Protein 2KHV (pdb70)

Foldseek 3Di:
DALQVLLVCVLVVCVVVVDDPCPSVLLNVLCCPQVVVFRGRPQLAPDALVSLCVRLVVVCVPPVVSSLVVLVSQQVSNCVCCVVVSYPNDRSSDDPDVPPDDDPDD

Structure (mmCIF, N/CA/C/O backbone):
data_2KHV
#
_entry.id   2KHV
#
loop_
_atom_site.group_PDB
_atom_site.id
_atom_site.type_symbol
_atom_site.label_atom_id
_atom_site.label_alt_id
_atom_site.label_comp_id
_atom_site.label_asym_id
_atom_site.label_entity_id
_atom_site.label_seq_id
_atom_site.pdbx_PDB_ins_code
_atom_site.Cartn_x
_atom_site.Cartn_y
_atom_site.Cartn_z
_atom_site.occupancy
_atom_site.B_iso_or_equiv
_atom_site.auth_seq_id
_atom_site.auth_comp_id
_atom_site.auth_asym_id
_atom_site.auth_atom_id
_atom_site.pdbx_PDB_model_num
ATOM 1 N N . MET A 1 1 ? -15.541 2.982 5.020 1.00 0.00 1 MET A N 1
ATOM 2 C CA . MET A 1 1 ? -14.516 3.060 3.955 1.00 0.00 1 MET A CA 1
ATOM 3 C C . MET A 1 1 ? -13.540 1.902 4.069 1.00 0.00 1 MET A C 1
ATOM 4 O O . MET A 1 1 ? -12.903 1.716 5.106 1.00 0.00 1 MET A O 1
ATOM 20 N N . THR A 1 2 ? -13.412 1.134 3.003 1.00 0.00 2 THR A N 1
ATOM 21 C CA . THR A 1 2 ? -12.487 0.016 2.985 1.00 0.00 2 THR A CA 1
ATOM 22 C C . THR A 1 2 ? -11.168 0.442 2.353 1.00 0.00 2 THR A C 1
ATOM 23 O O . THR A 1 2 ? -11.069 1.535 1.788 1.00 0.00 2 THR A O 1
ATOM 34 N N . PHE A 1 3 ? -10.162 -0.411 2.450 1.00 0.00 3 PHE A N 1
ATOM 35 C CA . PHE A 1 3 ? -8.858 -0.106 1.882 1.00 0.00 3 PHE A CA 1
ATOM 36 C C . PHE A 1 3 ? -8.950 -0.050 0.362 1.00 0.00 3 PHE A C 1
ATOM 37 O O . PHE A 1 3 ? -8.316 0.787 -0.278 1.00 0.00 3 PHE A O 1
ATOM 54 N N . SER A 1 4 ? -9.768 -0.928 -0.202 1.00 0.00 4 SER A N 1
ATOM 55 C CA . SER A 1 4 ? -9.970 -0.980 -1.643 1.00 0.00 4 SER A CA 1
ATOM 56 C C . SER A 1 4 ? -10.606 0.325 -2.137 1.00 0.00 4 SER A C 1
ATOM 57 O O . SER A 1 4 ? -10.185 0.893 -3.146 1.00 0.00 4 SER A O 1
ATOM 65 N N . GLU A 1 5 ? -11.604 0.808 -1.401 1.00 0.00 5 GLU A N 1
ATOM 66 C CA . GLU A 1 5 ? -12.275 2.054 -1.742 1.00 0.00 5 GLU A CA 1
ATOM 67 C C . GLU A 1 5 ? -11.320 3.237 -1.636 1.00 0.00 5 GLU A C 1
ATOM 68 O O . GLU A 1 5 ? -11.208 4.047 -2.555 1.00 0.00 5 GLU A O 1
ATOM 80 N N . CYS A 1 6 ? -10.623 3.317 -0.512 1.00 0.00 6 CYS A N 1
ATOM 81 C CA . CYS A 1 6 ? -9.755 4.450 -0.226 1.00 0.00 6 CYS A CA 1
ATOM 82 C C . CYS A 1 6 ? -8.592 4.504 -1.204 1.00 0.00 6 CYS A C 1
ATOM 83 O O . CYS A 1 6 ? -8.190 5.581 -1.650 1.00 0.00 6 CYS A O 1
ATOM 91 N N . ALA A 1 7 ? -8.052 3.339 -1.521 1.00 0.00 7 ALA A N 1
ATOM 92 C CA . ALA A 1 7 ? -6.990 3.234 -2.515 1.00 0.00 7 ALA A CA 1
ATOM 93 C C . ALA A 1 7 ? -7.450 3.806 -3.851 1.00 0.00 7 ALA A C 1
ATOM 94 O O . ALA A 1 7 ? -6.732 4.581 -4.485 1.00 0.00 7 ALA A O 1
ATOM 101 N N . ALA A 1 8 ? -8.663 3.440 -4.255 1.00 0.00 8 ALA A N 1
ATOM 102 C CA . ALA A 1 8 ? -9.242 3.928 -5.499 1.00 0.00 8 ALA A CA 1
ATOM 103 C C . ALA A 1 8 ? -9.449 5.441 -5.450 1.00 0.00 8 ALA A C 1
ATOM 104 O O . ALA A 1 8 ? -9.320 6.124 -6.465 1.00 0.00 8 ALA A O 1
ATOM 111 N N . LEU A 1 9 ? -9.757 5.960 -4.267 1.00 0.00 9 LEU A N 1
ATOM 112 C CA . LEU A 1 9 ? -9.937 7.397 -4.090 1.00 0.00 9 LEU A CA 1
ATOM 113 C C . LEU A 1 9 ? -8.610 8.125 -4.274 1.00 0.00 9 LEU A C 1
ATOM 114 O O . LEU A 1 9 ? -8.558 9.184 -4.899 1.00 0.00 9 LEU A O 1
ATOM 130 N N . TYR A 1 10 ? -7.538 7.548 -3.734 1.00 0.00 10 TYR A N 1
ATOM 131 C CA . TYR A 1 10 ? -6.197 8.084 -3.936 1.00 0.00 10 TYR A CA 1
ATOM 132 C C . TYR A 1 10 ? -5.896 8.167 -5.424 1.00 0.00 10 TYR A C 1
ATOM 133 O O . TYR A 1 10 ? -5.399 9.179 -5.923 1.00 0.00 10 TYR A O 1
ATOM 151 N N . ILE A 1 11 ? -6.204 7.081 -6.113 1.00 0.00 11 ILE A N 1
ATOM 152 C CA . ILE A 1 11 ? -6.012 6.982 -7.549 1.00 0.00 11 ILE A CA 1
ATOM 153 C C . ILE A 1 11 ? -6.814 8.054 -8.286 1.00 0.00 11 ILE A C 1
ATOM 154 O O . ILE A 1 11 ? -6.273 8.764 -9.128 1.00 0.00 11 ILE A O 1
ATOM 170 N N . LYS A 1 12 ? -8.091 8.186 -7.941 1.00 0.00 12 LYS A N 1
ATOM 171 C CA . LYS A 1 12 ? -8.957 9.192 -8.560 1.00 0.00 12 LYS A CA 1
ATOM 172 C C . LYS A 1 12 ? -8.438 10.606 -8.320 1.00 0.00 12 LYS A C 1
ATOM 173 O O . LYS A 1 12 ? -8.447 11.439 -9.225 1.00 0.00 12 LYS A O 1
ATOM 192 N N . ALA A 1 13 ? -7.954 10.863 -7.112 1.00 0.00 13 ALA A N 1
ATOM 193 C CA . ALA A 1 13 ? -7.439 12.181 -6.755 1.00 0.00 13 ALA A CA 1
ATOM 194 C C . ALA A 1 13 ? -6.117 12.482 -7.460 1.00 0.00 13 ALA A C 1
ATOM 195 O O . ALA A 1 13 ? -5.577 13.580 -7.342 1.00 0.00 13 ALA A O 1
ATOM 202 N N . HIS A 1 14 ? -5.595 11.504 -8.188 1.00 0.00 14 HIS A N 1
ATOM 203 C CA . HIS A 1 14 ? -4.345 11.678 -8.915 1.00 0.00 14 HIS A CA 1
ATOM 204 C C . HIS A 1 14 ? -4.504 11.265 -10.372 1.00 0.00 14 HIS A C 1
ATOM 205 O O . HIS A 1 14 ? -3.524 11.185 -11.109 1.00 0.00 14 HIS A O 1
ATOM 220 N N . ARG A 1 15 ? -5.748 11.026 -10.787 1.00 0.00 15 ARG A N 1
ATOM 221 C CA . ARG A 1 15 ? -6.041 10.621 -12.157 1.00 0.00 15 ARG A CA 1
ATOM 222 C C . ARG A 1 15 ? -5.572 11.670 -13.153 1.00 0.00 15 ARG A C 1
ATOM 223 O O . ARG A 1 15 ? -5.047 11.335 -14.208 1.00 0.00 15 ARG A O 1
ATOM 244 N N . SER A 1 16 ? -5.755 12.938 -12.804 1.00 0.00 16 SER A N 1
ATOM 245 C CA . SER A 1 16 ? -5.343 14.044 -13.652 1.00 0.00 16 SER A CA 1
ATOM 246 C C . SER A 1 16 ? -3.842 14.001 -13.923 1.00 0.00 16 SER A C 1
ATOM 247 O O . SER A 1 16 ? -3.383 14.341 -15.014 1.00 0.00 16 SER A O 1
ATOM 255 N N . SER A 1 17 ? -3.089 13.560 -12.926 1.00 0.00 17 SER A N 1
ATOM 256 C CA . SER A 1 17 ? -1.646 13.486 -13.023 1.00 0.00 17 SER A CA 1
ATOM 257 C C . SER A 1 17 ? -1.218 12.211 -13.746 1.00 0.00 17 SER A C 1
ATOM 258 O O . SER A 1 17 ? -0.080 12.094 -14.207 1.00 0.00 17 SER A O 1
ATOM 266 N N . TRP A 1 18 ? -2.144 11.269 -13.857 1.00 0.00 18 TRP A N 1
ATOM 267 C CA . TRP A 1 18 ? -1.846 9.960 -14.417 1.00 0.00 18 TRP A CA 1
ATOM 268 C C . TRP A 1 18 ? -2.538 9.742 -15.758 1.00 0.00 18 TRP A C 1
ATOM 269 O O . TRP A 1 18 ? -2.966 8.620 -16.056 1.00 0.00 18 TRP A O 1
ATOM 290 N N . LYS A 1 19 ? -2.648 10.797 -16.568 1.00 0.00 19 LYS A N 1
ATOM 291 C CA . LYS A 1 19 ? -3.132 10.653 -17.924 1.00 0.00 19 LYS A CA 1
ATOM 292 C C . LYS A 1 19 ? -4.654 10.485 -17.916 1.00 0.00 19 LYS A C 1
ATOM 293 O O . LYS A 1 19 ? -5.256 10.930 -16.944 1.00 0.00 19 LYS A O 1
ATOM 312 N N . ASN A 1 20 ? -5.362 9.902 -18.895 1.00 0.00 20 ASN A N 1
ATOM 313 C CA . ASN A 1 20 ? -5.380 8.488 -19.378 1.00 0.00 20 ASN A CA 1
ATOM 314 C C . ASN A 1 20 ? -4.094 7.769 -19.744 1.00 0.00 20 ASN A C 1
ATOM 315 O O . ASN A 1 20 ? -3.540 7.914 -20.838 1.00 0.00 20 ASN A O 1
ATOM 326 N N . THR A 1 21 ? -3.655 6.984 -18.774 1.00 0.00 21 THR A N 1
ATOM 327 C CA . THR A 1 21 ? -2.705 5.882 -18.975 1.00 0.00 21 THR A CA 1
ATOM 328 C C . THR A 1 21 ? -3.054 4.739 -18.032 1.00 0.00 21 THR A C 1
ATOM 329 O O . THR A 1 21 ? -3.846 4.917 -17.101 1.00 0.00 21 THR A O 1
ATOM 340 N N . LYS A 1 22 ? -2.444 3.581 -18.241 1.00 0.00 22 LYS A N 1
ATOM 341 C CA . LYS A 1 22 ? -2.769 2.401 -17.451 1.00 0.00 22 LYS A CA 1
ATOM 342 C C . LYS A 1 22 ? -1.971 2.346 -16.152 1.00 0.00 22 LYS A C 1
ATOM 343 O O . LYS A 1 22 ? -1.991 1.337 -15.450 1.00 0.00 22 LYS A O 1
ATOM 362 N N . HIS A 1 23 ? -1.286 3.430 -15.826 1.00 0.00 23 HIS A N 1
ATOM 363 C CA . HIS A 1 23 ? -0.573 3.517 -14.553 1.00 0.00 23 HIS A CA 1
ATOM 364 C C . HIS A 1 23 ? -1.562 3.440 -13.395 1.00 0.00 23 HIS A C 1
ATOM 365 O O . HIS A 1 23 ? -1.325 2.747 -12.409 1.00 0.00 23 HIS A O 1
ATOM 380 N N . ALA A 1 24 ? -2.685 4.138 -13.540 1.00 0.00 24 ALA A N 1
ATOM 381 C CA . ALA A 1 24 ? -3.755 4.088 -12.549 1.00 0.00 24 ALA A CA 1
ATOM 382 C C . ALA A 1 24 ? -4.305 2.668 -12.437 1.00 0.00 24 ALA A C 1
ATOM 383 O O . ALA A 1 24 ? -4.639 2.198 -11.349 1.00 0.00 24 ALA A O 1
ATOM 390 N N . ASP A 1 25 ? -4.380 1.986 -13.576 1.00 0.00 25 ASP A N 1
ATOM 391 C CA . ASP A 1 25 ? -4.831 0.598 -13.618 1.00 0.00 25 ASP A CA 1
ATOM 392 C C . ASP A 1 25 ? -3.862 -0.295 -12.871 1.00 0.00 25 ASP A C 1
ATOM 393 O O . ASP A 1 25 ? -4.268 -1.139 -12.080 1.00 0.00 25 ASP A O 1
ATOM 402 N N . GLN A 1 26 ? -2.580 -0.093 -13.127 1.00 0.00 26 GLN A N 1
ATOM 403 C CA . GLN A 1 26 ? -1.532 -0.852 -12.472 1.00 0.00 26 GLN A CA 1
ATOM 404 C C . GLN A 1 26 ? -1.598 -0.701 -10.956 1.00 0.00 26 GLN A C 1
ATOM 405 O O . GLN A 1 26 ? -1.438 -1.680 -10.227 1.00 0.00 26 GLN A O 1
ATOM 419 N N . TRP A 1 27 ? -1.838 0.516 -10.480 1.00 0.00 27 TRP A N 1
ATOM 420 C CA . TRP A 1 27 ? -2.015 0.745 -9.048 1.00 0.00 27 TRP A CA 1
ATOM 421 C C . TRP A 1 27 ? -3.203 -0.057 -8.524 1.00 0.00 27 TRP A C 1
ATOM 422 O O . TRP A 1 27 ? -3.077 -0.809 -7.556 1.00 0.00 27 TRP A O 1
ATOM 443 N N . THR A 1 28 ? -4.340 0.091 -9.195 1.00 0.00 28 THR A N 1
ATOM 444 C CA . THR A 1 28 ? -5.570 -0.582 -8.799 1.00 0.00 28 THR A CA 1
ATOM 445 C C . THR A 1 28 ? -5.402 -2.102 -8.844 1.00 0.00 28 THR A C 1
ATOM 446 O O . THR A 1 28 ? -5.723 -2.808 -7.885 1.00 0.00 28 THR A O 1
ATOM 457 N N . ASN A 1 29 ? -4.866 -2.588 -9.958 1.00 0.00 29 ASN A N 1
ATOM 458 C CA . ASN A 1 29 ? -4.762 -4.018 -10.219 1.00 0.00 29 ASN A CA 1
ATOM 459 C C . ASN A 1 29 ? -3.857 -4.694 -9.199 1.00 0.00 29 ASN A C 1
ATOM 460 O O . ASN A 1 29 ? -4.211 -5.727 -8.629 1.00 0.00 29 ASN A O 1
ATOM 471 N N . THR A 1 30 ? -2.699 -4.095 -8.952 1.00 0.00 30 THR A N 1
ATOM 472 C CA . THR A 1 30 ? -1.735 -4.658 -8.015 1.00 0.00 30 THR A CA 1
ATOM 473 C C . THR A 1 30 ? -2.334 -4.758 -6.616 1.00 0.00 30 THR A C 1
ATOM 474 O O . THR A 1 30 ? -2.268 -5.807 -5.975 1.00 0.00 30 THR A O 1
ATOM 485 N N . ILE A 1 31 ? -2.951 -3.672 -6.161 1.00 0.00 31 ILE A N 1
ATOM 486 C CA . ILE A 1 31 ? -3.536 -3.635 -4.831 1.00 0.00 31 ILE A CA 1
ATOM 487 C C . ILE A 1 31 ? -4.698 -4.614 -4.724 1.00 0.00 31 ILE A C 1
ATOM 488 O O . ILE A 1 31 ? -4.795 -5.364 -3.756 1.00 0.00 31 ILE A O 1
ATOM 504 N N . LYS A 1 32 ? -5.558 -4.626 -5.738 1.00 0.00 32 LYS A N 1
ATOM 505 C CA . LYS A 1 32 ? -6.714 -5.517 -5.760 1.00 0.00 32 LYS A CA 1
ATOM 506 C C . LYS A 1 32 ? -6.278 -6.978 -5.689 1.00 0.00 32 LYS A C 1
ATOM 507 O O . LYS A 1 32 ? -6.954 -7.813 -5.090 1.00 0.00 32 LYS A O 1
ATOM 526 N N . THR A 1 33 ? -5.148 -7.273 -6.309 1.00 0.00 33 THR A N 1
ATOM 527 C CA . THR A 1 33 ? -4.664 -8.641 -6.392 1.00 0.00 33 THR A CA 1
ATOM 528 C C . THR A 1 33 ? -3.917 -9.059 -5.121 1.00 0.00 33 THR A C 1
ATOM 529 O O . THR A 1 33 ? -4.244 -10.074 -4.507 1.00 0.00 33 THR A O 1
ATOM 540 N N . TYR A 1 34 ? -2.929 -8.267 -4.719 1.00 0.00 34 TYR A N 1
ATOM 541 C CA . TYR A 1 34 ? -2.079 -8.619 -3.586 1.00 0.00 34 TYR A CA 1
ATOM 542 C C . TYR A 1 34 ? -2.752 -8.326 -2.245 1.00 0.00 34 TYR A C 1
ATOM 543 O O . TYR A 1 34 ? -2.790 -9.180 -1.361 1.00 0.00 34 TYR A O 1
ATOM 561 N N . CYS A 1 35 ? -3.290 -7.124 -2.100 1.00 0.00 35 CYS A N 1
ATOM 562 C CA . CYS A 1 35 ? -3.848 -6.690 -0.825 1.00 0.00 35 CYS A CA 1
ATOM 563 C C . CYS A 1 35 ? -5.355 -6.927 -0.769 1.00 0.00 35 CYS A C 1
ATOM 564 O O . CYS A 1 35 ? -5.949 -6.924 0.308 1.00 0.00 35 CYS A O 1
ATOM 572 N N . GLY A 1 36 ? -5.950 -7.154 -1.935 1.00 0.00 36 GLY A N 1
ATOM 573 C CA . GLY A 1 36 ? -7.395 -7.294 -2.050 1.00 0.00 36 GLY A CA 1
ATOM 574 C C . GLY A 1 36 ? -7.991 -8.356 -1.138 1.00 0.00 36 GLY A C 1
ATOM 575 O O . GLY A 1 36 ? -8.763 -8.029 -0.241 1.00 0.00 36 GLY A O 1
ATOM 579 N N . PRO A 1 37 ? -7.650 -9.641 -1.338 1.00 0.00 37 PRO A N 1
ATOM 580 C CA . PRO A 1 37 ? -8.229 -10.749 -0.562 1.00 0.00 37 PRO A CA 1
ATOM 581 C C . PRO A 1 37 ? -7.886 -10.694 0.928 1.00 0.00 37 PRO A C 1
ATOM 582 O O . PRO A 1 37 ? -8.421 -11.470 1.717 1.00 0.00 37 PRO A O 1
ATOM 593 N N . VAL A 1 38 ? -7.001 -9.784 1.317 1.00 0.00 38 VAL A N 1
ATOM 594 C CA . VAL A 1 38 ? -6.580 -9.693 2.709 1.00 0.00 38 VAL A CA 1
ATOM 595 C C . VAL A 1 38 ? -7.167 -8.456 3.391 1.00 0.00 38 VAL A C 1
ATOM 596 O O . VAL A 1 38 ? -8.070 -8.563 4.220 1.00 0.00 38 VAL A O 1
ATOM 609 N N . ILE A 1 39 ? -6.666 -7.282 3.025 1.00 0.00 39 ILE A N 1
ATOM 610 C CA . ILE A 1 39 ? -7.060 -6.046 3.692 1.00 0.00 39 ILE A CA 1
ATOM 611 C C . ILE A 1 39 ? -7.968 -5.199 2.809 1.00 0.00 39 ILE A C 1
ATOM 612 O O . ILE A 1 39 ? -8.410 -4.128 3.217 1.00 0.00 39 ILE A O 1
ATOM 628 N N . GLY A 1 40 ? -8.243 -5.698 1.606 1.00 0.00 40 GLY A N 1
ATOM 629 C CA . GLY A 1 40 ? -9.088 -4.987 0.658 1.00 0.00 40 GLY A CA 1
ATOM 630 C C . GLY A 1 40 ? -10.430 -4.570 1.242 1.00 0.00 40 GLY A C 1
ATOM 631 O O . GLY A 1 40 ? -10.721 -3.373 1.329 1.00 0.00 40 GLY A O 1
ATOM 635 N N . PRO A 1 41 ? -11.283 -5.537 1.634 1.00 0.00 41 PRO A N 1
ATOM 636 C CA . PRO A 1 41 ? -12.607 -5.246 2.188 1.00 0.00 41 PRO A CA 1
ATOM 637 C C . PRO A 1 41 ? -12.560 -4.823 3.655 1.00 0.00 41 PRO A C 1
ATOM 638 O O . PRO A 1 41 ? -13.598 -4.646 4.293 1.00 0.00 41 PRO A O 1
ATOM 649 N N . LEU A 1 42 ? -11.361 -4.673 4.190 1.00 0.00 42 LEU A N 1
ATOM 650 C CA . LEU A 1 42 ? -11.202 -4.192 5.550 1.00 0.00 42 LEU A CA 1
ATOM 651 C C . LEU A 1 42 ? -11.152 -2.671 5.544 1.00 0.00 42 LEU A C 1
ATOM 652 O O . LEU A 1 42 ? -10.815 -2.065 4.528 1.00 0.00 42 LEU A O 1
ATOM 668 N N . SER A 1 43 ? -11.505 -2.058 6.662 1.00 0.00 43 SER A N 1
ATOM 669 C CA . SER A 1 43 ? -11.508 -0.608 6.760 1.00 0.00 43 SER A CA 1
ATOM 670 C C . SER A 1 43 ? -10.099 -0.062 6.598 1.00 0.00 43 SER A C 1
ATOM 671 O O . SER A 1 43 ? -9.147 -0.607 7.160 1.00 0.00 43 SER A O 1
ATOM 679 N N . VAL A 1 44 ? -9.972 1.023 5.843 1.00 0.00 44 VAL A N 1
ATOM 680 C CA . VAL A 1 44 ? -8.682 1.663 5.634 1.00 0.00 44 VAL A CA 1
ATOM 681 C C . VAL A 1 44 ? -8.167 2.253 6.950 1.00 0.00 44 VAL A C 1
ATOM 682 O O . VAL A 1 44 ? -6.971 2.516 7.113 1.00 0.00 44 VAL A O 1
ATOM 695 N N . GLN A 1 45 ? -9.077 2.440 7.897 1.00 0.00 45 GLN A N 1
ATOM 696 C CA . GLN A 1 45 ? -8.714 2.941 9.207 1.00 0.00 45 GLN A CA 1
ATOM 697 C C . GLN A 1 45 ? -8.264 1.793 10.103 1.00 0.00 45 GLN A C 1
ATOM 698 O O . GLN A 1 45 ? -7.381 1.960 10.945 1.00 0.00 45 GLN A O 1
ATOM 712 N N . ASP A 1 46 ? -8.848 0.617 9.888 1.00 0.00 46 ASP A N 1
ATOM 713 C CA . ASP A 1 46 ? -8.538 -0.557 10.699 1.00 0.00 46 ASP A CA 1
ATOM 714 C C . ASP A 1 46 ? -7.402 -1.381 10.098 1.00 0.00 46 ASP A C 1
ATOM 715 O O . ASP A 1 46 ? -7.148 -2.504 10.535 1.00 0.00 46 ASP A O 1
ATOM 724 N N . VAL A 1 47 ? -6.732 -0.836 9.087 1.00 0.00 47 VAL A N 1
ATOM 725 C CA . VAL A 1 47 ? -5.542 -1.475 8.534 1.00 0.00 47 VAL A CA 1
ATOM 726 C C . VAL A 1 47 ? -4.396 -1.385 9.535 1.00 0.00 47 VAL A C 1
ATOM 727 O O . VAL A 1 47 ? -3.995 -0.288 9.933 1.00 0.00 47 VAL A O 1
ATOM 740 N N . ASP A 1 48 ? -3.878 -2.537 9.944 1.00 0.00 48 ASP A N 1
ATOM 741 C CA . ASP A 1 48 ? -2.838 -2.588 10.968 1.00 0.00 48 ASP A CA 1
ATOM 742 C C . ASP A 1 48 ? -1.534 -3.128 10.398 1.00 0.00 48 ASP A C 1
ATOM 743 O O . ASP A 1 48 ? -1.514 -3.739 9.327 1.00 0.00 48 ASP A O 1
ATOM 752 N N . THR A 1 49 ? -0.459 -2.900 11.134 1.00 0.00 49 THR A N 1
ATOM 753 C CA . THR A 1 49 ? 0.879 -3.317 10.735 1.00 0.00 49 THR A CA 1
ATOM 754 C C . THR A 1 49 ? 0.947 -4.836 10.591 1.00 0.00 49 THR A C 1
ATOM 755 O O . THR A 1 49 ? 1.593 -5.363 9.681 1.00 0.00 49 THR A O 1
ATOM 766 N N . LYS A 1 50 ? 0.252 -5.529 11.488 1.00 0.00 50 LYS A N 1
ATOM 767 C CA . LYS A 1 50 ? 0.200 -6.986 11.480 1.00 0.00 50 LYS A CA 1
ATOM 768 C C . LYS A 1 50 ? -0.342 -7.485 10.149 1.00 0.00 50 LYS A C 1
ATOM 769 O O . LYS A 1 50 ? 0.211 -8.400 9.541 1.00 0.00 50 LYS A O 1
ATOM 788 N N . LEU A 1 51 ? -1.415 -6.849 9.701 1.00 0.00 51 LEU A N 1
ATOM 789 C CA . LEU A 1 51 ? -2.096 -7.234 8.477 1.00 0.00 51 LEU A CA 1
ATOM 790 C C . LEU A 1 51 ? -1.186 -7.049 7.269 1.00 0.00 51 LEU A C 1
ATOM 791 O O . LEU A 1 51 ? -1.134 -7.898 6.380 1.00 0.00 51 LEU A O 1
ATOM 807 N N . ILE A 1 52 ? -0.454 -5.942 7.255 1.00 0.00 52 ILE A N 1
ATOM 808 C CA . ILE A 1 52 ? 0.437 -5.629 6.151 1.00 0.00 52 ILE A CA 1
ATOM 809 C C . ILE A 1 52 ? 1.611 -6.606 6.106 1.00 0.00 52 ILE A C 1
ATOM 810 O O . ILE A 1 52 ? 1.982 -7.099 5.039 1.00 0.00 52 ILE A O 1
ATOM 826 N N . MET A 1 53 ? 2.178 -6.903 7.273 1.00 0.00 53 MET A N 1
ATOM 827 C CA . MET A 1 53 ? 3.309 -7.818 7.363 1.00 0.00 53 MET A CA 1
ATOM 828 C C . MET A 1 53 ? 2.908 -9.229 6.940 1.00 0.00 53 MET A C 1
ATOM 829 O O . MET A 1 53 ? 3.710 -9.961 6.356 1.00 0.00 53 MET A O 1
ATOM 843 N N . LYS A 1 54 ? 1.667 -9.605 7.239 1.00 0.00 54 LYS A N 1
ATOM 844 C CA . LYS A 1 54 ? 1.137 -10.906 6.836 1.00 0.00 54 LYS A CA 1
ATOM 845 C C . LYS A 1 54 ? 1.137 -11.051 5.318 1.00 0.00 54 LYS A C 1
ATOM 846 O O . LYS A 1 54 ? 1.380 -12.133 4.795 1.00 0.00 54 LYS A O 1
ATOM 865 N N . VAL A 1 55 ? 0.845 -9.961 4.621 1.00 0.00 55 VAL A N 1
ATOM 866 C CA . VAL A 1 55 ? 0.796 -9.978 3.163 1.00 0.00 55 VAL A CA 1
ATOM 867 C C . VAL A 1 55 ? 2.200 -9.960 2.566 1.00 0.00 55 VAL A C 1
ATOM 868 O O . VAL A 1 55 ? 2.532 -10.782 1.716 1.00 0.00 55 VAL A O 1
ATOM 881 N N . LEU A 1 56 ? 3.028 -9.036 3.043 1.00 0.00 56 LEU A N 1
ATOM 882 C CA . LEU A 1 56 ? 4.337 -8.788 2.441 1.00 0.00 56 LEU A CA 1
ATOM 883 C C . LEU A 1 56 ? 5.312 -9.946 2.640 1.00 0.00 56 LEU A C 1
ATOM 884 O O . LEU A 1 56 ? 6.110 -10.236 1.750 1.00 0.00 56 LEU A O 1
ATOM 900 N N . ASP A 1 57 ? 5.248 -10.606 3.797 1.00 0.00 57 ASP A N 1
ATOM 901 C CA . ASP A 1 57 ? 6.226 -11.647 4.143 1.00 0.00 57 ASP A CA 1
ATOM 902 C C . ASP A 1 57 ? 6.271 -12.766 3.088 1.00 0.00 57 ASP A C 1
ATOM 903 O O . ASP A 1 57 ? 7.350 -13.094 2.592 1.00 0.00 57 ASP A O 1
ATOM 912 N N . PRO A 1 58 ? 5.116 -13.378 2.729 1.00 0.00 58 PRO A N 1
ATOM 913 C CA . PRO A 1 58 ? 5.048 -14.335 1.613 1.00 0.00 58 PRO A CA 1
ATOM 914 C C . PRO A 1 58 ? 5.633 -13.771 0.316 1.00 0.00 58 PRO A C 1
ATOM 915 O O . PRO A 1 58 ? 6.295 -14.481 -0.442 1.00 0.00 58 PRO A O 1
ATOM 926 N N . ILE A 1 59 ? 5.393 -12.487 0.075 1.00 0.00 59 ILE A N 1
ATOM 927 C CA . ILE A 1 59 ? 5.804 -11.846 -1.167 1.00 0.00 59 ILE A CA 1
ATOM 928 C C . ILE A 1 59 ? 7.327 -11.752 -1.267 1.00 0.00 59 ILE A C 1
ATOM 929 O O . ILE A 1 59 ? 7.879 -11.859 -2.357 1.00 0.00 59 ILE A O 1
ATOM 945 N N . TRP A 1 60 ? 8.005 -11.583 -0.134 1.00 0.00 60 TRP A N 1
ATOM 946 C CA . TRP A 1 60 ? 9.468 -11.497 -0.125 1.00 0.00 60 TRP A CA 1
ATOM 947 C C . TRP A 1 60 ? 10.104 -12.740 -0.748 1.00 0.00 60 TRP A C 1
ATOM 948 O O . TRP A 1 60 ? 11.145 -12.655 -1.402 1.00 0.00 60 TRP A O 1
ATOM 969 N N . GLU A 1 61 ? 9.466 -13.886 -0.546 1.00 0.00 61 GLU A N 1
ATOM 970 C CA . GLU A 1 61 ? 9.961 -15.144 -1.057 1.00 0.00 61 GLU A CA 1
ATOM 971 C C . GLU A 1 61 ? 9.909 -15.189 -2.584 1.00 0.00 61 GLU A C 1
ATOM 972 O O . GLU A 1 61 ? 10.868 -15.607 -3.235 1.00 0.00 61 GLU A O 1
ATOM 984 N N . GLN A 1 62 ? 8.792 -14.745 -3.147 1.00 0.00 62 GLN A N 1
ATOM 985 C CA . GLN A 1 62 ? 8.574 -14.822 -4.587 1.00 0.00 62 GLN A CA 1
ATOM 986 C C . GLN A 1 62 ? 9.035 -13.558 -5.303 1.00 0.00 62 GLN A C 1
ATOM 987 O O . GLN A 1 62 ? 9.824 -13.623 -6.246 1.00 0.00 62 GLN A O 1
ATOM 1001 N N . LYS A 1 63 ? 8.550 -12.415 -4.848 1.00 0.00 63 LYS A N 1
ATOM 1002 C CA . LYS A 1 63 ? 8.800 -11.149 -5.521 1.00 0.00 63 LYS A CA 1
ATOM 1003 C C . LYS A 1 63 ? 9.213 -10.073 -4.517 1.00 0.00 63 LYS A C 1
ATOM 1004 O O . LYS A 1 63 ? 8.391 -9.245 -4.116 1.00 0.00 63 LYS A O 1
ATOM 1023 N N . PRO A 1 64 ? 10.485 -10.067 -4.084 1.00 0.00 64 PRO A N 1
ATOM 1024 C CA . PRO A 1 64 ? 10.978 -9.088 -3.110 1.00 0.00 64 PRO A CA 1
ATOM 1025 C C . PRO A 1 64 ? 10.952 -7.671 -3.671 1.00 0.00 64 PRO A C 1
ATOM 1026 O O . PRO A 1 64 ? 10.720 -6.700 -2.944 1.00 0.00 64 PRO A O 1
ATOM 1037 N N . GLU A 1 65 ? 11.176 -7.566 -4.976 1.00 0.00 65 GLU A N 1
ATOM 1038 C CA . GLU A 1 65 ? 11.135 -6.304 -5.672 1.00 0.00 65 GLU A CA 1
ATOM 1039 C C . GLU A 1 65 ? 9.725 -5.722 -5.629 1.00 0.00 65 GLU A C 1
ATOM 1040 O O . GLU A 1 65 ? 9.534 -4.533 -5.365 1.00 0.00 65 GLU A O 1
ATOM 1052 N N . THR A 1 66 ? 8.741 -6.581 -5.861 1.00 0.00 66 THR A N 1
ATOM 1053 C CA . THR A 1 66 ? 7.349 -6.172 -5.864 1.00 0.00 66 THR A CA 1
ATOM 1054 C C . THR A 1 66 ? 6.894 -5.797 -4.459 1.00 0.00 66 THR A C 1
ATOM 1055 O O . THR A 1 66 ? 6.141 -4.844 -4.281 1.00 0.00 66 THR A O 1
ATOM 1066 N N . ALA A 1 67 ? 7.376 -6.537 -3.465 1.00 0.00 67 ALA A N 1
ATOM 1067 C CA . ALA A 1 67 ? 7.068 -6.240 -2.071 1.00 0.00 67 ALA A CA 1
ATOM 1068 C C . ALA A 1 67 ? 7.567 -4.850 -1.696 1.00 0.00 67 ALA A C 1
ATOM 1069 O O . ALA A 1 67 ? 6.862 -4.080 -1.043 1.00 0.00 67 ALA A O 1
ATOM 1076 N N . SER A 1 68 ? 8.780 -4.533 -2.130 1.00 0.00 68 SER A N 1
ATOM 1077 C CA . SER A 1 68 ? 9.369 -3.228 -1.874 1.00 0.00 68 SER A CA 1
ATOM 1078 C C . SER A 1 68 ? 8.559 -2.126 -2.562 1.00 0.00 68 SER A C 1
ATOM 1079 O O . SER A 1 68 ? 8.250 -1.093 -1.962 1.00 0.00 68 SER A O 1
ATOM 1087 N N . ARG A 1 69 ? 8.202 -2.370 -3.818 1.00 0.00 69 ARG A N 1
ATOM 1088 C CA . ARG A 1 69 ? 7.445 -1.417 -4.612 1.00 0.00 69 ARG A CA 1
ATOM 1089 C C . ARG A 1 69 ? 6.025 -1.230 -4.077 1.00 0.00 69 ARG A C 1
ATOM 1090 O O . ARG A 1 69 ? 5.506 -0.113 -4.044 1.00 0.00 69 ARG A O 1
ATOM 1111 N N . LEU A 1 70 ? 5.401 -2.327 -3.661 1.00 0.00 70 LEU A N 1
ATOM 1112 C CA . LEU A 1 70 ? 4.038 -2.288 -3.147 1.00 0.00 70 LEU A CA 1
ATOM 1113 C C . LEU A 1 70 ? 3.985 -1.545 -1.820 1.00 0.00 70 LEU A C 1
ATOM 1114 O O . LEU A 1 70 ? 3.047 -0.791 -1.563 1.00 0.00 70 LEU A O 1
ATOM 1130 N N . ARG A 1 71 ? 5.012 -1.739 -0.994 1.00 0.00 71 ARG A N 1
ATOM 1131 C CA . ARG A 1 71 ? 5.088 -1.087 0.309 1.00 0.00 71 ARG A CA 1
ATOM 1132 C C . ARG A 1 71 ? 5.063 0.427 0.130 1.00 0.00 71 ARG A C 1
ATOM 1133 O O . ARG A 1 71 ? 4.394 1.140 0.879 1.00 0.00 71 ARG A O 1
ATOM 1154 N N . GLY A 1 72 ? 5.780 0.903 -0.882 1.00 0.00 72 GLY A N 1
ATOM 1155 C CA . GLY A 1 72 ? 5.805 2.323 -1.175 1.00 0.00 72 GLY A CA 1
ATOM 1156 C C . GLY A 1 72 ? 4.443 2.850 -1.584 1.00 0.00 72 GLY A C 1
ATOM 1157 O O . GLY A 1 72 ? 4.053 3.950 -1.197 1.00 0.00 72 GLY A O 1
ATOM 1161 N N . ARG A 1 73 ? 3.713 2.054 -2.359 1.00 0.00 73 ARG A N 1
ATOM 1162 C CA . ARG A 1 73 ? 2.370 2.431 -2.788 1.00 0.00 73 ARG A CA 1
ATOM 1163 C C . ARG A 1 73 ? 1.427 2.526 -1.593 1.00 0.00 73 ARG A C 1
ATOM 1164 O O . ARG A 1 73 ? 0.648 3.472 -1.484 1.00 0.00 73 ARG A O 1
ATOM 1185 N N . ILE A 1 74 ? 1.514 1.551 -0.696 1.00 0.00 74 ILE A N 1
ATOM 1186 C CA . ILE A 1 74 ? 0.676 1.528 0.498 1.00 0.00 74 ILE A CA 1
ATOM 1187 C C . ILE A 1 74 ? 0.928 2.770 1.357 1.00 0.00 74 ILE A C 1
ATOM 1188 O O . ILE A 1 74 ? -0.011 3.386 1.866 1.00 0.00 74 ILE A O 1
ATOM 1204 N N . GLU A 1 75 ? 2.200 3.144 1.483 1.00 0.00 75 GLU A N 1
ATOM 1205 C CA . GLU A 1 75 ? 2.592 4.323 2.255 1.00 0.00 75 GLU A CA 1
ATOM 1206 C C . GLU A 1 75 ? 1.931 5.579 1.686 1.00 0.00 75 GLU A C 1
ATOM 1207 O O . GLU A 1 75 ? 1.340 6.373 2.419 1.00 0.00 75 GLU A O 1
ATOM 1219 N N . SER A 1 76 ? 2.013 5.734 0.369 1.00 0.00 76 SER A N 1
ATOM 1220 C CA . SER A 1 76 ? 1.457 6.896 -0.310 1.00 0.00 76 SER A CA 1
ATOM 1221 C C . SER A 1 76 ? -0.060 6.980 -0.147 1.00 0.00 76 SER A C 1
ATOM 1222 O O . SER A 1 76 ? -0.614 8.064 0.059 1.00 0.00 76 SER A O 1
ATOM 1230 N N . VAL A 1 77 ? -0.729 5.835 -0.232 1.00 0.00 77 VAL A N 1
ATOM 1231 C CA . VAL A 1 77 ? -2.182 5.791 -0.123 1.00 0.00 77 VAL A CA 1
ATOM 1232 C C . VAL A 1 77 ? -2.635 6.108 1.300 1.00 0.00 77 VAL A C 1
ATOM 1233 O O . VAL A 1 77 ? -3.532 6.926 1.505 1.00 0.00 77 VAL A O 1
ATOM 1246 N N . LEU A 1 78 ? -2.003 5.469 2.279 1.00 0.00 78 LEU A N 1
ATOM 1247 C CA . LEU A 1 78 ? -2.370 5.656 3.680 1.00 0.00 78 LEU A CA 1
ATOM 1248 C C . LEU A 1 78 ? -2.050 7.071 4.152 1.00 0.00 78 LEU A C 1
ATOM 1249 O O . LEU A 1 78 ? -2.776 7.640 4.972 1.00 0.00 78 LEU A O 1
ATOM 1265 N N . ASP A 1 79 ? -0.968 7.640 3.625 1.00 0.00 79 ASP A N 1
ATOM 1266 C CA . ASP A 1 79 ? -0.596 9.017 3.937 1.00 0.00 79 ASP A CA 1
ATOM 1267 C C . ASP A 1 79 ? -1.696 9.958 3.461 1.00 0.00 79 ASP A C 1
ATOM 1268 O O . ASP A 1 79 ? -2.146 10.837 4.196 1.00 0.00 79 ASP A O 1
ATOM 1277 N N . TRP A 1 80 ? -2.146 9.728 2.231 1.00 0.00 80 TRP A N 1
ATOM 1278 C CA . TRP A 1 80 ? -3.233 10.495 1.635 1.00 0.00 80 TRP A CA 1
ATOM 1279 C C . TRP A 1 80 ? -4.516 10.324 2.448 1.00 0.00 80 TRP A C 1
ATOM 1280 O O . TRP A 1 80 ? -5.216 11.295 2.740 1.00 0.00 80 TRP A O 1
ATOM 1301 N N . ALA A 1 81 ? -4.805 9.081 2.826 1.00 0.00 81 ALA A N 1
ATOM 1302 C CA . ALA A 1 81 ? -6.000 8.762 3.603 1.00 0.00 81 ALA A CA 1
ATOM 1303 C C . ALA A 1 81 ? -6.006 9.495 4.941 1.00 0.00 81 ALA A C 1
ATOM 1304 O O . ALA A 1 81 ? -7.056 9.921 5.423 1.00 0.00 81 ALA A O 1
ATOM 1311 N N . THR A 1 82 ? -4.832 9.634 5.539 1.00 0.00 82 THR A N 1
ATOM 1312 C CA . THR A 1 82 ? -4.693 10.349 6.799 1.00 0.00 82 THR A CA 1
ATOM 1313 C C . THR A 1 82 ? -4.998 11.838 6.614 1.00 0.00 82 THR A C 1
ATOM 1314 O O . THR A 1 82 ? -5.714 12.438 7.418 1.00 0.00 82 THR A O 1
ATOM 1325 N N . VAL A 1 83 ? -4.485 12.416 5.531 1.00 0.00 83 VAL A N 1
ATOM 1326 C CA . VAL A 1 83 ? -4.725 13.824 5.223 1.00 0.00 83 VAL A CA 1
ATOM 1327 C C . VAL A 1 83 ? -6.203 14.065 4.919 1.00 0.00 83 VAL A C 1
ATOM 1328 O O . VAL A 1 83 ? -6.796 15.040 5.381 1.00 0.00 83 VAL A O 1
ATOM 1341 N N . ARG A 1 84 ? -6.788 13.156 4.149 1.00 0.00 84 ARG A N 1
ATOM 1342 C CA . ARG A 1 84 ? -8.191 13.250 3.769 1.00 0.00 84 ARG A CA 1
ATOM 1343 C C . ARG A 1 84 ? -9.113 13.018 4.958 1.00 0.00 84 ARG A C 1
ATOM 1344 O O . ARG A 1 84 ? -10.250 13.496 4.975 1.00 0.00 84 ARG A O 1
ATOM 1365 N N . GLY A 1 85 ? -8.624 12.289 5.945 1.00 0.00 85 GLY A N 1
ATOM 1366 C CA . GLY A 1 85 ? -9.417 12.021 7.124 1.00 0.00 85 GLY A CA 1
ATOM 1367 C C . GLY A 1 85 ? -10.196 10.727 7.006 1.00 0.00 85 GLY A C 1
ATOM 1368 O O . GLY A 1 85 ? -11.425 10.723 7.099 1.00 0.00 85 GLY A O 1
ATOM 1372 N N . TYR A 1 86 ? -9.486 9.631 6.761 1.00 0.00 86 TYR A N 1
ATOM 1373 C CA . TYR A 1 86 ? -10.112 8.315 6.694 1.00 0.00 86 TYR A CA 1
ATOM 1374 C C . TYR A 1 86 ? -9.482 7.343 7.691 1.00 0.00 86 TYR A C 1
ATOM 1375 O O . TYR A 1 86 ? -9.791 6.151 7.679 1.00 0.00 86 TYR A O 1
ATOM 1393 N N . ARG A 1 87 ? -8.616 7.851 8.567 1.00 0.00 87 ARG A N 1
ATOM 1394 C CA . ARG A 1 87 ? -7.921 6.995 9.530 1.00 0.00 87 ARG A CA 1
ATOM 1395 C C . ARG A 1 87 ? -7.221 7.818 10.606 1.00 0.00 87 ARG A C 1
ATOM 1396 O O . ARG A 1 87 ? -7.247 7.457 11.782 1.00 0.00 87 ARG A O 1
ATOM 1417 N N . GLU A 1 88 ? -6.639 8.935 10.190 1.00 0.00 88 GLU A N 1
ATOM 1418 C CA . GLU A 1 88 ? -5.876 9.827 11.071 1.00 0.00 88 GLU A CA 1
ATOM 1419 C C . GLU A 1 88 ? -4.684 9.120 11.728 1.00 0.00 88 GLU A C 1
ATOM 1420 O O . GLU A 1 88 ? -4.455 7.923 11.526 1.00 0.00 88 GLU A O 1
ATOM 1432 N N . GLY A 1 89 ? -3.918 9.879 12.502 1.00 0.00 89 GLY A N 1
ATOM 1433 C CA . GLY A 1 89 ? -2.757 9.332 13.172 1.00 0.00 89 GLY A CA 1
ATOM 1434 C C . GLY A 1 89 ? -1.561 9.252 12.249 1.00 0.00 89 GLY A C 1
ATOM 1435 O O . GLY A 1 89 ? -1.176 10.247 11.634 1.00 0.00 89 GLY A O 1
ATOM 1439 N N . ASP A 1 90 ? -0.977 8.069 12.149 1.00 0.00 90 ASP A N 1
ATOM 1440 C CA . ASP A 1 90 ? 0.126 7.831 11.228 1.00 0.00 90 ASP A CA 1
ATOM 1441 C C . ASP A 1 90 ? -0.091 6.485 10.551 1.00 0.00 90 ASP A C 1
ATOM 1442 O O . ASP A 1 90 ? -1.121 5.838 10.777 1.00 0.00 90 ASP A O 1
ATOM 1451 N N . ASN A 1 91 ? 0.850 6.050 9.733 1.00 0.00 91 ASN A N 1
ATOM 1452 C CA . ASN A 1 91 ? 0.654 4.866 8.936 1.00 0.00 91 ASN A CA 1
ATOM 1453 C C . ASN A 1 91 ? 1.353 3.657 9.536 1.00 0.00 91 ASN A C 1
ATOM 1454 O O . ASN A 1 91 ? 2.452 3.766 10.076 1.00 0.00 91 ASN A O 1
ATOM 1465 N N . PRO A 1 92 ? 0.725 2.477 9.430 1.00 0.00 92 PRO A N 1
ATOM 1466 C CA . PRO A 1 92 ? 1.325 1.222 9.881 1.00 0.00 92 PRO A CA 1
ATOM 1467 C C . PRO A 1 92 ? 2.350 0.694 8.881 1.00 0.00 92 PRO A C 1
ATOM 1468 O O . PRO A 1 92 ? 3.130 -0.207 9.181 1.00 0.00 92 PRO A O 1
ATOM 1479 N N . ALA A 1 93 ? 2.336 1.271 7.687 1.00 0.00 93 ALA A N 1
ATOM 1480 C CA . ALA A 1 93 ? 3.249 0.874 6.625 1.00 0.00 93 ALA A CA 1
ATOM 1481 C C . ALA A 1 93 ? 4.429 1.826 6.553 1.00 0.00 93 ALA A C 1
ATOM 1482 O O . ALA A 1 93 ? 5.258 1.733 5.646 1.00 0.00 93 ALA A O 1
ATOM 1489 N N . ARG A 1 94 ? 4.502 2.732 7.520 1.00 0.00 94 ARG A N 1
ATOM 1490 C CA . ARG A 1 94 ? 5.567 3.722 7.559 1.00 0.00 94 ARG A CA 1
ATOM 1491 C C . ARG A 1 94 ? 6.910 3.039 7.817 1.00 0.00 94 ARG A C 1
ATOM 1492 O O . ARG A 1 94 ? 7.855 3.206 7.046 1.00 0.00 94 ARG A O 1
ATOM 1513 N N . TRP A 1 95 ? 6.963 2.256 8.904 1.00 0.00 95 TRP A N 1
ATOM 1514 C CA . TRP A 1 95 ? 8.171 1.525 9.308 1.00 0.00 95 TRP A CA 1
ATOM 1515 C C . TRP A 1 95 ? 9.292 2.461 9.753 1.00 0.00 95 TRP A C 1
ATOM 1516 O O . TRP A 1 95 ? 9.780 3.292 8.988 1.00 0.00 95 TRP A O 1
ATOM 1537 N N . ARG A 1 96 ? 9.714 2.298 11.003 1.00 0.00 96 ARG A N 1
ATOM 1538 C CA . ARG A 1 96 ? 10.748 3.138 11.586 1.00 0.00 96 ARG A CA 1
ATOM 1539 C C . ARG A 1 96 ? 12.132 2.551 11.325 1.00 0.00 96 ARG A C 1
ATOM 1540 O O . ARG A 1 96 ? 13.132 3.021 11.873 1.00 0.00 96 ARG A O 1
ATOM 1561 N N . GLY A 1 97 ? 12.177 1.525 10.484 1.00 0.00 97 GLY A N 1
ATOM 1562 C CA . GLY A 1 97 ? 13.433 0.890 10.149 1.00 0.00 97 GLY A CA 1
ATOM 1563 C C . GLY A 1 97 ? 13.257 -0.576 9.809 1.00 0.00 97 GLY A C 1
ATOM 1564 O O . GLY A 1 97 ? 13.412 -1.442 10.670 1.00 0.00 97 GLY A O 1
ATOM 1568 N N . TYR A 1 98 ? 12.923 -0.856 8.559 1.00 0.00 98 TYR A N 1
ATOM 1569 C CA . TYR A 1 98 ? 12.725 -2.225 8.112 1.00 0.00 98 TYR A CA 1
ATOM 1570 C C . TYR A 1 98 ? 14.028 -2.801 7.570 1.00 0.00 98 TYR A C 1
ATOM 1571 O O . TYR A 1 98 ? 14.924 -2.050 7.173 1.00 0.00 98 TYR A O 1
ATOM 1589 N N . LEU A 1 99 ? 14.130 -4.133 7.571 1.00 0.00 99 LEU A N 1
ATOM 1590 C CA . LEU A 1 99 ? 15.341 -4.836 7.185 1.00 0.00 99 LEU A CA 1
ATOM 1591 C C . LEU A 1 99 ? 16.526 -4.430 8.060 1.00 0.00 99 LEU A C 1
ATOM 1592 O O . LEU A 1 99 ? 17.684 -4.679 7.720 1.00 0.00 99 LEU A O 1
ATOM 1608 N N . GLU A 1 100 ? 16.214 -3.831 9.197 1.00 0.00 100 GLU A N 1
ATOM 1609 C CA . GLU A 1 100 ? 17.218 -3.322 10.120 1.00 0.00 100 GLU A CA 1
ATOM 1610 C C . GLU A 1 100 ? 18.041 -4.464 10.711 1.00 0.00 100 GLU A C 1
ATOM 1611 O O . GLU A 1 100 ? 17.588 -5.612 10.736 1.00 0.00 100 GLU A O 1
ATOM 1623 N N . HIS A 1 101 ? 19.256 -4.133 11.154 1.00 0.00 101 HIS A N 1
ATOM 1624 C CA . HIS A 1 101 ? 20.194 -5.089 11.748 1.00 0.00 101 HIS A CA 1
ATOM 1625 C C . HIS A 1 101 ? 20.833 -5.978 10.682 1.00 0.00 101 HIS A C 1
ATOM 1626 O O . HIS A 1 101 ? 22.041 -6.215 10.709 1.00 0.00 101 HIS A O 1
ATOM 1641 N N . HIS A 1 102 ? 20.027 -6.450 9.743 1.00 0.00 102 HIS A N 1
ATOM 1642 C CA . HIS A 1 102 ? 20.511 -7.339 8.697 1.00 0.00 102 HIS A CA 1
ATOM 1643 C C . HIS A 1 102 ? 21.046 -6.544 7.505 1.00 0.00 102 HIS A C 1
ATOM 1644 O O . HIS A 1 102 ? 22.109 -6.861 6.969 1.00 0.00 102 HIS A O 1
ATOM 1659 N N . HIS A 1 103 ? 20.312 -5.516 7.088 1.00 0.00 103 HIS A N 1
ATOM 1660 C CA . HIS A 1 103 ? 20.725 -4.709 5.942 1.00 0.00 103 HIS A CA 1
ATOM 1661 C C . HIS A 1 103 ? 20.305 -3.247 6.108 1.00 0.00 103 HIS A C 1
ATOM 1662 O O . HIS A 1 103 ? 21.138 -2.392 6.406 1.00 0.00 103 HIS A O 1
ATOM 1677 N N . HIS A 1 104 ? 19.007 -2.985 5.944 1.00 0.00 104 HIS A N 1
ATOM 1678 C CA . HIS A 1 104 ? 18.466 -1.623 5.910 1.00 0.00 104 HIS A CA 1
ATOM 1679 C C . HIS A 1 104 ? 19.116 -0.827 4.773 1.00 0.00 104 HIS A C 1
ATOM 1680 O O . HIS A 1 104 ? 18.692 -0.938 3.625 1.00 0.00 104 HIS A O 1
ATOM 1695 N N . HIS A 1 105 ? 20.164 -0.067 5.104 1.00 0.00 105 HIS A N 1
ATOM 1696 C CA . HIS A 1 105 ? 20.891 0.770 4.146 1.00 0.00 105 HIS A CA 1
ATOM 1697 C C . HIS A 1 105 ? 21.847 1.684 4.910 1.00 0.00 105 HIS A C 1
ATOM 1698 O O . HIS A 1 105 ? 22.975 1.294 5.207 1.00 0.00 105 HIS A O 1
ATOM 1713 N N . HIS A 1 106 ? 21.365 2.874 5.263 1.00 0.00 106 HIS A N 1
ATOM 1714 C CA . HIS A 1 106 ? 22.141 3.847 6.026 1.00 0.00 106 HIS A CA 1
ATOM 1715 C C . HIS A 1 106 ? 21.320 5.124 6.170 1.00 0.00 106 HIS A C 1
ATOM 1716 O O . HIS A 1 106 ? 21.756 6.180 5.677 1.00 0.00 106 HIS A O 1
ATOM 1732 N N . MET A 1 1 ? -15.381 2.756 5.419 1.00 0.00 1 MET A N 2
ATOM 1733 C CA . MET A 1 1 ? -14.499 2.829 4.236 1.00 0.00 1 MET A CA 2
ATOM 1734 C C . MET A 1 1 ? -13.476 1.706 4.274 1.00 0.00 1 MET A C 2
ATOM 1735 O O . MET A 1 1 ? -12.641 1.634 5.180 1.00 0.00 1 MET A O 2
ATOM 1751 N N . THR A 1 2 ? -13.559 0.826 3.295 1.00 0.00 2 THR A N 2
ATOM 1752 C CA . THR A 1 2 ? -12.620 -0.273 3.171 1.00 0.00 2 THR A CA 2
ATOM 1753 C C . THR A 1 2 ? -11.364 0.193 2.450 1.00 0.00 2 THR A C 2
ATOM 1754 O O . THR A 1 2 ? -11.320 1.309 1.924 1.00 0.00 2 THR A O 2
ATOM 1765 N N . PHE A 1 3 ? -10.346 -0.653 2.421 1.00 0.00 3 PHE A N 2
ATOM 1766 C CA . PHE A 1 3 ? -9.118 -0.323 1.722 1.00 0.00 3 PHE A CA 2
ATOM 1767 C C . PHE A 1 3 ? -9.391 -0.258 0.226 1.00 0.00 3 PHE A C 2
ATOM 1768 O O . PHE A 1 3 ? -8.819 0.566 -0.479 1.00 0.00 3 PHE A O 2
ATOM 1785 N N . SER A 1 4 ? -10.296 -1.117 -0.238 1.00 0.00 4 SER A N 2
ATOM 1786 C CA . SER A 1 4 ? -10.717 -1.119 -1.632 1.00 0.00 4 SER A CA 2
ATOM 1787 C C . SER A 1 4 ? -11.312 0.238 -2.005 1.00 0.00 4 SER A C 2
ATOM 1788 O O . SER A 1 4 ? -10.960 0.822 -3.032 1.00 0.00 4 SER A O 2
ATOM 1796 N N . GLU A 1 5 ? -12.199 0.736 -1.150 1.00 0.00 5 GLU A N 2
ATOM 1797 C CA . GLU A 1 5 ? -12.824 2.036 -1.348 1.00 0.00 5 GLU A CA 2
ATOM 1798 C C . GLU A 1 5 ? -11.793 3.157 -1.297 1.00 0.00 5 GLU A C 2
ATOM 1799 O O . GLU A 1 5 ? -11.733 4.004 -2.190 1.00 0.00 5 GLU A O 2
ATOM 1811 N N . CYS A 1 6 ? -10.975 3.133 -0.255 1.00 0.00 6 CYS A N 2
ATOM 1812 C CA . CYS A 1 6 ? -9.999 4.186 -0.006 1.00 0.00 6 CYS A CA 2
ATOM 1813 C C . CYS A 1 6 ? -8.958 4.245 -1.112 1.00 0.00 6 CYS A C 2
ATOM 1814 O O . CYS A 1 6 ? -8.670 5.313 -1.654 1.00 0.00 6 CYS A O 2
ATOM 1822 N N . ALA A 1 7 ? -8.400 3.090 -1.436 1.00 0.00 7 ALA A N 2
ATOM 1823 C CA . ALA A 1 7 ? -7.410 2.992 -2.503 1.00 0.00 7 ALA A CA 2
ATOM 1824 C C . ALA A 1 7 ? -7.980 3.502 -3.818 1.00 0.00 7 ALA A C 2
ATOM 1825 O O . ALA A 1 7 ? -7.326 4.263 -4.527 1.00 0.00 7 ALA A O 2
ATOM 1832 N N . ALA A 1 8 ? -9.212 3.106 -4.125 1.00 0.00 8 ALA A N 2
ATOM 1833 C CA . ALA A 1 8 ? -9.868 3.553 -5.345 1.00 0.00 8 ALA A CA 2
ATOM 1834 C C . ALA A 1 8 ? -10.028 5.068 -5.346 1.00 0.00 8 ALA A C 2
ATOM 1835 O O . ALA A 1 8 ? -9.825 5.722 -6.369 1.00 0.00 8 ALA A O 2
ATOM 1842 N N . LEU A 1 9 ? -10.376 5.622 -4.188 1.00 0.00 9 LEU A N 2
ATOM 1843 C CA . LEU A 1 9 ? -10.514 7.064 -4.042 1.00 0.00 9 LEU A CA 2
ATOM 1844 C C . LEU A 1 9 ? -9.180 7.757 -4.275 1.00 0.00 9 LEU A C 2
ATOM 1845 O O . LEU A 1 9 ? -9.119 8.775 -4.956 1.00 0.00 9 LEU A O 2
ATOM 1861 N N . TYR A 1 10 ? -8.111 7.193 -3.717 1.00 0.00 10 TYR A N 2
ATOM 1862 C CA . TYR A 1 10 ? -6.775 7.747 -3.900 1.00 0.00 10 TYR A CA 2
ATOM 1863 C C . TYR A 1 10 ? -6.396 7.752 -5.372 1.00 0.00 10 TYR A C 2
ATOM 1864 O O . TYR A 1 10 ? -5.899 8.751 -5.894 1.00 0.00 10 TYR A O 2
ATOM 1882 N N . ILE A 1 11 ? -6.631 6.628 -6.030 1.00 0.00 11 ILE A N 2
ATOM 1883 C CA . ILE A 1 11 ? -6.316 6.480 -7.445 1.00 0.00 11 ILE A CA 2
ATOM 1884 C C . ILE A 1 11 ? -7.050 7.526 -8.276 1.00 0.00 11 ILE A C 2
ATOM 1885 O O . ILE A 1 11 ? -6.461 8.153 -9.145 1.00 0.00 11 ILE A O 2
ATOM 1901 N N . LYS A 1 12 ? -8.331 7.725 -7.990 1.00 0.00 12 LYS A N 2
ATOM 1902 C CA . LYS A 1 12 ? -9.136 8.707 -8.717 1.00 0.00 12 LYS A CA 2
ATOM 1903 C C . LYS A 1 12 ? -8.726 10.132 -8.357 1.00 0.00 12 LYS A C 2
ATOM 1904 O O . LYS A 1 12 ? -8.713 11.016 -9.213 1.00 0.00 12 LYS A O 2
ATOM 1923 N N . ALA A 1 13 ? -8.403 10.351 -7.090 1.00 0.00 13 ALA A N 2
ATOM 1924 C CA . ALA A 1 13 ? -8.070 11.683 -6.610 1.00 0.00 13 ALA A CA 2
ATOM 1925 C C . ALA A 1 13 ? -6.697 12.124 -7.091 1.00 0.00 13 ALA A C 2
ATOM 1926 O O . ALA A 1 13 ? -6.513 13.272 -7.481 1.00 0.00 13 ALA A O 2
ATOM 1933 N N . HIS A 1 14 ? -5.742 11.210 -7.084 1.00 0.00 14 HIS A N 2
ATOM 1934 C CA . HIS A 1 14 ? -4.362 11.559 -7.399 1.00 0.00 14 HIS A CA 2
ATOM 1935 C C . HIS A 1 14 ? -3.989 11.104 -8.811 1.00 0.00 14 HIS A C 2
ATOM 1936 O O . HIS A 1 14 ? -2.818 11.112 -9.185 1.00 0.00 14 HIS A O 2
ATOM 1951 N N . ARG A 1 15 ? -4.996 10.731 -9.600 1.00 0.00 15 ARG A N 2
ATOM 1952 C CA . ARG A 1 15 ? -4.767 10.220 -10.952 1.00 0.00 15 ARG A CA 2
ATOM 1953 C C . ARG A 1 15 ? -4.220 11.301 -11.875 1.00 0.00 15 ARG A C 2
ATOM 1954 O O . ARG A 1 15 ? -3.458 11.005 -12.787 1.00 0.00 15 ARG A O 2
ATOM 1975 N N . SER A 1 16 ? -4.592 12.553 -11.623 1.00 0.00 16 SER A N 2
ATOM 1976 C CA . SER A 1 16 ? -4.216 13.653 -12.505 1.00 0.00 16 SER A CA 2
ATOM 1977 C C . SER A 1 16 ? -2.747 14.012 -12.319 1.00 0.00 16 SER A C 2
ATOM 1978 O O . SER A 1 16 ? -2.159 14.733 -13.128 1.00 0.00 16 SER A O 2
ATOM 1986 N N . SER A 1 17 ? -2.168 13.516 -11.241 1.00 0.00 17 SER A N 2
ATOM 1987 C CA . SER A 1 17 ? -0.752 13.699 -10.980 1.00 0.00 17 SER A CA 2
ATOM 1988 C C . SER A 1 17 ? 0.046 12.643 -11.744 1.00 0.00 17 SER A C 2
ATOM 1989 O O . SER A 1 17 ? 1.266 12.738 -11.881 1.00 0.00 17 SER A O 2
ATOM 1997 N N . TRP A 1 18 ? -0.663 11.644 -12.257 1.00 0.00 18 TRP A N 2
ATOM 1998 C CA . TRP A 1 18 ? -0.043 10.571 -13.017 1.00 0.00 18 TRP A CA 2
ATOM 1999 C C . TRP A 1 18 ? -0.462 10.665 -14.476 1.00 0.00 18 TRP A C 2
ATOM 2000 O O . TRP A 1 18 ? -0.663 9.638 -15.122 1.00 0.00 18 TRP A O 2
ATOM 2021 N N . LYS A 1 19 ? -0.603 11.884 -14.998 1.00 0.00 19 LYS A N 2
ATOM 2022 C CA . LYS A 1 19 ? -1.116 12.068 -16.334 1.00 0.00 19 LYS A CA 2
ATOM 2023 C C . LYS A 1 19 ? -2.626 11.870 -16.317 1.00 0.00 19 LYS A C 2
ATOM 2024 O O . LYS A 1 19 ? -3.205 12.155 -15.274 1.00 0.00 19 LYS A O 2
ATOM 2043 N N . ASN A 1 20 ? -3.349 11.438 -17.345 1.00 0.00 20 ASN A N 2
ATOM 2044 C CA . ASN A 1 20 ? -3.360 10.104 -18.010 1.00 0.00 20 ASN A CA 2
ATOM 2045 C C . ASN A 1 20 ? -2.086 9.476 -18.532 1.00 0.00 20 ASN A C 2
ATOM 2046 O O . ASN A 1 20 ? -1.584 9.793 -19.613 1.00 0.00 20 ASN A O 2
ATOM 2057 N N . THR A 1 21 ? -1.601 8.560 -17.723 1.00 0.00 21 THR A N 2
ATOM 2058 C CA . THR A 1 21 ? -0.721 7.483 -18.173 1.00 0.00 21 THR A CA 2
ATOM 2059 C C . THR A 1 21 ? -1.470 6.164 -18.033 1.00 0.00 21 THR A C 2
ATOM 2060 O O . THR A 1 21 ? -2.645 6.151 -17.665 1.00 0.00 21 THR A O 2
ATOM 2071 N N . LYS A 1 22 ? -0.792 5.056 -18.294 1.00 0.00 22 LYS A N 2
ATOM 2072 C CA . LYS A 1 22 ? -1.362 3.748 -18.020 1.00 0.00 22 LYS A CA 2
ATOM 2073 C C . LYS A 1 22 ? -0.967 3.290 -16.621 1.00 0.00 22 LYS A C 2
ATOM 2074 O O . LYS A 1 22 ? -1.201 2.145 -16.235 1.00 0.00 22 LYS A O 2
ATOM 2093 N N . HIS A 1 23 ? -0.371 4.204 -15.863 1.00 0.00 23 HIS A N 2
ATOM 2094 C CA . HIS A 1 23 ? 0.045 3.919 -14.489 1.00 0.00 23 HIS A CA 2
ATOM 2095 C C . HIS A 1 23 ? -1.159 3.583 -13.621 1.00 0.00 23 HIS A C 2
ATOM 2096 O O . HIS A 1 23 ? -1.057 2.778 -12.700 1.00 0.00 23 HIS A O 2
ATOM 2111 N N . ALA A 1 24 ? -2.305 4.185 -13.933 1.00 0.00 24 ALA A N 2
ATOM 2112 C CA . ALA A 1 24 ? -3.536 3.944 -13.181 1.00 0.00 24 ALA A CA 2
ATOM 2113 C C . ALA A 1 24 ? -3.877 2.455 -13.170 1.00 0.00 24 ALA A C 2
ATOM 2114 O O . ALA A 1 24 ? -4.283 1.906 -12.143 1.00 0.00 24 ALA A O 2
ATOM 2121 N N . ASP A 1 25 ? -3.689 1.805 -14.314 1.00 0.00 25 ASP A N 2
ATOM 2122 C CA . ASP A 1 25 ? -3.926 0.369 -14.427 1.00 0.00 25 ASP A CA 2
ATOM 2123 C C . ASP A 1 25 ? -2.862 -0.399 -13.666 1.00 0.00 25 ASP A C 2
ATOM 2124 O O . ASP A 1 25 ? -3.165 -1.311 -12.908 1.00 0.00 25 ASP A O 2
ATOM 2133 N N . GLN A 1 26 ? -1.617 0.006 -13.855 1.00 0.00 26 GLN A N 2
ATOM 2134 C CA . GLN A 1 26 ? -0.479 -0.630 -13.204 1.00 0.00 26 GLN A CA 2
ATOM 2135 C C . GLN A 1 26 ? -0.610 -0.587 -11.681 1.00 0.00 26 GLN A C 2
ATOM 2136 O O . GLN A 1 26 ? -0.136 -1.486 -10.979 1.00 0.00 26 GLN A O 2
ATOM 2150 N N . TRP A 1 27 ? -1.249 0.457 -11.171 1.00 0.00 27 TRP A N 2
ATOM 2151 C CA . TRP A 1 27 ? -1.539 0.549 -9.748 1.00 0.00 27 TRP A CA 2
ATOM 2152 C C . TRP A 1 27 ? -2.723 -0.342 -9.375 1.00 0.00 27 TRP A C 2
ATOM 2153 O O . TRP A 1 27 ? -2.613 -1.191 -8.492 1.00 0.00 27 TRP A O 2
ATOM 2174 N N . THR A 1 28 ? -3.832 -0.176 -10.086 1.00 0.00 28 THR A N 2
ATOM 2175 C CA . THR A 1 28 ? -5.071 -0.874 -9.757 1.00 0.00 28 THR A CA 2
ATOM 2176 C C . THR A 1 28 ? -4.944 -2.388 -9.948 1.00 0.00 28 THR A C 2
ATOM 2177 O O . THR A 1 28 ? -5.322 -3.166 -9.073 1.00 0.00 28 THR A O 2
ATOM 2188 N N . ASN A 1 29 ? -4.389 -2.787 -11.086 1.00 0.00 29 ASN A N 2
ATOM 2189 C CA . ASN A 1 29 ? -4.291 -4.197 -11.469 1.00 0.00 29 ASN A CA 2
ATOM 2190 C C . ASN A 1 29 ? -3.587 -5.023 -10.401 1.00 0.00 29 ASN A C 2
ATOM 2191 O O . ASN A 1 29 ? -4.088 -6.063 -9.977 1.00 0.00 29 ASN A O 2
ATOM 2202 N N . THR A 1 30 ? -2.439 -4.543 -9.954 1.00 0.00 30 THR A N 2
ATOM 2203 C CA . THR A 1 30 ? -1.634 -5.277 -8.996 1.00 0.00 30 THR A CA 2
ATOM 2204 C C . THR A 1 30 ? -2.252 -5.243 -7.600 1.00 0.00 30 THR A C 2
ATOM 2205 O O . THR A 1 30 ? -2.282 -6.259 -6.903 1.00 0.00 30 THR A O 2
ATOM 2216 N N . ILE A 1 31 ? -2.768 -4.085 -7.200 1.00 0.00 31 ILE A N 2
ATOM 2217 C CA . ILE A 1 31 ? -3.388 -3.948 -5.887 1.00 0.00 31 ILE A CA 2
ATOM 2218 C C . ILE A 1 31 ? -4.640 -4.813 -5.791 1.00 0.00 31 ILE A C 2
ATOM 2219 O O . ILE A 1 31 ? -4.881 -5.452 -4.766 1.00 0.00 31 ILE A O 2
ATOM 2235 N N . LYS A 1 32 ? -5.414 -4.855 -6.871 1.00 0.00 32 LYS A N 2
ATOM 2236 C CA . LYS A 1 32 ? -6.621 -5.673 -6.922 1.00 0.00 32 LYS A CA 2
ATOM 2237 C C . LYS A 1 32 ? -6.283 -7.142 -6.685 1.00 0.00 32 LYS A C 2
ATOM 2238 O O . LYS A 1 32 ? -7.027 -7.864 -6.022 1.00 0.00 32 LYS A O 2
ATOM 2257 N N . THR A 1 33 ? -5.146 -7.570 -7.216 1.00 0.00 33 THR A N 2
ATOM 2258 C CA . THR A 1 33 ? -4.745 -8.966 -7.114 1.00 0.00 33 THR A CA 2
ATOM 2259 C C . THR A 1 33 ? -4.104 -9.282 -5.760 1.00 0.00 33 THR A C 2
ATOM 2260 O O . THR A 1 33 ? -4.517 -10.224 -5.080 1.00 0.00 33 THR A O 2
ATOM 2271 N N . TYR A 1 34 ? -3.104 -8.497 -5.367 1.00 0.00 34 TYR A N 2
ATOM 2272 C CA . TYR A 1 34 ? -2.343 -8.789 -4.154 1.00 0.00 34 TYR A CA 2
ATOM 2273 C C . TYR A 1 34 ? -3.089 -8.371 -2.887 1.00 0.00 34 TYR A C 2
ATOM 2274 O O . TYR A 1 34 ? -3.234 -9.159 -1.958 1.00 0.00 34 TYR A O 2
ATOM 2292 N N . CYS A 1 35 ? -3.572 -7.136 -2.859 1.00 0.00 35 CYS A N 2
ATOM 2293 C CA . CYS A 1 35 ? -4.143 -6.571 -1.640 1.00 0.00 35 CYS A CA 2
ATOM 2294 C C . CYS A 1 35 ? -5.651 -6.801 -1.566 1.00 0.00 35 CYS A C 2
ATOM 2295 O O . CYS A 1 35 ? -6.226 -6.828 -0.474 1.00 0.00 35 CYS A O 2
ATOM 2303 N N . GLY A 1 36 ? -6.269 -6.982 -2.728 1.00 0.00 36 GLY A N 2
ATOM 2304 C CA . GLY A 1 36 ? -7.715 -7.142 -2.815 1.00 0.00 36 GLY A CA 2
ATOM 2305 C C . GLY A 1 36 ? -8.285 -8.185 -1.859 1.00 0.00 36 GLY A C 2
ATOM 2306 O O . GLY A 1 36 ? -9.062 -7.842 -0.967 1.00 0.00 36 GLY A O 2
ATOM 2310 N N . PRO A 1 37 ? -7.932 -9.470 -2.021 1.00 0.00 37 PRO A N 2
ATOM 2311 C CA . PRO A 1 37 ? -8.466 -10.549 -1.179 1.00 0.00 37 PRO A CA 2
ATOM 2312 C C . PRO A 1 37 ? -7.970 -10.493 0.266 1.00 0.00 37 PRO A C 2
ATOM 2313 O O . PRO A 1 37 ? -8.542 -11.131 1.151 1.00 0.00 37 PRO A O 2
ATOM 2324 N N . VAL A 1 38 ? -6.912 -9.733 0.507 1.00 0.00 38 VAL A N 2
ATOM 2325 C CA . VAL A 1 38 ? -6.304 -9.690 1.831 1.00 0.00 38 VAL A CA 2
ATOM 2326 C C . VAL A 1 38 ? -6.895 -8.565 2.680 1.00 0.00 38 VAL A C 2
ATOM 2327 O O . VAL A 1 38 ? -7.600 -8.821 3.655 1.00 0.00 38 VAL A O 2
ATOM 2340 N N . ILE A 1 39 ? -6.620 -7.323 2.298 1.00 0.00 39 ILE A N 2
ATOM 2341 C CA . ILE A 1 39 ? -7.043 -6.175 3.092 1.00 0.00 39 ILE A CA 2
ATOM 2342 C C . ILE A 1 39 ? -8.078 -5.338 2.354 1.00 0.00 39 ILE A C 2
ATOM 2343 O O . ILE A 1 39 ? -8.482 -4.286 2.836 1.00 0.00 39 ILE A O 2
ATOM 2359 N N . GLY A 1 40 ? -8.509 -5.823 1.191 1.00 0.00 40 GLY A N 2
ATOM 2360 C CA . GLY A 1 40 ? -9.495 -5.110 0.391 1.00 0.00 40 GLY A CA 2
ATOM 2361 C C . GLY A 1 40 ? -10.754 -4.755 1.165 1.00 0.00 40 GLY A C 2
ATOM 2362 O O . GLY A 1 40 ? -11.050 -3.571 1.346 1.00 0.00 40 GLY A O 2
ATOM 2366 N N . PRO A 1 41 ? -11.522 -5.758 1.628 1.00 0.00 41 PRO A N 2
ATOM 2367 C CA . PRO A 1 41 ? -12.766 -5.528 2.368 1.00 0.00 41 PRO A CA 2
ATOM 2368 C C . PRO A 1 41 ? -12.530 -5.101 3.816 1.00 0.00 41 PRO A C 2
ATOM 2369 O O . PRO A 1 41 ? -13.479 -4.891 4.576 1.00 0.00 41 PRO A O 2
ATOM 2380 N N . LEU A 1 42 ? -11.269 -4.973 4.199 1.00 0.00 42 LEU A N 2
ATOM 2381 C CA . LEU A 1 42 ? -10.926 -4.475 5.520 1.00 0.00 42 LEU A CA 2
ATOM 2382 C C . LEU A 1 42 ? -10.941 -2.955 5.507 1.00 0.00 42 LEU A C 2
ATOM 2383 O O . LEU A 1 42 ? -10.628 -2.340 4.490 1.00 0.00 42 LEU A O 2
ATOM 2399 N N . SER A 1 43 ? -11.331 -2.354 6.616 1.00 0.00 43 SER A N 2
ATOM 2400 C CA . SER A 1 43 ? -11.392 -0.909 6.710 1.00 0.00 43 SER A CA 2
ATOM 2401 C C . SER A 1 43 ? -10.002 -0.309 6.593 1.00 0.00 43 SER A C 2
ATOM 2402 O O . SER A 1 43 ? -9.020 -0.895 7.051 1.00 0.00 43 SER A O 2
ATOM 2410 N N . VAL A 1 44 ? -9.919 0.868 5.989 1.00 0.00 44 VAL A N 2
ATOM 2411 C CA . VAL A 1 44 ? -8.657 1.584 5.904 1.00 0.00 44 VAL A CA 2
ATOM 2412 C C . VAL A 1 44 ? -8.198 1.984 7.308 1.00 0.00 44 VAL A C 2
ATOM 2413 O O . VAL A 1 44 ? -7.014 2.216 7.552 1.00 0.00 44 VAL A O 2
ATOM 2426 N N . GLN A 1 45 ? -9.157 2.036 8.227 1.00 0.00 45 GLN A N 2
ATOM 2427 C CA . GLN A 1 45 ? -8.886 2.332 9.624 1.00 0.00 45 GLN A CA 2
ATOM 2428 C C . GLN A 1 45 ? -8.201 1.142 10.297 1.00 0.00 45 GLN A C 2
ATOM 2429 O O . GLN A 1 45 ? -7.269 1.311 11.081 1.00 0.00 45 GLN A O 2
ATOM 2443 N N . ASP A 1 46 ? -8.649 -0.062 9.956 1.00 0.00 46 ASP A N 2
ATOM 2444 C CA . ASP A 1 46 ? -8.166 -1.277 10.605 1.00 0.00 46 ASP A CA 2
ATOM 2445 C C . ASP A 1 46 ? -6.752 -1.653 10.170 1.00 0.00 46 ASP A C 2
ATOM 2446 O O . ASP A 1 46 ? -6.101 -2.468 10.823 1.00 0.00 46 ASP A O 2
ATOM 2455 N N . VAL A 1 47 ? -6.285 -1.071 9.068 1.00 0.00 47 VAL A N 2
ATOM 2456 C CA . VAL A 1 47 ? -4.948 -1.364 8.553 1.00 0.00 47 VAL A CA 2
ATOM 2457 C C . VAL A 1 47 ? -3.875 -1.030 9.596 1.00 0.00 47 VAL A C 2
ATOM 2458 O O . VAL A 1 47 ? -3.644 0.134 9.920 1.00 0.00 47 VAL A O 2
ATOM 2471 N N . ASP A 1 48 ? -3.236 -2.062 10.119 1.00 0.00 48 ASP A N 2
ATOM 2472 C CA . ASP A 1 48 ? -2.248 -1.906 11.180 1.00 0.00 48 ASP A CA 2
ATOM 2473 C C . ASP A 1 48 ? -0.914 -2.481 10.747 1.00 0.00 48 ASP A C 2
ATOM 2474 O O . ASP A 1 48 ? -0.830 -3.222 9.766 1.00 0.00 48 ASP A O 2
ATOM 2483 N N . THR A 1 49 ? 0.110 -2.129 11.499 1.00 0.00 49 THR A N 2
ATOM 2484 C CA . THR A 1 49 ? 1.474 -2.568 11.252 1.00 0.00 49 THR A CA 2
ATOM 2485 C C . THR A 1 49 ? 1.543 -4.092 11.161 1.00 0.00 49 THR A C 2
ATOM 2486 O O . THR A 1 49 ? 2.195 -4.652 10.276 1.00 0.00 49 THR A O 2
ATOM 2497 N N . LYS A 1 50 ? 0.830 -4.747 12.070 1.00 0.00 50 LYS A N 2
ATOM 2498 C CA . LYS A 1 50 ? 0.790 -6.200 12.151 1.00 0.00 50 LYS A CA 2
ATOM 2499 C C . LYS A 1 50 ? 0.213 -6.783 10.863 1.00 0.00 50 LYS A C 2
ATOM 2500 O O . LYS A 1 50 ? 0.752 -7.736 10.302 1.00 0.00 50 LYS A O 2
ATOM 2519 N N . LEU A 1 51 ? -0.872 -6.184 10.394 1.00 0.00 51 LEU A N 2
ATOM 2520 C CA . LEU A 1 51 ? -1.576 -6.676 9.222 1.00 0.00 51 LEU A CA 2
ATOM 2521 C C . LEU A 1 51 ? -0.740 -6.503 7.960 1.00 0.00 51 LEU A C 2
ATOM 2522 O O . LEU A 1 51 ? -0.681 -7.402 7.123 1.00 0.00 51 LEU A O 2
ATOM 2538 N N . ILE A 1 52 ? -0.083 -5.351 7.833 1.00 0.00 52 ILE A N 2
ATOM 2539 C CA . ILE A 1 52 ? 0.743 -5.069 6.662 1.00 0.00 52 ILE A CA 2
ATOM 2540 C C . ILE A 1 52 ? 1.856 -6.107 6.527 1.00 0.00 52 ILE A C 2
ATOM 2541 O O . ILE A 1 52 ? 2.155 -6.574 5.425 1.00 0.00 52 ILE A O 2
ATOM 2557 N N . MET A 1 53 ? 2.449 -6.482 7.658 1.00 0.00 53 MET A N 2
ATOM 2558 C CA . MET A 1 53 ? 3.489 -7.507 7.673 1.00 0.00 53 MET A CA 2
ATOM 2559 C C . MET A 1 53 ? 2.950 -8.821 7.123 1.00 0.00 53 MET A C 2
ATOM 2560 O O . MET A 1 53 ? 3.635 -9.522 6.389 1.00 0.00 53 MET A O 2
ATOM 2574 N N . LYS A 1 54 ? 1.716 -9.146 7.486 1.00 0.00 54 LYS A N 2
ATOM 2575 C CA . LYS A 1 54 ? 1.097 -10.392 7.063 1.00 0.00 54 LYS A CA 2
ATOM 2576 C C . LYS A 1 54 ? 0.782 -10.375 5.572 1.00 0.00 54 LYS A C 2
ATOM 2577 O O . LYS A 1 54 ? 0.910 -11.392 4.898 1.00 0.00 54 LYS A O 2
ATOM 2596 N N . VAL A 1 55 ? 0.366 -9.223 5.064 1.00 0.00 55 VAL A N 2
ATOM 2597 C CA . VAL A 1 55 ? 0.127 -9.066 3.635 1.00 0.00 55 VAL A CA 2
ATOM 2598 C C . VAL A 1 55 ? 1.416 -9.301 2.850 1.00 0.00 55 VAL A C 2
ATOM 2599 O O . VAL A 1 55 ? 1.428 -10.005 1.843 1.00 0.00 55 VAL A O 2
ATOM 2612 N N . LEU A 1 56 ? 2.501 -8.719 3.340 1.00 0.00 56 LEU A N 2
ATOM 2613 C CA . LEU A 1 56 ? 3.786 -8.778 2.657 1.00 0.00 56 LEU A CA 2
ATOM 2614 C C . LEU A 1 56 ? 4.497 -10.113 2.882 1.00 0.00 56 LEU A C 2
ATOM 2615 O O . LEU A 1 56 ? 5.320 -10.522 2.065 1.00 0.00 56 LEU A O 2
ATOM 2631 N N . ASP A 1 57 ? 4.164 -10.781 3.985 1.00 0.00 57 ASP A N 2
ATOM 2632 C CA . ASP A 1 57 ? 4.858 -12.002 4.420 1.00 0.00 57 ASP A CA 2
ATOM 2633 C C . ASP A 1 57 ? 5.018 -13.025 3.283 1.00 0.00 57 ASP A C 2
ATOM 2634 O O . ASP A 1 57 ? 6.145 -13.400 2.953 1.00 0.00 57 ASP A O 2
ATOM 2643 N N . PRO A 1 58 ? 3.914 -13.483 2.646 1.00 0.00 58 PRO A N 2
ATOM 2644 C CA . PRO A 1 58 ? 3.993 -14.477 1.572 1.00 0.00 58 PRO A CA 2
ATOM 2645 C C . PRO A 1 58 ? 4.536 -13.878 0.279 1.00 0.00 58 PRO A C 2
ATOM 2646 O O . PRO A 1 58 ? 4.920 -14.604 -0.643 1.00 0.00 58 PRO A O 2
ATOM 2657 N N . ILE A 1 59 ? 4.564 -12.554 0.208 1.00 0.00 59 ILE A N 2
ATOM 2658 C CA . ILE A 1 59 ? 5.073 -11.864 -0.962 1.00 0.00 59 ILE A CA 2
ATOM 2659 C C . ILE A 1 59 ? 6.598 -11.836 -0.940 1.00 0.00 59 ILE A C 2
ATOM 2660 O O . ILE A 1 59 ? 7.236 -11.945 -1.979 1.00 0.00 59 ILE A O 2
ATOM 2676 N N . TRP A 1 60 ? 7.176 -11.722 0.254 1.00 0.00 60 TRP A N 2
ATOM 2677 C CA . TRP A 1 60 ? 8.632 -11.727 0.411 1.00 0.00 60 TRP A CA 2
ATOM 2678 C C . TRP A 1 60 ? 9.248 -13.023 -0.114 1.00 0.00 60 TRP A C 2
ATOM 2679 O O . TRP A 1 60 ? 10.419 -13.058 -0.488 1.00 0.00 60 TRP A O 2
ATOM 2700 N N . GLU A 1 61 ? 8.456 -14.088 -0.118 1.00 0.00 61 GLU A N 2
ATOM 2701 C CA . GLU A 1 61 ? 8.912 -15.388 -0.558 1.00 0.00 61 GLU A CA 2
ATOM 2702 C C . GLU A 1 61 ? 8.877 -15.508 -2.077 1.00 0.00 61 GLU A C 2
ATOM 2703 O O . GLU A 1 61 ? 9.684 -16.220 -2.676 1.00 0.00 61 GLU A O 2
ATOM 2715 N N . GLN A 1 62 ? 7.937 -14.809 -2.691 1.00 0.00 62 GLN A N 2
ATOM 2716 C CA . GLN A 1 62 ? 7.722 -14.907 -4.125 1.00 0.00 62 GLN A CA 2
ATOM 2717 C C . GLN A 1 62 ? 8.354 -13.730 -4.866 1.00 0.00 62 GLN A C 2
ATOM 2718 O O . GLN A 1 62 ? 9.114 -13.914 -5.820 1.00 0.00 62 GLN A O 2
ATOM 2732 N N . LYS A 1 63 ? 8.040 -12.525 -4.417 1.00 0.00 63 LYS A N 2
ATOM 2733 C CA . LYS A 1 63 ? 8.508 -11.309 -5.069 1.00 0.00 63 LYS A CA 2
ATOM 2734 C C . LYS A 1 63 ? 8.984 -10.301 -4.021 1.00 0.00 63 LYS A C 2
ATOM 2735 O O . LYS A 1 63 ? 8.248 -9.380 -3.659 1.00 0.00 63 LYS A O 2
ATOM 2754 N N . PRO A 1 64 ? 10.214 -10.475 -3.509 1.00 0.00 64 PRO A N 2
ATOM 2755 C CA . PRO A 1 64 ? 10.759 -9.627 -2.437 1.00 0.00 64 PRO A CA 2
ATOM 2756 C C . PRO A 1 64 ? 10.802 -8.149 -2.809 1.00 0.00 64 PRO A C 2
ATOM 2757 O O . PRO A 1 64 ? 10.308 -7.295 -2.066 1.00 0.00 64 PRO A O 2
ATOM 2768 N N . GLU A 1 65 ? 11.388 -7.847 -3.960 1.00 0.00 65 GLU A N 2
ATOM 2769 C CA . GLU A 1 65 ? 11.495 -6.488 -4.429 1.00 0.00 65 GLU A CA 2
ATOM 2770 C C . GLU A 1 65 ? 10.113 -5.891 -4.653 1.00 0.00 65 GLU A C 2
ATOM 2771 O O . GLU A 1 65 ? 9.863 -4.735 -4.317 1.00 0.00 65 GLU A O 2
ATOM 2783 N N . THR A 1 66 ? 9.206 -6.704 -5.186 1.00 0.00 66 THR A N 2
ATOM 2784 C CA . THR A 1 66 ? 7.851 -6.252 -5.480 1.00 0.00 66 THR A CA 2
ATOM 2785 C C . THR A 1 66 ? 7.096 -5.932 -4.195 1.00 0.00 66 THR A C 2
ATOM 2786 O O . THR A 1 66 ? 6.326 -4.974 -4.142 1.00 0.00 66 THR A O 2
ATOM 2797 N N . ALA A 1 67 ? 7.351 -6.717 -3.154 1.00 0.00 67 ALA A N 2
ATOM 2798 C CA . ALA A 1 67 ? 6.764 -6.471 -1.842 1.00 0.00 67 ALA A CA 2
ATOM 2799 C C . ALA A 1 67 ? 7.161 -5.089 -1.337 1.00 0.00 67 ALA A C 2
ATOM 2800 O O . ALA A 1 67 ? 6.336 -4.344 -0.805 1.00 0.00 67 ALA A O 2
ATOM 2807 N N . SER A 1 68 ? 8.422 -4.741 -1.546 1.00 0.00 68 SER A N 2
ATOM 2808 C CA . SER A 1 68 ? 8.938 -3.445 -1.133 1.00 0.00 68 SER A CA 2
ATOM 2809 C C . SER A 1 68 ? 8.315 -2.329 -1.969 1.00 0.00 68 SER A C 2
ATOM 2810 O O . SER A 1 68 ? 7.914 -1.293 -1.437 1.00 0.00 68 SER A O 2
ATOM 2818 N N . ARG A 1 69 ? 8.219 -2.558 -3.274 1.00 0.00 69 ARG A N 2
ATOM 2819 C CA . ARG A 1 69 ? 7.666 -1.576 -4.190 1.00 0.00 69 ARG A CA 2
ATOM 2820 C C . ARG A 1 69 ? 6.179 -1.360 -3.930 1.00 0.00 69 ARG A C 2
ATOM 2821 O O . ARG A 1 69 ? 5.690 -0.229 -3.959 1.00 0.00 69 ARG A O 2
ATOM 2842 N N . LEU A 1 70 ? 5.466 -2.447 -3.671 1.00 0.00 70 LEU A N 2
ATOM 2843 C CA . LEU A 1 70 ? 4.047 -2.379 -3.354 1.00 0.00 70 LEU A CA 2
ATOM 2844 C C . LEU A 1 70 ? 3.837 -1.599 -2.065 1.00 0.00 70 LEU A C 2
ATOM 2845 O O . LEU A 1 70 ? 2.957 -0.742 -1.983 1.00 0.00 70 LEU A O 2
ATOM 2861 N N . ARG A 1 71 ? 4.678 -1.887 -1.074 1.00 0.00 71 ARG A N 2
ATOM 2862 C CA . ARG A 1 71 ? 4.601 -1.241 0.232 1.00 0.00 71 ARG A CA 2
ATOM 2863 C C . ARG A 1 71 ? 4.759 0.272 0.108 1.00 0.00 71 ARG A C 2
ATOM 2864 O O . ARG A 1 71 ? 4.085 1.035 0.801 1.00 0.00 71 ARG A O 2
ATOM 2885 N N . GLY A 1 72 ? 5.647 0.692 -0.781 1.00 0.00 72 GLY A N 2
ATOM 2886 C CA . GLY A 1 72 ? 5.869 2.111 -1.001 1.00 0.00 72 GLY A CA 2
ATOM 2887 C C . GLY A 1 72 ? 4.615 2.815 -1.488 1.00 0.00 72 GLY A C 2
ATOM 2888 O O . GLY A 1 72 ? 4.317 3.936 -1.069 1.00 0.00 72 GLY A O 2
ATOM 2892 N N . ARG A 1 73 ? 3.872 2.151 -2.365 1.00 0.00 73 ARG A N 2
ATOM 2893 C CA . ARG A 1 73 ? 2.626 2.706 -2.872 1.00 0.00 73 ARG A CA 2
ATOM 2894 C C . ARG A 1 73 ? 1.560 2.693 -1.782 1.00 0.00 73 ARG A C 2
ATOM 2895 O O . ARG A 1 73 ? 0.760 3.623 -1.670 1.00 0.00 73 ARG A O 2
ATOM 2916 N N . ILE A 1 74 ? 1.562 1.637 -0.975 1.00 0.00 74 ILE A N 2
ATOM 2917 C CA . ILE A 1 74 ? 0.644 1.530 0.155 1.00 0.00 74 ILE A CA 2
ATOM 2918 C C . ILE A 1 74 ? 0.877 2.681 1.132 1.00 0.00 74 ILE A C 2
ATOM 2919 O O . ILE A 1 74 ? -0.075 3.273 1.649 1.00 0.00 74 ILE A O 2
ATOM 2935 N N . GLU A 1 75 ? 2.150 3.009 1.357 1.00 0.00 75 GLU A N 2
ATOM 2936 C CA . GLU A 1 75 ? 2.515 4.133 2.212 1.00 0.00 75 GLU A CA 2
ATOM 2937 C C . GLU A 1 75 ? 1.863 5.407 1.696 1.00 0.00 75 GLU A C 2
ATOM 2938 O O . GLU A 1 75 ? 1.302 6.174 2.464 1.00 0.00 75 GLU A O 2
ATOM 2950 N N . SER A 1 76 ? 1.919 5.603 0.384 1.00 0.00 76 SER A N 2
ATOM 2951 C CA . SER A 1 76 ? 1.344 6.789 -0.243 1.00 0.00 76 SER A CA 2
ATOM 2952 C C . SER A 1 76 ? -0.174 6.848 -0.047 1.00 0.00 76 SER A C 2
ATOM 2953 O O . SER A 1 76 ? -0.739 7.918 0.199 1.00 0.00 76 SER A O 2
ATOM 2961 N N . VAL A 1 77 ? -0.831 5.698 -0.147 1.00 0.00 77 VAL A N 2
ATOM 2962 C CA . VAL A 1 77 ? -2.279 5.629 0.019 1.00 0.00 77 VAL A CA 2
ATOM 2963 C C . VAL A 1 77 ? -2.674 5.935 1.464 1.00 0.00 77 VAL A C 2
ATOM 2964 O O . VAL A 1 77 ? -3.553 6.758 1.719 1.00 0.00 77 VAL A O 2
ATOM 2977 N N . LEU A 1 78 ? -2.010 5.272 2.404 1.00 0.00 78 LEU A N 2
ATOM 2978 C CA . LEU A 1 78 ? -2.289 5.472 3.821 1.00 0.00 78 LEU A CA 2
ATOM 2979 C C . LEU A 1 78 ? -1.876 6.875 4.268 1.00 0.00 78 LEU A C 2
ATOM 2980 O O . LEU A 1 78 ? -2.493 7.459 5.160 1.00 0.00 78 LEU A O 2
ATOM 2996 N N . ASP A 1 79 ? -0.830 7.403 3.644 1.00 0.00 79 ASP A N 2
ATOM 2997 C CA . ASP A 1 79 ? -0.370 8.764 3.911 1.00 0.00 79 ASP A CA 2
ATOM 2998 C C . ASP A 1 79 ? -1.479 9.753 3.579 1.00 0.00 79 ASP A C 2
ATOM 2999 O O . ASP A 1 79 ? -1.815 10.628 4.378 1.00 0.00 79 ASP A O 2
ATOM 3008 N N . TRP A 1 80 ? -2.068 9.565 2.404 1.00 0.00 80 TRP A N 2
ATOM 3009 C CA . TRP A 1 80 ? -3.197 10.366 1.952 1.00 0.00 80 TRP A CA 2
ATOM 3010 C C . TRP A 1 80 ? -4.379 10.199 2.903 1.00 0.00 80 TRP A C 2
ATOM 3011 O O . TRP A 1 80 ? -5.024 11.177 3.286 1.00 0.00 80 TRP A O 2
ATOM 3032 N N . ALA A 1 81 ? -4.642 8.956 3.301 1.00 0.00 81 ALA A N 2
ATOM 3033 C CA . ALA A 1 81 ? -5.729 8.651 4.226 1.00 0.00 81 ALA A CA 2
ATOM 3034 C C . ALA A 1 81 ? -5.533 9.361 5.565 1.00 0.00 81 ALA A C 2
ATOM 3035 O O . ALA A 1 81 ? -6.496 9.810 6.187 1.00 0.00 81 ALA A O 2
ATOM 3042 N N . THR A 1 82 ? -4.283 9.466 5.998 1.00 0.00 82 THR A N 2
ATOM 3043 C CA . THR A 1 82 ? -3.958 10.128 7.256 1.00 0.00 82 THR A CA 2
ATOM 3044 C C . THR A 1 82 ? -4.272 11.623 7.181 1.00 0.00 82 THR A C 2
ATOM 3045 O O . THR A 1 82 ? -4.866 12.193 8.101 1.00 0.00 82 THR A O 2
ATOM 3056 N N . VAL A 1 83 ? -3.893 12.246 6.071 1.00 0.00 83 VAL A N 2
ATOM 3057 C CA . VAL A 1 83 ? -4.158 13.667 5.861 1.00 0.00 83 VAL A CA 2
ATOM 3058 C C . VAL A 1 83 ? -5.655 13.916 5.682 1.00 0.00 83 VAL A C 2
ATOM 3059 O O . VAL A 1 83 ? -6.189 14.925 6.141 1.00 0.00 83 VAL A O 2
ATOM 3072 N N . ARG A 1 84 ? -6.323 12.983 5.015 1.00 0.00 84 ARG A N 2
ATOM 3073 C CA . ARG A 1 84 ? -7.760 13.070 4.789 1.00 0.00 84 ARG A CA 2
ATOM 3074 C C . ARG A 1 84 ? -8.547 12.880 6.082 1.00 0.00 84 ARG A C 2
ATOM 3075 O O . ARG A 1 84 ? -9.676 13.352 6.204 1.00 0.00 84 ARG A O 2
ATOM 3096 N N . GLY A 1 85 ? -7.952 12.192 7.044 1.00 0.00 85 GLY A N 2
ATOM 3097 C CA . GLY A 1 85 ? -8.622 11.970 8.308 1.00 0.00 85 GLY A CA 2
ATOM 3098 C C . GLY A 1 85 ? -9.349 10.642 8.353 1.00 0.00 85 GLY A C 2
ATOM 3099 O O . GLY A 1 85 ? -10.326 10.486 9.088 1.00 0.00 85 GLY A O 2
ATOM 3103 N N . TYR A 1 86 ? -8.877 9.684 7.567 1.00 0.00 86 TYR A N 2
ATOM 3104 C CA . TYR A 1 86 ? -9.456 8.346 7.566 1.00 0.00 86 TYR A CA 2
ATOM 3105 C C . TYR A 1 86 ? -8.776 7.492 8.629 1.00 0.00 86 TYR A C 2
ATOM 3106 O O . TYR A 1 86 ? -9.172 6.357 8.885 1.00 0.00 86 TYR A O 2
ATOM 3124 N N . ARG A 1 87 ? -7.742 8.058 9.234 1.00 0.00 87 ARG A N 2
ATOM 3125 C CA . ARG A 1 87 ? -7.004 7.397 10.298 1.00 0.00 87 ARG A CA 2
ATOM 3126 C C . ARG A 1 87 ? -6.207 8.415 11.094 1.00 0.00 87 ARG A C 2
ATOM 3127 O O . ARG A 1 87 ? -6.047 9.561 10.669 1.00 0.00 87 ARG A O 2
ATOM 3148 N N . GLU A 1 88 ? -5.711 7.989 12.242 1.00 0.00 88 GLU A N 2
ATOM 3149 C CA . GLU A 1 88 ? -4.902 8.838 13.093 1.00 0.00 88 GLU A CA 2
ATOM 3150 C C . GLU A 1 88 ? -3.678 8.069 13.579 1.00 0.00 88 GLU A C 2
ATOM 3151 O O . GLU A 1 88 ? -3.592 6.852 13.401 1.00 0.00 88 GLU A O 2
ATOM 3163 N N . GLY A 1 89 ? -2.736 8.775 14.182 1.00 0.00 89 GLY A N 2
ATOM 3164 C CA . GLY A 1 89 ? -1.529 8.140 14.667 1.00 0.00 89 GLY A CA 2
ATOM 3165 C C . GLY A 1 89 ? -0.365 8.283 13.705 1.00 0.00 89 GLY A C 2
ATOM 3166 O O . GLY A 1 89 ? 0.007 9.398 13.329 1.00 0.00 89 GLY A O 2
ATOM 3170 N N . ASP A 1 90 ? 0.200 7.153 13.303 1.00 0.00 90 ASP A N 2
ATOM 3171 C CA . ASP A 1 90 ? 1.353 7.137 12.409 1.00 0.00 90 ASP A CA 2
ATOM 3172 C C . ASP A 1 90 ? 1.046 6.257 11.199 1.00 0.00 90 ASP A C 2
ATOM 3173 O O . ASP A 1 90 ? 0.021 5.570 11.175 1.00 0.00 90 ASP A O 2
ATOM 3182 N N . ASN A 1 91 ? 1.915 6.288 10.193 1.00 0.00 91 ASN A N 2
ATOM 3183 C CA . ASN A 1 91 ? 1.717 5.501 8.976 1.00 0.00 91 ASN A CA 2
ATOM 3184 C C . ASN A 1 91 ? 2.583 4.243 8.985 1.00 0.00 91 ASN A C 2
ATOM 3185 O O . ASN A 1 91 ? 3.742 4.268 8.565 1.00 0.00 91 ASN A O 2
ATOM 3196 N N . PRO A 1 92 ? 2.020 3.128 9.490 1.00 0.00 92 PRO A N 2
ATOM 3197 C CA . PRO A 1 92 ? 2.752 1.867 9.751 1.00 0.00 92 PRO A CA 2
ATOM 3198 C C . PRO A 1 92 ? 3.363 1.210 8.505 1.00 0.00 92 PRO A C 2
ATOM 3199 O O . PRO A 1 92 ? 3.905 0.110 8.588 1.00 0.00 92 PRO A O 2
ATOM 3210 N N . ALA A 1 93 ? 3.274 1.870 7.358 1.00 0.00 93 ALA A N 2
ATOM 3211 C CA . ALA A 1 93 ? 3.738 1.288 6.108 1.00 0.00 93 ALA A CA 2
ATOM 3212 C C . ALA A 1 93 ? 5.202 1.619 5.820 1.00 0.00 93 ALA A C 2
ATOM 3213 O O . ALA A 1 93 ? 5.870 0.890 5.086 1.00 0.00 93 ALA A O 2
ATOM 3220 N N . ARG A 1 94 ? 5.710 2.704 6.395 1.00 0.00 94 ARG A N 2
ATOM 3221 C CA . ARG A 1 94 ? 7.062 3.155 6.069 1.00 0.00 94 ARG A CA 2
ATOM 3222 C C . ARG A 1 94 ? 8.144 2.408 6.851 1.00 0.00 94 ARG A C 2
ATOM 3223 O O . ARG A 1 94 ? 9.123 1.957 6.252 1.00 0.00 94 ARG A O 2
ATOM 3244 N N . TRP A 1 95 ? 7.972 2.287 8.172 1.00 0.00 95 TRP A N 2
ATOM 3245 C CA . TRP A 1 95 ? 8.943 1.594 9.034 1.00 0.00 95 TRP A CA 2
ATOM 3246 C C . TRP A 1 95 ? 10.278 2.334 9.131 1.00 0.00 95 TRP A C 2
ATOM 3247 O O . TRP A 1 95 ? 10.748 2.943 8.171 1.00 0.00 95 TRP A O 2
ATOM 3268 N N . ARG A 1 96 ? 10.883 2.277 10.306 1.00 0.00 96 ARG A N 2
ATOM 3269 C CA . ARG A 1 96 ? 12.212 2.830 10.509 1.00 0.00 96 ARG A CA 2
ATOM 3270 C C . ARG A 1 96 ? 13.262 1.782 10.148 1.00 0.00 96 ARG A C 2
ATOM 3271 O O . ARG A 1 96 ? 14.362 2.099 9.690 1.00 0.00 96 ARG A O 2
ATOM 3292 N N . GLY A 1 97 ? 12.890 0.530 10.353 1.00 0.00 97 GLY A N 2
ATOM 3293 C CA . GLY A 1 97 ? 13.754 -0.588 10.026 1.00 0.00 97 GLY A CA 2
ATOM 3294 C C . GLY A 1 97 ? 12.973 -1.882 9.939 1.00 0.00 97 GLY A C 2
ATOM 3295 O O . GLY A 1 97 ? 12.758 -2.547 10.952 1.00 0.00 97 GLY A O 2
ATOM 3299 N N . TYR A 1 98 ? 12.553 -2.235 8.728 1.00 0.00 98 TYR A N 2
ATOM 3300 C CA . TYR A 1 98 ? 11.684 -3.392 8.512 1.00 0.00 98 TYR A CA 2
ATOM 3301 C C . TYR A 1 98 ? 12.355 -4.678 8.999 1.00 0.00 98 TYR A C 2
ATOM 3302 O O . TYR A 1 98 ? 11.865 -5.335 9.917 1.00 0.00 98 TYR A O 2
ATOM 3320 N N . LEU A 1 99 ? 13.471 -5.035 8.377 1.00 0.00 99 LEU A N 2
ATOM 3321 C CA . LEU A 1 99 ? 14.181 -6.255 8.727 1.00 0.00 99 LEU A CA 2
ATOM 3322 C C . LEU A 1 99 ? 15.511 -5.940 9.395 1.00 0.00 99 LEU A C 2
ATOM 3323 O O . LEU A 1 99 ? 15.799 -6.414 10.495 1.00 0.00 99 LEU A O 2
ATOM 3339 N N . GLU A 1 100 ? 16.311 -5.129 8.724 1.00 0.00 100 GLU A N 2
ATOM 3340 C CA . GLU A 1 100 ? 17.659 -4.832 9.173 1.00 0.00 100 GLU A CA 2
ATOM 3341 C C . GLU A 1 100 ? 18.073 -3.449 8.681 1.00 0.00 100 GLU A C 2
ATOM 3342 O O . GLU A 1 100 ? 17.582 -2.984 7.651 1.00 0.00 100 GLU A O 2
ATOM 3354 N N . HIS A 1 101 ? 18.951 -2.787 9.420 1.00 0.00 101 HIS A N 2
ATOM 3355 C CA . HIS A 1 101 ? 19.347 -1.427 9.090 1.00 0.00 101 HIS A CA 2
ATOM 3356 C C . HIS A 1 101 ? 20.866 -1.278 9.124 1.00 0.00 101 HIS A C 2
ATOM 3357 O O . HIS A 1 101 ? 21.434 -0.775 10.098 1.00 0.00 101 HIS A O 2
ATOM 3372 N N . HIS A 1 102 ? 21.526 -1.745 8.075 1.00 0.00 102 HIS A N 2
ATOM 3373 C CA . HIS A 1 102 ? 22.959 -1.534 7.925 1.00 0.00 102 HIS A CA 2
ATOM 3374 C C . HIS A 1 102 ? 23.211 -0.134 7.403 1.00 0.00 102 HIS A C 2
ATOM 3375 O O . HIS A 1 102 ? 23.307 0.070 6.190 1.00 0.00 102 HIS A O 2
ATOM 3390 N N . HIS A 1 103 ? 23.273 0.829 8.316 1.00 0.00 103 HIS A N 2
ATOM 3391 C CA . HIS A 1 103 ? 23.459 2.228 7.948 1.00 0.00 103 HIS A CA 2
ATOM 3392 C C . HIS A 1 103 ? 22.265 2.700 7.106 1.00 0.00 103 HIS A C 2
ATOM 3393 O O . HIS A 1 103 ? 21.234 2.025 7.048 1.00 0.00 103 HIS A O 2
ATOM 3408 N N . HIS A 1 104 ? 22.389 3.851 6.471 1.00 0.00 104 HIS A N 2
ATOM 3409 C CA . HIS A 1 104 ? 21.338 4.349 5.597 1.00 0.00 104 HIS A CA 2
ATOM 3410 C C . HIS A 1 104 ? 21.943 5.166 4.466 1.00 0.00 104 HIS A C 2
ATOM 3411 O O . HIS A 1 104 ? 22.889 5.921 4.680 1.00 0.00 104 HIS A O 2
ATOM 3426 N N . HIS A 1 105 ? 21.407 4.994 3.267 1.00 0.00 105 HIS A N 2
ATOM 3427 C CA . HIS A 1 105 ? 21.884 5.719 2.100 1.00 0.00 105 HIS A CA 2
ATOM 3428 C C . HIS A 1 105 ? 20.747 5.917 1.108 1.00 0.00 105 HIS A C 2
ATOM 3429 O O . HIS A 1 105 ? 19.705 5.267 1.210 1.00 0.00 105 HIS A O 2
ATOM 3444 N N . HIS A 1 106 ? 20.943 6.816 0.162 1.00 0.00 106 HIS A N 2
ATOM 3445 C CA . HIS A 1 106 ? 19.964 7.034 -0.891 1.00 0.00 106 HIS A CA 2
ATOM 3446 C C . HIS A 1 106 ? 20.117 5.971 -1.974 1.00 0.00 106 HIS A C 2
ATOM 3447 O O . HIS A 1 106 ? 21.061 6.080 -2.782 1.00 0.00 106 HIS A O 2
ATOM 3463 N N . MET A 1 1 ? -15.097 3.592 5.201 1.00 0.00 1 MET A N 3
ATOM 3464 C CA . MET A 1 1 ? -14.021 3.622 4.188 1.00 0.00 1 MET A CA 3
ATOM 3465 C C . MET A 1 1 ? -13.091 2.418 4.332 1.00 0.00 1 MET A C 3
ATOM 3466 O O . MET A 1 1 ? -12.428 2.247 5.359 1.00 0.00 1 MET A O 3
ATOM 3482 N N . THR A 1 2 ? -13.035 1.591 3.303 1.00 0.00 2 THR A N 3
ATOM 3483 C CA . THR A 1 2 ? -12.128 0.457 3.288 1.00 0.00 2 THR A CA 3
ATOM 3484 C C . THR A 1 2 ? -10.852 0.816 2.541 1.00 0.00 2 THR A C 3
ATOM 3485 O O . THR A 1 2 ? -10.778 1.867 1.892 1.00 0.00 2 THR A O 3
ATOM 3496 N N . PHE A 1 3 ? -9.849 -0.044 2.642 1.00 0.00 3 PHE A N 3
ATOM 3497 C CA . PHE A 1 3 ? -8.560 0.205 2.015 1.00 0.00 3 PHE A CA 3
ATOM 3498 C C . PHE A 1 3 ? -8.712 0.298 0.502 1.00 0.00 3 PHE A C 3
ATOM 3499 O O . PHE A 1 3 ? -8.144 1.187 -0.131 1.00 0.00 3 PHE A O 3
ATOM 3516 N N . SER A 1 4 ? -9.503 -0.607 -0.068 1.00 0.00 4 SER A N 3
ATOM 3517 C CA . SER A 1 4 ? -9.733 -0.618 -1.510 1.00 0.00 4 SER A CA 3
ATOM 3518 C C . SER A 1 4 ? -10.381 0.689 -1.973 1.00 0.00 4 SER A C 3
ATOM 3519 O O . SER A 1 4 ? -9.946 1.298 -2.954 1.00 0.00 4 SER A O 3
ATOM 3527 N N . GLU A 1 5 ? -11.413 1.117 -1.251 1.00 0.00 5 GLU A N 3
ATOM 3528 C CA . GLU A 1 5 ? -12.134 2.339 -1.580 1.00 0.00 5 GLU A CA 3
ATOM 3529 C C . GLU A 1 5 ? -11.215 3.552 -1.519 1.00 0.00 5 GLU A C 3
ATOM 3530 O O . GLU A 1 5 ? -11.203 4.384 -2.429 1.00 0.00 5 GLU A O 3
ATOM 3542 N N . CYS A 1 6 ? -10.447 3.637 -0.442 1.00 0.00 6 CYS A N 3
ATOM 3543 C CA . CYS A 1 6 ? -9.550 4.763 -0.219 1.00 0.00 6 CYS A CA 3
ATOM 3544 C C . CYS A 1 6 ? -8.473 4.814 -1.289 1.00 0.00 6 CYS A C 3
ATOM 3545 O O . CYS A 1 6 ? -8.184 5.875 -1.849 1.00 0.00 6 CYS A O 3
ATOM 3553 N N . ALA A 1 7 ? -7.876 3.658 -1.556 1.00 0.00 7 ALA A N 3
ATOM 3554 C CA . ALA A 1 7 ? -6.867 3.538 -2.601 1.00 0.00 7 ALA A CA 3
ATOM 3555 C C . ALA A 1 7 ? -7.422 4.021 -3.931 1.00 0.00 7 ALA A C 3
ATOM 3556 O O . ALA A 1 7 ? -6.785 4.801 -4.636 1.00 0.00 7 ALA A O 3
ATOM 3563 N N . ALA A 1 8 ? -8.632 3.574 -4.247 1.00 0.00 8 ALA A N 3
ATOM 3564 C CA . ALA A 1 8 ? -9.297 3.973 -5.477 1.00 0.00 8 ALA A CA 3
ATOM 3565 C C . ALA A 1 8 ? -9.490 5.486 -5.536 1.00 0.00 8 ALA A C 3
ATOM 3566 O O . ALA A 1 8 ? -9.287 6.098 -6.580 1.00 0.00 8 ALA A O 3
ATOM 3573 N N . LEU A 1 9 ? -9.881 6.083 -4.411 1.00 0.00 9 LEU A N 3
ATOM 3574 C CA . LEU A 1 9 ? -10.089 7.529 -4.337 1.00 0.00 9 LEU A CA 3
ATOM 3575 C C . LEU A 1 9 ? -8.799 8.282 -4.640 1.00 0.00 9 LEU A C 3
ATOM 3576 O O . LEU A 1 9 ? -8.802 9.250 -5.401 1.00 0.00 9 LEU A O 3
ATOM 3592 N N . TYR A 1 10 ? -7.701 7.822 -4.051 1.00 0.00 10 TYR A N 3
ATOM 3593 C CA . TYR A 1 10 ? -6.384 8.405 -4.299 1.00 0.00 10 TYR A CA 3
ATOM 3594 C C . TYR A 1 10 ? -6.056 8.341 -5.786 1.00 0.00 10 TYR A C 3
ATOM 3595 O O . TYR A 1 10 ? -5.623 9.326 -6.392 1.00 0.00 10 TYR A O 3
ATOM 3613 N N . ILE A 1 11 ? -6.284 7.169 -6.359 1.00 0.00 11 ILE A N 3
ATOM 3614 C CA . ILE A 1 11 ? -6.057 6.935 -7.776 1.00 0.00 11 ILE A CA 3
ATOM 3615 C C . ILE A 1 11 ? -6.915 7.867 -8.630 1.00 0.00 11 ILE A C 3
ATOM 3616 O O . ILE A 1 11 ? -6.412 8.524 -9.536 1.00 0.00 11 ILE A O 3
ATOM 3632 N N . LYS A 1 12 ? -8.204 7.935 -8.313 1.00 0.00 12 LYS A N 3
ATOM 3633 C CA . LYS A 1 12 ? -9.142 8.777 -9.051 1.00 0.00 12 LYS A CA 3
ATOM 3634 C C . LYS A 1 12 ? -8.763 10.252 -8.948 1.00 0.00 12 LYS A C 3
ATOM 3635 O O . LYS A 1 12 ? -8.860 11.000 -9.921 1.00 0.00 12 LYS A O 3
ATOM 3654 N N . ALA A 1 13 ? -8.317 10.663 -7.769 1.00 0.00 13 ALA A N 3
ATOM 3655 C CA . ALA A 1 13 ? -7.994 12.059 -7.515 1.00 0.00 13 ALA A CA 3
ATOM 3656 C C . ALA A 1 13 ? -6.771 12.515 -8.307 1.00 0.00 13 ALA A C 3
ATOM 3657 O O . ALA A 1 13 ? -6.632 13.699 -8.613 1.00 0.00 13 ALA A O 3
ATOM 3664 N N . HIS A 1 14 ? -5.897 11.583 -8.660 1.00 0.00 14 HIS A N 3
ATOM 3665 C CA . HIS A 1 14 ? -4.656 11.936 -9.341 1.00 0.00 14 HIS A CA 3
ATOM 3666 C C . HIS A 1 14 ? -4.534 11.201 -10.676 1.00 0.00 14 HIS A C 3
ATOM 3667 O O . HIS A 1 14 ? -3.445 11.097 -11.243 1.00 0.00 14 HIS A O 3
ATOM 3682 N N . ARG A 1 15 ? -5.662 10.729 -11.197 1.00 0.00 15 ARG A N 3
ATOM 3683 C CA . ARG A 1 15 ? -5.666 9.900 -12.396 1.00 0.00 15 ARG A CA 3
ATOM 3684 C C . ARG A 1 15 ? -5.421 10.740 -13.648 1.00 0.00 15 ARG A C 3
ATOM 3685 O O . ARG A 1 15 ? -4.827 10.265 -14.618 1.00 0.00 15 ARG A O 3
ATOM 3706 N N . SER A 1 16 ? -5.868 11.991 -13.615 1.00 0.00 16 SER A N 3
ATOM 3707 C CA . SER A 1 16 ? -5.688 12.903 -14.726 1.00 0.00 16 SER A CA 3
ATOM 3708 C C . SER A 1 16 ? -4.226 13.313 -14.862 1.00 0.00 16 SER A C 3
ATOM 3709 O O . SER A 1 16 ? -3.776 13.725 -15.934 1.00 0.00 16 SER A O 3
ATOM 3717 N N . SER A 1 17 ? -3.489 13.196 -13.770 1.00 0.00 17 SER A N 3
ATOM 3718 C CA . SER A 1 17 ? -2.073 13.511 -13.773 1.00 0.00 17 SER A CA 3
ATOM 3719 C C . SER A 1 17 ? -1.283 12.342 -14.359 1.00 0.00 17 SER A C 3
ATOM 3720 O O . SER A 1 17 ? -0.184 12.517 -14.888 1.00 0.00 17 SER A O 3
ATOM 3728 N N . TRP A 1 18 ? -1.866 11.151 -14.281 1.00 0.00 18 TRP A N 3
ATOM 3729 C CA . TRP A 1 18 ? -1.268 9.956 -14.864 1.00 0.00 18 TRP A CA 3
ATOM 3730 C C . TRP A 1 18 ? -1.843 9.729 -16.257 1.00 0.00 18 TRP A C 3
ATOM 3731 O O . TRP A 1 18 ? -2.229 8.614 -16.613 1.00 0.00 18 TRP A O 3
ATOM 3752 N N . LYS A 1 19 ? -1.881 10.788 -17.045 1.00 0.00 19 LYS A N 3
ATOM 3753 C CA . LYS A 1 19 ? -2.484 10.750 -18.356 1.00 0.00 19 LYS A CA 3
ATOM 3754 C C . LYS A 1 19 ? -1.453 11.173 -19.359 1.00 0.00 19 LYS A C 3
ATOM 3755 O O . LYS A 1 19 ? -0.849 12.235 -19.233 1.00 0.00 19 LYS A O 3
ATOM 3774 N N . ASN A 1 20 ? -1.238 10.337 -20.343 1.00 0.00 20 ASN A N 3
ATOM 3775 C CA . ASN A 1 20 ? -2.061 9.159 -20.571 1.00 0.00 20 ASN A CA 3
ATOM 3776 C C . ASN A 1 20 ? -1.246 7.889 -20.368 1.00 0.00 20 ASN A C 3
ATOM 3777 O O . ASN A 1 20 ? -0.606 7.392 -21.295 1.00 0.00 20 ASN A O 3
ATOM 3788 N N . THR A 1 21 ? -1.248 7.388 -19.146 1.00 0.00 21 THR A N 3
ATOM 3789 C CA . THR A 1 21 ? -0.537 6.161 -18.827 1.00 0.00 21 THR A CA 3
ATOM 3790 C C . THR A 1 21 ? -1.407 5.230 -17.989 1.00 0.00 21 THR A C 3
ATOM 3791 O O . THR A 1 21 ? -2.407 5.653 -17.402 1.00 0.00 21 THR A O 3
ATOM 3802 N N . LYS A 1 22 ? -1.030 3.960 -17.940 1.00 0.00 22 LYS A N 3
ATOM 3803 C CA . LYS A 1 22 ? -1.784 2.970 -17.184 1.00 0.00 22 LYS A CA 3
ATOM 3804 C C . LYS A 1 22 ? -1.212 2.768 -15.787 1.00 0.00 22 LYS A C 3
ATOM 3805 O O . LYS A 1 22 ? -1.308 1.681 -15.217 1.00 0.00 22 LYS A O 3
ATOM 3824 N N . HIS A 1 23 ? -0.640 3.821 -15.236 1.00 0.00 23 HIS A N 3
ATOM 3825 C CA . HIS A 1 23 ? -0.149 3.779 -13.863 1.00 0.00 23 HIS A CA 3
ATOM 3826 C C . HIS A 1 23 ? -1.313 3.577 -12.898 1.00 0.00 23 HIS A C 3
ATOM 3827 O O . HIS A 1 23 ? -1.200 2.829 -11.931 1.00 0.00 23 HIS A O 3
ATOM 3842 N N . ALA A 1 24 ? -2.438 4.227 -13.186 1.00 0.00 24 ALA A N 3
ATOM 3843 C CA . ALA A 1 24 ? -3.639 4.086 -12.369 1.00 0.00 24 ALA A CA 3
ATOM 3844 C C . ALA A 1 24 ? -4.127 2.640 -12.379 1.00 0.00 24 ALA A C 3
ATOM 3845 O O . ALA A 1 24 ? -4.613 2.126 -11.366 1.00 0.00 24 ALA A O 3
ATOM 3852 N N . ASP A 1 25 ? -3.991 1.996 -13.535 1.00 0.00 25 ASP A N 3
ATOM 3853 C CA . ASP A 1 25 ? -4.312 0.579 -13.678 1.00 0.00 25 ASP A CA 3
ATOM 3854 C C . ASP A 1 25 ? -3.403 -0.245 -12.781 1.00 0.00 25 ASP A C 3
ATOM 3855 O O . ASP A 1 25 ? -3.873 -1.038 -11.971 1.00 0.00 25 ASP A O 3
ATOM 3864 N N . GLN A 1 26 ? -2.100 -0.011 -12.907 1.00 0.00 26 GLN A N 3
ATOM 3865 C CA . GLN A 1 26 ? -1.097 -0.755 -12.162 1.00 0.00 26 GLN A CA 3
ATOM 3866 C C . GLN A 1 26 ? -1.270 -0.592 -10.653 1.00 0.00 26 GLN A C 3
ATOM 3867 O O . GLN A 1 26 ? -1.084 -1.551 -9.900 1.00 0.00 26 GLN A O 3
ATOM 3881 N N . TRP A 1 27 ? -1.625 0.612 -10.215 1.00 0.00 27 TRP A N 3
ATOM 3882 C CA . TRP A 1 27 ? -1.892 0.860 -8.800 1.00 0.00 27 TRP A CA 3
ATOM 3883 C C . TRP A 1 27 ? -3.006 -0.055 -8.301 1.00 0.00 27 TRP A C 3
ATOM 3884 O O . TRP A 1 27 ? -2.845 -0.763 -7.307 1.00 0.00 27 TRP A O 3
ATOM 3905 N N . THR A 1 28 ? -4.115 -0.060 -9.024 1.00 0.00 28 THR A N 3
ATOM 3906 C CA . THR A 1 28 ? -5.269 -0.868 -8.656 1.00 0.00 28 THR A CA 3
ATOM 3907 C C . THR A 1 28 ? -4.972 -2.355 -8.836 1.00 0.00 28 THR A C 3
ATOM 3908 O O . THR A 1 28 ? -5.247 -3.171 -7.959 1.00 0.00 28 THR A O 3
ATOM 3919 N N . ASN A 1 29 ? -4.379 -2.680 -9.977 1.00 0.00 29 ASN A N 3
ATOM 3920 C CA . ASN A 1 29 ? -4.155 -4.061 -10.399 1.00 0.00 29 ASN A CA 3
ATOM 3921 C C . ASN A 1 29 ? -3.336 -4.841 -9.370 1.00 0.00 29 ASN A C 3
ATOM 3922 O O . ASN A 1 29 ? -3.667 -5.982 -9.036 1.00 0.00 29 ASN A O 3
ATOM 3933 N N . THR A 1 30 ? -2.274 -4.228 -8.854 1.00 0.00 30 THR A N 3
ATOM 3934 C CA . THR A 1 30 ? -1.416 -4.898 -7.887 1.00 0.00 30 THR A CA 3
ATOM 3935 C C . THR A 1 30 ? -2.135 -5.073 -6.552 1.00 0.00 30 THR A C 3
ATOM 3936 O O . THR A 1 30 ? -2.182 -6.177 -5.998 1.00 0.00 30 THR A O 3
ATOM 3947 N N . ILE A 1 31 ? -2.709 -3.984 -6.052 1.00 0.00 31 ILE A N 3
ATOM 3948 C CA . ILE A 1 31 ? -3.359 -3.984 -4.747 1.00 0.00 31 ILE A CA 3
ATOM 3949 C C . ILE A 1 31 ? -4.568 -4.911 -4.739 1.00 0.00 31 ILE A C 3
ATOM 3950 O O . ILE A 1 31 ? -4.786 -5.648 -3.779 1.00 0.00 31 ILE A O 3
ATOM 3966 N N . LYS A 1 32 ? -5.328 -4.891 -5.826 1.00 0.00 32 LYS A N 3
ATOM 3967 C CA . LYS A 1 32 ? -6.506 -5.740 -5.962 1.00 0.00 32 LYS A CA 3
ATOM 3968 C C . LYS A 1 32 ? -6.120 -7.209 -5.838 1.00 0.00 32 LYS A C 3
ATOM 3969 O O . LYS A 1 32 ? -6.847 -8.009 -5.250 1.00 0.00 32 LYS A O 3
ATOM 3988 N N . THR A 1 33 ? -4.958 -7.549 -6.378 1.00 0.00 33 THR A N 3
ATOM 3989 C CA . THR A 1 33 ? -4.514 -8.931 -6.415 1.00 0.00 33 THR A CA 3
ATOM 3990 C C . THR A 1 33 ? -3.879 -9.366 -5.092 1.00 0.00 33 THR A C 3
ATOM 3991 O O . THR A 1 33 ? -4.292 -10.362 -4.497 1.00 0.00 33 THR A O 3
ATOM 4002 N N . TYR A 1 34 ? -2.879 -8.621 -4.633 1.00 0.00 34 TYR A N 3
ATOM 4003 C CA . TYR A 1 34 ? -2.135 -9.007 -3.434 1.00 0.00 34 TYR A CA 3
ATOM 4004 C C . TYR A 1 34 ? -2.856 -8.625 -2.144 1.00 0.00 34 TYR A C 3
ATOM 4005 O O . TYR A 1 34 ? -3.036 -9.453 -1.257 1.00 0.00 34 TYR A O 3
ATOM 4023 N N . CYS A 1 35 ? -3.283 -7.376 -2.049 1.00 0.00 35 CYS A N 3
ATOM 4024 C CA . CYS A 1 35 ? -3.846 -6.861 -0.806 1.00 0.00 35 CYS A CA 3
ATOM 4025 C C . CYS A 1 35 ? -5.338 -7.161 -0.700 1.00 0.00 35 CYS A C 3
ATOM 4026 O O . CYS A 1 35 ? -5.869 -7.314 0.401 1.00 0.00 35 CYS A O 3
ATOM 4034 N N . GLY A 1 36 ? -5.990 -7.254 -1.855 1.00 0.00 36 GLY A N 3
ATOM 4035 C CA . GLY A 1 36 ? -7.427 -7.483 -1.927 1.00 0.00 36 GLY A CA 3
ATOM 4036 C C . GLY A 1 36 ? -7.936 -8.576 -0.996 1.00 0.00 36 GLY A C 3
ATOM 4037 O O . GLY A 1 36 ? -8.716 -8.292 -0.092 1.00 0.00 36 GLY A O 3
ATOM 4041 N N . PRO A 1 37 ? -7.513 -9.839 -1.195 1.00 0.00 37 PRO A N 3
ATOM 4042 C CA . PRO A 1 37 ? -8.006 -10.985 -0.410 1.00 0.00 37 PRO A CA 3
ATOM 4043 C C . PRO A 1 37 ? -7.857 -10.824 1.107 1.00 0.00 37 PRO A C 3
ATOM 4044 O O . PRO A 1 37 ? -8.509 -11.537 1.874 1.00 0.00 37 PRO A O 3
ATOM 4055 N N . VAL A 1 38 ? -7.011 -9.899 1.549 1.00 0.00 38 VAL A N 3
ATOM 4056 C CA . VAL A 1 38 ? -6.770 -9.735 2.977 1.00 0.00 38 VAL A CA 3
ATOM 4057 C C . VAL A 1 38 ? -7.200 -8.353 3.471 1.00 0.00 38 VAL A C 3
ATOM 4058 O O . VAL A 1 38 ? -8.266 -8.208 4.069 1.00 0.00 38 VAL A O 3
ATOM 4071 N N . ILE A 1 39 ? -6.387 -7.336 3.189 1.00 0.00 39 ILE A N 3
ATOM 4072 C CA . ILE A 1 39 ? -6.599 -6.006 3.760 1.00 0.00 39 ILE A CA 3
ATOM 4073 C C . ILE A 1 39 ? -7.433 -5.113 2.851 1.00 0.00 39 ILE A C 3
ATOM 4074 O O . ILE A 1 39 ? -7.751 -3.983 3.210 1.00 0.00 39 ILE A O 3
ATOM 4090 N N . GLY A 1 40 ? -7.789 -5.632 1.686 1.00 0.00 40 GLY A N 3
ATOM 4091 C CA . GLY A 1 40 ? -8.590 -4.877 0.738 1.00 0.00 40 GLY A CA 3
ATOM 4092 C C . GLY A 1 40 ? -9.909 -4.394 1.319 1.00 0.00 40 GLY A C 3
ATOM 4093 O O . GLY A 1 40 ? -10.146 -3.186 1.395 1.00 0.00 40 GLY A O 3
ATOM 4097 N N . PRO A 1 41 ? -10.807 -5.316 1.711 1.00 0.00 41 PRO A N 3
ATOM 4098 C CA . PRO A 1 41 ? -12.112 -4.967 2.271 1.00 0.00 41 PRO A CA 3
ATOM 4099 C C . PRO A 1 41 ? -12.032 -4.529 3.734 1.00 0.00 41 PRO A C 3
ATOM 4100 O O . PRO A 1 41 ? -13.057 -4.302 4.376 1.00 0.00 41 PRO A O 3
ATOM 4111 N N . LEU A 1 42 ? -10.822 -4.416 4.262 1.00 0.00 42 LEU A N 3
ATOM 4112 C CA . LEU A 1 42 ? -10.641 -3.950 5.626 1.00 0.00 42 LEU A CA 3
ATOM 4113 C C . LEU A 1 42 ? -10.649 -2.430 5.657 1.00 0.00 42 LEU A C 3
ATOM 4114 O O . LEU A 1 42 ? -10.193 -1.783 4.712 1.00 0.00 42 LEU A O 3
ATOM 4130 N N . SER A 1 43 ? -11.194 -1.868 6.726 1.00 0.00 43 SER A N 3
ATOM 4131 C CA . SER A 1 43 ? -11.274 -0.441 6.901 1.00 0.00 43 SER A CA 3
ATOM 4132 C C . SER A 1 43 ? -9.883 0.192 6.885 1.00 0.00 43 SER A C 3
ATOM 4133 O O . SER A 1 43 ? -8.944 -0.351 7.463 1.00 0.00 43 SER A O 3
ATOM 4141 N N . VAL A 1 44 ? -9.759 1.350 6.244 1.00 0.00 44 VAL A N 3
ATOM 4142 C CA . VAL A 1 44 ? -8.472 2.038 6.137 1.00 0.00 44 VAL A CA 3
ATOM 4143 C C . VAL A 1 44 ? -8.018 2.547 7.511 1.00 0.00 44 VAL A C 3
ATOM 4144 O O . VAL A 1 44 ? -6.855 2.897 7.720 1.00 0.00 44 VAL A O 3
ATOM 4157 N N . GLN A 1 45 ? -8.957 2.574 8.444 1.00 0.00 45 GLN A N 3
ATOM 4158 C CA . GLN A 1 45 ? -8.680 2.976 9.814 1.00 0.00 45 GLN A CA 3
ATOM 4159 C C . GLN A 1 45 ? -8.206 1.762 10.616 1.00 0.00 45 GLN A C 3
ATOM 4160 O O . GLN A 1 45 ? -7.510 1.893 11.622 1.00 0.00 45 GLN A O 3
ATOM 4174 N N . ASP A 1 46 ? -8.552 0.577 10.123 1.00 0.00 46 ASP A N 3
ATOM 4175 C CA . ASP A 1 46 ? -8.293 -0.665 10.840 1.00 0.00 46 ASP A CA 3
ATOM 4176 C C . ASP A 1 46 ? -6.970 -1.288 10.401 1.00 0.00 46 ASP A C 3
ATOM 4177 O O . ASP A 1 46 ? -6.294 -1.937 11.195 1.00 0.00 46 ASP A O 3
ATOM 4186 N N . VAL A 1 47 ? -6.611 -1.072 9.135 1.00 0.00 47 VAL A N 3
ATOM 4187 C CA . VAL A 1 47 ? -5.392 -1.642 8.554 1.00 0.00 47 VAL A CA 3
ATOM 4188 C C . VAL A 1 47 ? -4.154 -1.314 9.392 1.00 0.00 47 VAL A C 3
ATOM 4189 O O . VAL A 1 47 ? -3.717 -0.160 9.459 1.00 0.00 47 VAL A O 3
ATOM 4202 N N . ASP A 1 48 ? -3.606 -2.342 10.030 1.00 0.00 48 ASP A N 3
ATOM 4203 C CA . ASP A 1 48 ? -2.392 -2.205 10.829 1.00 0.00 48 ASP A CA 3
ATOM 4204 C C . ASP A 1 48 ? -1.182 -2.702 10.059 1.00 0.00 48 ASP A C 3
ATOM 4205 O O . ASP A 1 48 ? -1.308 -3.274 8.972 1.00 0.00 48 ASP A O 3
ATOM 4214 N N . THR A 1 49 ? -0.012 -2.514 10.649 1.00 0.00 49 THR A N 3
ATOM 4215 C CA . THR A 1 49 ? 1.218 -3.059 10.109 1.00 0.00 49 THR A CA 3
ATOM 4216 C C . THR A 1 49 ? 1.174 -4.584 10.187 1.00 0.00 49 THR A C 3
ATOM 4217 O O . THR A 1 49 ? 1.628 -5.277 9.278 1.00 0.00 49 THR A O 3
ATOM 4228 N N . LYS A 1 50 ? 0.583 -5.081 11.276 1.00 0.00 50 LYS A N 3
ATOM 4229 C CA . LYS A 1 50 ? 0.408 -6.515 11.508 1.00 0.00 50 LYS A CA 3
ATOM 4230 C C . LYS A 1 50 ? -0.310 -7.175 10.338 1.00 0.00 50 LYS A C 3
ATOM 4231 O O . LYS A 1 50 ? 0.105 -8.221 9.839 1.00 0.00 50 LYS A O 3
ATOM 4250 N N . LEU A 1 51 ? -1.382 -6.538 9.905 1.00 0.00 51 LEU A N 3
ATOM 4251 C CA . LEU A 1 51 ? -2.207 -7.057 8.830 1.00 0.00 51 LEU A CA 3
ATOM 4252 C C . LEU A 1 51 ? -1.430 -7.089 7.519 1.00 0.00 51 LEU A C 3
ATOM 4253 O O . LEU A 1 51 ? -1.522 -8.043 6.748 1.00 0.00 51 LEU A O 3
ATOM 4269 N N . ILE A 1 52 ? -0.652 -6.047 7.287 1.00 0.00 52 ILE A N 3
ATOM 4270 C CA . ILE A 1 52 ? 0.148 -5.935 6.077 1.00 0.00 52 ILE A CA 3
ATOM 4271 C C . ILE A 1 52 ? 1.292 -6.953 6.070 1.00 0.00 52 ILE A C 3
ATOM 4272 O O . ILE A 1 52 ? 1.665 -7.467 5.014 1.00 0.00 52 ILE A O 3
ATOM 4288 N N . MET A 1 53 ? 1.837 -7.244 7.250 1.00 0.00 53 MET A N 3
ATOM 4289 C CA . MET A 1 53 ? 2.908 -8.236 7.388 1.00 0.00 53 MET A CA 3
ATOM 4290 C C . MET A 1 53 ? 2.486 -9.574 6.789 1.00 0.00 53 MET A C 3
ATOM 4291 O O . MET A 1 53 ? 3.251 -10.214 6.071 1.00 0.00 53 MET A O 3
ATOM 4305 N N . LYS A 1 54 ? 1.254 -9.976 7.077 1.00 0.00 54 LYS A N 3
ATOM 4306 C CA . LYS A 1 54 ? 0.733 -11.251 6.606 1.00 0.00 54 LYS A CA 3
ATOM 4307 C C . LYS A 1 54 ? 0.629 -11.271 5.082 1.00 0.00 54 LYS A C 3
ATOM 4308 O O . LYS A 1 54 ? 0.901 -12.289 4.444 1.00 0.00 54 LYS A O 3
ATOM 4327 N N . VAL A 1 55 ? 0.241 -10.138 4.511 1.00 0.00 55 VAL A N 3
ATOM 4328 C CA . VAL A 1 55 ? 0.088 -10.012 3.064 1.00 0.00 55 VAL A CA 3
ATOM 4329 C C . VAL A 1 55 ? 1.448 -10.052 2.368 1.00 0.00 55 VAL A C 3
ATOM 4330 O O . VAL A 1 55 ? 1.600 -10.648 1.303 1.00 0.00 55 VAL A O 3
ATOM 4343 N N . LEU A 1 56 ? 2.435 -9.421 2.990 1.00 0.00 56 LEU A N 3
ATOM 4344 C CA . LEU A 1 56 ? 3.761 -9.293 2.399 1.00 0.00 56 LEU A CA 3
ATOM 4345 C C . LEU A 1 56 ? 4.570 -10.579 2.517 1.00 0.00 56 LEU A C 3
ATOM 4346 O O . LEU A 1 56 ? 5.499 -10.795 1.741 1.00 0.00 56 LEU A O 3
ATOM 4362 N N . ASP A 1 57 ? 4.217 -11.417 3.489 1.00 0.00 57 ASP A N 3
ATOM 4363 C CA . ASP A 1 57 ? 4.964 -12.651 3.783 1.00 0.00 57 ASP A CA 3
ATOM 4364 C C . ASP A 1 57 ? 5.324 -13.446 2.519 1.00 0.00 57 ASP A C 3
ATOM 4365 O O . ASP A 1 57 ? 6.505 -13.698 2.268 1.00 0.00 57 ASP A O 3
ATOM 4374 N N . PRO A 1 58 ? 4.331 -13.842 1.695 1.00 0.00 58 PRO A N 3
ATOM 4375 C CA . PRO A 1 58 ? 4.588 -14.622 0.481 1.00 0.00 58 PRO A CA 3
ATOM 4376 C C . PRO A 1 58 ? 5.270 -13.801 -0.615 1.00 0.00 58 PRO A C 3
ATOM 4377 O O . PRO A 1 58 ? 5.725 -14.347 -1.619 1.00 0.00 58 PRO A O 3
ATOM 4388 N N . ILE A 1 59 ? 5.338 -12.490 -0.422 1.00 0.00 59 ILE A N 3
ATOM 4389 C CA . ILE A 1 59 ? 5.954 -11.602 -1.397 1.00 0.00 59 ILE A CA 3
ATOM 4390 C C . ILE A 1 59 ? 7.453 -11.461 -1.130 1.00 0.00 59 ILE A C 3
ATOM 4391 O O . ILE A 1 59 ? 8.249 -11.357 -2.067 1.00 0.00 59 ILE A O 3
ATOM 4407 N N . TRP A 1 60 ? 7.830 -11.477 0.149 1.00 0.00 60 TRP A N 3
ATOM 4408 C CA . TRP A 1 60 ? 9.239 -11.385 0.541 1.00 0.00 60 TRP A CA 3
ATOM 4409 C C . TRP A 1 60 ? 10.046 -12.531 -0.058 1.00 0.00 60 TRP A C 3
ATOM 4410 O O . TRP A 1 60 ? 11.228 -12.381 -0.361 1.00 0.00 60 TRP A O 3
ATOM 4431 N N . GLU A 1 61 ? 9.397 -13.673 -0.232 1.00 0.00 61 GLU A N 3
ATOM 4432 C CA . GLU A 1 61 ? 10.047 -14.854 -0.751 1.00 0.00 61 GLU A CA 3
ATOM 4433 C C . GLU A 1 61 ? 10.378 -14.690 -2.226 1.00 0.00 61 GLU A C 3
ATOM 4434 O O . GLU A 1 61 ? 11.375 -15.221 -2.714 1.00 0.00 61 GLU A O 3
ATOM 4446 N N . GLN A 1 62 ? 9.540 -13.941 -2.925 1.00 0.00 62 GLN A N 3
ATOM 4447 C CA . GLN A 1 62 ? 9.685 -13.771 -4.356 1.00 0.00 62 GLN A CA 3
ATOM 4448 C C . GLN A 1 62 ? 10.497 -12.526 -4.682 1.00 0.00 62 GLN A C 3
ATOM 4449 O O . GLN A 1 62 ? 11.577 -12.604 -5.272 1.00 0.00 62 GLN A O 3
ATOM 4463 N N . LYS A 1 63 ? 9.978 -11.378 -4.271 1.00 0.00 63 LYS A N 3
ATOM 4464 C CA . LYS A 1 63 ? 10.512 -10.094 -4.701 1.00 0.00 63 LYS A CA 3
ATOM 4465 C C . LYS A 1 63 ? 10.395 -9.056 -3.589 1.00 0.00 63 LYS A C 3
ATOM 4466 O O . LYS A 1 63 ? 9.400 -8.331 -3.507 1.00 0.00 63 LYS A O 3
ATOM 4485 N N . PRO A 1 64 ? 11.399 -8.989 -2.698 1.00 0.00 64 PRO A N 3
ATOM 4486 C CA . PRO A 1 64 ? 11.414 -8.029 -1.586 1.00 0.00 64 PRO A CA 3
ATOM 4487 C C . PRO A 1 64 ? 11.305 -6.584 -2.066 1.00 0.00 64 PRO A C 3
ATOM 4488 O O . PRO A 1 64 ? 10.673 -5.750 -1.418 1.00 0.00 64 PRO A O 3
ATOM 4499 N N . GLU A 1 65 ? 11.908 -6.297 -3.213 1.00 0.00 65 GLU A N 3
ATOM 4500 C CA . GLU A 1 65 ? 11.864 -4.974 -3.796 1.00 0.00 65 GLU A CA 3
ATOM 4501 C C . GLU A 1 65 ? 10.442 -4.618 -4.220 1.00 0.00 65 GLU A C 3
ATOM 4502 O O . GLU A 1 65 ? 9.998 -3.480 -4.058 1.00 0.00 65 GLU A O 3
ATOM 4514 N N . THR A 1 66 ? 9.727 -5.602 -4.752 1.00 0.00 66 THR A N 3
ATOM 4515 C CA . THR A 1 66 ? 8.342 -5.410 -5.157 1.00 0.00 66 THR A CA 3
ATOM 4516 C C . THR A 1 66 ? 7.466 -5.156 -3.933 1.00 0.00 66 THR A C 3
ATOM 4517 O O . THR A 1 66 ? 6.544 -4.339 -3.975 1.00 0.00 66 THR A O 3
ATOM 4528 N N . ALA A 1 67 ? 7.780 -5.839 -2.838 1.00 0.00 67 ALA A N 3
ATOM 4529 C CA . ALA A 1 67 ? 7.084 -5.621 -1.578 1.00 0.00 67 ALA A CA 3
ATOM 4530 C C . ALA A 1 67 ? 7.281 -4.182 -1.112 1.00 0.00 67 ALA A C 3
ATOM 4531 O O . ALA A 1 67 ? 6.340 -3.529 -0.658 1.00 0.00 67 ALA A O 3
ATOM 4538 N N . SER A 1 68 ? 8.508 -3.686 -1.246 1.00 0.00 68 SER A N 3
ATOM 4539 C CA . SER A 1 68 ? 8.821 -2.303 -0.912 1.00 0.00 68 SER A CA 3
ATOM 4540 C C . SER A 1 68 ? 8.046 -1.339 -1.812 1.00 0.00 68 SER A C 3
ATOM 4541 O O . SER A 1 68 ? 7.526 -0.327 -1.344 1.00 0.00 68 SER A O 3
ATOM 4549 N N . ARG A 1 69 ? 7.956 -1.669 -3.099 1.00 0.00 69 ARG A N 3
ATOM 4550 C CA . ARG A 1 69 ? 7.233 -0.847 -4.056 1.00 0.00 69 ARG A CA 3
ATOM 4551 C C . ARG A 1 69 ? 5.735 -0.857 -3.768 1.00 0.00 69 ARG A C 3
ATOM 4552 O O . ARG A 1 69 ? 5.037 0.126 -4.016 1.00 0.00 69 ARG A O 3
ATOM 4573 N N . LEU A 1 70 ? 5.241 -1.975 -3.259 1.00 0.00 70 LEU A N 3
ATOM 4574 C CA . LEU A 1 70 ? 3.853 -2.063 -2.838 1.00 0.00 70 LEU A CA 3
ATOM 4575 C C . LEU A 1 70 ? 3.635 -1.199 -1.598 1.00 0.00 70 LEU A C 3
ATOM 4576 O O . LEU A 1 70 ? 2.670 -0.441 -1.519 1.00 0.00 70 LEU A O 3
ATOM 4592 N N . ARG A 1 71 ? 4.562 -1.297 -0.652 1.00 0.00 71 ARG A N 3
ATOM 4593 C CA . ARG A 1 71 ? 4.494 -0.533 0.586 1.00 0.00 71 ARG A CA 3
ATOM 4594 C C . ARG A 1 71 ? 4.591 0.963 0.323 1.00 0.00 71 ARG A C 3
ATOM 4595 O O . ARG A 1 71 ? 3.946 1.757 1.003 1.00 0.00 71 ARG A O 3
ATOM 4616 N N . GLY A 1 72 ? 5.400 1.341 -0.658 1.00 0.00 72 GLY A N 3
ATOM 4617 C CA . GLY A 1 72 ? 5.506 2.738 -1.032 1.00 0.00 72 GLY A CA 3
ATOM 4618 C C . GLY A 1 72 ? 4.181 3.298 -1.508 1.00 0.00 72 GLY A C 3
ATOM 4619 O O . GLY A 1 72 ? 3.823 4.433 -1.190 1.00 0.00 72 GLY A O 3
ATOM 4623 N N . ARG A 1 73 ? 3.444 2.495 -2.261 1.00 0.00 73 ARG A N 3
ATOM 4624 C CA . ARG A 1 73 ? 2.132 2.899 -2.740 1.00 0.00 73 ARG A CA 3
ATOM 4625 C C . ARG A 1 73 ? 1.121 2.925 -1.595 1.00 0.00 73 ARG A C 3
ATOM 4626 O O . ARG A 1 73 ? 0.263 3.810 -1.533 1.00 0.00 73 ARG A O 3
ATOM 4647 N N . ILE A 1 74 ? 1.237 1.961 -0.687 1.00 0.00 74 ILE A N 3
ATOM 4648 C CA . ILE A 1 74 ? 0.399 1.916 0.508 1.00 0.00 74 ILE A CA 3
ATOM 4649 C C . ILE A 1 74 ? 0.658 3.140 1.386 1.00 0.00 74 ILE A C 3
ATOM 4650 O O . ILE A 1 74 ? -0.268 3.712 1.967 1.00 0.00 74 ILE A O 3
ATOM 4666 N N . GLU A 1 75 ? 1.925 3.542 1.463 1.00 0.00 75 GLU A N 3
ATOM 4667 C CA . GLU A 1 75 ? 2.322 4.740 2.193 1.00 0.00 75 GLU A CA 3
ATOM 4668 C C . GLU A 1 75 ? 1.529 5.948 1.713 1.00 0.00 75 GLU A C 3
ATOM 4669 O O . GLU A 1 75 ? 0.976 6.698 2.519 1.00 0.00 75 GLU A O 3
ATOM 4681 N N . SER A 1 76 ? 1.462 6.112 0.399 1.00 0.00 76 SER A N 3
ATOM 4682 C CA . SER A 1 76 ? 0.743 7.228 -0.201 1.00 0.00 76 SER A CA 3
ATOM 4683 C C . SER A 1 76 ? -0.745 7.175 0.138 1.00 0.00 76 SER A C 3
ATOM 4684 O O . SER A 1 76 ? -1.328 8.185 0.521 1.00 0.00 76 SER A O 3
ATOM 4692 N N . VAL A 1 77 ? -1.341 5.992 0.025 1.00 0.00 77 VAL A N 3
ATOM 4693 C CA . VAL A 1 77 ? -2.765 5.820 0.299 1.00 0.00 77 VAL A CA 3
ATOM 4694 C C . VAL A 1 77 ? -3.090 6.129 1.759 1.00 0.00 77 VAL A C 3
ATOM 4695 O O . VAL A 1 77 ? -4.009 6.898 2.048 1.00 0.00 77 VAL A O 3
ATOM 4708 N N . LEU A 1 78 ? -2.322 5.542 2.669 1.00 0.00 78 LEU A N 3
ATOM 4709 C CA . LEU A 1 78 ? -2.575 5.695 4.096 1.00 0.00 78 LEU A CA 3
ATOM 4710 C C . LEU A 1 78 ? -2.337 7.128 4.551 1.00 0.00 78 LEU A C 3
ATOM 4711 O O . LEU A 1 78 ? -3.059 7.642 5.408 1.00 0.00 78 LEU A O 3
ATOM 4727 N N . ASP A 1 79 ? -1.328 7.776 3.980 1.00 0.00 79 ASP A N 3
ATOM 4728 C CA . ASP A 1 79 ? -1.013 9.154 4.342 1.00 0.00 79 ASP A CA 3
ATOM 4729 C C . ASP A 1 79 ? -2.055 10.108 3.769 1.00 0.00 79 ASP A C 3
ATOM 4730 O O . ASP A 1 79 ? -2.515 11.023 4.450 1.00 0.00 79 ASP A O 3
ATOM 4739 N N . TRP A 1 80 ? -2.441 9.863 2.521 1.00 0.00 80 TRP A N 3
ATOM 4740 C CA . TRP A 1 80 ? -3.473 10.652 1.857 1.00 0.00 80 TRP A CA 3
ATOM 4741 C C . TRP A 1 80 ? -4.776 10.582 2.648 1.00 0.00 80 TRP A C 3
ATOM 4742 O O . TRP A 1 80 ? -5.414 11.603 2.901 1.00 0.00 80 TRP A O 3
ATOM 4763 N N . ALA A 1 81 ? -5.147 9.372 3.057 1.00 0.00 81 ALA A N 3
ATOM 4764 C CA . ALA A 1 81 ? -6.344 9.162 3.862 1.00 0.00 81 ALA A CA 3
ATOM 4765 C C . ALA A 1 81 ? -6.257 9.919 5.181 1.00 0.00 81 ALA A C 3
ATOM 4766 O O . ALA A 1 81 ? -7.260 10.424 5.684 1.00 0.00 81 ALA A O 3
ATOM 4773 N N . THR A 1 82 ? -5.054 9.993 5.734 1.00 0.00 82 THR A N 3
ATOM 4774 C CA . THR A 1 82 ? -4.822 10.716 6.974 1.00 0.00 82 THR A CA 3
ATOM 4775 C C . THR A 1 82 ? -5.061 12.211 6.768 1.00 0.00 82 THR A C 3
ATOM 4776 O O . THR A 1 82 ? -5.747 12.855 7.561 1.00 0.00 82 THR A O 3
ATOM 4787 N N . VAL A 1 83 ? -4.512 12.741 5.682 1.00 0.00 83 VAL A N 3
ATOM 4788 C CA . VAL A 1 83 ? -4.671 14.148 5.338 1.00 0.00 83 VAL A CA 3
ATOM 4789 C C . VAL A 1 83 ? -6.128 14.468 5.000 1.00 0.00 83 VAL A C 3
ATOM 4790 O O . VAL A 1 83 ? -6.650 15.516 5.379 1.00 0.00 83 VAL A O 3
ATOM 4803 N N . ARG A 1 84 ? -6.784 13.554 4.296 1.00 0.00 84 ARG A N 3
ATOM 4804 C CA . ARG A 1 84 ? -8.177 13.739 3.910 1.00 0.00 84 ARG A CA 3
ATOM 4805 C C . ARG A 1 84 ? -9.115 13.574 5.103 1.00 0.00 84 ARG A C 3
ATOM 4806 O O . ARG A 1 84 ? -10.216 14.124 5.114 1.00 0.00 84 ARG A O 3
ATOM 4827 N N . GLY A 1 85 ? -8.683 12.815 6.098 1.00 0.00 85 GLY A N 3
ATOM 4828 C CA . GLY A 1 85 ? -9.492 12.618 7.281 1.00 0.00 85 GLY A CA 3
ATOM 4829 C C . GLY A 1 85 ? -10.376 11.390 7.178 1.00 0.00 85 GLY A C 3
ATOM 4830 O O . GLY A 1 85 ? -11.483 11.371 7.711 1.00 0.00 85 GLY A O 3
ATOM 4834 N N . TYR A 1 86 ? -9.890 10.367 6.485 1.00 0.00 86 TYR A N 3
ATOM 4835 C CA . TYR A 1 86 ? -10.611 9.102 6.382 1.00 0.00 86 TYR A CA 3
ATOM 4836 C C . TYR A 1 86 ? -10.134 8.137 7.459 1.00 0.00 86 TYR A C 3
ATOM 4837 O O . TYR A 1 86 ? -10.577 6.991 7.530 1.00 0.00 86 TYR A O 3
ATOM 4855 N N . ARG A 1 87 ? -9.223 8.621 8.292 1.00 0.00 87 ARG A N 3
ATOM 4856 C CA . ARG A 1 87 ? -8.641 7.827 9.361 1.00 0.00 87 ARG A CA 3
ATOM 4857 C C . ARG A 1 87 ? -7.882 8.746 10.309 1.00 0.00 87 ARG A C 3
ATOM 4858 O O . ARG A 1 87 ? -7.921 9.969 10.156 1.00 0.00 87 ARG A O 3
ATOM 4879 N N . GLU A 1 88 ? -7.197 8.166 11.280 1.00 0.00 88 GLU A N 3
ATOM 4880 C CA . GLU A 1 88 ? -6.406 8.945 12.222 1.00 0.00 88 GLU A CA 3
ATOM 4881 C C . GLU A 1 88 ? -4.949 9.016 11.771 1.00 0.00 88 GLU A C 3
ATOM 4882 O O . GLU A 1 88 ? -4.559 8.355 10.807 1.00 0.00 88 GLU A O 3
ATOM 4894 N N . GLY A 1 89 ? -4.155 9.815 12.472 1.00 0.00 89 GLY A N 3
ATOM 4895 C CA . GLY A 1 89 ? -2.804 10.099 12.029 1.00 0.00 89 GLY A CA 3
ATOM 4896 C C . GLY A 1 89 ? -1.796 9.043 12.424 1.00 0.00 89 GLY A C 3
ATOM 4897 O O . GLY A 1 89 ? -1.471 8.895 13.600 1.00 0.00 89 GLY A O 3
ATOM 4901 N N . ASP A 1 90 ? -1.307 8.319 11.423 1.00 0.00 90 ASP A N 3
ATOM 4902 C CA . ASP A 1 90 ? -0.240 7.332 11.603 1.00 0.00 90 ASP A CA 3
ATOM 4903 C C . ASP A 1 90 ? 0.142 6.725 10.257 1.00 0.00 90 ASP A C 3
ATOM 4904 O O . ASP A 1 90 ? -0.699 6.616 9.364 1.00 0.00 90 ASP A O 3
ATOM 4913 N N . ASN A 1 91 ? 1.401 6.340 10.109 1.00 0.00 91 ASN A N 3
ATOM 4914 C CA . ASN A 1 91 ? 1.869 5.725 8.872 1.00 0.00 91 ASN A CA 3
ATOM 4915 C C . ASN A 1 91 ? 2.447 4.338 9.144 1.00 0.00 91 ASN A C 3
ATOM 4916 O O . ASN A 1 91 ? 3.639 4.190 9.411 1.00 0.00 91 ASN A O 3
ATOM 4927 N N . PRO A 1 92 ? 1.587 3.309 9.122 1.00 0.00 92 PRO A N 3
ATOM 4928 C CA . PRO A 1 92 ? 1.982 1.914 9.371 1.00 0.00 92 PRO A CA 3
ATOM 4929 C C . PRO A 1 92 ? 2.851 1.326 8.253 1.00 0.00 92 PRO A C 3
ATOM 4930 O O . PRO A 1 92 ? 3.141 0.130 8.250 1.00 0.00 92 PRO A O 3
ATOM 4941 N N . ALA A 1 93 ? 3.250 2.164 7.299 1.00 0.00 93 ALA A N 3
ATOM 4942 C CA . ALA A 1 93 ? 4.059 1.720 6.167 1.00 0.00 93 ALA A CA 3
ATOM 4943 C C . ALA A 1 93 ? 5.551 1.878 6.449 1.00 0.00 93 ALA A C 3
ATOM 4944 O O . ALA A 1 93 ? 6.384 1.540 5.608 1.00 0.00 93 ALA A O 3
ATOM 4951 N N . ARG A 1 94 ? 5.882 2.364 7.636 1.00 0.00 94 ARG A N 3
ATOM 4952 C CA . ARG A 1 94 ? 7.271 2.476 8.054 1.00 0.00 94 ARG A CA 3
ATOM 4953 C C . ARG A 1 94 ? 7.779 1.133 8.580 1.00 0.00 94 ARG A C 3
ATOM 4954 O O . ARG A 1 94 ? 6.982 0.256 8.925 1.00 0.00 94 ARG A O 3
ATOM 4975 N N . TRP A 1 95 ? 9.099 0.971 8.622 1.00 0.00 95 TRP A N 3
ATOM 4976 C CA . TRP A 1 95 ? 9.713 -0.242 9.161 1.00 0.00 95 TRP A CA 3
ATOM 4977 C C . TRP A 1 95 ? 11.160 0.004 9.554 1.00 0.00 95 TRP A C 3
ATOM 4978 O O . TRP A 1 95 ? 11.988 0.356 8.715 1.00 0.00 95 TRP A O 3
ATOM 4999 N N . ARG A 1 96 ? 11.461 -0.174 10.831 1.00 0.00 96 ARG A N 3
ATOM 5000 C CA . ARG A 1 96 ? 12.826 -0.072 11.308 1.00 0.00 96 ARG A CA 3
ATOM 5001 C C . ARG A 1 96 ? 13.353 -1.432 11.756 1.00 0.00 96 ARG A C 3
ATOM 5002 O O . ARG A 1 96 ? 14.563 -1.619 11.908 1.00 0.00 96 ARG A O 3
ATOM 5023 N N . GLY A 1 97 ? 12.449 -2.383 11.955 1.00 0.00 97 GLY A N 3
ATOM 5024 C CA . GLY A 1 97 ? 12.847 -3.682 12.452 1.00 0.00 97 GLY A CA 3
ATOM 5025 C C . GLY A 1 97 ? 11.858 -4.772 12.101 1.00 0.00 97 GLY A C 3
ATOM 5026 O O . GLY A 1 97 ? 10.832 -4.926 12.766 1.00 0.00 97 GLY A O 3
ATOM 5030 N N . TYR A 1 98 ? 12.156 -5.514 11.047 1.00 0.00 98 TYR A N 3
ATOM 5031 C CA . TYR A 1 98 ? 11.337 -6.656 10.659 1.00 0.00 98 TYR A CA 3
ATOM 5032 C C . TYR A 1 98 ? 12.210 -7.742 10.045 1.00 0.00 98 TYR A C 3
ATOM 5033 O O . TYR A 1 98 ? 12.051 -8.926 10.337 1.00 0.00 98 TYR A O 3
ATOM 5051 N N . LEU A 1 99 ? 13.139 -7.333 9.198 1.00 0.00 99 LEU A N 3
ATOM 5052 C CA . LEU A 1 99 ? 14.003 -8.277 8.513 1.00 0.00 99 LEU A CA 3
ATOM 5053 C C . LEU A 1 99 ? 15.311 -8.457 9.271 1.00 0.00 99 LEU A C 3
ATOM 5054 O O . LEU A 1 99 ? 15.710 -9.582 9.578 1.00 0.00 99 LEU A O 3
ATOM 5070 N N . GLU A 1 100 ? 15.955 -7.331 9.580 1.00 0.00 100 GLU A N 3
ATOM 5071 C CA . GLU A 1 100 ? 17.264 -7.316 10.233 1.00 0.00 100 GLU A CA 3
ATOM 5072 C C . GLU A 1 100 ? 18.287 -8.071 9.371 1.00 0.00 100 GLU A C 3
ATOM 5073 O O . GLU A 1 100 ? 18.044 -8.302 8.183 1.00 0.00 100 GLU A O 3
ATOM 5085 N N . HIS A 1 101 ? 19.428 -8.434 9.964 1.00 0.00 101 HIS A N 3
ATOM 5086 C CA . HIS A 1 101 ? 20.513 -9.122 9.251 1.00 0.00 101 HIS A CA 3
ATOM 5087 C C . HIS A 1 101 ? 21.105 -8.210 8.183 1.00 0.00 101 HIS A C 3
ATOM 5088 O O . HIS A 1 101 ? 20.624 -7.089 7.984 1.00 0.00 101 HIS A O 3
ATOM 5103 N N . HIS A 1 102 ? 22.157 -8.685 7.515 1.00 0.00 102 HIS A N 3
ATOM 5104 C CA . HIS A 1 102 ? 22.767 -7.952 6.405 1.00 0.00 102 HIS A CA 3
ATOM 5105 C C . HIS A 1 102 ? 23.257 -6.580 6.881 1.00 0.00 102 HIS A C 3
ATOM 5106 O O . HIS A 1 102 ? 23.466 -6.372 8.080 1.00 0.00 102 HIS A O 3
ATOM 5121 N N . HIS A 1 103 ? 23.477 -5.675 5.931 1.00 0.00 103 HIS A N 3
ATOM 5122 C CA . HIS A 1 103 ? 23.763 -4.271 6.217 1.00 0.00 103 HIS A CA 3
ATOM 5123 C C . HIS A 1 103 ? 25.025 -4.104 7.068 1.00 0.00 103 HIS A C 3
ATOM 5124 O O . HIS A 1 103 ? 24.953 -3.979 8.290 1.00 0.00 103 HIS A O 3
ATOM 5139 N N . HIS A 1 104 ? 26.183 -4.122 6.421 1.00 0.00 104 HIS A N 3
ATOM 5140 C CA . HIS A 1 104 ? 27.429 -3.809 7.103 1.00 0.00 104 HIS A CA 3
ATOM 5141 C C . HIS A 1 104 ? 28.447 -3.251 6.113 1.00 0.00 104 HIS A C 3
ATOM 5142 O O . HIS A 1 104 ? 28.379 -3.529 4.914 1.00 0.00 104 HIS A O 3
ATOM 5157 N N . HIS A 1 105 ? 29.361 -2.443 6.613 1.00 0.00 105 HIS A N 3
ATOM 5158 C CA . HIS A 1 105 ? 30.446 -1.921 5.799 1.00 0.00 105 HIS A CA 3
ATOM 5159 C C . HIS A 1 105 ? 31.753 -2.100 6.553 1.00 0.00 105 HIS A C 3
ATOM 5160 O O . HIS A 1 105 ? 32.804 -2.333 5.961 1.00 0.00 105 HIS A O 3
ATOM 5175 N N . HIS A 1 106 ? 31.655 -2.003 7.870 1.00 0.00 106 HIS A N 3
ATOM 5176 C CA . HIS A 1 106 ? 32.761 -2.286 8.772 1.00 0.00 106 HIS A CA 3
ATOM 5177 C C . HIS A 1 106 ? 32.196 -2.439 10.181 1.00 0.00 106 HIS A C 3
ATOM 5178 O O . HIS A 1 106 ? 32.607 -1.688 11.087 1.00 0.00 106 HIS A O 3
ATOM 5194 N N . MET A 1 1 ? -15.140 3.294 5.224 1.00 0.00 1 MET A N 4
ATOM 5195 C CA . MET A 1 1 ? -14.334 3.227 3.985 1.00 0.00 1 MET A CA 4
ATOM 5196 C C . MET A 1 1 ? -13.355 2.064 4.061 1.00 0.00 1 MET A C 4
ATOM 5197 O O . MET A 1 1 ? -12.614 1.934 5.038 1.00 0.00 1 MET A O 4
ATOM 5213 N N . THR A 1 2 ? -13.346 1.224 3.035 1.00 0.00 2 THR A N 4
ATOM 5214 C CA . THR A 1 2 ? -12.451 0.081 3.014 1.00 0.00 2 THR A CA 4
ATOM 5215 C C . THR A 1 2 ? -11.120 0.459 2.381 1.00 0.00 2 THR A C 4
ATOM 5216 O O . THR A 1 2 ? -10.998 1.526 1.769 1.00 0.00 2 THR A O 4
ATOM 5227 N N . PHE A 1 3 ? -10.132 -0.414 2.522 1.00 0.00 3 PHE A N 4
ATOM 5228 C CA . PHE A 1 3 ? -8.808 -0.160 1.978 1.00 0.00 3 PHE A CA 4
ATOM 5229 C C . PHE A 1 3 ? -8.866 -0.106 0.455 1.00 0.00 3 PHE A C 4
ATOM 5230 O O . PHE A 1 3 ? -8.262 0.769 -0.166 1.00 0.00 3 PHE A O 4
ATOM 5247 N N . SER A 1 4 ? -9.613 -1.034 -0.138 1.00 0.00 4 SER A N 4
ATOM 5248 C CA . SER A 1 4 ? -9.756 -1.092 -1.588 1.00 0.00 4 SER A CA 4
ATOM 5249 C C . SER A 1 4 ? -10.420 0.173 -2.127 1.00 0.00 4 SER A C 4
ATOM 5250 O O . SER A 1 4 ? -9.951 0.761 -3.103 1.00 0.00 4 SER A O 4
ATOM 5258 N N . GLU A 1 5 ? -11.502 0.594 -1.476 1.00 0.00 5 GLU A N 4
ATOM 5259 C CA . GLU A 1 5 ? -12.228 1.790 -1.878 1.00 0.00 5 GLU A CA 4
ATOM 5260 C C . GLU A 1 5 ? -11.352 3.028 -1.761 1.00 0.00 5 GLU A C 4
ATOM 5261 O O . GLU A 1 5 ? -11.269 3.828 -2.691 1.00 0.00 5 GLU A O 4
ATOM 5273 N N . CYS A 1 6 ? -10.688 3.166 -0.624 1.00 0.00 6 CYS A N 4
ATOM 5274 C CA . CYS A 1 6 ? -9.848 4.327 -0.362 1.00 0.00 6 CYS A CA 4
ATOM 5275 C C . CYS A 1 6 ? -8.709 4.402 -1.368 1.00 0.00 6 CYS A C 4
ATOM 5276 O O . CYS A 1 6 ? -8.395 5.472 -1.893 1.00 0.00 6 CYS A O 4
ATOM 5284 N N . ALA A 1 7 ? -8.092 3.256 -1.625 1.00 0.00 7 ALA A N 4
ATOM 5285 C CA . ALA A 1 7 ? -7.028 3.161 -2.619 1.00 0.00 7 ALA A CA 4
ATOM 5286 C C . ALA A 1 7 ? -7.531 3.597 -3.991 1.00 0.00 7 ALA A C 4
ATOM 5287 O O . ALA A 1 7 ? -6.877 4.380 -4.681 1.00 0.00 7 ALA A O 4
ATOM 5294 N N . ALA A 1 8 ? -8.708 3.104 -4.369 1.00 0.00 8 ALA A N 4
ATOM 5295 C CA . ALA A 1 8 ? -9.316 3.458 -5.648 1.00 0.00 8 ALA A CA 4
ATOM 5296 C C . ALA A 1 8 ? -9.574 4.961 -5.735 1.00 0.00 8 ALA A C 4
ATOM 5297 O O . ALA A 1 8 ? -9.390 5.572 -6.789 1.00 0.00 8 ALA A O 4
ATOM 5304 N N . LEU A 1 9 ? -9.999 5.550 -4.621 1.00 0.00 9 LEU A N 4
ATOM 5305 C CA . LEU A 1 9 ? -10.237 6.987 -4.556 1.00 0.00 9 LEU A CA 4
ATOM 5306 C C . LEU A 1 9 ? -8.944 7.753 -4.806 1.00 0.00 9 LEU A C 4
ATOM 5307 O O . LEU A 1 9 ? -8.930 8.734 -5.545 1.00 0.00 9 LEU A O 4
ATOM 5323 N N . TYR A 1 10 ? -7.858 7.289 -4.196 1.00 0.00 10 TYR A N 4
ATOM 5324 C CA . TYR A 1 10 ? -6.544 7.902 -4.382 1.00 0.00 10 TYR A CA 4
ATOM 5325 C C . TYR A 1 10 ? -6.144 7.869 -5.851 1.00 0.00 10 TYR A C 4
ATOM 5326 O O . TYR A 1 10 ? -5.645 8.859 -6.398 1.00 0.00 10 TYR A O 4
ATOM 5344 N N . ILE A 1 11 ? -6.372 6.724 -6.473 1.00 0.00 11 ILE A N 4
ATOM 5345 C CA . ILE A 1 11 ? -6.051 6.516 -7.878 1.00 0.00 11 ILE A CA 4
ATOM 5346 C C . ILE A 1 11 ? -6.880 7.434 -8.779 1.00 0.00 11 ILE A C 4
ATOM 5347 O O . ILE A 1 11 ? -6.348 8.073 -9.681 1.00 0.00 11 ILE A O 4
ATOM 5363 N N . LYS A 1 12 ? -8.179 7.509 -8.517 1.00 0.00 12 LYS A N 4
ATOM 5364 C CA . LYS A 1 12 ? -9.074 8.347 -9.311 1.00 0.00 12 LYS A CA 4
ATOM 5365 C C . LYS A 1 12 ? -8.827 9.826 -9.044 1.00 0.00 12 LYS A C 4
ATOM 5366 O O . LYS A 1 12 ? -8.960 10.651 -9.941 1.00 0.00 12 LYS A O 4
ATOM 5385 N N . ALA A 1 13 ? -8.467 10.165 -7.816 1.00 0.00 13 ALA A N 4
ATOM 5386 C CA . ALA A 1 13 ? -8.121 11.540 -7.488 1.00 0.00 13 ALA A CA 4
ATOM 5387 C C . ALA A 1 13 ? -6.863 11.967 -8.238 1.00 0.00 13 ALA A C 4
ATOM 5388 O O . ALA A 1 13 ? -6.718 13.128 -8.619 1.00 0.00 13 ALA A O 4
ATOM 5395 N N . HIS A 1 14 ? -5.968 11.012 -8.471 1.00 0.00 14 HIS A N 4
ATOM 5396 C CA . HIS A 1 14 ? -4.697 11.290 -9.133 1.00 0.00 14 HIS A CA 4
ATOM 5397 C C . HIS A 1 14 ? -4.683 10.783 -10.570 1.00 0.00 14 HIS A C 4
ATOM 5398 O O . HIS A 1 14 ? -3.625 10.707 -11.191 1.00 0.00 14 HIS A O 4
ATOM 5413 N N . ARG A 1 15 ? -5.854 10.460 -11.107 1.00 0.00 15 ARG A N 4
ATOM 5414 C CA . ARG A 1 15 ? -5.941 9.964 -12.478 1.00 0.00 15 ARG A CA 4
ATOM 5415 C C . ARG A 1 15 ? -5.508 11.050 -13.458 1.00 0.00 15 ARG A C 4
ATOM 5416 O O . ARG A 1 15 ? -4.925 10.762 -14.499 1.00 0.00 15 ARG A O 4
ATOM 5437 N N . SER A 1 16 ? -5.790 12.297 -13.104 1.00 0.00 16 SER A N 4
ATOM 5438 C CA . SER A 1 16 ? -5.409 13.436 -13.910 1.00 0.00 16 SER A CA 4
ATOM 5439 C C . SER A 1 16 ? -3.891 13.596 -13.911 1.00 0.00 16 SER A C 4
ATOM 5440 O O . SER A 1 16 ? -3.294 14.006 -14.906 1.00 0.00 16 SER A O 4
ATOM 5448 N N . SER A 1 17 ? -3.281 13.262 -12.779 1.00 0.00 17 SER A N 4
ATOM 5449 C CA . SER A 1 17 ? -1.840 13.335 -12.625 1.00 0.00 17 SER A CA 4
ATOM 5450 C C . SER A 1 17 ? -1.168 12.204 -13.399 1.00 0.00 17 SER A C 4
ATOM 5451 O O . SER A 1 17 ? -0.090 12.375 -13.965 1.00 0.00 17 SER A O 4
ATOM 5459 N N . TRP A 1 18 ? -1.828 11.054 -13.428 1.00 0.00 18 TRP A N 4
ATOM 5460 C CA . TRP A 1 18 ? -1.303 9.874 -14.101 1.00 0.00 18 TRP A CA 4
ATOM 5461 C C . TRP A 1 18 ? -1.912 9.723 -15.492 1.00 0.00 18 TRP A C 4
ATOM 5462 O O . TRP A 1 18 ? -2.067 8.607 -15.990 1.00 0.00 18 TRP A O 4
ATOM 5483 N N . LYS A 1 19 ? -2.215 10.839 -16.134 1.00 0.00 19 LYS A N 4
ATOM 5484 C CA . LYS A 1 19 ? -2.842 10.816 -17.437 1.00 0.00 19 LYS A CA 4
ATOM 5485 C C . LYS A 1 19 ? -1.887 11.387 -18.440 1.00 0.00 19 LYS A C 4
ATOM 5486 O O . LYS A 1 19 ? -1.516 12.560 -18.384 1.00 0.00 19 LYS A O 4
ATOM 5505 N N . ASN A 1 20 ? -1.465 10.538 -19.342 1.00 0.00 20 ASN A N 4
ATOM 5506 C CA . ASN A 1 20 ? -2.013 9.196 -19.453 1.00 0.00 20 ASN A CA 4
ATOM 5507 C C . ASN A 1 20 ? -0.914 8.155 -19.332 1.00 0.00 20 ASN A C 4
ATOM 5508 O O . ASN A 1 20 ? -0.119 7.946 -20.249 1.00 0.00 20 ASN A O 4
ATOM 5519 N N . THR A 1 21 ? -0.866 7.539 -18.173 1.00 0.00 21 THR A N 4
ATOM 5520 C CA . THR A 1 21 ? 0.057 6.452 -17.906 1.00 0.00 21 THR A CA 4
ATOM 5521 C C . THR A 1 21 ? -0.715 5.204 -17.490 1.00 0.00 21 THR A C 4
ATOM 5522 O O . THR A 1 21 ? -1.815 5.303 -16.945 1.00 0.00 21 THR A O 4
ATOM 5533 N N . LYS A 1 22 ? -0.140 4.028 -17.727 1.00 0.00 22 LYS A N 4
ATOM 5534 C CA . LYS A 1 22 ? -0.743 2.788 -17.247 1.00 0.00 22 LYS A CA 4
ATOM 5535 C C . LYS A 1 22 ? -0.331 2.561 -15.798 1.00 0.00 22 LYS A C 4
ATOM 5536 O O . LYS A 1 22 ? -0.688 1.566 -15.167 1.00 0.00 22 LYS A O 4
ATOM 5555 N N . HIS A 1 23 ? 0.418 3.531 -15.295 1.00 0.00 23 HIS A N 4
ATOM 5556 C CA . HIS A 1 23 ? 0.859 3.593 -13.908 1.00 0.00 23 HIS A CA 4
ATOM 5557 C C . HIS A 1 23 ? -0.336 3.509 -12.952 1.00 0.00 23 HIS A C 4
ATOM 5558 O O . HIS A 1 23 ? -0.234 2.935 -11.875 1.00 0.00 23 HIS A O 4
ATOM 5573 N N . ALA A 1 24 ? -1.467 4.074 -13.364 1.00 0.00 24 ALA A N 4
ATOM 5574 C CA . ALA A 1 24 ? -2.694 4.026 -12.567 1.00 0.00 24 ALA A CA 4
ATOM 5575 C C . ALA A 1 24 ? -3.261 2.605 -12.512 1.00 0.00 24 ALA A C 4
ATOM 5576 O O . ALA A 1 24 ? -3.613 2.100 -11.443 1.00 0.00 24 ALA A O 4
ATOM 5583 N N . ASP A 1 25 ? -3.333 1.963 -13.672 1.00 0.00 25 ASP A N 4
ATOM 5584 C CA . ASP A 1 25 ? -3.887 0.614 -13.782 1.00 0.00 25 ASP A CA 4
ATOM 5585 C C . ASP A 1 25 ? -3.014 -0.391 -13.038 1.00 0.00 25 ASP A C 4
ATOM 5586 O O . ASP A 1 25 ? -3.512 -1.223 -12.277 1.00 0.00 25 ASP A O 4
ATOM 5595 N N . GLN A 1 26 ? -1.712 -0.289 -13.257 1.00 0.00 26 GLN A N 4
ATOM 5596 C CA . GLN A 1 26 ? -0.735 -1.134 -12.586 1.00 0.00 26 GLN A CA 4
ATOM 5597 C C . GLN A 1 26 ? -0.817 -0.982 -11.068 1.00 0.00 26 GLN A C 4
ATOM 5598 O O . GLN A 1 26 ? -0.700 -1.963 -10.331 1.00 0.00 26 GLN A O 4
ATOM 5612 N N . TRP A 1 27 ? -1.023 0.246 -10.606 1.00 0.00 27 TRP A N 4
ATOM 5613 C CA . TRP A 1 27 ? -1.212 0.502 -9.184 1.00 0.00 27 TRP A CA 4
ATOM 5614 C C . TRP A 1 27 ? -2.435 -0.242 -8.663 1.00 0.00 27 TRP A C 4
ATOM 5615 O O . TRP A 1 27 ? -2.358 -0.948 -7.655 1.00 0.00 27 TRP A O 4
ATOM 5636 N N . THR A 1 28 ? -3.542 -0.099 -9.376 1.00 0.00 28 THR A N 4
ATOM 5637 C CA . THR A 1 28 ? -4.805 -0.719 -8.991 1.00 0.00 28 THR A CA 4
ATOM 5638 C C . THR A 1 28 ? -4.689 -2.244 -8.932 1.00 0.00 28 THR A C 4
ATOM 5639 O O . THR A 1 28 ? -5.066 -2.872 -7.939 1.00 0.00 28 THR A O 4
ATOM 5650 N N . ASN A 1 29 ? -4.137 -2.820 -9.995 1.00 0.00 29 ASN A N 4
ATOM 5651 C CA . ASN A 1 29 ? -4.061 -4.265 -10.162 1.00 0.00 29 ASN A CA 4
ATOM 5652 C C . ASN A 1 29 ? -3.283 -4.942 -9.038 1.00 0.00 29 ASN A C 4
ATOM 5653 O O . ASN A 1 29 ? -3.754 -5.922 -8.453 1.00 0.00 29 ASN A O 4
ATOM 5664 N N . THR A 1 30 ? -2.103 -4.419 -8.732 1.00 0.00 30 THR A N 4
ATOM 5665 C CA . THR A 1 30 ? -1.241 -5.024 -7.726 1.00 0.00 30 THR A CA 4
ATOM 5666 C C . THR A 1 30 ? -1.899 -5.005 -6.347 1.00 0.00 30 THR A C 4
ATOM 5667 O O . THR A 1 30 ? -1.885 -6.008 -5.626 1.00 0.00 30 THR A O 4
ATOM 5678 N N . ILE A 1 31 ? -2.496 -3.872 -5.996 1.00 0.00 31 ILE A N 4
ATOM 5679 C CA . ILE A 1 31 ? -3.127 -3.715 -4.692 1.00 0.00 31 ILE A CA 4
ATOM 5680 C C . ILE A 1 31 ? -4.326 -4.649 -4.555 1.00 0.00 31 ILE A C 4
ATOM 5681 O O . ILE A 1 31 ? -4.493 -5.312 -3.530 1.00 0.00 31 ILE A O 4
ATOM 5697 N N . LYS A 1 32 ? -5.136 -4.723 -5.605 1.00 0.00 32 LYS A N 4
ATOM 5698 C CA . LYS A 1 32 ? -6.343 -5.541 -5.584 1.00 0.00 32 LYS A CA 4
ATOM 5699 C C . LYS A 1 32 ? -5.993 -7.019 -5.439 1.00 0.00 32 LYS A C 4
ATOM 5700 O O . LYS A 1 32 ? -6.744 -7.792 -4.846 1.00 0.00 32 LYS A O 4
ATOM 5719 N N . THR A 1 33 ? -4.842 -7.401 -5.972 1.00 0.00 33 THR A N 4
ATOM 5720 C CA . THR A 1 33 ? -4.440 -8.799 -5.976 1.00 0.00 33 THR A CA 4
ATOM 5721 C C . THR A 1 33 ? -3.853 -9.229 -4.627 1.00 0.00 33 THR A C 4
ATOM 5722 O O . THR A 1 33 ? -4.307 -10.205 -4.027 1.00 0.00 33 THR A O 4
ATOM 5733 N N . TYR A 1 34 ? -2.853 -8.498 -4.150 1.00 0.00 34 TYR A N 4
ATOM 5734 C CA . TYR A 1 34 ? -2.163 -8.877 -2.920 1.00 0.00 34 TYR A CA 4
ATOM 5735 C C . TYR A 1 34 ? -2.933 -8.457 -1.671 1.00 0.00 34 TYR A C 4
ATOM 5736 O O . TYR A 1 34 ? -3.168 -9.267 -0.774 1.00 0.00 34 TYR A O 4
ATOM 5754 N N . CYS A 1 35 ? -3.339 -7.198 -1.623 1.00 0.00 35 CYS A N 4
ATOM 5755 C CA . CYS A 1 35 ? -3.944 -6.640 -0.420 1.00 0.00 35 CYS A CA 4
ATOM 5756 C C . CYS A 1 35 ? -5.431 -6.976 -0.334 1.00 0.00 35 CYS A C 4
ATOM 5757 O O . CYS A 1 35 ? -5.993 -7.034 0.759 1.00 0.00 35 CYS A O 4
ATOM 5765 N N . GLY A 1 36 ? -6.042 -7.213 -1.493 1.00 0.00 36 GLY A N 4
ATOM 5766 C CA . GLY A 1 36 ? -7.477 -7.455 -1.578 1.00 0.00 36 GLY A CA 4
ATOM 5767 C C . GLY A 1 36 ? -8.002 -8.467 -0.570 1.00 0.00 36 GLY A C 4
ATOM 5768 O O . GLY A 1 36 ? -8.764 -8.106 0.320 1.00 0.00 36 GLY A O 4
ATOM 5772 N N . PRO A 1 37 ? -7.602 -9.744 -0.674 1.00 0.00 37 PRO A N 4
ATOM 5773 C CA . PRO A 1 37 ? -8.132 -10.818 0.186 1.00 0.00 37 PRO A CA 4
ATOM 5774 C C . PRO A 1 37 ? -7.826 -10.638 1.677 1.00 0.00 37 PRO A C 4
ATOM 5775 O O . PRO A 1 37 ? -8.558 -11.140 2.532 1.00 0.00 37 PRO A O 4
ATOM 5786 N N . VAL A 1 38 ? -6.762 -9.911 1.993 1.00 0.00 38 VAL A N 4
ATOM 5787 C CA . VAL A 1 38 ? -6.304 -9.811 3.373 1.00 0.00 38 VAL A CA 4
ATOM 5788 C C . VAL A 1 38 ? -6.853 -8.567 4.066 1.00 0.00 38 VAL A C 4
ATOM 5789 O O . VAL A 1 38 ? -7.415 -8.658 5.157 1.00 0.00 38 VAL A O 4
ATOM 5802 N N . ILE A 1 39 ? -6.691 -7.407 3.438 1.00 0.00 39 ILE A N 4
ATOM 5803 C CA . ILE A 1 39 ? -7.075 -6.143 4.067 1.00 0.00 39 ILE A CA 4
ATOM 5804 C C . ILE A 1 39 ? -7.956 -5.294 3.161 1.00 0.00 39 ILE A C 4
ATOM 5805 O O . ILE A 1 39 ? -8.291 -4.163 3.502 1.00 0.00 39 ILE A O 4
ATOM 5821 N N . GLY A 1 40 ? -8.332 -5.847 2.022 1.00 0.00 40 GLY A N 4
ATOM 5822 C CA . GLY A 1 40 ? -9.121 -5.117 1.041 1.00 0.00 40 GLY A CA 4
ATOM 5823 C C . GLY A 1 40 ? -10.466 -4.637 1.570 1.00 0.00 40 GLY A C 4
ATOM 5824 O O . GLY A 1 40 ? -10.704 -3.429 1.652 1.00 0.00 40 GLY A O 4
ATOM 5828 N N . PRO A 1 41 ? -11.378 -5.562 1.920 1.00 0.00 41 PRO A N 4
ATOM 5829 C CA . PRO A 1 41 ? -12.706 -5.213 2.421 1.00 0.00 41 PRO A CA 4
ATOM 5830 C C . PRO A 1 41 ? -12.681 -4.750 3.879 1.00 0.00 41 PRO A C 4
ATOM 5831 O O . PRO A 1 41 ? -13.731 -4.525 4.485 1.00 0.00 41 PRO A O 4
ATOM 5842 N N . LEU A 1 42 ? -11.486 -4.623 4.441 1.00 0.00 42 LEU A N 4
ATOM 5843 C CA . LEU A 1 42 ? -11.341 -4.109 5.791 1.00 0.00 42 LEU A CA 4
ATOM 5844 C C . LEU A 1 42 ? -11.275 -2.588 5.760 1.00 0.00 42 LEU A C 4
ATOM 5845 O O . LEU A 1 42 ? -10.985 -1.994 4.721 1.00 0.00 42 LEU A O 4
ATOM 5861 N N . SER A 1 43 ? -11.559 -1.962 6.890 1.00 0.00 43 SER A N 4
ATOM 5862 C CA . SER A 1 43 ? -11.522 -0.512 6.983 1.00 0.00 43 SER A CA 4
ATOM 5863 C C . SER A 1 43 ? -10.104 0.000 6.777 1.00 0.00 43 SER A C 4
ATOM 5864 O O . SER A 1 43 ? -9.141 -0.608 7.246 1.00 0.00 43 SER A O 4
ATOM 5872 N N . VAL A 1 44 ? -9.981 1.126 6.091 1.00 0.00 44 VAL A N 4
ATOM 5873 C CA . VAL A 1 44 ? -8.684 1.741 5.856 1.00 0.00 44 VAL A CA 4
ATOM 5874 C C . VAL A 1 44 ? -8.055 2.194 7.178 1.00 0.00 44 VAL A C 4
ATOM 5875 O O . VAL A 1 44 ? -6.838 2.328 7.291 1.00 0.00 44 VAL A O 4
ATOM 5888 N N . GLN A 1 45 ? -8.896 2.414 8.184 1.00 0.00 45 GLN A N 4
ATOM 5889 C CA . GLN A 1 45 ? -8.427 2.798 9.496 1.00 0.00 45 GLN A CA 4
ATOM 5890 C C . GLN A 1 45 ? -8.119 1.564 10.340 1.00 0.00 45 GLN A C 4
ATOM 5891 O O . GLN A 1 45 ? -7.414 1.652 11.343 1.00 0.00 45 GLN A O 4
ATOM 5905 N N . ASP A 1 46 ? -8.646 0.410 9.929 1.00 0.00 46 ASP A N 4
ATOM 5906 C CA . ASP A 1 46 ? -8.460 -0.827 10.686 1.00 0.00 46 ASP A CA 4
ATOM 5907 C C . ASP A 1 46 ? -7.203 -1.574 10.239 1.00 0.00 46 ASP A C 4
ATOM 5908 O O . ASP A 1 46 ? -6.710 -2.459 10.941 1.00 0.00 46 ASP A O 4
ATOM 5917 N N . VAL A 1 47 ? -6.693 -1.222 9.065 1.00 0.00 47 VAL A N 4
ATOM 5918 C CA . VAL A 1 47 ? -5.475 -1.835 8.543 1.00 0.00 47 VAL A CA 4
ATOM 5919 C C . VAL A 1 47 ? -4.261 -1.399 9.359 1.00 0.00 47 VAL A C 4
ATOM 5920 O O . VAL A 1 47 ? -3.911 -0.220 9.379 1.00 0.00 47 VAL A O 4
ATOM 5933 N N . ASP A 1 48 ? -3.633 -2.352 10.036 1.00 0.00 48 ASP A N 4
ATOM 5934 C CA . ASP A 1 48 ? -2.466 -2.057 10.868 1.00 0.00 48 ASP A CA 4
ATOM 5935 C C . ASP A 1 48 ? -1.214 -2.710 10.298 1.00 0.00 48 ASP A C 4
ATOM 5936 O O . ASP A 1 48 ? -1.292 -3.490 9.346 1.00 0.00 48 ASP A O 4
ATOM 5945 N N . THR A 1 49 ? -0.065 -2.398 10.894 1.00 0.00 49 THR A N 4
ATOM 5946 C CA . THR A 1 49 ? 1.218 -2.932 10.452 1.00 0.00 49 THR A CA 4
ATOM 5947 C C . THR A 1 49 ? 1.233 -4.456 10.545 1.00 0.00 49 THR A C 4
ATOM 5948 O O . THR A 1 49 ? 1.787 -5.138 9.681 1.00 0.00 49 THR A O 4
ATOM 5959 N N . LYS A 1 50 ? 0.600 -4.972 11.591 1.00 0.00 50 LYS A N 4
ATOM 5960 C CA . LYS A 1 50 ? 0.474 -6.406 11.805 1.00 0.00 50 LYS A CA 4
ATOM 5961 C C . LYS A 1 50 ? -0.141 -7.081 10.587 1.00 0.00 50 LYS A C 4
ATOM 5962 O O . LYS A 1 50 ? 0.337 -8.117 10.123 1.00 0.00 50 LYS A O 4
ATOM 5981 N N . LEU A 1 51 ? -1.198 -6.474 10.070 1.00 0.00 51 LEU A N 4
ATOM 5982 C CA . LEU A 1 51 ? -1.893 -6.991 8.906 1.00 0.00 51 LEU A CA 4
ATOM 5983 C C . LEU A 1 51 ? -1.015 -6.892 7.665 1.00 0.00 51 LEU A C 4
ATOM 5984 O O . LEU A 1 51 ? -0.971 -7.810 6.849 1.00 0.00 51 LEU A O 4
ATOM 6000 N N . ILE A 1 52 ? -0.307 -5.776 7.543 1.00 0.00 52 ILE A N 4
ATOM 6001 C CA . ILE A 1 52 ? 0.549 -5.523 6.390 1.00 0.00 52 ILE A CA 4
ATOM 6002 C C . ILE A 1 52 ? 1.699 -6.529 6.311 1.00 0.00 52 ILE A C 4
ATOM 6003 O O . ILE A 1 52 ? 2.030 -7.018 5.230 1.00 0.00 52 ILE A O 4
ATOM 6019 N N . MET A 1 53 ? 2.299 -6.839 7.456 1.00 0.00 53 MET A N 4
ATOM 6020 C CA . MET A 1 53 ? 3.417 -7.782 7.505 1.00 0.00 53 MET A CA 4
ATOM 6021 C C . MET A 1 53 ? 2.984 -9.165 7.033 1.00 0.00 53 MET A C 4
ATOM 6022 O O . MET A 1 53 ? 3.760 -9.885 6.401 1.00 0.00 53 MET A O 4
ATOM 6036 N N . LYS A 1 54 ? 1.742 -9.525 7.335 1.00 0.00 54 LYS A N 4
ATOM 6037 C CA . LYS A 1 54 ? 1.189 -10.801 6.902 1.00 0.00 54 LYS A CA 4
ATOM 6038 C C . LYS A 1 54 ? 1.071 -10.849 5.382 1.00 0.00 54 LYS A C 4
ATOM 6039 O O . LYS A 1 54 ? 1.306 -11.885 4.766 1.00 0.00 54 LYS A O 4
ATOM 6058 N N . VAL A 1 55 ? 0.702 -9.719 4.791 1.00 0.00 55 VAL A N 4
ATOM 6059 C CA . VAL A 1 55 ? 0.547 -9.621 3.344 1.00 0.00 55 VAL A CA 4
ATOM 6060 C C . VAL A 1 55 ? 1.899 -9.690 2.637 1.00 0.00 55 VAL A C 4
ATOM 6061 O O . VAL A 1 55 ? 2.062 -10.414 1.658 1.00 0.00 55 VAL A O 4
ATOM 6074 N N . LEU A 1 56 ? 2.865 -8.939 3.147 1.00 0.00 56 LEU A N 4
ATOM 6075 C CA . LEU A 1 56 ? 4.156 -8.790 2.481 1.00 0.00 56 LEU A CA 4
ATOM 6076 C C . LEU A 1 56 ? 5.007 -10.056 2.564 1.00 0.00 56 LEU A C 4
ATOM 6077 O O . LEU A 1 56 ? 5.770 -10.346 1.643 1.00 0.00 56 LEU A O 4
ATOM 6093 N N . ASP A 1 57 ? 4.863 -10.808 3.655 1.00 0.00 57 ASP A N 4
ATOM 6094 C CA . ASP A 1 57 ? 5.710 -11.982 3.917 1.00 0.00 57 ASP A CA 4
ATOM 6095 C C . ASP A 1 57 ? 5.788 -12.933 2.712 1.00 0.00 57 ASP A C 4
ATOM 6096 O O . ASP A 1 57 ? 6.883 -13.206 2.213 1.00 0.00 57 ASP A O 4
ATOM 6105 N N . PRO A 1 58 ? 4.639 -13.443 2.210 1.00 0.00 58 PRO A N 4
ATOM 6106 C CA . PRO A 1 58 ? 4.628 -14.385 1.084 1.00 0.00 58 PRO A CA 4
ATOM 6107 C C . PRO A 1 58 ? 5.024 -13.738 -0.244 1.00 0.00 58 PRO A C 4
ATOM 6108 O O . PRO A 1 58 ? 5.324 -14.434 -1.211 1.00 0.00 58 PRO A O 4
ATOM 6119 N N . ILE A 1 59 ? 5.037 -12.412 -0.290 1.00 0.00 59 ILE A N 4
ATOM 6120 C CA . ILE A 1 59 ? 5.379 -11.712 -1.521 1.00 0.00 59 ILE A CA 4
ATOM 6121 C C . ILE A 1 59 ? 6.890 -11.739 -1.741 1.00 0.00 59 ILE A C 4
ATOM 6122 O O . ILE A 1 59 ? 7.354 -11.843 -2.876 1.00 0.00 59 ILE A O 4
ATOM 6138 N N . TRP A 1 60 ? 7.654 -11.672 -0.648 1.00 0.00 60 TRP A N 4
ATOM 6139 C CA . TRP A 1 60 ? 9.119 -11.737 -0.720 1.00 0.00 60 TRP A CA 4
ATOM 6140 C C . TRP A 1 60 ? 9.570 -13.065 -1.318 1.00 0.00 60 TRP A C 4
ATOM 6141 O O . TRP A 1 60 ? 10.623 -13.153 -1.953 1.00 0.00 60 TRP A O 4
ATOM 6162 N N . GLU A 1 61 ? 8.752 -14.090 -1.121 1.00 0.00 61 GLU A N 4
ATOM 6163 C CA . GLU A 1 61 ? 9.015 -15.412 -1.641 1.00 0.00 61 GLU A CA 4
ATOM 6164 C C . GLU A 1 61 ? 8.980 -15.417 -3.166 1.00 0.00 61 GLU A C 4
ATOM 6165 O O . GLU A 1 61 ? 9.797 -16.071 -3.817 1.00 0.00 61 GLU A O 4
ATOM 6177 N N . GLN A 1 62 ? 8.045 -14.669 -3.731 1.00 0.00 62 GLN A N 4
ATOM 6178 C CA . GLN A 1 62 ? 7.803 -14.703 -5.162 1.00 0.00 62 GLN A CA 4
ATOM 6179 C C . GLN A 1 62 ? 8.420 -13.507 -5.878 1.00 0.00 62 GLN A C 4
ATOM 6180 O O . GLN A 1 62 ? 9.201 -13.667 -6.821 1.00 0.00 62 GLN A O 4
ATOM 6194 N N . LYS A 1 63 ? 8.078 -12.312 -5.426 1.00 0.00 63 LYS A N 4
ATOM 6195 C CA . LYS A 1 63 ? 8.456 -11.090 -6.122 1.00 0.00 63 LYS A CA 4
ATOM 6196 C C . LYS A 1 63 ? 8.877 -10.003 -5.132 1.00 0.00 63 LYS A C 4
ATOM 6197 O O . LYS A 1 63 ? 8.065 -9.167 -4.728 1.00 0.00 63 LYS A O 4
ATOM 6216 N N . PRO A 1 64 ? 10.151 -10.016 -4.717 1.00 0.00 64 PRO A N 4
ATOM 6217 C CA . PRO A 1 64 ? 10.685 -9.048 -3.746 1.00 0.00 64 PRO A CA 4
ATOM 6218 C C . PRO A 1 64 ? 10.586 -7.598 -4.223 1.00 0.00 64 PRO A C 4
ATOM 6219 O O . PRO A 1 64 ? 10.275 -6.694 -3.440 1.00 0.00 64 PRO A O 4
ATOM 6230 N N . GLU A 1 65 ? 10.842 -7.376 -5.506 1.00 0.00 65 GLU A N 4
ATOM 6231 C CA . GLU A 1 65 ? 10.802 -6.031 -6.068 1.00 0.00 65 GLU A CA 4
ATOM 6232 C C . GLU A 1 65 ? 9.371 -5.505 -6.064 1.00 0.00 65 GLU A C 4
ATOM 6233 O O . GLU A 1 65 ? 9.122 -4.334 -5.769 1.00 0.00 65 GLU A O 4
ATOM 6245 N N . THR A 1 66 ? 8.431 -6.390 -6.359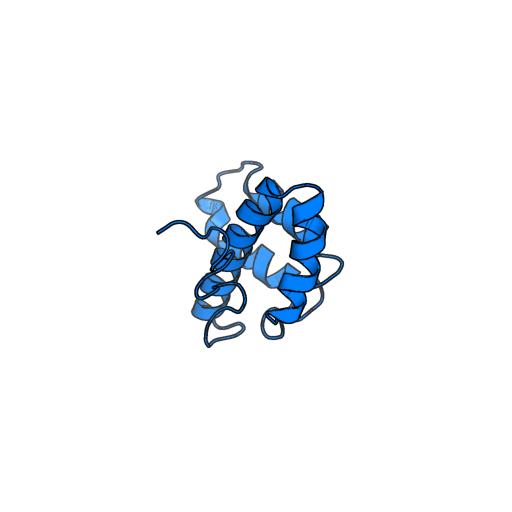 1.00 0.00 66 THR A N 4
ATOM 6246 C CA . THR A 1 66 ? 7.024 -6.029 -6.391 1.00 0.00 66 THR A CA 4
ATOM 6247 C C . THR A 1 66 ? 6.529 -5.700 -4.986 1.00 0.00 66 THR A C 4
ATOM 6248 O O . THR A 1 66 ? 5.712 -4.800 -4.801 1.00 0.00 66 THR A O 4
ATOM 6259 N N . ALA A 1 67 ? 7.052 -6.426 -4.003 1.00 0.00 67 ALA A N 4
ATOM 6260 C CA . ALA A 1 67 ? 6.731 -6.174 -2.603 1.00 0.00 67 ALA A CA 4
ATOM 6261 C C . ALA A 1 67 ? 7.196 -4.784 -2.189 1.00 0.00 67 ALA A C 4
ATOM 6262 O O . ALA A 1 67 ? 6.476 -4.053 -1.510 1.00 0.00 67 ALA A O 4
ATOM 6269 N N . SER A 1 68 ? 8.399 -4.423 -2.617 1.00 0.00 68 SER A N 4
ATOM 6270 C CA . SER A 1 68 ? 8.968 -3.118 -2.310 1.00 0.00 68 SER A CA 4
ATOM 6271 C C . SER A 1 68 ? 8.152 -2.005 -2.972 1.00 0.00 68 SER A C 4
ATOM 6272 O O . SER A 1 68 ? 7.870 -0.971 -2.360 1.00 0.00 68 SER A O 4
ATOM 6280 N N . ARG A 1 69 ? 7.762 -2.234 -4.222 1.00 0.00 69 ARG A N 4
ATOM 6281 C CA . ARG A 1 69 ? 6.959 -1.281 -4.967 1.00 0.00 69 ARG A CA 4
ATOM 6282 C C . ARG A 1 69 ? 5.576 -1.120 -4.342 1.00 0.00 69 ARG A C 4
ATOM 6283 O O . ARG A 1 69 ? 5.094 -0.002 -4.157 1.00 0.00 69 ARG A O 4
ATOM 6304 N N . LEU A 1 70 ? 4.953 -2.242 -3.998 1.00 0.00 70 LEU A N 4
ATOM 6305 C CA . LEU A 1 70 ? 3.642 -2.231 -3.360 1.00 0.00 70 LEU A CA 4
ATOM 6306 C C . LEU A 1 70 ? 3.719 -1.544 -2.001 1.00 0.00 70 LEU A C 4
ATOM 6307 O O . LEU A 1 70 ? 2.785 -0.854 -1.586 1.00 0.00 70 LEU A O 4
ATOM 6323 N N . ARG A 1 71 ? 4.848 -1.729 -1.325 1.00 0.00 71 ARG A N 4
ATOM 6324 C CA . ARG A 1 71 ? 5.070 -1.154 -0.007 1.00 0.00 71 ARG A CA 4
ATOM 6325 C C . ARG A 1 71 ? 4.895 0.361 -0.048 1.00 0.00 71 ARG A C 4
ATOM 6326 O O . ARG A 1 71 ? 4.170 0.930 0.774 1.00 0.00 71 ARG A O 4
ATOM 6347 N N . GLY A 1 72 ? 5.546 1.001 -1.013 1.00 0.00 72 GLY A N 4
ATOM 6348 C CA . GLY A 1 72 ? 5.492 2.447 -1.122 1.00 0.00 72 GLY A CA 4
ATOM 6349 C C . GLY A 1 72 ? 4.095 2.955 -1.417 1.00 0.00 72 GLY A C 4
ATOM 6350 O O . GLY A 1 72 ? 3.696 4.010 -0.924 1.00 0.00 72 GLY A O 4
ATOM 6354 N N . ARG A 1 73 ? 3.349 2.185 -2.204 1.00 0.00 73 ARG A N 4
ATOM 6355 C CA . ARG A 1 73 ? 1.990 2.555 -2.588 1.00 0.00 73 ARG A CA 4
ATOM 6356 C C . ARG A 1 73 ? 1.090 2.668 -1.363 1.00 0.00 73 ARG A C 4
ATOM 6357 O O . ARG A 1 73 ? 0.350 3.637 -1.213 1.00 0.00 73 ARG A O 4
ATOM 6378 N N . ILE A 1 74 ? 1.173 1.673 -0.487 1.00 0.00 74 ILE A N 4
ATOM 6379 C CA . ILE A 1 74 ? 0.363 1.643 0.726 1.00 0.00 74 ILE A CA 4
ATOM 6380 C C . ILE A 1 74 ? 0.643 2.873 1.591 1.00 0.00 74 ILE A C 4
ATOM 6381 O O . ILE A 1 74 ? -0.272 3.486 2.139 1.00 0.00 74 ILE A O 4
ATOM 6397 N N . GLU A 1 75 ? 1.915 3.242 1.677 1.00 0.00 75 GLU A N 4
ATOM 6398 C CA . GLU A 1 75 ? 2.341 4.415 2.437 1.00 0.00 75 GLU A CA 4
ATOM 6399 C C . GLU A 1 75 ? 1.694 5.676 1.875 1.00 0.00 75 GLU A C 4
ATOM 6400 O O . GLU A 1 75 ? 1.136 6.480 2.623 1.00 0.00 75 GLU A O 4
ATOM 6412 N N . SER A 1 76 ? 1.746 5.827 0.556 1.00 0.00 76 SER A N 4
ATOM 6413 C CA . SER A 1 76 ? 1.181 6.997 -0.105 1.00 0.00 76 SER A CA 4
ATOM 6414 C C . SER A 1 76 ? -0.331 7.087 0.125 1.00 0.00 76 SER A C 4
ATOM 6415 O O . SER A 1 76 ? -0.865 8.169 0.380 1.00 0.00 76 SER A O 4
ATOM 6423 N N . VAL A 1 77 ? -1.013 5.946 0.041 1.00 0.00 77 VAL A N 4
ATOM 6424 C CA . VAL A 1 77 ? -2.463 5.904 0.218 1.00 0.00 77 VAL A CA 4
ATOM 6425 C C . VAL A 1 77 ? -2.854 6.190 1.665 1.00 0.00 77 VAL A C 4
ATOM 6426 O O . VAL A 1 77 ? -3.741 7.004 1.925 1.00 0.00 77 VAL A O 4
ATOM 6439 N N . LEU A 1 78 ? -2.191 5.528 2.608 1.00 0.00 78 LEU A N 4
ATOM 6440 C CA . LEU A 1 78 ? -2.534 5.674 4.020 1.00 0.00 78 LEU A CA 4
ATOM 6441 C C . LEU A 1 78 ? -2.288 7.095 4.513 1.00 0.00 78 LEU A C 4
ATOM 6442 O O . LEU A 1 78 ? -3.085 7.635 5.287 1.00 0.00 78 LEU A O 4
ATOM 6458 N N . ASP A 1 79 ? -1.194 7.703 4.067 1.00 0.00 79 ASP A N 4
ATOM 6459 C CA . ASP A 1 79 ? -0.890 9.089 4.425 1.00 0.00 79 ASP A CA 4
ATOM 6460 C C . ASP A 1 79 ? -1.996 10.005 3.911 1.00 0.00 79 ASP A C 4
ATOM 6461 O O . ASP A 1 79 ? -2.515 10.851 4.640 1.00 0.00 79 ASP A O 4
ATOM 6470 N N . TRP A 1 80 ? -2.369 9.781 2.656 1.00 0.00 80 TRP A N 4
ATOM 6471 C CA . TRP A 1 80 ? -3.441 10.525 2.005 1.00 0.00 80 TRP A CA 4
ATOM 6472 C C . TRP A 1 80 ? -4.755 10.364 2.771 1.00 0.00 80 TRP A C 4
ATOM 6473 O O . TRP A 1 80 ? -5.404 11.349 3.124 1.00 0.00 80 TRP A O 4
ATOM 6494 N N . ALA A 1 81 ? -5.119 9.118 3.051 1.00 0.00 81 ALA A N 4
ATOM 6495 C CA . ALA A 1 81 ? -6.368 8.810 3.742 1.00 0.00 81 ALA A CA 4
ATOM 6496 C C . ALA A 1 81 ? -6.438 9.481 5.110 1.00 0.00 81 ALA A C 4
ATOM 6497 O O . ALA A 1 81 ? -7.506 9.921 5.541 1.00 0.00 81 ALA A O 4
ATOM 6504 N N . THR A 1 82 ? -5.301 9.562 5.785 1.00 0.00 82 THR A N 4
ATOM 6505 C CA . THR A 1 82 ? -5.247 10.156 7.112 1.00 0.00 82 THR A CA 4
ATOM 6506 C C . THR A 1 82 ? -5.527 11.660 7.049 1.00 0.00 82 THR A C 4
ATOM 6507 O O . THR A 1 82 ? -6.221 12.210 7.905 1.00 0.00 82 THR A O 4
ATOM 6518 N N . VAL A 1 83 ? -5.012 12.317 6.019 1.00 0.00 83 VAL A N 4
ATOM 6519 C CA . VAL A 1 83 ? -5.212 13.752 5.856 1.00 0.00 83 VAL A CA 4
ATOM 6520 C C . VAL A 1 83 ? -6.611 14.046 5.308 1.00 0.00 83 VAL A C 4
ATOM 6521 O O . VAL A 1 83 ? -7.226 15.059 5.651 1.00 0.00 83 VAL A O 4
ATOM 6534 N N . ARG A 1 84 ? -7.113 13.147 4.464 1.00 0.00 84 ARG A N 4
ATOM 6535 C CA . ARG A 1 84 ? -8.437 13.306 3.862 1.00 0.00 84 ARG A CA 4
ATOM 6536 C C . ARG A 1 84 ? -9.549 13.093 4.886 1.00 0.00 84 ARG A C 4
ATOM 6537 O O . ARG A 1 84 ? -10.657 13.607 4.725 1.00 0.00 84 ARG A O 4
ATOM 6558 N N . GLY A 1 85 ? -9.255 12.333 5.932 1.00 0.00 85 GLY A N 4
ATOM 6559 C CA . GLY A 1 85 ? -10.227 12.129 6.988 1.00 0.00 85 GLY A CA 4
ATOM 6560 C C . GLY A 1 85 ? -10.917 10.783 6.904 1.00 0.00 85 GLY A C 4
ATOM 6561 O O . GLY A 1 85 ? -12.028 10.616 7.407 1.00 0.00 85 GLY A O 4
ATOM 6565 N N . TYR A 1 86 ? -10.267 9.818 6.268 1.00 0.00 86 TYR A N 4
ATOM 6566 C CA . TYR A 1 86 ? -10.818 8.471 6.186 1.00 0.00 86 TYR A CA 4
ATOM 6567 C C . TYR A 1 86 ? -10.266 7.608 7.313 1.00 0.00 86 TYR A C 4
ATOM 6568 O O . TYR A 1 86 ? -10.758 6.508 7.573 1.00 0.00 86 TYR A O 4
ATOM 6586 N N . ARG A 1 87 ? -9.241 8.125 7.977 1.00 0.00 87 ARG A N 4
ATOM 6587 C CA . ARG A 1 87 ? -8.613 7.437 9.092 1.00 0.00 87 ARG A CA 4
ATOM 6588 C C . ARG A 1 87 ? -7.754 8.417 9.882 1.00 0.00 87 ARG A C 4
ATOM 6589 O O . ARG A 1 87 ? -7.282 9.415 9.335 1.00 0.00 87 ARG A O 4
ATOM 6610 N N . GLU A 1 88 ? -7.576 8.145 11.162 1.00 0.00 88 GLU A N 4
ATOM 6611 C CA . GLU A 1 88 ? -6.723 8.966 12.004 1.00 0.00 88 GLU A CA 4
ATOM 6612 C C . GLU A 1 88 ? -5.610 8.115 12.603 1.00 0.00 88 GLU A C 4
ATOM 6613 O O . GLU A 1 88 ? -5.614 6.892 12.464 1.00 0.00 88 GLU A O 4
ATOM 6625 N N . GLY A 1 89 ? -4.660 8.762 13.257 1.00 0.00 89 GLY A N 4
ATOM 6626 C CA . GLY A 1 89 ? -3.546 8.046 13.838 1.00 0.00 89 GLY A CA 4
ATOM 6627 C C . GLY A 1 89 ? -2.289 8.205 13.011 1.00 0.00 89 GLY A C 4
ATOM 6628 O O . GLY A 1 89 ? -2.079 9.250 12.396 1.00 0.00 89 GLY A O 4
ATOM 6632 N N . ASP A 1 90 ? -1.455 7.176 12.983 1.00 0.00 90 ASP A N 4
ATOM 6633 C CA . ASP A 1 90 ? -0.212 7.233 12.221 1.00 0.00 90 ASP A CA 4
ATOM 6634 C C . ASP A 1 90 ? -0.348 6.402 10.946 1.00 0.00 90 ASP A C 4
ATOM 6635 O O . ASP A 1 90 ? -1.435 5.922 10.626 1.00 0.00 90 ASP A O 4
ATOM 6644 N N . ASN A 1 91 ? 0.754 6.231 10.236 1.00 0.00 91 ASN A N 4
ATOM 6645 C CA . ASN A 1 91 ? 0.790 5.467 8.994 1.00 0.00 91 ASN A CA 4
ATOM 6646 C C . ASN A 1 91 ? 1.408 4.093 9.244 1.00 0.00 91 ASN A C 4
ATOM 6647 O O . ASN A 1 91 ? 2.624 3.971 9.286 1.00 0.00 91 ASN A O 4
ATOM 6658 N N . PRO A 1 92 ? 0.590 3.058 9.493 1.00 0.00 92 PRO A N 4
ATOM 6659 C CA . PRO A 1 92 ? 1.079 1.690 9.751 1.00 0.00 92 PRO A CA 4
ATOM 6660 C C . PRO A 1 92 ? 2.014 1.152 8.649 1.00 0.00 92 PRO A C 4
ATOM 6661 O O . PRO A 1 92 ? 2.655 0.113 8.824 1.00 0.00 92 PRO A O 4
ATOM 6672 N N . ALA A 1 93 ? 2.084 1.849 7.515 1.00 0.00 93 ALA A N 4
ATOM 6673 C CA . ALA A 1 93 ? 2.989 1.472 6.433 1.00 0.00 93 ALA A CA 4
ATOM 6674 C C . ALA A 1 93 ? 4.370 2.089 6.638 1.00 0.00 93 ALA A C 4
ATOM 6675 O O . ALA A 1 93 ? 5.334 1.737 5.957 1.00 0.00 93 ALA A O 4
ATOM 6682 N N . ARG A 1 94 ? 4.444 3.004 7.584 1.00 0.00 94 ARG A N 4
ATOM 6683 C CA . ARG A 1 94 ? 5.683 3.687 7.931 1.00 0.00 94 ARG A CA 4
ATOM 6684 C C . ARG A 1 94 ? 6.511 2.802 8.850 1.00 0.00 94 ARG A C 4
ATOM 6685 O O . ARG A 1 94 ? 5.993 2.230 9.811 1.00 0.00 94 ARG A O 4
ATOM 6706 N N . TRP A 1 95 ? 7.788 2.688 8.549 1.00 0.00 95 TRP A N 4
ATOM 6707 C CA . TRP A 1 95 ? 8.663 1.787 9.290 1.00 0.00 95 TRP A CA 4
ATOM 6708 C C . TRP A 1 95 ? 9.928 2.485 9.758 1.00 0.00 95 TRP A C 4
ATOM 6709 O O . TRP A 1 95 ? 10.355 2.291 10.898 1.00 0.00 95 TRP A O 4
ATOM 6730 N N . ARG A 1 96 ? 10.502 3.319 8.882 1.00 0.00 96 ARG A N 4
ATOM 6731 C CA . ARG A 1 96 ? 11.812 3.931 9.070 1.00 0.00 96 ARG A CA 4
ATOM 6732 C C . ARG A 1 96 ? 12.951 2.909 9.244 1.00 0.00 96 ARG A C 4
ATOM 6733 O O . ARG A 1 96 ? 14.089 3.177 8.864 1.00 0.00 96 ARG A O 4
ATOM 6754 N N . GLY A 1 97 ? 12.644 1.754 9.798 1.00 0.00 97 GLY A N 4
ATOM 6755 C CA . GLY A 1 97 ? 13.619 0.698 9.937 1.00 0.00 97 GLY A CA 4
ATOM 6756 C C . GLY A 1 97 ? 12.986 -0.653 9.696 1.00 0.00 97 GLY A C 4
ATOM 6757 O O . GLY A 1 97 ? 12.505 -1.292 10.629 1.00 0.00 97 GLY A O 4
ATOM 6761 N N . TYR A 1 98 ? 12.957 -1.071 8.438 1.00 0.00 98 TYR A N 4
ATOM 6762 C CA . TYR A 1 98 ? 12.321 -2.325 8.059 1.00 0.00 98 TYR A CA 4
ATOM 6763 C C . TYR A 1 98 ? 13.214 -3.524 8.389 1.00 0.00 98 TYR A C 4
ATOM 6764 O O . TYR A 1 98 ? 14.263 -3.363 9.009 1.00 0.00 98 TYR A O 4
ATOM 6782 N N . LEU A 1 99 ? 12.779 -4.713 7.954 1.00 0.00 99 LEU A N 4
ATOM 6783 C CA . LEU A 1 99 ? 13.413 -5.992 8.310 1.00 0.00 99 LEU A CA 4
ATOM 6784 C C . LEU A 1 99 ? 14.939 -5.931 8.259 1.00 0.00 99 LEU A C 4
ATOM 6785 O O . LEU A 1 99 ? 15.607 -6.050 9.287 1.00 0.00 99 LEU A O 4
ATOM 6801 N N . GLU A 1 100 ? 15.486 -5.758 7.067 1.00 0.00 100 GLU A N 4
ATOM 6802 C CA . GLU A 1 100 ? 16.929 -5.674 6.902 1.00 0.00 100 GLU A CA 4
ATOM 6803 C C . GLU A 1 100 ? 17.265 -4.733 5.758 1.00 0.00 100 GLU A C 4
ATOM 6804 O O . GLU A 1 100 ? 16.729 -4.867 4.659 1.00 0.00 100 GLU A O 4
ATOM 6816 N N . HIS A 1 101 ? 18.152 -3.784 6.019 1.00 0.00 101 HIS A N 4
ATOM 6817 C CA . HIS A 1 101 ? 18.475 -2.751 5.043 1.00 0.00 101 HIS A CA 4
ATOM 6818 C C . HIS A 1 101 ? 19.285 -3.329 3.885 1.00 0.00 101 HIS A C 4
ATOM 6819 O O . HIS A 1 101 ? 20.423 -3.758 4.063 1.00 0.00 101 HIS A O 4
ATOM 6834 N N . HIS A 1 102 ? 18.681 -3.345 2.706 1.00 0.00 102 HIS A N 4
ATOM 6835 C CA . HIS A 1 102 ? 19.337 -3.838 1.501 1.00 0.00 102 HIS A CA 4
ATOM 6836 C C . HIS A 1 102 ? 19.367 -2.744 0.446 1.00 0.00 102 HIS A C 4
ATOM 6837 O O . HIS A 1 102 ? 18.420 -1.964 0.332 1.00 0.00 102 HIS A O 4
ATOM 6852 N N . HIS A 1 103 ? 20.452 -2.680 -0.315 1.00 0.00 103 HIS A N 4
ATOM 6853 C CA . HIS A 1 103 ? 20.620 -1.636 -1.321 1.00 0.00 103 HIS A CA 4
ATOM 6854 C C . HIS A 1 103 ? 21.810 -1.951 -2.222 1.00 0.00 103 HIS A C 4
ATOM 6855 O O . HIS A 1 103 ? 22.948 -2.024 -1.758 1.00 0.00 103 HIS A O 4
ATOM 6870 N N . HIS A 1 104 ? 21.545 -2.148 -3.506 1.00 0.00 104 HIS A N 4
ATOM 6871 C CA . HIS A 1 104 ? 22.612 -2.413 -4.466 1.00 0.00 104 HIS A CA 4
ATOM 6872 C C . HIS A 1 104 ? 22.624 -1.332 -5.541 1.00 0.00 104 HIS A C 4
ATOM 6873 O O . HIS A 1 104 ? 21.587 -0.741 -5.840 1.00 0.00 104 HIS A O 4
ATOM 6888 N N . HIS A 1 105 ? 23.791 -1.073 -6.111 1.00 0.00 105 HIS A N 4
ATOM 6889 C CA . HIS A 1 105 ? 23.937 -0.053 -7.143 1.00 0.00 105 HIS A CA 4
ATOM 6890 C C . HIS A 1 105 ? 25.255 -0.256 -7.878 1.00 0.00 105 HIS A C 4
ATOM 6891 O O . HIS A 1 105 ? 26.316 -0.296 -7.253 1.00 0.00 105 HIS A O 4
ATOM 6906 N N . HIS A 1 106 ? 25.194 -0.385 -9.191 1.00 0.00 106 HIS A N 4
ATOM 6907 C CA . HIS A 1 106 ? 26.394 -0.620 -9.979 1.00 0.00 106 HIS A CA 4
ATOM 6908 C C . HIS A 1 106 ? 26.181 -0.153 -11.413 1.00 0.00 106 HIS A C 4
ATOM 6909 O O . HIS A 1 106 ? 26.534 1.002 -11.722 1.00 0.00 106 HIS A O 4
ATOM 6925 N N . MET A 1 1 ? -15.563 3.525 5.258 1.00 0.00 1 MET A N 5
ATOM 6926 C CA . MET A 1 1 ? -14.658 3.425 4.094 1.00 0.00 1 MET A CA 5
ATOM 6927 C C . MET A 1 1 ? -13.736 2.225 4.241 1.00 0.00 1 MET A C 5
ATOM 6928 O O . MET A 1 1 ? -13.021 2.096 5.237 1.00 0.00 1 MET A O 5
ATOM 6944 N N . THR A 1 2 ? -13.765 1.342 3.256 1.00 0.00 2 THR A N 5
ATOM 6945 C CA . THR A 1 2 ? -12.902 0.175 3.262 1.00 0.00 2 THR A CA 5
ATOM 6946 C C . THR A 1 2 ? -11.577 0.502 2.588 1.00 0.00 2 THR A C 5
ATOM 6947 O O . THR A 1 2 ? -11.433 1.561 1.967 1.00 0.00 2 THR A O 5
ATOM 6958 N N . PHE A 1 3 ? -10.611 -0.397 2.706 1.00 0.00 3 PHE A N 5
ATOM 6959 C CA . PHE A 1 3 ? -9.293 -0.173 2.129 1.00 0.00 3 PHE A CA 5
ATOM 6960 C C . PHE A 1 3 ? -9.382 -0.059 0.609 1.00 0.00 3 PHE A C 5
ATOM 6961 O O . PHE A 1 3 ? -8.726 0.787 0.001 1.00 0.00 3 PHE A O 5
ATOM 6978 N N . SER A 1 4 ? -10.214 -0.899 0.006 1.00 0.00 4 SER A N 5
ATOM 6979 C CA . SER A 1 4 ? -10.401 -0.890 -1.443 1.00 0.00 4 SER A CA 5
ATOM 6980 C C . SER A 1 4 ? -10.963 0.451 -1.915 1.00 0.00 4 SER A C 5
ATOM 6981 O O . SER A 1 4 ? -10.487 1.024 -2.896 1.00 0.00 4 SER A O 5
ATOM 6989 N N . GLU A 1 5 ? -11.968 0.944 -1.200 1.00 0.00 5 GLU A N 5
ATOM 6990 C CA . GLU A 1 5 ? -12.609 2.209 -1.531 1.00 0.00 5 GLU A CA 5
ATOM 6991 C C . GLU A 1 5 ? -11.621 3.364 -1.419 1.00 0.00 5 GLU A C 5
ATOM 6992 O O . GLU A 1 5 ? -11.517 4.197 -2.317 1.00 0.00 5 GLU A O 5
ATOM 7004 N N . CYS A 1 6 ? -10.889 3.387 -0.316 1.00 0.00 6 CYS A N 5
ATOM 7005 C CA . CYS A 1 6 ? -9.906 4.431 -0.053 1.00 0.00 6 CYS A CA 5
ATOM 7006 C C . CYS A 1 6 ? -8.810 4.425 -1.108 1.00 0.00 6 CYS A C 5
ATOM 7007 O O . CYS A 1 6 ? -8.458 5.468 -1.662 1.00 0.00 6 CYS A O 5
ATOM 7015 N N . ALA A 1 7 ? -8.272 3.244 -1.360 1.00 0.00 7 ALA A N 5
ATOM 7016 C CA . ALA A 1 7 ? -7.227 3.075 -2.366 1.00 0.00 7 ALA A CA 5
ATOM 7017 C C . ALA A 1 7 ? -7.681 3.617 -3.717 1.00 0.00 7 ALA A C 5
ATOM 7018 O O . ALA A 1 7 ? -6.947 4.353 -4.376 1.00 0.00 7 ALA A O 5
ATOM 7025 N N . ALA A 1 8 ? -8.902 3.272 -4.109 1.00 0.00 8 ALA A N 5
ATOM 7026 C CA . ALA A 1 8 ? -9.460 3.735 -5.373 1.00 0.00 8 ALA A CA 5
ATOM 7027 C C . ALA A 1 8 ? -9.556 5.257 -5.405 1.00 0.00 8 ALA A C 5
ATOM 7028 O O . ALA A 1 8 ? -9.303 5.880 -6.435 1.00 0.00 8 ALA A O 5
ATOM 7035 N N . LEU A 1 9 ? -9.912 5.850 -4.268 1.00 0.00 9 LEU A N 5
ATOM 7036 C CA . LEU A 1 9 ? -10.019 7.302 -4.161 1.00 0.00 9 LEU A CA 5
ATOM 7037 C C . LEU A 1 9 ? -8.658 7.959 -4.356 1.00 0.00 9 LEU A C 5
ATOM 7038 O O . LEU A 1 9 ? -8.534 8.935 -5.093 1.00 0.00 9 LEU A O 5
ATOM 7054 N N . TYR A 1 10 ? -7.636 7.411 -3.702 1.00 0.00 10 TYR A N 5
ATOM 7055 C CA . TYR A 1 10 ? -6.275 7.910 -3.859 1.00 0.00 10 TYR A CA 5
ATOM 7056 C C . TYR A 1 10 ? -5.852 7.825 -5.319 1.00 0.00 10 TYR A C 5
ATOM 7057 O O . TYR A 1 10 ? -5.272 8.764 -5.872 1.00 0.00 10 TYR A O 5
ATOM 7075 N N . ILE A 1 11 ? -6.150 6.687 -5.925 1.00 0.00 11 ILE A N 5
ATOM 7076 C CA . ILE A 1 11 ? -5.844 6.449 -7.329 1.00 0.00 11 ILE A CA 5
ATOM 7077 C C . ILE A 1 11 ? -6.544 7.472 -8.222 1.00 0.00 11 ILE A C 5
ATOM 7078 O O . ILE A 1 11 ? -5.913 8.099 -9.070 1.00 0.00 11 ILE A O 5
ATOM 7094 N N . LYS A 1 12 ? -7.840 7.661 -8.007 1.00 0.00 12 LYS A N 5
ATOM 7095 C CA . LYS A 1 12 ? -8.619 8.615 -8.791 1.00 0.00 12 LYS A CA 5
ATOM 7096 C C . LYS A 1 12 ? -8.135 10.045 -8.567 1.00 0.00 12 LYS A C 5
ATOM 7097 O O . LYS A 1 12 ? -8.139 10.864 -9.488 1.00 0.00 12 LYS A O 5
ATOM 7116 N N . ALA A 1 13 ? -7.706 10.341 -7.347 1.00 0.00 13 ALA A N 5
ATOM 7117 C CA . ALA A 1 13 ? -7.216 11.671 -7.007 1.00 0.00 13 ALA A CA 5
ATOM 7118 C C . ALA A 1 13 ? -5.917 12.003 -7.743 1.00 0.00 13 ALA A C 5
ATOM 7119 O O . ALA A 1 13 ? -5.541 13.171 -7.858 1.00 0.00 13 ALA A O 5
ATOM 7126 N N . HIS A 1 14 ? -5.240 10.982 -8.253 1.00 0.00 14 HIS A N 5
ATOM 7127 C CA . HIS A 1 14 ? -3.955 11.184 -8.916 1.00 0.00 14 HIS A CA 5
ATOM 7128 C C . HIS A 1 14 ? -3.947 10.556 -10.308 1.00 0.00 14 HIS A C 5
ATOM 7129 O O . HIS A 1 14 ? -2.887 10.370 -10.905 1.00 0.00 14 HIS A O 5
ATOM 7144 N N . ARG A 1 15 ? -5.134 10.252 -10.826 1.00 0.00 15 ARG A N 5
ATOM 7145 C CA . ARG A 1 15 ? -5.274 9.651 -12.152 1.00 0.00 15 ARG A CA 5
ATOM 7146 C C . ARG A 1 15 ? -4.607 10.507 -13.224 1.00 0.00 15 ARG A C 5
ATOM 7147 O O . ARG A 1 15 ? -3.871 10.001 -14.067 1.00 0.00 15 ARG A O 5
ATOM 7168 N N . SER A 1 16 ? -4.856 11.806 -13.172 1.00 0.00 16 SER A N 5
ATOM 7169 C CA . SER A 1 16 ? -4.309 12.730 -14.144 1.00 0.00 16 SER A CA 5
ATOM 7170 C C . SER A 1 16 ? -2.830 13.008 -13.882 1.00 0.00 16 SER A C 5
ATOM 7171 O O . SER A 1 16 ? -2.097 13.453 -14.770 1.00 0.00 16 SER A O 5
ATOM 7179 N N . SER A 1 17 ? -2.398 12.741 -12.662 1.00 0.00 17 SER A N 5
ATOM 7180 C CA . SER A 1 17 ? -1.032 13.004 -12.255 1.00 0.00 17 SER A CA 5
ATOM 7181 C C . SER A 1 17 ? -0.080 11.941 -12.806 1.00 0.00 17 SER A C 5
ATOM 7182 O O . SER A 1 17 ? 1.017 12.256 -13.269 1.00 0.00 17 SER A O 5
ATOM 7190 N N . TRP A 1 18 ? -0.513 10.683 -12.778 1.00 0.00 18 TRP A N 5
ATOM 7191 C CA . TRP A 1 18 ? 0.336 9.575 -13.210 1.00 0.00 18 TRP A CA 5
ATOM 7192 C C . TRP A 1 18 ? 0.175 9.295 -14.697 1.00 0.00 18 TRP A C 5
ATOM 7193 O O . TRP A 1 18 ? 0.825 8.380 -15.220 1.00 0.00 18 TRP A O 5
ATOM 7214 N N . LYS A 1 19 ? -0.690 10.074 -15.362 1.00 0.00 19 LYS A N 5
ATOM 7215 C CA . LYS A 1 19 ? -1.186 9.753 -16.693 1.00 0.00 19 LYS A CA 5
ATOM 7216 C C . LYS A 1 19 ? -2.245 8.686 -16.527 1.00 0.00 19 LYS A C 5
ATOM 7217 O O . LYS A 1 19 ? -2.130 7.848 -15.633 1.00 0.00 19 LYS A O 5
ATOM 7236 N N . ASN A 1 20 ? -3.266 8.636 -17.384 1.00 0.00 20 ASN A N 5
ATOM 7237 C CA . ASN A 1 20 ? -3.246 9.018 -18.809 1.00 0.00 20 ASN A CA 5
ATOM 7238 C C . ASN A 1 20 ? -2.442 7.969 -19.565 1.00 0.00 20 ASN A C 5
ATOM 7239 O O . ASN A 1 20 ? -2.099 8.124 -20.739 1.00 0.00 20 ASN A O 5
ATOM 7250 N N . THR A 1 21 ? -2.183 6.883 -18.842 1.00 0.00 21 THR A N 5
ATOM 7251 C CA . THR A 1 21 ? -1.506 5.701 -19.346 1.00 0.00 21 THR A CA 5
ATOM 7252 C C . THR A 1 21 ? -1.976 4.504 -18.525 1.00 0.00 21 THR A C 5
ATOM 7253 O O . THR A 1 21 ? -2.868 4.641 -17.686 1.00 0.00 21 THR A O 5
ATOM 7264 N N . LYS A 1 22 ? -1.355 3.349 -18.722 1.00 0.00 22 LYS A N 5
ATOM 7265 C CA . LYS A 1 22 ? -1.714 2.156 -17.964 1.00 0.00 22 LYS A CA 5
ATOM 7266 C C . LYS A 1 22 ? -1.097 2.164 -16.566 1.00 0.00 22 LYS A C 5
ATOM 7267 O O . LYS A 1 22 ? -1.145 1.162 -15.854 1.00 0.00 22 LYS A O 5
ATOM 7286 N N . HIS A 1 23 ? -0.513 3.290 -16.173 1.00 0.00 23 HIS A N 5
ATOM 7287 C CA . HIS A 1 23 ? 0.064 3.428 -14.835 1.00 0.00 23 HIS A CA 5
ATOM 7288 C C . HIS A 1 23 ? -1.017 3.282 -13.771 1.00 0.00 23 HIS A C 5
ATOM 7289 O O . HIS A 1 23 ? -0.823 2.598 -12.768 1.00 0.00 23 HIS A O 5
ATOM 7304 N N . ALA A 1 24 ? -2.161 3.918 -14.011 1.00 0.00 24 ALA A N 5
ATOM 7305 C CA . ALA A 1 24 ? -3.283 3.879 -13.078 1.00 0.00 24 ALA A CA 5
ATOM 7306 C C . ALA A 1 24 ? -3.831 2.459 -12.928 1.00 0.00 24 ALA A C 5
ATOM 7307 O O . ALA A 1 24 ? -4.209 2.046 -11.829 1.00 0.00 24 ALA A O 5
ATOM 7314 N N . ASP A 1 25 ? -3.861 1.714 -14.034 1.00 0.00 25 ASP A N 5
ATOM 7315 C CA . ASP A 1 25 ? -4.300 0.318 -14.011 1.00 0.00 25 ASP A CA 5
ATOM 7316 C C . ASP A 1 25 ? -3.349 -0.502 -13.157 1.00 0.00 25 ASP A C 5
ATOM 7317 O O . ASP A 1 25 ? -3.772 -1.256 -12.289 1.00 0.00 25 ASP A O 5
ATOM 7326 N N . GLN A 1 26 ? -2.058 -0.312 -13.398 1.00 0.00 26 GLN A N 5
ATOM 7327 C CA . GLN A 1 26 ? -1.018 -1.012 -12.666 1.00 0.00 26 GLN A CA 5
ATOM 7328 C C . GLN A 1 26 ? -1.071 -0.714 -11.168 1.00 0.00 26 GLN A C 5
ATOM 7329 O O . GLN A 1 26 ? -0.812 -1.593 -10.347 1.00 0.00 26 GLN A O 5
ATOM 7343 N N . TRP A 1 27 ? -1.404 0.520 -10.810 1.00 0.00 27 TRP A N 5
ATOM 7344 C CA . TRP A 1 27 ? -1.588 0.881 -9.407 1.00 0.00 27 TRP A CA 5
ATOM 7345 C C . TRP A 1 27 ? -2.767 0.125 -8.804 1.00 0.00 27 TRP A C 5
ATOM 7346 O O . TRP A 1 27 ? -2.654 -0.482 -7.737 1.00 0.00 27 TRP A O 5
ATOM 7367 N N . THR A 1 28 ? -3.886 0.148 -9.515 1.00 0.00 28 THR A N 5
ATOM 7368 C CA . THR A 1 28 ? -5.123 -0.449 -9.033 1.00 0.00 28 THR A CA 5
ATOM 7369 C C . THR A 1 28 ? -5.027 -1.975 -8.991 1.00 0.00 28 THR A C 5
ATOM 7370 O O . THR A 1 28 ? -5.349 -2.598 -7.979 1.00 0.00 28 THR A O 5
ATOM 7381 N N . ASN A 1 29 ? -4.555 -2.555 -10.088 1.00 0.00 29 ASN A N 5
ATOM 7382 C CA . ASN A 1 29 ? -4.562 -4.004 -10.289 1.00 0.00 29 ASN A CA 5
ATOM 7383 C C . ASN A 1 29 ? -3.843 -4.735 -9.157 1.00 0.00 29 ASN A C 5
ATOM 7384 O O . ASN A 1 29 ? -4.382 -5.681 -8.582 1.00 0.00 29 ASN A O 5
ATOM 7395 N N . THR A 1 30 ? -2.640 -4.283 -8.827 1.00 0.00 30 THR A N 5
ATOM 7396 C CA . THR A 1 30 ? -1.833 -4.937 -7.803 1.00 0.00 30 THR A CA 5
ATOM 7397 C C . THR A 1 30 ? -2.539 -4.923 -6.448 1.00 0.00 30 THR A C 5
ATOM 7398 O O . THR A 1 30 ? -2.647 -5.955 -5.782 1.00 0.00 30 THR A O 5
ATOM 7409 N N . ILE A 1 31 ? -3.039 -3.757 -6.055 1.00 0.00 31 ILE A N 5
ATOM 7410 C CA . ILE A 1 31 ? -3.682 -3.600 -4.754 1.00 0.00 31 ILE A CA 5
ATOM 7411 C C . ILE A 1 31 ? -4.995 -4.373 -4.706 1.00 0.00 31 ILE A C 5
ATOM 7412 O O . ILE A 1 31 ? -5.293 -5.052 -3.723 1.00 0.00 31 ILE A O 5
ATOM 7428 N N . LYS A 1 32 ? -5.755 -4.281 -5.787 1.00 0.00 32 LYS A N 5
ATOM 7429 C CA . LYS A 1 32 ? -7.023 -4.986 -5.913 1.00 0.00 32 LYS A CA 5
ATOM 7430 C C . LYS A 1 32 ? -6.807 -6.487 -5.769 1.00 0.00 32 LYS A C 5
ATOM 7431 O O . LYS A 1 32 ? -7.602 -7.188 -5.136 1.00 0.00 32 LYS A O 5
ATOM 7450 N N . THR A 1 33 ? -5.718 -6.968 -6.343 1.00 0.00 33 THR A N 5
ATOM 7451 C CA . THR A 1 33 ? -5.447 -8.393 -6.386 1.00 0.00 33 THR A CA 5
ATOM 7452 C C . THR A 1 33 ? -4.815 -8.907 -5.088 1.00 0.00 33 THR A C 5
ATOM 7453 O O . THR A 1 33 ? -5.325 -9.845 -4.476 1.00 0.00 33 THR A O 5
ATOM 7464 N N . TYR A 1 34 ? -3.719 -8.285 -4.662 1.00 0.00 34 TYR A N 5
ATOM 7465 C CA . TYR A 1 34 ? -2.964 -8.775 -3.509 1.00 0.00 34 TYR A CA 5
ATOM 7466 C C . TYR A 1 34 ? -3.590 -8.362 -2.180 1.00 0.00 34 TYR A C 5
ATOM 7467 O O . TYR A 1 34 ? -3.797 -9.193 -1.299 1.00 0.00 34 TYR A O 5
ATOM 7485 N N . CYS A 1 35 ? -3.901 -7.081 -2.042 1.00 0.00 35 CYS A N 5
ATOM 7486 C CA . CYS A 1 35 ? -4.397 -6.555 -0.773 1.00 0.00 35 CYS A CA 5
ATOM 7487 C C . CYS A 1 35 ? -5.878 -6.866 -0.592 1.00 0.00 35 CYS A C 5
ATOM 7488 O O . CYS A 1 35 ? -6.384 -6.874 0.532 1.00 0.00 35 CYS A O 5
ATOM 7496 N N . GLY A 1 36 ? -6.549 -7.145 -1.704 1.00 0.00 36 GLY A N 5
ATOM 7497 C CA . GLY A 1 36 ? -7.981 -7.412 -1.701 1.00 0.00 36 GLY A CA 5
ATOM 7498 C C . GLY A 1 36 ? -8.412 -8.478 -0.700 1.00 0.00 36 GLY A C 5
ATOM 7499 O O . GLY A 1 36 ? -9.128 -8.170 0.249 1.00 0.00 36 GLY A O 5
ATOM 7503 N N . PRO A 1 37 ? -7.985 -9.741 -0.878 1.00 0.00 37 PRO A N 5
ATOM 7504 C CA . PRO A 1 37 ? -8.433 -10.855 -0.029 1.00 0.00 37 PRO A CA 5
ATOM 7505 C C . PRO A 1 37 ? -7.990 -10.722 1.427 1.00 0.00 37 PRO A C 5
ATOM 7506 O O . PRO A 1 37 ? -8.519 -11.401 2.307 1.00 0.00 37 PRO A O 5
ATOM 7517 N N . VAL A 1 38 ? -7.030 -9.842 1.681 1.00 0.00 38 VAL A N 5
ATOM 7518 C CA . VAL A 1 38 ? -6.486 -9.685 3.023 1.00 0.00 38 VAL A CA 5
ATOM 7519 C C . VAL A 1 38 ? -7.176 -8.548 3.774 1.00 0.00 38 VAL A C 5
ATOM 7520 O O . VAL A 1 38 ? -7.874 -8.779 4.761 1.00 0.00 38 VAL A O 5
ATOM 7533 N N . ILE A 1 39 ? -6.990 -7.321 3.298 1.00 0.00 39 ILE A N 5
ATOM 7534 C CA . ILE A 1 39 ? -7.499 -6.142 3.999 1.00 0.00 39 ILE A CA 5
ATOM 7535 C C . ILE A 1 39 ? -8.408 -5.304 3.106 1.00 0.00 39 ILE A C 5
ATOM 7536 O O . ILE A 1 39 ? -8.861 -4.233 3.506 1.00 0.00 39 ILE A O 5
ATOM 7552 N N . GLY A 1 40 ? -8.678 -5.807 1.910 1.00 0.00 40 GLY A N 5
ATOM 7553 C CA . GLY A 1 40 ? -9.470 -5.074 0.935 1.00 0.00 40 GLY A CA 5
ATOM 7554 C C . GLY A 1 40 ? -10.825 -4.614 1.457 1.00 0.00 40 GLY A C 5
ATOM 7555 O O . GLY A 1 40 ? -11.086 -3.409 1.519 1.00 0.00 40 GLY A O 5
ATOM 7559 N N . PRO A 1 41 ? -11.727 -5.546 1.809 1.00 0.00 41 PRO A N 5
ATOM 7560 C CA . PRO A 1 41 ? -13.069 -5.205 2.289 1.00 0.00 41 PRO A CA 5
ATOM 7561 C C . PRO A 1 41 ? -13.099 -4.813 3.766 1.00 0.00 41 PRO A C 5
ATOM 7562 O O . PRO A 1 41 ? -14.166 -4.608 4.343 1.00 0.00 41 PRO A O 5
ATOM 7573 N N . LEU A 1 42 ? -11.929 -4.722 4.380 1.00 0.00 42 LEU A N 5
ATOM 7574 C CA . LEU A 1 42 ? -11.846 -4.328 5.778 1.00 0.00 42 LEU A CA 5
ATOM 7575 C C . LEU A 1 42 ? -11.852 -2.811 5.890 1.00 0.00 42 LEU A C 5
ATOM 7576 O O . LEU A 1 42 ? -11.545 -2.111 4.921 1.00 0.00 42 LEU A O 5
ATOM 7592 N N . SER A 1 43 ? -12.221 -2.308 7.061 1.00 0.00 43 SER A N 5
ATOM 7593 C CA . SER A 1 43 ? -12.190 -0.881 7.323 1.00 0.00 43 SER A CA 5
ATOM 7594 C C . SER A 1 43 ? -10.799 -0.335 7.066 1.00 0.00 43 SER A C 5
ATOM 7595 O O . SER A 1 43 ? -9.803 -0.925 7.491 1.00 0.00 43 SER A O 5
ATOM 7603 N N . VAL A 1 44 ? -10.732 0.797 6.387 1.00 0.00 44 VAL A N 5
ATOM 7604 C CA . VAL A 1 44 ? -9.461 1.430 6.103 1.00 0.00 44 VAL A CA 5
ATOM 7605 C C . VAL A 1 44 ? -8.900 2.070 7.378 1.00 0.00 44 VAL A C 5
ATOM 7606 O O . VAL A 1 44 ? -7.772 2.562 7.404 1.00 0.00 44 VAL A O 5
ATOM 7619 N N . GLN A 1 45 ? -9.704 2.058 8.435 1.00 0.00 45 GLN A N 5
ATOM 7620 C CA . GLN A 1 45 ? -9.268 2.536 9.735 1.00 0.00 45 GLN A CA 5
ATOM 7621 C C . GLN A 1 45 ? -8.732 1.377 10.568 1.00 0.00 45 GLN A C 5
ATOM 7622 O O . GLN A 1 45 ? -7.892 1.562 11.447 1.00 0.00 45 GLN A O 5
ATOM 7636 N N . ASP A 1 46 ? -9.211 0.175 10.276 1.00 0.00 46 ASP A N 5
ATOM 7637 C CA . ASP A 1 46 ? -8.810 -1.000 11.031 1.00 0.00 46 ASP A CA 5
ATOM 7638 C C . ASP A 1 46 ? -7.664 -1.743 10.355 1.00 0.00 46 ASP A C 5
ATOM 7639 O O . ASP A 1 46 ? -7.459 -2.933 10.593 1.00 0.00 46 ASP A O 5
ATOM 7648 N N . VAL A 1 47 ? -6.904 -1.030 9.536 1.00 0.00 47 VAL A N 5
ATOM 7649 C CA . VAL A 1 47 ? -5.718 -1.597 8.905 1.00 0.00 47 VAL A CA 5
ATOM 7650 C C . VAL A 1 47 ? -4.510 -1.411 9.822 1.00 0.00 47 VAL A C 5
ATOM 7651 O O . VAL A 1 47 ? -4.004 -0.300 9.978 1.00 0.00 47 VAL A O 5
ATOM 7664 N N . ASP A 1 48 ? -4.068 -2.501 10.443 1.00 0.00 48 ASP A N 5
ATOM 7665 C CA . ASP A 1 48 ? -2.955 -2.446 11.390 1.00 0.00 48 ASP A CA 5
ATOM 7666 C C . ASP A 1 48 ? -1.632 -2.749 10.708 1.00 0.00 48 ASP A C 5
ATOM 7667 O O . ASP A 1 48 ? -1.600 -3.226 9.572 1.00 0.00 48 ASP A O 5
ATOM 7676 N N . THR A 1 49 ? -0.544 -2.498 11.429 1.00 0.00 49 THR A N 5
ATOM 7677 C CA . THR A 1 49 ? 0.789 -2.841 10.984 1.00 0.00 49 THR A CA 5
ATOM 7678 C C . THR A 1 49 ? 0.897 -4.347 10.771 1.00 0.00 49 THR A C 5
ATOM 7679 O O . THR A 1 49 ? 1.409 -4.819 9.755 1.00 0.00 49 THR A O 5
ATOM 7690 N N . LYS A 1 50 ? 0.370 -5.080 11.744 1.00 0.00 50 LYS A N 5
ATOM 7691 C CA . LYS A 1 50 ? 0.378 -6.536 11.744 1.00 0.00 50 LYS A CA 5
ATOM 7692 C C . LYS A 1 50 ? -0.274 -7.082 10.476 1.00 0.00 50 LYS A C 5
ATOM 7693 O O . LYS A 1 50 ? 0.238 -8.010 9.846 1.00 0.00 50 LYS A O 5
ATOM 7712 N N . LEU A 1 51 ? -1.397 -6.486 10.099 1.00 0.00 51 LEU A N 5
ATOM 7713 C CA . LEU A 1 51 ? -2.131 -6.909 8.918 1.00 0.00 51 LEU A CA 5
ATOM 7714 C C . LEU A 1 51 ? -1.313 -6.680 7.648 1.00 0.00 51 LEU A C 5
ATOM 7715 O O . LEU A 1 51 ? -1.274 -7.535 6.763 1.00 0.00 51 LEU A O 5
ATOM 7731 N N . ILE A 1 52 ? -0.652 -5.527 7.572 1.00 0.00 52 ILE A N 5
ATOM 7732 C CA . ILE A 1 52 ? 0.169 -5.189 6.413 1.00 0.00 52 ILE A CA 5
ATOM 7733 C C . ILE A 1 52 ? 1.361 -6.140 6.300 1.00 0.00 52 ILE A C 5
ATOM 7734 O O . ILE A 1 52 ? 1.751 -6.537 5.201 1.00 0.00 52 ILE A O 5
ATOM 7750 N N . MET A 1 53 ? 1.923 -6.516 7.445 1.00 0.00 53 MET A N 5
ATOM 7751 C CA . MET A 1 53 ? 3.037 -7.462 7.479 1.00 0.00 53 MET A CA 5
ATOM 7752 C C . MET A 1 53 ? 2.627 -8.793 6.857 1.00 0.00 53 MET A C 5
ATOM 7753 O O . MET A 1 53 ? 3.423 -9.454 6.197 1.00 0.00 53 MET A O 5
ATOM 7767 N N . LYS A 1 54 ? 1.378 -9.177 7.073 1.00 0.00 54 LYS A N 5
ATOM 7768 C CA . LYS A 1 54 ? 0.843 -10.401 6.496 1.00 0.00 54 LYS A CA 5
ATOM 7769 C C . LYS A 1 54 ? 0.695 -10.278 4.983 1.00 0.00 54 LYS A C 5
ATOM 7770 O O . LYS A 1 54 ? 0.918 -11.243 4.256 1.00 0.00 54 LYS A O 5
ATOM 7789 N N . VAL A 1 55 ? 0.303 -9.100 4.515 1.00 0.00 55 VAL A N 5
ATOM 7790 C CA . VAL A 1 55 ? 0.194 -8.850 3.082 1.00 0.00 55 VAL A CA 5
ATOM 7791 C C . VAL A 1 55 ? 1.564 -8.977 2.411 1.00 0.00 55 VAL A C 5
ATOM 7792 O O . VAL A 1 55 ? 1.700 -9.605 1.363 1.00 0.00 55 VAL A O 5
ATOM 7805 N N . LEU A 1 56 ? 2.574 -8.399 3.047 1.00 0.00 56 LEU A N 5
ATOM 7806 C CA . LEU A 1 56 ? 3.928 -8.383 2.500 1.00 0.00 56 LEU A CA 5
ATOM 7807 C C . LEU A 1 56 ? 4.619 -9.735 2.664 1.00 0.00 56 LEU A C 5
ATOM 7808 O O . LEU A 1 56 ? 5.535 -10.063 1.910 1.00 0.00 56 LEU A O 5
ATOM 7824 N N . ASP A 1 57 ? 4.163 -10.506 3.650 1.00 0.00 57 ASP A N 5
ATOM 7825 C CA . ASP A 1 57 ? 4.790 -11.781 4.030 1.00 0.00 57 ASP A CA 5
ATOM 7826 C C . ASP A 1 57 ? 5.106 -12.668 2.814 1.00 0.00 57 ASP A C 5
ATOM 7827 O O . ASP A 1 57 ? 6.273 -12.987 2.574 1.00 0.00 57 ASP A O 5
ATOM 7836 N N . PRO A 1 58 ? 4.092 -13.064 2.003 1.00 0.00 58 PRO A N 5
ATOM 7837 C CA . PRO A 1 58 ? 4.306 -13.983 0.880 1.00 0.00 58 PRO A CA 5
ATOM 7838 C C . PRO A 1 58 ? 4.999 -13.319 -0.309 1.00 0.00 58 PRO A C 5
ATOM 7839 O O . PRO A 1 58 ? 5.438 -13.997 -1.237 1.00 0.00 58 PRO A O 5
ATOM 7850 N N . ILE A 1 59 ? 5.108 -11.997 -0.281 1.00 0.00 59 ILE A N 5
ATOM 7851 C CA . ILE A 1 59 ? 5.683 -11.268 -1.402 1.00 0.00 59 ILE A CA 5
ATOM 7852 C C . ILE A 1 59 ? 7.205 -11.395 -1.407 1.00 0.00 59 ILE A C 5
ATOM 7853 O O . ILE A 1 59 ? 7.829 -11.394 -2.468 1.00 0.00 59 ILE A O 5
ATOM 7869 N N . TRP A 1 60 ? 7.794 -11.547 -0.222 1.00 0.00 60 TRP A N 5
ATOM 7870 C CA . TRP A 1 60 ? 9.245 -11.716 -0.104 1.00 0.00 60 TRP A CA 5
ATOM 7871 C C . TRP A 1 60 ? 9.682 -13.059 -0.684 1.00 0.00 60 TRP A C 5
ATOM 7872 O O . TRP A 1 60 ? 10.868 -13.292 -0.925 1.00 0.00 60 TRP A O 5
ATOM 7893 N N . GLU A 1 61 ? 8.713 -13.940 -0.892 1.00 0.00 61 GLU A N 5
ATOM 7894 C CA . GLU A 1 61 ? 8.953 -15.227 -1.504 1.00 0.00 61 GLU A CA 5
ATOM 7895 C C . GLU A 1 61 ? 9.020 -15.097 -3.020 1.00 0.00 61 GLU A C 5
ATOM 7896 O O . GLU A 1 61 ? 9.688 -15.879 -3.694 1.00 0.00 61 GLU A O 5
ATOM 7908 N N . GLN A 1 62 ? 8.333 -14.092 -3.545 1.00 0.00 62 GLN A N 5
ATOM 7909 C CA . GLN A 1 62 ? 8.184 -13.932 -4.980 1.00 0.00 62 GLN A CA 5
ATOM 7910 C C . GLN A 1 62 ? 9.076 -12.817 -5.519 1.00 0.00 62 GLN A C 5
ATOM 7911 O O . GLN A 1 62 ? 9.973 -13.061 -6.322 1.00 0.00 62 GLN A O 5
ATOM 7925 N N . LYS A 1 63 ? 8.829 -11.595 -5.063 1.00 0.00 63 LYS A N 5
ATOM 7926 C CA . LYS A 1 63 ? 9.512 -10.420 -5.593 1.00 0.00 63 LYS A CA 5
ATOM 7927 C C . LYS A 1 63 ? 9.867 -9.449 -4.469 1.00 0.00 63 LYS A C 5
ATOM 7928 O O . LYS A 1 63 ? 9.088 -8.552 -4.142 1.00 0.00 63 LYS A O 5
ATOM 7947 N N . PRO A 1 64 ? 11.038 -9.649 -3.848 1.00 0.00 64 PRO A N 5
ATOM 7948 C CA . PRO A 1 64 ? 11.495 -8.850 -2.704 1.00 0.00 64 PRO A CA 5
ATOM 7949 C C . PRO A 1 64 ? 11.423 -7.341 -2.938 1.00 0.00 64 PRO A C 5
ATOM 7950 O O . PRO A 1 64 ? 10.941 -6.600 -2.079 1.00 0.00 64 PRO A O 5
ATOM 7961 N N . GLU A 1 65 ? 11.890 -6.884 -4.094 1.00 0.00 65 GLU A N 5
ATOM 7962 C CA . GLU A 1 65 ? 11.905 -5.469 -4.393 1.00 0.00 65 GLU A CA 5
ATOM 7963 C C . GLU A 1 65 ? 10.486 -4.920 -4.493 1.00 0.00 65 GLU A C 5
ATOM 7964 O O . GLU A 1 65 ? 10.193 -3.826 -4.005 1.00 0.00 65 GLU A O 5
ATOM 7976 N N . THR A 1 66 ? 9.601 -5.704 -5.090 1.00 0.00 66 THR A N 5
ATOM 7977 C CA . THR A 1 66 ? 8.223 -5.287 -5.283 1.00 0.00 66 THR A CA 5
ATOM 7978 C C . THR A 1 66 ? 7.500 -5.192 -3.945 1.00 0.00 66 THR A C 5
ATOM 7979 O O . THR A 1 66 ? 6.641 -4.334 -3.759 1.00 0.00 66 THR A O 5
ATOM 7990 N N . ALA A 1 67 ? 7.878 -6.054 -3.008 1.00 0.00 67 ALA A N 5
ATOM 7991 C CA . ALA A 1 67 ? 7.301 -6.036 -1.670 1.00 0.00 67 ALA A CA 5
ATOM 7992 C C . ALA A 1 67 ? 7.477 -4.668 -1.019 1.00 0.00 67 ALA A C 5
ATOM 7993 O O . ALA A 1 67 ? 6.514 -4.064 -0.543 1.00 0.00 67 ALA A O 5
ATOM 8000 N N . SER A 1 68 ? 8.708 -4.175 -1.020 1.00 0.00 68 SER A N 5
ATOM 8001 C CA . SER A 1 68 ? 9.005 -2.882 -0.423 1.00 0.00 68 SER A CA 5
ATOM 8002 C C . SER A 1 68 ? 8.329 -1.743 -1.190 1.00 0.00 68 SER A C 5
ATOM 8003 O O . SER A 1 68 ? 7.891 -0.754 -0.595 1.00 0.00 68 SER A O 5
ATOM 8011 N N . ARG A 1 69 ? 8.232 -1.890 -2.507 1.00 0.00 69 ARG A N 5
ATOM 8012 C CA . ARG A 1 69 ? 7.630 -0.871 -3.346 1.00 0.00 69 ARG A CA 5
ATOM 8013 C C . ARG A 1 69 ? 6.113 -0.846 -3.187 1.00 0.00 69 ARG A C 5
ATOM 8014 O O . ARG A 1 69 ? 5.494 0.217 -3.249 1.00 0.00 69 ARG A O 5
ATOM 8035 N N . LEU A 1 70 ? 5.517 -2.014 -2.976 1.00 0.00 70 LEU A N 5
ATOM 8036 C CA . LEU A 1 70 ? 4.080 -2.107 -2.753 1.00 0.00 70 LEU A CA 5
ATOM 8037 C C . LEU A 1 70 ? 3.709 -1.429 -1.441 1.00 0.00 70 LEU A C 5
ATOM 8038 O O . LEU A 1 70 ? 2.686 -0.749 -1.350 1.00 0.00 70 LEU A O 5
ATOM 8054 N N . ARG A 1 71 ? 4.561 -1.600 -0.432 1.00 0.00 71 ARG A N 5
ATOM 8055 C CA . ARG A 1 71 ? 4.377 -0.920 0.841 1.00 0.00 71 ARG A CA 5
ATOM 8056 C C . ARG A 1 71 ? 4.398 0.588 0.628 1.00 0.00 71 ARG A C 5
ATOM 8057 O O . ARG A 1 71 ? 3.678 1.332 1.293 1.00 0.00 71 ARG A O 5
ATOM 8078 N N . GLY A 1 72 ? 5.237 1.029 -0.304 1.00 0.00 72 GLY A N 5
ATOM 8079 C CA . GLY A 1 72 ? 5.306 2.436 -0.643 1.00 0.00 72 GLY A CA 5
ATOM 8080 C C . GLY A 1 72 ? 3.981 2.960 -1.165 1.00 0.00 72 GLY A C 5
ATOM 8081 O O . GLY A 1 72 ? 3.598 4.096 -0.881 1.00 0.00 72 GLY A O 5
ATOM 8085 N N . ARG A 1 73 ? 3.282 2.129 -1.930 1.00 0.00 73 ARG A N 5
ATOM 8086 C CA . ARG A 1 73 ? 1.944 2.470 -2.396 1.00 0.00 73 ARG A CA 5
ATOM 8087 C C . ARG A 1 73 ? 0.994 2.596 -1.207 1.00 0.00 73 ARG A C 5
ATOM 8088 O O . ARG A 1 73 ? 0.279 3.587 -1.074 1.00 0.00 73 ARG A O 5
ATOM 8109 N N . ILE A 1 74 ? 1.022 1.591 -0.333 1.00 0.00 74 ILE A N 5
ATOM 8110 C CA . ILE A 1 74 ? 0.153 1.550 0.840 1.00 0.00 74 ILE A CA 5
ATOM 8111 C C . ILE A 1 74 ? 0.397 2.758 1.750 1.00 0.00 74 ILE A C 5
ATOM 8112 O O . ILE A 1 74 ? -0.550 3.393 2.219 1.00 0.00 74 ILE A O 5
ATOM 8128 N N . GLU A 1 75 ? 1.669 3.077 1.989 1.00 0.00 75 GLU A N 5
ATOM 8129 C CA . GLU A 1 75 ? 2.031 4.235 2.806 1.00 0.00 75 GLU A CA 5
ATOM 8130 C C . GLU A 1 75 ? 1.420 5.503 2.230 1.00 0.00 75 GLU A C 5
ATOM 8131 O O . GLU A 1 75 ? 0.804 6.285 2.949 1.00 0.00 75 GLU A O 5
ATOM 8143 N N . SER A 1 76 ? 1.582 5.681 0.928 1.00 0.00 76 SER A N 5
ATOM 8144 C CA . SER A 1 76 ? 1.089 6.866 0.241 1.00 0.00 76 SER A CA 5
ATOM 8145 C C . SER A 1 76 ? -0.439 6.947 0.302 1.00 0.00 76 SER A C 5
ATOM 8146 O O . SER A 1 76 ? -1.004 8.014 0.547 1.00 0.00 76 SER A O 5
ATOM 8154 N N . VAL A 1 77 ? -1.102 5.811 0.097 1.00 0.00 77 VAL A N 5
ATOM 8155 C CA . VAL A 1 77 ? -2.561 5.761 0.133 1.00 0.00 77 VAL A CA 5
ATOM 8156 C C . VAL A 1 77 ? -3.087 6.050 1.538 1.00 0.00 77 VAL A C 5
ATOM 8157 O O . VAL A 1 77 ? -3.982 6.880 1.720 1.00 0.00 77 VAL A O 5
ATOM 8170 N N . LEU A 1 78 ? -2.528 5.372 2.534 1.00 0.00 78 LEU A N 5
ATOM 8171 C CA . LEU A 1 78 ? -2.998 5.527 3.901 1.00 0.00 78 LEU A CA 5
ATOM 8172 C C . LEU A 1 78 ? -2.682 6.918 4.439 1.00 0.00 78 LEU A C 5
ATOM 8173 O O . LEU A 1 78 ? -3.515 7.529 5.104 1.00 0.00 78 LEU A O 5
ATOM 8189 N N . ASP A 1 79 ? -1.498 7.432 4.122 1.00 0.00 79 ASP A N 5
ATOM 8190 C CA . ASP A 1 79 ? -1.091 8.757 4.592 1.00 0.00 79 ASP A CA 5
ATOM 8191 C C . ASP A 1 79 ? -2.070 9.812 4.098 1.00 0.00 79 ASP A C 5
ATOM 8192 O O . ASP A 1 79 ? -2.425 10.746 4.823 1.00 0.00 79 ASP A O 5
ATOM 8201 N N . TRP A 1 80 ? -2.523 9.630 2.869 1.00 0.00 80 TRP A N 5
ATOM 8202 C CA . TRP A 1 80 ? -3.524 10.497 2.273 1.00 0.00 80 TRP A CA 5
ATOM 8203 C C . TRP A 1 80 ? -4.798 10.499 3.116 1.00 0.00 80 TRP A C 5
ATOM 8204 O O . TRP A 1 80 ? -5.286 11.553 3.518 1.00 0.00 80 TRP A O 5
ATOM 8225 N N . ALA A 1 81 ? -5.299 9.312 3.428 1.00 0.00 81 ALA A N 5
ATOM 8226 C CA . ALA A 1 81 ? -6.557 9.175 4.152 1.00 0.00 81 ALA A CA 5
ATOM 8227 C C . ALA A 1 81 ? -6.454 9.685 5.591 1.00 0.00 81 ALA A C 5
ATOM 8228 O O . ALA A 1 81 ? -7.427 10.212 6.137 1.00 0.00 81 ALA A O 5
ATOM 8235 N N . THR A 1 82 ? -5.285 9.532 6.205 1.00 0.00 82 THR A N 5
ATOM 8236 C CA . THR A 1 82 ? -5.079 10.008 7.569 1.00 0.00 82 THR A CA 5
ATOM 8237 C C . THR A 1 82 ? -5.163 11.534 7.624 1.00 0.00 82 THR A C 5
ATOM 8238 O O . THR A 1 82 ? -5.789 12.100 8.521 1.00 0.00 82 THR A O 5
ATOM 8249 N N . VAL A 1 83 ? -4.551 12.191 6.646 1.00 0.00 83 VAL A N 5
ATOM 8250 C CA . VAL A 1 83 ? -4.589 13.647 6.566 1.00 0.00 83 VAL A CA 5
ATOM 8251 C C . VAL A 1 83 ? -5.991 14.129 6.193 1.00 0.00 83 VAL A C 5
ATOM 8252 O O . VAL A 1 83 ? -6.458 15.154 6.688 1.00 0.00 83 VAL A O 5
ATOM 8265 N N . ARG A 1 84 ? -6.667 13.368 5.338 1.00 0.00 84 ARG A N 5
ATOM 8266 C CA . ARG A 1 84 ? -8.041 13.684 4.950 1.00 0.00 84 ARG A CA 5
ATOM 8267 C C . ARG A 1 84 ? -8.991 13.522 6.136 1.00 0.00 84 ARG A C 5
ATOM 8268 O O . ARG A 1 84 ? -10.052 14.146 6.191 1.00 0.00 84 ARG A O 5
ATOM 8289 N N . GLY A 1 85 ? -8.598 12.687 7.087 1.00 0.00 85 GLY A N 5
ATOM 8290 C CA . GLY A 1 85 ? -9.414 12.466 8.263 1.00 0.00 85 GLY A CA 5
ATOM 8291 C C . GLY A 1 85 ? -10.437 11.370 8.052 1.00 0.00 85 GLY A C 5
ATOM 8292 O O . GLY A 1 85 ? -11.579 11.482 8.497 1.00 0.00 85 GLY A O 5
ATOM 8296 N N . TYR A 1 86 ? -10.032 10.307 7.366 1.00 0.00 86 TYR A N 5
ATOM 8297 C CA . TYR A 1 86 ? -10.915 9.166 7.139 1.00 0.00 86 TYR A CA 5
ATOM 8298 C C . TYR A 1 86 ? -10.681 8.088 8.192 1.00 0.00 86 TYR A C 5
ATOM 8299 O O . TYR A 1 86 ? -11.285 7.013 8.149 1.00 0.00 86 TYR A O 5
ATOM 8317 N N . ARG A 1 87 ? -9.803 8.386 9.138 1.00 0.00 87 ARG A N 5
ATOM 8318 C CA . ARG A 1 87 ? -9.503 7.475 10.233 1.00 0.00 87 ARG A CA 5
ATOM 8319 C C . ARG A 1 87 ? -8.814 8.243 11.351 1.00 0.00 87 ARG A C 5
ATOM 8320 O O . ARG A 1 87 ? -8.689 9.468 11.280 1.00 0.00 87 ARG A O 5
ATOM 8341 N N . GLU A 1 88 ? -8.379 7.523 12.377 1.00 0.00 88 GLU A N 5
ATOM 8342 C CA . GLU A 1 88 ? -7.570 8.113 13.434 1.00 0.00 88 GLU A CA 5
ATOM 8343 C C . GLU A 1 88 ? -6.180 8.464 12.894 1.00 0.00 88 GLU A C 5
ATOM 8344 O O . GLU A 1 88 ? -5.788 7.999 11.824 1.00 0.00 88 GLU A O 5
ATOM 8356 N N . GLY A 1 89 ? -5.447 9.280 13.639 1.00 0.00 89 GLY A N 5
ATOM 8357 C CA . GLY A 1 89 ? -4.154 9.766 13.185 1.00 0.00 89 GLY A CA 5
ATOM 8358 C C . GLY A 1 89 ? -3.102 8.677 13.023 1.00 0.00 89 GLY A C 5
ATOM 8359 O O . GLY A 1 89 ? -3.364 7.495 13.274 1.00 0.00 89 GLY A O 5
ATOM 8363 N N . ASP A 1 90 ? -1.899 9.105 12.634 1.00 0.00 90 ASP A N 5
ATOM 8364 C CA . ASP A 1 90 ? -0.760 8.223 12.361 1.00 0.00 90 ASP A CA 5
ATOM 8365 C C . ASP A 1 90 ? -1.000 7.338 11.130 1.00 0.00 90 ASP A C 5
ATOM 8366 O O . ASP A 1 90 ? -2.122 7.219 10.630 1.00 0.00 90 ASP A O 5
ATOM 8375 N N . ASN A 1 91 ? 0.078 6.749 10.621 1.00 0.00 91 ASN A N 5
ATOM 8376 C CA . ASN A 1 91 ? 0.020 5.905 9.435 1.00 0.00 91 ASN A CA 5
ATOM 8377 C C . ASN A 1 91 ? 0.824 4.629 9.644 1.00 0.00 91 ASN A C 5
ATOM 8378 O O . ASN A 1 91 ? 2.031 4.605 9.408 1.00 0.00 91 ASN A O 5
ATOM 8389 N N . PRO A 1 92 ? 0.168 3.569 10.144 1.00 0.00 92 PRO A N 5
ATOM 8390 C CA . PRO A 1 92 ? 0.815 2.280 10.433 1.00 0.00 92 PRO A CA 5
ATOM 8391 C C . PRO A 1 92 ? 1.561 1.682 9.230 1.00 0.00 92 PRO A C 5
ATOM 8392 O O . PRO A 1 92 ? 2.405 0.803 9.394 1.00 0.00 92 PRO A O 5
ATOM 8403 N N . ALA A 1 93 ? 1.245 2.154 8.025 1.00 0.00 93 ALA A N 5
ATOM 8404 C CA . ALA A 1 93 ? 1.930 1.686 6.821 1.00 0.00 93 ALA A CA 5
ATOM 8405 C C . ALA A 1 93 ? 3.358 2.214 6.770 1.00 0.00 93 ALA A C 5
ATOM 8406 O O . ALA A 1 93 ? 4.205 1.688 6.044 1.00 0.00 93 ALA A O 5
ATOM 8413 N N . ARG A 1 94 ? 3.618 3.260 7.539 1.00 0.00 94 ARG A N 5
ATOM 8414 C CA . ARG A 1 94 ? 4.950 3.820 7.629 1.00 0.00 94 ARG A CA 5
ATOM 8415 C C . ARG A 1 94 ? 5.704 3.172 8.774 1.00 0.00 94 ARG A C 5
ATOM 8416 O O . ARG A 1 94 ? 5.205 3.069 9.894 1.00 0.00 94 ARG A O 5
ATOM 8437 N N . TRP A 1 95 ? 6.907 2.737 8.474 1.00 0.00 95 TRP A N 5
ATOM 8438 C CA . TRP A 1 95 ? 7.719 2.007 9.428 1.00 0.00 95 TRP A CA 5
ATOM 8439 C C . TRP A 1 95 ? 9.075 2.649 9.619 1.00 0.00 95 TRP A C 5
ATOM 8440 O O . TRP A 1 95 ? 9.551 2.781 10.746 1.00 0.00 95 TRP A O 5
ATOM 8461 N N . ARG A 1 96 ? 9.670 3.078 8.502 1.00 0.00 96 ARG A N 5
ATOM 8462 C CA . ARG A 1 96 ? 11.073 3.441 8.427 1.00 0.00 96 ARG A CA 5
ATOM 8463 C C . ARG A 1 96 ? 11.973 2.266 8.828 1.00 0.00 96 ARG A C 5
ATOM 8464 O O . ARG A 1 96 ? 12.765 1.782 8.023 1.00 0.00 96 ARG A O 5
ATOM 8485 N N . GLY A 1 97 ? 11.825 1.797 10.049 1.00 0.00 97 GLY A N 5
ATOM 8486 C CA . GLY A 1 97 ? 12.583 0.657 10.518 1.00 0.00 97 GLY A CA 5
ATOM 8487 C C . GLY A 1 97 ? 11.779 -0.628 10.470 1.00 0.00 97 GLY A C 5
ATOM 8488 O O . GLY A 1 97 ? 11.670 -1.337 11.472 1.00 0.00 97 GLY A O 5
ATOM 8492 N N . TYR A 1 98 ? 11.191 -0.923 9.312 1.00 0.00 98 TYR A N 5
ATOM 8493 C CA . TYR A 1 98 ? 10.468 -2.180 9.122 1.00 0.00 98 TYR A CA 5
ATOM 8494 C C . TYR A 1 98 ? 11.465 -3.325 9.041 1.00 0.00 98 TYR A C 5
ATOM 8495 O O . TYR A 1 98 ? 11.378 -4.303 9.784 1.00 0.00 98 TYR A O 5
ATOM 8513 N N . LEU A 1 99 ? 12.411 -3.189 8.122 1.00 0.00 99 LEU A N 5
ATOM 8514 C CA . LEU A 1 99 ? 13.494 -4.145 7.984 1.00 0.00 99 LEU A CA 5
ATOM 8515 C C . LEU A 1 99 ? 14.630 -3.751 8.917 1.00 0.00 99 LEU A C 5
ATOM 8516 O O . LEU A 1 99 ? 14.798 -4.339 9.986 1.00 0.00 99 LEU A O 5
ATOM 8532 N N . GLU A 1 100 ? 15.382 -2.734 8.505 1.00 0.00 100 GLU A N 5
ATOM 8533 C CA . GLU A 1 100 ? 16.442 -2.160 9.324 1.00 0.00 100 GLU A CA 5
ATOM 8534 C C . GLU A 1 100 ? 17.039 -0.945 8.619 1.00 0.00 100 GLU A C 5
ATOM 8535 O O . GLU A 1 100 ? 17.022 0.166 9.146 1.00 0.00 100 GLU A O 5
ATOM 8547 N N . HIS A 1 101 ? 17.548 -1.160 7.412 1.00 0.00 101 HIS A N 5
ATOM 8548 C CA . HIS A 1 101 ? 18.172 -0.090 6.644 1.00 0.00 101 HIS A CA 5
ATOM 8549 C C . HIS A 1 101 ? 17.432 0.117 5.327 1.00 0.00 101 HIS A C 5
ATOM 8550 O O . HIS A 1 101 ? 16.440 -0.559 5.052 1.00 0.00 101 HIS A O 5
ATOM 8565 N N . HIS A 1 102 ? 17.905 1.059 4.519 1.00 0.00 102 HIS A N 5
ATOM 8566 C CA . HIS A 1 102 ? 17.245 1.383 3.259 1.00 0.00 102 HIS A CA 5
ATOM 8567 C C . HIS A 1 102 ? 18.227 1.383 2.093 1.00 0.00 102 HIS A C 5
ATOM 8568 O O . HIS A 1 102 ? 18.017 0.681 1.106 1.00 0.00 102 HIS A O 5
ATOM 8583 N N . HIS A 1 103 ? 19.291 2.182 2.216 1.00 0.00 103 HIS A N 5
ATOM 8584 C CA . HIS A 1 103 ? 20.244 2.409 1.120 1.00 0.00 103 HIS A CA 5
ATOM 8585 C C . HIS A 1 103 ? 19.562 3.129 -0.041 1.00 0.00 103 HIS A C 5
ATOM 8586 O O . HIS A 1 103 ? 19.875 2.881 -1.206 1.00 0.00 103 HIS A O 5
ATOM 8601 N N . HIS A 1 104 ? 18.647 4.041 0.282 1.00 0.00 104 HIS A N 5
ATOM 8602 C CA . HIS A 1 104 ? 17.910 4.768 -0.749 1.00 0.00 104 HIS A CA 5
ATOM 8603 C C . HIS A 1 104 ? 18.818 5.797 -1.426 1.00 0.00 104 HIS A C 5
ATOM 8604 O O . HIS A 1 104 ? 19.313 6.723 -0.782 1.00 0.00 104 HIS A O 5
ATOM 8619 N N . HIS A 1 105 ? 19.042 5.594 -2.723 1.00 0.00 105 HIS A N 5
ATOM 8620 C CA . HIS A 1 105 ? 19.922 6.440 -3.528 1.00 0.00 105 HIS A CA 5
ATOM 8621 C C . HIS A 1 105 ? 21.377 6.279 -3.111 1.00 0.00 105 HIS A C 5
ATOM 8622 O O . HIS A 1 105 ? 21.837 6.865 -2.130 1.00 0.00 105 HIS A O 5
ATOM 8637 N N . HIS A 1 106 ? 22.083 5.455 -3.859 1.00 0.00 106 HIS A N 5
ATOM 8638 C CA . HIS A 1 106 ? 23.494 5.214 -3.625 1.00 0.00 106 HIS A CA 5
ATOM 8639 C C . HIS A 1 106 ? 24.245 5.291 -4.944 1.00 0.00 106 HIS A C 5
ATOM 8640 O O . HIS A 1 106 ? 24.916 6.310 -5.188 1.00 0.00 106 HIS A O 5
ATOM 8656 N N . MET A 1 1 ? -14.894 4.211 5.718 1.00 0.00 1 MET A N 6
ATOM 8657 C CA . MET A 1 1 ? -14.086 4.121 4.487 1.00 0.00 1 MET A CA 6
ATOM 8658 C C . MET A 1 1 ? -13.259 2.845 4.489 1.00 0.00 1 MET A C 6
ATOM 8659 O O . MET A 1 1 ? -12.532 2.566 5.446 1.00 0.00 1 MET A O 6
ATOM 8675 N N . THR A 1 2 ? -13.367 2.072 3.418 1.00 0.00 2 THR A N 6
ATOM 8676 C CA . THR A 1 2 ? -12.600 0.843 3.291 1.00 0.00 2 THR A CA 6
ATOM 8677 C C . THR A 1 2 ? -11.310 1.113 2.536 1.00 0.00 2 THR A C 6
ATOM 8678 O O . THR A 1 2 ? -11.135 2.196 1.968 1.00 0.00 2 THR A O 6
ATOM 8689 N N . PHE A 1 3 ? -10.404 0.146 2.529 1.00 0.00 3 PHE A N 6
ATOM 8690 C CA . PHE A 1 3 ? -9.148 0.303 1.822 1.00 0.00 3 PHE A CA 6
ATOM 8691 C C . PHE A 1 3 ? -9.398 0.363 0.322 1.00 0.00 3 PHE A C 6
ATOM 8692 O O . PHE A 1 3 ? -8.787 1.167 -0.379 1.00 0.00 3 PHE A O 6
ATOM 8709 N N . SER A 1 4 ? -10.316 -0.470 -0.158 1.00 0.00 4 SER A N 6
ATOM 8710 C CA . SER A 1 4 ? -10.671 -0.484 -1.570 1.00 0.00 4 SER A CA 6
ATOM 8711 C C . SER A 1 4 ? -11.171 0.886 -2.022 1.00 0.00 4 SER A C 6
ATOM 8712 O O . SER A 1 4 ? -10.739 1.410 -3.049 1.00 0.00 4 SER A O 6
ATOM 8720 N N . GLU A 1 5 ? -12.076 1.461 -1.238 1.00 0.00 5 GLU A N 6
ATOM 8721 C CA . GLU A 1 5 ? -12.638 2.768 -1.536 1.00 0.00 5 GLU A CA 6
ATOM 8722 C C . GLU A 1 5 ? -11.562 3.843 -1.505 1.00 0.00 5 GLU A C 6
ATOM 8723 O O . GLU A 1 5 ? -11.430 4.632 -2.439 1.00 0.00 5 GLU A O 6
ATOM 8735 N N . CYS A 1 6 ? -10.780 3.844 -0.438 1.00 0.00 6 CYS A N 6
ATOM 8736 C CA . CYS A 1 6 ? -9.770 4.871 -0.224 1.00 0.00 6 CYS A CA 6
ATOM 8737 C C . CYS A 1 6 ? -8.700 4.814 -1.306 1.00 0.00 6 CYS A C 6
ATOM 8738 O O . CYS A 1 6 ? -8.297 5.843 -1.851 1.00 0.00 6 CYS A O 6
ATOM 8746 N N . ALA A 1 7 ? -8.246 3.605 -1.603 1.00 0.00 7 ALA A N 6
ATOM 8747 C CA . ALA A 1 7 ? -7.263 3.392 -2.662 1.00 0.00 7 ALA A CA 6
ATOM 8748 C C . ALA A 1 7 ? -7.799 3.892 -3.997 1.00 0.00 7 ALA A C 6
ATOM 8749 O O . ALA A 1 7 ? -7.101 4.582 -4.742 1.00 0.00 7 ALA A O 6
ATOM 8756 N N . ALA A 1 8 ? -9.051 3.557 -4.285 1.00 0.00 8 ALA A N 6
ATOM 8757 C CA . ALA A 1 8 ? -9.699 4.002 -5.510 1.00 0.00 8 ALA A CA 6
ATOM 8758 C C . ALA A 1 8 ? -9.758 5.525 -5.568 1.00 0.00 8 ALA A C 6
ATOM 8759 O O . ALA A 1 8 ? -9.468 6.123 -6.600 1.00 0.00 8 ALA A O 6
ATOM 8766 N N . LEU A 1 9 ? -10.123 6.145 -4.450 1.00 0.00 9 LEU A N 6
ATOM 8767 C CA . LEU A 1 9 ? -10.190 7.600 -4.365 1.00 0.00 9 LEU A CA 6
ATOM 8768 C C . LEU A 1 9 ? -8.824 8.221 -4.626 1.00 0.00 9 LEU A C 6
ATOM 8769 O O . LEU A 1 9 ? -8.713 9.203 -5.357 1.00 0.00 9 LEU A O 6
ATOM 8785 N N . TYR A 1 10 ? -7.785 7.636 -4.038 1.00 0.00 10 TYR A N 6
ATOM 8786 C CA . TYR A 1 10 ? -6.424 8.126 -4.228 1.00 0.00 10 TYR A CA 6
ATOM 8787 C C . TYR A 1 10 ? -6.038 8.089 -5.699 1.00 0.00 10 TYR A C 6
ATOM 8788 O O . TYR A 1 10 ? -5.545 9.075 -6.251 1.00 0.00 10 TYR A O 6
ATOM 8806 N N . ILE A 1 11 ? -6.273 6.949 -6.324 1.00 0.00 11 ILE A N 6
ATOM 8807 C CA . ILE A 1 11 ? -5.915 6.745 -7.720 1.00 0.00 11 ILE A CA 6
ATOM 8808 C C . ILE A 1 11 ? -6.741 7.639 -8.645 1.00 0.00 11 ILE A C 6
ATOM 8809 O O . ILE A 1 11 ? -6.193 8.327 -9.506 1.00 0.00 11 ILE A O 6
ATOM 8825 N N . LYS A 1 12 ? -8.053 7.652 -8.447 1.00 0.00 12 LYS A N 6
ATOM 8826 C CA . LYS A 1 12 ? -8.950 8.413 -9.310 1.00 0.00 12 LYS A CA 6
ATOM 8827 C C . LYS A 1 12 ? -8.730 9.916 -9.161 1.00 0.00 12 LYS A C 6
ATOM 8828 O O . LYS A 1 12 ? -8.844 10.662 -10.132 1.00 0.00 12 LYS A O 6
ATOM 8847 N N . ALA A 1 13 ? -8.386 10.359 -7.956 1.00 0.00 13 ALA A N 6
ATOM 8848 C CA . ALA A 1 13 ? -8.115 11.776 -7.715 1.00 0.00 13 ALA A CA 6
ATOM 8849 C C . ALA A 1 13 ? -6.712 12.161 -8.189 1.00 0.00 13 ALA A C 6
ATOM 8850 O O . ALA A 1 13 ? -6.268 13.293 -7.989 1.00 0.00 13 ALA A O 6
ATOM 8857 N N . HIS A 1 14 ? -6.006 11.217 -8.805 1.00 0.00 14 HIS A N 6
ATOM 8858 C CA . HIS A 1 14 ? -4.678 11.485 -9.349 1.00 0.00 14 HIS A CA 6
ATOM 8859 C C . HIS A 1 14 ? -4.551 10.962 -10.771 1.00 0.00 14 HIS A C 6
ATOM 8860 O O . HIS A 1 14 ? -3.482 11.044 -11.369 1.00 0.00 14 HIS A O 6
ATOM 8875 N N . ARG A 1 15 ? -5.641 10.437 -11.322 1.00 0.00 15 ARG A N 6
ATOM 8876 C CA . ARG A 1 15 ? -5.604 9.869 -12.665 1.00 0.00 15 ARG A CA 6
ATOM 8877 C C . ARG A 1 15 ? -5.377 10.964 -13.701 1.00 0.00 15 ARG A C 6
ATOM 8878 O O . ARG A 1 15 ? -4.809 10.721 -14.760 1.00 0.00 15 ARG A O 6
ATOM 8899 N N . SER A 1 16 ? -5.806 12.175 -13.370 1.00 0.00 16 SER A N 6
ATOM 8900 C CA . SER A 1 16 ? -5.598 13.329 -14.219 1.00 0.00 16 SER A CA 6
ATOM 8901 C C . SER A 1 16 ? -4.124 13.731 -14.219 1.00 0.00 16 SER A C 6
ATOM 8902 O O . SER A 1 16 ? -3.626 14.335 -15.170 1.00 0.00 16 SER A O 6
ATOM 8910 N N . SER A 1 17 ? -3.437 13.386 -13.136 1.00 0.00 17 SER A N 6
ATOM 8911 C CA . SER A 1 17 ? -2.024 13.678 -12.982 1.00 0.00 17 SER A CA 6
ATOM 8912 C C . SER A 1 17 ? -1.177 12.601 -13.656 1.00 0.00 17 SER A C 6
ATOM 8913 O O . SER A 1 17 ? 0.008 12.797 -13.919 1.00 0.00 17 SER A O 6
ATOM 8921 N N . TRP A 1 18 ? -1.801 11.473 -13.947 1.00 0.00 18 TRP A N 6
ATOM 8922 C CA . TRP A 1 18 ? -1.118 10.355 -14.570 1.00 0.00 18 TRP A CA 6
ATOM 8923 C C . TRP A 1 18 ? -1.493 10.246 -16.040 1.00 0.00 18 TRP A C 6
ATOM 8924 O O . TRP A 1 18 ? -1.766 9.151 -16.541 1.00 0.00 18 TRP A O 6
ATOM 8945 N N . LYS A 1 19 ? -1.516 11.385 -16.726 1.00 0.00 19 LYS A N 6
ATOM 8946 C CA . LYS A 1 19 ? -1.731 11.416 -18.148 1.00 0.00 19 LYS A CA 6
ATOM 8947 C C . LYS A 1 19 ? -3.201 11.159 -18.480 1.00 0.00 19 LYS A C 6
ATOM 8948 O O . LYS A 1 19 ? -4.034 11.440 -17.620 1.00 0.00 19 LYS A O 6
ATOM 8967 N N . ASN A 1 20 ? -3.616 10.660 -19.645 1.00 0.00 20 ASN A N 6
ATOM 8968 C CA . ASN A 1 20 ? -3.450 9.279 -20.197 1.00 0.00 20 ASN A CA 6
ATOM 8969 C C . ASN A 1 20 ? -2.096 8.594 -20.202 1.00 0.00 20 ASN A C 6
ATOM 8970 O O . ASN A 1 20 ? -1.288 8.731 -21.124 1.00 0.00 20 ASN A O 6
ATOM 8981 N N . THR A 1 21 ? -1.893 7.851 -19.129 1.00 0.00 21 THR A N 6
ATOM 8982 C CA . THR A 1 21 ? -0.968 6.718 -19.090 1.00 0.00 21 THR A CA 6
ATOM 8983 C C . THR A 1 21 ? -1.577 5.609 -18.236 1.00 0.00 21 THR A C 6
ATOM 8984 O O . THR A 1 21 ? -2.477 5.866 -17.433 1.00 0.00 21 THR A O 6
ATOM 8995 N N . LYS A 1 22 ? -1.080 4.390 -18.395 1.00 0.00 22 LYS A N 6
ATOM 8996 C CA . LYS A 1 22 ? -1.664 3.224 -17.729 1.00 0.00 22 LYS A CA 6
ATOM 8997 C C . LYS A 1 22 ? -1.357 3.186 -16.234 1.00 0.00 22 LYS A C 6
ATOM 8998 O O . LYS A 1 22 ? -1.791 2.271 -15.540 1.00 0.00 22 LYS A O 6
ATOM 9017 N N . HIS A 1 23 ? -0.632 4.187 -15.739 1.00 0.00 23 HIS A N 6
ATOM 9018 C CA . HIS A 1 23 ? -0.199 4.215 -14.336 1.00 0.00 23 HIS A CA 6
ATOM 9019 C C . HIS A 1 23 ? -1.375 4.060 -13.379 1.00 0.00 23 HIS A C 6
ATOM 9020 O O . HIS A 1 23 ? -1.315 3.258 -12.453 1.00 0.00 23 HIS A O 6
ATOM 9035 N N . ALA A 1 24 ? -2.447 4.811 -13.617 1.00 0.00 24 ALA A N 6
ATOM 9036 C CA . ALA A 1 24 ? -3.624 4.760 -12.751 1.00 0.00 24 ALA A CA 6
ATOM 9037 C C . ALA A 1 24 ? -4.211 3.349 -12.692 1.00 0.00 24 ALA A C 6
ATOM 9038 O O . ALA A 1 24 ? -4.562 2.848 -11.621 1.00 0.00 24 ALA A O 6
ATOM 9045 N N . ASP A 1 25 ? -4.295 2.706 -13.847 1.00 0.00 25 ASP A N 6
ATOM 9046 C CA . ASP A 1 25 ? -4.869 1.371 -13.937 1.00 0.00 25 ASP A CA 6
ATOM 9047 C C . ASP A 1 25 ? -3.921 0.339 -13.334 1.00 0.00 25 ASP A C 6
ATOM 9048 O O . ASP A 1 25 ? -4.339 -0.527 -12.569 1.00 0.00 25 ASP A O 6
ATOM 9057 N N . GLN A 1 26 ? -2.638 0.463 -13.663 1.00 0.00 26 GLN A N 6
ATOM 9058 C CA . GLN A 1 26 ? -1.610 -0.437 -13.152 1.00 0.00 26 GLN A CA 6
ATOM 9059 C C . GLN A 1 26 ? -1.538 -0.394 -11.627 1.00 0.00 26 GLN A C 6
ATOM 9060 O O . GLN A 1 26 ? -1.384 -1.433 -10.977 1.00 0.00 26 GLN A O 6
ATOM 9074 N N . TRP A 1 27 ? -1.646 0.806 -11.060 1.00 0.00 27 TRP A N 6
ATOM 9075 C CA . TRP A 1 27 ? -1.710 0.963 -9.609 1.00 0.00 27 TRP A CA 6
ATOM 9076 C C . TRP A 1 27 ? -2.850 0.128 -9.041 1.00 0.00 27 TRP A C 6
ATOM 9077 O O . TRP A 1 27 ? -2.665 -0.638 -8.092 1.00 0.00 27 TRP A O 6
ATOM 9098 N N . THR A 1 28 ? -4.017 0.263 -9.656 1.00 0.00 28 THR A N 6
ATOM 9099 C CA . THR A 1 28 ? -5.204 -0.456 -9.226 1.00 0.00 28 THR A CA 6
ATOM 9100 C C . THR A 1 28 ? -5.008 -1.965 -9.350 1.00 0.00 28 THR A C 6
ATOM 9101 O O . THR A 1 28 ? -5.219 -2.707 -8.394 1.00 0.00 28 THR A O 6
ATOM 9112 N N . ASN A 1 29 ? -4.565 -2.397 -10.527 1.00 0.00 29 ASN A N 6
ATOM 9113 C CA . ASN A 1 29 ? -4.449 -3.809 -10.855 1.00 0.00 29 ASN A CA 6
ATOM 9114 C C . ASN A 1 29 ? -3.614 -4.574 -9.837 1.00 0.00 29 ASN A C 6
ATOM 9115 O O . ASN A 1 29 ? -4.019 -5.636 -9.368 1.00 0.00 29 ASN A O 6
ATOM 9126 N N . THR A 1 30 ? -2.453 -4.038 -9.494 1.00 0.00 30 THR A N 6
ATOM 9127 C CA . THR A 1 30 ? -1.548 -4.723 -8.586 1.00 0.00 30 THR A CA 6
ATOM 9128 C C . THR A 1 30 ? -2.152 -4.845 -7.184 1.00 0.00 30 THR A C 6
ATOM 9129 O O . THR A 1 30 ? -2.205 -5.937 -6.612 1.00 0.00 30 THR A O 6
ATOM 9140 N N . ILE A 1 31 ? -2.637 -3.726 -6.651 1.00 0.00 31 ILE A N 6
ATOM 9141 C CA . ILE A 1 31 ? -3.168 -3.693 -5.292 1.00 0.00 31 ILE A CA 6
ATOM 9142 C C . ILE A 1 31 ? -4.450 -4.516 -5.182 1.00 0.00 31 ILE A C 6
ATOM 9143 O O . ILE A 1 31 ? -4.621 -5.284 -4.232 1.00 0.00 31 ILE A O 6
ATOM 9159 N N . LYS A 1 32 ? -5.322 -4.376 -6.178 1.00 0.00 32 LYS A N 6
ATOM 9160 C CA . LYS A 1 32 ? -6.603 -5.077 -6.205 1.00 0.00 32 LYS A CA 6
ATOM 9161 C C . LYS A 1 32 ? -6.380 -6.587 -6.160 1.00 0.00 32 LYS A C 6
ATOM 9162 O O . LYS A 1 32 ? -7.153 -7.327 -5.550 1.00 0.00 32 LYS A O 6
ATOM 9181 N N . THR A 1 33 ? -5.296 -7.027 -6.780 1.00 0.00 33 THR A N 6
ATOM 9182 C CA . THR A 1 33 ? -4.994 -8.443 -6.884 1.00 0.00 33 THR A CA 6
ATOM 9183 C C . THR A 1 33 ? -4.343 -8.984 -5.605 1.00 0.00 33 THR A C 6
ATOM 9184 O O . THR A 1 33 ? -4.810 -9.967 -5.032 1.00 0.00 33 THR A O 6
ATOM 9195 N N . TYR A 1 34 ? -3.278 -8.332 -5.150 1.00 0.00 34 TYR A N 6
ATOM 9196 C CA . TYR A 1 34 ? -2.497 -8.844 -4.025 1.00 0.00 34 TYR A CA 6
ATOM 9197 C C . TYR A 1 34 ? -3.150 -8.567 -2.672 1.00 0.00 34 TYR A C 6
ATOM 9198 O O . TYR A 1 34 ? -3.279 -9.469 -1.844 1.00 0.00 34 TYR A O 6
ATOM 9216 N N . CYS A 1 35 ? -3.557 -7.326 -2.444 1.00 0.00 35 CYS A N 6
ATOM 9217 C CA . CYS A 1 35 ? -4.045 -6.924 -1.128 1.00 0.00 35 CYS A CA 6
ATOM 9218 C C . CYS A 1 35 ? -5.564 -6.792 -1.106 1.00 0.00 35 CYS A C 6
ATOM 9219 O O . CYS A 1 35 ? -6.162 -6.665 -0.034 1.00 0.00 35 CYS A O 6
ATOM 9227 N N . GLY A 1 36 ? -6.175 -6.843 -2.286 1.00 0.00 36 GLY A N 6
ATOM 9228 C CA . GLY A 1 36 ? -7.618 -6.679 -2.408 1.00 0.00 36 GLY A CA 6
ATOM 9229 C C . GLY A 1 36 ? -8.415 -7.619 -1.517 1.00 0.00 36 GLY A C 6
ATOM 9230 O O . GLY A 1 36 ? -9.086 -7.169 -0.592 1.00 0.00 36 GLY A O 6
ATOM 9234 N N . PRO A 1 37 ? -8.351 -8.941 -1.759 1.00 0.00 37 PRO A N 6
ATOM 9235 C CA . PRO A 1 37 ? -9.109 -9.929 -0.975 1.00 0.00 37 PRO A CA 6
ATOM 9236 C C . PRO A 1 37 ? -8.682 -9.982 0.493 1.00 0.00 37 PRO A C 6
ATOM 9237 O O . PRO A 1 37 ? -9.388 -10.541 1.334 1.00 0.00 37 PRO A O 6
ATOM 9248 N N . VAL A 1 38 ? -7.537 -9.385 0.802 1.00 0.00 38 VAL A N 6
ATOM 9249 C CA . VAL A 1 38 ? -6.984 -9.455 2.145 1.00 0.00 38 VAL A CA 6
ATOM 9250 C C . VAL A 1 38 ? -7.450 -8.275 2.999 1.00 0.00 38 VAL A C 6
ATOM 9251 O O . VAL A 1 38 ? -8.228 -8.448 3.938 1.00 0.00 38 VAL A O 6
ATOM 9264 N N . ILE A 1 39 ? -6.993 -7.075 2.659 1.00 0.00 39 ILE A N 6
ATOM 9265 C CA . ILE A 1 39 ? -7.263 -5.900 3.486 1.00 0.00 39 ILE A CA 6
ATOM 9266 C C . ILE A 1 39 ? -8.147 -4.885 2.766 1.00 0.00 39 ILE A C 6
ATOM 9267 O O . ILE A 1 39 ? -8.436 -3.820 3.306 1.00 0.00 39 ILE A O 6
ATOM 9283 N N . GLY A 1 40 ? -8.581 -5.234 1.562 1.00 0.00 40 GLY A N 6
ATOM 9284 C CA . GLY A 1 40 ? -9.404 -4.341 0.763 1.00 0.00 40 GLY A CA 6
ATOM 9285 C C . GLY A 1 40 ? -10.703 -3.935 1.448 1.00 0.00 40 GLY A C 6
ATOM 9286 O O . GLY A 1 40 ? -10.904 -2.754 1.739 1.00 0.00 40 GLY A O 6
ATOM 9290 N N . PRO A 1 41 ? -11.614 -4.893 1.712 1.00 0.00 41 PRO A N 6
ATOM 9291 C CA . PRO A 1 41 ? -12.920 -4.611 2.325 1.00 0.00 41 PRO A CA 6
ATOM 9292 C C . PRO A 1 41 ? -12.821 -4.204 3.797 1.00 0.00 41 PRO A C 6
ATOM 9293 O O . PRO A 1 41 ? -13.839 -3.987 4.459 1.00 0.00 41 PRO A O 6
ATOM 9304 N N . LEU A 1 42 ? -11.604 -4.114 4.313 1.00 0.00 42 LEU A N 6
ATOM 9305 C CA . LEU A 1 42 ? -11.390 -3.684 5.686 1.00 0.00 42 LEU A CA 6
ATOM 9306 C C . LEU A 1 42 ? -11.323 -2.165 5.747 1.00 0.00 42 LEU A C 6
ATOM 9307 O O . LEU A 1 42 ? -11.113 -1.503 4.728 1.00 0.00 42 LEU A O 6
ATOM 9323 N N . SER A 1 43 ? -11.518 -1.615 6.934 1.00 0.00 43 SER A N 6
ATOM 9324 C CA . SER A 1 43 ? -11.451 -0.194 7.137 1.00 0.00 43 SER A CA 6
ATOM 9325 C C . SER A 1 43 ? -10.023 0.311 6.925 1.00 0.00 43 SER A C 6
ATOM 9326 O O . SER A 1 43 ? -9.072 -0.257 7.463 1.00 0.00 43 SER A O 6
ATOM 9334 N N . VAL A 1 44 ? -9.877 1.380 6.147 1.00 0.00 44 VAL A N 6
ATOM 9335 C CA . VAL A 1 44 ? -8.556 1.916 5.814 1.00 0.00 44 VAL A CA 6
ATOM 9336 C C . VAL A 1 44 ? -7.844 2.444 7.064 1.00 0.00 44 VAL A C 6
ATOM 9337 O O . VAL A 1 44 ? -6.616 2.506 7.123 1.00 0.00 44 VAL A O 6
ATOM 9350 N N . GLN A 1 45 ? -8.627 2.812 8.067 1.00 0.00 45 GLN A N 6
ATOM 9351 C CA . GLN A 1 45 ? -8.091 3.303 9.318 1.00 0.00 45 GLN A CA 6
ATOM 9352 C C . GLN A 1 45 ? -7.590 2.147 10.186 1.00 0.00 45 GLN A C 6
ATOM 9353 O O . GLN A 1 45 ? -6.775 2.340 11.090 1.00 0.00 45 GLN A O 6
ATOM 9367 N N . ASP A 1 46 ? -8.065 0.943 9.885 1.00 0.00 46 ASP A N 6
ATOM 9368 C CA . ASP A 1 46 ? -7.725 -0.243 10.665 1.00 0.00 46 ASP A CA 6
ATOM 9369 C C . ASP A 1 46 ? -6.491 -0.932 10.106 1.00 0.00 46 ASP A C 6
ATOM 9370 O O . ASP A 1 46 ? -5.994 -1.896 10.686 1.00 0.00 46 ASP A O 6
ATOM 9379 N N . VAL A 1 47 ? -6.004 -0.443 8.973 1.00 0.00 47 VAL A N 6
ATOM 9380 C CA . VAL A 1 47 ? -4.798 -0.991 8.371 1.00 0.00 47 VAL A CA 6
ATOM 9381 C C . VAL A 1 47 ? -3.603 -0.758 9.289 1.00 0.00 47 VAL A C 6
ATOM 9382 O O . VAL A 1 47 ? -3.180 0.382 9.503 1.00 0.00 47 VAL A O 6
ATOM 9395 N N . ASP A 1 48 ? -3.078 -1.840 9.843 1.00 0.00 48 ASP A N 6
ATOM 9396 C CA . ASP A 1 48 ? -1.980 -1.759 10.795 1.00 0.00 48 ASP A CA 6
ATOM 9397 C C . ASP A 1 48 ? -0.838 -2.655 10.354 1.00 0.00 48 ASP A C 6
ATOM 9398 O O . ASP A 1 48 ? -0.999 -3.475 9.445 1.00 0.00 48 ASP A O 6
ATOM 9407 N N . THR A 1 49 ? 0.307 -2.496 11.004 1.00 0.00 49 THR A N 6
ATOM 9408 C CA . THR A 1 49 ? 1.499 -3.271 10.698 1.00 0.00 49 THR A CA 6
ATOM 9409 C C . THR A 1 49 ? 1.211 -4.766 10.781 1.00 0.00 49 THR A C 6
ATOM 9410 O O . THR A 1 49 ? 1.761 -5.552 10.015 1.00 0.00 49 THR A O 6
ATOM 9421 N N . LYS A 1 50 ? 0.332 -5.144 11.704 1.00 0.00 50 LYS A N 6
ATOM 9422 C CA . LYS A 1 50 ? -0.054 -6.537 11.879 1.00 0.00 50 LYS A CA 6
ATOM 9423 C C . LYS A 1 50 ? -0.642 -7.106 10.590 1.00 0.00 50 LYS A C 6
ATOM 9424 O O . LYS A 1 50 ? -0.284 -8.201 10.153 1.00 0.00 50 LYS A O 6
ATOM 9443 N N . LEU A 1 51 ? -1.531 -6.340 9.978 1.00 0.00 51 LEU A N 6
ATOM 9444 C CA . LEU A 1 51 ? -2.160 -6.733 8.732 1.00 0.00 51 LEU A CA 6
ATOM 9445 C C . LEU A 1 51 ? -1.155 -6.661 7.589 1.00 0.00 51 LEU A C 6
ATOM 9446 O O . LEU A 1 51 ? -1.130 -7.516 6.704 1.00 0.00 51 LEU A O 6
ATOM 9462 N N . ILE A 1 52 ? -0.319 -5.634 7.631 1.00 0.00 52 ILE A N 6
ATOM 9463 C CA . ILE A 1 52 ? 0.686 -5.407 6.604 1.00 0.00 52 ILE A CA 6
ATOM 9464 C C . ILE A 1 52 ? 1.714 -6.539 6.561 1.00 0.00 52 ILE A C 6
ATOM 9465 O O . ILE A 1 52 ? 2.109 -6.987 5.479 1.00 0.00 52 ILE A O 6
ATOM 9481 N N . MET A 1 53 ? 2.134 -7.003 7.735 1.00 0.00 53 MET A N 6
ATOM 9482 C CA . MET A 1 53 ? 3.085 -8.105 7.834 1.00 0.00 53 MET A CA 6
ATOM 9483 C C . MET A 1 53 ? 2.494 -9.382 7.257 1.00 0.00 53 MET A C 6
ATOM 9484 O O . MET A 1 53 ? 3.154 -10.095 6.508 1.00 0.00 53 MET A O 6
ATOM 9498 N N . LYS A 1 54 ? 1.238 -9.655 7.589 1.00 0.00 54 LYS A N 6
ATOM 9499 C CA . LYS A 1 54 ? 0.573 -10.870 7.139 1.00 0.00 54 LYS A CA 6
ATOM 9500 C C . LYS A 1 54 ? 0.504 -10.948 5.617 1.00 0.00 54 LYS A C 6
ATOM 9501 O O . LYS A 1 54 ? 0.660 -12.025 5.041 1.00 0.00 54 LYS A O 6
ATOM 9520 N N . VAL A 1 55 ? 0.272 -9.814 4.972 1.00 0.00 55 VAL A N 6
ATOM 9521 C CA . VAL A 1 55 ? 0.216 -9.769 3.514 1.00 0.00 55 VAL A CA 6
ATOM 9522 C C . VAL A 1 55 ? 1.593 -10.050 2.906 1.00 0.00 55 VAL A C 6
ATOM 9523 O O . VAL A 1 55 ? 1.720 -10.827 1.962 1.00 0.00 55 VAL A O 6
ATOM 9536 N N . LEU A 1 56 ? 2.616 -9.426 3.473 1.00 0.00 56 LEU A N 6
ATOM 9537 C CA . LEU A 1 56 ? 3.970 -9.497 2.929 1.00 0.00 56 LEU A CA 6
ATOM 9538 C C . LEU A 1 56 ? 4.678 -10.798 3.294 1.00 0.00 56 LEU A C 6
ATOM 9539 O O . LEU A 1 56 ? 5.602 -11.216 2.600 1.00 0.00 56 LEU A O 6
ATOM 9555 N N . ASP A 1 57 ? 4.232 -11.416 4.385 1.00 0.00 57 ASP A N 6
ATOM 9556 C CA . ASP A 1 57 ? 4.877 -12.601 4.967 1.00 0.00 57 ASP A CA 6
ATOM 9557 C C . ASP A 1 57 ? 5.327 -13.625 3.910 1.00 0.00 57 ASP A C 6
ATOM 9558 O O . ASP A 1 57 ? 6.513 -13.945 3.834 1.00 0.00 57 ASP A O 6
ATOM 9567 N N . PRO A 1 58 ? 4.411 -14.144 3.057 1.00 0.00 58 PRO A N 6
ATOM 9568 C CA . PRO A 1 58 ? 4.770 -15.149 2.050 1.00 0.00 58 PRO A CA 6
ATOM 9569 C C . PRO A 1 58 ? 5.507 -14.556 0.847 1.00 0.00 58 PRO A C 6
ATOM 9570 O O . PRO A 1 58 ? 6.100 -15.285 0.053 1.00 0.00 58 PRO A O 6
ATOM 9581 N N . ILE A 1 59 ? 5.488 -13.235 0.724 1.00 0.00 59 ILE A N 6
ATOM 9582 C CA . ILE A 1 59 ? 6.039 -12.571 -0.451 1.00 0.00 59 ILE A CA 6
ATOM 9583 C C . ILE A 1 59 ? 7.547 -12.357 -0.310 1.00 0.00 59 ILE A C 6
ATOM 9584 O O . ILE A 1 59 ? 8.287 -12.469 -1.289 1.00 0.00 59 ILE A O 6
ATOM 9600 N N . TRP A 1 60 ? 7.997 -12.068 0.915 1.00 0.00 60 TRP A N 6
ATOM 9601 C CA . TRP A 1 60 ? 9.424 -11.844 1.181 1.00 0.00 60 TRP A CA 6
ATOM 9602 C C . TRP A 1 60 ? 10.257 -13.056 0.766 1.00 0.00 60 TRP A C 6
ATOM 9603 O O . TRP A 1 60 ? 11.427 -12.923 0.400 1.00 0.00 60 TRP A O 6
ATOM 9624 N N . GLU A 1 61 ? 9.646 -14.232 0.839 1.00 0.00 61 GLU A N 6
ATOM 9625 C CA . GLU A 1 61 ? 10.295 -15.467 0.474 1.00 0.00 61 GLU A CA 6
ATOM 9626 C C . GLU A 1 61 ? 10.663 -15.486 -1.005 1.00 0.00 61 GLU A C 6
ATOM 9627 O O . GLU A 1 61 ? 11.836 -15.601 -1.368 1.00 0.00 61 GLU A O 6
ATOM 9639 N N . GLN A 1 62 ? 9.655 -15.358 -1.855 1.00 0.00 62 GLN A N 6
ATOM 9640 C CA . GLN A 1 62 ? 9.841 -15.487 -3.275 1.00 0.00 62 GLN A CA 6
ATOM 9641 C C . GLN A 1 62 ? 10.390 -14.204 -3.888 1.00 0.00 62 GLN A C 6
ATOM 9642 O O . GLN A 1 62 ? 11.440 -14.217 -4.533 1.00 0.00 62 GLN A O 6
ATOM 9656 N N . LYS A 1 63 ? 9.696 -13.093 -3.670 1.00 0.00 63 LYS A N 6
ATOM 9657 C CA . LYS A 1 63 ? 10.064 -11.832 -4.309 1.00 0.00 63 LYS A CA 6
ATOM 9658 C C . LYS A 1 63 ? 10.028 -10.684 -3.302 1.00 0.00 63 LYS A C 6
ATOM 9659 O O . LYS A 1 63 ? 9.066 -9.916 -3.252 1.00 0.00 63 LYS A O 6
ATOM 9678 N N . PRO A 1 64 ? 11.086 -10.559 -2.483 1.00 0.00 64 PRO A N 6
ATOM 9679 C CA . PRO A 1 64 ? 11.152 -9.553 -1.417 1.00 0.00 64 PRO A CA 6
ATOM 9680 C C . PRO A 1 64 ? 11.136 -8.121 -1.949 1.00 0.00 64 PRO A C 6
ATOM 9681 O O . PRO A 1 64 ? 10.387 -7.276 -1.464 1.00 0.00 64 PRO A O 6
ATOM 9692 N N . GLU A 1 65 ? 11.956 -7.856 -2.957 1.00 0.00 65 GLU A N 6
ATOM 9693 C CA . GLU A 1 65 ? 12.075 -6.532 -3.522 1.00 0.00 65 GLU A CA 6
ATOM 9694 C C . GLU A 1 65 ? 10.772 -6.090 -4.182 1.00 0.00 65 GLU A C 6
ATOM 9695 O O . GLU A 1 65 ? 10.434 -4.908 -4.179 1.00 0.00 65 GLU A O 6
ATOM 9707 N N . THR A 1 66 ? 10.035 -7.045 -4.730 1.00 0.00 66 THR A N 6
ATOM 9708 C CA . THR A 1 66 ? 8.752 -6.751 -5.344 1.00 0.00 66 THR A CA 6
ATOM 9709 C C . THR A 1 66 ? 7.722 -6.382 -4.276 1.00 0.00 66 THR A C 6
ATOM 9710 O O . THR A 1 66 ? 6.835 -5.558 -4.509 1.00 0.00 66 THR A O 6
ATOM 9721 N N . ALA A 1 67 ? 7.858 -6.991 -3.101 1.00 0.00 67 ALA A N 6
ATOM 9722 C CA . ALA A 1 67 ? 7.005 -6.668 -1.964 1.00 0.00 67 ALA A CA 6
ATOM 9723 C C . ALA A 1 67 ? 7.206 -5.214 -1.552 1.00 0.00 67 ALA A C 6
ATOM 9724 O O . ALA A 1 67 ? 6.248 -4.510 -1.222 1.00 0.00 67 ALA A O 6
ATOM 9731 N N . SER A 1 68 ? 8.455 -4.767 -1.588 1.00 0.00 68 SER A N 6
ATOM 9732 C CA . SER A 1 68 ? 8.784 -3.382 -1.285 1.00 0.00 68 SER A CA 6
ATOM 9733 C C . SER A 1 68 ? 8.142 -2.444 -2.308 1.00 0.00 68 SER A C 6
ATOM 9734 O O . SER A 1 68 ? 7.629 -1.380 -1.956 1.00 0.00 68 SER A O 6
ATOM 9742 N N . ARG A 1 69 ? 8.149 -2.865 -3.574 1.00 0.00 69 ARG A N 6
ATOM 9743 C CA . ARG A 1 69 ? 7.552 -2.095 -4.654 1.00 0.00 69 ARG A CA 6
ATOM 9744 C C . ARG A 1 69 ? 6.057 -1.890 -4.413 1.00 0.00 69 ARG A C 6
ATOM 9745 O O . ARG A 1 69 ? 5.513 -0.812 -4.665 1.00 0.00 69 ARG A O 6
ATOM 9766 N N . LEU A 1 70 ? 5.402 -2.933 -3.921 1.00 0.00 70 LEU A N 6
ATOM 9767 C CA . LEU A 1 70 ? 3.974 -2.886 -3.649 1.00 0.00 70 LEU A CA 6
ATOM 9768 C C . LEU A 1 70 ? 3.683 -2.031 -2.419 1.00 0.00 70 LEU A C 6
ATOM 9769 O O . LEU A 1 70 ? 2.689 -1.303 -2.370 1.00 0.00 70 LEU A O 6
ATOM 9785 N N . ARG A 1 71 ? 4.563 -2.116 -1.429 1.00 0.00 71 ARG A N 6
ATOM 9786 C CA . ARG A 1 71 ? 4.347 -1.433 -0.165 1.00 0.00 71 ARG A CA 6
ATOM 9787 C C . ARG A 1 71 ? 4.418 0.082 -0.337 1.00 0.00 71 ARG A C 6
ATOM 9788 O O . ARG A 1 71 ? 3.631 0.812 0.266 1.00 0.00 71 ARG A O 6
ATOM 9809 N N . GLY A 1 72 ? 5.348 0.540 -1.173 1.00 0.00 72 GLY A N 6
ATOM 9810 C CA . GLY A 1 72 ? 5.527 1.969 -1.391 1.00 0.00 72 GLY A CA 6
ATOM 9811 C C . GLY A 1 72 ? 4.284 2.633 -1.954 1.00 0.00 72 GLY A C 6
ATOM 9812 O O . GLY A 1 72 ? 3.989 3.791 -1.637 1.00 0.00 72 GLY A O 6
ATOM 9816 N N . ARG A 1 73 ? 3.548 1.902 -2.784 1.00 0.00 73 ARG A N 6
ATOM 9817 C CA . ARG A 1 73 ? 2.315 2.417 -3.365 1.00 0.00 73 ARG A CA 6
ATOM 9818 C C . ARG A 1 73 ? 1.267 2.629 -2.276 1.00 0.00 73 ARG A C 6
ATOM 9819 O O . ARG A 1 73 ? 0.672 3.700 -2.171 1.00 0.00 73 ARG A O 6
ATOM 9840 N N . ILE A 1 74 ? 1.072 1.609 -1.449 1.00 0.00 74 ILE A N 6
ATOM 9841 C CA . ILE A 1 74 ? 0.096 1.666 -0.364 1.00 0.00 74 ILE A CA 6
ATOM 9842 C C . ILE A 1 74 ? 0.490 2.714 0.677 1.00 0.00 74 ILE A C 6
ATOM 9843 O O . ILE A 1 74 ? -0.370 3.398 1.233 1.00 0.00 74 ILE A O 6
ATOM 9859 N N . GLU A 1 75 ? 1.791 2.840 0.927 1.00 0.00 75 GLU A N 6
ATOM 9860 C CA . GLU A 1 75 ? 2.311 3.859 1.841 1.00 0.00 75 GLU A CA 6
ATOM 9861 C C . GLU A 1 75 ? 1.785 5.237 1.456 1.00 0.00 75 GLU A C 6
ATOM 9862 O O . GLU A 1 75 ? 1.291 5.988 2.300 1.00 0.00 75 GLU A O 6
ATOM 9874 N N . SER A 1 76 ? 1.874 5.543 0.170 1.00 0.00 76 SER A N 6
ATOM 9875 C CA . SER A 1 76 ? 1.416 6.818 -0.355 1.00 0.00 76 SER A CA 6
ATOM 9876 C C . SER A 1 76 ? -0.097 6.972 -0.184 1.00 0.00 76 SER A C 6
ATOM 9877 O O . SER A 1 76 ? -0.587 8.056 0.126 1.00 0.00 76 SER A O 6
ATOM 9885 N N . VAL A 1 77 ? -0.828 5.873 -0.362 1.00 0.00 77 VAL A N 6
ATOM 9886 C CA . VAL A 1 77 ? -2.280 5.885 -0.201 1.00 0.00 77 VAL A CA 6
ATOM 9887 C C . VAL A 1 77 ? -2.660 6.163 1.252 1.00 0.00 77 VAL A C 6
ATOM 9888 O O . VAL A 1 77 ? -3.491 7.030 1.533 1.00 0.00 77 VAL A O 6
ATOM 9901 N N . LEU A 1 78 ? -2.030 5.433 2.169 1.00 0.00 78 LEU A N 6
ATOM 9902 C CA . LEU A 1 78 ? -2.305 5.578 3.596 1.00 0.00 78 LEU A CA 6
ATOM 9903 C C . LEU A 1 78 ? -1.948 6.977 4.084 1.00 0.00 78 LEU A C 6
ATOM 9904 O O . LEU A 1 78 ? -2.639 7.542 4.933 1.00 0.00 78 LEU A O 6
ATOM 9920 N N . ASP A 1 79 ? -0.870 7.526 3.540 1.00 0.00 79 ASP A N 6
ATOM 9921 C CA . ASP A 1 79 ? -0.409 8.856 3.921 1.00 0.00 79 ASP A CA 6
ATOM 9922 C C . ASP A 1 79 ? -1.405 9.918 3.469 1.00 0.00 79 ASP A C 6
ATOM 9923 O O . ASP A 1 79 ? -1.798 10.789 4.246 1.00 0.00 79 ASP A O 6
ATOM 9932 N N . TRP A 1 80 ? -1.828 9.815 2.213 1.00 0.00 80 TRP A N 6
ATOM 9933 C CA . TRP A 1 80 ? -2.822 10.723 1.649 1.00 0.00 80 TRP A CA 6
ATOM 9934 C C . TRP A 1 80 ? -4.122 10.665 2.446 1.00 0.00 80 TRP A C 6
ATOM 9935 O O . TRP A 1 80 ? -4.710 11.697 2.777 1.00 0.00 80 TRP A O 6
ATOM 9956 N N . ALA A 1 81 ? -4.555 9.452 2.759 1.00 0.00 81 ALA A N 6
ATOM 9957 C CA . ALA A 1 81 ? -5.785 9.241 3.511 1.00 0.00 81 ALA A CA 6
ATOM 9958 C C . ALA A 1 81 ? -5.710 9.883 4.892 1.00 0.00 81 ALA A C 6
ATOM 9959 O O . ALA A 1 81 ? -6.712 10.381 5.405 1.00 0.00 81 ALA A O 6
ATOM 9966 N N . THR A 1 82 ? -4.522 9.876 5.483 1.00 0.00 82 THR A N 6
ATOM 9967 C CA . THR A 1 82 ? -4.318 10.477 6.794 1.00 0.00 82 THR A CA 6
ATOM 9968 C C . THR A 1 82 ? -4.540 11.987 6.731 1.00 0.00 82 THR A C 6
ATOM 9969 O O . THR A 1 82 ? -5.182 12.570 7.605 1.00 0.00 82 THR A O 6
ATOM 9980 N N . VAL A 1 83 ? -4.017 12.610 5.680 1.00 0.00 83 VAL A N 6
ATOM 9981 C CA . VAL A 1 83 ? -4.164 14.046 5.487 1.00 0.00 83 VAL A CA 6
ATOM 9982 C C . VAL A 1 83 ? -5.619 14.399 5.191 1.00 0.00 83 VAL A C 6
ATOM 9983 O O . VAL A 1 83 ? -6.148 15.390 5.694 1.00 0.00 83 VAL A O 6
ATOM 9996 N N . ARG A 1 84 ? -6.263 13.564 4.382 1.00 0.00 84 ARG A N 6
ATOM 9997 C CA . ARG A 1 84 ? -7.646 13.794 3.976 1.00 0.00 84 ARG A CA 6
ATOM 9998 C C . ARG A 1 84 ? -8.625 13.551 5.123 1.00 0.00 84 ARG A C 6
ATOM 9999 O O . ARG A 1 84 ? -9.717 14.115 5.143 1.00 0.00 84 ARG A O 6
ATOM 10020 N N . GLY A 1 85 ? -8.235 12.714 6.075 1.00 0.00 85 GLY A N 6
ATOM 10021 C CA . GLY A 1 85 ? -9.081 12.459 7.228 1.00 0.00 85 GLY A CA 6
ATOM 10022 C C . GLY A 1 85 ? -9.841 11.150 7.123 1.00 0.00 85 GLY A C 6
ATOM 10023 O O . GLY A 1 85 ? -10.654 10.823 7.992 1.00 0.00 85 GLY A O 6
ATOM 10027 N N . TYR A 1 86 ? -9.568 10.389 6.066 1.00 0.00 86 TYR A N 6
ATOM 10028 C CA . TYR A 1 86 ? -10.224 9.100 5.864 1.00 0.00 86 TYR A CA 6
ATOM 10029 C C . TYR A 1 86 ? -9.705 8.077 6.868 1.00 0.00 86 TYR A C 6
ATOM 10030 O O . TYR A 1 86 ? -10.395 7.116 7.212 1.00 0.00 86 TYR A O 6
ATOM 10048 N N . ARG A 1 87 ? -8.486 8.293 7.330 1.00 0.00 87 ARG A N 6
ATOM 10049 C CA . ARG A 1 87 ? -7.895 7.463 8.362 1.00 0.00 87 ARG A CA 6
ATOM 10050 C C . ARG A 1 87 ? -6.966 8.313 9.211 1.00 0.00 87 ARG A C 6
ATOM 10051 O O . ARG A 1 87 ? -6.409 9.301 8.728 1.00 0.00 87 ARG A O 6
ATOM 10072 N N . GLU A 1 88 ? -6.814 7.950 10.470 1.00 0.00 88 GLU A N 6
ATOM 10073 C CA . GLU A 1 88 ? -5.910 8.662 11.354 1.00 0.00 88 GLU A CA 6
ATOM 10074 C C . GLU A 1 88 ? -5.003 7.689 12.093 1.00 0.00 88 GLU A C 6
ATOM 10075 O O . GLU A 1 88 ? -5.295 6.493 12.185 1.00 0.00 88 GLU A O 6
ATOM 10087 N N . GLY A 1 89 ? -3.902 8.207 12.607 1.00 0.00 89 GLY A N 6
ATOM 10088 C CA . GLY A 1 89 ? -2.913 7.373 13.249 1.00 0.00 89 GLY A CA 6
ATOM 10089 C C . GLY A 1 89 ? -1.529 7.679 12.732 1.00 0.00 89 GLY A C 6
ATOM 10090 O O . GLY A 1 89 ? -1.068 8.818 12.831 1.00 0.00 89 GLY A O 6
ATOM 10094 N N . ASP A 1 90 ? -0.875 6.677 12.170 1.00 0.00 90 ASP A N 6
ATOM 10095 C CA . ASP A 1 90 ? 0.433 6.861 11.550 1.00 0.00 90 ASP A CA 6
ATOM 10096 C C . ASP A 1 90 ? 0.474 6.059 10.251 1.00 0.00 90 ASP A C 6
ATOM 10097 O O . ASP A 1 90 ? -0.567 5.635 9.754 1.00 0.00 90 ASP A O 6
ATOM 10106 N N . ASN A 1 91 ? 1.654 5.854 9.701 1.00 0.00 91 ASN A N 6
ATOM 10107 C CA . ASN A 1 91 ? 1.801 5.071 8.486 1.00 0.00 91 ASN A CA 6
ATOM 10108 C C . ASN A 1 91 ? 2.603 3.807 8.763 1.00 0.00 91 ASN A C 6
ATOM 10109 O O . ASN A 1 91 ? 3.826 3.802 8.641 1.00 0.00 91 ASN A O 6
ATOM 10120 N N . PRO A 1 92 ? 1.926 2.722 9.177 1.00 0.00 92 PRO A N 6
ATOM 10121 C CA . PRO A 1 92 ? 2.586 1.460 9.553 1.00 0.00 92 PRO A CA 6
ATOM 10122 C C . PRO A 1 92 ? 3.249 0.753 8.368 1.00 0.00 92 PRO A C 6
ATOM 10123 O O . PRO A 1 92 ? 3.936 -0.252 8.535 1.00 0.00 92 PRO A O 6
ATOM 10134 N N . ALA A 1 93 ? 3.036 1.281 7.169 1.00 0.00 93 ALA A N 6
ATOM 10135 C CA . ALA A 1 93 ? 3.646 0.722 5.971 1.00 0.00 93 ALA A CA 6
ATOM 10136 C C . ALA A 1 93 ? 4.945 1.447 5.643 1.00 0.00 93 ALA A C 6
ATOM 10137 O O . ALA A 1 93 ? 5.598 1.157 4.642 1.00 0.00 93 ALA A O 6
ATOM 10144 N N . ARG A 1 94 ? 5.309 2.392 6.498 1.00 0.00 94 ARG A N 6
ATOM 10145 C CA . ARG A 1 94 ? 6.486 3.224 6.282 1.00 0.00 94 ARG A CA 6
ATOM 10146 C C . ARG A 1 94 ? 7.726 2.550 6.869 1.00 0.00 94 ARG A C 6
ATOM 10147 O O . ARG A 1 94 ? 8.770 2.462 6.211 1.00 0.00 94 ARG A O 6
ATOM 10168 N N . TRP A 1 95 ? 7.587 2.058 8.102 1.00 0.00 95 TRP A N 6
ATOM 10169 C CA . TRP A 1 95 ? 8.667 1.376 8.818 1.00 0.00 95 TRP A CA 6
ATOM 10170 C C . TRP A 1 95 ? 9.855 2.293 9.100 1.00 0.00 95 TRP A C 6
ATOM 10171 O O . TRP A 1 95 ? 9.856 3.475 8.759 1.00 0.00 95 TRP A O 6
ATOM 10192 N N . ARG A 1 96 ? 10.859 1.719 9.749 1.00 0.00 96 ARG A N 6
ATOM 10193 C CA . ARG A 1 96 ? 12.089 2.421 10.083 1.00 0.00 96 ARG A CA 6
ATOM 10194 C C . ARG A 1 96 ? 13.291 1.650 9.550 1.00 0.00 96 ARG A C 6
ATOM 10195 O O . ARG A 1 96 ? 14.402 1.751 10.075 1.00 0.00 96 ARG A O 6
ATOM 10216 N N . GLY A 1 97 ? 13.058 0.902 8.481 1.00 0.00 97 GLY A N 6
ATOM 10217 C CA . GLY A 1 97 ? 14.092 0.063 7.910 1.00 0.00 97 GLY A CA 6
ATOM 10218 C C . GLY A 1 97 ? 13.596 -1.346 7.665 1.00 0.00 97 GLY A C 6
ATOM 10219 O O . GLY A 1 97 ? 13.685 -1.856 6.544 1.00 0.00 97 GLY A O 6
ATOM 10223 N N . TYR A 1 98 ? 13.057 -1.958 8.723 1.00 0.00 98 TYR A N 6
ATOM 10224 C CA . TYR A 1 98 ? 12.524 -3.322 8.685 1.00 0.00 98 TYR A CA 6
ATOM 10225 C C . TYR A 1 98 ? 13.633 -4.340 8.412 1.00 0.00 98 TYR A C 6
ATOM 10226 O O . TYR A 1 98 ? 14.132 -4.987 9.334 1.00 0.00 98 TYR A O 6
ATOM 10244 N N . LEU A 1 99 ? 14.028 -4.464 7.157 1.00 0.00 99 LEU A N 6
ATOM 10245 C CA . LEU A 1 99 ? 15.097 -5.373 6.785 1.00 0.00 99 LEU A CA 6
ATOM 10246 C C . LEU A 1 99 ? 16.446 -4.702 6.986 1.00 0.00 99 LEU A C 6
ATOM 10247 O O . LEU A 1 99 ? 17.287 -5.208 7.727 1.00 0.00 99 LEU A O 6
ATOM 10263 N N . GLU A 1 100 ? 16.628 -3.555 6.331 1.00 0.00 100 GLU A N 6
ATOM 10264 C CA . GLU A 1 100 ? 17.884 -2.804 6.389 1.00 0.00 100 GLU A CA 6
ATOM 10265 C C . GLU A 1 100 ? 19.054 -3.701 5.969 1.00 0.00 100 GLU A C 6
ATOM 10266 O O . GLU A 1 100 ? 20.157 -3.624 6.511 1.00 0.00 100 GLU A O 6
ATOM 10278 N N . HIS A 1 101 ? 18.804 -4.541 4.971 1.00 0.00 101 HIS A N 6
ATOM 10279 C CA . HIS A 1 101 ? 19.814 -5.468 4.485 1.00 0.00 101 HIS A CA 6
ATOM 10280 C C . HIS A 1 101 ? 20.859 -4.731 3.668 1.00 0.00 101 HIS A C 6
ATOM 10281 O O . HIS A 1 101 ? 20.650 -4.431 2.491 1.00 0.00 101 HIS A O 6
ATOM 10296 N N . HIS A 1 102 ? 21.964 -4.403 4.314 1.00 0.00 102 HIS A N 6
ATOM 10297 C CA . HIS A 1 102 ? 23.096 -3.798 3.637 1.00 0.00 102 HIS A CA 6
ATOM 10298 C C . HIS A 1 102 ? 24.191 -4.830 3.465 1.00 0.00 102 HIS A C 6
ATOM 10299 O O . HIS A 1 102 ? 24.828 -5.242 4.435 1.00 0.00 102 HIS A O 6
ATOM 10314 N N . HIS A 1 103 ? 24.382 -5.269 2.236 1.00 0.00 103 HIS A N 6
ATOM 10315 C CA . HIS A 1 103 ? 25.361 -6.293 1.946 1.00 0.00 103 HIS A CA 6
ATOM 10316 C C . HIS A 1 103 ? 26.086 -5.965 0.654 1.00 0.00 103 HIS A C 6
ATOM 10317 O O . HIS A 1 103 ? 25.464 -5.663 -0.361 1.00 0.00 103 HIS A O 6
ATOM 10332 N N . HIS A 1 104 ? 27.404 -6.006 0.701 1.00 0.00 104 HIS A N 6
ATOM 10333 C CA . HIS A 1 104 ? 28.218 -5.689 -0.460 1.00 0.00 104 HIS A CA 6
ATOM 10334 C C . HIS A 1 104 ? 28.882 -6.951 -0.994 1.00 0.00 104 HIS A C 6
ATOM 10335 O O . HIS A 1 104 ? 29.566 -7.662 -0.253 1.00 0.00 104 HIS A O 6
ATOM 10350 N N . HIS A 1 105 ? 28.655 -7.233 -2.270 1.00 0.00 105 HIS A N 6
ATOM 10351 C CA . HIS A 1 105 ? 29.216 -8.416 -2.920 1.00 0.00 105 HIS A CA 6
ATOM 10352 C C . HIS A 1 105 ? 30.731 -8.320 -3.039 1.00 0.00 105 HIS A C 6
ATOM 10353 O O . HIS A 1 105 ? 31.295 -7.224 -3.090 1.00 0.00 105 HIS A O 6
ATOM 10368 N N . HIS A 1 106 ? 31.378 -9.474 -3.083 1.00 0.00 106 HIS A N 6
ATOM 10369 C CA . HIS A 1 106 ? 32.810 -9.552 -3.303 1.00 0.00 106 HIS A CA 6
ATOM 10370 C C . HIS A 1 106 ? 33.146 -10.790 -4.116 1.00 0.00 106 HIS A C 6
ATOM 10371 O O . HIS A 1 106 ? 33.617 -10.636 -5.261 1.00 0.00 106 HIS A O 6
ATOM 10387 N N . MET A 1 1 ? -15.323 2.465 5.460 1.00 0.00 1 MET A N 7
ATOM 10388 C CA . MET A 1 1 ? -14.475 2.609 4.254 1.00 0.00 1 MET A CA 7
ATOM 10389 C C . MET A 1 1 ? -13.478 1.469 4.182 1.00 0.00 1 MET A C 7
ATOM 10390 O O . MET A 1 1 ? -12.715 1.247 5.124 1.00 0.00 1 MET A O 7
ATOM 10406 N N . THR A 1 2 ? -13.471 0.757 3.067 1.00 0.00 2 THR A N 7
ATOM 10407 C CA . THR A 1 2 ? -12.557 -0.356 2.902 1.00 0.00 2 THR A CA 7
ATOM 10408 C C . THR A 1 2 ? -11.234 0.137 2.342 1.00 0.00 2 THR A C 7
ATOM 10409 O O . THR A 1 2 ? -11.155 1.249 1.807 1.00 0.00 2 THR A O 7
ATOM 10420 N N . PHE A 1 3 ? -10.195 -0.671 2.474 1.00 0.00 3 PHE A N 7
ATOM 10421 C CA . PHE A 1 3 ? -8.891 -0.302 1.957 1.00 0.00 3 PHE A CA 7
ATOM 10422 C C . PHE A 1 3 ? -8.937 -0.218 0.435 1.00 0.00 3 PHE A C 7
ATOM 10423 O O . PHE A 1 3 ? -8.332 0.669 -0.162 1.00 0.00 3 PHE A O 7
ATOM 10440 N N . SER A 1 4 ? -9.684 -1.131 -0.180 1.00 0.00 4 SER A N 7
ATOM 10441 C CA . SER A 1 4 ? -9.845 -1.139 -1.629 1.00 0.00 4 SER A CA 7
ATOM 10442 C C . SER A 1 4 ? -10.489 0.162 -2.105 1.00 0.00 4 SER A C 7
ATOM 10443 O O . SER A 1 4 ? -10.020 0.783 -3.057 1.00 0.00 4 SER A O 7
ATOM 10451 N N . GLU A 1 5 ? -11.547 0.578 -1.418 1.00 0.00 5 GLU A N 7
ATOM 10452 C CA . GLU A 1 5 ? -12.244 1.816 -1.741 1.00 0.00 5 GLU A CA 7
ATOM 10453 C C . GLU A 1 5 ? -11.332 3.022 -1.573 1.00 0.00 5 GLU A C 7
ATOM 10454 O O . GLU A 1 5 ? -11.231 3.872 -2.457 1.00 0.00 5 GLU A O 7
ATOM 10466 N N . CYS A 1 6 ? -10.667 3.083 -0.434 1.00 0.00 6 CYS A N 7
ATOM 10467 C CA . CYS A 1 6 ? -9.821 4.217 -0.099 1.00 0.00 6 CYS A CA 7
ATOM 10468 C C . CYS A 1 6 ? -8.643 4.322 -1.060 1.00 0.00 6 CYS A C 7
ATOM 10469 O O . CYS A 1 6 ? -8.279 5.415 -1.501 1.00 0.00 6 CYS A O 7
ATOM 10477 N N . ALA A 1 7 ? -8.048 3.179 -1.373 1.00 0.00 7 ALA A N 7
ATOM 10478 C CA . ALA A 1 7 ? -6.955 3.128 -2.335 1.00 0.00 7 ALA A CA 7
ATOM 10479 C C . ALA A 1 7 ? -7.423 3.599 -3.706 1.00 0.00 7 ALA A C 7
ATOM 10480 O O . ALA A 1 7 ? -6.730 4.366 -4.376 1.00 0.00 7 ALA A O 7
ATOM 10487 N N . ALA A 1 8 ? -8.613 3.154 -4.105 1.00 0.00 8 ALA A N 7
ATOM 10488 C CA . ALA A 1 8 ? -9.198 3.557 -5.379 1.00 0.00 8 ALA A CA 7
ATOM 10489 C C . ALA A 1 8 ? -9.406 5.065 -5.424 1.00 0.00 8 ALA A C 7
ATOM 10490 O O . ALA A 1 8 ? -9.215 5.692 -6.463 1.00 0.00 8 ALA A O 7
ATOM 10497 N N . LEU A 1 9 ? -9.793 5.640 -4.288 1.00 0.00 9 LEU A N 7
ATOM 10498 C CA . LEU A 1 9 ? -9.968 7.085 -4.174 1.00 0.00 9 LEU A CA 7
ATOM 10499 C C . LEU A 1 9 ? -8.658 7.809 -4.458 1.00 0.00 9 LEU A C 7
ATOM 10500 O O . LEU A 1 9 ? -8.617 8.740 -5.261 1.00 0.00 9 LEU A O 7
ATOM 10516 N N . TYR A 1 10 ? -7.587 7.359 -3.805 1.00 0.00 10 TYR A N 7
ATOM 10517 C CA . TYR A 1 10 ? -6.267 7.951 -3.989 1.00 0.00 10 TYR A CA 7
ATOM 10518 C C . TYR A 1 10 ? -5.849 7.893 -5.452 1.00 0.00 10 TYR A C 7
ATOM 10519 O O . TYR A 1 10 ? -5.422 8.898 -6.031 1.00 0.00 10 TYR A O 7
ATOM 10537 N N . ILE A 1 11 ? -5.972 6.709 -6.033 1.00 0.00 11 ILE A N 7
ATOM 10538 C CA . ILE A 1 11 ? -5.540 6.476 -7.403 1.00 0.00 11 ILE A CA 7
ATOM 10539 C C . ILE A 1 11 ? -6.393 7.260 -8.399 1.00 0.00 11 ILE A C 7
ATOM 10540 O O . ILE A 1 11 ? -5.862 7.963 -9.254 1.00 0.00 11 ILE A O 7
ATOM 10556 N N . LYS A 1 12 ? -7.710 7.161 -8.266 1.00 0.00 12 LYS A N 7
ATOM 10557 C CA . LYS A 1 12 ? -8.626 7.808 -9.202 1.00 0.00 12 LYS A CA 7
ATOM 10558 C C . LYS A 1 12 ? -8.481 9.328 -9.154 1.00 0.00 12 LYS A C 7
ATOM 10559 O O . LYS A 1 12 ? -8.584 10.002 -10.179 1.00 0.00 12 LYS A O 7
ATOM 10578 N N . ALA A 1 13 ? -8.205 9.861 -7.972 1.00 0.00 13 ALA A N 7
ATOM 10579 C CA . ALA A 1 13 ? -8.044 11.301 -7.807 1.00 0.00 13 ALA A CA 7
ATOM 10580 C C . ALA A 1 13 ? -6.742 11.793 -8.436 1.00 0.00 13 ALA A C 7
ATOM 10581 O O . ALA A 1 13 ? -6.561 12.994 -8.641 1.00 0.00 13 ALA A O 7
ATOM 10588 N N . HIS A 1 14 ? -5.840 10.866 -8.743 1.00 0.00 14 HIS A N 7
ATOM 10589 C CA . HIS A 1 14 ? -4.543 11.219 -9.313 1.00 0.00 14 HIS A CA 7
ATOM 10590 C C . HIS A 1 14 ? -4.373 10.653 -10.718 1.00 0.00 14 HIS A C 7
ATOM 10591 O O . HIS A 1 14 ? -3.356 10.896 -11.368 1.00 0.00 14 HIS A O 7
ATOM 10606 N N . ARG A 1 15 ? -5.368 9.914 -11.190 1.00 0.00 15 ARG A N 7
ATOM 10607 C CA . ARG A 1 15 ? -5.242 9.206 -12.455 1.00 0.00 15 ARG A CA 7
ATOM 10608 C C . ARG A 1 15 ? -5.228 10.178 -13.631 1.00 0.00 15 ARG A C 7
ATOM 10609 O O . ARG A 1 15 ? -4.625 9.894 -14.661 1.00 0.00 15 ARG A O 7
ATOM 10630 N N . SER A 1 16 ? -5.870 11.333 -13.461 1.00 0.00 16 SER A N 7
ATOM 10631 C CA . SER A 1 16 ? -5.940 12.340 -14.503 1.00 0.00 16 SER A CA 7
ATOM 10632 C C . SER A 1 16 ? -4.566 12.958 -14.769 1.00 0.00 16 SER A C 7
ATOM 10633 O O . SER A 1 16 ? -4.306 13.478 -15.856 1.00 0.00 16 SER A O 7
ATOM 10641 N N . SER A 1 17 ? -3.688 12.887 -13.777 1.00 0.00 17 SER A N 7
ATOM 10642 C CA . SER A 1 17 ? -2.335 13.402 -13.918 1.00 0.00 17 SER A CA 7
ATOM 10643 C C . SER A 1 17 ? -1.458 12.380 -14.639 1.00 0.00 17 SER A C 7
ATOM 10644 O O . SER A 1 17 ? -0.376 12.707 -15.128 1.00 0.00 17 SER A O 7
ATOM 10652 N N . TRP A 1 18 ? -1.948 11.151 -14.723 1.00 0.00 18 TRP A N 7
ATOM 10653 C CA . TRP A 1 18 ? -1.211 10.068 -15.346 1.00 0.00 18 TRP A CA 7
ATOM 10654 C C . TRP A 1 18 ? -1.933 9.608 -16.607 1.00 0.00 18 TRP A C 7
ATOM 10655 O O . TRP A 1 18 ? -2.148 8.409 -16.791 1.00 0.00 18 TRP A O 7
ATOM 10676 N N . LYS A 1 19 ? -2.322 10.550 -17.465 1.00 0.00 19 LYS A N 7
ATOM 10677 C CA . LYS A 1 19 ? -3.053 10.219 -18.665 1.00 0.00 19 LYS A CA 7
ATOM 10678 C C . LYS A 1 19 ? -4.499 9.886 -18.320 1.00 0.00 19 LYS A C 7
ATOM 10679 O O . LYS A 1 19 ? -4.976 10.440 -17.331 1.00 0.00 19 LYS A O 7
ATOM 10698 N N . ASN A 1 20 ? -5.272 9.064 -19.033 1.00 0.00 20 ASN A N 7
ATOM 10699 C CA . ASN A 1 20 ? -5.169 7.585 -19.242 1.00 0.00 20 ASN A CA 7
ATOM 10700 C C . ASN A 1 20 ? -3.868 6.957 -19.719 1.00 0.00 20 ASN A C 7
ATOM 10701 O O . ASN A 1 20 ? -3.582 6.874 -20.917 1.00 0.00 20 ASN A O 7
ATOM 10712 N N . THR A 1 21 ? -3.102 6.509 -18.740 1.00 0.00 21 THR A N 7
ATOM 10713 C CA . THR A 1 21 ? -2.069 5.487 -18.949 1.00 0.00 21 THR A CA 7
ATOM 10714 C C . THR A 1 21 ? -2.530 4.194 -18.298 1.00 0.00 21 THR A C 7
ATOM 10715 O O . THR A 1 21 ? -3.631 4.126 -17.747 1.00 0.00 21 THR A O 7
ATOM 10726 N N . LYS A 1 22 ? -1.683 3.176 -18.333 1.00 0.00 22 LYS A N 7
ATOM 10727 C CA . LYS A 1 22 ? -1.938 1.966 -17.578 1.00 0.00 22 LYS A CA 7
ATOM 10728 C C . LYS A 1 22 ? -1.276 2.036 -16.209 1.00 0.00 22 LYS A C 7
ATOM 10729 O O . LYS A 1 22 ? -1.294 1.068 -15.467 1.00 0.00 22 LYS A O 7
ATOM 10748 N N . HIS A 1 23 ? -0.702 3.187 -15.872 1.00 0.00 23 HIS A N 7
ATOM 10749 C CA . HIS A 1 23 ? -0.051 3.358 -14.571 1.00 0.00 23 HIS A CA 7
ATOM 10750 C C . HIS A 1 23 ? -1.080 3.301 -13.453 1.00 0.00 23 HIS A C 7
ATOM 10751 O O . HIS A 1 23 ? -0.940 2.520 -12.518 1.00 0.00 23 HIS A O 7
ATOM 10766 N N . ALA A 1 24 ? -2.125 4.113 -13.569 1.00 0.00 24 ALA A N 7
ATOM 10767 C CA . ALA A 1 24 ? -3.208 4.106 -12.592 1.00 0.00 24 ALA A CA 7
ATOM 10768 C C . ALA A 1 24 ? -3.869 2.734 -12.554 1.00 0.00 24 ALA A C 7
ATOM 10769 O O . ALA A 1 24 ? -4.271 2.244 -11.497 1.00 0.00 24 ALA A O 7
ATOM 10776 N N . ASP A 1 25 ? -3.951 2.118 -13.723 1.00 0.00 25 ASP A N 7
ATOM 10777 C CA . ASP A 1 25 ? -4.508 0.782 -13.862 1.00 0.00 25 ASP A CA 7
ATOM 10778 C C . ASP A 1 25 ? -3.645 -0.234 -13.116 1.00 0.00 25 ASP A C 7
ATOM 10779 O O . ASP A 1 25 ? -4.144 -0.999 -12.294 1.00 0.00 25 ASP A O 7
ATOM 10788 N N . GLN A 1 26 ? -2.342 -0.205 -13.386 1.00 0.00 26 GLN A N 7
ATOM 10789 C CA . GLN A 1 26 ? -1.384 -1.097 -12.750 1.00 0.00 26 GLN A CA 7
ATOM 10790 C C . GLN A 1 26 ? -1.322 -0.878 -11.240 1.00 0.00 26 GLN A C 7
ATOM 10791 O O . GLN A 1 26 ? -1.197 -1.838 -10.477 1.00 0.00 26 GLN A O 7
ATOM 10805 N N . TRP A 1 27 ? -1.410 0.380 -10.815 1.00 0.00 27 TRP A N 7
ATOM 10806 C CA . TRP A 1 27 ? -1.512 0.705 -9.397 1.00 0.00 27 TRP A CA 7
ATOM 10807 C C . TRP A 1 27 ? -2.689 -0.034 -8.774 1.00 0.00 27 TRP A C 7
ATOM 10808 O O . TRP A 1 27 ? -2.560 -0.675 -7.729 1.00 0.00 27 TRP A O 7
ATOM 10829 N N . THR A 1 28 ? -3.829 0.042 -9.447 1.00 0.00 28 THR A N 7
ATOM 10830 C CA . THR A 1 28 ? -5.042 -0.595 -8.970 1.00 0.00 28 THR A CA 7
ATOM 10831 C C . THR A 1 28 ? -4.914 -2.117 -9.015 1.00 0.00 28 THR A C 7
ATOM 10832 O O . THR A 1 28 ? -5.167 -2.793 -8.020 1.00 0.00 28 THR A O 7
ATOM 10843 N N . ASN A 1 29 ? -4.496 -2.643 -10.165 1.00 0.00 29 ASN A N 7
ATOM 10844 C CA . ASN A 1 29 ? -4.378 -4.076 -10.373 1.00 0.00 29 ASN A CA 7
ATOM 10845 C C . ASN A 1 29 ? -3.492 -4.723 -9.315 1.00 0.00 29 ASN A C 7
ATOM 10846 O O . ASN A 1 29 ? -3.853 -5.746 -8.739 1.00 0.00 29 ASN A O 7
ATOM 10857 N N . THR A 1 30 ? -2.339 -4.117 -9.057 1.00 0.00 30 THR A N 7
ATOM 10858 C CA . THR A 1 30 ? -1.371 -4.682 -8.125 1.00 0.00 30 THR A CA 7
ATOM 10859 C C . THR A 1 30 ? -1.939 -4.751 -6.705 1.00 0.00 30 THR A C 7
ATOM 10860 O O . THR A 1 30 ? -1.927 -5.811 -6.074 1.00 0.00 30 THR A O 7
ATOM 10871 N N . ILE A 1 31 ? -2.455 -3.628 -6.213 1.00 0.00 31 ILE A N 7
ATOM 10872 C CA . ILE A 1 31 ? -2.997 -3.565 -4.859 1.00 0.00 31 ILE A CA 7
ATOM 10873 C C . ILE A 1 31 ? -4.226 -4.462 -4.729 1.00 0.00 31 ILE A C 7
ATOM 10874 O O . ILE A 1 31 ? -4.386 -5.184 -3.742 1.00 0.00 31 ILE A O 7
ATOM 10890 N N . LYS A 1 32 ? -5.069 -4.425 -5.752 1.00 0.00 32 LYS A N 7
ATOM 10891 C CA . LYS A 1 32 ? -6.286 -5.229 -5.798 1.00 0.00 32 LYS A CA 7
ATOM 10892 C C . LYS A 1 32 ? -5.955 -6.715 -5.703 1.00 0.00 32 LYS A C 7
ATOM 10893 O O . LYS A 1 32 ? -6.677 -7.486 -5.077 1.00 0.00 32 LYS A O 7
ATOM 10912 N N . THR A 1 33 ? -4.845 -7.103 -6.310 1.00 0.00 33 THR A N 7
ATOM 10913 C CA . THR A 1 33 ? -4.463 -8.506 -6.366 1.00 0.00 33 THR A CA 7
ATOM 10914 C C . THR A 1 33 ? -3.813 -8.975 -5.061 1.00 0.00 33 THR A C 7
ATOM 10915 O O . THR A 1 33 ? -4.235 -9.970 -4.473 1.00 0.00 33 THR A O 7
ATOM 10926 N N . TYR A 1 34 ? -2.798 -8.253 -4.611 1.00 0.00 34 TYR A N 7
ATOM 10927 C CA . TYR A 1 34 ? -2.021 -8.676 -3.449 1.00 0.00 34 TYR A CA 7
ATOM 10928 C C . TYR A 1 34 ? -2.725 -8.377 -2.127 1.00 0.00 34 TYR A C 7
ATOM 10929 O O . TYR A 1 34 ? -2.778 -9.225 -1.240 1.00 0.00 34 TYR A O 7
ATOM 10947 N N . CYS A 1 35 ? -3.265 -7.177 -1.993 1.00 0.00 35 CYS A N 7
ATOM 10948 C CA . CYS A 1 35 ? -3.807 -6.738 -0.712 1.00 0.00 35 CYS A CA 7
ATOM 10949 C C . CYS A 1 35 ? -5.311 -6.979 -0.624 1.00 0.00 35 CYS A C 7
ATOM 10950 O O . CYS A 1 35 ? -5.892 -6.916 0.461 1.00 0.00 35 CYS A O 7
ATOM 10958 N N . GLY A 1 36 ? -5.919 -7.276 -1.768 1.00 0.00 36 GLY A N 7
ATOM 10959 C CA . GLY A 1 36 ? -7.354 -7.512 -1.843 1.00 0.00 36 GLY A CA 7
ATOM 10960 C C . GLY A 1 36 ? -7.853 -8.566 -0.864 1.00 0.00 36 GLY A C 7
ATOM 10961 O O . GLY A 1 36 ? -8.660 -8.256 0.012 1.00 0.00 36 GLY A O 7
ATOM 10965 N N . PRO A 1 37 ? -7.405 -9.830 -0.999 1.00 0.00 37 PRO A N 7
ATOM 10966 C CA . PRO A 1 37 ? -7.875 -10.940 -0.157 1.00 0.00 37 PRO A CA 7
ATOM 10967 C C . PRO A 1 37 ? -7.658 -10.712 1.341 1.00 0.00 37 PRO A C 7
ATOM 10968 O O . PRO A 1 37 ? -8.391 -11.256 2.169 1.00 0.00 37 PRO A O 7
ATOM 10979 N N . VAL A 1 38 ? -6.666 -9.903 1.690 1.00 0.00 38 VAL A N 7
ATOM 10980 C CA . VAL A 1 38 ? -6.311 -9.710 3.091 1.00 0.00 38 VAL A CA 7
ATOM 10981 C C . VAL A 1 38 ? -6.983 -8.472 3.684 1.00 0.00 38 VAL A C 7
ATOM 10982 O O . VAL A 1 38 ? -7.918 -8.586 4.474 1.00 0.00 38 VAL A O 7
ATOM 10995 N N . ILE A 1 39 ? -6.520 -7.294 3.288 1.00 0.00 39 ILE A N 7
ATOM 10996 C CA . ILE A 1 39 ? -6.971 -6.052 3.908 1.00 0.00 39 ILE A CA 7
ATOM 10997 C C . ILE A 1 39 ? -7.927 -5.288 3.001 1.00 0.00 39 ILE A C 7
ATOM 10998 O O . ILE A 1 39 ? -8.334 -4.174 3.321 1.00 0.00 39 ILE A O 7
ATOM 11014 N N . GLY A 1 40 ? -8.291 -5.906 1.883 1.00 0.00 40 GLY A N 7
ATOM 11015 C CA . GLY A 1 40 ? -9.171 -5.270 0.918 1.00 0.00 40 GLY A CA 7
ATOM 11016 C C . GLY A 1 40 ? -10.505 -4.837 1.504 1.00 0.00 40 GLY A C 7
ATOM 11017 O O . GLY A 1 40 ? -10.794 -3.639 1.560 1.00 0.00 40 GLY A O 7
ATOM 11021 N N . PRO A 1 41 ? -11.345 -5.788 1.951 1.00 0.00 41 PRO A N 7
ATOM 11022 C CA . PRO A 1 41 ? -12.670 -5.476 2.494 1.00 0.00 41 PRO A CA 7
ATOM 11023 C C . PRO A 1 41 ? -12.619 -4.953 3.928 1.00 0.00 41 PRO A C 7
ATOM 11024 O O . PRO A 1 41 ? -13.653 -4.647 4.526 1.00 0.00 41 PRO A O 7
ATOM 11035 N N . LEU A 1 42 ? -11.418 -4.847 4.476 1.00 0.00 42 LEU A N 7
ATOM 11036 C CA . LEU A 1 42 ? -11.243 -4.329 5.823 1.00 0.00 42 LEU A CA 7
ATOM 11037 C C . LEU A 1 42 ? -11.203 -2.807 5.790 1.00 0.00 42 LEU A C 7
ATOM 11038 O O . LEU A 1 42 ? -10.961 -2.212 4.739 1.00 0.00 42 LEU A O 7
ATOM 11054 N N . SER A 1 43 ? -11.460 -2.180 6.927 1.00 0.00 43 SER A N 7
ATOM 11055 C CA . SER A 1 43 ? -11.406 -0.731 7.011 1.00 0.00 43 SER A CA 7
ATOM 11056 C C . SER A 1 43 ? -9.980 -0.239 6.797 1.00 0.00 43 SER A C 7
ATOM 11057 O O . SER A 1 43 ? -9.023 -0.851 7.274 1.00 0.00 43 SER A O 7
ATOM 11065 N N . VAL A 1 44 ? -9.844 0.874 6.090 1.00 0.00 44 VAL A N 7
ATOM 11066 C CA . VAL A 1 44 ? -8.540 1.483 5.874 1.00 0.00 44 VAL A CA 7
ATOM 11067 C C . VAL A 1 44 ? -7.959 1.973 7.207 1.00 0.00 44 VAL A C 7
ATOM 11068 O O . VAL A 1 44 ? -6.752 2.187 7.339 1.00 0.00 44 VAL A O 7
ATOM 11081 N N . GLN A 1 45 ? -8.831 2.135 8.199 1.00 0.00 45 GLN A N 7
ATOM 11082 C CA . GLN A 1 45 ? -8.400 2.491 9.544 1.00 0.00 45 GLN A CA 7
ATOM 11083 C C . GLN A 1 45 ? -7.998 1.237 10.311 1.00 0.00 45 GLN A C 7
ATOM 11084 O O . GLN A 1 45 ? -7.141 1.277 11.192 1.00 0.00 45 GLN A O 7
ATOM 11098 N N . ASP A 1 46 ? -8.611 0.117 9.951 1.00 0.00 46 ASP A N 7
ATOM 11099 C CA . ASP A 1 46 ? -8.379 -1.143 10.645 1.00 0.00 46 ASP A CA 7
ATOM 11100 C C . ASP A 1 46 ? -7.057 -1.771 10.213 1.00 0.00 46 ASP A C 7
ATOM 11101 O O . ASP A 1 46 ? -6.484 -2.585 10.937 1.00 0.00 46 ASP A O 7
ATOM 11110 N N . VAL A 1 47 ? -6.584 -1.389 9.026 1.00 0.00 47 VAL A N 7
ATOM 11111 C CA . VAL A 1 47 ? -5.312 -1.883 8.502 1.00 0.00 47 VAL A CA 7
ATOM 11112 C C . VAL A 1 47 ? -4.169 -1.555 9.459 1.00 0.00 47 VAL A C 7
ATOM 11113 O O . VAL A 1 47 ? -3.729 -0.408 9.557 1.00 0.00 47 VAL A O 7
ATOM 11126 N N . ASP A 1 48 ? -3.710 -2.571 10.174 1.00 0.00 48 ASP A N 7
ATOM 11127 C CA . ASP A 1 48 ? -2.666 -2.404 11.173 1.00 0.00 48 ASP A CA 7
ATOM 11128 C C . ASP A 1 48 ? -1.353 -2.987 10.680 1.00 0.00 48 ASP A C 7
ATOM 11129 O O . ASP A 1 48 ? -1.320 -3.733 9.700 1.00 0.00 48 ASP A O 7
ATOM 11138 N N . THR A 1 49 ? -0.281 -2.651 11.378 1.00 0.00 49 THR A N 7
ATOM 11139 C CA . THR A 1 49 ? 1.058 -3.104 11.030 1.00 0.00 49 THR A CA 7
ATOM 11140 C C . THR A 1 49 ? 1.139 -4.632 11.013 1.00 0.00 49 THR A C 7
ATOM 11141 O O . THR A 1 49 ? 1.813 -5.217 10.163 1.00 0.00 49 THR A O 7
ATOM 11152 N N . LYS A 1 50 ? 0.430 -5.268 11.939 1.00 0.00 50 LYS A N 7
ATOM 11153 C CA . LYS A 1 50 ? 0.410 -6.721 12.036 1.00 0.00 50 LYS A CA 7
ATOM 11154 C C . LYS A 1 50 ? -0.172 -7.324 10.760 1.00 0.00 50 LYS A C 7
ATOM 11155 O O . LYS A 1 50 ? 0.355 -8.295 10.217 1.00 0.00 50 LYS A O 7
ATOM 11174 N N . LEU A 1 51 ? -1.252 -6.721 10.280 1.00 0.00 51 LEU A N 7
ATOM 11175 C CA . LEU A 1 51 ? -1.894 -7.156 9.052 1.00 0.00 51 LEU A CA 7
ATOM 11176 C C . LEU A 1 51 ? -0.987 -6.877 7.857 1.00 0.00 51 LEU A C 7
ATOM 11177 O O . LEU A 1 51 ? -0.900 -7.680 6.927 1.00 0.00 51 LEU A O 7
ATOM 11193 N N . ILE A 1 52 ? -0.309 -5.737 7.900 1.00 0.00 52 ILE A N 7
ATOM 11194 C CA . ILE A 1 52 ? 0.644 -5.352 6.867 1.00 0.00 52 ILE A CA 7
ATOM 11195 C C . ILE A 1 52 ? 1.746 -6.402 6.716 1.00 0.00 52 ILE A C 7
ATOM 11196 O O . ILE A 1 52 ? 2.161 -6.726 5.598 1.00 0.00 52 ILE A O 7
ATOM 11212 N N . MET A 1 53 ? 2.202 -6.937 7.841 1.00 0.00 53 MET A N 7
ATOM 11213 C CA . MET A 1 53 ? 3.214 -7.987 7.839 1.00 0.00 53 MET A CA 7
ATOM 11214 C C . MET A 1 53 ? 2.687 -9.239 7.149 1.00 0.00 53 MET A C 7
ATOM 11215 O O . MET A 1 53 ? 3.382 -9.856 6.343 1.00 0.00 53 MET A O 7
ATOM 11229 N N . LYS A 1 54 ? 1.445 -9.594 7.463 1.00 0.00 54 LYS A N 7
ATOM 11230 C CA . LYS A 1 54 ? 0.806 -10.776 6.891 1.00 0.00 54 LYS A CA 7
ATOM 11231 C C . LYS A 1 54 ? 0.716 -10.671 5.371 1.00 0.00 54 LYS A C 7
ATOM 11232 O O . LYS A 1 54 ? 0.891 -11.661 4.662 1.00 0.00 54 LYS A O 7
ATOM 11251 N N . VAL A 1 55 ? 0.442 -9.465 4.882 1.00 0.00 55 VAL A N 7
ATOM 11252 C CA . VAL A 1 55 ? 0.329 -9.224 3.450 1.00 0.00 55 VAL A CA 7
ATOM 11253 C C . VAL A 1 55 ? 1.678 -9.382 2.751 1.00 0.00 55 VAL A C 7
ATOM 11254 O O . VAL A 1 55 ? 1.759 -9.952 1.668 1.00 0.00 55 VAL A O 7
ATOM 11267 N N . LEU A 1 56 ? 2.734 -8.881 3.382 1.00 0.00 56 LEU A N 7
ATOM 11268 C CA . LEU A 1 56 ? 4.060 -8.879 2.771 1.00 0.00 56 LEU A CA 7
ATOM 11269 C C . LEU A 1 56 ? 4.696 -10.264 2.780 1.00 0.00 56 LEU A C 7
ATOM 11270 O O . LEU A 1 56 ? 5.552 -10.554 1.947 1.00 0.00 56 LEU A O 7
ATOM 11286 N N . ASP A 1 57 ? 4.268 -11.106 3.710 1.00 0.00 57 ASP A N 7
ATOM 11287 C CA . ASP A 1 57 ? 4.872 -12.426 3.912 1.00 0.00 57 ASP A CA 7
ATOM 11288 C C . ASP A 1 57 ? 5.025 -13.212 2.596 1.00 0.00 57 ASP A C 7
ATOM 11289 O O . ASP A 1 57 ? 6.131 -13.633 2.259 1.00 0.00 57 ASP A O 7
ATOM 11298 N N . PRO A 1 58 ? 3.934 -13.414 1.823 1.00 0.00 58 PRO A N 7
ATOM 11299 C CA . PRO A 1 58 ? 4.008 -14.134 0.545 1.00 0.00 58 PRO A CA 7
ATOM 11300 C C . PRO A 1 58 ? 4.627 -13.295 -0.574 1.00 0.00 58 PRO A C 7
ATOM 11301 O O . PRO A 1 58 ? 5.123 -13.833 -1.567 1.00 0.00 58 PRO A O 7
ATOM 11312 N N . ILE A 1 59 ? 4.616 -11.978 -0.406 1.00 0.00 59 ILE A N 7
ATOM 11313 C CA . ILE A 1 59 ? 5.075 -11.075 -1.458 1.00 0.00 59 ILE A CA 7
ATOM 11314 C C . ILE A 1 59 ? 6.598 -11.019 -1.514 1.00 0.00 59 ILE A C 7
ATOM 11315 O O . ILE A 1 59 ? 7.175 -10.994 -2.601 1.00 0.00 59 ILE A O 7
ATOM 11331 N N . TRP A 1 60 ? 7.246 -11.018 -0.349 1.00 0.00 60 TRP A N 7
ATOM 11332 C CA . TRP A 1 60 ? 8.711 -10.991 -0.285 1.00 0.00 60 TRP A CA 7
ATOM 11333 C C . TRP A 1 60 ? 9.317 -12.211 -0.973 1.00 0.00 60 TRP A C 7
ATOM 11334 O O . TRP A 1 60 ? 10.436 -12.160 -1.488 1.00 0.00 60 TRP A O 7
ATOM 11355 N N . GLU A 1 61 ? 8.571 -13.302 -0.975 1.00 0.00 61 GLU A N 7
ATOM 11356 C CA . GLU A 1 61 ? 9.022 -14.543 -1.552 1.00 0.00 61 GLU A CA 7
ATOM 11357 C C . GLU A 1 61 ? 8.902 -14.519 -3.073 1.00 0.00 61 GLU A C 7
ATOM 11358 O O . GLU A 1 61 ? 9.636 -15.213 -3.779 1.00 0.00 61 GLU A O 7
ATOM 11370 N N . GLN A 1 62 ? 7.971 -13.725 -3.571 1.00 0.00 62 GLN A N 7
ATOM 11371 C CA . GLN A 1 62 ? 7.755 -13.604 -5.003 1.00 0.00 62 GLN A CA 7
ATOM 11372 C C . GLN A 1 62 ? 8.512 -12.415 -5.586 1.00 0.00 62 GLN A C 7
ATOM 11373 O O . GLN A 1 62 ? 9.397 -12.582 -6.428 1.00 0.00 62 GLN A O 7
ATOM 11387 N N . LYS A 1 63 ? 8.172 -11.221 -5.124 1.00 0.00 63 LYS A N 7
ATOM 11388 C CA . LYS A 1 63 ? 8.701 -9.993 -5.703 1.00 0.00 63 LYS A CA 7
ATOM 11389 C C . LYS A 1 63 ? 9.214 -9.056 -4.609 1.00 0.00 63 LYS A C 7
ATOM 11390 O O . LYS A 1 63 ? 8.479 -8.191 -4.138 1.00 0.00 63 LYS A O 7
ATOM 11409 N N . PRO A 1 64 ? 10.473 -9.230 -4.172 1.00 0.00 64 PRO A N 7
ATOM 11410 C CA . PRO A 1 64 ? 11.058 -8.422 -3.092 1.00 0.00 64 PRO A CA 7
ATOM 11411 C C . PRO A 1 64 ? 11.048 -6.920 -3.389 1.00 0.00 64 PRO A C 7
ATOM 11412 O O . PRO A 1 64 ? 10.611 -6.121 -2.558 1.00 0.00 64 PRO A O 7
ATOM 11423 N N . GLU A 1 65 ? 11.522 -6.534 -4.572 1.00 0.00 65 GLU A N 7
ATOM 11424 C CA . GLU A 1 65 ? 11.550 -5.121 -4.949 1.00 0.00 65 GLU A CA 7
ATOM 11425 C C . GLU A 1 65 ? 10.130 -4.573 -5.033 1.00 0.00 65 GLU A C 7
ATOM 11426 O O . GLU A 1 65 ? 9.851 -3.451 -4.604 1.00 0.00 65 GLU A O 7
ATOM 11438 N N . THR A 1 66 ? 9.229 -5.390 -5.558 1.00 0.00 66 THR A N 7
ATOM 11439 C CA . THR A 1 66 ? 7.851 -4.982 -5.750 1.00 0.00 66 THR A CA 7
ATOM 11440 C C . THR A 1 66 ? 7.129 -4.869 -4.409 1.00 0.00 66 THR A C 7
ATOM 11441 O O . THR A 1 66 ? 6.256 -4.024 -4.238 1.00 0.00 66 THR A O 7
ATOM 11452 N N . ALA A 1 67 ? 7.509 -5.718 -3.461 1.00 0.00 67 ALA A N 7
ATOM 11453 C CA . ALA A 1 67 ? 6.963 -5.654 -2.109 1.00 0.00 67 ALA A CA 7
ATOM 11454 C C . ALA A 1 67 ? 7.269 -4.303 -1.478 1.00 0.00 67 ALA A C 7
ATOM 11455 O O . ALA A 1 67 ? 6.408 -3.689 -0.844 1.00 0.00 67 ALA A O 7
ATOM 11462 N N . SER A 1 68 ? 8.498 -3.847 -1.675 1.00 0.00 68 SER A N 7
ATOM 11463 C CA . SER A 1 68 ? 8.928 -2.554 -1.170 1.00 0.00 68 SER A CA 7
ATOM 11464 C C . SER A 1 68 ? 8.129 -1.435 -1.840 1.00 0.00 68 SER A C 7
ATOM 11465 O O . SER A 1 68 ? 7.599 -0.546 -1.169 1.00 0.00 68 SER A O 7
ATOM 11473 N N . ARG A 1 69 ? 8.015 -1.506 -3.163 1.00 0.00 69 ARG A N 7
ATOM 11474 C CA . ARG A 1 69 ? 7.285 -0.508 -3.925 1.00 0.00 69 ARG A CA 7
ATOM 11475 C C . ARG A 1 69 ? 5.806 -0.507 -3.565 1.00 0.00 69 ARG A C 7
ATOM 11476 O O . ARG A 1 69 ? 5.209 0.550 -3.369 1.00 0.00 69 ARG A O 7
ATOM 11497 N N . LEU A 1 70 ? 5.224 -1.697 -3.472 1.00 0.00 70 LEU A N 7
ATOM 11498 C CA . LEU A 1 70 ? 3.814 -1.843 -3.141 1.00 0.00 70 LEU A CA 7
ATOM 11499 C C . LEU A 1 70 ? 3.517 -1.224 -1.782 1.00 0.00 70 LEU A C 7
ATOM 11500 O O . LEU A 1 70 ? 2.504 -0.547 -1.606 1.00 0.00 70 LEU A O 7
ATOM 11516 N N . ARG A 1 71 ? 4.406 -1.449 -0.824 1.00 0.00 71 ARG A N 7
ATOM 11517 C CA . ARG A 1 71 ? 4.224 -0.895 0.506 1.00 0.00 71 ARG A CA 7
ATOM 11518 C C . ARG A 1 71 ? 4.358 0.626 0.472 1.00 0.00 71 ARG A C 7
ATOM 11519 O O . ARG A 1 71 ? 3.600 1.334 1.127 1.00 0.00 71 ARG A O 7
ATOM 11540 N N . GLY A 1 72 ? 5.318 1.113 -0.311 1.00 0.00 72 GLY A N 7
ATOM 11541 C CA . GLY A 1 72 ? 5.515 2.545 -0.451 1.00 0.00 72 GLY A CA 7
ATOM 11542 C C . GLY A 1 72 ? 4.320 3.231 -1.086 1.00 0.00 72 GLY A C 7
ATOM 11543 O O . GLY A 1 72 ? 3.933 4.328 -0.679 1.00 0.00 72 GLY A O 7
ATOM 11547 N N . ARG A 1 73 ? 3.730 2.575 -2.080 1.00 0.00 73 ARG A N 7
ATOM 11548 C CA . ARG A 1 73 ? 2.533 3.086 -2.730 1.00 0.00 73 ARG A CA 7
ATOM 11549 C C . ARG A 1 73 ? 1.378 3.135 -1.740 1.00 0.00 73 ARG A C 7
ATOM 11550 O O . ARG A 1 73 ? 0.605 4.089 -1.717 1.00 0.00 73 ARG A O 7
ATOM 11571 N N . ILE A 1 74 ? 1.281 2.105 -0.910 1.00 0.00 74 ILE A N 7
ATOM 11572 C CA . ILE A 1 74 ? 0.257 2.047 0.125 1.00 0.00 74 ILE A CA 7
ATOM 11573 C C . ILE A 1 74 ? 0.499 3.106 1.197 1.00 0.00 74 ILE A C 7
ATOM 11574 O O . ILE A 1 74 ? -0.449 3.695 1.713 1.00 0.00 74 ILE A O 7
ATOM 11590 N N . GLU A 1 75 ? 1.765 3.343 1.534 1.00 0.00 75 GLU A N 7
ATOM 11591 C CA . GLU A 1 75 ? 2.115 4.398 2.480 1.00 0.00 75 GLU A CA 7
ATOM 11592 C C . GLU A 1 75 ? 1.517 5.724 2.025 1.00 0.00 75 GLU A C 7
ATOM 11593 O O . GLU A 1 75 ? 0.941 6.464 2.822 1.00 0.00 75 GLU A O 7
ATOM 11605 N N . SER A 1 76 ? 1.650 6.001 0.733 1.00 0.00 76 SER A N 7
ATOM 11606 C CA . SER A 1 76 ? 1.108 7.214 0.142 1.00 0.00 76 SER A CA 7
ATOM 11607 C C . SER A 1 76 ? -0.413 7.245 0.301 1.00 0.00 76 SER A C 7
ATOM 11608 O O . SER A 1 76 ? -0.986 8.269 0.677 1.00 0.00 76 SER A O 7
ATOM 11616 N N . VAL A 1 77 ? -1.055 6.112 0.032 1.00 0.00 77 VAL A N 7
ATOM 11617 C CA . VAL A 1 77 ? -2.501 5.991 0.178 1.00 0.00 77 VAL A CA 7
ATOM 11618 C C . VAL A 1 77 ? -2.922 6.224 1.629 1.00 0.00 77 VAL A C 7
ATOM 11619 O O . VAL A 1 77 ? -3.853 6.982 1.903 1.00 0.00 77 VAL A O 7
ATOM 11632 N N . LEU A 1 78 ? -2.220 5.580 2.554 1.00 0.00 78 LEU A N 7
ATOM 11633 C CA . LEU A 1 78 ? -2.503 5.726 3.974 1.00 0.00 78 LEU A CA 7
ATOM 11634 C C . LEU A 1 78 ? -2.277 7.165 4.424 1.00 0.00 78 LEU A C 7
ATOM 11635 O O . LEU A 1 78 ? -3.037 7.694 5.230 1.00 0.00 78 LEU A O 7
ATOM 11651 N N . ASP A 1 79 ? -1.233 7.790 3.895 1.00 0.00 79 ASP A N 7
ATOM 11652 C CA . ASP A 1 79 ? -0.909 9.174 4.228 1.00 0.00 79 ASP A CA 7
ATOM 11653 C C . ASP A 1 79 ? -2.041 10.099 3.792 1.00 0.00 79 ASP A C 7
ATOM 11654 O O . ASP A 1 79 ? -2.535 10.914 4.572 1.00 0.00 79 ASP A O 7
ATOM 11663 N N . TRP A 1 80 ? -2.474 9.921 2.554 1.00 0.00 80 TRP A N 7
ATOM 11664 C CA . TRP A 1 80 ? -3.559 10.707 1.985 1.00 0.00 80 TRP A CA 7
ATOM 11665 C C . TRP A 1 80 ? -4.859 10.466 2.754 1.00 0.00 80 TRP A C 7
ATOM 11666 O O . TRP A 1 80 ? -5.581 11.408 3.093 1.00 0.00 80 TRP A O 7
ATOM 11687 N N . ALA A 1 81 ? -5.137 9.202 3.039 1.00 0.00 81 ALA A N 7
ATOM 11688 C CA . ALA A 1 81 ? -6.358 8.812 3.734 1.00 0.00 81 ALA A CA 7
ATOM 11689 C C . ALA A 1 81 ? -6.424 9.411 5.137 1.00 0.00 81 ALA A C 7
ATOM 11690 O O . ALA A 1 81 ? -7.493 9.819 5.594 1.00 0.00 81 ALA A O 7
ATOM 11697 N N . THR A 1 82 ? -5.283 9.467 5.812 1.00 0.00 82 THR A N 7
ATOM 11698 C CA . THR A 1 82 ? -5.224 10.006 7.165 1.00 0.00 82 THR A CA 7
ATOM 11699 C C . THR A 1 82 ? -5.473 11.513 7.152 1.00 0.00 82 THR A C 7
ATOM 11700 O O . THR A 1 82 ? -6.168 12.050 8.019 1.00 0.00 82 THR A O 7
ATOM 11711 N N . VAL A 1 83 ? -4.923 12.188 6.149 1.00 0.00 83 VAL A N 7
ATOM 11712 C CA . VAL A 1 83 ? -5.130 13.622 5.990 1.00 0.00 83 VAL A CA 7
ATOM 11713 C C . VAL A 1 83 ? -6.584 13.915 5.621 1.00 0.00 83 VAL A C 7
ATOM 11714 O O . VAL A 1 83 ? -7.191 14.854 6.134 1.00 0.00 83 VAL A O 7
ATOM 11727 N N . ARG A 1 84 ? -7.141 13.107 4.727 1.00 0.00 84 ARG A N 7
ATOM 11728 C CA . ARG A 1 84 ? -8.535 13.234 4.336 1.00 0.00 84 ARG A CA 7
ATOM 11729 C C . ARG A 1 84 ? -9.487 12.874 5.474 1.00 0.00 84 ARG A C 7
ATOM 11730 O O . ARG A 1 84 ? -10.616 13.357 5.522 1.00 0.00 84 ARG A O 7
ATOM 11751 N N . GLY A 1 85 ? -9.031 12.038 6.391 1.00 0.00 85 GLY A N 7
ATOM 11752 C CA . GLY A 1 85 ? -9.849 11.678 7.531 1.00 0.00 85 GLY A CA 7
ATOM 11753 C C . GLY A 1 85 ? -10.661 10.420 7.297 1.00 0.00 85 GLY A C 7
ATOM 11754 O O . GLY A 1 85 ? -11.646 10.173 7.992 1.00 0.00 85 GLY A O 7
ATOM 11758 N N . TYR A 1 86 ? -10.254 9.620 6.318 1.00 0.00 86 TYR A N 7
ATOM 11759 C CA . TYR A 1 86 ? -10.918 8.345 6.066 1.00 0.00 86 TYR A CA 7
ATOM 11760 C C . TYR A 1 86 ? -10.364 7.291 7.012 1.00 0.00 86 TYR A C 7
ATOM 11761 O O . TYR A 1 86 ? -10.959 6.231 7.215 1.00 0.00 86 TYR A O 7
ATOM 11779 N N . ARG A 1 87 ? -9.211 7.605 7.585 1.00 0.00 87 ARG A N 7
ATOM 11780 C CA . ARG A 1 87 ? -8.575 6.764 8.581 1.00 0.00 87 ARG A CA 7
ATOM 11781 C C . ARG A 1 87 ? -7.820 7.649 9.559 1.00 0.00 87 ARG A C 7
ATOM 11782 O O . ARG A 1 87 ? -7.404 8.751 9.202 1.00 0.00 87 ARG A O 7
ATOM 11803 N N . GLU A 1 88 ? -7.651 7.180 10.780 1.00 0.00 88 GLU A N 7
ATOM 11804 C CA . GLU A 1 88 ? -6.944 7.946 11.789 1.00 0.00 88 GLU A CA 7
ATOM 11805 C C . GLU A 1 88 ? -5.842 7.109 12.424 1.00 0.00 88 GLU A C 7
ATOM 11806 O O . GLU A 1 88 ? -5.857 5.879 12.339 1.00 0.00 88 GLU A O 7
ATOM 11818 N N . GLY A 1 89 ? -4.892 7.783 13.052 1.00 0.00 89 GLY A N 7
ATOM 11819 C CA . GLY A 1 89 ? -3.760 7.106 13.648 1.00 0.00 89 GLY A CA 7
ATOM 11820 C C . GLY A 1 89 ? -2.442 7.611 13.088 1.00 0.00 89 GLY A C 7
ATOM 11821 O O . GLY A 1 89 ? -2.144 8.803 13.173 1.00 0.00 89 GLY A O 7
ATOM 11825 N N . ASP A 1 90 ? -1.660 6.707 12.511 1.00 0.00 90 ASP A N 7
ATOM 11826 C CA . ASP A 1 90 ? -0.383 7.068 11.902 1.00 0.00 90 ASP A CA 7
ATOM 11827 C C . ASP A 1 90 ? -0.188 6.261 10.619 1.00 0.00 90 ASP A C 7
ATOM 11828 O O . ASP A 1 90 ? -1.147 5.696 10.095 1.00 0.00 90 ASP A O 7
ATOM 11837 N N . ASN A 1 91 ? 1.035 6.215 10.113 1.00 0.00 91 ASN A N 7
ATOM 11838 C CA . ASN A 1 91 ? 1.352 5.532 8.872 1.00 0.00 91 ASN A CA 7
ATOM 11839 C C . ASN A 1 91 ? 2.102 4.229 9.146 1.00 0.00 91 ASN A C 7
ATOM 11840 O O . ASN A 1 91 ? 3.333 4.211 9.182 1.00 0.00 91 ASN A O 7
ATOM 11851 N N . PRO A 1 92 ? 1.369 3.122 9.354 1.00 0.00 92 PRO A N 7
ATOM 11852 C CA . PRO A 1 92 ? 1.956 1.833 9.748 1.00 0.00 92 PRO A CA 7
ATOM 11853 C C . PRO A 1 92 ? 2.851 1.225 8.668 1.00 0.00 92 PRO A C 7
ATOM 11854 O O . PRO A 1 92 ? 3.592 0.281 8.928 1.00 0.00 92 PRO A O 7
ATOM 11865 N N . ALA A 1 93 ? 2.772 1.766 7.458 1.00 0.00 93 ALA A N 7
ATOM 11866 C CA . ALA A 1 93 ? 3.569 1.272 6.339 1.00 0.00 93 ALA A CA 7
ATOM 11867 C C . ALA A 1 93 ? 4.786 2.163 6.101 1.00 0.00 93 ALA A C 7
ATOM 11868 O O . ALA A 1 93 ? 5.513 1.991 5.125 1.00 0.00 93 ALA A O 7
ATOM 11875 N N . ARG A 1 94 ? 4.998 3.113 7.002 1.00 0.00 94 ARG A N 7
ATOM 11876 C CA . ARG A 1 94 ? 6.119 4.033 6.892 1.00 0.00 94 ARG A CA 7
ATOM 11877 C C . ARG A 1 94 ? 7.251 3.604 7.818 1.00 0.00 94 ARG A C 7
ATOM 11878 O O . ARG A 1 94 ? 8.399 3.482 7.386 1.00 0.00 94 ARG A O 7
ATOM 11899 N N . TRP A 1 95 ? 6.909 3.381 9.091 1.00 0.00 95 TRP A N 7
ATOM 11900 C CA . TRP A 1 95 ? 7.858 2.900 10.099 1.00 0.00 95 TRP A CA 7
ATOM 11901 C C . TRP A 1 95 ? 8.915 3.939 10.464 1.00 0.00 95 TRP A C 7
ATOM 11902 O O . TRP A 1 95 ? 9.232 4.847 9.693 1.00 0.00 95 TRP A O 7
ATOM 11923 N N . ARG A 1 96 ? 9.438 3.797 11.669 1.00 0.00 96 ARG A N 7
ATOM 11924 C CA . ARG A 1 96 ? 10.587 4.552 12.115 1.00 0.00 96 ARG A CA 7
ATOM 11925 C C . ARG A 1 96 ? 11.806 3.636 12.123 1.00 0.00 96 ARG A C 7
ATOM 11926 O O . ARG A 1 96 ? 12.950 4.084 12.037 1.00 0.00 96 ARG A O 7
ATOM 11947 N N . GLY A 1 97 ? 11.535 2.342 12.222 1.00 0.00 97 GLY A N 7
ATOM 11948 C CA . GLY A 1 97 ? 12.586 1.349 12.199 1.00 0.00 97 GLY A CA 7
ATOM 11949 C C . GLY A 1 97 ? 12.025 -0.055 12.161 1.00 0.00 97 GLY A C 7
ATOM 11950 O O . GLY A 1 97 ? 11.736 -0.643 13.204 1.00 0.00 97 GLY A O 7
ATOM 11954 N N . TYR A 1 98 ? 11.840 -0.584 10.961 1.00 0.00 98 TYR A N 7
ATOM 11955 C CA . TYR A 1 98 ? 11.330 -1.939 10.801 1.00 0.00 98 TYR A CA 7
ATOM 11956 C C . TYR A 1 98 ? 12.477 -2.927 10.609 1.00 0.00 98 TYR A C 7
ATOM 11957 O O . TYR A 1 98 ? 12.764 -3.737 11.491 1.00 0.00 98 TYR A O 7
ATOM 11975 N N . LEU A 1 99 ? 13.133 -2.854 9.458 1.00 0.00 99 LEU A N 7
ATOM 11976 C CA . LEU A 1 99 ? 14.234 -3.755 9.153 1.00 0.00 99 LEU A CA 7
ATOM 11977 C C . LEU A 1 99 ? 15.559 -3.156 9.605 1.00 0.00 99 LEU A C 7
ATOM 11978 O O . LEU A 1 99 ? 16.352 -3.811 10.280 1.00 0.00 99 LEU A O 7
ATOM 11994 N N . GLU A 1 100 ? 15.784 -1.902 9.240 1.00 0.00 100 GLU A N 7
ATOM 11995 C CA . GLU A 1 100 ? 17.012 -1.214 9.595 1.00 0.00 100 GLU A CA 7
ATOM 11996 C C . GLU A 1 100 ? 16.724 0.243 9.912 1.00 0.00 100 GLU A C 7
ATOM 11997 O O . GLU A 1 100 ? 15.689 0.779 9.511 1.00 0.00 100 GLU A O 7
ATOM 12009 N N . HIS A 1 101 ? 17.625 0.866 10.647 1.00 0.00 101 HIS A N 7
ATOM 12010 C CA . HIS A 1 101 ? 17.570 2.300 10.867 1.00 0.00 101 HIS A CA 7
ATOM 12011 C C . HIS A 1 101 ? 18.401 2.999 9.806 1.00 0.00 101 HIS A C 7
ATOM 12012 O O . HIS A 1 101 ? 19.629 2.903 9.806 1.00 0.00 101 HIS A O 7
ATOM 12027 N N . HIS A 1 102 ? 17.729 3.673 8.888 1.00 0.00 102 HIS A N 7
ATOM 12028 C CA . HIS A 1 102 ? 18.417 4.367 7.809 1.00 0.00 102 HIS A CA 7
ATOM 12029 C C . HIS A 1 102 ? 19.215 5.548 8.339 1.00 0.00 102 HIS A C 7
ATOM 12030 O O . HIS A 1 102 ? 20.369 5.741 7.949 1.00 0.00 102 HIS A O 7
ATOM 12045 N N . HIS A 1 103 ? 18.593 6.319 9.237 1.00 0.00 103 HIS A N 7
ATOM 12046 C CA . HIS A 1 103 ? 19.211 7.510 9.829 1.00 0.00 103 HIS A CA 7
ATOM 12047 C C . HIS A 1 103 ? 19.384 8.608 8.777 1.00 0.00 103 HIS A C 7
ATOM 12048 O O . HIS A 1 103 ? 19.886 8.366 7.681 1.00 0.00 103 HIS A O 7
ATOM 12063 N N . HIS A 1 104 ? 18.962 9.817 9.107 1.00 0.00 104 HIS A N 7
ATOM 12064 C CA . HIS A 1 104 ? 19.022 10.906 8.147 1.00 0.00 104 HIS A CA 7
ATOM 12065 C C . HIS A 1 104 ? 20.471 11.352 7.923 1.00 0.00 104 HIS A C 7
ATOM 12066 O O . HIS A 1 104 ? 21.171 11.746 8.860 1.00 0.00 104 HIS A O 7
ATOM 12081 N N . HIS A 1 105 ? 20.917 11.239 6.678 1.00 0.00 105 HIS A N 7
ATOM 12082 C CA . HIS A 1 105 ? 22.245 11.687 6.271 1.00 0.00 105 HIS A CA 7
ATOM 12083 C C . HIS A 1 105 ? 22.291 11.780 4.751 1.00 0.00 105 HIS A C 7
ATOM 12084 O O . HIS A 1 105 ? 22.482 12.859 4.193 1.00 0.00 105 HIS A O 7
ATOM 12099 N N . HIS A 1 106 ? 22.118 10.640 4.089 1.00 0.00 106 HIS A N 7
ATOM 12100 C CA . HIS A 1 106 ? 21.934 10.611 2.644 1.00 0.00 106 HIS A CA 7
ATOM 12101 C C . HIS A 1 106 ? 20.867 9.581 2.297 1.00 0.00 106 HIS A C 7
ATOM 12102 O O . HIS A 1 106 ? 21.003 8.415 2.725 1.00 0.00 106 HIS A O 7
ATOM 12118 N N . MET A 1 1 ? -14.769 3.957 6.358 1.00 0.00 1 MET A N 8
ATOM 12119 C CA . MET A 1 1 ? -14.142 3.910 5.017 1.00 0.00 1 MET A CA 8
ATOM 12120 C C . MET A 1 1 ? -13.322 2.634 4.874 1.00 0.00 1 MET A C 8
ATOM 12121 O O . MET A 1 1 ? -12.563 2.281 5.776 1.00 0.00 1 MET A O 8
ATOM 12137 N N . THR A 1 2 ? -13.471 1.941 3.749 1.00 0.00 2 THR A N 8
ATOM 12138 C CA . THR A 1 2 ? -12.727 0.710 3.524 1.00 0.00 2 THR A CA 8
ATOM 12139 C C . THR A 1 2 ? -11.449 1.002 2.749 1.00 0.00 2 THR A C 8
ATOM 12140 O O . THR A 1 2 ? -11.334 2.045 2.100 1.00 0.00 2 THR A O 8
ATOM 12151 N N . PHE A 1 3 ? -10.489 0.091 2.820 1.00 0.00 3 PHE A N 8
ATOM 12152 C CA . PHE A 1 3 ? -9.204 0.300 2.168 1.00 0.00 3 PHE A CA 8
ATOM 12153 C C . PHE A 1 3 ? -9.376 0.316 0.655 1.00 0.00 3 PHE A C 8
ATOM 12154 O O . PHE A 1 3 ? -8.780 1.137 -0.034 1.00 0.00 3 PHE A O 8
ATOM 12171 N N . SER A 1 4 ? -10.210 -0.585 0.149 1.00 0.00 4 SER A N 8
ATOM 12172 C CA . SER A 1 4 ? -10.491 -0.658 -1.279 1.00 0.00 4 SER A CA 8
ATOM 12173 C C . SER A 1 4 ? -11.079 0.662 -1.782 1.00 0.00 4 SER A C 8
ATOM 12174 O O . SER A 1 4 ? -10.710 1.149 -2.851 1.00 0.00 4 SER A O 8
ATOM 12182 N N . GLU A 1 5 ? -11.981 1.238 -0.996 1.00 0.00 5 GLU A N 8
ATOM 12183 C CA . GLU A 1 5 ? -12.605 2.507 -1.343 1.00 0.00 5 GLU A CA 8
ATOM 12184 C C . GLU A 1 5 ? -11.602 3.651 -1.261 1.00 0.00 5 GLU A C 8
ATOM 12185 O O . GLU A 1 5 ? -11.516 4.477 -2.168 1.00 0.00 5 GLU A O 8
ATOM 12197 N N . CYS A 1 6 ? -10.841 3.678 -0.178 1.00 0.00 6 CYS A N 8
ATOM 12198 C CA . CYS A 1 6 ? -9.859 4.732 0.055 1.00 0.00 6 CYS A CA 8
ATOM 12199 C C . CYS A 1 6 ? -8.765 4.702 -1.005 1.00 0.00 6 CYS A C 8
ATOM 12200 O O . CYS A 1 6 ? -8.405 5.734 -1.575 1.00 0.00 6 CYS A O 8
ATOM 12208 N N . ALA A 1 7 ? -8.238 3.511 -1.255 1.00 0.00 7 ALA A N 8
ATOM 12209 C CA . ALA A 1 7 ? -7.218 3.318 -2.280 1.00 0.00 7 ALA A CA 8
ATOM 12210 C C . ALA A 1 7 ? -7.732 3.780 -3.636 1.00 0.00 7 ALA A C 8
ATOM 12211 O O . ALA A 1 7 ? -7.027 4.461 -4.377 1.00 0.00 7 ALA A O 8
ATOM 12218 N N . ALA A 1 8 ? -8.978 3.429 -3.941 1.00 0.00 8 ALA A N 8
ATOM 12219 C CA . ALA A 1 8 ? -9.604 3.850 -5.184 1.00 0.00 8 ALA A CA 8
ATOM 12220 C C . ALA A 1 8 ? -9.688 5.369 -5.256 1.00 0.00 8 ALA A C 8
ATOM 12221 O O . ALA A 1 8 ? -9.413 5.957 -6.296 1.00 0.00 8 ALA A O 8
ATOM 12228 N N . LEU A 1 9 ? -10.043 5.999 -4.139 1.00 0.00 9 LEU A N 8
ATOM 12229 C CA . LEU A 1 9 ? -10.135 7.456 -4.077 1.00 0.00 9 LEU A CA 8
ATOM 12230 C C . LEU A 1 9 ? -8.786 8.096 -4.382 1.00 0.00 9 LEU A C 8
ATOM 12231 O O . LEU A 1 9 ? -8.713 9.088 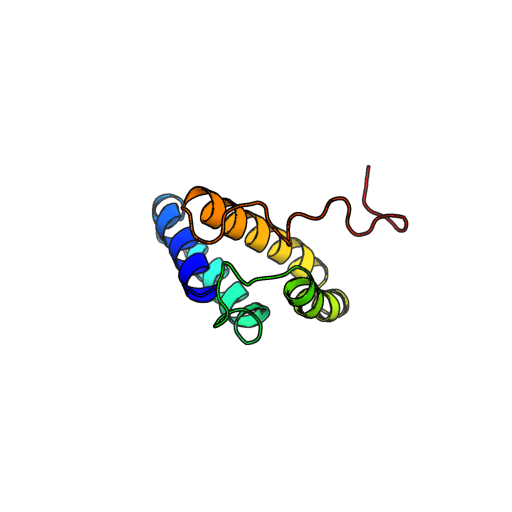-5.106 1.00 0.00 9 LEU A O 8
ATOM 12247 N N . TYR A 1 10 ? -7.725 7.522 -3.826 1.00 0.00 10 TYR A N 8
ATOM 12248 C CA . TYR A 1 10 ? -6.370 8.012 -4.065 1.00 0.00 10 TYR A CA 8
ATOM 12249 C C . TYR A 1 10 ? -6.032 7.948 -5.552 1.00 0.00 10 TYR A C 8
ATOM 12250 O O . TYR A 1 10 ? -5.543 8.920 -6.138 1.00 0.00 10 TYR A O 8
ATOM 12268 N N . ILE A 1 11 ? -6.294 6.796 -6.145 1.00 0.00 11 ILE A N 8
ATOM 12269 C CA . ILE A 1 11 ? -5.994 6.558 -7.551 1.00 0.00 11 ILE A CA 8
ATOM 12270 C C . ILE A 1 11 ? -6.856 7.435 -8.460 1.00 0.00 11 ILE A C 8
ATOM 12271 O O . ILE A 1 11 ? -6.342 8.095 -9.361 1.00 0.00 11 ILE A O 8
ATOM 12287 N N . LYS A 1 12 ? -8.159 7.459 -8.202 1.00 0.00 12 LYS A N 8
ATOM 12288 C CA . LYS A 1 12 ? -9.094 8.236 -9.015 1.00 0.00 12 LYS A CA 8
ATOM 12289 C C . LYS A 1 12 ? -8.797 9.731 -8.933 1.00 0.00 12 LYS A C 8
ATOM 12290 O O . LYS A 1 12 ? -8.948 10.456 -9.917 1.00 0.00 12 LYS A O 8
ATOM 12309 N N . ALA A 1 13 ? -8.350 10.186 -7.768 1.00 0.00 13 ALA A N 8
ATOM 12310 C CA . ALA A 1 13 ? -7.981 11.591 -7.589 1.00 0.00 13 ALA A CA 8
ATOM 12311 C C . ALA A 1 13 ? -6.740 11.936 -8.411 1.00 0.00 13 ALA A C 8
ATOM 12312 O O . ALA A 1 13 ? -6.542 13.082 -8.816 1.00 0.00 13 ALA A O 8
ATOM 12319 N N . HIS A 1 14 ? -5.908 10.933 -8.662 1.00 0.00 14 HIS A N 8
ATOM 12320 C CA . HIS A 1 14 ? -4.667 11.139 -9.401 1.00 0.00 14 HIS A CA 8
ATOM 12321 C C . HIS A 1 14 ? -4.810 10.721 -10.860 1.00 0.00 14 HIS A C 8
ATOM 12322 O O . HIS A 1 14 ? -3.856 10.807 -11.623 1.00 0.00 14 HIS A O 8
ATOM 12337 N N . ARG A 1 15 ? -6.007 10.291 -11.247 1.00 0.00 15 ARG A N 8
ATOM 12338 C CA . ARG A 1 15 ? -6.268 9.874 -12.624 1.00 0.00 15 ARG A CA 8
ATOM 12339 C C . ARG A 1 15 ? -6.045 11.023 -13.600 1.00 0.00 15 ARG A C 8
ATOM 12340 O O . ARG A 1 15 ? -5.613 10.814 -14.731 1.00 0.00 15 ARG A O 8
ATOM 12361 N N . SER A 1 16 ? -6.345 12.231 -13.151 1.00 0.00 16 SER A N 8
ATOM 12362 C CA . SER A 1 16 ? -6.146 13.420 -13.953 1.00 0.00 16 SER A CA 8
ATOM 12363 C C . SER A 1 16 ? -4.657 13.694 -14.158 1.00 0.00 16 SER A C 8
ATOM 12364 O O . SER A 1 16 ? -4.244 14.205 -15.201 1.00 0.00 16 SER A O 8
ATOM 12372 N N . SER A 1 17 ? -3.862 13.340 -13.155 1.00 0.00 17 SER A N 8
ATOM 12373 C CA . SER A 1 17 ? -2.425 13.515 -13.208 1.00 0.00 17 SER A CA 8
ATOM 12374 C C . SER A 1 17 ? -1.793 12.381 -14.005 1.00 0.00 17 SER A C 8
ATOM 12375 O O . SER A 1 17 ? -0.794 12.567 -14.701 1.00 0.00 17 SER A O 8
ATOM 12383 N N . TRP A 1 18 ? -2.404 11.209 -13.907 1.00 0.00 18 TRP A N 8
ATOM 12384 C CA . TRP A 1 18 ? -1.939 10.028 -14.616 1.00 0.00 18 TRP A CA 8
ATOM 12385 C C . TRP A 1 18 ? -2.697 9.873 -15.926 1.00 0.00 18 TRP A C 8
ATOM 12386 O O . TRP A 1 18 ? -3.145 8.784 -16.279 1.00 0.00 18 TRP A O 8
ATOM 12407 N N . LYS A 1 19 ? -2.805 10.965 -16.658 1.00 0.00 19 LYS A N 8
ATOM 12408 C CA . LYS A 1 19 ? -3.542 10.987 -17.896 1.00 0.00 19 LYS A CA 8
ATOM 12409 C C . LYS A 1 19 ? -2.597 11.313 -19.010 1.00 0.00 19 LYS A C 8
ATOM 12410 O O . LYS A 1 19 ? -1.960 12.368 -19.018 1.00 0.00 19 LYS A O 8
ATOM 12429 N N . ASN A 1 20 ? -2.502 10.402 -19.947 1.00 0.00 20 ASN A N 8
ATOM 12430 C CA . ASN A 1 20 ? -3.370 9.221 -19.989 1.00 0.00 20 ASN A CA 8
ATOM 12431 C C . ASN A 1 20 ? -2.574 7.929 -19.793 1.00 0.00 20 ASN A C 8
ATOM 12432 O O . ASN A 1 20 ? -3.004 6.853 -20.213 1.00 0.00 20 ASN A O 8
ATOM 12443 N N . THR A 1 21 ? -1.425 8.051 -19.136 1.00 0.00 21 THR A N 8
ATOM 12444 C CA . THR A 1 21 ? -0.570 6.908 -18.834 1.00 0.00 21 THR A CA 8
ATOM 12445 C C . THR A 1 21 ? -1.293 5.908 -17.928 1.00 0.00 21 THR A C 8
ATOM 12446 O O . THR A 1 21 ? -1.770 6.264 -16.849 1.00 0.00 21 THR A O 8
ATOM 12457 N N . LYS A 1 22 ? -1.339 4.653 -18.347 1.00 0.00 22 LYS A N 8
ATOM 12458 C CA . LYS A 1 22 ? -2.169 3.658 -17.679 1.00 0.00 22 LYS A CA 8
ATOM 12459 C C . LYS A 1 22 ? -1.445 2.932 -16.549 1.00 0.00 22 LYS A C 8
ATOM 12460 O O . LYS A 1 22 ? -1.866 1.855 -16.132 1.00 0.00 22 LYS A O 8
ATOM 12479 N N . HIS A 1 23 ? -0.372 3.518 -16.037 1.00 0.00 23 HIS A N 8
ATOM 12480 C CA . HIS A 1 23 ? 0.241 3.021 -14.805 1.00 0.00 23 HIS A CA 8
ATOM 12481 C C . HIS A 1 23 ? -0.759 3.115 -13.652 1.00 0.00 23 HIS A C 8
ATOM 12482 O O . HIS A 1 23 ? -0.680 2.359 -12.689 1.00 0.00 23 HIS A O 8
ATOM 12497 N N . ALA A 1 24 ? -1.701 4.049 -13.767 1.00 0.00 24 ALA A N 8
ATOM 12498 C CA . ALA A 1 24 ? -2.819 4.151 -12.827 1.00 0.00 24 ALA A CA 8
ATOM 12499 C C . ALA A 1 24 ? -3.585 2.826 -12.743 1.00 0.00 24 ALA A C 8
ATOM 12500 O O . ALA A 1 24 ? -4.066 2.434 -11.677 1.00 0.00 24 ALA A O 8
ATOM 12507 N N . ASP A 1 25 ? -3.688 2.145 -13.879 1.00 0.00 25 ASP A N 8
ATOM 12508 C CA . ASP A 1 25 ? -4.355 0.847 -13.959 1.00 0.00 25 ASP A CA 8
ATOM 12509 C C . ASP A 1 25 ? -3.527 -0.211 -13.248 1.00 0.00 25 ASP A C 8
ATOM 12510 O O . ASP A 1 25 ? -4.049 -1.026 -12.485 1.00 0.00 25 ASP A O 8
ATOM 12519 N N . GLN A 1 26 ? -2.227 -0.175 -13.498 1.00 0.00 26 GLN A N 8
ATOM 12520 C CA . GLN A 1 26 ? -1.282 -1.062 -12.842 1.00 0.00 26 GLN A CA 8
ATOM 12521 C C . GLN A 1 26 ? -1.339 -0.885 -11.328 1.00 0.00 26 GLN A C 8
ATOM 12522 O O . GLN A 1 26 ? -1.312 -1.864 -10.580 1.00 0.00 26 GLN A O 8
ATOM 12536 N N . TRP A 1 27 ? -1.418 0.368 -10.887 1.00 0.00 27 TRP A N 8
ATOM 12537 C CA . TRP A 1 27 ? -1.585 0.685 -9.471 1.00 0.00 27 TRP A CA 8
ATOM 12538 C C . TRP A 1 27 ? -2.803 -0.028 -8.895 1.00 0.00 27 TRP A C 8
ATOM 12539 O O . TRP A 1 27 ? -2.714 -0.712 -7.876 1.00 0.00 27 TRP A O 8
ATOM 12560 N N . THR A 1 28 ? -3.932 0.130 -9.571 1.00 0.00 28 THR A N 8
ATOM 12561 C CA . THR A 1 28 ? -5.184 -0.448 -9.118 1.00 0.00 28 THR A CA 8
ATOM 12562 C C . THR A 1 28 ? -5.108 -1.974 -9.097 1.00 0.00 28 THR A C 8
ATOM 12563 O O . THR A 1 28 ? -5.444 -2.610 -8.097 1.00 0.00 28 THR A O 8
ATOM 12574 N N . ASN A 1 29 ? -4.632 -2.550 -10.194 1.00 0.00 29 ASN A N 8
ATOM 12575 C CA . ASN A 1 29 ? -4.585 -3.994 -10.354 1.00 0.00 29 ASN A CA 8
ATOM 12576 C C . ASN A 1 29 ? -3.665 -4.663 -9.339 1.00 0.00 29 ASN A C 8
ATOM 12577 O O . ASN A 1 29 ? -4.033 -5.677 -8.743 1.00 0.00 29 ASN A O 8
ATOM 12588 N N . THR A 1 30 ? -2.481 -4.102 -9.132 1.00 0.00 30 THR A N 8
ATOM 12589 C CA . THR A 1 30 ? -1.514 -4.695 -8.217 1.00 0.00 30 THR A CA 8
ATOM 12590 C C . THR A 1 30 ? -2.049 -4.728 -6.789 1.00 0.00 30 THR A C 8
ATOM 12591 O O . THR A 1 30 ? -2.012 -5.769 -6.127 1.00 0.00 30 THR A O 8
ATOM 12602 N N . ILE A 1 31 ? -2.572 -3.598 -6.327 1.00 0.00 31 ILE A N 8
ATOM 12603 C CA . ILE A 1 31 ? -3.103 -3.502 -4.974 1.00 0.00 31 ILE A CA 8
ATOM 12604 C C . ILE A 1 31 ? -4.330 -4.397 -4.810 1.00 0.00 31 ILE A C 8
ATOM 12605 O O . ILE A 1 31 ? -4.480 -5.082 -3.798 1.00 0.00 31 ILE A O 8
ATOM 12621 N N . LYS A 1 32 ? -5.190 -4.412 -5.823 1.00 0.00 32 LYS A N 8
ATOM 12622 C CA . LYS A 1 32 ? -6.399 -5.228 -5.793 1.00 0.00 32 LYS A CA 8
ATOM 12623 C C . LYS A 1 32 ? -6.033 -6.712 -5.709 1.00 0.00 32 LYS A C 8
ATOM 12624 O O . LYS A 1 32 ? -6.726 -7.500 -5.067 1.00 0.00 32 LYS A O 8
ATOM 12643 N N . THR A 1 33 ? -4.927 -7.086 -6.330 1.00 0.00 33 THR A N 8
ATOM 12644 C CA . THR A 1 33 ? -4.520 -8.481 -6.360 1.00 0.00 33 THR A CA 8
ATOM 12645 C C . THR A 1 33 ? -3.865 -8.896 -5.040 1.00 0.00 33 THR A C 8
ATOM 12646 O O . THR A 1 33 ? -4.275 -9.874 -4.412 1.00 0.00 33 THR A O 8
ATOM 12657 N N . TYR A 1 34 ? -2.868 -8.132 -4.611 1.00 0.00 34 TYR A N 8
ATOM 12658 C CA . TYR A 1 34 ? -2.095 -8.486 -3.422 1.00 0.00 34 TYR A CA 8
ATOM 12659 C C . TYR A 1 34 ? -2.821 -8.128 -2.125 1.00 0.00 34 TYR A C 8
ATOM 12660 O O . TYR A 1 34 ? -2.943 -8.956 -1.228 1.00 0.00 34 TYR A O 8
ATOM 12678 N N . CYS A 1 35 ? -3.313 -6.900 -2.032 1.00 0.00 35 CYS A N 8
ATOM 12679 C CA . CYS A 1 35 ? -3.897 -6.411 -0.786 1.00 0.00 35 CYS A CA 8
ATOM 12680 C C . CYS A 1 35 ? -5.416 -6.557 -0.786 1.00 0.00 35 CYS A C 8
ATOM 12681 O O . CYS A 1 35 ? -6.061 -6.379 0.250 1.00 0.00 35 CYS A O 8
ATOM 12689 N N . GLY A 1 36 ? -5.972 -6.894 -1.947 1.00 0.00 36 GLY A N 8
ATOM 12690 C CA . GLY A 1 36 ? -7.417 -6.975 -2.109 1.00 0.00 36 GLY A CA 8
ATOM 12691 C C . GLY A 1 36 ? -8.099 -7.896 -1.111 1.00 0.00 36 GLY A C 8
ATOM 12692 O O . GLY A 1 36 ? -8.800 -7.420 -0.221 1.00 0.00 36 GLY A O 8
ATOM 12696 N N . PRO A 1 37 ? -7.912 -9.221 -1.222 1.00 0.00 37 PRO A N 8
ATOM 12697 C CA . PRO A 1 37 ? -8.574 -10.194 -0.340 1.00 0.00 37 PRO A CA 8
ATOM 12698 C C . PRO A 1 37 ? -8.117 -10.086 1.111 1.00 0.00 37 PRO A C 8
ATOM 12699 O O . PRO A 1 37 ? -8.739 -10.651 2.012 1.00 0.00 37 PRO A O 8
ATOM 12710 N N . VAL A 1 38 ? -7.040 -9.353 1.337 1.00 0.00 38 VAL A N 8
ATOM 12711 C CA . VAL A 1 38 ? -6.472 -9.238 2.669 1.00 0.00 38 VAL A CA 8
ATOM 12712 C C . VAL A 1 38 ? -7.092 -8.066 3.429 1.00 0.00 38 VAL A C 8
ATOM 12713 O O . VAL A 1 38 ? -7.874 -8.267 4.356 1.00 0.00 38 VAL A O 8
ATOM 12726 N N . ILE A 1 39 ? -6.764 -6.846 3.015 1.00 0.00 39 ILE A N 8
ATOM 12727 C CA . ILE A 1 39 ? -7.202 -5.655 3.740 1.00 0.00 39 ILE A CA 8
ATOM 12728 C C . ILE A 1 39 ? -8.134 -4.791 2.897 1.00 0.00 39 ILE A C 8
ATOM 12729 O O . ILE A 1 39 ? -8.575 -3.737 3.347 1.00 0.00 39 ILE A O 8
ATOM 12745 N N . GLY A 1 40 ? -8.438 -5.252 1.690 1.00 0.00 40 GLY A N 8
ATOM 12746 C CA . GLY A 1 40 ? -9.275 -4.489 0.770 1.00 0.00 40 GLY A CA 8
ATOM 12747 C C . GLY A 1 40 ? -10.621 -4.096 1.360 1.00 0.00 40 GLY A C 8
ATOM 12748 O O . GLY A 1 40 ? -10.901 -2.907 1.519 1.00 0.00 40 GLY A O 8
ATOM 12752 N N . PRO A 1 41 ? -11.491 -5.071 1.684 1.00 0.00 41 PRO A N 8
ATOM 12753 C CA . PRO A 1 41 ? -12.820 -4.796 2.227 1.00 0.00 41 PRO A CA 8
ATOM 12754 C C . PRO A 1 41 ? -12.795 -4.448 3.716 1.00 0.00 41 PRO A C 8
ATOM 12755 O O . PRO A 1 41 ? -13.843 -4.297 4.343 1.00 0.00 41 PRO A O 8
ATOM 12766 N N . LEU A 1 42 ? -11.599 -4.336 4.277 1.00 0.00 42 LEU A N 8
ATOM 12767 C CA . LEU A 1 42 ? -11.442 -3.926 5.665 1.00 0.00 42 LEU A CA 8
ATOM 12768 C C . LEU A 1 42 ? -11.381 -2.411 5.743 1.00 0.00 42 LEU A C 8
ATOM 12769 O O . LEU A 1 42 ? -11.029 -1.748 4.766 1.00 0.00 42 LEU A O 8
ATOM 12785 N N . SER A 1 43 ? -11.756 -1.870 6.889 1.00 0.00 43 SER A N 8
ATOM 12786 C CA . SER A 1 43 ? -11.699 -0.452 7.126 1.00 0.00 43 SER A CA 8
ATOM 12787 C C . SER A 1 43 ? -10.270 0.070 6.995 1.00 0.00 43 SER A C 8
ATOM 12788 O O . SER A 1 43 ? -9.316 -0.598 7.390 1.00 0.00 43 SER A O 8
ATOM 12796 N N . VAL A 1 44 ? -10.130 1.274 6.457 1.00 0.00 44 VAL A N 8
ATOM 12797 C CA . VAL A 1 44 ? -8.817 1.892 6.304 1.00 0.00 44 VAL A CA 8
ATOM 12798 C C . VAL A 1 44 ? -8.214 2.192 7.677 1.00 0.00 44 VAL A C 8
ATOM 12799 O O . VAL A 1 44 ? -6.997 2.309 7.827 1.00 0.00 44 VAL A O 8
ATOM 12812 N N . GLN A 1 45 ? -9.082 2.293 8.677 1.00 0.00 45 GLN A N 8
ATOM 12813 C CA . GLN A 1 45 ? -8.665 2.515 10.054 1.00 0.00 45 GLN A CA 8
ATOM 12814 C C . GLN A 1 45 ? -8.298 1.183 10.713 1.00 0.00 45 GLN A C 8
ATOM 12815 O O . GLN A 1 45 ? -7.579 1.141 11.711 1.00 0.00 45 GLN A O 8
ATOM 12829 N N . ASP A 1 46 ? -8.786 0.094 10.128 1.00 0.00 46 ASP A N 8
ATOM 12830 C CA . ASP A 1 46 ? -8.545 -1.246 10.657 1.00 0.00 46 ASP A CA 8
ATOM 12831 C C . ASP A 1 46 ? -7.174 -1.756 10.244 1.00 0.00 46 ASP A C 8
ATOM 12832 O O . ASP A 1 46 ? -6.593 -2.605 10.918 1.00 0.00 46 ASP A O 8
ATOM 12841 N N . VAL A 1 47 ? -6.675 -1.244 9.125 1.00 0.00 47 VAL A N 8
ATOM 12842 C CA . VAL A 1 47 ? -5.366 -1.633 8.621 1.00 0.00 47 VAL A CA 8
ATOM 12843 C C . VAL A 1 47 ? -4.278 -1.216 9.603 1.00 0.00 47 VAL A C 8
ATOM 12844 O O . VAL A 1 47 ? -4.021 -0.020 9.792 1.00 0.00 47 VAL A O 8
ATOM 12857 N N . ASP A 1 48 ? -3.665 -2.200 10.242 1.00 0.00 48 ASP A N 8
ATOM 12858 C CA . ASP A 1 48 ? -2.627 -1.942 11.226 1.00 0.00 48 ASP A CA 8
ATOM 12859 C C . ASP A 1 48 ? -1.332 -2.634 10.831 1.00 0.00 48 ASP A C 8
ATOM 12860 O O . ASP A 1 48 ? -1.243 -3.248 9.766 1.00 0.00 48 ASP A O 8
ATOM 12869 N N . THR A 1 49 ? -0.344 -2.548 11.709 1.00 0.00 49 THR A N 8
ATOM 12870 C CA . THR A 1 49 ? 0.972 -3.103 11.447 1.00 0.00 49 THR A CA 8
ATOM 12871 C C . THR A 1 49 ? 0.919 -4.623 11.263 1.00 0.00 49 THR A C 8
ATOM 12872 O O . THR A 1 49 ? 1.593 -5.171 10.388 1.00 0.00 49 THR A O 8
ATOM 12883 N N . LYS A 1 50 ? 0.097 -5.295 12.072 1.00 0.00 50 LYS A N 8
ATOM 12884 C CA . LYS A 1 50 ? 0.010 -6.751 12.043 1.00 0.00 50 LYS A CA 8
ATOM 12885 C C . LYS A 1 50 ? -0.522 -7.225 10.692 1.00 0.00 50 LYS A C 8
ATOM 12886 O O . LYS A 1 50 ? 0.015 -8.163 10.097 1.00 0.00 50 LYS A O 8
ATOM 12905 N N . LEU A 1 51 ? -1.569 -6.569 10.210 1.00 0.00 51 LEU A N 8
ATOM 12906 C CA . LEU A 1 51 ? -2.140 -6.895 8.916 1.00 0.00 51 LEU A CA 8
ATOM 12907 C C . LEU A 1 51 ? -1.133 -6.637 7.799 1.00 0.00 51 LEU A C 8
ATOM 12908 O O . LEU A 1 51 ? -1.004 -7.434 6.869 1.00 0.00 51 LEU A O 8
ATOM 12924 N N . ILE A 1 52 ? -0.415 -5.527 7.911 1.00 0.00 52 ILE A N 8
ATOM 12925 C CA . ILE A 1 52 ? 0.583 -5.145 6.920 1.00 0.00 52 ILE A CA 8
ATOM 12926 C C . ILE A 1 52 ? 1.695 -6.188 6.812 1.00 0.00 52 ILE A C 8
ATOM 12927 O O . ILE A 1 52 ? 2.143 -6.515 5.710 1.00 0.00 52 ILE A O 8
ATOM 12943 N N . MET A 1 53 ? 2.129 -6.715 7.950 1.00 0.00 53 MET A N 8
ATOM 12944 C CA . MET A 1 53 ? 3.166 -7.743 7.965 1.00 0.00 53 MET A CA 8
ATOM 12945 C C . MET A 1 53 ? 2.710 -8.985 7.203 1.00 0.00 53 MET A C 8
ATOM 12946 O O . MET A 1 53 ? 3.488 -9.596 6.475 1.00 0.00 53 MET A O 8
ATOM 12960 N N . LYS A 1 54 ? 1.440 -9.339 7.361 1.00 0.00 54 LYS A N 8
ATOM 12961 C CA . LYS A 1 54 ? 0.887 -10.506 6.692 1.00 0.00 54 LYS A CA 8
ATOM 12962 C C . LYS A 1 54 ? 0.790 -10.288 5.186 1.00 0.00 54 LYS A C 8
ATOM 12963 O O . LYS A 1 54 ? 1.024 -11.210 4.412 1.00 0.00 54 LYS A O 8
ATOM 12982 N N . VAL A 1 55 ? 0.444 -9.070 4.777 1.00 0.00 55 VAL A N 8
ATOM 12983 C CA . VAL A 1 55 ? 0.390 -8.727 3.358 1.00 0.00 55 VAL A CA 8
ATOM 12984 C C . VAL A 1 55 ? 1.749 -8.960 2.695 1.00 0.00 55 VAL A C 8
ATOM 12985 O O . VAL A 1 55 ? 1.830 -9.485 1.587 1.00 0.00 55 VAL A O 8
ATOM 12998 N N . LEU A 1 56 ? 2.810 -8.591 3.401 1.00 0.00 56 LEU A N 8
ATOM 12999 C CA . LEU A 1 56 ? 4.170 -8.707 2.879 1.00 0.00 56 LEU A CA 8
ATOM 13000 C C . LEU A 1 56 ? 4.705 -10.133 2.983 1.00 0.00 56 LEU A C 8
ATOM 13001 O O . LEU A 1 56 ? 5.586 -10.520 2.216 1.00 0.00 56 LEU A O 8
ATOM 13017 N N . ASP A 1 57 ? 4.154 -10.899 3.920 1.00 0.00 57 ASP A N 8
ATOM 13018 C CA . ASP A 1 57 ? 4.659 -12.239 4.264 1.00 0.00 57 ASP A CA 8
ATOM 13019 C C . ASP A 1 57 ? 4.978 -13.105 3.031 1.00 0.00 57 ASP A C 8
ATOM 13020 O O . ASP A 1 57 ? 6.123 -13.535 2.861 1.00 0.00 57 ASP A O 8
ATOM 13029 N N . PRO A 1 58 ? 3.992 -13.379 2.146 1.00 0.00 58 PRO A N 8
ATOM 13030 C CA . PRO A 1 58 ? 4.210 -14.245 0.980 1.00 0.00 58 PRO A CA 8
ATOM 13031 C C . PRO A 1 58 ? 4.998 -13.559 -0.137 1.00 0.00 58 PRO A C 8
ATOM 13032 O O . PRO A 1 58 ? 5.627 -14.220 -0.966 1.00 0.00 58 PRO A O 8
ATOM 13043 N N . ILE A 1 59 ? 4.989 -12.232 -0.140 1.00 0.00 59 ILE A N 8
ATOM 13044 C CA . ILE A 1 59 ? 5.546 -11.468 -1.249 1.00 0.00 59 ILE A CA 8
ATOM 13045 C C . ILE A 1 59 ? 7.068 -11.574 -1.294 1.00 0.00 59 ILE A C 8
ATOM 13046 O O . ILE A 1 59 ? 7.665 -11.508 -2.366 1.00 0.00 59 ILE A O 8
ATOM 13062 N N . TRP A 1 60 ? 7.689 -11.765 -0.135 1.00 0.00 60 TRP A N 8
ATOM 13063 C CA . TRP A 1 60 ? 9.147 -11.867 -0.053 1.00 0.00 60 TRP A CA 8
ATOM 13064 C C . TRP A 1 60 ? 9.669 -13.079 -0.822 1.00 0.00 60 TRP A C 8
ATOM 13065 O O . TRP A 1 60 ? 10.785 -13.061 -1.337 1.00 0.00 60 TRP A O 8
ATOM 13086 N N . GLU A 1 61 ? 8.856 -14.120 -0.916 1.00 0.00 61 GLU A N 8
ATOM 13087 C CA . GLU A 1 61 ? 9.255 -15.335 -1.588 1.00 0.00 61 GLU A CA 8
ATOM 13088 C C . GLU A 1 61 ? 9.112 -15.207 -3.100 1.00 0.00 61 GLU A C 8
ATOM 13089 O O . GLU A 1 61 ? 9.749 -15.933 -3.859 1.00 0.00 61 GLU A O 8
ATOM 13101 N N . GLN A 1 62 ? 8.261 -14.290 -3.528 1.00 0.00 62 GLN A N 8
ATOM 13102 C CA . GLN A 1 62 ? 8.011 -14.084 -4.943 1.00 0.00 62 GLN A CA 8
ATOM 13103 C C . GLN A 1 62 ? 8.783 -12.886 -5.488 1.00 0.00 62 GLN A C 8
ATOM 13104 O O . GLN A 1 62 ? 9.609 -13.032 -6.394 1.00 0.00 62 GLN A O 8
ATOM 13118 N N . LYS A 1 63 ? 8.523 -11.710 -4.933 1.00 0.00 63 LYS A N 8
ATOM 13119 C CA . LYS A 1 63 ? 9.106 -10.474 -5.441 1.00 0.00 63 LYS A CA 8
ATOM 13120 C C . LYS A 1 63 ? 9.445 -9.523 -4.295 1.00 0.00 63 LYS A C 8
ATOM 13121 O O . LYS A 1 63 ? 8.643 -8.657 -3.942 1.00 0.00 63 LYS A O 8
ATOM 13140 N N . PRO A 1 64 ? 10.633 -9.679 -3.691 1.00 0.00 64 PRO A N 8
ATOM 13141 C CA . PRO A 1 64 ? 11.076 -8.820 -2.584 1.00 0.00 64 PRO A CA 8
ATOM 13142 C C . PRO A 1 64 ? 11.177 -7.355 -2.997 1.00 0.00 64 PRO A C 8
ATOM 13143 O O . PRO A 1 64 ? 10.857 -6.448 -2.221 1.00 0.00 64 PRO A O 8
ATOM 13154 N N . GLU A 1 65 ? 11.610 -7.133 -4.230 1.00 0.00 65 GLU A N 8
ATOM 13155 C CA . GLU A 1 65 ? 11.747 -5.790 -4.772 1.00 0.00 65 GLU A CA 8
ATOM 13156 C C . GLU A 1 65 ? 10.373 -5.126 -4.857 1.00 0.00 65 GLU A C 8
ATOM 13157 O O . GLU A 1 65 ? 10.191 -3.981 -4.447 1.00 0.00 65 GLU A O 8
ATOM 13169 N N . THR A 1 66 ? 9.401 -5.882 -5.344 1.00 0.00 66 THR A N 8
ATOM 13170 C CA . THR A 1 66 ? 8.052 -5.374 -5.531 1.00 0.00 66 THR A CA 8
ATOM 13171 C C . THR A 1 66 ? 7.360 -5.168 -4.186 1.00 0.00 66 THR A C 8
ATOM 13172 O O . THR A 1 66 ? 6.549 -4.256 -4.029 1.00 0.00 66 THR A O 8
ATOM 13183 N N . ALA A 1 67 ? 7.698 -6.010 -3.216 1.00 0.00 67 ALA A N 8
ATOM 13184 C CA . ALA A 1 67 ? 7.190 -5.853 -1.856 1.00 0.00 67 ALA A CA 8
ATOM 13185 C C . ALA A 1 67 ? 7.596 -4.495 -1.292 1.00 0.00 67 ALA A C 8
ATOM 13186 O O . ALA A 1 67 ? 6.814 -3.829 -0.611 1.00 0.00 67 ALA A O 8
ATOM 13193 N N . SER A 1 68 ? 8.824 -4.089 -1.597 1.00 0.00 68 SER A N 8
ATOM 13194 C CA . SER A 1 68 ? 9.341 -2.800 -1.162 1.00 0.00 68 SER A CA 8
ATOM 13195 C C . SER A 1 68 ? 8.610 -1.657 -1.874 1.00 0.00 68 SER A C 8
ATOM 13196 O O . SER A 1 68 ? 8.336 -0.613 -1.281 1.00 0.00 68 SER A O 8
ATOM 13204 N N . ARG A 1 69 ? 8.278 -1.875 -3.145 1.00 0.00 69 ARG A N 8
ATOM 13205 C CA . ARG A 1 69 ? 7.560 -0.887 -3.931 1.00 0.00 69 ARG A CA 8
ATOM 13206 C C . ARG A 1 69 ? 6.128 -0.731 -3.427 1.00 0.00 69 ARG A C 8
ATOM 13207 O O . ARG A 1 69 ? 5.630 0.384 -3.260 1.00 0.00 69 ARG A O 8
ATOM 13228 N N . LEU A 1 70 ? 5.472 -1.862 -3.181 1.00 0.00 70 LEU A N 8
ATOM 13229 C CA . LEU A 1 70 ? 4.099 -1.871 -2.687 1.00 0.00 70 LEU A CA 8
ATOM 13230 C C . LEU A 1 70 ? 4.024 -1.191 -1.323 1.00 0.00 70 LEU A C 8
ATOM 13231 O O . LEU A 1 70 ? 3.040 -0.521 -1.000 1.00 0.00 70 LEU A O 8
ATOM 13247 N N . ARG A 1 71 ? 5.083 -1.359 -0.537 1.00 0.00 71 ARG A N 8
ATOM 13248 C CA . ARG A 1 71 ? 5.190 -0.728 0.771 1.00 0.00 71 ARG A CA 8
ATOM 13249 C C . ARG A 1 71 ? 5.022 0.786 0.648 1.00 0.00 71 ARG A C 8
ATOM 13250 O O . ARG A 1 71 ? 4.230 1.393 1.375 1.00 0.00 71 ARG A O 8
ATOM 13271 N N . GLY A 1 72 ? 5.750 1.376 -0.295 1.00 0.00 72 GLY A N 8
ATOM 13272 C CA . GLY A 1 72 ? 5.686 2.811 -0.503 1.00 0.00 72 GLY A CA 8
ATOM 13273 C C . GLY A 1 72 ? 4.359 3.259 -1.079 1.00 0.00 72 GLY A C 8
ATOM 13274 O O . GLY A 1 72 ? 3.868 4.346 -0.758 1.00 0.00 72 GLY A O 8
ATOM 13278 N N . ARG A 1 73 ? 3.775 2.426 -1.933 1.00 0.00 73 ARG A N 8
ATOM 13279 C CA . ARG A 1 73 ? 2.491 2.745 -2.546 1.00 0.00 73 ARG A CA 8
ATOM 13280 C C . ARG A 1 73 ? 1.392 2.822 -1.490 1.00 0.00 73 ARG A C 8
ATOM 13281 O O . ARG A 1 73 ? 0.596 3.759 -1.482 1.00 0.00 73 ARG A O 8
ATOM 13302 N N . ILE A 1 74 ? 1.366 1.851 -0.586 1.00 0.00 74 ILE A N 8
ATOM 13303 C CA . ILE A 1 74 ? 0.372 1.837 0.487 1.00 0.00 74 ILE A CA 8
ATOM 13304 C C . ILE A 1 74 ? 0.605 3.001 1.455 1.00 0.00 74 ILE A C 8
ATOM 13305 O O . ILE A 1 74 ? -0.345 3.626 1.925 1.00 0.00 74 ILE A O 8
ATOM 13321 N N . GLU A 1 75 ? 1.875 3.295 1.735 1.00 0.00 75 GLU A N 8
ATOM 13322 C CA . GLU A 1 75 ? 2.239 4.448 2.559 1.00 0.00 75 GLU A CA 8
ATOM 13323 C C . GLU A 1 75 ? 1.652 5.719 1.962 1.00 0.00 75 GLU A C 8
ATOM 13324 O O . GLU A 1 75 ? 1.061 6.533 2.671 1.00 0.00 75 GLU A O 8
ATOM 13336 N N . SER A 1 76 ? 1.797 5.863 0.651 1.00 0.00 76 SER A N 8
ATOM 13337 C CA . SER A 1 76 ? 1.280 7.023 -0.059 1.00 0.00 76 SER A CA 8
ATOM 13338 C C . SER A 1 76 ? -0.238 7.127 0.093 1.00 0.00 76 SER A C 8
ATOM 13339 O O . SER A 1 76 ? -0.774 8.213 0.311 1.00 0.00 76 SER A O 8
ATOM 13347 N N . VAL A 1 77 ? -0.923 5.994 -0.006 1.00 0.00 77 VAL A N 8
ATOM 13348 C CA . VAL A 1 77 ? -2.375 5.970 0.132 1.00 0.00 77 VAL A CA 8
ATOM 13349 C C . VAL A 1 77 ? -2.789 6.279 1.572 1.00 0.00 77 VAL A C 8
ATOM 13350 O O . VAL A 1 77 ? -3.671 7.107 1.810 1.00 0.00 77 VAL A O 8
ATOM 13363 N N . LEU A 1 78 ? -2.140 5.623 2.528 1.00 0.00 78 LEU A N 8
ATOM 13364 C CA . LEU A 1 78 ? -2.466 5.808 3.939 1.00 0.00 78 LEU A CA 8
ATOM 13365 C C . LEU A 1 78 ? -2.172 7.231 4.396 1.00 0.00 78 LEU A C 8
ATOM 13366 O O . LEU A 1 78 ? -2.937 7.805 5.168 1.00 0.00 78 LEU A O 8
ATOM 13382 N N . ASP A 1 79 ? -1.074 7.804 3.912 1.00 0.00 79 ASP A N 8
ATOM 13383 C CA . ASP A 1 79 ? -0.709 9.175 4.270 1.00 0.00 79 ASP A CA 8
ATOM 13384 C C . ASP A 1 79 ? -1.738 10.151 3.719 1.00 0.00 79 ASP A C 8
ATOM 13385 O O . ASP A 1 79 ? -2.135 11.101 4.393 1.00 0.00 79 ASP A O 8
ATOM 13394 N N . TRP A 1 80 ? -2.176 9.890 2.492 1.00 0.00 80 TRP A N 8
ATOM 13395 C CA . TRP A 1 80 ? -3.228 10.673 1.858 1.00 0.00 80 TRP A CA 8
ATOM 13396 C C . TRP A 1 80 ? -4.510 10.585 2.683 1.00 0.00 80 TRP A C 8
ATOM 13397 O O . TRP A 1 80 ? -5.170 11.591 2.946 1.00 0.00 80 TRP A O 8
ATOM 13418 N N . ALA A 1 81 ? -4.836 9.372 3.111 1.00 0.00 81 ALA A N 8
ATOM 13419 C CA . ALA A 1 81 ? -5.996 9.137 3.960 1.00 0.00 81 ALA A CA 8
ATOM 13420 C C . ALA A 1 81 ? -5.839 9.840 5.304 1.00 0.00 81 ALA A C 8
ATOM 13421 O O . ALA A 1 81 ? -6.823 10.252 5.918 1.00 0.00 81 ALA A O 8
ATOM 13428 N N . THR A 1 82 ? -4.599 9.970 5.754 1.00 0.00 82 THR A N 8
ATOM 13429 C CA . THR A 1 82 ? -4.292 10.644 7.008 1.00 0.00 82 THR A CA 8
ATOM 13430 C C . THR A 1 82 ? -4.556 12.151 6.896 1.00 0.00 82 THR A C 8
ATOM 13431 O O . THR A 1 82 ? -4.997 12.791 7.853 1.00 0.00 82 THR A O 8
ATOM 13442 N N . VAL A 1 83 ? -4.298 12.707 5.716 1.00 0.00 83 VAL A N 8
ATOM 13443 C CA . VAL A 1 83 ? -4.572 14.118 5.456 1.00 0.00 83 VAL A CA 8
ATOM 13444 C C . VAL A 1 83 ? -6.070 14.338 5.259 1.00 0.00 83 VAL A C 8
ATOM 13445 O O . VAL A 1 83 ? -6.645 15.300 5.770 1.00 0.00 83 VAL A O 8
ATOM 13458 N N . ARG A 1 84 ? -6.695 13.425 4.529 1.00 0.00 84 ARG A N 8
ATOM 13459 C CA . ARG A 1 84 ? -8.126 13.503 4.257 1.00 0.00 84 ARG A CA 8
ATOM 13460 C C . ARG A 1 84 ? -8.947 13.235 5.516 1.00 0.00 84 ARG A C 8
ATOM 13461 O O . ARG A 1 84 ? -10.103 13.644 5.611 1.00 0.00 84 ARG A O 8
ATOM 13482 N N . GLY A 1 85 ? -8.348 12.532 6.467 1.00 0.00 85 GLY A N 8
ATOM 13483 C CA . GLY A 1 85 ? -9.016 12.257 7.722 1.00 0.00 85 GLY A CA 8
ATOM 13484 C C . GLY A 1 85 ? -9.841 10.986 7.683 1.00 0.00 85 GLY A C 8
ATOM 13485 O O . GLY A 1 85 ? -10.862 10.885 8.360 1.00 0.00 85 GLY A O 8
ATOM 13489 N N . TYR A 1 86 ? -9.401 10.011 6.895 1.00 0.00 86 TYR A N 8
ATOM 13490 C CA . TYR A 1 86 ? -10.095 8.732 6.816 1.00 0.00 86 TYR A CA 8
ATOM 13491 C C . TYR A 1 86 ? -9.567 7.781 7.879 1.00 0.00 86 TYR A C 8
ATOM 13492 O O . TYR A 1 86 ? -10.259 6.857 8.306 1.00 0.00 86 TYR A O 8
ATOM 13510 N N . ARG A 1 87 ? -8.337 8.017 8.302 1.00 0.00 87 ARG A N 8
ATOM 13511 C CA . ARG A 1 87 ? -7.766 7.290 9.420 1.00 0.00 87 ARG A CA 8
ATOM 13512 C C . ARG A 1 87 ? -6.937 8.241 10.267 1.00 0.00 87 ARG A C 8
ATOM 13513 O O . ARG A 1 87 ? -6.756 9.403 9.900 1.00 0.00 87 ARG A O 8
ATOM 13534 N N . GLU A 1 88 ? -6.445 7.753 11.393 1.00 0.00 88 GLU A N 8
ATOM 13535 C CA . GLU A 1 88 ? -5.713 8.596 12.326 1.00 0.00 88 GLU A CA 8
ATOM 13536 C C . GLU A 1 88 ? -4.331 8.954 11.786 1.00 0.00 88 GLU A C 8
ATOM 13537 O O . GLU A 1 88 ? -3.890 8.409 10.771 1.00 0.00 88 GLU A O 8
ATOM 13549 N N . GLY A 1 89 ? -3.642 9.844 12.499 1.00 0.00 89 GLY A N 8
ATOM 13550 C CA . GLY A 1 89 ? -2.347 10.345 12.058 1.00 0.00 89 GLY A CA 8
ATOM 13551 C C . GLY A 1 89 ? -1.218 9.343 12.209 1.00 0.00 89 GLY A C 8
ATOM 13552 O O . GLY A 1 89 ? -0.047 9.718 12.281 1.00 0.00 89 GLY A O 8
ATOM 13556 N N . ASP A 1 90 ? -1.569 8.078 12.266 1.00 0.00 90 ASP A N 8
ATOM 13557 C CA . ASP A 1 90 ? -0.598 7.011 12.351 1.00 0.00 90 ASP A CA 8
ATOM 13558 C C . ASP A 1 90 ? -0.587 6.206 11.060 1.00 0.00 90 ASP A C 8
ATOM 13559 O O . ASP A 1 90 ? -1.622 5.696 10.625 1.00 0.00 90 ASP A O 8
ATOM 13568 N N . ASN A 1 91 ? 0.583 6.098 10.457 1.00 0.00 91 ASN A N 8
ATOM 13569 C CA . ASN A 1 91 ? 0.767 5.311 9.235 1.00 0.00 91 ASN A CA 8
ATOM 13570 C C . ASN A 1 91 ? 1.716 4.143 9.500 1.00 0.00 91 ASN A C 8
ATOM 13571 O O . ASN A 1 91 ? 2.927 4.272 9.342 1.00 0.00 91 ASN A O 8
ATOM 13582 N N . PRO A 1 92 ? 1.181 2.993 9.928 1.00 0.00 92 PRO A N 8
ATOM 13583 C CA . PRO A 1 92 ? 1.989 1.812 10.277 1.00 0.00 92 PRO A CA 8
ATOM 13584 C C . PRO A 1 92 ? 2.766 1.234 9.091 1.00 0.00 92 PRO A C 8
ATOM 13585 O O . PRO A 1 92 ? 3.616 0.360 9.263 1.00 0.00 92 PRO A O 8
ATOM 13596 N N . ALA A 1 93 ? 2.485 1.735 7.895 1.00 0.00 93 ALA A N 8
ATOM 13597 C CA . ALA A 1 93 ? 3.102 1.212 6.686 1.00 0.00 93 ALA A CA 8
ATOM 13598 C C . ALA A 1 93 ? 4.455 1.860 6.415 1.00 0.00 93 ALA A C 8
ATOM 13599 O O . ALA A 1 93 ? 5.190 1.414 5.532 1.00 0.00 93 ALA A O 8
ATOM 13606 N N . ARG A 1 94 ? 4.779 2.916 7.154 1.00 0.00 94 ARG A N 8
ATOM 13607 C CA . ARG A 1 94 ? 6.068 3.572 6.995 1.00 0.00 94 ARG A CA 8
ATOM 13608 C C . ARG A 1 94 ? 7.138 2.827 7.787 1.00 0.00 94 ARG A C 8
ATOM 13609 O O . ARG A 1 94 ? 8.307 2.822 7.405 1.00 0.00 94 ARG A O 8
ATOM 13630 N N . TRP A 1 95 ? 6.708 2.192 8.885 1.00 0.00 95 TRP A N 8
ATOM 13631 C CA . TRP A 1 95 ? 7.564 1.311 9.687 1.00 0.00 95 TRP A CA 8
ATOM 13632 C C . TRP A 1 95 ? 8.703 2.057 10.384 1.00 0.00 95 TRP A C 8
ATOM 13633 O O . TRP A 1 95 ? 9.139 3.120 9.948 1.00 0.00 95 TRP A O 8
ATOM 13654 N N . ARG A 1 96 ? 9.162 1.499 11.495 1.00 0.00 96 ARG A N 8
ATOM 13655 C CA . ARG A 1 96 ? 10.359 1.993 12.149 1.00 0.00 96 ARG A CA 8
ATOM 13656 C C . ARG A 1 96 ? 11.589 1.356 11.520 1.00 0.00 96 ARG A C 8
ATOM 13657 O O . ARG A 1 96 ? 12.653 1.965 11.439 1.00 0.00 96 ARG A O 8
ATOM 13678 N N . GLY A 1 97 ? 11.427 0.120 11.067 1.00 0.00 97 GLY A N 8
ATOM 13679 C CA . GLY A 1 97 ? 12.520 -0.591 10.436 1.00 0.00 97 GLY A CA 8
ATOM 13680 C C . GLY A 1 97 ? 12.495 -2.080 10.726 1.00 0.00 97 GLY A C 8
ATOM 13681 O O . GLY A 1 97 ? 13.396 -2.610 11.376 1.00 0.00 97 GLY A O 8
ATOM 13685 N N . TYR A 1 98 ? 11.461 -2.757 10.244 1.00 0.00 98 TYR A N 8
ATOM 13686 C CA . TYR A 1 98 ? 11.342 -4.198 10.416 1.00 0.00 98 TYR A CA 8
ATOM 13687 C C . TYR A 1 98 ? 11.157 -4.849 9.052 1.00 0.00 98 TYR A C 8
ATOM 13688 O O . TYR A 1 98 ? 10.577 -4.237 8.155 1.00 0.00 98 TYR A O 8
ATOM 13706 N N . LEU A 1 99 ? 11.665 -6.076 8.903 1.00 0.00 99 LEU A N 8
ATOM 13707 C CA . LEU A 1 99 ? 11.683 -6.799 7.638 1.00 0.00 99 LEU A CA 8
ATOM 13708 C C . LEU A 1 99 ? 12.659 -6.174 6.632 1.00 0.00 99 LEU A C 8
ATOM 13709 O O . LEU A 1 99 ? 13.336 -6.883 5.889 1.00 0.00 99 LEU A O 8
ATOM 13725 N N . GLU A 1 100 ? 12.725 -4.851 6.608 1.00 0.00 100 GLU A N 8
ATOM 13726 C CA . GLU A 1 100 ? 13.688 -4.142 5.781 1.00 0.00 100 GLU A CA 8
ATOM 13727 C C . GLU A 1 100 ? 15.062 -4.170 6.443 1.00 0.00 100 GLU A C 8
ATOM 13728 O O . GLU A 1 100 ? 15.186 -3.894 7.637 1.00 0.00 100 GLU A O 8
ATOM 13740 N N . HIS A 1 101 ? 16.086 -4.512 5.674 1.00 0.00 101 HIS A N 8
ATOM 13741 C CA . HIS A 1 101 ? 17.449 -4.513 6.184 1.00 0.00 101 HIS A CA 8
ATOM 13742 C C . HIS A 1 101 ? 17.937 -3.086 6.375 1.00 0.00 101 HIS A C 8
ATOM 13743 O O . HIS A 1 101 ? 17.606 -2.195 5.586 1.00 0.00 101 HIS A O 8
ATOM 13758 N N . HIS A 1 102 ? 18.710 -2.865 7.422 1.00 0.00 102 HIS A N 8
ATOM 13759 C CA . HIS A 1 102 ? 19.234 -1.541 7.706 1.00 0.00 102 HIS A CA 8
ATOM 13760 C C . HIS A 1 102 ? 20.552 -1.334 6.969 1.00 0.00 102 HIS A C 8
ATOM 13761 O O . HIS A 1 102 ? 20.791 -0.272 6.395 1.00 0.00 102 HIS A O 8
ATOM 13776 N N . HIS A 1 103 ? 21.406 -2.346 6.990 1.00 0.00 103 HIS A N 8
ATOM 13777 C CA . HIS A 1 103 ? 22.669 -2.275 6.272 1.00 0.00 103 HIS A CA 8
ATOM 13778 C C . HIS A 1 103 ? 22.979 -3.583 5.550 1.00 0.00 103 HIS A C 8
ATOM 13779 O O . HIS A 1 103 ? 22.828 -3.678 4.335 1.00 0.00 103 HIS A O 8
ATOM 13794 N N . HIS A 1 104 ? 23.408 -4.591 6.297 1.00 0.00 104 HIS A N 8
ATOM 13795 C CA . HIS A 1 104 ? 23.878 -5.831 5.692 1.00 0.00 104 HIS A CA 8
ATOM 13796 C C . HIS A 1 104 ? 22.948 -6.989 6.055 1.00 0.00 104 HIS A C 8
ATOM 13797 O O . HIS A 1 104 ? 21.981 -7.260 5.345 1.00 0.00 104 HIS A O 8
ATOM 13812 N N . HIS A 1 105 ? 23.227 -7.649 7.171 1.00 0.00 105 HIS A N 8
ATOM 13813 C CA . HIS A 1 105 ? 22.378 -8.739 7.631 1.00 0.00 105 HIS A CA 8
ATOM 13814 C C . HIS A 1 105 ? 21.359 -8.178 8.608 1.00 0.00 105 HIS A C 8
ATOM 13815 O O . HIS A 1 105 ? 20.322 -8.785 8.875 1.00 0.00 105 HIS A O 8
ATOM 13830 N N . HIS A 1 106 ? 21.680 -7.006 9.132 1.00 0.00 106 HIS A N 8
ATOM 13831 C CA . HIS A 1 106 ? 20.770 -6.262 9.982 1.00 0.00 106 HIS A CA 8
ATOM 13832 C C . HIS A 1 106 ? 20.112 -5.178 9.153 1.00 0.00 106 HIS A C 8
ATOM 13833 O O . HIS A 1 106 ? 18.906 -5.285 8.867 1.00 0.00 106 HIS A O 8
ATOM 13849 N N . MET A 1 1 ? -14.912 3.438 5.681 1.00 0.00 1 MET A N 9
ATOM 13850 C CA . MET A 1 1 ? -14.044 3.422 4.483 1.00 0.00 1 MET A CA 9
ATOM 13851 C C . MET A 1 1 ? -13.091 2.239 4.540 1.00 0.00 1 MET A C 9
ATOM 13852 O O . MET A 1 1 ? -12.367 2.067 5.522 1.00 0.00 1 MET A O 9
ATOM 13868 N N . THR A 1 2 ? -13.077 1.432 3.488 1.00 0.00 2 THR A N 9
ATOM 13869 C CA . THR A 1 2 ? -12.192 0.282 3.446 1.00 0.00 2 THR A CA 9
ATOM 13870 C C . THR A 1 2 ? -10.922 0.629 2.686 1.00 0.00 2 THR A C 9
ATOM 13871 O O . THR A 1 2 ? -10.881 1.628 1.959 1.00 0.00 2 THR A O 9
ATOM 13882 N N . PHE A 1 3 ? -9.892 -0.189 2.854 1.00 0.00 3 PHE A N 9
ATOM 13883 C CA . PHE A 1 3 ? -8.601 0.070 2.232 1.00 0.00 3 PHE A CA 9
ATOM 13884 C C . PHE A 1 3 ? -8.731 0.102 0.712 1.00 0.00 3 PHE A C 9
ATOM 13885 O O . PHE A 1 3 ? -8.150 0.964 0.052 1.00 0.00 3 PHE A O 9
ATOM 13902 N N . SER A 1 4 ? -9.514 -0.822 0.163 1.00 0.00 4 SER A N 9
ATOM 13903 C CA . SER A 1 4 ? -9.714 -0.893 -1.280 1.00 0.00 4 SER A CA 9
ATOM 13904 C C . SER A 1 4 ? -10.388 0.374 -1.803 1.00 0.00 4 SER A C 9
ATOM 13905 O O . SER A 1 4 ? -9.981 0.921 -2.828 1.00 0.00 4 SER A O 9
ATOM 13913 N N . GLU A 1 5 ? -11.402 0.842 -1.083 1.00 0.00 5 GLU A N 9
ATOM 13914 C CA . GLU A 1 5 ? -12.131 2.044 -1.466 1.00 0.00 5 GLU A CA 9
ATOM 13915 C C . GLU A 1 5 ? -11.228 3.270 -1.411 1.00 0.00 5 GLU A C 9
ATOM 13916 O O . GLU A 1 5 ? -11.179 4.061 -2.353 1.00 0.00 5 GLU A O 9
ATOM 13928 N N . CYS A 1 6 ? -10.502 3.401 -0.309 1.00 0.00 6 CYS A N 9
ATOM 13929 C CA . CYS A 1 6 ? -9.598 4.526 -0.101 1.00 0.00 6 CYS A CA 9
ATOM 13930 C C . CYS A 1 6 ? -8.506 4.537 -1.162 1.00 0.00 6 CYS A C 9
ATOM 13931 O O . CYS A 1 6 ? -8.193 5.579 -1.741 1.00 0.00 6 CYS A O 9
ATOM 13939 N N . ALA A 1 7 ? -7.926 3.369 -1.397 1.00 0.00 7 ALA A N 9
ATOM 13940 C CA . ALA A 1 7 ? -6.902 3.208 -2.423 1.00 0.00 7 ALA A CA 9
ATOM 13941 C C . ALA A 1 7 ? -7.434 3.618 -3.790 1.00 0.00 7 ALA A C 9
ATOM 13942 O O . ALA A 1 7 ? -6.784 4.367 -4.516 1.00 0.00 7 ALA A O 9
ATOM 13949 N N . ALA A 1 8 ? -8.631 3.139 -4.120 1.00 0.00 8 ALA A N 9
ATOM 13950 C CA . ALA A 1 8 ? -9.263 3.456 -5.394 1.00 0.00 8 ALA A CA 9
ATOM 13951 C C . ALA A 1 8 ? -9.484 4.959 -5.533 1.00 0.00 8 ALA A C 9
ATOM 13952 O O . ALA A 1 8 ? -9.270 5.532 -6.604 1.00 0.00 8 ALA A O 9
ATOM 13959 N N . LEU A 1 9 ? -9.905 5.594 -4.443 1.00 0.00 9 LEU A N 9
ATOM 13960 C CA . LEU A 1 9 ? -10.089 7.041 -4.419 1.00 0.00 9 LEU A CA 9
ATOM 13961 C C . LEU A 1 9 ? -8.771 7.747 -4.702 1.00 0.00 9 LEU A C 9
ATOM 13962 O O . LEU A 1 9 ? -8.713 8.668 -5.515 1.00 0.00 9 LEU A O 9
ATOM 13978 N N . TYR A 1 10 ? -7.713 7.297 -4.038 1.00 0.00 10 TYR A N 9
ATOM 13979 C CA . TYR A 1 10 ? -6.383 7.865 -4.230 1.00 0.00 10 TYR A CA 9
ATOM 13980 C C . TYR A 1 10 ? -5.952 7.763 -5.691 1.00 0.00 10 TYR A C 9
ATOM 13981 O O . TYR A 1 10 ? -5.483 8.737 -6.283 1.00 0.00 10 TYR A O 9
ATOM 13999 N N . ILE A 1 11 ? -6.115 6.573 -6.251 1.00 0.00 11 ILE A N 9
ATOM 14000 C CA . ILE A 1 11 ? -5.721 6.291 -7.627 1.00 0.00 11 ILE A CA 9
ATOM 14001 C C . ILE A 1 11 ? -6.502 7.159 -8.617 1.00 0.00 11 ILE A C 9
ATOM 14002 O O . ILE A 1 11 ? -5.916 7.827 -9.467 1.00 0.00 11 ILE A O 9
ATOM 14018 N N . LYS A 1 12 ? -7.820 7.187 -8.477 1.00 0.00 12 LYS A N 9
ATOM 14019 C CA . LYS A 1 12 ? -8.672 7.911 -9.414 1.00 0.00 12 LYS A CA 9
ATOM 14020 C C . LYS A 1 12 ? -8.515 9.425 -9.269 1.00 0.00 12 LYS A C 9
ATOM 14021 O O . LYS A 1 12 ? -8.584 10.156 -10.258 1.00 0.00 12 LYS A O 9
ATOM 14040 N N . ALA A 1 13 ? -8.284 9.897 -8.049 1.00 0.00 13 ALA A N 9
ATOM 14041 C CA . ALA A 1 13 ? -8.147 11.330 -7.805 1.00 0.00 13 ALA A CA 9
ATOM 14042 C C . ALA A 1 13 ? -6.759 11.846 -8.187 1.00 0.00 13 ALA A C 9
ATOM 14043 O O . ALA A 1 13 ? -6.461 13.028 -8.015 1.00 0.00 13 ALA A O 9
ATOM 14050 N N . HIS A 1 14 ? -5.900 10.965 -8.688 1.00 0.00 14 HIS A N 9
ATOM 14051 C CA . HIS A 1 14 ? -4.560 11.367 -9.118 1.00 0.00 14 HIS A CA 9
ATOM 14052 C C . HIS A 1 14 ? -4.207 10.738 -10.460 1.00 0.00 14 HIS A C 9
ATOM 14053 O O . HIS A 1 14 ? -3.066 10.824 -10.915 1.00 0.00 14 HIS A O 9
ATOM 14068 N N . ARG A 1 15 ? -5.197 10.135 -11.108 1.00 0.00 15 ARG A N 9
ATOM 14069 C CA . ARG A 1 15 ? -4.966 9.436 -12.368 1.00 0.00 15 ARG A CA 9
ATOM 14070 C C . ARG A 1 15 ? -4.652 10.422 -13.488 1.00 0.00 15 ARG A C 9
ATOM 14071 O O . ARG A 1 15 ? -4.135 10.042 -14.537 1.00 0.00 15 ARG A O 9
ATOM 14092 N N . SER A 1 16 ? -4.970 11.685 -13.249 1.00 0.00 16 SER A N 9
ATOM 14093 C CA . SER A 1 16 ? -4.676 12.752 -14.186 1.00 0.00 16 SER A CA 9
ATOM 14094 C C . SER A 1 16 ? -3.175 12.837 -14.452 1.00 0.00 16 SER A C 9
ATOM 14095 O O . SER A 1 16 ? -2.741 13.138 -15.563 1.00 0.00 16 SER A O 9
ATOM 14103 N N . SER A 1 17 ? -2.390 12.555 -13.421 1.00 0.00 17 SER A N 9
ATOM 14104 C CA . SER A 1 17 ? -0.941 12.599 -13.522 1.00 0.00 17 SER A CA 9
ATOM 14105 C C . SER A 1 17 ? -0.428 11.364 -14.255 1.00 0.00 17 SER A C 9
ATOM 14106 O O . SER A 1 17 ? 0.692 11.343 -14.769 1.00 0.00 17 SER A O 9
ATOM 14114 N N . TRP A 1 18 ? -1.263 10.339 -14.309 1.00 0.00 18 TRP A N 9
ATOM 14115 C CA . TRP A 1 18 ? -0.909 9.092 -14.965 1.00 0.00 18 TRP A CA 9
ATOM 14116 C C . TRP A 1 18 ? -1.659 8.989 -16.291 1.00 0.00 18 TRP A C 9
ATOM 14117 O O . TRP A 1 18 ? -1.952 7.899 -16.780 1.00 0.00 18 TRP A O 9
ATOM 14138 N N . LYS A 1 19 ? -1.925 10.146 -16.877 1.00 0.00 19 LYS A N 9
ATOM 14139 C CA . LYS A 1 19 ? -2.656 10.254 -18.122 1.00 0.00 19 LYS A CA 9
ATOM 14140 C C . LYS A 1 19 ? -1.742 10.867 -19.145 1.00 0.00 19 LYS A C 9
ATOM 14141 O O . LYS A 1 19 ? -1.265 11.986 -18.974 1.00 0.00 19 LYS A O 9
ATOM 14160 N N . ASN A 1 20 ? -1.478 10.130 -20.197 1.00 0.00 20 ASN A N 9
ATOM 14161 C CA . ASN A 1 20 ? -2.172 8.885 -20.494 1.00 0.00 20 ASN A CA 9
ATOM 14162 C C . ASN A 1 20 ? -1.216 7.702 -20.422 1.00 0.00 20 ASN A C 9
ATOM 14163 O O . ASN A 1 20 ? -0.535 7.379 -21.395 1.00 0.00 20 ASN A O 9
ATOM 14174 N N . THR A 1 21 ? -1.144 7.087 -19.258 1.00 0.00 21 THR A N 9
ATOM 14175 C CA . THR A 1 21 ? -0.321 5.909 -19.069 1.00 0.00 21 THR A CA 9
ATOM 14176 C C . THR A 1 21 ? -1.130 4.796 -18.410 1.00 0.00 21 THR A C 9
ATOM 14177 O O . THR A 1 21 ? -2.169 5.047 -17.798 1.00 0.00 21 THR A O 9
ATOM 14188 N N . LYS A 1 22 ? -0.642 3.571 -18.523 1.00 0.00 22 LYS A N 9
ATOM 14189 C CA . LYS A 1 22 ? -1.292 2.426 -17.897 1.00 0.00 22 LYS A CA 9
ATOM 14190 C C . LYS A 1 22 ? -1.003 2.370 -16.399 1.00 0.00 22 LYS A C 9
ATOM 14191 O O . LYS A 1 22 ? -1.465 1.463 -15.713 1.00 0.00 22 LYS A O 9
ATOM 14210 N N . HIS A 1 23 ? -0.262 3.354 -15.895 1.00 0.00 23 HIS A N 9
ATOM 14211 C CA . HIS A 1 23 ? 0.148 3.369 -14.489 1.00 0.00 23 HIS A CA 9
ATOM 14212 C C . HIS A 1 23 ? -1.061 3.367 -13.558 1.00 0.00 23 HIS A C 9
ATOM 14213 O O . HIS A 1 23 ? -1.088 2.623 -12.583 1.00 0.00 23 HIS A O 9
ATOM 14228 N N . ALA A 1 24 ? -2.062 4.184 -13.872 1.00 0.00 24 ALA A N 9
ATOM 14229 C CA . ALA A 1 24 ? -3.276 4.269 -13.057 1.00 0.00 24 ALA A CA 9
ATOM 14230 C C . ALA A 1 24 ? -3.974 2.913 -12.963 1.00 0.00 24 ALA A C 9
ATOM 14231 O O . ALA A 1 24 ? -4.484 2.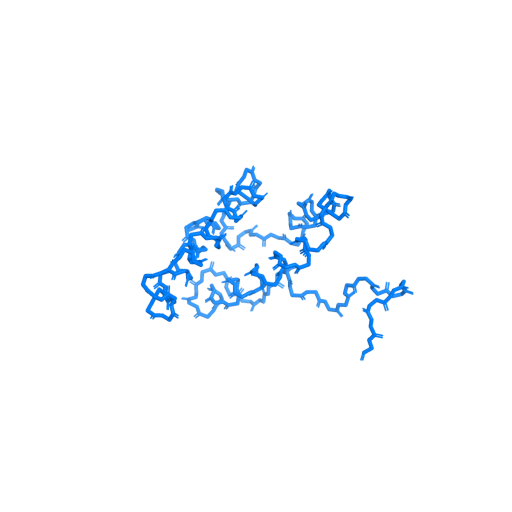528 -11.908 1.00 0.00 24 ALA A O 9
ATOM 14238 N N . ASP A 1 25 ? -3.980 2.190 -14.074 1.00 0.00 25 ASP A N 9
ATOM 14239 C CA . ASP A 1 25 ? -4.599 0.871 -14.133 1.00 0.00 25 ASP A CA 9
ATOM 14240 C C . ASP A 1 25 ? -3.764 -0.135 -13.355 1.00 0.00 25 ASP A C 9
ATOM 14241 O O . ASP A 1 25 ? -4.287 -0.908 -12.553 1.00 0.00 25 ASP A O 9
ATOM 14250 N N . GLN A 1 26 ? -2.453 -0.090 -13.572 1.00 0.00 26 GLN A N 9
ATOM 14251 C CA . GLN A 1 26 ? -1.525 -1.000 -12.917 1.00 0.00 26 GLN A CA 9
ATOM 14252 C C . GLN A 1 26 ? -1.529 -0.813 -11.402 1.00 0.00 26 GLN A C 9
ATOM 14253 O O . GLN A 1 26 ? -1.417 -1.787 -10.656 1.00 0.00 26 GLN A O 9
ATOM 14267 N N . TRP A 1 27 ? -1.653 0.436 -10.951 1.00 0.00 27 TRP A N 9
ATOM 14268 C CA . TRP A 1 27 ? -1.794 0.724 -9.525 1.00 0.00 27 TRP A CA 9
ATOM 14269 C C . TRP A 1 27 ? -2.962 -0.063 -8.947 1.00 0.00 27 TRP A C 9
ATOM 14270 O O . TRP A 1 27 ? -2.813 -0.777 -7.950 1.00 0.00 27 TRP A O 9
ATOM 14291 N N . THR A 1 28 ? -4.107 0.055 -9.605 1.00 0.00 28 THR A N 9
ATOM 14292 C CA . THR A 1 28 ? -5.319 -0.622 -9.178 1.00 0.00 28 THR A CA 9
ATOM 14293 C C . THR A 1 28 ? -5.129 -2.137 -9.183 1.00 0.00 28 THR A C 9
ATOM 14294 O O . THR A 1 28 ? -5.382 -2.800 -8.178 1.00 0.00 28 THR A O 9
ATOM 14305 N N . ASN A 1 29 ? -4.644 -2.667 -10.304 1.00 0.00 29 ASN A N 9
ATOM 14306 C CA . ASN A 1 29 ? -4.458 -4.100 -10.475 1.00 0.00 29 ASN A CA 9
ATOM 14307 C C . ASN A 1 29 ? -3.574 -4.692 -9.380 1.00 0.00 29 ASN A C 9
ATOM 14308 O O . ASN A 1 29 ? -3.896 -5.731 -8.801 1.00 0.00 29 ASN A O 9
ATOM 14319 N N . THR A 1 30 ? -2.464 -4.023 -9.099 1.00 0.00 30 THR A N 9
ATOM 14320 C CA . THR A 1 30 ? -1.502 -4.518 -8.124 1.00 0.00 30 THR A CA 9
ATOM 14321 C C . THR A 1 30 ? -2.113 -4.570 -6.723 1.00 0.00 30 THR A C 9
ATOM 14322 O O . THR A 1 30 ? -2.123 -5.624 -6.080 1.00 0.00 30 THR A O 9
ATOM 14333 N N . ILE A 1 31 ? -2.648 -3.441 -6.270 1.00 0.00 31 ILE A N 9
ATOM 14334 C CA . ILE A 1 31 ? -3.187 -3.337 -4.920 1.00 0.00 31 ILE A CA 9
ATOM 14335 C C . ILE A 1 31 ? -4.390 -4.259 -4.747 1.00 0.00 31 ILE A C 9
ATOM 14336 O O . ILE A 1 31 ? -4.534 -4.923 -3.718 1.00 0.00 31 ILE A O 9
ATOM 14352 N N . LYS A 1 32 ? -5.227 -4.319 -5.777 1.00 0.00 32 LYS A N 9
ATOM 14353 C CA . LYS A 1 32 ? -6.419 -5.160 -5.770 1.00 0.00 32 LYS A CA 9
ATOM 14354 C C . LYS A 1 32 ? -6.044 -6.624 -5.576 1.00 0.00 32 LYS A C 9
ATOM 14355 O O . LYS A 1 32 ? -6.756 -7.381 -4.917 1.00 0.00 32 LYS A O 9
ATOM 14374 N N . THR A 1 33 ? -4.913 -7.011 -6.150 1.00 0.00 33 THR A N 9
ATOM 14375 C CA . THR A 1 33 ? -4.481 -8.400 -6.126 1.00 0.00 33 THR A CA 9
ATOM 14376 C C . THR A 1 33 ? -3.788 -8.767 -4.810 1.00 0.00 33 THR A C 9
ATOM 14377 O O . THR A 1 33 ? -4.168 -9.733 -4.151 1.00 0.00 33 THR A O 9
ATOM 14388 N N . TYR A 1 34 ? -2.781 -7.993 -4.430 1.00 0.00 34 TYR A N 9
ATOM 14389 C CA . TYR A 1 34 ? -1.970 -8.321 -3.260 1.00 0.00 34 TYR A CA 9
ATOM 14390 C C . TYR A 1 34 ? -2.638 -7.918 -1.946 1.00 0.00 34 TYR A C 9
ATOM 14391 O O . TYR A 1 34 ? -2.734 -8.719 -1.019 1.00 0.00 34 TYR A O 9
ATOM 14409 N N . CYS A 1 35 ? -3.108 -6.681 -1.868 1.00 0.00 35 CYS A N 9
ATOM 14410 C CA . CYS A 1 35 ? -3.632 -6.149 -0.615 1.00 0.00 35 CYS A CA 9
ATOM 14411 C C . CYS A 1 35 ? -5.132 -6.407 -0.482 1.00 0.00 35 CYS A C 9
ATOM 14412 O O . CYS A 1 35 ? -5.678 -6.376 0.623 1.00 0.00 35 CYS A O 9
ATOM 14420 N N . GLY A 1 36 ? -5.775 -6.681 -1.613 1.00 0.00 36 GLY A N 9
ATOM 14421 C CA . GLY A 1 36 ? -7.219 -6.850 -1.661 1.00 0.00 36 GLY A CA 9
ATOM 14422 C C . GLY A 1 36 ? -7.764 -7.881 -0.681 1.00 0.00 36 GLY A C 9
ATOM 14423 O O . GLY A 1 36 ? -8.502 -7.525 0.235 1.00 0.00 36 GLY A O 9
ATOM 14427 N N . PRO A 1 37 ? -7.413 -9.170 -0.839 1.00 0.00 37 PRO A N 9
ATOM 14428 C CA . PRO A 1 37 ? -7.996 -10.253 -0.033 1.00 0.00 37 PRO A CA 9
ATOM 14429 C C . PRO A 1 37 ? -7.670 -10.149 1.459 1.00 0.00 37 PRO A C 9
ATOM 14430 O O . PRO A 1 37 ? -8.361 -10.736 2.295 1.00 0.00 37 PRO A O 9
ATOM 14441 N N . VAL A 1 38 ? -6.627 -9.402 1.793 1.00 0.00 38 VAL A N 9
ATOM 14442 C CA . VAL A 1 38 ? -6.166 -9.326 3.173 1.00 0.00 38 VAL A CA 9
ATOM 14443 C C . VAL A 1 38 ? -6.750 -8.115 3.900 1.00 0.00 38 VAL A C 9
ATOM 14444 O O . VAL A 1 38 ? -7.633 -8.256 4.744 1.00 0.00 38 VAL A O 9
ATOM 14457 N N . ILE A 1 39 ? -6.265 -6.926 3.559 1.00 0.00 39 ILE A N 9
ATOM 14458 C CA . ILE A 1 39 ? -6.649 -5.713 4.273 1.00 0.00 39 ILE A CA 9
ATOM 14459 C C . ILE A 1 39 ? -7.610 -4.868 3.449 1.00 0.00 39 ILE A C 9
ATOM 14460 O O . ILE A 1 39 ? -8.041 -3.805 3.886 1.00 0.00 39 ILE A O 9
ATOM 14476 N N . GLY A 1 40 ? -7.952 -5.362 2.268 1.00 0.00 40 GLY A N 9
ATOM 14477 C CA . GLY A 1 40 ? -8.832 -4.642 1.366 1.00 0.00 40 GLY A CA 9
ATOM 14478 C C . GLY A 1 40 ? -10.162 -4.252 1.997 1.00 0.00 40 GLY A C 9
ATOM 14479 O O . GLY A 1 40 ? -10.463 -3.064 2.109 1.00 0.00 40 GLY A O 9
ATOM 14483 N N . PRO A 1 41 ? -10.990 -5.235 2.400 1.00 0.00 41 PRO A N 9
ATOM 14484 C CA . PRO A 1 41 ? -12.313 -4.972 2.984 1.00 0.00 41 PRO A CA 9
ATOM 14485 C C . PRO A 1 41 ? -12.248 -4.490 4.433 1.00 0.00 41 PRO A C 9
ATOM 14486 O O . PRO A 1 41 ? -13.278 -4.332 5.092 1.00 0.00 41 PRO A O 9
ATOM 14497 N N . LEU A 1 42 ? -11.045 -4.269 4.929 1.00 0.00 42 LEU A N 9
ATOM 14498 C CA . LEU A 1 42 ? -10.865 -3.774 6.279 1.00 0.00 42 LEU A CA 9
ATOM 14499 C C . LEU A 1 42 ? -10.871 -2.256 6.274 1.00 0.00 42 LEU A C 9
ATOM 14500 O O . LEU A 1 42 ? -10.553 -1.632 5.260 1.00 0.00 42 LEU A O 9
ATOM 14516 N N . SER A 1 43 ? -11.255 -1.666 7.396 1.00 0.00 43 SER A N 9
ATOM 14517 C CA . SER A 1 43 ? -11.275 -0.239 7.538 1.00 0.00 43 SER A CA 9
ATOM 14518 C C . SER A 1 43 ? -9.863 0.324 7.388 1.00 0.00 43 SER A C 9
ATOM 14519 O O . SER A 1 43 ? -8.896 -0.275 7.862 1.00 0.00 43 SER A O 9
ATOM 14527 N N . VAL A 1 44 ? -9.745 1.474 6.739 1.00 0.00 44 VAL A N 9
ATOM 14528 C CA . VAL A 1 44 ? -8.440 2.065 6.460 1.00 0.00 44 VAL A CA 9
ATOM 14529 C C . VAL A 1 44 ? -7.741 2.507 7.752 1.00 0.00 44 VAL A C 9
ATOM 14530 O O . VAL A 1 44 ? -6.509 2.554 7.826 1.00 0.00 44 VAL A O 9
ATOM 14543 N N . GLN A 1 45 ? -8.529 2.809 8.778 1.00 0.00 45 GLN A N 9
ATOM 14544 C CA . GLN A 1 45 ? -7.980 3.152 10.085 1.00 0.00 45 GLN A CA 9
ATOM 14545 C C . GLN A 1 45 ? -7.607 1.881 10.845 1.00 0.00 45 GLN A C 9
ATOM 14546 O O . GLN A 1 45 ? -6.761 1.903 11.741 1.00 0.00 45 GLN A O 9
ATOM 14560 N N . ASP A 1 46 ? -8.212 0.769 10.448 1.00 0.00 46 ASP A N 9
ATOM 14561 C CA . ASP A 1 46 ? -7.997 -0.513 11.116 1.00 0.00 46 ASP A CA 9
ATOM 14562 C C . ASP A 1 46 ? -6.791 -1.245 10.549 1.00 0.00 46 ASP A C 9
ATOM 14563 O O . ASP A 1 46 ? -6.508 -2.379 10.928 1.00 0.00 46 ASP A O 9
ATOM 14572 N N . VAL A 1 47 ? -6.087 -0.602 9.635 1.00 0.00 47 VAL A N 9
ATOM 14573 C CA . VAL A 1 47 ? -4.863 -1.169 9.094 1.00 0.00 47 VAL A CA 9
ATOM 14574 C C . VAL A 1 47 ? -3.733 -1.039 10.109 1.00 0.00 47 VAL A C 9
ATOM 14575 O O . VAL A 1 47 ? -3.215 0.055 10.337 1.00 0.00 47 VAL A O 9
ATOM 14588 N N . ASP A 1 48 ? -3.388 -2.155 10.742 1.00 0.00 48 ASP A N 9
ATOM 14589 C CA . ASP A 1 48 ? -2.298 -2.188 11.709 1.00 0.00 48 ASP A CA 9
ATOM 14590 C C . ASP A 1 48 ? -1.046 -2.768 11.080 1.00 0.00 48 ASP A C 9
ATOM 14591 O O . ASP A 1 48 ? -1.093 -3.335 9.986 1.00 0.00 48 ASP A O 9
ATOM 14600 N N . THR A 1 49 ? 0.061 -2.665 11.794 1.00 0.00 49 THR A N 9
ATOM 14601 C CA . THR A 1 49 ? 1.337 -3.174 11.319 1.00 0.00 49 THR A CA 9
ATOM 14602 C C . THR A 1 49 ? 1.306 -4.695 11.208 1.00 0.00 49 THR A C 9
ATOM 14603 O O . THR A 1 49 ? 1.895 -5.273 10.293 1.00 0.00 49 THR A O 9
ATOM 14614 N N . LYS A 1 50 ? 0.594 -5.330 12.137 1.00 0.00 50 LYS A N 9
ATOM 14615 C CA . LYS A 1 50 ? 0.454 -6.782 12.154 1.00 0.00 50 LYS A CA 9
ATOM 14616 C C . LYS A 1 50 ? -0.226 -7.254 10.872 1.00 0.00 50 LYS A C 9
ATOM 14617 O O . LYS A 1 50 ? 0.184 -8.242 10.262 1.00 0.00 50 LYS A O 9
ATOM 14636 N N . LEU A 1 51 ? -1.252 -6.520 10.458 1.00 0.00 51 LEU A N 9
ATOM 14637 C CA . LEU A 1 51 ? -1.999 -6.840 9.253 1.00 0.00 51 LEU A CA 9
ATOM 14638 C C . LEU A 1 51 ? -1.137 -6.624 8.010 1.00 0.00 51 LEU A C 9
ATOM 14639 O O . LEU A 1 51 ? -1.200 -7.398 7.056 1.00 0.00 51 LEU A O 9
ATOM 14655 N N . ILE A 1 52 ? -0.332 -5.569 8.039 1.00 0.00 52 ILE A N 9
ATOM 14656 C CA . ILE A 1 52 ? 0.592 -5.269 6.951 1.00 0.00 52 ILE A CA 9
ATOM 14657 C C . ILE A 1 52 ? 1.613 -6.395 6.780 1.00 0.00 52 ILE A C 9
ATOM 14658 O O . ILE A 1 52 ? 1.965 -6.764 5.657 1.00 0.00 52 ILE A O 9
ATOM 14674 N N . MET A 1 53 ? 2.064 -6.950 7.899 1.00 0.00 53 MET A N 9
ATOM 14675 C CA . MET A 1 53 ? 3.010 -8.061 7.880 1.00 0.00 53 MET A CA 9
ATOM 14676 C C . MET A 1 53 ? 2.414 -9.261 7.150 1.00 0.00 53 MET A C 9
ATOM 14677 O O . MET A 1 53 ? 3.107 -9.942 6.395 1.00 0.00 53 MET A O 9
ATOM 14691 N N . LYS A 1 54 ? 1.121 -9.497 7.364 1.00 0.00 54 LYS A N 9
ATOM 14692 C CA . LYS A 1 54 ? 0.422 -10.602 6.715 1.00 0.00 54 LYS A CA 9
ATOM 14693 C C . LYS A 1 54 ? 0.462 -10.453 5.197 1.00 0.00 54 LYS A C 9
ATOM 14694 O O . LYS A 1 54 ? 0.586 -11.438 4.469 1.00 0.00 54 LYS A O 9
ATOM 14713 N N . VAL A 1 55 ? 0.348 -9.216 4.730 1.00 0.00 55 VAL A N 9
ATOM 14714 C CA . VAL A 1 55 ? 0.344 -8.930 3.301 1.00 0.00 55 VAL A CA 9
ATOM 14715 C C . VAL A 1 55 ? 1.736 -9.096 2.700 1.00 0.00 55 VAL A C 9
ATOM 14716 O O . VAL A 1 55 ? 1.900 -9.717 1.652 1.00 0.00 55 VAL A O 9
ATOM 14729 N N . LEU A 1 56 ? 2.736 -8.555 3.384 1.00 0.00 56 LEU A N 9
ATOM 14730 C CA . LEU A 1 56 ? 4.094 -8.497 2.847 1.00 0.00 56 LEU A CA 9
ATOM 14731 C C . LEU A 1 56 ? 4.789 -9.854 2.871 1.00 0.00 56 LEU A C 9
ATOM 14732 O O . LEU A 1 56 ? 5.549 -10.173 1.958 1.00 0.00 56 LEU A O 9
ATOM 14748 N N . ASP A 1 57 ? 4.513 -10.644 3.906 1.00 0.00 57 ASP A N 9
ATOM 14749 C CA . ASP A 1 57 ? 5.207 -11.924 4.132 1.00 0.00 57 ASP A CA 9
ATOM 14750 C C . ASP A 1 57 ? 5.271 -12.805 2.876 1.00 0.00 57 ASP A C 9
ATOM 14751 O O . ASP A 1 57 ? 6.361 -13.176 2.439 1.00 0.00 57 ASP A O 9
ATOM 14760 N N . PRO A 1 58 ? 4.119 -13.141 2.263 1.00 0.00 58 PRO A N 9
ATOM 14761 C CA . PRO A 1 58 ? 4.085 -14.017 1.088 1.00 0.00 58 PRO A CA 9
ATOM 14762 C C . PRO A 1 58 ? 4.756 -13.397 -0.140 1.00 0.00 58 PRO A C 9
ATOM 14763 O O . PRO A 1 58 ? 5.176 -14.109 -1.056 1.00 0.00 58 PRO A O 9
ATOM 14774 N N . ILE A 1 59 ? 4.877 -12.075 -0.151 1.00 0.00 59 ILE A N 9
ATOM 14775 C CA . ILE A 1 59 ? 5.449 -11.378 -1.293 1.00 0.00 59 ILE A CA 9
ATOM 14776 C C . ILE A 1 59 ? 6.977 -11.465 -1.270 1.00 0.00 59 ILE A C 9
ATOM 14777 O O . ILE A 1 59 ? 7.625 -11.448 -2.318 1.00 0.00 59 ILE A O 9
ATOM 14793 N N . TRP A 1 60 ? 7.545 -11.586 -0.067 1.00 0.00 60 TRP A N 9
ATOM 14794 C CA . TRP A 1 60 ? 8.998 -11.691 0.095 1.00 0.00 60 TRP A CA 9
ATOM 14795 C C . TRP A 1 60 ? 9.548 -12.911 -0.642 1.00 0.00 60 TRP A C 9
ATOM 14796 O O . TRP A 1 60 ? 10.687 -12.907 -1.110 1.00 0.00 60 TRP A O 9
ATOM 14817 N N . GLU A 1 61 ? 8.731 -13.951 -0.743 1.00 0.00 61 GLU A N 9
ATOM 14818 C CA . GLU A 1 61 ? 9.135 -15.195 -1.367 1.00 0.00 61 GLU A CA 9
ATOM 14819 C C . GLU A 1 61 ? 9.226 -15.069 -2.882 1.00 0.00 61 GLU A C 9
ATOM 14820 O O . GLU A 1 61 ? 9.886 -15.873 -3.543 1.00 0.00 61 GLU A O 9
ATOM 14832 N N . GLN A 1 62 ? 8.563 -14.065 -3.424 1.00 0.00 62 GLN A N 9
ATOM 14833 C CA . GLN A 1 62 ? 8.523 -13.872 -4.859 1.00 0.00 62 GLN A CA 9
ATOM 14834 C C . GLN A 1 62 ? 9.314 -12.644 -5.278 1.00 0.00 62 GLN A C 9
ATOM 14835 O O . GLN A 1 62 ? 10.228 -12.735 -6.094 1.00 0.00 62 GLN A O 9
ATOM 14849 N N . LYS A 1 63 ? 8.968 -11.496 -4.715 1.00 0.00 63 LYS A N 9
ATOM 14850 C CA . LYS A 1 63 ? 9.577 -10.239 -5.126 1.00 0.00 63 LYS A CA 9
ATOM 14851 C C . LYS A 1 63 ? 9.878 -9.359 -3.915 1.00 0.00 63 LYS A C 9
ATOM 14852 O O . LYS A 1 63 ? 9.068 -8.511 -3.541 1.00 0.00 63 LYS A O 9
ATOM 14871 N N . PRO A 1 64 ? 11.042 -9.560 -3.277 1.00 0.00 64 PRO A N 9
ATOM 14872 C CA . PRO A 1 64 ? 11.435 -8.801 -2.082 1.00 0.00 64 PRO A CA 9
ATOM 14873 C C . PRO A 1 64 ? 11.512 -7.298 -2.342 1.00 0.00 64 PRO A C 9
ATOM 14874 O O . PRO A 1 64 ? 10.997 -6.492 -1.561 1.00 0.00 64 PRO A O 9
ATOM 14885 N N . GLU A 1 65 ? 12.144 -6.925 -3.448 1.00 0.00 65 GLU A N 9
ATOM 14886 C CA . GLU A 1 65 ? 12.259 -5.539 -3.833 1.00 0.00 65 GLU A CA 9
ATOM 14887 C C . GLU A 1 65 ? 10.883 -4.931 -4.074 1.00 0.00 65 GLU A C 9
ATOM 14888 O O . GLU A 1 65 ? 10.591 -3.822 -3.629 1.00 0.00 65 GLU A O 9
ATOM 14900 N N . THR A 1 66 ? 10.028 -5.684 -4.747 1.00 0.00 66 THR A N 9
ATOM 14901 C CA . THR A 1 66 ? 8.710 -5.198 -5.112 1.00 0.00 66 THR A CA 9
ATOM 14902 C C . THR A 1 66 ? 7.814 -5.088 -3.885 1.00 0.00 66 THR A C 9
ATOM 14903 O O . THR A 1 66 ? 6.982 -4.192 -3.801 1.00 0.00 66 THR A O 9
ATOM 14914 N N . ALA A 1 67 ? 8.003 -5.993 -2.931 1.00 0.00 67 ALA A N 9
ATOM 14915 C CA . ALA A 1 67 ? 7.265 -5.946 -1.676 1.00 0.00 67 ALA A CA 9
ATOM 14916 C C . ALA A 1 67 ? 7.555 -4.642 -0.942 1.00 0.00 67 ALA A C 9
ATOM 14917 O O . ALA A 1 67 ? 6.648 -3.984 -0.431 1.00 0.00 67 ALA A O 9
ATOM 14924 N N . SER A 1 68 ? 8.826 -4.264 -0.925 1.00 0.00 68 SER A N 9
ATOM 14925 C CA . SER A 1 68 ? 9.255 -3.039 -0.272 1.00 0.00 68 SER A CA 9
ATOM 14926 C C . SER A 1 68 ? 8.730 -1.811 -1.021 1.00 0.00 68 SER A C 9
ATOM 14927 O O . SER A 1 68 ? 8.346 -0.812 -0.410 1.00 0.00 68 SER A O 9
ATOM 14935 N N . ARG A 1 69 ? 8.711 -1.894 -2.345 1.00 0.00 69 ARG A N 9
ATOM 14936 C CA . ARG A 1 69 ? 8.243 -0.800 -3.177 1.00 0.00 69 ARG A CA 9
ATOM 14937 C C . ARG A 1 69 ? 6.719 -0.672 -3.133 1.00 0.00 69 ARG A C 9
ATOM 14938 O O . ARG A 1 69 ? 6.186 0.438 -3.099 1.00 0.00 69 ARG A O 9
ATOM 14959 N N . LEU A 1 70 ? 6.023 -1.804 -3.134 1.00 0.00 70 LEU A N 9
ATOM 14960 C CA . LEU A 1 70 ? 4.567 -1.815 -3.015 1.00 0.00 70 LEU A CA 9
ATOM 14961 C C . LEU A 1 70 ? 4.155 -1.261 -1.657 1.00 0.00 70 LEU A C 9
ATOM 14962 O O . LEU A 1 70 ? 3.127 -0.598 -1.520 1.00 0.00 70 LEU A O 9
ATOM 14978 N N . ARG A 1 71 ? 4.985 -1.541 -0.661 1.00 0.00 71 ARG A N 9
ATOM 14979 C CA . ARG A 1 71 ? 4.808 -1.013 0.683 1.00 0.00 71 ARG A CA 9
ATOM 14980 C C . ARG A 1 71 ? 4.717 0.516 0.637 1.00 0.00 71 ARG A C 9
ATOM 14981 O O . ARG A 1 71 ? 3.914 1.126 1.348 1.00 0.00 71 ARG A O 9
ATOM 15002 N N . GLY A 1 72 ? 5.529 1.120 -0.226 1.00 0.00 72 GLY A N 9
ATOM 15003 C CA . GLY A 1 72 ? 5.518 2.563 -0.390 1.00 0.00 72 GLY A CA 9
ATOM 15004 C C . GLY A 1 72 ? 4.202 3.077 -0.947 1.00 0.00 72 GLY A C 9
ATOM 15005 O O . GLY A 1 72 ? 3.792 4.202 -0.654 1.00 0.00 72 GLY A O 9
ATOM 15009 N N . ARG A 1 73 ? 3.535 2.259 -1.757 1.00 0.00 73 ARG A N 9
ATOM 15010 C CA . ARG A 1 73 ? 2.244 2.635 -2.318 1.00 0.00 73 ARG A CA 9
ATOM 15011 C C . ARG A 1 73 ? 1.201 2.706 -1.211 1.00 0.00 73 ARG A C 9
ATOM 15012 O O . ARG A 1 73 ? 0.304 3.550 -1.240 1.00 0.00 73 ARG A O 9
ATOM 15033 N N . ILE A 1 74 ? 1.338 1.825 -0.222 1.00 0.00 74 ILE A N 9
ATOM 15034 C CA . ILE A 1 74 ? 0.441 1.809 0.924 1.00 0.00 74 ILE A CA 9
ATOM 15035 C C . ILE A 1 74 ? 0.595 3.102 1.721 1.00 0.00 74 ILE A C 9
ATOM 15036 O O . ILE A 1 74 ? -0.391 3.709 2.139 1.00 0.00 74 ILE A O 9
ATOM 15052 N N . GLU A 1 75 ? 1.844 3.522 1.906 1.00 0.00 75 GLU A N 9
ATOM 15053 C CA . GLU A 1 75 ? 2.154 4.797 2.551 1.00 0.00 75 GLU A CA 9
ATOM 15054 C C . GLU A 1 75 ? 1.477 5.941 1.816 1.00 0.00 75 GLU A C 9
ATOM 15055 O O . GLU A 1 75 ? 0.865 6.819 2.424 1.00 0.00 75 GLU A O 9
ATOM 15067 N N . SER A 1 76 ? 1.570 5.894 0.500 1.00 0.00 76 SER A N 9
ATOM 15068 C CA . SER A 1 76 ? 0.999 6.929 -0.351 1.00 0.00 76 SER A CA 9
ATOM 15069 C C . SER A 1 76 ? -0.510 7.051 -0.124 1.00 0.00 76 SER A C 9
ATOM 15070 O O . SER A 1 76 ? -1.045 8.159 -0.043 1.00 0.00 76 SER A O 9
ATOM 15078 N N . VAL A 1 77 ? -1.181 5.913 -0.008 1.00 0.00 77 VAL A N 9
ATOM 15079 C CA . VAL A 1 77 ? -2.617 5.889 0.244 1.00 0.00 77 VAL A CA 9
ATOM 15080 C C . VAL A 1 77 ? -2.941 6.313 1.680 1.00 0.00 77 VAL A C 9
ATOM 15081 O O . VAL A 1 77 ? -3.797 7.169 1.903 1.00 0.00 77 VAL A O 9
ATOM 15094 N N . LEU A 1 78 ? -2.238 5.724 2.644 1.00 0.00 78 LEU A N 9
ATOM 15095 C CA . LEU A 1 78 ? -2.512 5.960 4.062 1.00 0.00 78 LEU A CA 9
ATOM 15096 C C . LEU A 1 78 ? -2.265 7.412 4.459 1.00 0.00 78 LEU A C 9
ATOM 15097 O O . LEU A 1 78 ? -3.080 8.010 5.164 1.00 0.00 78 LEU A O 9
ATOM 15113 N N . ASP A 1 79 ? -1.151 7.976 4.006 1.00 0.00 79 ASP A N 9
ATOM 15114 C CA . ASP A 1 79 ? -0.826 9.373 4.298 1.00 0.00 79 ASP A CA 9
ATOM 15115 C C . ASP A 1 79 ? -1.900 10.294 3.728 1.00 0.00 79 ASP A C 9
ATOM 15116 O O . ASP A 1 79 ? -2.279 11.291 4.344 1.00 0.00 79 ASP A O 9
ATOM 15125 N N . TRP A 1 80 ? -2.400 9.934 2.556 1.00 0.00 80 TRP A N 9
ATOM 15126 C CA . TRP A 1 80 ? -3.492 10.657 1.922 1.00 0.00 80 TRP A CA 9
ATOM 15127 C C . TRP A 1 80 ? -4.760 10.522 2.762 1.00 0.00 80 TRP A C 9
ATOM 15128 O O . TRP A 1 80 ? -5.514 11.481 2.930 1.00 0.00 80 TRP A O 9
ATOM 15149 N N . ALA A 1 81 ? -4.970 9.326 3.303 1.00 0.00 81 ALA A N 9
ATOM 15150 C CA . ALA A 1 81 ? -6.114 9.053 4.162 1.00 0.00 81 ALA A CA 9
ATOM 15151 C C . ALA A 1 81 ? -6.047 9.877 5.444 1.00 0.00 81 ALA A C 9
ATOM 15152 O O . ALA A 1 81 ? -7.076 10.291 5.978 1.00 0.00 81 ALA A O 9
ATOM 15159 N N . THR A 1 82 ? -4.834 10.111 5.936 1.00 0.00 82 THR A N 9
ATOM 15160 C CA . THR A 1 82 ? -4.623 10.969 7.094 1.00 0.00 82 THR A CA 9
ATOM 15161 C C . THR A 1 82 ? -5.132 12.382 6.810 1.00 0.00 82 THR A C 9
ATOM 15162 O O . THR A 1 82 ? -5.826 12.982 7.632 1.00 0.00 82 THR A O 9
ATOM 15173 N N . VAL A 1 83 ? -4.805 12.896 5.629 1.00 0.00 83 VAL A N 9
ATOM 15174 C CA . VAL A 1 83 ? -5.262 14.216 5.211 1.00 0.00 83 VAL A CA 9
ATOM 15175 C C . VAL A 1 83 ? -6.780 14.225 5.027 1.00 0.00 83 VAL A C 9
ATOM 15176 O O . VAL A 1 83 ? -7.457 15.190 5.381 1.00 0.00 83 VAL A O 9
ATOM 15189 N N . ARG A 1 84 ? -7.303 13.130 4.491 1.00 0.00 84 ARG A N 9
ATOM 15190 C CA . ARG A 1 84 ? -8.739 12.979 4.270 1.00 0.00 84 ARG A CA 9
ATOM 15191 C C . ARG A 1 84 ? -9.500 12.913 5.589 1.00 0.00 84 ARG A C 9
ATOM 15192 O O . ARG A 1 84 ? -10.695 13.205 5.644 1.00 0.00 84 ARG A O 9
ATOM 15213 N N . GLY A 1 85 ? -8.807 12.524 6.647 1.00 0.00 85 GLY A N 9
ATOM 15214 C CA . GLY A 1 85 ? -9.429 12.455 7.952 1.00 0.00 85 GLY A CA 9
ATOM 15215 C C . GLY A 1 85 ? -9.904 11.059 8.293 1.00 0.00 85 GLY A C 9
ATOM 15216 O O . GLY A 1 85 ? -10.798 10.883 9.122 1.00 0.00 85 GLY A O 9
ATOM 15220 N N . TYR A 1 86 ? -9.314 10.061 7.651 1.00 0.00 86 TYR A N 9
ATOM 15221 C CA . TYR A 1 86 ? -9.657 8.672 7.930 1.00 0.00 86 TYR A CA 9
ATOM 15222 C C . TYR A 1 86 ? -8.800 8.150 9.076 1.00 0.00 86 TYR A C 9
ATOM 15223 O O . TYR A 1 86 ? -9.154 7.185 9.752 1.00 0.00 86 TYR A O 9
ATOM 15241 N N . ARG A 1 87 ? -7.670 8.813 9.283 1.00 0.00 87 ARG A N 9
ATOM 15242 C CA . ARG A 1 87 ? -6.769 8.505 10.385 1.00 0.00 87 ARG A CA 9
ATOM 15243 C C . ARG A 1 87 ? -5.835 9.686 10.615 1.00 0.00 87 ARG A C 9
ATOM 15244 O O . ARG A 1 87 ? -5.874 10.660 9.861 1.00 0.00 87 ARG A O 9
ATOM 15265 N N . GLU A 1 88 ? -5.012 9.602 11.656 1.00 0.00 88 GLU A N 9
ATOM 15266 C CA . GLU A 1 88 ? -3.984 10.604 11.910 1.00 0.00 88 GLU A CA 9
ATOM 15267 C C . GLU A 1 88 ? -2.975 10.066 12.919 1.00 0.00 88 GLU A C 9
ATOM 15268 O O . GLU A 1 88 ? -3.092 8.921 13.363 1.00 0.00 88 GLU A O 9
ATOM 15280 N N . GLY A 1 89 ? -1.997 10.894 13.273 1.00 0.00 89 GLY A N 9
ATOM 15281 C CA . GLY A 1 89 ? -0.989 10.510 14.245 1.00 0.00 89 GLY A CA 9
ATOM 15282 C C . GLY A 1 89 ? -0.103 9.387 13.762 1.00 0.00 89 GLY A C 9
ATOM 15283 O O . GLY A 1 89 ? -0.433 8.210 13.928 1.00 0.00 89 GLY A O 9
ATOM 15287 N N . ASP A 1 90 ? 1.033 9.766 13.187 1.00 0.00 90 ASP A N 9
ATOM 15288 C CA . ASP A 1 90 ? 2.004 8.817 12.644 1.00 0.00 90 ASP A CA 9
ATOM 15289 C C . ASP A 1 90 ? 1.331 7.912 11.599 1.00 0.00 90 ASP A C 9
ATOM 15290 O O . ASP A 1 90 ? 0.245 8.231 11.104 1.00 0.00 90 ASP A O 9
ATOM 15299 N N . ASN A 1 91 ? 1.965 6.809 11.237 1.00 0.00 91 ASN A N 9
ATOM 15300 C CA . ASN A 1 91 ? 1.369 5.878 10.290 1.00 0.00 91 ASN A CA 9
ATOM 15301 C C . ASN A 1 91 ? 2.013 4.504 10.450 1.00 0.00 91 ASN A C 9
ATOM 15302 O O . ASN A 1 91 ? 3.230 4.408 10.624 1.00 0.00 91 ASN A O 9
ATOM 15313 N N . PRO A 1 92 ? 1.221 3.416 10.362 1.00 0.00 92 PRO A N 9
ATOM 15314 C CA . PRO A 1 92 ? 1.738 2.044 10.467 1.00 0.00 92 PRO A CA 9
ATOM 15315 C C . PRO A 1 92 ? 2.595 1.637 9.269 1.00 0.00 92 PRO A C 9
ATOM 15316 O O . PRO A 1 92 ? 2.997 0.481 9.150 1.00 0.00 92 PRO A O 9
ATOM 15327 N N . ALA A 1 93 ? 2.853 2.585 8.374 1.00 0.00 93 ALA A N 9
ATOM 15328 C CA . ALA A 1 93 ? 3.735 2.344 7.243 1.00 0.00 93 ALA A CA 9
ATOM 15329 C C . ALA A 1 93 ? 5.177 2.684 7.606 1.00 0.00 93 ALA A C 9
ATOM 15330 O O . ALA A 1 93 ? 6.084 2.544 6.790 1.00 0.00 93 ALA A O 9
ATOM 15337 N N . ARG A 1 94 ? 5.376 3.132 8.841 1.00 0.00 94 ARG A N 9
ATOM 15338 C CA . ARG A 1 94 ? 6.717 3.367 9.359 1.00 0.00 94 ARG A CA 9
ATOM 15339 C C . ARG A 1 94 ? 7.312 2.070 9.881 1.00 0.00 94 ARG A C 9
ATOM 15340 O O . ARG A 1 94 ? 6.592 1.193 10.360 1.00 0.00 94 ARG A O 9
ATOM 15361 N N . TRP A 1 95 ? 8.624 1.956 9.787 1.00 0.00 95 TRP A N 9
ATOM 15362 C CA . TRP A 1 95 ? 9.331 0.815 10.335 1.00 0.00 95 TRP A CA 9
ATOM 15363 C C . TRP A 1 95 ? 10.632 1.271 10.972 1.00 0.00 95 TRP A C 9
ATOM 15364 O O . TRP A 1 95 ? 11.583 1.632 10.279 1.00 0.00 95 TRP A O 9
ATOM 15385 N N . ARG A 1 96 ? 10.651 1.275 12.298 1.00 0.00 96 ARG A N 9
ATOM 15386 C CA . ARG A 1 96 ? 11.819 1.708 13.057 1.00 0.00 96 ARG A CA 9
ATOM 15387 C C . ARG A 1 96 ? 12.896 0.633 13.064 1.00 0.00 96 ARG A C 9
ATOM 15388 O O . ARG A 1 96 ? 14.071 0.917 13.295 1.00 0.00 96 ARG A O 9
ATOM 15409 N N . GLY A 1 97 ? 12.483 -0.598 12.814 1.00 0.00 97 GLY A N 9
ATOM 15410 C CA . GLY A 1 97 ? 13.416 -1.703 12.770 1.00 0.00 97 GLY A CA 9
ATOM 15411 C C . GLY A 1 97 ? 13.383 -2.404 11.429 1.00 0.00 97 GLY A C 9
ATOM 15412 O O . GLY A 1 97 ? 13.763 -1.826 10.411 1.00 0.00 97 GLY A O 9
ATOM 15416 N N . TYR A 1 98 ? 12.936 -3.650 11.430 1.00 0.00 98 TYR A N 9
ATOM 15417 C CA . TYR A 1 98 ? 12.778 -4.406 10.208 1.00 0.00 98 TYR A CA 9
ATOM 15418 C C . TYR A 1 98 ? 11.514 -5.259 10.272 1.00 0.00 98 TYR A C 9
ATOM 15419 O O . TYR A 1 98 ? 10.716 -5.268 9.339 1.00 0.00 98 TYR A O 9
ATOM 15437 N N . LEU A 1 99 ? 11.341 -5.974 11.375 1.00 0.00 99 LEU A N 9
ATOM 15438 C CA . LEU A 1 99 ? 10.128 -6.728 11.623 1.00 0.00 99 LEU A CA 9
ATOM 15439 C C . LEU A 1 99 ? 9.735 -6.602 13.089 1.00 0.00 99 LEU A C 9
ATOM 15440 O O . LEU A 1 99 ? 8.800 -5.876 13.435 1.00 0.00 99 LEU A O 9
ATOM 15456 N N . GLU A 1 100 ? 10.468 -7.292 13.950 1.00 0.00 100 GLU A N 9
ATOM 15457 C CA . GLU A 1 100 ? 10.243 -7.211 15.386 1.00 0.00 100 GLU A CA 9
ATOM 15458 C C . GLU A 1 100 ? 11.077 -6.077 15.977 1.00 0.00 100 GLU A C 9
ATOM 15459 O O . GLU A 1 100 ? 12.051 -5.632 15.365 1.00 0.00 100 GLU A O 9
ATOM 15471 N N . HIS A 1 101 ? 10.698 -5.604 17.157 1.00 0.00 101 HIS A N 9
ATOM 15472 C CA . HIS A 1 101 ? 11.458 -4.564 17.839 1.00 0.00 101 HIS A CA 9
ATOM 15473 C C . HIS A 1 101 ? 12.555 -5.194 18.683 1.00 0.00 101 HIS A C 9
ATOM 15474 O O . HIS A 1 101 ? 12.486 -5.204 19.914 1.00 0.00 101 HIS A O 9
ATOM 15489 N N . HIS A 1 102 ? 13.554 -5.744 18.010 1.00 0.00 102 HIS A N 9
ATOM 15490 C CA . HIS A 1 102 ? 14.652 -6.419 18.685 1.00 0.00 102 HIS A CA 9
ATOM 15491 C C . HIS A 1 102 ? 15.607 -5.403 19.298 1.00 0.00 102 HIS A C 9
ATOM 15492 O O . HIS A 1 102 ? 16.162 -4.551 18.601 1.00 0.00 102 HIS A O 9
ATOM 15507 N N . HIS A 1 103 ? 15.791 -5.499 20.603 1.00 0.00 103 HIS A N 9
ATOM 15508 C CA . HIS A 1 103 ? 16.655 -4.584 21.327 1.00 0.00 103 HIS A CA 9
ATOM 15509 C C . HIS A 1 103 ? 17.727 -5.368 22.081 1.00 0.00 103 HIS A C 9
ATOM 15510 O O . HIS A 1 103 ? 17.472 -6.483 22.538 1.00 0.00 103 HIS A O 9
ATOM 15525 N N . HIS A 1 104 ? 18.916 -4.790 22.203 1.00 0.00 104 HIS A N 9
ATOM 15526 C CA . HIS A 1 104 ? 20.004 -5.432 22.935 1.00 0.00 104 HIS A CA 9
ATOM 15527 C C . HIS A 1 104 ? 21.180 -4.474 23.098 1.00 0.00 104 HIS A C 9
ATOM 15528 O O . HIS A 1 104 ? 21.603 -3.829 22.139 1.00 0.00 104 HIS A O 9
ATOM 15543 N N . HIS A 1 105 ? 21.684 -4.371 24.317 1.00 0.00 105 HIS A N 9
ATOM 15544 C CA . HIS A 1 105 ? 22.865 -3.568 24.597 1.00 0.00 105 HIS A CA 9
ATOM 15545 C C . HIS A 1 105 ? 23.908 -4.401 25.332 1.00 0.00 105 HIS A C 9
ATOM 15546 O O . HIS A 1 105 ? 23.683 -5.580 25.608 1.00 0.00 105 HIS A O 9
ATOM 15561 N N . HIS A 1 106 ? 25.044 -3.785 25.640 1.00 0.00 106 HIS A N 9
ATOM 15562 C CA . HIS A 1 106 ? 26.120 -4.463 26.349 1.00 0.00 106 HIS A CA 9
ATOM 15563 C C . HIS A 1 106 ? 26.874 -3.461 27.213 1.00 0.00 106 HIS A C 9
ATOM 15564 O O . HIS A 1 106 ? 27.006 -2.298 26.785 1.00 0.00 106 HIS A O 9
ATOM 15580 N N . MET A 1 1 ? -15.429 3.241 4.747 1.00 0.00 1 MET A N 10
ATOM 15581 C CA . MET A 1 1 ? -14.285 3.256 3.809 1.00 0.00 1 MET A CA 10
ATOM 15582 C C . MET A 1 1 ? -13.297 2.143 4.130 1.00 0.00 1 MET A C 10
ATOM 15583 O O . MET A 1 1 ? -12.597 2.185 5.145 1.00 0.00 1 MET A O 10
ATOM 15599 N N . THR A 1 2 ? -13.262 1.143 3.269 1.00 0.00 2 THR A N 10
ATOM 15600 C CA . THR A 1 2 ? -12.269 0.090 3.357 1.00 0.00 2 THR A CA 10
ATOM 15601 C C . THR A 1 2 ? -10.979 0.548 2.693 1.00 0.00 2 THR A C 10
ATOM 15602 O O . THR A 1 2 ? -10.924 1.646 2.124 1.00 0.00 2 THR A O 10
ATOM 15613 N N . PHE A 1 3 ? -9.945 -0.276 2.756 1.00 0.00 3 PHE A N 10
ATOM 15614 C CA . PHE A 1 3 ? -8.684 0.057 2.117 1.00 0.00 3 PHE A CA 10
ATOM 15615 C C . PHE A 1 3 ? -8.879 0.145 0.611 1.00 0.00 3 PHE A C 10
ATOM 15616 O O . PHE A 1 3 ? -8.321 1.022 -0.046 1.00 0.00 3 PHE A O 10
ATOM 15633 N N . SER A 1 4 ? -9.696 -0.757 0.075 1.00 0.00 4 SER A N 10
ATOM 15634 C CA . SER A 1 4 ? -10.020 -0.757 -1.345 1.00 0.00 4 SER A CA 10
ATOM 15635 C C . SER A 1 4 ? -10.672 0.567 -1.753 1.00 0.00 4 SER A C 10
ATOM 15636 O O . SER A 1 4 ? -10.301 1.166 -2.762 1.00 0.00 4 SER A O 10
ATOM 15644 N N . GLU A 1 5 ? -11.633 1.021 -0.951 1.00 0.00 5 GLU A N 10
ATOM 15645 C CA . GLU A 1 5 ? -12.338 2.265 -1.224 1.00 0.00 5 GLU A CA 10
ATOM 15646 C C . GLU A 1 5 ? -11.384 3.454 -1.197 1.00 0.00 5 GLU A C 10
ATOM 15647 O O . GLU A 1 5 ? -11.416 4.311 -2.081 1.00 0.00 5 GLU A O 10
ATOM 15659 N N . CYS A 1 6 ? -10.533 3.492 -0.178 1.00 0.00 6 CYS A N 10
ATOM 15660 C CA . CYS A 1 6 ? -9.575 4.578 -0.000 1.00 0.00 6 CYS A CA 10
ATOM 15661 C C . CYS A 1 6 ? -8.556 4.586 -1.130 1.00 0.00 6 CYS A C 10
ATOM 15662 O O . CYS A 1 6 ? -8.271 5.629 -1.721 1.00 0.00 6 CYS A O 10
ATOM 15670 N N . ALA A 1 7 ? -8.012 3.414 -1.416 1.00 0.00 7 ALA A N 10
ATOM 15671 C CA . ALA A 1 7 ? -7.042 3.256 -2.499 1.00 0.00 7 ALA A CA 10
ATOM 15672 C C . ALA A 1 7 ? -7.624 3.724 -3.827 1.00 0.00 7 ALA A C 10
ATOM 15673 O O . ALA A 1 7 ? -6.961 4.431 -4.589 1.00 0.00 7 ALA A O 10
ATOM 15680 N N . ALA A 1 8 ? -8.868 3.336 -4.094 1.00 0.00 8 ALA A N 10
ATOM 15681 C CA . ALA A 1 8 ? -9.555 3.742 -5.314 1.00 0.00 8 ALA A CA 10
ATOM 15682 C C . ALA A 1 8 ? -9.693 5.256 -5.376 1.00 0.00 8 ALA A C 10
ATOM 15683 O O . ALA A 1 8 ? -9.473 5.866 -6.420 1.00 0.00 8 ALA A O 10
ATOM 15690 N N . LEU A 1 9 ? -10.048 5.859 -4.245 1.00 0.00 9 LEU A N 10
ATOM 15691 C CA . LEU A 1 9 ? -10.187 7.310 -4.157 1.00 0.00 9 LEU A CA 10
ATOM 15692 C C . LEU A 1 9 ? -8.865 8.001 -4.453 1.00 0.00 9 LEU A C 10
ATOM 15693 O O . LEU A 1 9 ? -8.829 9.002 -5.161 1.00 0.00 9 LEU A O 10
ATOM 15709 N N . TYR A 1 10 ? -7.784 7.454 -3.915 1.00 0.00 10 TYR A N 10
ATOM 15710 C CA . TYR A 1 10 ? -6.453 8.015 -4.117 1.00 0.00 10 TYR A CA 10
ATOM 15711 C C . TYR A 1 10 ? -6.128 8.107 -5.604 1.00 0.00 10 TYR A C 10
ATOM 15712 O O . TYR A 1 10 ? -5.661 9.138 -6.087 1.00 0.00 10 TYR A O 10
ATOM 15730 N N . ILE A 1 11 ? -6.381 7.022 -6.310 1.00 0.00 11 ILE A N 10
ATOM 15731 C CA . ILE A 1 11 ? -6.092 6.940 -7.735 1.00 0.00 11 ILE A CA 10
ATOM 15732 C C . ILE A 1 11 ? -7.062 7.798 -8.556 1.00 0.00 11 ILE A C 10
ATOM 15733 O O . ILE A 1 11 ? -6.642 8.624 -9.366 1.00 0.00 11 ILE A O 10
ATOM 15749 N N . LYS A 1 12 ? -8.359 7.624 -8.314 1.00 0.00 12 LYS A N 10
ATOM 15750 C CA . LYS A 1 12 ? -9.393 8.267 -9.126 1.00 0.00 12 LYS A CA 10
ATOM 15751 C C . LYS A 1 12 ? -9.490 9.770 -8.880 1.00 0.00 12 LYS A C 10
ATOM 15752 O O . LYS A 1 12 ? -9.740 10.533 -9.811 1.00 0.00 12 LYS A O 10
ATOM 15771 N N . ALA A 1 13 ? -9.280 10.206 -7.646 1.00 0.00 13 ALA A N 10
ATOM 15772 C CA . ALA A 1 13 ? -9.403 11.626 -7.320 1.00 0.00 13 ALA A CA 10
ATOM 15773 C C . ALA A 1 13 ? -8.218 12.420 -7.856 1.00 0.00 13 ALA A C 10
ATOM 15774 O O . ALA A 1 13 ? -8.228 13.650 -7.851 1.00 0.00 13 ALA A O 10
ATOM 15781 N N . HIS A 1 14 ? -7.194 11.721 -8.323 1.00 0.00 14 HIS A N 10
ATOM 15782 C CA . HIS A 1 14 ? -6.017 12.389 -8.860 1.00 0.00 14 HIS A CA 10
ATOM 15783 C C . HIS A 1 14 ? -5.848 12.110 -10.346 1.00 0.00 14 HIS A C 10
ATOM 15784 O O . HIS A 1 14 ? -4.960 12.672 -10.977 1.00 0.00 14 HIS A O 10
ATOM 15799 N N . ARG A 1 15 ? -6.726 11.273 -10.908 1.00 0.00 15 ARG A N 10
ATOM 15800 C CA . ARG A 1 15 ? -6.562 10.775 -12.280 1.00 0.00 15 ARG A CA 10
ATOM 15801 C C . ARG A 1 15 ? -6.507 11.906 -13.315 1.00 0.00 15 ARG A C 10
ATOM 15802 O O . ARG A 1 15 ? -6.066 11.700 -14.442 1.00 0.00 15 ARG A O 10
ATOM 15823 N N . SER A 1 16 ? -6.973 13.085 -12.938 1.00 0.00 16 SER A N 10
ATOM 15824 C CA . SER A 1 16 ? -6.912 14.246 -13.807 1.00 0.00 16 SER A CA 10
ATOM 15825 C C . SER A 1 16 ? -5.462 14.640 -14.083 1.00 0.00 16 SER A C 10
ATOM 15826 O O . SER A 1 16 ? -5.045 14.758 -15.236 1.00 0.00 16 SER A O 10
ATOM 15834 N N . SER A 1 17 ? -4.696 14.834 -13.021 1.00 0.00 17 SER A N 10
ATOM 15835 C CA . SER A 1 17 ? -3.272 15.086 -13.145 1.00 0.00 17 SER A CA 10
ATOM 15836 C C . SER A 1 17 ? -2.576 13.777 -13.485 1.00 0.00 17 SER A C 10
ATOM 15837 O O . SER A 1 17 ? -1.491 13.742 -14.065 1.00 0.00 17 SER A O 10
ATOM 15845 N N . TRP A 1 18 ? -3.251 12.702 -13.128 1.00 0.00 18 TRP A N 10
ATOM 15846 C CA . TRP A 1 18 ? -2.745 11.357 -13.281 1.00 0.00 18 TRP A CA 10
ATOM 15847 C C . TRP A 1 18 ? -3.191 10.720 -14.588 1.00 0.00 18 TRP A C 10
ATOM 15848 O O . TRP A 1 18 ? -3.721 9.607 -14.568 1.00 0.00 18 TRP A O 10
ATOM 15869 N N . LYS A 1 19 ? -3.027 11.431 -15.706 1.00 0.00 19 LYS A N 10
ATOM 15870 C CA . LYS A 1 19 ? -3.129 10.804 -17.018 1.00 0.00 19 LYS A CA 10
ATOM 15871 C C . LYS A 1 19 ? -2.287 9.556 -16.948 1.00 0.00 19 LYS A C 10
ATOM 15872 O O . LYS A 1 19 ? -1.059 9.615 -17.019 1.00 0.00 19 LYS A O 10
ATOM 15891 N N . ASN A 1 20 ? -2.937 8.405 -16.783 1.00 0.00 20 ASN A N 10
ATOM 15892 C CA . ASN A 1 20 ? -4.083 7.899 -17.580 1.00 0.00 20 ASN A CA 10
ATOM 15893 C C . ASN A 1 20 ? -3.494 7.149 -18.762 1.00 0.00 20 ASN A C 10
ATOM 15894 O O . ASN A 1 20 ? -4.140 6.861 -19.769 1.00 0.00 20 ASN A O 10
ATOM 15905 N N . THR A 1 21 ? -2.222 6.830 -18.587 1.00 0.00 21 THR A N 10
ATOM 15906 C CA . THR A 1 21 ? -1.581 5.754 -19.302 1.00 0.00 21 THR A CA 10
ATOM 15907 C C . THR A 1 21 ? -1.813 4.471 -18.506 1.00 0.00 21 THR A C 10
ATOM 15908 O O . THR A 1 21 ? -2.659 4.448 -17.608 1.00 0.00 21 THR A O 10
ATOM 15919 N N . LYS A 1 22 ? -1.063 3.420 -18.790 1.00 0.00 22 LYS A N 10
ATOM 15920 C CA . LYS A 1 22 ? -1.214 2.176 -18.044 1.00 0.00 22 LYS A CA 10
ATOM 15921 C C . LYS A 1 22 ? -0.631 2.277 -16.633 1.00 0.00 22 LYS A C 10
ATOM 15922 O O . LYS A 1 22 ? -0.762 1.345 -15.843 1.00 0.00 22 LYS A O 10
ATOM 15941 N N . HIS A 1 23 ? 0.003 3.401 -16.304 1.00 0.00 23 HIS A N 10
ATOM 15942 C CA . HIS A 1 23 ? 0.604 3.559 -14.982 1.00 0.00 23 HIS A CA 10
ATOM 15943 C C . HIS A 1 23 ? -0.473 3.623 -13.895 1.00 0.00 23 HIS A C 10
ATOM 15944 O O . HIS A 1 23 ? -0.243 3.202 -12.768 1.00 0.00 23 HIS A O 10
ATOM 15959 N N . ALA A 1 24 ? -1.650 4.135 -14.248 1.00 0.00 24 ALA A N 10
ATOM 15960 C CA . ALA A 1 24 ? -2.782 4.165 -13.323 1.00 0.00 24 ALA A CA 10
ATOM 15961 C C . ALA A 1 24 ? -3.293 2.747 -13.078 1.00 0.00 24 ALA A C 10
ATOM 15962 O O . ALA A 1 24 ? -3.676 2.389 -11.960 1.00 0.00 24 ALA A O 10
ATOM 15969 N N . ASP A 1 25 ? -3.288 1.943 -14.138 1.00 0.00 25 ASP A N 10
ATOM 15970 C CA . ASP A 1 25 ? -3.650 0.531 -14.047 1.00 0.00 25 ASP A CA 10
ATOM 15971 C C . ASP A 1 25 ? -2.691 -0.195 -13.125 1.00 0.00 25 ASP A C 10
ATOM 15972 O O . ASP A 1 25 ? -3.108 -0.940 -12.247 1.00 0.00 25 ASP A O 10
ATOM 15981 N N . GLN A 1 26 ? -1.404 0.059 -13.315 1.00 0.00 26 GLN A N 10
ATOM 15982 C CA . GLN A 1 26 ? -0.361 -0.588 -12.534 1.00 0.00 26 GLN A CA 10
ATOM 15983 C C . GLN A 1 26 ? -0.526 -0.326 -11.041 1.00 0.00 26 GLN A C 10
ATOM 15984 O O . GLN A 1 26 ? -0.140 -1.152 -10.221 1.00 0.00 26 GLN A O 10
ATOM 15998 N N . TRP A 1 27 ? -1.086 0.821 -10.688 1.00 0.00 27 TRP A N 10
ATOM 15999 C CA . TRP A 1 27 ? -1.372 1.122 -9.291 1.00 0.00 27 TRP A CA 10
ATOM 16000 C C . TRP A 1 27 ? -2.578 0.331 -8.802 1.00 0.00 27 TRP A C 10
ATOM 16001 O O . TRP A 1 27 ? -2.515 -0.344 -7.778 1.00 0.00 27 TRP A O 10
ATOM 16022 N N . THR A 1 28 ? -3.664 0.411 -9.558 1.00 0.00 28 THR A N 10
ATOM 16023 C CA . THR A 1 28 ? -4.916 -0.226 -9.178 1.00 0.00 28 THR A CA 10
ATOM 16024 C C . THR A 1 28 ? -4.788 -1.749 -9.187 1.00 0.00 28 THR A C 10
ATOM 16025 O O . THR A 1 28 ? -5.180 -2.429 -8.237 1.00 0.00 28 THR A O 10
ATOM 16036 N N . ASN A 1 29 ? -4.207 -2.265 -10.258 1.00 0.00 29 ASN A N 10
ATOM 16037 C CA . ASN A 1 29 ? -4.158 -3.698 -10.514 1.00 0.00 29 ASN A CA 10
ATOM 16038 C C . ASN A 1 29 ? -3.297 -4.437 -9.489 1.00 0.00 29 ASN A C 10
ATOM 16039 O O . ASN A 1 29 ? -3.724 -5.449 -8.933 1.00 0.00 29 ASN A O 10
ATOM 16050 N N . THR A 1 30 ? -2.097 -3.926 -9.228 1.00 0.00 30 THR A N 10
ATOM 16051 C CA . THR A 1 30 ? -1.163 -4.601 -8.330 1.00 0.00 30 THR A CA 10
ATOM 16052 C C . THR A 1 30 ? -1.726 -4.709 -6.918 1.00 0.00 30 THR A C 10
ATOM 16053 O O . THR A 1 30 ? -1.795 -5.803 -6.350 1.00 0.00 30 THR A O 10
ATOM 16064 N N . ILE A 1 31 ? -2.146 -3.578 -6.366 1.00 0.00 31 ILE A N 10
ATOM 16065 C CA . ILE A 1 31 ? -2.671 -3.535 -5.009 1.00 0.00 31 ILE A CA 10
ATOM 16066 C C . ILE A 1 31 ? -3.905 -4.416 -4.877 1.00 0.00 31 ILE A C 10
ATOM 16067 O O . ILE A 1 31 ? -4.016 -5.196 -3.929 1.00 0.00 31 ILE A O 10
ATOM 16083 N N . LYS A 1 32 ? -4.805 -4.315 -5.850 1.00 0.00 32 LYS A N 10
ATOM 16084 C CA . LYS A 1 32 ? -6.040 -5.089 -5.846 1.00 0.00 32 LYS A CA 10
ATOM 16085 C C . LYS A 1 32 ? -5.747 -6.588 -5.831 1.00 0.00 32 LYS A C 10
ATOM 16086 O O . LYS A 1 32 ? -6.474 -7.370 -5.220 1.00 0.00 32 LYS A O 10
ATOM 16105 N N . THR A 1 33 ? -4.676 -6.977 -6.503 1.00 0.00 33 THR A N 10
ATOM 16106 C CA . THR A 1 33 ? -4.338 -8.387 -6.639 1.00 0.00 33 THR A CA 10
ATOM 16107 C C . THR A 1 33 ? -3.608 -8.916 -5.404 1.00 0.00 33 THR A C 10
ATOM 16108 O O . THR A 1 33 ? -3.994 -9.934 -4.826 1.00 0.00 33 THR A O 10
ATOM 16119 N N . TYR A 1 34 ? -2.556 -8.215 -4.998 1.00 0.00 34 TYR A N 10
ATOM 16120 C CA . TYR A 1 34 ? -1.706 -8.679 -3.907 1.00 0.00 34 TYR A CA 10
ATOM 16121 C C . TYR A 1 34 ? -2.338 -8.433 -2.536 1.00 0.00 34 TYR A C 10
ATOM 16122 O O . TYR A 1 34 ? -2.401 -9.340 -1.708 1.00 0.00 34 TYR A O 10
ATOM 16140 N N . CYS A 1 35 ? -2.810 -7.214 -2.301 1.00 0.00 35 CYS A N 10
ATOM 16141 C CA . CYS A 1 35 ? -3.289 -6.833 -0.973 1.00 0.00 35 CYS A CA 10
ATOM 16142 C C . CYS A 1 35 ? -4.810 -6.806 -0.897 1.00 0.00 35 CYS A C 10
ATOM 16143 O O . CYS A 1 35 ? -5.381 -6.866 0.195 1.00 0.00 35 CYS A O 10
ATOM 16151 N N . GLY A 1 36 ? -5.446 -6.726 -2.060 1.00 0.00 36 GLY A N 10
ATOM 16152 C CA . GLY A 1 36 ? -6.897 -6.624 -2.146 1.00 0.00 36 GLY A CA 10
ATOM 16153 C C . GLY A 1 36 ? -7.639 -7.643 -1.298 1.00 0.00 36 GLY A C 10
ATOM 16154 O O . GLY A 1 36 ? -8.345 -7.265 -0.366 1.00 0.00 36 GLY A O 10
ATOM 16158 N N . PRO A 1 37 ? -7.504 -8.949 -1.595 1.00 0.00 37 PRO A N 10
ATOM 16159 C CA . PRO A 1 37 ? -8.221 -10.008 -0.868 1.00 0.00 37 PRO A CA 10
ATOM 16160 C C . PRO A 1 37 ? -7.966 -9.994 0.642 1.00 0.00 37 PRO A C 10
ATOM 16161 O O . PRO A 1 37 ? -8.791 -10.473 1.420 1.00 0.00 37 PRO A O 10
ATOM 16172 N N . VAL A 1 38 ? -6.835 -9.431 1.055 1.00 0.00 38 VAL A N 10
ATOM 16173 C CA . VAL A 1 38 ? -6.439 -9.476 2.456 1.00 0.00 38 VAL A CA 10
ATOM 16174 C C . VAL A 1 38 ? -6.867 -8.212 3.204 1.00 0.00 38 VAL A C 10
ATOM 16175 O O . VAL A 1 38 ? -7.811 -8.246 3.994 1.00 0.00 38 VAL A O 10
ATOM 16188 N N . ILE A 1 39 ? -6.186 -7.098 2.943 1.00 0.00 39 ILE A N 10
ATOM 16189 C CA . ILE A 1 39 ? -6.425 -5.869 3.698 1.00 0.00 39 ILE A CA 10
ATOM 16190 C C . ILE A 1 39 ? -7.414 -4.952 2.989 1.00 0.00 39 ILE A C 10
ATOM 16191 O O . ILE A 1 39 ? -7.780 -3.901 3.512 1.00 0.00 39 ILE A O 10
ATOM 16207 N N . GLY A 1 40 ? -7.840 -5.368 1.807 1.00 0.00 40 GLY A N 10
ATOM 16208 C CA . GLY A 1 40 ? -8.810 -4.615 1.035 1.00 0.00 40 GLY A CA 10
ATOM 16209 C C . GLY A 1 40 ? -10.094 -4.334 1.799 1.00 0.00 40 GLY A C 10
ATOM 16210 O O . GLY A 1 40 ? -10.425 -3.175 2.042 1.00 0.00 40 GLY A O 10
ATOM 16214 N N . PRO A 1 41 ? -10.852 -5.382 2.185 1.00 0.00 41 PRO A N 10
ATOM 16215 C CA . PRO A 1 41 ? -12.127 -5.216 2.898 1.00 0.00 41 PRO A CA 10
ATOM 16216 C C . PRO A 1 41 ? -11.952 -4.741 4.341 1.00 0.00 41 PRO A C 10
ATOM 16217 O O . PRO A 1 41 ? -12.929 -4.601 5.081 1.00 0.00 41 PRO A O 10
ATOM 16228 N N . LEU A 1 42 ? -10.713 -4.491 4.738 1.00 0.00 42 LEU A N 10
ATOM 16229 C CA . LEU A 1 42 ? -10.433 -3.982 6.068 1.00 0.00 42 LEU A CA 10
ATOM 16230 C C . LEU A 1 42 ? -10.580 -2.465 6.082 1.00 0.00 42 LEU A C 10
ATOM 16231 O O . LEU A 1 42 ? -10.406 -1.809 5.053 1.00 0.00 42 LEU A O 10
ATOM 16247 N N . SER A 1 43 ? -10.917 -1.912 7.233 1.00 0.00 43 SER A N 10
ATOM 16248 C CA . SER A 1 43 ? -11.085 -0.473 7.358 1.00 0.00 43 SER A CA 10
ATOM 16249 C C . SER A 1 43 ? -9.745 0.235 7.220 1.00 0.00 43 SER A C 10
ATOM 16250 O O . SER A 1 43 ? -8.714 -0.295 7.627 1.00 0.00 43 SER A O 10
ATOM 16258 N N . VAL A 1 44 ? -9.761 1.438 6.663 1.00 0.00 44 VAL A N 10
ATOM 16259 C CA . VAL A 1 44 ? -8.547 2.234 6.547 1.00 0.00 44 VAL A CA 10
ATOM 16260 C C . VAL A 1 44 ? -8.040 2.624 7.943 1.00 0.00 44 VAL A C 10
ATOM 16261 O O . VAL A 1 44 ? -6.857 2.893 8.140 1.00 0.00 44 VAL A O 10
ATOM 16274 N N . GLN A 1 45 ? -8.951 2.621 8.913 1.00 0.00 45 GLN A N 10
ATOM 16275 C CA . GLN A 1 45 ? -8.607 2.866 10.303 1.00 0.00 45 GLN A CA 10
ATOM 16276 C C . GLN A 1 45 ? -8.082 1.588 10.956 1.00 0.00 45 GLN A C 10
ATOM 16277 O O . GLN A 1 45 ? -7.331 1.631 11.930 1.00 0.00 45 GLN A O 10
ATOM 16291 N N . ASP A 1 46 ? -8.486 0.454 10.400 1.00 0.00 46 ASP A N 10
ATOM 16292 C CA . ASP A 1 46 ? -8.155 -0.848 10.970 1.00 0.00 46 ASP A CA 10
ATOM 16293 C C . ASP A 1 46 ? -6.802 -1.353 10.469 1.00 0.00 46 ASP A C 10
ATOM 16294 O O . ASP A 1 46 ? -6.126 -2.118 11.153 1.00 0.00 46 ASP A O 10
ATOM 16303 N N . VAL A 1 47 ? -6.414 -0.914 9.272 1.00 0.00 47 VAL A N 10
ATOM 16304 C CA . VAL A 1 47 ? -5.133 -1.301 8.680 1.00 0.00 47 VAL A CA 10
ATOM 16305 C C . VAL A 1 47 ? -3.967 -0.975 9.616 1.00 0.00 47 VAL A C 10
ATOM 16306 O O . VAL A 1 47 ? -3.705 0.192 9.923 1.00 0.00 47 VAL A O 10
ATOM 16319 N N . ASP A 1 48 ? -3.287 -2.020 10.072 1.00 0.00 48 ASP A N 10
ATOM 16320 C CA . ASP A 1 48 ? -2.146 -1.876 10.966 1.00 0.00 48 ASP A CA 10
ATOM 16321 C C . ASP A 1 48 ? -0.944 -2.624 10.398 1.00 0.00 48 ASP A C 10
ATOM 16322 O O . ASP A 1 48 ? -1.080 -3.412 9.459 1.00 0.00 48 ASP A O 10
ATOM 16331 N N . THR A 1 49 ? 0.221 -2.371 10.973 1.00 0.00 49 THR A N 10
ATOM 16332 C CA . THR A 1 49 ? 1.471 -2.952 10.501 1.00 0.00 49 THR A CA 10
ATOM 16333 C C . THR A 1 49 ? 1.431 -4.482 10.545 1.00 0.00 49 THR A C 10
ATOM 16334 O O . THR A 1 49 ? 1.956 -5.148 9.653 1.00 0.00 49 THR A O 10
ATOM 16345 N N . LYS A 1 50 ? 0.777 -5.029 11.566 1.00 0.00 50 LYS A N 10
ATOM 16346 C CA . LYS A 1 50 ? 0.651 -6.468 11.718 1.00 0.00 50 LYS A CA 10
ATOM 16347 C C . LYS A 1 50 ? -0.106 -7.082 10.542 1.00 0.00 50 LYS A C 10
ATOM 16348 O O . LYS A 1 50 ? 0.284 -8.123 10.013 1.00 0.00 50 LYS A O 10
ATOM 16367 N N . LEU A 1 51 ? -1.176 -6.419 10.127 1.00 0.00 51 LEU A N 10
ATOM 16368 C CA . LEU A 1 51 ? -1.973 -6.873 8.999 1.00 0.00 51 LEU A CA 10
ATOM 16369 C C . LEU A 1 51 ? -1.156 -6.768 7.716 1.00 0.00 51 LEU A C 10
ATOM 16370 O O . LEU A 1 51 ? -1.227 -7.624 6.832 1.00 0.00 51 LEU A O 10
ATOM 16386 N N . ILE A 1 52 ? -0.376 -5.703 7.637 1.00 0.00 52 ILE A N 10
ATOM 16387 C CA . ILE A 1 52 ? 0.500 -5.456 6.503 1.00 0.00 52 ILE A CA 10
ATOM 16388 C C . ILE A 1 52 ? 1.555 -6.557 6.357 1.00 0.00 52 ILE A C 10
ATOM 16389 O O . ILE A 1 52 ? 1.924 -6.931 5.236 1.00 0.00 52 ILE A O 10
ATOM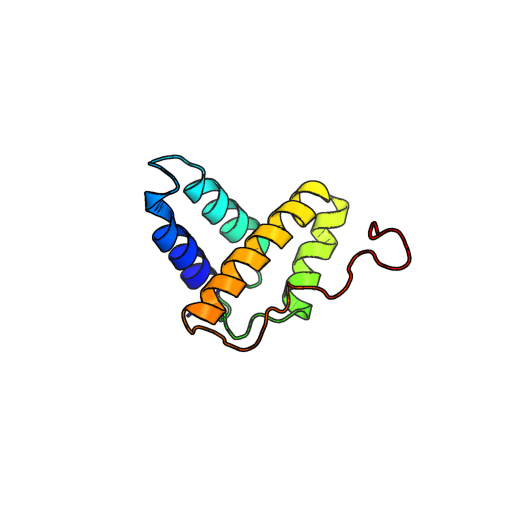 16405 N N . MET A 1 53 ? 2.023 -7.079 7.484 1.00 0.00 53 MET A N 10
ATOM 16406 C CA . MET A 1 53 ? 3.007 -8.158 7.488 1.00 0.00 53 MET A CA 10
ATOM 16407 C C . MET A 1 53 ? 2.410 -9.440 6.918 1.00 0.00 53 MET A C 10
ATOM 16408 O O . MET A 1 53 ? 3.061 -10.143 6.145 1.00 0.00 53 MET A O 10
ATOM 16422 N N . LYS A 1 54 ? 1.167 -9.722 7.296 1.00 0.00 54 LYS A N 10
ATOM 16423 C CA . LYS A 1 54 ? 0.476 -10.936 6.866 1.00 0.00 54 LYS A CA 10
ATOM 16424 C C . LYS A 1 54 ? 0.425 -11.039 5.345 1.00 0.00 54 LYS A C 10
ATOM 16425 O O . LYS A 1 54 ? 0.583 -12.123 4.783 1.00 0.00 54 LYS A O 10
ATOM 16444 N N . VAL A 1 55 ? 0.215 -9.906 4.688 1.00 0.00 55 VAL A N 10
ATOM 16445 C CA . VAL A 1 55 ? 0.130 -9.867 3.233 1.00 0.00 55 VAL A CA 10
ATOM 16446 C C . VAL A 1 55 ? 1.494 -10.121 2.595 1.00 0.00 55 VAL A C 10
ATOM 16447 O O . VAL A 1 55 ? 1.600 -10.810 1.584 1.00 0.00 55 VAL A O 10
ATOM 16460 N N . LEU A 1 56 ? 2.538 -9.570 3.203 1.00 0.00 56 LEU A N 10
ATOM 16461 C CA . LEU A 1 56 ? 3.880 -9.630 2.631 1.00 0.00 56 LEU A CA 10
ATOM 16462 C C . LEU A 1 56 ? 4.541 -10.982 2.870 1.00 0.00 56 LEU A C 10
ATOM 16463 O O . LEU A 1 56 ? 5.453 -11.359 2.137 1.00 0.00 56 LEU A O 10
ATOM 16479 N N . ASP A 1 57 ? 4.082 -11.692 3.897 1.00 0.00 57 ASP A N 10
ATOM 16480 C CA . ASP A 1 57 ? 4.665 -12.982 4.294 1.00 0.00 57 ASP A CA 10
ATOM 16481 C C . ASP A 1 57 ? 4.915 -13.904 3.092 1.00 0.00 57 ASP A C 10
ATOM 16482 O O . ASP A 1 57 ? 6.046 -14.341 2.880 1.00 0.00 57 ASP A O 10
ATOM 16491 N N . PRO A 1 58 ? 3.886 -14.204 2.270 1.00 0.00 58 PRO A N 10
ATOM 16492 C CA . PRO A 1 58 ? 4.059 -15.056 1.090 1.00 0.00 58 PRO A CA 10
ATOM 16493 C C . PRO A 1 58 ? 4.727 -14.325 -0.080 1.00 0.00 58 PRO A C 10
ATOM 16494 O O . PRO A 1 58 ? 5.169 -14.952 -1.046 1.00 0.00 58 PRO A O 10
ATOM 16505 N N . ILE A 1 59 ? 4.804 -13.000 0.005 1.00 0.00 59 ILE A N 10
ATOM 16506 C CA . ILE A 1 59 ? 5.367 -12.197 -1.073 1.00 0.00 59 ILE A CA 10
ATOM 16507 C C . ILE A 1 59 ? 6.891 -12.154 -0.990 1.00 0.00 59 ILE A C 10
ATOM 16508 O O . ILE A 1 59 ? 7.565 -12.237 -2.013 1.00 0.00 59 ILE A O 10
ATOM 16524 N N . TRP A 1 60 ? 7.427 -12.047 0.228 1.00 0.00 60 TRP A N 10
ATOM 16525 C CA . TRP A 1 60 ? 8.880 -12.013 0.433 1.00 0.00 60 TRP A CA 10
ATOM 16526 C C . TRP A 1 60 ? 9.544 -13.261 -0.136 1.00 0.00 60 TRP A C 10
ATOM 16527 O O . TRP A 1 60 ? 10.708 -13.234 -0.535 1.00 0.00 60 TRP A O 10
ATOM 16548 N N . GLU A 1 61 ? 8.789 -14.349 -0.170 1.00 0.00 61 GLU A N 10
ATOM 16549 C CA . GLU A 1 61 ? 9.267 -15.611 -0.681 1.00 0.00 61 GLU A CA 10
ATOM 16550 C C . GLU A 1 61 ? 9.475 -15.558 -2.190 1.00 0.00 61 GLU A C 10
ATOM 16551 O O . GLU A 1 61 ? 10.313 -16.275 -2.739 1.00 0.00 61 GLU A O 10
ATOM 16563 N N . GLN A 1 62 ? 8.706 -14.709 -2.851 1.00 0.00 62 GLN A N 10
ATOM 16564 C CA . GLN A 1 62 ? 8.675 -14.667 -4.300 1.00 0.00 62 GLN A CA 10
ATOM 16565 C C . GLN A 1 62 ? 9.282 -13.377 -4.856 1.00 0.00 62 GLN A C 10
ATOM 16566 O O . GLN A 1 62 ? 10.183 -13.419 -5.697 1.00 0.00 62 GLN A O 10
ATOM 16580 N N . LYS A 1 63 ? 8.803 -12.234 -4.381 1.00 0.00 63 LYS A N 10
ATOM 16581 C CA . LYS A 1 63 ? 9.239 -10.947 -4.911 1.00 0.00 63 LYS A CA 10
ATOM 16582 C C . LYS A 1 63 ? 9.633 -9.999 -3.782 1.00 0.00 63 LYS A C 10
ATOM 16583 O O . LYS A 1 63 ? 8.824 -9.188 -3.328 1.00 0.00 63 LYS A O 10
ATOM 16602 N N . PRO A 1 64 ? 10.879 -10.110 -3.298 1.00 0.00 64 PRO A N 10
ATOM 16603 C CA . PRO A 1 64 ? 11.392 -9.272 -2.208 1.00 0.00 64 PRO A CA 10
ATOM 16604 C C . PRO A 1 64 ? 11.312 -7.780 -2.516 1.00 0.00 64 PRO A C 10
ATOM 16605 O O . PRO A 1 64 ? 10.752 -7.009 -1.736 1.00 0.00 64 PRO A O 10
ATOM 16616 N N . GLU A 1 65 ? 11.864 -7.373 -3.656 1.00 0.00 65 GLU A N 10
ATOM 16617 C CA . GLU A 1 65 ? 11.873 -5.964 -4.038 1.00 0.00 65 GLU A CA 10
ATOM 16618 C C . GLU A 1 65 ? 10.450 -5.431 -4.170 1.00 0.00 65 GLU A C 10
ATOM 16619 O O . GLU A 1 65 ? 10.145 -4.318 -3.741 1.00 0.00 65 GLU A O 10
ATOM 16631 N N . THR A 1 66 ? 9.580 -6.251 -4.737 1.00 0.00 66 THR A N 10
ATOM 16632 C CA . THR A 1 66 ? 8.212 -5.847 -5.015 1.00 0.00 66 THR A CA 10
ATOM 16633 C C . THR A 1 66 ? 7.425 -5.640 -3.726 1.00 0.00 66 THR A C 10
ATOM 16634 O O . THR A 1 66 ? 6.588 -4.743 -3.641 1.00 0.00 66 THR A O 10
ATOM 16645 N N . ALA A 1 67 ? 7.711 -6.457 -2.724 1.00 0.00 67 ALA A N 10
ATOM 16646 C CA . ALA A 1 67 ? 7.050 -6.342 -1.432 1.00 0.00 67 ALA A CA 10
ATOM 16647 C C . ALA A 1 67 ? 7.263 -4.954 -0.832 1.00 0.00 67 ALA A C 10
ATOM 16648 O O . ALA A 1 67 ? 6.317 -4.310 -0.374 1.00 0.00 67 ALA A O 10
ATOM 16655 N N . SER A 1 68 ? 8.505 -4.495 -0.860 1.00 0.00 68 SER A N 10
ATOM 16656 C CA . SER A 1 68 ? 8.857 -3.191 -0.317 1.00 0.00 68 SER A CA 10
ATOM 16657 C C . SER A 1 68 ? 8.314 -2.066 -1.202 1.00 0.00 68 SER A C 10
ATOM 16658 O O . SER A 1 68 ? 7.723 -1.102 -0.710 1.00 0.00 68 SER A O 10
ATOM 16666 N N . ARG A 1 69 ? 8.488 -2.206 -2.514 1.00 0.00 69 ARG A N 10
ATOM 16667 C CA . ARG A 1 69 ? 8.043 -1.197 -3.464 1.00 0.00 69 ARG A CA 10
ATOM 16668 C C . ARG A 1 69 ? 6.521 -1.048 -3.447 1.00 0.00 69 ARG A C 10
ATOM 16669 O O . ARG A 1 69 ? 5.991 0.045 -3.655 1.00 0.00 69 ARG A O 10
ATOM 16690 N N . LEU A 1 70 ? 5.822 -2.149 -3.192 1.00 0.00 70 LEU A N 10
ATOM 16691 C CA . LEU A 1 70 ? 4.369 -2.125 -3.088 1.00 0.00 70 LEU A CA 10
ATOM 16692 C C . LEU A 1 70 ? 3.943 -1.340 -1.852 1.00 0.00 70 LEU A C 10
ATOM 16693 O O . LEU A 1 70 ? 2.953 -0.607 -1.872 1.00 0.00 70 LEU A O 10
ATOM 16709 N N . ARG A 1 71 ? 4.710 -1.485 -0.779 1.00 0.00 71 ARG A N 10
ATOM 16710 C CA . ARG A 1 71 ? 4.447 -0.765 0.453 1.00 0.00 71 ARG A CA 10
ATOM 16711 C C . ARG A 1 71 ? 4.684 0.729 0.274 1.00 0.00 71 ARG A C 10
ATOM 16712 O O . ARG A 1 71 ? 3.957 1.550 0.834 1.00 0.00 71 ARG A O 10
ATOM 16733 N N . GLY A 1 72 ? 5.688 1.071 -0.525 1.00 0.00 72 GLY A N 10
ATOM 16734 C CA . GLY A 1 72 ? 5.976 2.465 -0.812 1.00 0.00 72 GLY A CA 10
ATOM 16735 C C . GLY A 1 72 ? 4.811 3.166 -1.487 1.00 0.00 72 GLY A C 10
ATOM 16736 O O . GLY A 1 72 ? 4.621 4.370 -1.317 1.00 0.00 72 GLY A O 10
ATOM 16740 N N . ARG A 1 73 ? 4.036 2.411 -2.262 1.00 0.00 73 ARG A N 10
ATOM 16741 C CA . ARG A 1 73 ? 2.839 2.944 -2.906 1.00 0.00 73 ARG A CA 10
ATOM 16742 C C . ARG A 1 73 ? 1.754 3.194 -1.861 1.00 0.00 73 ARG A C 10
ATOM 16743 O O . ARG A 1 73 ? 1.132 4.255 -1.826 1.00 0.00 73 ARG A O 10
ATOM 16764 N N . ILE A 1 74 ? 1.550 2.197 -1.005 1.00 0.00 74 ILE A N 10
ATOM 16765 C CA . ILE A 1 74 ? 0.537 2.259 0.043 1.00 0.00 74 ILE A CA 10
ATOM 16766 C C . ILE A 1 74 ? 0.818 3.400 1.022 1.00 0.00 74 ILE A C 10
ATOM 16767 O O . ILE A 1 74 ? -0.111 4.060 1.495 1.00 0.00 74 ILE A O 10
ATOM 16783 N N . GLU A 1 75 ? 2.097 3.627 1.314 1.00 0.00 75 GLU A N 10
ATOM 16784 C CA . GLU A 1 75 ? 2.510 4.724 2.187 1.00 0.00 75 GLU A CA 10
ATOM 16785 C C . GLU A 1 75 ? 1.905 6.037 1.715 1.00 0.00 75 GLU A C 10
ATOM 16786 O O . GLU A 1 75 ? 1.327 6.781 2.506 1.00 0.00 75 GLU A O 10
ATOM 16798 N N . SER A 1 76 ? 2.026 6.295 0.419 1.00 0.00 76 SER A N 10
ATOM 16799 C CA . SER A 1 76 ? 1.509 7.515 -0.181 1.00 0.00 76 SER A CA 10
ATOM 16800 C C . SER A 1 76 ? -0.013 7.586 -0.063 1.00 0.00 76 SER A C 10
ATOM 16801 O O . SER A 1 76 ? -0.577 8.654 0.177 1.00 0.00 76 SER A O 10
ATOM 16809 N N . VAL A 1 77 ? -0.670 6.440 -0.210 1.00 0.00 77 VAL A N 10
ATOM 16810 C CA . VAL A 1 77 ? -2.123 6.376 -0.115 1.00 0.00 77 VAL A CA 10
ATOM 16811 C C . VAL A 1 77 ? -2.581 6.674 1.311 1.00 0.00 77 VAL A C 10
ATOM 16812 O O . VAL A 1 77 ? -3.465 7.502 1.531 1.00 0.00 77 VAL A O 10
ATOM 16825 N N . LEU A 1 78 ? -1.961 6.005 2.277 1.00 0.00 78 LEU A N 10
ATOM 16826 C CA . LEU A 1 78 ? -2.310 6.183 3.681 1.00 0.00 78 LEU A CA 10
ATOM 16827 C C . LEU A 1 78 ? -1.937 7.579 4.169 1.00 0.00 78 LEU A C 10
ATOM 16828 O O . LEU A 1 78 ? -2.617 8.147 5.023 1.00 0.00 78 LEU A O 10
ATOM 16844 N N . ASP A 1 79 ? -0.857 8.126 3.622 1.00 0.00 79 ASP A N 10
ATOM 16845 C CA . ASP A 1 79 ? -0.419 9.475 3.972 1.00 0.00 79 ASP A CA 10
ATOM 16846 C C . ASP A 1 79 ? -1.460 10.490 3.520 1.00 0.00 79 ASP A C 10
ATOM 16847 O O . ASP A 1 79 ? -1.876 11.358 4.288 1.00 0.00 79 ASP A O 10
ATOM 16856 N N . TRP A 1 80 ? -1.902 10.347 2.274 1.00 0.00 80 TRP A N 10
ATOM 16857 C CA . TRP A 1 80 ? -2.964 11.181 1.723 1.00 0.00 80 TRP A CA 10
ATOM 16858 C C . TRP A 1 80 ? -4.251 11.010 2.527 1.00 0.00 80 TRP A C 10
ATOM 16859 O O . TRP A 1 80 ? -4.928 11.987 2.851 1.00 0.00 80 TRP A O 10
ATOM 16880 N N . ALA A 1 81 ? -4.572 9.765 2.859 1.00 0.00 81 ALA A N 10
ATOM 16881 C CA . ALA A 1 81 ? -5.768 9.455 3.636 1.00 0.00 81 ALA A CA 10
ATOM 16882 C C . ALA A 1 81 ? -5.738 10.139 5.000 1.00 0.00 81 ALA A C 10
ATOM 16883 O O . ALA A 1 81 ? -6.774 10.562 5.517 1.00 0.00 81 ALA A O 10
ATOM 16890 N N . THR A 1 82 ? -4.548 10.250 5.576 1.00 0.00 82 THR A N 10
ATOM 16891 C CA . THR A 1 82 ? -4.385 10.896 6.867 1.00 0.00 82 THR A CA 10
ATOM 16892 C C . THR A 1 82 ? -4.681 12.390 6.761 1.00 0.00 82 THR A C 10
ATOM 16893 O O . THR A 1 82 ? -5.398 12.950 7.586 1.00 0.00 82 THR A O 10
ATOM 16904 N N . VAL A 1 83 ? -4.153 13.023 5.716 1.00 0.00 83 VAL A N 10
ATOM 16905 C CA . VAL A 1 83 ? -4.369 14.449 5.492 1.00 0.00 83 VAL A CA 10
ATOM 16906 C C . VAL A 1 83 ? -5.839 14.722 5.168 1.00 0.00 83 VAL A C 10
ATOM 16907 O O . VAL A 1 83 ? -6.395 15.758 5.542 1.00 0.00 83 VAL A O 10
ATOM 16920 N N . ARG A 1 84 ? -6.464 13.777 4.477 1.00 0.00 84 ARG A N 10
ATOM 16921 C CA . ARG A 1 84 ? -7.879 13.875 4.135 1.00 0.00 84 ARG A CA 10
ATOM 16922 C C . ARG A 1 84 ? -8.764 13.658 5.356 1.00 0.00 84 ARG A C 10
ATOM 16923 O O . ARG A 1 84 ? -9.967 13.912 5.310 1.00 0.00 84 ARG A O 10
ATOM 16944 N N . GLY A 1 85 ? -8.169 13.190 6.442 1.00 0.00 85 GLY A N 10
ATOM 16945 C CA . GLY A 1 85 ? -8.916 12.974 7.661 1.00 0.00 85 GLY A CA 10
ATOM 16946 C C . GLY A 1 85 ? -9.711 11.685 7.637 1.00 0.00 85 GLY A C 10
ATOM 16947 O O . GLY A 1 85 ? -10.733 11.567 8.312 1.00 0.00 85 GLY A O 10
ATOM 16951 N N . TYR A 1 86 ? -9.248 10.717 6.854 1.00 0.00 86 TYR A N 10
ATOM 16952 C CA . TYR A 1 86 ? -9.899 9.412 6.800 1.00 0.00 86 TYR A CA 10
ATOM 16953 C C . TYR A 1 86 ? -9.407 8.546 7.948 1.00 0.00 86 TYR A C 10
ATOM 16954 O O . TYR A 1 86 ? -10.147 7.726 8.490 1.00 0.00 86 TYR A O 10
ATOM 16972 N N . ARG A 1 87 ? -8.150 8.752 8.316 1.00 0.00 87 ARG A N 10
ATOM 16973 C CA . ARG A 1 87 ? -7.526 8.028 9.413 1.00 0.00 87 ARG A CA 10
ATOM 16974 C C . ARG A 1 87 ? -6.514 8.920 10.117 1.00 0.00 87 ARG A C 10
ATOM 16975 O O . ARG A 1 87 ? -5.971 9.844 9.511 1.00 0.00 87 ARG A O 10
ATOM 16996 N N . GLU A 1 88 ? -6.262 8.642 11.391 1.00 0.00 88 GLU A N 10
ATOM 16997 C CA . GLU A 1 88 ? -5.325 9.433 12.176 1.00 0.00 88 GLU A CA 10
ATOM 16998 C C . GLU A 1 88 ? -4.193 8.556 12.696 1.00 0.00 88 GLU A C 10
ATOM 16999 O O . GLU A 1 88 ? -4.218 7.332 12.541 1.00 0.00 88 GLU A O 10
ATOM 17011 N N . GLY A 1 89 ? -3.205 9.184 13.312 1.00 0.00 89 GLY A N 10
ATOM 17012 C CA . GLY A 1 89 ? -2.102 8.450 13.892 1.00 0.00 89 GLY A CA 10
ATOM 17013 C C . GLY A 1 89 ? -0.923 8.351 12.951 1.00 0.00 89 GLY A C 10
ATOM 17014 O O . GLY A 1 89 ? -0.826 9.109 11.983 1.00 0.00 89 GLY A O 10
ATOM 17018 N N . ASP A 1 90 ? -0.030 7.415 13.232 1.00 0.00 90 ASP A N 10
ATOM 17019 C CA . ASP A 1 90 ? 1.151 7.207 12.405 1.00 0.00 90 ASP A CA 10
ATOM 17020 C C . ASP A 1 90 ? 0.822 6.237 11.274 1.00 0.00 90 ASP A C 10
ATOM 17021 O O . ASP A 1 90 ? -0.254 5.633 11.265 1.00 0.00 90 ASP A O 10
ATOM 17030 N N . ASN A 1 91 ? 1.734 6.086 10.328 1.00 0.00 91 ASN A N 10
ATOM 17031 C CA . ASN A 1 91 ? 1.498 5.218 9.183 1.00 0.00 91 ASN A CA 10
ATOM 17032 C C . ASN A 1 91 ? 1.978 3.805 9.527 1.00 0.00 91 ASN A C 10
ATOM 17033 O O . ASN A 1 91 ? 3.038 3.637 10.124 1.00 0.00 91 ASN A O 10
ATOM 17044 N N . PRO A 1 92 ? 1.213 2.766 9.158 1.00 0.00 92 PRO A N 10
ATOM 17045 C CA . PRO A 1 92 ? 1.602 1.381 9.415 1.00 0.00 92 PRO A CA 10
ATOM 17046 C C . PRO A 1 92 ? 2.499 0.783 8.329 1.00 0.00 92 PRO A C 10
ATOM 17047 O O . PRO A 1 92 ? 3.056 -0.302 8.508 1.00 0.00 92 PRO A O 10
ATOM 17058 N N . ALA A 1 93 ? 2.646 1.489 7.214 1.00 0.00 93 ALA A N 10
ATOM 17059 C CA . ALA A 1 93 ? 3.390 0.970 6.071 1.00 0.00 93 ALA A CA 10
ATOM 17060 C C . ALA A 1 93 ? 4.861 1.373 6.108 1.00 0.00 93 ALA A C 10
ATOM 17061 O O . ALA A 1 93 ? 5.615 1.058 5.189 1.00 0.00 93 ALA A O 10
ATOM 17068 N N . ARG A 1 94 ? 5.265 2.061 7.166 1.00 0.00 94 ARG A N 10
ATOM 17069 C CA . ARG A 1 94 ? 6.650 2.487 7.306 1.00 0.00 94 ARG A CA 10
ATOM 17070 C C . ARG A 1 94 ? 7.397 1.592 8.286 1.00 0.00 94 ARG A C 10
ATOM 17071 O O . ARG A 1 94 ? 6.808 1.043 9.219 1.00 0.00 94 ARG A O 10
ATOM 17092 N N . TRP A 1 95 ? 8.695 1.447 8.075 1.00 0.00 95 TRP A N 10
ATOM 17093 C CA . TRP A 1 95 ? 9.503 0.562 8.896 1.00 0.00 95 TRP A CA 10
ATOM 17094 C C . TRP A 1 95 ? 10.701 1.276 9.497 1.00 0.00 95 TRP A C 10
ATOM 17095 O O . TRP A 1 95 ? 11.547 1.812 8.782 1.00 0.00 95 TRP A O 10
ATOM 17116 N N . ARG A 1 96 ? 10.755 1.289 10.820 1.00 0.00 96 ARG A N 10
ATOM 17117 C CA . ARG A 1 96 ? 11.928 1.747 11.531 1.00 0.00 96 ARG A CA 10
ATOM 17118 C C . ARG A 1 96 ? 12.678 0.540 12.076 1.00 0.00 96 ARG A C 10
ATOM 17119 O O . ARG A 1 96 ? 12.258 -0.080 13.054 1.00 0.00 96 ARG A O 10
ATOM 17140 N N . GLY A 1 97 ? 13.764 0.193 11.413 1.00 0.00 97 GLY A N 10
ATOM 17141 C CA . GLY A 1 97 ? 14.483 -1.018 11.738 1.00 0.00 97 GLY A CA 10
ATOM 17142 C C . GLY A 1 97 ? 14.512 -1.957 10.555 1.00 0.00 97 GLY A C 10
ATOM 17143 O O . GLY A 1 97 ? 15.586 -2.343 10.087 1.00 0.00 97 GLY A O 10
ATOM 17147 N N . TYR A 1 98 ? 13.321 -2.311 10.063 1.00 0.00 98 TYR A N 10
ATOM 17148 C CA . TYR A 1 98 ? 13.179 -3.103 8.844 1.00 0.00 98 TYR A CA 10
ATOM 17149 C C . TYR A 1 98 ? 13.840 -4.479 9.023 1.00 0.00 98 TYR A C 10
ATOM 17150 O O . TYR A 1 98 ? 14.128 -4.891 10.151 1.00 0.00 98 TYR A O 10
ATOM 17168 N N . LEU A 1 99 ? 14.048 -5.198 7.925 1.00 0.00 99 LEU A N 10
ATOM 17169 C CA . LEU A 1 99 ? 14.747 -6.478 7.972 1.00 0.00 99 LEU A CA 10
ATOM 17170 C C . LEU A 1 99 ? 16.208 -6.256 8.343 1.00 0.00 99 LEU A C 10
ATOM 17171 O O . LEU A 1 99 ? 16.627 -6.528 9.468 1.00 0.00 99 LEU A O 10
ATOM 17187 N N . GLU A 1 100 ? 16.973 -5.743 7.392 1.00 0.00 100 GLU A N 10
ATOM 17188 C CA . GLU A 1 100 ? 18.367 -5.410 7.627 1.00 0.00 100 GLU A CA 10
ATOM 17189 C C . GLU A 1 100 ? 18.800 -4.292 6.697 1.00 0.00 100 GLU A C 10
ATOM 17190 O O . GLU A 1 100 ? 18.998 -4.513 5.500 1.00 0.00 100 GLU A O 10
ATOM 17202 N N . HIS A 1 101 ? 18.931 -3.092 7.242 1.00 0.00 101 HIS A N 10
ATOM 17203 C CA . HIS A 1 101 ? 19.393 -1.956 6.461 1.00 0.00 101 HIS A CA 10
ATOM 17204 C C . HIS A 1 101 ? 20.898 -2.055 6.269 1.00 0.00 101 HIS A C 10
ATOM 17205 O O . HIS A 1 101 ? 21.666 -1.799 7.195 1.00 0.00 101 HIS A O 10
ATOM 17220 N N . HIS A 1 102 ? 21.315 -2.438 5.073 1.00 0.00 102 HIS A N 10
ATOM 17221 C CA . HIS A 1 102 ? 22.725 -2.647 4.802 1.00 0.00 102 HIS A CA 10
ATOM 17222 C C . HIS A 1 102 ? 23.104 -2.068 3.448 1.00 0.00 102 HIS A C 10
ATOM 17223 O O . HIS A 1 102 ? 22.387 -2.241 2.465 1.00 0.00 102 HIS A O 10
ATOM 17238 N N . HIS A 1 103 ? 24.213 -1.358 3.415 1.00 0.00 103 HIS A N 10
ATOM 17239 C CA . HIS A 1 103 ? 24.773 -0.886 2.162 1.00 0.00 103 HIS A CA 10
ATOM 17240 C C . HIS A 1 103 ? 25.708 -1.937 1.592 1.00 0.00 103 HIS A C 10
ATOM 17241 O O . HIS A 1 103 ? 25.432 -2.523 0.546 1.00 0.00 103 HIS A O 10
ATOM 17256 N N . HIS A 1 104 ? 26.813 -2.179 2.302 1.00 0.00 104 HIS A N 10
ATOM 17257 C CA . HIS A 1 104 ? 27.837 -3.131 1.869 1.00 0.00 104 HIS A CA 10
ATOM 17258 C C . HIS A 1 104 ? 28.406 -2.697 0.515 1.00 0.00 104 HIS A C 10
ATOM 17259 O O . HIS A 1 104 ? 28.992 -3.493 -0.219 1.00 0.00 104 HIS A O 10
ATOM 17274 N N . HIS A 1 105 ? 28.239 -1.412 0.219 1.00 0.00 105 HIS A N 10
ATOM 17275 C CA . HIS A 1 105 ? 28.654 -0.829 -1.048 1.00 0.00 105 HIS A CA 10
ATOM 17276 C C . HIS A 1 105 ? 28.369 0.664 -1.025 1.00 0.00 105 HIS A C 10
ATOM 17277 O O . HIS A 1 105 ? 27.236 1.076 -0.787 1.00 0.00 105 HIS A O 10
ATOM 17292 N N . HIS A 1 106 ? 29.388 1.468 -1.250 1.00 0.00 106 HIS A N 10
ATOM 17293 C CA . HIS A 1 106 ? 29.210 2.910 -1.297 1.00 0.00 106 HIS A CA 10
ATOM 17294 C C . HIS A 1 106 ? 29.992 3.492 -2.463 1.00 0.00 106 HIS A C 10
ATOM 17295 O O . HIS A 1 106 ? 29.378 4.186 -3.297 1.00 0.00 106 HIS A O 10
ATOM 17311 N N . MET A 1 1 ? -15.489 3.476 5.099 1.00 0.00 1 MET A N 11
ATOM 17312 C CA . MET A 1 1 ? -14.513 3.488 3.988 1.00 0.00 1 MET A CA 11
ATOM 17313 C C . MET A 1 1 ? -13.602 2.278 4.072 1.00 0.00 1 MET A C 11
ATOM 17314 O O . MET A 1 1 ? -12.992 2.023 5.111 1.00 0.00 1 MET A O 11
ATOM 17330 N N . THR A 1 2 ? -13.502 1.538 2.982 1.00 0.00 2 THR A N 11
ATOM 17331 C CA . THR A 1 2 ? -12.612 0.393 2.937 1.00 0.00 2 THR A CA 11
ATOM 17332 C C . THR A 1 2 ? -11.295 0.787 2.287 1.00 0.00 2 THR A C 11
ATOM 17333 O O . THR A 1 2 ? -11.206 1.840 1.649 1.00 0.00 2 THR A O 11
ATOM 17344 N N . PHE A 1 3 ? -10.271 -0.039 2.456 1.00 0.00 3 PHE A N 11
ATOM 17345 C CA . PHE A 1 3 ? -8.966 0.253 1.879 1.00 0.00 3 PHE A CA 11
ATOM 17346 C C . PHE A 1 3 ? -9.053 0.277 0.356 1.00 0.00 3 PHE A C 11
ATOM 17347 O O . PHE A 1 3 ? -8.406 1.094 -0.295 1.00 0.00 3 PHE A O 11
ATOM 17364 N N . SER A 1 4 ? -9.878 -0.607 -0.198 1.00 0.00 4 SER A N 11
ATOM 17365 C CA . SER A 1 4 ? -10.079 -0.667 -1.639 1.00 0.00 4 SER A CA 11
ATOM 17366 C C . SER A 1 4 ? -10.668 0.646 -2.156 1.00 0.00 4 SER A C 11
ATOM 17367 O O . SER A 1 4 ? -10.190 1.202 -3.144 1.00 0.00 4 SER A O 11
ATOM 17375 N N . GLU A 1 5 ? -11.698 1.135 -1.472 1.00 0.00 5 GLU A N 11
ATOM 17376 C CA . GLU A 1 5 ? -12.345 2.384 -1.839 1.00 0.00 5 GLU A CA 11
ATOM 17377 C C . GLU A 1 5 ? -11.380 3.553 -1.712 1.00 0.00 5 GLU A C 11
ATOM 17378 O O . GLU A 1 5 ? -11.248 4.371 -2.623 1.00 0.00 5 GLU A O 11
ATOM 17390 N N . CYS A 1 6 ? -10.695 3.610 -0.579 1.00 0.00 6 CYS A N 11
ATOM 17391 C CA . CYS A 1 6 ? -9.767 4.696 -0.288 1.00 0.00 6 CYS A CA 11
ATOM 17392 C C . CYS A 1 6 ? -8.640 4.738 -1.312 1.00 0.00 6 CYS A C 11
ATOM 17393 O O . CYS A 1 6 ? -8.270 5.806 -1.806 1.00 0.00 6 CYS A O 11
ATOM 17401 N N . ALA A 1 7 ? -8.093 3.568 -1.615 1.00 0.00 7 ALA A N 11
AT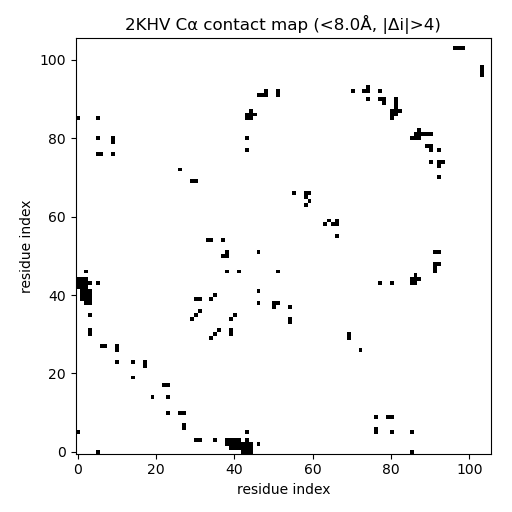OM 17402 C CA . ALA A 1 7 ? -7.046 3.447 -2.625 1.00 0.00 7 ALA A CA 11
ATOM 17403 C C . ALA A 1 7 ? -7.535 3.950 -3.980 1.00 0.00 7 ALA A C 11
ATOM 17404 O O . ALA A 1 7 ? -6.817 4.661 -4.685 1.00 0.00 7 ALA A O 11
ATOM 17411 N N . ALA A 1 8 ? -8.770 3.597 -4.327 1.00 0.00 8 ALA A N 11
ATOM 17412 C CA . ALA A 1 8 ? -9.369 4.042 -5.577 1.00 0.00 8 ALA A CA 11
ATOM 17413 C C . ALA A 1 8 ? -9.519 5.559 -5.601 1.00 0.00 8 ALA A C 11
ATOM 17414 O O . ALA A 1 8 ? -9.350 6.193 -6.643 1.00 0.00 8 ALA A O 11
ATOM 17421 N N . LEU A 1 9 ? -9.830 6.135 -4.444 1.00 0.00 9 LEU A N 11
ATOM 17422 C CA . LEU A 1 9 ? -9.958 7.583 -4.317 1.00 0.00 9 LEU A CA 11
ATOM 17423 C C . LEU A 1 9 ? -8.620 8.261 -4.579 1.00 0.00 9 LEU A C 11
ATOM 17424 O O . LEU A 1 9 ? -8.554 9.271 -5.273 1.00 0.00 9 LEU A O 11
ATOM 17440 N N . TYR A 1 10 ? -7.556 7.691 -4.024 1.00 0.00 10 TYR A N 11
ATOM 17441 C CA . TYR A 1 10 ? -6.207 8.215 -4.224 1.00 0.00 10 TYR A CA 11
ATOM 17442 C C . TYR A 1 10 ? -5.880 8.274 -5.711 1.00 0.00 10 TYR A C 11
ATOM 17443 O O . TYR A 1 10 ? -5.329 9.262 -6.206 1.00 0.00 10 TYR A O 11
ATOM 17461 N N . ILE A 1 11 ? -6.242 7.210 -6.409 1.00 0.00 11 ILE A N 11
ATOM 17462 C CA . ILE A 1 11 ? -6.040 7.120 -7.849 1.00 0.00 11 ILE A CA 11
ATOM 17463 C C . ILE A 1 11 ? -6.893 8.152 -8.590 1.00 0.00 11 ILE A C 11
ATOM 17464 O O . ILE A 1 11 ? -6.384 8.921 -9.406 1.00 0.00 11 ILE A O 11
ATOM 17480 N N . LYS A 1 12 ? -8.184 8.194 -8.265 1.00 0.00 12 LYS A N 11
ATOM 17481 C CA . LYS A 1 12 ? -9.125 9.080 -8.948 1.00 0.00 12 LYS A CA 11
ATOM 17482 C C . LYS A 1 12 ? -8.843 10.552 -8.665 1.00 0.00 12 LYS A C 11
ATOM 17483 O O . LYS A 1 12 ? -9.055 11.404 -9.526 1.00 0.00 12 LYS A O 11
ATOM 17502 N N . ALA A 1 13 ? -8.366 10.854 -7.465 1.00 0.00 13 ALA A N 11
ATOM 17503 C CA . ALA A 1 13 ? -8.046 12.230 -7.093 1.00 0.00 13 ALA A CA 11
ATOM 17504 C C . ALA A 1 13 ? -6.902 12.789 -7.941 1.00 0.00 13 ALA A C 11
ATOM 17505 O O . ALA A 1 13 ? -6.664 13.996 -7.960 1.00 0.00 13 ALA A O 11
ATOM 17512 N N . HIS A 1 14 ? -6.195 11.908 -8.640 1.00 0.00 14 HIS A N 11
ATOM 17513 C CA . HIS A 1 14 ? -5.065 12.319 -9.463 1.00 0.00 14 HIS A CA 11
ATOM 17514 C C . HIS A 1 14 ? -5.269 11.905 -10.917 1.00 0.00 14 HIS A C 11
ATOM 17515 O O . HIS A 1 14 ? -4.421 12.174 -11.757 1.00 0.00 14 HIS A O 11
ATOM 17530 N N . ARG A 1 15 ? -6.423 11.299 -11.205 1.00 0.00 15 ARG A N 11
ATOM 17531 C CA . ARG A 1 15 ? -6.662 10.591 -12.475 1.00 0.00 15 ARG A CA 11
ATOM 17532 C C . ARG A 1 15 ? -6.498 11.486 -13.714 1.00 0.00 15 ARG A C 11
ATOM 17533 O O . ARG A 1 15 ? -6.298 10.987 -14.817 1.00 0.00 15 ARG A O 11
ATOM 17554 N N . SER A 1 16 ? -6.608 12.794 -13.551 1.00 0.00 16 SER A N 11
ATOM 17555 C CA . SER A 1 16 ? -6.442 13.703 -14.672 1.00 0.00 16 SER A CA 11
ATOM 17556 C C . SER A 1 16 ? -4.968 13.876 -15.020 1.00 0.00 16 SER A C 11
ATOM 17557 O O . SER A 1 16 ? -4.590 13.864 -16.194 1.00 0.00 16 SER A O 11
ATOM 17565 N N . SER A 1 17 ? -4.135 14.018 -13.998 1.00 0.00 17 SER A N 11
ATOM 17566 C CA . SER A 1 17 ? -2.696 14.015 -14.180 1.00 0.00 17 SER A CA 11
ATOM 17567 C C . SER A 1 17 ? -2.254 12.586 -14.459 1.00 0.00 17 SER A C 11
ATOM 17568 O O . SER A 1 17 ? -1.149 12.321 -14.938 1.00 0.00 17 SER A O 11
ATOM 17576 N N . TRP A 1 18 ? -3.170 11.682 -14.167 1.00 0.00 18 TRP A N 11
ATOM 17577 C CA . TRP A 1 18 ? -2.943 10.262 -14.246 1.00 0.00 18 TRP A CA 11
ATOM 17578 C C . TRP A 1 18 ? -3.666 9.640 -15.426 1.00 0.00 18 TRP A C 11
ATOM 17579 O O . TRP A 1 18 ? -4.608 8.865 -15.242 1.00 0.00 18 TRP A O 11
ATOM 17600 N N . LYS A 1 19 ? -3.259 10.016 -16.628 1.00 0.00 19 LYS A N 11
ATOM 17601 C CA . LYS A 1 19 ? -3.589 9.239 -17.807 1.00 0.00 19 LYS A CA 11
ATOM 17602 C C . LYS A 1 19 ? -3.386 7.792 -17.421 1.00 0.00 19 LYS A C 11
ATOM 17603 O O . LYS A 1 19 ? -2.311 7.432 -16.937 1.00 0.00 19 LYS A O 11
ATOM 17622 N N . ASN A 1 20 ? -4.365 6.918 -17.658 1.00 0.00 20 ASN A N 11
ATOM 17623 C CA . ASN A 1 20 ? -5.115 6.743 -18.921 1.00 0.00 20 ASN A CA 11
ATOM 17624 C C . ASN A 1 20 ? -4.213 5.894 -19.809 1.00 0.00 20 ASN A C 11
ATOM 17625 O O . ASN A 1 20 ? -4.498 5.590 -20.968 1.00 0.00 20 ASN A O 11
ATOM 17636 N N . THR A 1 21 ? -3.111 5.499 -19.183 1.00 0.00 21 THR A N 11
ATOM 17637 C CA . THR A 1 21 ? -2.227 4.463 -19.666 1.00 0.00 21 THR A CA 11
ATOM 17638 C C . THR A 1 21 ? -2.319 3.298 -18.681 1.00 0.00 21 THR A C 11
ATOM 17639 O O . THR A 1 21 ? -3.178 3.314 -17.797 1.00 0.00 21 THR A O 11
ATOM 17650 N N . LYS A 1 22 ? -1.439 2.311 -18.786 1.00 0.00 22 LYS A N 11
ATOM 17651 C CA . LYS A 1 22 ? -1.493 1.171 -17.873 1.00 0.00 22 LYS A CA 11
ATOM 17652 C C . LYS A 1 22 ? -0.884 1.492 -16.504 1.00 0.00 22 LYS A C 11
ATOM 17653 O O . LYS A 1 22 ? -0.847 0.631 -15.628 1.00 0.00 22 LYS A O 11
ATOM 17672 N N . HIS A 1 23 ? -0.410 2.722 -16.316 1.00 0.00 23 HIS A N 11
ATOM 17673 C CA . HIS A 1 23 ? 0.162 3.134 -15.027 1.00 0.00 23 HIS A CA 11
ATOM 17674 C C . HIS A 1 23 ? -0.876 3.019 -13.912 1.00 0.00 23 HIS A C 11
ATOM 17675 O O . HIS A 1 23 ? -0.594 2.477 -12.845 1.00 0.00 23 HIS A O 11
ATOM 17690 N N . ALA A 1 24 ? -2.082 3.511 -14.178 1.00 0.00 24 ALA A N 11
ATOM 17691 C CA . ALA A 1 24 ? -3.170 3.443 -13.211 1.00 0.00 24 ALA A CA 11
ATOM 17692 C C . ALA A 1 24 ? -3.563 1.992 -12.946 1.00 0.00 24 ALA A C 11
ATOM 17693 O O . ALA A 1 24 ? -3.875 1.619 -11.814 1.00 0.00 24 ALA A O 11
ATOM 17700 N N . ASP A 1 25 ? -3.527 1.173 -13.997 1.00 0.00 25 ASP A N 11
ATOM 17701 C CA . ASP A 1 25 ? -3.863 -0.246 -13.877 1.00 0.00 25 ASP A CA 11
ATOM 17702 C C . ASP A 1 25 ? -2.816 -0.965 -13.043 1.00 0.00 25 ASP A C 11
ATOM 17703 O O . ASP A 1 25 ? -3.146 -1.780 -12.188 1.00 0.00 25 ASP A O 11
ATOM 17712 N N . GLN A 1 26 ? -1.552 -0.637 -13.284 1.00 0.00 26 GLN A N 11
ATOM 17713 C CA . GLN A 1 26 ? -0.450 -1.196 -12.517 1.00 0.00 26 GLN A CA 11
ATOM 17714 C C . GLN A 1 26 ? -0.613 -0.894 -11.030 1.00 0.00 26 GLN A C 11
ATOM 17715 O O . GLN A 1 26 ? -0.314 -1.733 -10.178 1.00 0.00 26 GLN A O 11
ATOM 17729 N N . TRP A 1 27 ? -1.082 0.307 -10.724 1.00 0.00 27 TRP A N 11
ATOM 17730 C CA . TRP A 1 27 ? -1.380 0.681 -9.348 1.00 0.00 27 TRP A CA 11
ATOM 17731 C C . TRP A 1 27 ? -2.556 -0.125 -8.807 1.00 0.00 27 TRP A C 11
ATOM 17732 O O . TRP A 1 27 ? -2.460 -0.740 -7.747 1.00 0.00 27 TRP A O 11
ATOM 17753 N N . THR A 1 28 ? -3.647 -0.135 -9.560 1.00 0.00 28 THR A N 11
ATOM 17754 C CA . THR A 1 28 ? -4.883 -0.768 -9.119 1.00 0.00 28 THR A CA 11
ATOM 17755 C C . THR A 1 28 ? -4.731 -2.284 -8.984 1.00 0.00 28 THR A C 11
ATOM 17756 O O . THR A 1 28 ? -5.044 -2.854 -7.940 1.00 0.00 28 THR A O 11
ATOM 17767 N N . ASN A 1 29 ? -4.220 -2.917 -10.035 1.00 0.00 29 ASN A N 11
ATOM 17768 C CA . ASN A 1 29 ? -4.213 -4.376 -10.144 1.00 0.00 29 ASN A CA 11
ATOM 17769 C C . ASN A 1 29 ? -3.419 -5.027 -9.013 1.00 0.00 29 ASN A C 11
ATOM 17770 O O . ASN A 1 29 ? -3.919 -5.929 -8.344 1.00 0.00 29 ASN A O 11
ATOM 17781 N N . THR A 1 30 ? -2.199 -4.554 -8.785 1.00 0.00 30 THR A N 11
ATOM 17782 C CA . THR A 1 30 ? -1.331 -5.156 -7.778 1.00 0.00 30 THR A CA 11
ATOM 17783 C C . THR A 1 30 ? -1.944 -5.051 -6.382 1.00 0.00 30 THR A C 11
ATOM 17784 O O . THR A 1 30 ? -2.008 -6.038 -5.645 1.00 0.00 30 THR A O 11
ATOM 17795 N N . ILE A 1 31 ? -2.409 -3.858 -6.033 1.00 0.00 31 ILE A N 11
ATOM 17796 C CA . ILE A 1 31 ? -2.973 -3.625 -4.711 1.00 0.00 31 ILE A CA 11
ATOM 17797 C C . ILE A 1 31 ? -4.275 -4.397 -4.538 1.00 0.00 31 ILE A C 11
ATOM 17798 O O . ILE A 1 31 ? -4.509 -5.010 -3.496 1.00 0.00 31 ILE A O 11
ATOM 17814 N N . LYS A 1 32 ? -5.107 -4.388 -5.572 1.00 0.00 32 LYS A N 11
ATOM 17815 C CA . LYS A 1 32 ? -6.381 -5.093 -5.537 1.00 0.00 32 LYS A CA 11
ATOM 17816 C C . LYS A 1 32 ? -6.168 -6.592 -5.376 1.00 0.00 32 LYS A C 11
ATOM 17817 O O . LYS A 1 32 ? -6.944 -7.275 -4.713 1.00 0.00 32 LYS A O 11
ATOM 17836 N N . THR A 1 33 ? -5.106 -7.091 -5.980 1.00 0.00 33 THR A N 11
ATOM 17837 C CA . THR A 1 33 ? -4.846 -8.519 -5.996 1.00 0.00 33 THR A CA 11
ATOM 17838 C C . THR A 1 33 ? -4.180 -8.991 -4.703 1.00 0.00 33 THR A C 11
ATOM 17839 O O . THR A 1 33 ? -4.641 -9.941 -4.079 1.00 0.00 33 THR A O 11
ATOM 17850 N N . TYR A 1 34 ? -3.098 -8.339 -4.301 1.00 0.00 34 TYR A N 11
ATOM 17851 C CA . TYR A 1 34 ? -2.371 -8.759 -3.106 1.00 0.00 34 TYR A CA 11
ATOM 17852 C C . TYR A 1 34 ? -3.041 -8.277 -1.818 1.00 0.00 34 TYR A C 11
ATOM 17853 O O . TYR A 1 34 ? -3.265 -9.065 -0.897 1.00 0.00 34 TYR A O 11
ATOM 17871 N N . CYS A 1 35 ? -3.374 -6.994 -1.764 1.00 0.00 35 CYS A N 11
ATOM 17872 C CA . CYS A 1 35 ? -3.907 -6.394 -0.544 1.00 0.00 35 CYS A CA 11
ATOM 17873 C C . CYS A 1 35 ? -5.427 -6.517 -0.481 1.00 0.00 35 CYS A C 11
ATOM 17874 O O . CYS A 1 35 ? -6.002 -6.589 0.604 1.00 0.00 35 CYS A O 11
ATOM 17882 N N . GLY A 1 36 ? -6.058 -6.557 -1.653 1.00 0.00 36 GLY A N 11
ATOM 17883 C CA . GLY A 1 36 ? -7.512 -6.608 -1.750 1.00 0.00 36 GLY A CA 11
ATOM 17884 C C . GLY A 1 36 ? -8.155 -7.682 -0.884 1.00 0.00 36 GLY A C 11
ATOM 17885 O O . GLY A 1 36 ? -8.904 -7.360 0.032 1.00 0.00 36 GLY A O 11
ATOM 17889 N N . PRO A 1 37 ? -7.890 -8.970 -1.150 1.00 0.00 37 PRO A N 11
ATOM 17890 C CA . PRO A 1 37 ? -8.493 -10.081 -0.396 1.00 0.00 37 PRO A CA 11
ATOM 17891 C C . PRO A 1 37 ? -8.270 -9.986 1.114 1.00 0.00 37 PRO A C 11
ATOM 17892 O O . PRO A 1 37 ? -9.069 -10.494 1.901 1.00 0.00 37 PRO A O 11
ATOM 17903 N N . VAL A 1 38 ? -7.193 -9.325 1.518 1.00 0.00 38 VAL A N 11
ATOM 17904 C CA . VAL A 1 38 ? -6.854 -9.233 2.932 1.00 0.00 38 VAL A CA 11
ATOM 17905 C C . VAL A 1 38 ? -7.434 -7.968 3.566 1.00 0.00 38 VAL A C 11
ATOM 17906 O O . VAL A 1 38 ? -8.418 -8.032 4.301 1.00 0.00 38 VAL A O 11
ATOM 17919 N N . ILE A 1 39 ? -6.840 -6.821 3.256 1.00 0.00 39 ILE A N 11
ATOM 17920 C CA . ILE A 1 39 ? -7.210 -5.564 3.908 1.00 0.00 39 ILE A CA 11
ATOM 17921 C C . ILE A 1 39 ? -8.112 -4.713 3.022 1.00 0.00 39 ILE A C 11
ATOM 17922 O O . ILE A 1 39 ? -8.520 -3.623 3.413 1.00 0.00 39 ILE A O 11
ATOM 17938 N N . GLY A 1 40 ? -8.428 -5.228 1.842 1.00 0.00 40 GLY A N 11
ATOM 17939 C CA . GLY A 1 40 ? -9.252 -4.500 0.890 1.00 0.00 40 GLY A CA 11
ATOM 17940 C C . GLY A 1 40 ? -10.600 -4.086 1.457 1.00 0.00 40 GLY A C 11
ATOM 17941 O O . GLY A 1 40 ? -10.877 -2.889 1.565 1.00 0.00 40 GLY A O 11
ATOM 17945 N N . PRO A 1 41 ? -11.473 -5.050 1.817 1.00 0.00 41 PRO A N 11
ATOM 17946 C CA . PRO A 1 41 ? -12.800 -4.760 2.366 1.00 0.00 41 PRO A CA 11
ATOM 17947 C C . PRO A 1 41 ? -12.745 -4.321 3.827 1.00 0.00 41 PRO A C 11
ATOM 17948 O O . PRO A 1 41 ? -13.773 -4.019 4.437 1.00 0.00 41 PRO A O 11
ATOM 17959 N N . LEU A 1 42 ? -11.546 -4.283 4.384 1.00 0.00 42 LEU A N 11
ATOM 17960 C CA . LEU A 1 42 ? -11.359 -3.786 5.734 1.00 0.00 42 LEU A CA 11
ATOM 17961 C C . LEU A 1 42 ? -11.308 -2.266 5.709 1.00 0.00 42 LEU A C 11
ATOM 17962 O O . LEU A 1 42 ? -11.054 -1.664 4.663 1.00 0.00 42 LEU A O 11
ATOM 17978 N N . SER A 1 43 ? -11.569 -1.645 6.846 1.00 0.00 43 SER A N 11
ATOM 17979 C CA . SER A 1 43 ? -11.538 -0.197 6.933 1.00 0.00 43 SER A CA 11
ATOM 17980 C C . SER A 1 43 ? -10.120 0.314 6.747 1.00 0.00 43 SER A C 11
ATOM 17981 O O . SER A 1 43 ? -9.155 -0.343 7.144 1.00 0.00 43 SER A O 11
ATOM 17989 N N . VAL A 1 44 ? -9.995 1.492 6.156 1.00 0.00 44 VAL A N 11
ATOM 17990 C CA . VAL A 1 44 ? -8.701 2.150 6.054 1.00 0.00 44 VAL A CA 11
ATOM 17991 C C . VAL A 1 44 ? -8.202 2.500 7.456 1.00 0.00 44 VAL A C 11
ATOM 17992 O O . VAL A 1 44 ? -7.016 2.742 7.673 1.00 0.00 44 VAL A O 11
ATOM 18005 N N . GLN A 1 45 ? -9.135 2.499 8.407 1.00 0.00 45 GLN A N 11
ATOM 18006 C CA . GLN A 1 45 ? -8.829 2.687 9.808 1.00 0.00 45 GLN A CA 11
ATOM 18007 C C . GLN A 1 45 ? -8.182 1.435 10.385 1.00 0.00 45 GLN A C 11
ATOM 18008 O O . GLN A 1 45 ? -7.305 1.514 11.244 1.00 0.00 45 GLN A O 11
ATOM 18022 N N . ASP A 1 46 ? -8.611 0.278 9.897 1.00 0.00 46 ASP A N 11
ATOM 18023 C CA . ASP A 1 46 ? -8.175 -0.996 10.455 1.00 0.00 46 ASP A CA 11
ATOM 18024 C C . ASP A 1 46 ? -6.854 -1.477 9.883 1.00 0.00 46 ASP A C 11
ATOM 18025 O O . ASP A 1 46 ? -6.316 -2.483 10.344 1.00 0.00 46 ASP A O 11
ATOM 18034 N N . VAL A 1 47 ? -6.332 -0.776 8.891 1.00 0.00 47 VAL A N 11
ATOM 18035 C CA . VAL A 1 47 ? -5.031 -1.120 8.336 1.00 0.00 47 VAL A CA 11
ATOM 18036 C C . VAL A 1 47 ? -3.945 -0.917 9.389 1.00 0.00 47 VAL A C 11
ATOM 18037 O O . VAL A 1 47 ? -3.638 0.215 9.767 1.00 0.00 47 VAL A O 11
ATOM 18050 N N . ASP A 1 48 ? -3.384 -2.021 9.867 1.00 0.00 48 ASP A N 11
ATOM 18051 C CA . ASP A 1 48 ? -2.384 -1.983 10.930 1.00 0.00 48 ASP A CA 11
ATOM 18052 C C . ASP A 1 48 ? -1.154 -2.787 10.532 1.00 0.00 48 ASP A C 11
ATOM 18053 O O . ASP A 1 48 ? -1.200 -3.583 9.591 1.00 0.00 48 ASP A O 11
ATOM 18062 N N . THR A 1 49 ? -0.073 -2.581 11.268 1.00 0.00 49 THR A N 11
ATOM 18063 C CA . THR A 1 49 ? 1.217 -3.190 10.971 1.00 0.00 49 THR A CA 11
ATOM 18064 C C . THR A 1 49 ? 1.133 -4.717 10.960 1.00 0.00 49 THR A C 11
ATOM 18065 O O . THR A 1 49 ? 1.721 -5.368 10.097 1.00 0.00 49 THR A O 11
ATOM 18076 N N . LYS A 1 50 ? 0.385 -5.276 11.907 1.00 0.00 50 LYS A N 11
ATOM 18077 C CA . LYS A 1 50 ? 0.232 -6.722 12.018 1.00 0.00 50 LYS A CA 11
ATOM 18078 C C . LYS A 1 50 ? -0.349 -7.285 10.722 1.00 0.00 50 LYS A C 11
ATOM 18079 O O . LYS A 1 50 ? 0.140 -8.285 10.187 1.00 0.00 50 LYS A O 11
ATOM 18098 N N . LEU A 1 51 ? -1.376 -6.614 10.213 1.00 0.00 51 LEU A N 11
ATOM 18099 C CA . LEU A 1 51 ? -2.048 -7.035 8.995 1.00 0.00 51 LEU A CA 11
ATOM 18100 C C . LEU A 1 51 ? -1.120 -6.911 7.794 1.00 0.00 51 LEU A C 11
ATOM 18101 O O . LEU A 1 51 ? -1.049 -7.809 6.955 1.00 0.00 51 LEU A O 11
ATOM 18117 N N . ILE A 1 52 ? -0.397 -5.799 7.725 1.00 0.00 52 ILE A N 11
ATOM 18118 C CA . ILE A 1 52 ? 0.533 -5.550 6.632 1.00 0.00 52 ILE A CA 11
ATOM 18119 C C . ILE A 1 52 ? 1.614 -6.632 6.583 1.00 0.00 52 ILE A C 11
ATOM 18120 O O . ILE A 1 52 ? 1.974 -7.119 5.510 1.00 0.00 52 ILE A O 11
ATOM 18136 N N . MET A 1 53 ? 2.104 -7.025 7.754 1.00 0.00 53 MET A N 11
ATOM 18137 C CA . MET A 1 53 ? 3.117 -8.072 7.849 1.00 0.00 53 MET A CA 11
ATOM 18138 C C . MET A 1 53 ? 2.581 -9.403 7.333 1.00 0.00 53 MET A C 11
ATOM 18139 O O . MET A 1 53 ? 3.311 -10.177 6.719 1.00 0.00 53 MET A O 11
ATOM 18153 N N . LYS A 1 54 ? 1.308 -9.668 7.590 1.00 0.00 54 LYS A N 11
ATOM 18154 C CA . LYS A 1 54 ? 0.685 -10.907 7.145 1.00 0.00 54 LYS A CA 11
ATOM 18155 C C . LYS A 1 54 ? 0.542 -10.930 5.626 1.00 0.00 54 LYS A C 11
ATOM 18156 O O . LYS A 1 54 ? 0.705 -11.975 4.996 1.00 0.00 54 LYS A O 11
ATOM 18175 N N . VAL A 1 55 ? 0.227 -9.775 5.048 1.00 0.00 55 VAL A N 11
ATOM 18176 C CA . VAL A 1 55 ? 0.100 -9.649 3.599 1.00 0.00 55 VAL A CA 11
ATOM 18177 C C . VAL A 1 55 ? 1.458 -9.809 2.916 1.00 0.00 55 VAL A C 11
ATOM 18178 O O . VAL A 1 55 ? 1.602 -10.574 1.965 1.00 0.00 55 VAL A O 11
ATOM 18191 N N . LEU A 1 56 ? 2.452 -9.094 3.429 1.00 0.00 56 LEU A N 11
ATOM 18192 C CA . LEU A 1 56 ? 3.778 -9.049 2.815 1.00 0.00 56 LEU A CA 11
ATOM 18193 C C . LEU A 1 56 ? 4.557 -10.342 3.026 1.00 0.00 56 LEU A C 11
ATOM 18194 O O . LEU A 1 56 ? 5.437 -10.672 2.234 1.00 0.00 56 LEU A O 11
ATOM 18210 N N . ASP A 1 57 ? 4.215 -11.067 4.086 1.00 0.00 57 ASP A N 11
ATOM 18211 C CA . ASP A 1 57 ? 4.974 -12.251 4.508 1.00 0.00 57 ASP A CA 11
ATOM 18212 C C . ASP A 1 57 ? 5.251 -13.224 3.348 1.00 0.00 57 ASP A C 11
ATOM 18213 O O . ASP A 1 57 ? 6.409 -13.558 3.089 1.00 0.00 57 ASP A O 11
ATOM 18222 N N . PRO A 1 58 ? 4.212 -13.692 2.621 1.00 0.00 58 PRO A N 11
ATOM 18223 C CA . PRO A 1 58 ? 4.405 -14.609 1.492 1.00 0.00 58 PRO A CA 11
ATOM 18224 C C . PRO A 1 58 ? 4.971 -13.907 0.254 1.00 0.00 58 PRO A C 11
ATOM 18225 O O . PRO A 1 58 ? 5.498 -14.554 -0.653 1.00 0.00 58 PRO A O 11
ATOM 18236 N N . ILE A 1 59 ? 4.876 -12.585 0.234 1.00 0.00 59 ILE A N 11
ATOM 18237 C CA . ILE A 1 59 ? 5.321 -11.804 -0.910 1.00 0.00 59 ILE A CA 11
ATOM 18238 C C . ILE A 1 59 ? 6.844 -11.718 -0.954 1.00 0.00 59 ILE A C 11
ATOM 18239 O O . ILE A 1 59 ? 7.440 -11.775 -2.028 1.00 0.00 59 ILE A O 11
ATOM 18255 N N . TRP A 1 60 ? 7.469 -11.615 0.219 1.00 0.00 60 TRP A N 11
ATOM 18256 C CA . TRP A 1 60 ? 8.929 -11.521 0.313 1.00 0.00 60 TRP A CA 11
ATOM 18257 C C . TRP A 1 60 ? 9.609 -12.733 -0.317 1.00 0.00 60 TRP A C 11
ATOM 18258 O O . TRP A 1 60 ? 10.729 -12.641 -0.822 1.00 0.00 60 TRP A O 11
ATOM 18279 N N . GLU A 1 61 ? 8.929 -13.869 -0.285 1.00 0.00 61 GLU A N 11
ATOM 18280 C CA . GLU A 1 61 ? 9.465 -15.093 -0.828 1.00 0.00 61 GLU A CA 11
ATOM 18281 C C . GLU A 1 61 ? 9.465 -15.080 -2.350 1.00 0.00 61 GLU A C 11
ATOM 18282 O O . GLU A 1 61 ? 10.310 -15.715 -2.981 1.00 0.00 61 GLU A O 11
ATOM 18294 N N . GLN A 1 62 ? 8.525 -14.352 -2.934 1.00 0.00 62 GLN A N 11
ATOM 18295 C CA . GLN A 1 62 ? 8.343 -14.358 -4.375 1.00 0.00 62 GLN A CA 11
ATOM 18296 C C . GLN A 1 62 ? 8.852 -13.074 -5.024 1.00 0.00 62 GLN A C 11
ATOM 18297 O O . GLN A 1 62 ? 9.602 -13.120 -6.000 1.00 0.00 62 GLN A O 11
ATOM 18311 N N . LYS A 1 63 ? 8.445 -11.933 -4.486 1.00 0.00 63 LYS A N 11
ATOM 18312 C CA . LYS A 1 63 ? 8.748 -10.647 -5.103 1.00 0.00 63 LYS A CA 11
ATOM 18313 C C . LYS A 1 63 ? 9.209 -9.629 -4.059 1.00 0.00 63 LYS A C 11
ATOM 18314 O O . LYS A 1 63 ? 8.431 -8.781 -3.628 1.00 0.00 63 LYS A O 11
ATOM 18333 N N . PRO A 1 64 ? 10.477 -9.704 -3.630 1.00 0.00 64 PRO A N 11
ATOM 18334 C CA . PRO A 1 64 ? 11.033 -8.768 -2.646 1.00 0.00 64 PRO A CA 11
ATOM 18335 C C . PRO A 1 64 ? 11.099 -7.340 -3.182 1.00 0.00 64 PRO A C 11
ATOM 18336 O O . PRO A 1 64 ? 10.801 -6.382 -2.466 1.00 0.00 64 PRO A O 11
ATOM 18347 N N . GLU A 1 65 ? 11.490 -7.204 -4.444 1.00 0.00 65 GLU A N 11
ATOM 18348 C CA . GLU A 1 65 ? 11.537 -5.903 -5.101 1.00 0.00 65 GLU A CA 11
ATOM 18349 C C . GLU A 1 65 ? 10.137 -5.302 -5.206 1.00 0.00 65 GLU A C 11
ATOM 18350 O O . GLU A 1 65 ? 9.940 -4.106 -4.991 1.00 0.00 65 GLU A O 11
ATOM 18362 N N . THR A 1 66 ? 9.168 -6.146 -5.524 1.00 0.00 66 THR A N 11
ATOM 18363 C CA . THR A 1 66 ? 7.793 -5.706 -5.682 1.00 0.00 66 THR A CA 11
ATOM 18364 C C . THR A 1 66 ? 7.176 -5.357 -4.328 1.00 0.00 66 THR A C 11
ATOM 18365 O O . THR A 1 66 ? 6.350 -4.451 -4.227 1.00 0.00 66 THR A O 11
ATOM 18376 N N . ALA A 1 67 ? 7.602 -6.067 -3.291 1.00 0.00 67 ALA A N 11
ATOM 18377 C CA . ALA A 1 67 ? 7.083 -5.852 -1.944 1.00 0.00 67 ALA A CA 11
ATOM 18378 C C . ALA A 1 67 ? 7.381 -4.441 -1.442 1.00 0.00 67 ALA A C 11
ATOM 18379 O O . ALA A 1 67 ? 6.542 -3.821 -0.791 1.00 0.00 67 ALA A O 11
ATOM 18386 N N . SER A 1 68 ? 8.571 -3.932 -1.734 1.00 0.00 68 SER A N 11
ATOM 18387 C CA . SER A 1 68 ? 8.923 -2.578 -1.337 1.00 0.00 68 SER A CA 11
ATOM 18388 C C . SER A 1 68 ? 8.152 -1.552 -2.164 1.00 0.00 68 SER A C 11
ATOM 18389 O O . SER A 1 68 ? 7.762 -0.498 -1.660 1.00 0.00 68 SER A O 11
ATOM 18397 N N . ARG A 1 69 ? 7.911 -1.881 -3.429 1.00 0.00 69 ARG A N 11
ATOM 18398 C CA . ARG A 1 69 ? 7.139 -1.027 -4.315 1.00 0.00 69 ARG A CA 11
ATOM 18399 C C . ARG A 1 69 ? 5.678 -0.980 -3.876 1.00 0.00 69 ARG A C 11
ATOM 18400 O O . ARG A 1 69 ? 4.992 0.032 -4.041 1.00 0.00 69 ARG A O 11
ATOM 18421 N N . LEU A 1 70 ? 5.203 -2.086 -3.327 1.00 0.00 70 LEU A N 11
ATOM 18422 C CA . LEU A 1 70 ? 3.847 -2.162 -2.809 1.00 0.00 70 LEU A CA 11
ATOM 18423 C C . LEU A 1 70 ? 3.717 -1.317 -1.547 1.00 0.00 70 LEU A C 11
ATOM 18424 O O . LEU A 1 70 ? 2.749 -0.574 -1.386 1.00 0.00 70 LEU A O 11
ATOM 18440 N N . ARG A 1 71 ? 4.717 -1.411 -0.673 1.00 0.00 71 ARG A N 11
ATOM 18441 C CA . ARG A 1 71 ? 4.711 -0.685 0.591 1.00 0.00 71 ARG A CA 11
ATOM 18442 C C . ARG A 1 71 ? 4.669 0.818 0.370 1.00 0.00 71 ARG A C 11
ATOM 18443 O O . ARG A 1 71 ? 3.956 1.533 1.076 1.00 0.00 71 ARG A O 11
ATOM 18464 N N . GLY A 1 72 ? 5.432 1.293 -0.611 1.00 0.00 72 GLY A N 11
ATOM 18465 C CA . GLY A 1 72 ? 5.441 2.711 -0.923 1.00 0.00 72 GLY A CA 11
ATOM 18466 C C . GLY A 1 72 ? 4.072 3.213 -1.340 1.00 0.00 72 GLY A C 11
ATOM 18467 O O . GLY A 1 72 ? 3.662 4.318 -0.974 1.00 0.00 72 GLY A O 11
ATOM 18471 N N . ARG A 1 73 ? 3.356 2.391 -2.094 1.00 0.00 73 ARG A N 11
ATOM 18472 C CA . ARG A 1 73 ? 2.024 2.743 -2.552 1.00 0.00 73 ARG A CA 11
ATOM 18473 C C . ARG A 1 73 ? 1.030 2.729 -1.394 1.00 0.00 73 ARG A C 11
ATOM 18474 O O . ARG A 1 73 ? 0.209 3.637 -1.269 1.00 0.00 73 ARG A O 11
ATOM 18495 N N . ILE A 1 74 ? 1.127 1.715 -0.537 1.00 0.00 74 ILE A N 11
ATOM 18496 C CA . ILE A 1 74 ? 0.261 1.614 0.637 1.00 0.00 74 ILE A CA 11
ATOM 18497 C C . ILE A 1 74 ? 0.467 2.815 1.562 1.00 0.00 74 ILE A C 11
ATOM 18498 O O . ILE A 1 74 ? -0.497 3.440 2.016 1.00 0.00 74 ILE A O 11
ATOM 18514 N N . GLU A 1 75 ? 1.732 3.136 1.822 1.00 0.00 75 GLU A N 11
ATOM 18515 C CA . GLU A 1 75 ? 2.099 4.284 2.646 1.00 0.00 75 GLU A CA 11
ATOM 18516 C C . GLU A 1 75 ? 1.471 5.559 2.105 1.00 0.00 75 GLU A C 11
ATOM 18517 O O . GLU A 1 75 ? 0.860 6.325 2.852 1.00 0.00 75 GLU A O 11
ATOM 18529 N N . SER A 1 76 ? 1.603 5.755 0.802 1.00 0.00 76 SER A N 11
ATOM 18530 C CA . SER A 1 76 ? 1.095 6.949 0.148 1.00 0.00 76 SER A CA 11
ATOM 18531 C C . SER A 1 76 ? -0.416 7.073 0.323 1.00 0.00 76 SER A C 11
ATOM 18532 O O . SER A 1 76 ? -0.923 8.151 0.629 1.00 0.00 76 SER A O 11
ATOM 18540 N N . VAL A 1 77 ? -1.129 5.965 0.146 1.00 0.00 77 VAL A N 11
ATOM 18541 C CA . VAL A 1 77 ? -2.580 5.964 0.283 1.00 0.00 77 VAL A CA 11
ATOM 18542 C C . VAL A 1 77 ? -2.991 6.224 1.734 1.00 0.00 77 VAL A C 11
ATOM 18543 O O . VAL A 1 77 ? -3.859 7.055 2.001 1.00 0.00 77 VAL A O 11
ATOM 18556 N N . LEU A 1 78 ? -2.349 5.523 2.665 1.00 0.00 78 LEU A N 11
ATOM 18557 C CA . LEU A 1 78 ? -2.663 5.666 4.086 1.00 0.00 78 LEU A CA 11
ATOM 18558 C C . LEU A 1 78 ? -2.399 7.086 4.578 1.00 0.00 78 LEU A C 11
ATOM 18559 O O . LEU A 1 78 ? -3.210 7.653 5.309 1.00 0.00 78 LEU A O 11
ATOM 18575 N N . ASP A 1 79 ? -1.270 7.656 4.171 1.00 0.00 79 ASP A N 11
ATOM 18576 C CA . ASP A 1 79 ? -0.902 9.007 4.588 1.00 0.00 79 ASP A CA 11
ATOM 18577 C C . ASP A 1 79 ? -1.867 10.030 3.991 1.00 0.00 79 ASP A C 11
ATOM 18578 O O . ASP A 1 79 ? -2.299 10.965 4.666 1.00 0.00 79 ASP A O 11
ATOM 18587 N N . TRP A 1 80 ? -2.218 9.820 2.725 1.00 0.00 80 TRP A N 11
ATOM 18588 C CA . TRP A 1 80 ? -3.199 10.656 2.039 1.00 0.00 80 TRP A CA 11
ATOM 18589 C C . TRP A 1 80 ? -4.542 10.600 2.769 1.00 0.00 80 TRP A C 11
ATOM 18590 O O . TRP A 1 80 ? -5.189 11.627 2.999 1.00 0.00 80 TRP A O 11
ATOM 18611 N N . ALA A 1 81 ? -4.937 9.392 3.158 1.00 0.00 81 ALA A N 11
ATOM 18612 C CA . ALA A 1 81 ? -6.163 9.181 3.916 1.00 0.00 81 ALA A CA 11
ATOM 18613 C C . ALA A 1 81 ? -6.078 9.849 5.285 1.00 0.00 81 ALA A C 11
ATOM 18614 O O . ALA A 1 81 ? -7.086 10.281 5.837 1.00 0.00 81 ALA A O 11
ATOM 18621 N N . THR A 1 82 ? -4.870 9.923 5.828 1.00 0.00 82 THR A N 11
ATOM 18622 C CA . THR A 1 82 ? -4.644 10.574 7.111 1.00 0.00 82 THR A CA 11
ATOM 18623 C C . THR A 1 82 ? -4.961 12.068 7.013 1.00 0.00 82 THR A C 11
ATOM 18624 O O . THR A 1 82 ? -5.633 12.630 7.877 1.00 0.00 82 THR A O 11
ATOM 18635 N N . VAL A 1 83 ? -4.491 12.696 5.940 1.00 0.00 83 VAL A N 11
ATOM 18636 C CA . VAL A 1 83 ? -4.708 14.121 5.727 1.00 0.00 83 VAL A CA 11
ATOM 18637 C C . VAL A 1 83 ? -6.166 14.406 5.358 1.00 0.00 83 VAL A C 11
ATOM 18638 O O . VAL A 1 83 ? -6.782 15.327 5.892 1.00 0.00 83 VAL A O 11
ATOM 18651 N N . ARG A 1 84 ? -6.711 13.600 4.453 1.00 0.00 84 ARG A N 11
ATOM 18652 C CA . ARG A 1 84 ? -8.094 13.741 4.023 1.00 0.00 84 ARG A CA 11
ATOM 18653 C C . ARG A 1 84 ? -9.082 13.421 5.147 1.00 0.00 84 ARG A C 11
ATOM 18654 O O . ARG A 1 84 ? -10.247 13.806 5.081 1.00 0.00 84 ARG A O 11
ATOM 18675 N N . GLY A 1 85 ? -8.617 12.708 6.162 1.00 0.00 85 GLY A N 11
ATOM 18676 C CA . GLY A 1 85 ? -9.464 12.412 7.300 1.00 0.00 85 GLY A CA 11
ATOM 18677 C C . GLY A 1 85 ? -10.291 11.159 7.103 1.00 0.00 85 GLY A C 11
ATOM 18678 O O . GLY A 1 85 ? -11.413 11.060 7.600 1.00 0.00 85 GLY A O 11
ATOM 18682 N N . TYR A 1 86 ? -9.747 10.204 6.365 1.00 0.00 86 TYR A N 11
ATOM 18683 C CA . TYR A 1 86 ? -10.413 8.925 6.178 1.00 0.00 86 TYR A CA 11
ATOM 18684 C C . TYR A 1 86 ? -9.954 7.944 7.244 1.00 0.00 86 TYR A C 11
ATOM 18685 O O . TYR A 1 86 ? -10.693 7.040 7.631 1.00 0.00 86 TYR A O 11
ATOM 18703 N N . ARG A 1 87 ? -8.730 8.128 7.719 1.00 0.00 87 ARG A N 11
ATOM 18704 C CA . ARG A 1 87 ? -8.233 7.344 8.837 1.00 0.00 87 ARG A CA 11
ATOM 18705 C C . ARG A 1 87 ? -7.505 8.237 9.830 1.00 0.00 87 ARG A C 11
ATOM 18706 O O . ARG A 1 87 ? -7.269 9.421 9.562 1.00 0.00 87 ARG A O 11
ATOM 18727 N N . GLU A 1 88 ? -7.159 7.659 10.970 1.00 0.00 88 GLU A N 11
ATOM 18728 C CA . GLU A 1 88 ? -6.511 8.390 12.047 1.00 0.00 88 GLU A CA 11
ATOM 18729 C C . GLU A 1 88 ? -5.050 8.709 11.719 1.00 0.00 88 GLU A C 11
ATOM 18730 O O . GLU A 1 88 ? -4.513 8.262 10.702 1.00 0.00 88 GLU A O 11
ATOM 18742 N N . GLY A 1 89 ? -4.409 9.457 12.609 1.00 0.00 89 GLY A N 11
ATOM 18743 C CA . GLY A 1 89 ? -3.127 10.079 12.317 1.00 0.00 89 GLY A CA 11
ATOM 18744 C C . GLY A 1 89 ? -1.925 9.156 12.377 1.00 0.00 89 GLY A C 11
ATOM 18745 O O . GLY A 1 89 ? -0.816 9.599 12.675 1.00 0.00 89 GLY A O 11
ATOM 18749 N N . ASP A 1 90 ? -2.127 7.884 12.124 1.00 0.00 90 ASP A N 11
ATOM 18750 C CA . ASP A 1 90 ? -1.019 6.934 12.147 1.00 0.00 90 ASP A CA 11
ATOM 18751 C C . ASP A 1 90 ? -0.827 6.273 10.785 1.00 0.00 90 ASP A C 11
ATOM 18752 O O . ASP A 1 90 ? -1.793 6.007 10.075 1.00 0.00 90 ASP A O 11
ATOM 18761 N N . ASN A 1 91 ? 0.425 6.025 10.428 1.00 0.00 91 ASN A N 11
ATOM 18762 C CA . ASN A 1 91 ? 0.762 5.335 9.185 1.00 0.00 91 ASN A CA 11
ATOM 18763 C C . ASN A 1 91 ? 1.608 4.103 9.494 1.00 0.00 91 ASN A C 11
ATOM 18764 O O . ASN A 1 91 ? 2.836 4.179 9.547 1.00 0.00 91 ASN A O 11
ATOM 18775 N N . PRO A 1 92 ? 0.955 2.961 9.757 1.00 0.00 92 PRO A N 11
ATOM 18776 C CA . PRO A 1 92 ? 1.639 1.718 10.143 1.00 0.00 92 PRO A CA 11
ATOM 18777 C C . PRO A 1 92 ? 2.372 1.043 8.981 1.00 0.00 92 PRO A C 11
ATOM 18778 O O . PRO A 1 92 ? 2.908 -0.055 9.131 1.00 0.00 92 PRO A O 11
ATOM 18789 N N . ALA A 1 93 ? 2.393 1.701 7.828 1.00 0.00 93 ALA A N 11
ATOM 18790 C CA . ALA A 1 93 ? 3.052 1.158 6.648 1.00 0.00 93 ALA A CA 11
ATOM 18791 C C . ALA A 1 93 ? 4.496 1.635 6.567 1.00 0.00 93 ALA A C 11
ATOM 18792 O O . ALA A 1 93 ? 5.336 1.009 5.918 1.00 0.00 93 ALA A O 11
ATOM 18799 N N . ARG A 1 94 ? 4.780 2.751 7.225 1.00 0.00 94 ARG A N 11
ATOM 18800 C CA . ARG A 1 94 ? 6.117 3.317 7.224 1.00 0.00 94 ARG A CA 11
ATOM 18801 C C . ARG A 1 94 ? 6.951 2.712 8.342 1.00 0.00 94 ARG A C 11
ATOM 18802 O O . ARG A 1 94 ? 6.547 2.686 9.506 1.00 0.00 94 ARG A O 11
ATOM 18823 N N . TRP A 1 95 ? 8.119 2.237 7.974 1.00 0.00 95 TRP A N 11
ATOM 18824 C CA . TRP A 1 95 ? 9.006 1.562 8.903 1.00 0.00 95 TRP A CA 11
ATOM 18825 C C . TRP A 1 95 ? 10.287 2.344 9.105 1.00 0.00 95 TRP A C 11
ATOM 18826 O O . TRP A 1 95 ? 11.003 2.635 8.148 1.00 0.00 95 TRP A O 11
ATOM 18847 N N . ARG A 1 96 ? 10.567 2.689 10.354 1.00 0.00 96 ARG A N 11
ATOM 18848 C CA . ARG A 1 96 ? 11.834 3.303 10.708 1.00 0.00 96 ARG A CA 11
ATOM 18849 C C . ARG A 1 96 ? 12.949 2.265 10.642 1.00 0.00 96 ARG A C 11
ATOM 18850 O O . ARG A 1 96 ? 14.117 2.598 10.446 1.00 0.00 96 ARG A O 11
ATOM 18871 N N . GLY A 1 97 ? 12.571 1.003 10.810 1.00 0.00 97 GLY A N 11
ATOM 18872 C CA . GLY A 1 97 ? 13.540 -0.066 10.806 1.00 0.00 97 GLY A CA 11
ATOM 18873 C C . GLY A 1 97 ? 12.913 -1.424 11.057 1.00 0.00 97 GLY A C 11
ATOM 18874 O O . GLY A 1 97 ? 12.790 -1.859 12.203 1.00 0.00 97 GLY A O 11
ATOM 18878 N N . TYR A 1 98 ? 12.491 -2.079 9.984 1.00 0.00 98 TYR A N 11
ATOM 18879 C CA . TYR A 1 98 ? 12.030 -3.458 10.055 1.00 0.00 98 TYR A CA 11
ATOM 18880 C C . TYR A 1 98 ? 13.086 -4.362 9.434 1.00 0.00 98 TYR A C 11
ATOM 18881 O O . TYR A 1 98 ? 13.464 -5.391 9.993 1.00 0.00 98 TYR A O 11
ATOM 18899 N N . LEU A 1 99 ? 13.564 -3.943 8.270 1.00 0.00 99 LEU A N 11
ATOM 18900 C CA . LEU A 1 99 ? 14.614 -4.651 7.552 1.00 0.00 99 LEU A CA 11
ATOM 18901 C C . LEU A 1 99 ? 15.948 -3.960 7.774 1.00 0.00 99 LEU A C 11
ATOM 18902 O O . LEU A 1 99 ? 16.908 -4.172 7.031 1.00 0.00 99 LEU A O 11
ATOM 18918 N N . GLU A 1 100 ? 15.983 -3.139 8.809 1.00 0.00 100 GLU A N 11
ATOM 18919 C CA . GLU A 1 100 ? 17.139 -2.309 9.118 1.00 0.00 100 GLU A CA 11
ATOM 18920 C C . GLU A 1 100 ? 18.399 -3.149 9.301 1.00 0.00 100 GLU A C 11
ATOM 18921 O O . GLU A 1 100 ? 18.459 -4.037 10.153 1.00 0.00 100 GLU A O 11
ATOM 18933 N N . HIS A 1 101 ? 19.390 -2.863 8.475 1.00 0.00 101 HIS A N 11
ATOM 18934 C CA . HIS A 1 101 ? 20.685 -3.519 8.545 1.00 0.00 101 HIS A CA 11
ATOM 18935 C C . HIS A 1 101 ? 21.716 -2.619 7.885 1.00 0.00 101 HIS A C 11
ATOM 18936 O O . HIS A 1 101 ? 21.426 -1.982 6.872 1.00 0.00 101 HIS A O 11
ATOM 18951 N N . HIS A 1 102 ? 22.904 -2.550 8.445 1.00 0.00 102 HIS A N 11
ATOM 18952 C CA . HIS A 1 102 ? 23.897 -1.630 7.931 1.00 0.00 102 HIS A CA 11
ATOM 18953 C C . HIS A 1 102 ? 24.660 -2.243 6.768 1.00 0.00 102 HIS A C 11
ATOM 18954 O O . HIS A 1 102 ? 25.176 -3.357 6.859 1.00 0.00 102 HIS A O 11
ATOM 18969 N N . HIS A 1 103 ? 24.707 -1.507 5.669 1.00 0.00 103 HIS A N 11
ATOM 18970 C CA . HIS A 1 103 ? 25.385 -1.955 4.464 1.00 0.00 103 HIS A CA 11
ATOM 18971 C C . HIS A 1 103 ? 26.672 -1.164 4.259 1.00 0.00 103 HIS A C 11
ATOM 18972 O O . HIS A 1 103 ? 26.690 0.059 4.399 1.00 0.00 103 HIS A O 11
ATOM 18987 N N . HIS A 1 104 ? 27.744 -1.873 3.949 1.00 0.00 104 HIS A N 11
ATOM 18988 C CA . HIS A 1 104 ? 29.031 -1.254 3.674 1.00 0.00 104 HIS A CA 11
ATOM 18989 C C . HIS A 1 104 ? 29.850 -2.116 2.730 1.00 0.00 104 HIS A C 11
ATOM 18990 O O . HIS A 1 104 ? 29.818 -3.344 2.811 1.00 0.00 104 HIS A O 11
ATOM 19005 N N . HIS A 1 105 ? 30.571 -1.471 1.833 1.00 0.00 105 HIS A N 11
ATOM 19006 C CA . HIS A 1 105 ? 31.522 -2.165 0.982 1.00 0.00 105 HIS A CA 11
ATOM 19007 C C . HIS A 1 105 ? 32.832 -1.389 0.968 1.00 0.00 105 HIS A C 11
ATOM 19008 O O . HIS A 1 105 ? 32.888 -0.254 0.493 1.00 0.00 105 HIS A O 11
ATOM 19023 N N . HIS A 1 106 ? 33.866 -2.008 1.531 1.00 0.00 106 HIS A N 11
ATOM 19024 C CA . HIS A 1 106 ? 35.160 -1.356 1.741 1.00 0.00 106 HIS A CA 11
ATOM 19025 C C . HIS A 1 106 ? 34.999 -0.209 2.730 1.00 0.00 106 HIS A C 11
ATOM 19026 O O . HIS A 1 106 ? 35.130 0.961 2.321 1.00 0.00 106 HIS A O 11
ATOM 19042 N N . MET A 1 1 ? -14.587 3.693 5.448 1.00 0.00 1 MET A N 12
ATOM 19043 C CA . MET A 1 1 ? -13.873 3.620 4.154 1.00 0.00 1 MET A CA 12
ATOM 19044 C C . MET A 1 1 ? -12.961 2.403 4.137 1.00 0.00 1 MET A C 12
ATOM 19045 O O . MET A 1 1 ? -12.233 2.165 5.097 1.00 0.00 1 MET A O 12
ATOM 19061 N N . THR A 1 2 ? -12.997 1.630 3.059 1.00 0.00 2 THR A N 12
ATOM 19062 C CA . THR A 1 2 ? -12.156 0.446 2.961 1.00 0.00 2 THR A CA 12
ATOM 19063 C C . THR A 1 2 ? -10.834 0.797 2.295 1.00 0.00 2 THR A C 12
ATOM 19064 O O . THR A 1 2 ? -10.700 1.867 1.697 1.00 0.00 2 THR A O 12
ATOM 19075 N N . PHE A 1 3 ? -9.863 -0.096 2.409 1.00 0.00 3 PHE A N 12
ATOM 19076 C CA . PHE A 1 3 ? -8.548 0.126 1.830 1.00 0.00 3 PHE A CA 12
ATOM 19077 C C . PHE A 1 3 ? -8.635 0.240 0.312 1.00 0.00 3 PHE A C 12
ATOM 19078 O O . PHE A 1 3 ? -8.016 1.120 -0.285 1.00 0.00 3 PHE A O 12
ATOM 19095 N N . SER A 1 4 ? -9.420 -0.637 -0.304 1.00 0.00 4 SER A N 12
ATOM 19096 C CA . SER A 1 4 ? -9.569 -0.634 -1.753 1.00 0.00 4 SER A CA 12
ATOM 19097 C C . SER A 1 4 ? -10.236 0.651 -2.235 1.00 0.00 4 SER A C 12
ATOM 19098 O O . SER A 1 4 ? -9.801 1.255 -3.217 1.00 0.00 4 SER A O 12
ATOM 19106 N N . GLU A 1 5 ? -11.276 1.075 -1.530 1.00 0.00 5 GLU A N 12
ATOM 19107 C CA . GLU A 1 5 ? -11.994 2.290 -1.880 1.00 0.00 5 GLU A CA 12
ATOM 19108 C C . GLU A 1 5 ? -11.124 3.523 -1.667 1.00 0.00 5 GLU A C 12
ATOM 19109 O O . GLU A 1 5 ? -11.089 4.422 -2.506 1.00 0.00 5 GLU A O 12
ATOM 19121 N N . CYS A 1 6 ? -10.413 3.544 -0.551 1.00 0.00 6 CYS A N 12
ATOM 19122 C CA . CYS A 1 6 ? -9.509 4.643 -0.232 1.00 0.00 6 CYS A CA 12
ATOM 19123 C C . CYS A 1 6 ? -8.407 4.743 -1.276 1.00 0.00 6 CYS A C 12
ATOM 19124 O O . CYS A 1 6 ? -8.049 5.834 -1.723 1.00 0.00 6 CYS A O 12
ATOM 19132 N N . ALA A 1 7 ? -7.867 3.592 -1.644 1.00 0.00 7 ALA A N 12
ATOM 19133 C CA . ALA A 1 7 ? -6.858 3.516 -2.691 1.00 0.00 7 ALA A CA 12
ATOM 19134 C C . ALA A 1 7 ? -7.404 4.084 -3.996 1.00 0.00 7 ALA A C 12
ATOM 19135 O O . ALA A 1 7 ? -6.730 4.852 -4.681 1.00 0.00 7 ALA A O 12
ATOM 19142 N N . ALA A 1 8 ? -8.639 3.714 -4.317 1.00 0.00 8 ALA A N 12
ATOM 19143 C CA . ALA A 1 8 ? -9.302 4.207 -5.517 1.00 0.00 8 ALA A CA 12
ATOM 19144 C C . ALA A 1 8 ? -9.440 5.726 -5.479 1.00 0.00 8 ALA A C 12
ATOM 19145 O O . ALA A 1 8 ? -9.267 6.394 -6.495 1.00 0.00 8 ALA A O 12
ATOM 19152 N N . LEU A 1 9 ? -9.738 6.263 -4.301 1.00 0.00 9 LEU A N 12
ATOM 19153 C CA . LEU A 1 9 ? -9.847 7.705 -4.121 1.00 0.00 9 LEU A CA 12
ATOM 19154 C C . LEU A 1 9 ? -8.523 8.384 -4.457 1.00 0.00 9 LEU A C 12
ATOM 19155 O O . LEU A 1 9 ? -8.491 9.388 -5.168 1.00 0.00 9 LEU A O 12
ATOM 19171 N N . TYR A 1 10 ? -7.437 7.816 -3.947 1.00 0.00 10 TYR A N 12
ATOM 19172 C CA . TYR A 1 10 ? -6.098 8.332 -4.204 1.00 0.00 10 TYR A CA 12
ATOM 19173 C C . TYR A 1 10 ? -5.780 8.305 -5.698 1.00 0.00 10 TYR A C 12
ATOM 19174 O O . TYR A 1 10 ? -5.314 9.294 -6.268 1.00 0.00 10 TYR A O 12
ATOM 19192 N N . ILE A 1 11 ? -6.026 7.157 -6.312 1.00 0.00 11 ILE A N 12
ATOM 19193 C CA . ILE A 1 11 ? -5.744 6.957 -7.727 1.00 0.00 11 ILE A CA 12
ATOM 19194 C C . ILE A 1 11 ? -6.559 7.917 -8.592 1.00 0.00 11 ILE A C 12
ATOM 19195 O O . ILE A 1 11 ? -6.014 8.572 -9.480 1.00 0.00 11 ILE A O 12
ATOM 19211 N N . LYS A 1 12 ? -7.853 8.020 -8.309 1.00 0.00 12 LYS A N 12
ATOM 19212 C CA . LYS A 1 12 ? -8.729 8.919 -9.051 1.00 0.00 12 LYS A CA 12
ATOM 19213 C C . LYS A 1 12 ? -8.315 10.376 -8.857 1.00 0.00 12 LYS A C 12
ATOM 19214 O O . LYS A 1 12 ? -8.451 11.193 -9.762 1.00 0.00 12 LYS A O 12
ATOM 19233 N N . ALA A 1 13 ? -7.802 10.695 -7.679 1.00 0.00 13 ALA A N 12
ATOM 19234 C CA . ALA A 1 13 ? -7.333 12.047 -7.398 1.00 0.00 13 ALA A CA 12
ATOM 19235 C C . ALA A 1 13 ? -6.090 12.395 -8.220 1.00 0.00 13 ALA A C 12
ATOM 19236 O O . ALA A 1 13 ? -5.710 13.562 -8.319 1.00 0.00 13 ALA A O 12
ATOM 19243 N N . HIS A 1 14 ? -5.457 11.383 -8.807 1.00 0.00 14 HIS A N 12
ATOM 19244 C CA . HIS A 1 14 ? -4.245 11.596 -9.592 1.00 0.00 14 HIS A CA 12
ATOM 19245 C C . HIS A 1 14 ? -4.393 11.085 -11.023 1.00 0.00 14 HIS A C 12
ATOM 19246 O O . HIS A 1 14 ? -3.418 11.049 -11.767 1.00 0.00 14 HIS A O 12
ATOM 19261 N N . ARG A 1 15 ? -5.604 10.708 -11.422 1.00 0.00 15 ARG A N 12
ATOM 19262 C CA . ARG A 1 15 ? -5.826 10.213 -12.781 1.00 0.00 15 ARG A CA 12
ATOM 19263 C C . ARG A 1 15 ? -5.639 11.335 -13.798 1.00 0.00 15 ARG A C 12
ATOM 19264 O O . ARG A 1 15 ? -5.297 11.092 -14.954 1.00 0.00 15 ARG A O 12
ATOM 19285 N N . SER A 1 16 ? -5.860 12.566 -13.352 1.00 0.00 16 SER A N 12
ATOM 19286 C CA . SER A 1 16 ? -5.635 13.733 -14.173 1.00 0.00 16 SER A CA 12
ATOM 19287 C C . SER A 1 16 ? -4.138 13.970 -14.359 1.00 0.00 16 SER A C 12
ATOM 19288 O O . SER A 1 16 ? -3.704 14.550 -15.353 1.00 0.00 16 SER A O 12
ATOM 19296 N N . SER A 1 17 ? -3.356 13.509 -13.396 1.00 0.00 17 SER A N 12
ATOM 19297 C CA . SER A 1 17 ? -1.914 13.645 -13.443 1.00 0.00 17 SER A CA 12
ATOM 19298 C C . SER A 1 17 ? -1.306 12.508 -14.262 1.00 0.00 17 SER A C 12
ATOM 19299 O O . SER A 1 17 ? -0.290 12.677 -14.938 1.00 0.00 17 SER A O 12
ATOM 19307 N N . TRP A 1 18 ? -1.955 11.354 -14.201 1.00 0.00 18 TRP A N 12
ATOM 19308 C CA . TRP A 1 18 ? -1.463 10.152 -14.856 1.00 0.00 18 TRP A CA 12
ATOM 19309 C C . TRP A 1 18 ? -2.118 9.943 -16.222 1.00 0.00 18 TRP A C 12
ATOM 19310 O O . TRP A 1 18 ? -2.464 8.819 -16.596 1.00 0.00 18 TRP A O 12
ATOM 19331 N N . LYS A 1 19 ? -2.246 11.013 -16.982 1.00 0.00 19 LYS A N 12
ATOM 19332 C CA . LYS A 1 19 ? -2.764 10.930 -18.326 1.00 0.00 19 LYS A CA 12
ATOM 19333 C C . LYS A 1 19 ? -1.720 11.458 -19.257 1.00 0.00 19 LYS A C 12
ATOM 19334 O O . LYS A 1 19 ? -1.164 12.537 -19.045 1.00 0.00 19 LYS A O 12
ATOM 19353 N N . ASN A 1 20 ? -1.409 10.682 -20.261 1.00 0.00 20 ASN A N 12
ATOM 19354 C CA . ASN A 1 20 ? -2.139 9.464 -20.582 1.00 0.00 20 ASN A CA 12
ATOM 19355 C C . ASN A 1 20 ? -1.271 8.242 -20.311 1.00 0.00 20 ASN A C 12
ATOM 19356 O O . ASN A 1 20 ? -0.414 7.877 -21.118 1.00 0.00 20 ASN A O 12
ATOM 19367 N N . THR A 1 21 ? -1.460 7.657 -19.140 1.00 0.00 21 THR A N 12
ATOM 19368 C CA . THR A 1 21 ? -0.732 6.456 -18.758 1.00 0.00 21 THR A CA 12
ATOM 19369 C C . THR A 1 21 ? -1.674 5.396 -18.187 1.00 0.00 21 THR A C 12
ATOM 19370 O O . THR A 1 21 ? -2.628 5.717 -17.476 1.00 0.00 21 THR A O 12
ATOM 19381 N N . LYS A 1 22 ? -1.401 4.132 -18.496 1.00 0.00 22 LYS A N 12
ATOM 19382 C CA . LYS A 1 22 ? -2.187 3.029 -17.963 1.00 0.00 22 LYS A CA 12
ATOM 19383 C C . LYS A 1 22 ? -1.664 2.551 -16.614 1.00 0.00 22 LYS A C 12
ATOM 19384 O O . LYS A 1 22 ? -2.245 1.647 -16.015 1.00 0.00 22 LYS A O 12
ATOM 19403 N N . HIS A 1 23 ? -0.570 3.138 -16.132 1.00 0.00 23 HIS A N 12
ATOM 19404 C CA . HIS A 1 23 ? -0.016 2.731 -14.846 1.00 0.00 23 HIS A CA 12
ATOM 19405 C C . HIS A 1 23 ? -1.014 2.983 -13.718 1.00 0.00 23 HIS A C 12
ATOM 19406 O O . HIS A 1 23 ? -0.997 2.285 -12.716 1.00 0.00 23 HIS A O 12
ATOM 19421 N N . ALA A 1 24 ? -1.890 3.972 -13.896 1.00 0.00 24 ALA A N 12
ATOM 19422 C CA . ALA A 1 24 ? -2.968 4.226 -12.938 1.00 0.00 24 ALA A CA 12
ATOM 19423 C C . ALA A 1 24 ? -3.834 2.977 -12.749 1.00 0.00 24 ALA A C 12
ATOM 19424 O O . ALA A 1 24 ? -4.206 2.622 -11.631 1.00 0.00 24 ALA A O 12
ATOM 19431 N N . ASP A 1 25 ? -4.137 2.316 -13.860 1.00 0.00 25 ASP A N 12
ATOM 19432 C CA . ASP A 1 25 ? -4.911 1.072 -13.853 1.00 0.00 25 ASP A CA 12
ATOM 19433 C C . ASP A 1 25 ? -4.120 -0.031 -13.169 1.00 0.00 25 ASP A C 12
ATOM 19434 O O . ASP A 1 25 ? -4.651 -0.793 -12.362 1.00 0.00 25 ASP A O 12
ATOM 19443 N N . GLN A 1 26 ? -2.835 -0.087 -13.491 1.00 0.00 26 GLN A N 12
ATOM 19444 C CA . GLN A 1 26 ? -1.921 -1.045 -12.885 1.00 0.00 26 GLN A CA 12
ATOM 19445 C C . GLN A 1 26 ? -1.834 -0.853 -11.371 1.00 0.00 26 GLN A C 12
ATOM 19446 O O . GLN A 1 26 ? -1.665 -1.819 -10.627 1.00 0.00 26 GLN A O 12
ATOM 19460 N N . TRP A 1 27 ? -1.948 0.394 -10.919 1.00 0.00 27 TRP A N 12
ATOM 19461 C CA . TRP A 1 27 ? -1.997 0.686 -9.490 1.00 0.00 27 TRP A CA 12
ATOM 19462 C C . TRP A 1 27 ? -3.108 -0.115 -8.826 1.00 0.00 27 TRP A C 12
ATOM 19463 O O . TRP A 1 27 ? -2.873 -0.822 -7.845 1.00 0.00 27 TRP A O 12
ATOM 19484 N N . THR A 1 28 ? -4.305 -0.030 -9.390 1.00 0.00 28 THR A N 12
ATOM 19485 C CA . THR A 1 28 ? -5.453 -0.754 -8.865 1.00 0.00 28 THR A CA 12
ATOM 19486 C C . THR A 1 28 ? -5.291 -2.256 -9.096 1.00 0.00 28 THR A C 12
ATOM 19487 O O . THR A 1 28 ? -5.541 -3.070 -8.207 1.00 0.00 28 THR A O 12
ATOM 19498 N N . ASN A 1 29 ? -4.837 -2.598 -10.295 1.00 0.00 29 ASN A N 12
ATOM 19499 C CA . ASN A 1 29 ? -4.726 -3.985 -10.736 1.00 0.00 29 ASN A CA 12
ATOM 19500 C C . ASN A 1 29 ? -3.821 -4.799 -9.807 1.00 0.00 29 ASN A C 12
ATOM 19501 O O . ASN A 1 29 ? -4.191 -5.886 -9.357 1.00 0.00 29 ASN A O 12
ATOM 19512 N N . THR A 1 30 ? -2.643 -4.262 -9.511 1.00 0.00 30 THR A N 12
ATOM 19513 C CA . THR A 1 30 ? -1.680 -4.950 -8.663 1.00 0.00 30 THR A CA 12
ATOM 19514 C C . THR A 1 30 ? -2.189 -5.066 -7.223 1.00 0.00 30 THR A C 12
ATOM 19515 O O . THR A 1 30 ? -2.128 -6.140 -6.618 1.00 0.00 30 THR A O 12
ATOM 19526 N N . ILE A 1 31 ? -2.716 -3.966 -6.688 1.00 0.00 31 ILE A N 12
ATOM 19527 C CA . ILE A 1 31 ? -3.211 -3.946 -5.314 1.00 0.00 31 ILE A CA 12
ATOM 19528 C C . ILE A 1 31 ? -4.374 -4.917 -5.144 1.00 0.00 31 ILE A C 12
ATOM 19529 O O . ILE A 1 31 ? -4.442 -5.649 -4.158 1.00 0.00 31 ILE A O 12
ATOM 19545 N N . LYS A 1 32 ? -5.269 -4.942 -6.122 1.00 0.00 32 LYS A N 12
ATOM 19546 C CA . LYS A 1 32 ? -6.437 -5.809 -6.070 1.00 0.00 32 LYS A CA 12
ATOM 19547 C C . LYS A 1 32 ? -6.022 -7.275 -6.037 1.00 0.00 32 LYS A C 12
ATOM 19548 O O . LYS A 1 32 ? -6.700 -8.112 -5.439 1.00 0.00 32 LYS A O 12
ATOM 19567 N N . THR A 1 33 ? -4.903 -7.579 -6.671 1.00 0.00 33 THR A N 12
ATOM 19568 C CA . THR A 1 33 ? -4.424 -8.949 -6.738 1.00 0.00 33 THR A CA 12
ATOM 19569 C C . THR A 1 33 ? -3.763 -9.371 -5.422 1.00 0.00 33 THR A C 12
ATOM 19570 O O . THR A 1 33 ? -4.125 -10.390 -4.834 1.00 0.00 33 THR A O 12
ATOM 19581 N N . TYR A 1 34 ? -2.801 -8.582 -4.961 1.00 0.00 34 TYR A N 12
ATOM 19582 C CA . TYR A 1 34 ? -2.040 -8.930 -3.762 1.00 0.00 34 TYR A CA 12
ATOM 19583 C C . TYR A 1 34 ? -2.785 -8.597 -2.467 1.00 0.00 34 TYR A C 12
ATOM 19584 O O . TYR A 1 34 ? -2.914 -9.443 -1.583 1.00 0.00 34 TYR A O 12
ATOM 19602 N N . CYS A 1 35 ? -3.284 -7.374 -2.366 1.00 0.00 35 CYS A N 12
ATOM 19603 C CA . CYS A 1 35 ? -3.876 -6.892 -1.123 1.00 0.00 35 CYS A CA 12
ATOM 19604 C C . CYS A 1 35 ? -5.381 -7.124 -1.098 1.00 0.00 35 CYS A C 12
ATOM 19605 O O . CYS A 1 35 ? -5.972 -7.265 -0.029 1.00 0.00 35 CYS A O 12
ATOM 19613 N N . GLY A 1 36 ? -5.978 -7.183 -2.287 1.00 0.00 36 GLY A N 12
ATOM 19614 C CA . GLY A 1 36 ? -7.424 -7.295 -2.428 1.00 0.00 36 GLY A CA 12
ATOM 19615 C C . GLY A 1 36 ? -8.067 -8.350 -1.538 1.00 0.00 36 GLY A C 12
ATOM 19616 O O . GLY A 1 36 ? -8.841 -8.008 -0.649 1.00 0.00 36 GLY A O 12
ATOM 19620 N N . PRO A 1 37 ? -7.761 -9.644 -1.744 1.00 0.00 37 PRO A N 12
ATOM 19621 C CA . PRO A 1 37 ? -8.395 -10.739 -0.995 1.00 0.00 37 PRO A CA 12
ATOM 19622 C C . PRO A 1 37 ? -8.030 -10.749 0.491 1.00 0.00 37 PRO A C 12
ATOM 19623 O O . PRO A 1 37 ? -8.616 -11.499 1.274 1.00 0.00 37 PRO A O 12
ATOM 19634 N N . VAL A 1 38 ? -7.068 -9.923 0.880 1.00 0.00 38 VAL A N 12
ATOM 19635 C CA . VAL A 1 38 ? -6.595 -9.915 2.259 1.00 0.00 38 VAL A CA 12
ATOM 19636 C C . VAL A 1 38 ? -7.092 -8.681 3.013 1.00 0.00 38 VAL A C 12
ATOM 19637 O O . VAL A 1 38 ? -8.002 -8.773 3.835 1.00 0.00 38 VAL A O 12
ATOM 19650 N N . ILE A 1 39 ? -6.508 -7.528 2.710 1.00 0.00 39 ILE A N 12
ATOM 19651 C CA . ILE A 1 39 ? -6.795 -6.301 3.448 1.00 0.00 39 ILE A CA 12
ATOM 19652 C C . ILE A 1 39 ? -7.608 -5.320 2.610 1.00 0.00 39 ILE A C 12
ATOM 19653 O O . ILE A 1 39 ? -7.850 -4.191 3.028 1.00 0.00 39 ILE A O 12
ATOM 19669 N N . GLY A 1 40 ? -8.030 -5.766 1.435 1.00 0.00 40 GLY A N 12
ATOM 19670 C CA . GLY A 1 40 ? -8.778 -4.914 0.526 1.00 0.00 40 GLY A CA 12
ATOM 19671 C C . GLY A 1 40 ? -10.072 -4.375 1.123 1.00 0.00 40 GLY A C 12
ATOM 19672 O O . GLY A 1 40 ? -10.214 -3.161 1.297 1.00 0.00 40 GLY A O 12
ATOM 19676 N N . PRO A 1 41 ? -11.041 -5.254 1.441 1.00 0.00 41 PRO A N 12
ATOM 19677 C CA . PRO A 1 41 ? -12.344 -4.841 1.976 1.00 0.00 41 PRO A CA 12
ATOM 19678 C C . PRO A 1 41 ? -12.287 -4.414 3.446 1.00 0.00 41 PRO A C 12
ATOM 19679 O O . PRO A 1 41 ? -13.322 -4.136 4.056 1.00 0.00 41 PRO A O 12
ATOM 19690 N N . LEU A 1 42 ? -11.089 -4.368 4.011 1.00 0.00 42 LEU A N 12
ATOM 19691 C CA . LEU A 1 42 ? -10.920 -3.927 5.387 1.00 0.00 42 LEU A CA 12
ATOM 19692 C C . LEU A 1 42 ? -10.938 -2.410 5.448 1.00 0.00 42 LEU A C 12
ATOM 19693 O O . LEU A 1 42 ? -10.496 -1.742 4.510 1.00 0.00 42 LEU A O 12
ATOM 19709 N N . SER A 1 43 ? -11.474 -1.868 6.531 1.00 0.00 43 SER A N 12
ATOM 19710 C CA . SER A 1 43 ? -11.522 -0.447 6.731 1.00 0.00 43 SER A CA 12
ATOM 19711 C C . SER A 1 43 ? -10.112 0.144 6.740 1.00 0.00 43 SER A C 12
ATOM 19712 O O . SER A 1 43 ? -9.193 -0.430 7.322 1.00 0.00 43 SER A O 12
ATOM 19720 N N . VAL A 1 44 ? -9.952 1.295 6.099 1.00 0.00 44 VAL A N 12
ATOM 19721 C CA . VAL A 1 44 ? -8.642 1.912 5.917 1.00 0.00 44 VAL A CA 12
ATOM 19722 C C . VAL A 1 44 ? -8.095 2.447 7.248 1.00 0.00 44 VAL A C 12
ATOM 19723 O O . VAL A 1 44 ? -6.918 2.801 7.361 1.00 0.00 44 VAL A O 12
ATOM 19736 N N . GLN A 1 45 ? -8.961 2.504 8.250 1.00 0.00 45 GLN A N 12
ATOM 19737 C CA . GLN A 1 45 ? -8.554 2.854 9.604 1.00 0.00 45 GLN A CA 12
ATOM 19738 C C . GLN A 1 45 ? -8.107 1.596 10.346 1.00 0.00 45 GLN A C 12
ATOM 19739 O O . GLN A 1 45 ? -7.274 1.645 11.251 1.00 0.00 45 GLN A O 12
ATOM 19753 N N . ASP A 1 46 ? -8.654 0.465 9.923 1.00 0.00 46 ASP A N 12
ATOM 19754 C CA . ASP A 1 46 ? -8.418 -0.807 10.590 1.00 0.00 46 ASP A CA 12
ATOM 19755 C C . ASP A 1 46 ? -7.204 -1.524 10.019 1.00 0.00 46 ASP A C 12
ATOM 19756 O O . ASP A 1 46 ? -6.690 -2.460 10.631 1.00 0.00 46 ASP A O 12
ATOM 19765 N N . VAL A 1 47 ? -6.752 -1.085 8.848 1.00 0.00 47 VAL A N 12
ATOM 19766 C CA . VAL A 1 47 ? -5.542 -1.635 8.246 1.00 0.00 47 VAL A CA 12
ATOM 19767 C C . VAL A 1 47 ? -4.366 -1.458 9.202 1.00 0.00 47 VAL A C 12
ATOM 19768 O O . VAL A 1 47 ? -3.888 -0.346 9.421 1.00 0.00 47 VAL A O 12
ATOM 19781 N N . ASP A 1 48 ? -3.933 -2.562 9.791 1.00 0.00 48 ASP A N 12
ATOM 19782 C CA . ASP A 1 48 ? -2.887 -2.532 10.802 1.00 0.00 48 ASP A CA 12
ATOM 19783 C C . ASP A 1 48 ? -1.598 -3.125 10.260 1.00 0.00 48 ASP A C 12
ATOM 19784 O O . ASP A 1 48 ? -1.597 -3.828 9.249 1.00 0.00 48 ASP A O 12
ATOM 19793 N N . THR A 1 49 ? -0.511 -2.854 10.958 1.00 0.00 49 THR A N 12
ATOM 19794 C CA . THR A 1 49 ? 0.812 -3.294 10.542 1.00 0.00 49 THR A CA 12
ATOM 19795 C C . THR A 1 49 ? 0.920 -4.821 10.568 1.00 0.00 49 THR A C 12
ATOM 19796 O O . THR A 1 49 ? 1.593 -5.413 9.727 1.00 0.00 49 THR A O 12
ATOM 19807 N N . LYS A 1 50 ? 0.234 -5.458 11.514 1.00 0.00 50 LYS A N 12
ATOM 19808 C CA . LYS A 1 50 ? 0.234 -6.916 11.599 1.00 0.00 50 LYS A CA 12
ATOM 19809 C C . LYS A 1 50 ? -0.478 -7.499 10.382 1.00 0.00 50 LYS A C 12
ATOM 19810 O O . LYS A 1 50 ? -0.052 -8.508 9.818 1.00 0.00 50 LYS A O 12
ATOM 19829 N N . LEU A 1 51 ? -1.549 -6.836 9.966 1.00 0.00 51 LEU A N 12
ATOM 19830 C CA . LEU A 1 51 ? -2.307 -7.258 8.801 1.00 0.00 51 LEU A CA 12
ATOM 19831 C C . LEU A 1 51 ? -1.469 -7.096 7.537 1.00 0.00 51 LEU A C 12
ATOM 19832 O O . LEU A 1 51 ? -1.525 -7.927 6.631 1.00 0.00 51 LEU A O 12
ATOM 19848 N N . ILE A 1 52 ? -0.693 -6.018 7.485 1.00 0.00 52 ILE A N 12
ATOM 19849 C CA . ILE A 1 52 ? 0.226 -5.784 6.374 1.00 0.00 52 ILE A CA 12
ATOM 19850 C C . ILE A 1 52 ? 1.342 -6.829 6.382 1.00 0.00 52 ILE A C 12
ATOM 19851 O O . ILE A 1 52 ? 1.760 -7.318 5.330 1.00 0.00 52 ILE A O 12
ATOM 19867 N N . MET A 1 53 ? 1.808 -7.177 7.578 1.00 0.00 53 MET A N 12
ATOM 19868 C CA . MET A 1 53 ? 2.809 -8.226 7.742 1.00 0.00 53 MET A CA 12
ATOM 19869 C C . MET A 1 53 ? 2.322 -9.539 7.145 1.00 0.00 53 MET A C 12
ATOM 19870 O O . MET A 1 53 ? 3.105 -10.293 6.576 1.00 0.00 53 MET A O 12
ATOM 19884 N N . LYS A 1 54 ? 1.028 -9.807 7.280 1.00 0.00 54 LYS A N 12
ATOM 19885 C CA . LYS A 1 54 ? 0.433 -11.011 6.706 1.00 0.00 54 LYS A CA 12
ATOM 19886 C C . LYS A 1 54 ? 0.616 -11.035 5.194 1.00 0.00 54 LYS A C 12
ATOM 19887 O O . LYS A 1 54 ? 0.942 -12.070 4.613 1.00 0.00 54 LYS A O 12
ATOM 19906 N N . VAL A 1 55 ? 0.418 -9.885 4.567 1.00 0.00 55 VAL A N 12
ATOM 19907 C CA . VAL A 1 55 ? 0.502 -9.774 3.118 1.00 0.00 55 VAL A CA 12
ATOM 19908 C C . VAL A 1 55 ? 1.952 -9.830 2.646 1.00 0.00 55 VAL A C 12
ATOM 19909 O O . VAL A 1 55 ? 2.284 -10.571 1.723 1.00 0.00 55 VAL A O 12
ATOM 19922 N N . LEU A 1 56 ? 2.811 -9.061 3.304 1.00 0.00 56 LEU A N 12
ATOM 19923 C CA . LEU A 1 56 ? 4.187 -8.884 2.852 1.00 0.00 56 LEU A CA 12
ATOM 19924 C C . LEU A 1 56 ? 5.092 -10.059 3.218 1.00 0.00 56 LEU A C 12
ATOM 19925 O O . LEU A 1 56 ? 6.030 -10.358 2.482 1.00 0.00 56 LEU A O 12
ATOM 19941 N N . ASP A 1 57 ? 4.808 -10.722 4.340 1.00 0.00 57 ASP A N 12
ATOM 19942 C CA . ASP A 1 57 ? 5.681 -11.789 4.866 1.00 0.00 57 ASP A CA 12
ATOM 19943 C C . ASP A 1 57 ? 6.100 -12.789 3.783 1.00 0.00 57 ASP A C 12
ATOM 19944 O O . ASP A 1 57 ? 7.294 -13.002 3.570 1.00 0.00 57 ASP A O 12
ATOM 19953 N N . PRO A 1 58 ? 5.140 -13.421 3.082 1.00 0.00 58 PRO A N 12
ATOM 19954 C CA . PRO A 1 58 ? 5.467 -14.377 2.026 1.00 0.00 58 PRO A CA 12
ATOM 19955 C C . PRO A 1 58 ? 6.100 -13.699 0.811 1.00 0.00 58 PRO A C 12
ATOM 19956 O O . PRO A 1 58 ? 6.979 -14.266 0.159 1.00 0.00 58 PRO A O 12
ATOM 19967 N N . ILE A 1 59 ? 5.676 -12.473 0.536 1.00 0.00 59 ILE A N 12
ATOM 19968 C CA . ILE A 1 59 ? 6.142 -11.748 -0.636 1.00 0.00 59 ILE A CA 12
ATOM 19969 C C . ILE A 1 59 ? 7.617 -11.369 -0.498 1.00 0.00 59 ILE A C 12
ATOM 19970 O O . ILE A 1 59 ? 8.332 -11.307 -1.492 1.00 0.00 59 ILE A O 12
ATOM 19986 N N . TRP A 1 60 ? 8.072 -11.135 0.734 1.00 0.00 60 TRP A N 12
ATOM 19987 C CA . TRP A 1 60 ? 9.484 -10.833 0.984 1.00 0.00 60 TRP A CA 12
ATOM 19988 C C . TRP A 1 60 ? 10.385 -11.924 0.407 1.00 0.00 60 TRP A C 12
ATOM 19989 O O . TRP A 1 60 ? 11.469 -11.644 -0.110 1.00 0.00 60 TRP A O 12
ATOM 20010 N N . GLU A 1 61 ? 9.933 -13.168 0.504 1.00 0.00 61 GLU A N 12
ATOM 20011 C CA . GLU A 1 61 ? 10.677 -14.292 -0.010 1.00 0.00 61 GLU A CA 12
ATOM 20012 C C . GLU A 1 61 ? 10.378 -14.527 -1.487 1.00 0.00 61 GLU A C 12
ATOM 20013 O O . GLU A 1 61 ? 11.285 -14.792 -2.274 1.00 0.00 61 GLU A O 12
ATOM 20025 N N . GLN A 1 62 ? 9.103 -14.431 -1.850 1.00 0.00 62 GLN A N 12
ATOM 20026 C CA . GLN A 1 62 ? 8.675 -14.687 -3.219 1.00 0.00 62 GLN A CA 12
ATOM 20027 C C . GLN A 1 62 ? 9.221 -13.634 -4.178 1.00 0.00 62 GLN A C 12
ATOM 20028 O O . GLN A 1 62 ? 9.950 -13.949 -5.120 1.00 0.00 62 GLN A O 12
ATOM 20042 N N . LYS A 1 63 ? 8.871 -12.383 -3.923 1.00 0.00 63 LYS A N 12
ATOM 20043 C CA . LYS A 1 63 ? 9.201 -11.285 -4.819 1.00 0.00 63 LYS A CA 12
ATOM 20044 C C . LYS A 1 63 ? 9.644 -10.066 -4.009 1.00 0.00 63 LYS A C 12
ATOM 20045 O O . LYS A 1 63 ? 8.846 -9.170 -3.730 1.00 0.00 63 LYS A O 12
ATOM 20064 N N . PRO A 1 64 ? 10.924 -10.038 -3.605 1.00 0.00 64 PRO A N 12
ATOM 20065 C CA . PRO A 1 64 ? 11.468 -8.994 -2.724 1.00 0.00 64 PRO A CA 12
ATOM 20066 C C . PRO A 1 64 ? 11.270 -7.584 -3.267 1.00 0.00 64 PRO A C 12
ATOM 20067 O O . PRO A 1 64 ? 10.840 -6.685 -2.543 1.00 0.00 64 PRO A O 12
ATOM 20078 N N . GLU A 1 65 ? 11.574 -7.400 -4.544 1.00 0.00 65 GLU A N 12
ATOM 20079 C CA . GLU A 1 65 ? 11.472 -6.106 -5.176 1.00 0.00 65 GLU A CA 12
ATOM 20080 C C . GLU A 1 65 ? 10.013 -5.686 -5.314 1.00 0.00 65 GLU A C 12
ATOM 20081 O O . GLU A 1 65 ? 9.681 -4.509 -5.219 1.00 0.00 65 GLU A O 12
ATOM 20093 N N . THR A 1 66 ? 9.145 -6.663 -5.527 1.00 0.00 66 THR A N 12
ATOM 20094 C CA . THR A 1 66 ? 7.724 -6.399 -5.676 1.00 0.00 66 THR A CA 12
ATOM 20095 C C . THR A 1 66 ? 7.101 -6.009 -4.336 1.00 0.00 66 THR A C 12
ATOM 20096 O O . THR A 1 66 ? 6.231 -5.143 -4.277 1.00 0.00 66 THR A O 12
ATOM 20107 N N . ALA A 1 67 ? 7.571 -6.640 -3.268 1.00 0.00 67 ALA A N 12
ATOM 20108 C CA . ALA A 1 67 ? 7.070 -6.360 -1.926 1.00 0.00 67 ALA A CA 12
ATOM 20109 C C . ALA A 1 67 ? 7.316 -4.906 -1.543 1.00 0.00 67 ALA A C 12
ATOM 20110 O O . ALA A 1 67 ? 6.428 -4.231 -1.021 1.00 0.00 67 ALA A O 12
ATOM 20117 N N . SER A 1 68 ? 8.519 -4.421 -1.815 1.00 0.00 68 SER A N 12
ATOM 20118 C CA . SER A 1 68 ? 8.875 -3.049 -1.492 1.00 0.00 68 SER A CA 12
ATOM 20119 C C . SER A 1 68 ? 8.149 -2.056 -2.405 1.00 0.00 68 SER A C 12
ATOM 20120 O O . SER A 1 68 ? 7.694 -1.004 -1.951 1.00 0.00 68 SER A O 12
ATOM 20128 N N . ARG A 1 69 ? 8.031 -2.404 -3.684 1.00 0.00 69 ARG A N 12
ATOM 20129 C CA . ARG A 1 69 ? 7.332 -1.567 -4.651 1.00 0.00 69 ARG A CA 12
ATOM 20130 C C . ARG A 1 69 ? 5.838 -1.496 -4.339 1.00 0.00 69 ARG A C 12
ATOM 20131 O O . ARG A 1 69 ? 5.205 -0.448 -4.493 1.00 0.00 69 ARG A O 12
ATOM 20152 N N . LEU A 1 70 ? 5.282 -2.615 -3.895 1.00 0.00 70 LEU A N 12
ATOM 20153 C CA . LEU A 1 70 ? 3.888 -2.662 -3.481 1.00 0.00 70 LEU A CA 12
ATOM 20154 C C . LEU A 1 70 ? 3.701 -1.840 -2.213 1.00 0.00 70 LEU A C 12
ATOM 20155 O O . LEU A 1 70 ? 2.741 -1.086 -2.086 1.00 0.00 70 LEU A O 12
ATOM 20171 N N . ARG A 1 71 ? 4.645 -1.970 -1.290 1.00 0.00 71 ARG A N 12
ATOM 20172 C CA . ARG A 1 71 ? 4.592 -1.224 -0.041 1.00 0.00 71 ARG A CA 12
ATOM 20173 C C . ARG A 1 71 ? 4.673 0.274 -0.316 1.00 0.00 71 ARG A C 12
ATOM 20174 O O . ARG A 1 71 ? 4.023 1.073 0.355 1.00 0.00 71 ARG A O 12
ATOM 20195 N N . GLY A 1 72 ? 5.473 0.639 -1.313 1.00 0.00 72 GLY A N 12
ATOM 20196 C CA . GLY A 1 72 ? 5.663 2.037 -1.657 1.00 0.00 72 GLY A CA 12
ATOM 20197 C C . GLY A 1 72 ? 4.377 2.720 -2.082 1.00 0.00 72 GLY A C 12
ATOM 20198 O O . GLY A 1 72 ? 4.105 3.851 -1.675 1.00 0.00 72 GLY A O 12
ATOM 20202 N N . ARG A 1 73 ? 3.579 2.040 -2.898 1.00 0.00 73 ARG A N 12
ATOM 20203 C CA . ARG A 1 73 ? 2.316 2.609 -3.348 1.00 0.00 73 ARG A CA 12
ATOM 20204 C C . ARG A 1 73 ? 1.305 2.638 -2.203 1.00 0.00 73 ARG A C 12
ATOM 20205 O O . ARG A 1 73 ? 0.506 3.568 -2.095 1.00 0.00 73 ARG A O 12
ATOM 20226 N N . ILE A 1 74 ? 1.366 1.634 -1.332 1.00 0.00 74 ILE A N 12
ATOM 20227 C CA . ILE A 1 74 ? 0.495 1.582 -0.164 1.00 0.00 74 ILE A CA 12
ATOM 20228 C C . ILE A 1 74 ? 0.855 2.709 0.800 1.00 0.00 74 ILE A C 12
ATOM 20229 O O . ILE A 1 74 ? -0.022 3.350 1.383 1.00 0.00 74 ILE A O 12
ATOM 20245 N N . GLU A 1 75 ? 2.154 2.951 0.942 1.00 0.00 75 GLU A N 12
ATOM 20246 C CA . GLU A 1 75 ? 2.667 4.025 1.784 1.00 0.00 75 GLU A CA 12
ATOM 20247 C C . GLU A 1 75 ? 2.035 5.357 1.403 1.00 0.00 75 GLU A C 12
ATOM 20248 O O . GLU A 1 75 ? 1.537 6.089 2.259 1.00 0.00 75 GLU A O 12
ATOM 20260 N N . SER A 1 76 ? 2.034 5.639 0.110 1.00 0.00 76 SER A N 12
ATOM 20261 C CA . SER A 1 76 ? 1.540 6.907 -0.399 1.00 0.00 76 SER A CA 12
ATOM 20262 C C . SER A 1 76 ? 0.036 7.039 -0.166 1.00 0.00 76 SER A C 12
ATOM 20263 O O . SER A 1 76 ? -0.442 8.098 0.246 1.00 0.00 76 SER A O 12
ATOM 20271 N N . VAL A 1 77 ? -0.703 5.957 -0.413 1.00 0.00 77 VAL A N 12
ATOM 20272 C CA . VAL A 1 77 ? -2.150 5.956 -0.207 1.00 0.00 77 VAL A CA 12
ATOM 20273 C C . VAL A 1 77 ? -2.484 6.132 1.272 1.00 0.00 77 VAL A C 12
ATOM 20274 O O . VAL A 1 77 ? -3.342 6.937 1.636 1.00 0.00 77 VAL A O 12
ATOM 20287 N N . LEU A 1 78 ? -1.795 5.379 2.122 1.00 0.00 78 LEU A N 12
ATOM 20288 C CA . LEU A 1 78 ? -2.010 5.464 3.561 1.00 0.00 78 LEU A CA 12
ATOM 20289 C C . LEU A 1 78 ? -1.686 6.859 4.075 1.00 0.00 78 LEU A C 12
ATOM 20290 O O . LEU A 1 78 ? -2.469 7.441 4.820 1.00 0.00 78 LEU A O 12
ATOM 20306 N N . ASP A 1 79 ? -0.545 7.392 3.660 1.00 0.00 79 ASP A N 12
ATOM 20307 C CA . ASP A 1 79 ? -0.115 8.721 4.089 1.00 0.00 79 ASP A CA 12
ATOM 20308 C C . ASP A 1 79 ? -1.126 9.784 3.669 1.00 0.00 79 ASP A C 12
ATOM 20309 O O . ASP A 1 79 ? -1.429 10.706 4.430 1.00 0.00 79 ASP A O 12
ATOM 20318 N N . TRP A 1 80 ? -1.654 9.634 2.459 1.00 0.00 80 TRP A N 12
ATOM 20319 C CA . TRP A 1 80 ? -2.678 10.536 1.941 1.00 0.00 80 TRP A CA 12
ATOM 20320 C C . TRP A 1 80 ? -3.929 10.492 2.817 1.00 0.00 80 TRP A C 12
ATOM 20321 O O . TRP A 1 80 ? -4.492 11.531 3.176 1.00 0.00 80 TRP A O 12
ATOM 20342 N N . ALA A 1 81 ? -4.349 9.281 3.168 1.00 0.00 81 ALA A N 12
ATOM 20343 C CA . ALA A 1 81 ? -5.544 9.081 3.978 1.00 0.00 81 ALA A CA 12
ATOM 20344 C C . ALA A 1 81 ? -5.394 9.703 5.364 1.00 0.00 81 ALA A C 12
ATOM 20345 O O . ALA A 1 81 ? -6.374 10.159 5.955 1.00 0.00 81 ALA A O 12
ATOM 20352 N N . THR A 1 82 ? -4.171 9.723 5.880 1.00 0.00 82 THR A N 12
ATOM 20353 C CA . THR A 1 82 ? -3.910 10.299 7.191 1.00 0.00 82 THR A CA 12
ATOM 20354 C C . THR A 1 82 ? -4.202 11.798 7.192 1.00 0.00 82 THR A C 12
ATOM 20355 O O . THR A 1 82 ? -4.915 12.301 8.060 1.00 0.00 82 THR A O 12
ATOM 20366 N N . VAL A 1 83 ? -3.676 12.499 6.194 1.00 0.00 83 VAL A N 12
ATOM 20367 C CA . VAL A 1 83 ? -3.849 13.946 6.102 1.00 0.00 83 VAL A CA 12
ATOM 20368 C C . VAL A 1 83 ? -5.296 14.296 5.758 1.00 0.00 83 VAL A C 12
ATOM 20369 O O . VAL A 1 83 ? -5.838 15.291 6.245 1.00 0.00 83 VAL A O 12
ATOM 20382 N N . ARG A 1 84 ? -5.916 13.468 4.920 1.00 0.00 84 ARG A N 12
ATOM 20383 C CA . ARG A 1 84 ? -7.311 13.620 4.563 1.00 0.00 84 ARG A CA 12
ATOM 20384 C C . ARG A 1 84 ? -8.239 13.377 5.753 1.00 0.00 84 ARG A C 12
ATOM 20385 O O . ARG A 1 84 ? -9.421 13.719 5.708 1.00 0.00 84 ARG A O 12
ATOM 20406 N N . GLY A 1 85 ? -7.708 12.774 6.807 1.00 0.00 85 GLY A N 12
ATOM 20407 C CA . GLY A 1 85 ? -8.482 12.583 8.018 1.00 0.00 85 GLY A CA 12
ATOM 20408 C C . GLY A 1 85 ? -9.297 11.304 8.009 1.00 0.00 85 GLY A C 12
ATOM 20409 O O . GLY A 1 85 ? -10.397 11.262 8.559 1.00 0.00 85 GLY A O 12
ATOM 20413 N N . TYR A 1 86 ? -8.769 10.261 7.385 1.00 0.00 86 TYR A N 12
ATOM 20414 C CA . TYR A 1 86 ? -9.429 8.958 7.400 1.00 0.00 86 TYR A CA 12
ATOM 20415 C C . TYR A 1 86 ? -8.943 8.124 8.579 1.00 0.00 86 TYR A C 12
ATOM 20416 O O . TYR A 1 86 ? -9.437 7.023 8.824 1.00 0.00 86 TYR A O 12
ATOM 20434 N N . ARG A 1 87 ? -7.968 8.665 9.300 1.00 0.00 87 ARG A N 12
ATOM 20435 C CA . ARG A 1 87 ? -7.473 8.055 10.527 1.00 0.00 87 ARG A CA 12
ATOM 20436 C C . ARG A 1 87 ? -6.625 9.070 11.282 1.00 0.00 87 ARG A C 12
ATOM 20437 O O . ARG A 1 87 ? -6.322 10.143 10.758 1.00 0.00 87 ARG A O 12
ATOM 20458 N N . GLU A 1 88 ? -6.250 8.727 12.500 1.00 0.00 88 GLU A N 12
ATOM 20459 C CA . GLU A 1 88 ? -5.377 9.566 13.302 1.00 0.00 88 GLU A CA 12
ATOM 20460 C C . GLU A 1 88 ? -4.076 8.824 13.582 1.00 0.00 88 GLU A C 12
ATOM 20461 O O . GLU A 1 88 ? -4.003 7.608 13.398 1.00 0.00 88 GLU A O 12
ATOM 20473 N N . GLY A 1 89 ? -3.056 9.547 14.019 1.00 0.00 89 GLY A N 12
ATOM 20474 C CA . GLY A 1 89 ? -1.760 8.938 14.252 1.00 0.00 89 GLY A CA 12
ATOM 20475 C C . GLY A 1 89 ? -0.915 8.927 12.994 1.00 0.00 89 GLY A C 12
ATOM 20476 O O . GLY A 1 89 ? -0.890 9.910 12.253 1.00 0.00 89 GLY A O 12
ATOM 20480 N N . ASP A 1 90 ? -0.227 7.823 12.751 1.00 0.00 90 ASP A N 12
ATOM 20481 C CA . ASP A 1 90 ? 0.590 7.676 11.558 1.00 0.00 90 ASP A CA 12
ATOM 20482 C C . ASP A 1 90 ? 0.073 6.530 10.702 1.00 0.00 90 ASP A C 12
ATOM 20483 O O . ASP A 1 90 ? -0.893 5.859 11.070 1.00 0.00 90 ASP A O 12
ATOM 20492 N N . ASN A 1 91 ? 0.713 6.305 9.565 1.00 0.00 91 ASN A N 12
ATOM 20493 C CA . ASN A 1 91 ? 0.333 5.230 8.678 1.00 0.00 91 ASN A CA 12
ATOM 20494 C C . ASN A 1 91 ? 0.961 3.915 9.136 1.00 0.00 91 ASN A C 12
ATOM 20495 O O . ASN A 1 91 ? 2.087 3.892 9.630 1.00 0.00 91 ASN A O 12
ATOM 20506 N N . PRO A 1 92 ? 0.239 2.794 8.979 1.00 0.00 92 PRO A N 12
ATOM 20507 C CA . PRO A 1 92 ? 0.706 1.476 9.434 1.00 0.00 92 PRO A CA 12
ATOM 20508 C C . PRO A 1 92 ? 1.813 0.893 8.557 1.00 0.00 92 PRO A C 12
ATOM 20509 O O . PRO A 1 92 ? 2.305 -0.205 8.817 1.00 0.00 92 PRO A O 12
ATOM 20520 N N . ALA A 1 93 ? 2.204 1.634 7.528 1.00 0.00 93 ALA A N 12
ATOM 20521 C CA . ALA A 1 93 ? 3.252 1.190 6.615 1.00 0.00 93 ALA A CA 12
ATOM 20522 C C . ALA A 1 93 ? 4.576 1.877 6.936 1.00 0.00 93 ALA A C 12
ATOM 20523 O O . ALA A 1 93 ? 5.489 1.897 6.115 1.00 0.00 93 ALA A O 12
ATOM 20530 N N . ARG A 1 94 ? 4.675 2.429 8.137 1.00 0.00 94 ARG A N 12
ATOM 20531 C CA . ARG A 1 94 ? 5.881 3.130 8.562 1.00 0.00 94 ARG A CA 12
ATOM 20532 C C . ARG A 1 94 ? 7.034 2.167 8.829 1.00 0.00 94 ARG A C 12
ATOM 20533 O O . ARG A 1 94 ? 6.982 1.342 9.743 1.00 0.00 94 ARG A O 12
ATOM 20554 N N . TRP A 1 95 ? 8.071 2.290 8.023 1.00 0.00 95 TRP A N 12
ATOM 20555 C CA . TRP A 1 95 ? 9.264 1.467 8.163 1.00 0.00 95 TRP A CA 12
ATOM 20556 C C . TRP A 1 95 ? 10.514 2.266 7.835 1.00 0.00 95 TRP A C 12
ATOM 20557 O O . TRP A 1 95 ? 10.807 2.520 6.666 1.00 0.00 95 TRP A O 12
ATOM 20578 N N . ARG A 1 96 ? 11.250 2.661 8.867 1.00 0.00 96 ARG A N 12
ATOM 20579 C CA . ARG A 1 96 ? 12.495 3.393 8.677 1.00 0.00 96 ARG A CA 12
ATOM 20580 C C . ARG A 1 96 ? 13.603 2.454 8.210 1.00 0.00 96 ARG A C 12
ATOM 20581 O O . ARG A 1 96 ? 14.629 2.893 7.689 1.00 0.00 96 ARG A O 12
ATOM 20602 N N . GLY A 1 97 ? 13.384 1.156 8.398 1.00 0.00 97 GLY A N 12
ATOM 20603 C CA . GLY A 1 97 ? 14.367 0.169 8.004 1.00 0.00 97 GLY A CA 12
ATOM 20604 C C . GLY A 1 97 ? 13.756 -1.202 7.820 1.00 0.00 97 GLY A C 12
ATOM 20605 O O . GLY A 1 97 ? 14.009 -2.110 8.610 1.00 0.00 97 GLY A O 12
ATOM 20609 N N . TYR A 1 98 ? 12.936 -1.346 6.789 1.00 0.00 98 TYR A N 12
ATOM 20610 C CA . TYR A 1 98 ? 12.327 -2.631 6.479 1.00 0.00 98 TYR A CA 12
ATOM 20611 C C . TYR A 1 98 ? 13.375 -3.609 5.944 1.00 0.00 98 TYR A C 12
ATOM 20612 O O . TYR A 1 98 ? 13.675 -4.615 6.586 1.00 0.00 98 TYR A O 12
ATOM 20630 N N . LEU A 1 99 ? 13.937 -3.309 4.779 1.00 0.00 99 LEU A N 12
ATOM 20631 C CA . LEU A 1 99 ? 15.015 -4.110 4.230 1.00 0.00 99 LEU A CA 12
ATOM 20632 C C . LEU A 1 99 ? 16.233 -3.243 3.944 1.00 0.00 99 LEU A C 12
ATOM 20633 O O . LEU A 1 99 ? 17.209 -3.259 4.690 1.00 0.00 99 LEU A O 12
ATOM 20649 N N . GLU A 1 100 ? 16.161 -2.473 2.870 1.00 0.00 100 GLU A N 12
ATOM 20650 C CA . GLU A 1 100 ? 17.275 -1.646 2.446 1.00 0.00 100 GLU A CA 12
ATOM 20651 C C . GLU A 1 100 ? 16.804 -0.204 2.271 1.00 0.00 100 GLU A C 12
ATOM 20652 O O . GLU A 1 100 ? 15.850 0.060 1.538 1.00 0.00 100 GLU A O 12
ATOM 20664 N N . HIS A 1 101 ? 17.460 0.723 2.956 1.00 0.00 101 HIS A N 12
ATOM 20665 C CA . HIS A 1 101 ? 17.083 2.127 2.885 1.00 0.00 101 HIS A CA 12
ATOM 20666 C C . HIS A 1 101 ? 18.322 3.023 2.843 1.00 0.00 101 HIS A C 12
ATOM 20667 O O . HIS A 1 101 ? 18.585 3.785 3.772 1.00 0.00 101 HIS A O 12
ATOM 20682 N N . HIS A 1 102 ? 19.112 2.890 1.787 1.00 0.00 102 HIS A N 12
ATOM 20683 C CA . HIS A 1 102 ? 20.217 3.811 1.547 1.00 0.00 102 HIS A CA 12
ATOM 20684 C C . HIS A 1 102 ? 19.783 4.901 0.585 1.00 0.00 102 HIS A C 12
ATOM 20685 O O . HIS A 1 102 ? 19.402 5.987 1.015 1.00 0.00 102 HIS A O 12
ATOM 20700 N N . HIS A 1 103 ? 19.810 4.583 -0.711 1.00 0.00 103 HIS A N 12
ATOM 20701 C CA . HIS A 1 103 ? 19.421 5.524 -1.762 1.00 0.00 103 HIS A CA 12
ATOM 20702 C C . HIS A 1 103 ? 20.260 6.798 -1.673 1.00 0.00 103 HIS A C 12
ATOM 20703 O O . HIS A 1 103 ? 19.914 7.719 -0.931 1.00 0.00 103 HIS A O 12
ATOM 20718 N N . HIS A 1 104 ? 21.365 6.847 -2.417 1.00 0.00 104 HIS A N 12
ATOM 20719 C CA . HIS A 1 104 ? 22.265 7.996 -2.344 1.00 0.00 104 HIS A CA 12
ATOM 20720 C C . HIS A 1 104 ? 21.494 9.273 -2.667 1.00 0.00 104 HIS A C 12
ATOM 20721 O O . HIS A 1 104 ? 20.825 9.366 -3.697 1.00 0.00 104 HIS A O 12
ATOM 20736 N N . HIS A 1 105 ? 21.564 10.236 -1.768 1.00 0.00 105 HIS A N 12
ATOM 20737 C CA . HIS A 1 105 ? 20.770 11.448 -1.898 1.00 0.00 105 HIS A CA 12
ATOM 20738 C C . HIS A 1 105 ? 21.651 12.642 -2.223 1.00 0.00 105 HIS A C 12
ATOM 20739 O O . HIS A 1 105 ? 22.875 12.521 -2.313 1.00 0.00 105 HIS A O 12
ATOM 20754 N N . HIS A 1 106 ? 21.024 13.793 -2.390 1.00 0.00 106 HIS A N 12
ATOM 20755 C CA . HIS A 1 106 ? 21.750 15.029 -2.593 1.00 0.00 106 HIS A CA 12
ATOM 20756 C C . HIS A 1 106 ? 21.269 16.057 -1.578 1.00 0.00 106 HIS A C 12
ATOM 20757 O O . HIS A 1 106 ? 20.566 17.012 -1.965 1.00 0.00 106 HIS A O 12
ATOM 20773 N N . MET A 1 1 ? -15.453 2.554 5.041 1.00 0.00 1 MET A N 13
ATOM 20774 C CA . MET A 1 1 ? -14.488 2.647 3.925 1.00 0.00 1 MET A CA 13
ATOM 20775 C C . MET A 1 1 ? -13.462 1.534 4.018 1.00 0.00 1 MET A C 13
ATOM 20776 O O . MET A 1 1 ? -12.779 1.394 5.037 1.00 0.00 1 MET A O 13
ATOM 20792 N N . THR A 1 2 ? -13.334 0.758 2.954 1.00 0.00 2 THR A N 13
ATOM 20793 C CA . THR A 1 2 ? -12.378 -0.334 2.939 1.00 0.00 2 THR A CA 13
ATOM 20794 C C . THR A 1 2 ? -11.083 0.123 2.282 1.00 0.00 2 THR A C 13
ATOM 20795 O O . THR A 1 2 ? -11.063 1.145 1.592 1.00 0.00 2 THR A O 13
ATOM 20806 N N . PHE A 1 3 ? -10.009 -0.621 2.505 1.00 0.00 3 PHE A N 13
ATOM 20807 C CA . PHE A 1 3 ? -8.711 -0.280 1.934 1.00 0.00 3 PHE A CA 13
ATOM 20808 C C . PHE A 1 3 ? -8.789 -0.234 0.410 1.00 0.00 3 PHE A C 13
ATOM 20809 O O . PHE A 1 3 ? -8.211 0.650 -0.223 1.00 0.00 3 PHE A O 13
ATOM 20826 N N . SER A 1 4 ? -9.523 -1.179 -0.171 1.00 0.00 4 SER A N 13
ATOM 20827 C CA . SER A 1 4 ? -9.705 -1.232 -1.618 1.00 0.00 4 SER A CA 13
ATOM 20828 C C . SER A 1 4 ? -10.389 0.037 -2.128 1.00 0.00 4 SER A C 13
ATOM 20829 O O . SER A 1 4 ? -9.945 0.647 -3.100 1.00 0.00 4 SER A O 13
ATOM 20837 N N . GLU A 1 5 ? -11.459 0.436 -1.452 1.00 0.00 5 GLU A N 13
ATOM 20838 C CA . GLU A 1 5 ? -12.219 1.615 -1.839 1.00 0.00 5 GLU A CA 13
ATOM 20839 C C . GLU A 1 5 ? -11.402 2.886 -1.648 1.00 0.00 5 GLU A C 13
ATOM 20840 O O . GLU A 1 5 ? -11.392 3.764 -2.513 1.00 0.00 5 GLU A O 13
ATOM 20852 N N . CYS A 1 6 ? -10.720 2.968 -0.515 1.00 0.00 6 CYS A N 13
ATOM 20853 C CA . CYS A 1 6 ? -9.902 4.129 -0.183 1.00 0.00 6 CYS A CA 13
ATOM 20854 C C . CYS A 1 6 ? -8.769 4.294 -1.186 1.00 0.00 6 CYS A C 13
ATOM 20855 O O . CYS A 1 6 ? -8.492 5.399 -1.659 1.00 0.00 6 CYS A O 13
ATOM 20863 N N . ALA A 1 7 ? -8.119 3.185 -1.503 1.00 0.00 7 ALA A N 13
ATOM 20864 C CA . ALA A 1 7 ? -7.057 3.174 -2.503 1.00 0.00 7 ALA A CA 13
ATOM 20865 C C . ALA A 1 7 ? -7.583 3.651 -3.852 1.00 0.00 7 ALA A C 13
ATOM 20866 O O . ALA A 1 7 ? -6.921 4.415 -4.557 1.00 0.00 7 ALA A O 13
ATOM 20873 N N . ALA A 1 8 ? -8.788 3.208 -4.192 1.00 0.00 8 ALA A N 13
ATOM 20874 C CA . ALA A 1 8 ? -9.434 3.613 -5.433 1.00 0.00 8 ALA A CA 13
ATOM 20875 C C . ALA A 1 8 ? -9.727 5.110 -5.430 1.00 0.00 8 ALA A C 13
ATOM 20876 O O . ALA A 1 8 ? -9.672 5.764 -6.471 1.00 0.00 8 ALA A O 13
ATOM 20883 N N . LEU A 1 9 ? -10.032 5.648 -4.254 1.00 0.00 9 LEU A N 13
ATOM 20884 C CA . LEU A 1 9 ? -10.282 7.077 -4.108 1.00 0.00 9 LEU A CA 13
ATOM 20885 C C . LEU A 1 9 ? -9.001 7.864 -4.334 1.00 0.00 9 LEU A C 13
ATOM 20886 O O . LEU A 1 9 ? -9.013 8.898 -4.994 1.00 0.00 9 LEU A O 13
ATOM 20902 N N . TYR A 1 10 ? -7.898 7.359 -3.790 1.00 0.00 10 TYR A N 13
ATOM 20903 C CA . TYR A 1 10 ? -6.586 7.971 -3.989 1.00 0.00 10 TYR A CA 13
ATOM 20904 C C . TYR A 1 10 ? -6.265 8.063 -5.480 1.00 0.00 10 TYR A C 13
ATOM 20905 O O . TYR A 1 10 ? -5.853 9.113 -5.980 1.00 0.00 10 TYR A O 13
ATOM 20923 N N . ILE A 1 11 ? -6.466 6.950 -6.174 1.00 0.00 11 ILE A N 13
ATOM 20924 C CA . ILE A 1 11 ? -6.255 6.875 -7.617 1.00 0.00 11 ILE A CA 13
ATOM 20925 C C . ILE A 1 11 ? -7.136 7.883 -8.354 1.00 0.00 11 ILE A C 13
ATOM 20926 O O . ILE A 1 11 ? -6.654 8.663 -9.177 1.00 0.00 11 ILE A O 13
ATOM 20942 N N . LYS A 1 12 ? -8.424 7.889 -8.024 1.00 0.00 12 LYS A N 13
ATOM 20943 C CA . LYS A 1 12 ? -9.381 8.789 -8.664 1.00 0.00 12 LYS A CA 13
ATOM 20944 C C . LYS A 1 12 ? -9.076 10.251 -8.343 1.00 0.00 12 LYS A C 13
ATOM 20945 O O . LYS A 1 12 ? -9.272 11.131 -9.174 1.00 0.00 12 LYS A O 13
ATOM 20964 N N . ALA A 1 13 ? -8.588 10.508 -7.138 1.00 0.00 13 ALA A N 13
ATOM 20965 C CA . ALA A 1 13 ? -8.261 11.869 -6.726 1.00 0.00 13 ALA A CA 13
ATOM 20966 C C . ALA A 1 13 ? -7.104 12.435 -7.545 1.00 0.00 13 ALA A C 13
ATOM 20967 O O . ALA A 1 13 ? -6.903 13.647 -7.599 1.00 0.00 13 ALA A O 13
ATOM 20974 N N . HIS A 1 14 ? -6.340 11.557 -8.181 1.00 0.00 14 HIS A N 13
ATOM 20975 C CA . HIS A 1 14 ? -5.185 11.980 -8.958 1.00 0.00 14 HIS A CA 13
ATOM 20976 C C . HIS A 1 14 ? -5.395 11.740 -10.451 1.00 0.00 14 HIS A C 13
ATOM 20977 O O . HIS A 1 14 ? -4.548 12.119 -11.251 1.00 0.00 14 HIS A O 13
ATOM 20992 N N . ARG A 1 15 ? -6.533 11.142 -10.821 1.00 0.00 15 ARG A N 13
ATOM 20993 C CA . ARG A 1 15 ? -6.767 10.692 -12.203 1.00 0.00 15 ARG A CA 13
ATOM 20994 C C . ARG A 1 15 ? -6.632 11.825 -13.227 1.00 0.00 15 ARG A C 13
ATOM 20995 O O . ARG A 1 15 ? -6.284 11.581 -14.379 1.00 0.00 15 ARG A O 13
ATOM 21016 N N . SER A 1 16 ? -6.922 13.050 -12.815 1.00 0.00 16 SER A N 13
ATOM 21017 C CA . SER A 1 16 ? -6.849 14.190 -13.710 1.00 0.00 16 SER A CA 13
ATOM 21018 C C . SER A 1 16 ? -5.402 14.518 -14.059 1.00 0.00 16 SER A C 13
ATOM 21019 O O . SER A 1 16 ? -5.079 14.792 -15.216 1.00 0.00 16 SER A O 13
ATOM 21027 N N . SER A 1 17 ? -4.535 14.473 -13.061 1.00 0.00 17 SER A N 13
ATOM 21028 C CA . SER A 1 17 ? -3.111 14.622 -13.282 1.00 0.00 17 SER A CA 13
ATOM 21029 C C . SER A 1 17 ? -2.568 13.338 -13.893 1.00 0.00 17 SER A C 13
ATOM 21030 O O . SER A 1 17 ? -1.478 13.302 -14.464 1.00 0.00 17 SER A O 13
ATOM 21038 N N . TRP A 1 18 ? -3.372 12.295 -13.779 1.00 0.00 18 TRP A N 13
ATOM 21039 C CA . TRP A 1 18 ? -2.975 10.955 -14.154 1.00 0.00 18 TRP A CA 13
ATOM 21040 C C . TRP A 1 18 ? -3.508 10.524 -15.512 1.00 0.00 18 TRP A C 13
ATOM 21041 O O . TRP A 1 18 ? -4.220 9.523 -15.601 1.00 0.00 18 TRP A O 13
ATOM 21062 N N . LYS A 1 19 ? -3.215 11.287 -16.558 1.00 0.00 19 LYS A N 13
ATOM 21063 C CA . LYS A 1 19 ? -3.144 10.687 -17.884 1.00 0.00 19 LYS A CA 13
ATOM 21064 C C . LYS A 1 19 ? -2.025 9.677 -17.793 1.00 0.00 19 LYS A C 13
ATOM 21065 O O . LYS A 1 19 ? -0.865 9.993 -18.058 1.00 0.00 19 LYS A O 13
ATOM 21084 N N . ASN A 1 20 ? -2.364 8.450 -17.391 1.00 0.00 20 ASN A N 13
ATOM 21085 C CA . ASN A 1 20 ? -3.471 7.607 -17.906 1.00 0.00 20 ASN A CA 13
ATOM 21086 C C . ASN A 1 20 ? -2.916 6.765 -19.032 1.00 0.00 20 ASN A C 13
ATOM 21087 O O . ASN A 1 20 ? -3.016 7.073 -20.220 1.00 0.00 20 ASN A O 13
ATOM 21098 N N . THR A 1 21 ? -2.248 5.721 -18.563 1.00 0.00 21 THR A N 13
ATOM 21099 C CA . THR A 1 21 ? -1.564 4.725 -19.360 1.00 0.00 21 THR A CA 13
ATOM 21100 C C . THR A 1 21 ? -1.581 3.422 -18.559 1.00 0.00 21 THR A C 13
ATOM 21101 O O . THR A 1 21 ? -2.391 3.282 -17.635 1.00 0.00 21 THR A O 13
ATOM 21112 N N . LYS A 1 22 ? -0.704 2.479 -18.890 1.00 0.00 22 LYS A N 13
ATOM 21113 C CA . LYS A 1 22 ? -0.582 1.246 -18.111 1.00 0.00 22 LYS A CA 13
ATOM 21114 C C . LYS A 1 22 ? -0.272 1.534 -16.640 1.00 0.00 22 LYS A C 13
ATOM 21115 O O . LYS A 1 22 ? -0.514 0.694 -15.782 1.00 0.00 22 LYS A O 13
ATOM 21134 N N . HIS A 1 23 ? 0.242 2.728 -16.352 1.00 0.00 23 HIS A N 13
ATOM 21135 C CA . HIS A 1 23 ? 0.588 3.113 -14.977 1.00 0.00 23 HIS A CA 13
ATOM 21136 C C . HIS A 1 23 ? -0.637 3.080 -14.066 1.00 0.00 23 HIS A C 13
ATOM 21137 O O . HIS A 1 23 ? -0.619 2.435 -13.015 1.00 0.00 23 HIS A O 13
ATOM 21152 N N . ALA A 1 24 ? -1.700 3.772 -14.471 1.00 0.00 24 ALA A N 13
ATOM 21153 C CA . ALA A 1 24 ? -2.944 3.792 -13.700 1.00 0.00 24 ALA A CA 13
ATOM 21154 C C . ALA A 1 24 ? -3.521 2.386 -13.584 1.00 0.00 24 ALA A C 13
ATOM 21155 O O . ALA A 1 24 ? -4.112 2.023 -12.566 1.00 0.00 24 ALA A O 13
ATOM 21162 N N . ASP A 1 25 ? -3.342 1.603 -14.643 1.00 0.00 25 ASP A N 13
ATOM 21163 C CA . ASP A 1 25 ? -3.767 0.208 -14.651 1.00 0.00 25 ASP A CA 13
ATOM 21164 C C . ASP A 1 25 ? -3.006 -0.570 -13.590 1.00 0.00 25 ASP A C 13
ATOM 21165 O O . ASP A 1 25 ? -3.604 -1.234 -12.751 1.00 0.00 25 ASP A O 13
ATOM 21174 N N . GLN A 1 26 ? -1.687 -0.436 -13.626 1.00 0.00 26 GLN A N 13
ATOM 21175 C CA . GLN A 1 26 ? -0.791 -1.133 -12.719 1.00 0.00 26 GLN A CA 13
ATOM 21176 C C . GLN A 1 26 ? -1.063 -0.778 -11.258 1.00 0.00 26 GLN A C 13
ATOM 21177 O O . GLN A 1 26 ? -1.054 -1.654 -10.394 1.00 0.00 26 GLN A O 13
ATOM 21191 N N . TRP A 1 27 ? -1.307 0.499 -10.985 1.00 0.00 27 TRP A N 13
ATOM 21192 C CA . TRP A 1 27 ? -1.603 0.941 -9.624 1.00 0.00 27 TRP A CA 13
ATOM 21193 C C . TRP A 1 27 ? -2.818 0.215 -9.065 1.00 0.00 27 TRP A C 13
ATOM 21194 O O . TRP A 1 27 ? -2.765 -0.352 -7.973 1.00 0.00 27 TRP A O 13
ATOM 21215 N N . THR A 1 28 ? -3.906 0.218 -9.821 1.00 0.00 28 THR A N 13
ATOM 21216 C CA . THR A 1 28 ? -5.122 -0.456 -9.397 1.00 0.00 28 THR A CA 13
ATOM 21217 C C . THR A 1 28 ? -4.917 -1.972 -9.401 1.00 0.00 28 THR A C 13
ATOM 21218 O O . THR A 1 28 ? -5.328 -2.673 -8.480 1.00 0.00 28 THR A O 13
ATOM 21229 N N . ASN A 1 29 ? -4.234 -2.449 -10.430 1.00 0.00 29 ASN A N 13
ATOM 21230 C CA . ASN A 1 29 ? -4.067 -3.876 -10.685 1.00 0.00 29 ASN A CA 13
ATOM 21231 C C . ASN A 1 29 ? -3.272 -4.564 -9.578 1.00 0.00 29 ASN A C 13
ATOM 21232 O O . ASN A 1 29 ? -3.700 -5.590 -9.047 1.00 0.00 29 ASN A O 13
ATOM 21243 N N . THR A 1 30 ? -2.136 -3.988 -9.212 1.00 0.00 30 THR A N 13
ATOM 21244 C CA . THR A 1 30 ? -1.260 -4.595 -8.216 1.00 0.00 30 THR A CA 13
ATOM 21245 C C . THR A 1 30 ? -1.906 -4.613 -6.831 1.00 0.00 30 THR A C 13
ATOM 21246 O O . THR A 1 30 ? -1.967 -5.658 -6.177 1.00 0.00 30 THR A O 13
ATOM 21257 N N . ILE A 1 31 ? -2.407 -3.463 -6.399 1.00 0.00 31 ILE A N 13
ATOM 21258 C CA . ILE A 1 31 ? -3.004 -3.335 -5.075 1.00 0.00 31 ILE A CA 13
ATOM 21259 C C . ILE A 1 31 ? -4.234 -4.227 -4.939 1.00 0.00 31 ILE A C 13
ATOM 21260 O O . ILE A 1 31 ? -4.429 -4.879 -3.911 1.00 0.00 31 ILE A O 13
ATOM 21276 N N . LYS A 1 32 ? -5.042 -4.273 -5.991 1.00 0.00 32 LYS A N 13
ATOM 21277 C CA . LYS A 1 32 ? -6.260 -5.076 -5.989 1.00 0.00 32 LYS A CA 13
ATOM 21278 C C . LYS A 1 32 ? -5.915 -6.555 -5.830 1.00 0.00 32 LYS A C 13
ATOM 21279 O O . LYS A 1 32 ? -6.630 -7.306 -5.167 1.00 0.00 32 LYS A O 13
ATOM 21298 N N . THR A 1 33 ? -4.800 -6.960 -6.420 1.00 0.00 33 THR A N 13
ATOM 21299 C CA . THR A 1 33 ? -4.413 -8.363 -6.428 1.00 0.00 33 THR A CA 13
ATOM 21300 C C . THR A 1 33 ? -3.725 -8.772 -5.125 1.00 0.00 33 THR A C 13
ATOM 21301 O O . THR A 1 33 ? -4.115 -9.750 -4.490 1.00 0.00 33 THR A O 13
ATOM 21312 N N . TYR A 1 34 ? -2.706 -8.022 -4.726 1.00 0.00 34 TYR A N 13
ATOM 21313 C CA . TYR A 1 34 ? -1.904 -8.395 -3.565 1.00 0.00 34 TYR A CA 13
ATOM 21314 C C . TYR A 1 34 ? -2.596 -8.049 -2.246 1.00 0.00 34 TYR A C 13
ATOM 21315 O O . TYR A 1 34 ? -2.706 -8.889 -1.354 1.00 0.00 34 TYR A O 13
ATOM 21333 N N . CYS A 1 35 ? -3.071 -6.818 -2.124 1.00 0.00 35 CYS A N 13
ATOM 21334 C CA . CYS A 1 35 ? -3.617 -6.341 -0.858 1.00 0.00 35 CYS A CA 13
ATOM 21335 C C . CYS A 1 35 ? -5.107 -6.651 -0.740 1.00 0.00 35 CYS A C 13
ATOM 21336 O O . CYS A 1 35 ? -5.639 -6.759 0.368 1.00 0.00 35 CYS A O 13
ATOM 21344 N N . GLY A 1 36 ? -5.756 -6.810 -1.887 1.00 0.00 36 GLY A N 13
ATOM 21345 C CA . GLY A 1 36 ? -7.195 -7.016 -1.942 1.00 0.00 36 GLY A CA 13
ATOM 21346 C C . GLY A 1 36 ? -7.711 -8.110 -1.015 1.00 0.00 36 GLY A C 13
ATOM 21347 O O . GLY A 1 36 ? -8.462 -7.821 -0.086 1.00 0.00 36 GLY A O 13
ATOM 21351 N N . PRO A 1 37 ? -7.328 -9.378 -1.237 1.00 0.00 37 PRO A N 13
ATOM 21352 C CA . PRO A 1 37 ? -7.868 -10.515 -0.478 1.00 0.00 37 PRO A CA 13
ATOM 21353 C C . PRO A 1 37 ? -7.592 -10.443 1.025 1.00 0.00 37 PRO A C 13
ATOM 21354 O O . PRO A 1 37 ? -8.323 -11.034 1.821 1.00 0.00 37 PRO A O 13
ATOM 21365 N N . VAL A 1 38 ? -6.548 -9.719 1.414 1.00 0.00 38 VAL A N 13
ATOM 21366 C CA . VAL A 1 38 ? -6.127 -9.692 2.812 1.00 0.00 38 VAL A CA 13
ATOM 21367 C C . VAL A 1 38 ? -6.689 -8.479 3.554 1.00 0.00 38 VAL A C 13
ATOM 21368 O O . VAL A 1 38 ? -7.563 -8.619 4.407 1.00 0.00 38 VAL A O 13
ATOM 21381 N N . ILE A 1 39 ? -6.190 -7.291 3.224 1.00 0.00 39 ILE A N 13
ATOM 21382 C CA . ILE A 1 39 ? -6.569 -6.077 3.946 1.00 0.00 39 ILE A CA 13
ATOM 21383 C C . ILE A 1 39 ? -7.549 -5.235 3.143 1.00 0.00 39 ILE A C 13
ATOM 21384 O O . ILE A 1 39 ? -7.989 -4.183 3.598 1.00 0.00 39 ILE A O 13
ATOM 21400 N N . GLY A 1 40 ? -7.890 -5.719 1.956 1.00 0.00 40 GLY A N 13
ATOM 21401 C CA . GLY A 1 40 ? -8.812 -5.015 1.082 1.00 0.00 40 GLY A CA 13
ATOM 21402 C C . GLY A 1 40 ? -10.136 -4.668 1.747 1.00 0.00 40 GLY A C 13
ATOM 21403 O O . GLY A 1 40 ? -10.466 -3.490 1.880 1.00 0.00 40 GLY A O 13
ATOM 21407 N N . PRO A 1 41 ? -10.927 -5.679 2.160 1.00 0.00 41 PRO A N 13
ATOM 21408 C CA . PRO A 1 41 ? -12.249 -5.469 2.760 1.00 0.00 41 PRO A CA 13
ATOM 21409 C C . PRO A 1 41 ? -12.184 -4.947 4.196 1.00 0.00 41 PRO A C 13
ATOM 21410 O O . PRO A 1 41 ? -13.210 -4.805 4.863 1.00 0.00 41 PRO A O 13
ATOM 21421 N N . LEU A 1 42 ? -10.983 -4.661 4.669 1.00 0.00 42 LEU A N 13
ATOM 21422 C CA . LEU A 1 42 ? -10.804 -4.120 6.003 1.00 0.00 42 LEU A CA 13
ATOM 21423 C C . LEU A 1 42 ? -10.857 -2.600 5.953 1.00 0.00 42 LEU A C 13
ATOM 21424 O O . LEU A 1 42 ? -10.407 -1.990 4.982 1.00 0.00 42 LEU A O 13
ATOM 21440 N N . SER A 1 43 ? -11.432 -1.995 6.983 1.00 0.00 43 SER A N 13
ATOM 21441 C CA . SER A 1 43 ? -11.507 -0.564 7.085 1.00 0.00 43 SER A CA 13
ATOM 21442 C C . SER A 1 43 ? -10.107 0.038 7.127 1.00 0.00 43 SER A C 13
ATOM 21443 O O . SER A 1 43 ? -9.233 -0.459 7.841 1.00 0.00 43 SER A O 13
ATOM 21451 N N . VAL A 1 44 ? -9.909 1.110 6.372 1.00 0.00 44 VAL A N 13
ATOM 21452 C CA . VAL A 1 44 ? -8.596 1.734 6.233 1.00 0.00 44 VAL A CA 13
ATOM 21453 C C . VAL A 1 44 ? -8.049 2.213 7.589 1.00 0.00 44 VAL A C 13
ATOM 21454 O O . VAL A 1 44 ? -6.837 2.329 7.781 1.00 0.00 44 VAL A O 13
ATOM 21467 N N . GLN A 1 45 ? -8.950 2.469 8.534 1.00 0.00 45 GLN A N 13
ATOM 21468 C CA . GLN A 1 45 ? -8.558 2.891 9.874 1.00 0.00 45 GLN A CA 13
ATOM 21469 C C . GLN A 1 45 ? -7.980 1.720 10.673 1.00 0.00 45 GLN A C 13
ATOM 21470 O O . GLN A 1 45 ? -7.163 1.904 11.574 1.00 0.00 45 GLN A O 13
ATOM 21484 N N . ASP A 1 46 ? -8.388 0.510 10.321 1.00 0.00 46 ASP A N 13
ATOM 21485 C CA . ASP A 1 46 ? -8.009 -0.671 11.086 1.00 0.00 46 ASP A CA 13
ATOM 21486 C C . ASP A 1 46 ? -6.706 -1.258 10.557 1.00 0.00 46 ASP A C 13
ATOM 21487 O O . ASP A 1 46 ? -6.076 -2.091 11.209 1.00 0.00 46 ASP A O 13
ATOM 21496 N N . VAL A 1 47 ? -6.309 -0.818 9.369 1.00 0.00 47 VAL A N 13
ATOM 21497 C CA . VAL A 1 47 ? -5.069 -1.279 8.751 1.00 0.00 47 VAL A CA 13
ATOM 21498 C C . VAL A 1 47 ? -3.877 -0.965 9.648 1.00 0.00 47 VAL A C 13
ATOM 21499 O O . VAL A 1 47 ? -3.563 0.200 9.904 1.00 0.00 47 VAL A O 13
ATOM 21512 N N . ASP A 1 48 ? -3.234 -2.015 10.136 1.00 0.00 48 ASP A N 13
ATOM 21513 C CA . ASP A 1 48 ? -2.107 -1.881 11.048 1.00 0.00 48 ASP A CA 13
ATOM 21514 C C . ASP A 1 48 ? -0.858 -2.533 10.465 1.00 0.00 48 ASP A C 13
ATOM 21515 O O . ASP A 1 48 ? -0.932 -3.269 9.482 1.00 0.00 48 ASP A O 13
ATOM 21524 N N . THR A 1 49 ? 0.274 -2.255 11.093 1.00 0.00 49 THR A N 13
ATOM 21525 C CA . THR A 1 49 ? 1.565 -2.783 10.680 1.00 0.00 49 THR A CA 13
ATOM 21526 C C . THR A 1 49 ? 1.544 -4.309 10.603 1.00 0.00 49 THR A C 13
ATOM 21527 O O . THR A 1 49 ? 2.038 -4.898 9.640 1.00 0.00 49 THR A O 13
ATOM 21538 N N . LYS A 1 50 ? 0.949 -4.945 11.607 1.00 0.00 50 LYS A N 13
ATOM 21539 C CA . LYS A 1 50 ? 0.898 -6.400 11.661 1.00 0.00 50 LYS A CA 13
ATOM 21540 C C . LYS A 1 50 ? 0.071 -6.939 10.495 1.00 0.00 50 LYS A C 13
ATOM 21541 O O . LYS A 1 50 ? 0.413 -7.957 9.896 1.00 0.00 50 LYS A O 13
ATOM 21560 N N . LEU A 1 51 ? -1.002 -6.234 10.161 1.00 0.00 51 LEU A N 13
ATOM 21561 C CA . LEU A 1 51 ? -1.852 -6.614 9.046 1.00 0.00 51 LEU A CA 13
ATOM 21562 C C . LEU A 1 51 ? -1.088 -6.512 7.728 1.00 0.00 51 LEU A C 13
ATOM 21563 O O . LEU A 1 51 ? -1.251 -7.346 6.837 1.00 0.00 51 LEU A O 13
ATOM 21579 N N . ILE A 1 52 ? -0.251 -5.486 7.615 1.00 0.00 52 ILE A N 13
ATOM 21580 C CA . ILE A 1 52 ? 0.588 -5.305 6.437 1.00 0.00 52 ILE A CA 13
ATOM 21581 C C . ILE A 1 52 ? 1.611 -6.436 6.337 1.00 0.00 52 ILE A C 13
ATOM 21582 O O . ILE A 1 52 ? 1.888 -6.946 5.249 1.00 0.00 52 ILE A O 13
ATOM 21598 N N . MET A 1 53 ? 2.153 -6.836 7.484 1.00 0.00 53 MET A N 13
ATOM 21599 C CA . MET A 1 53 ? 3.096 -7.952 7.544 1.00 0.00 53 MET A CA 13
ATOM 21600 C C . MET A 1 53 ? 2.459 -9.228 7.007 1.00 0.00 53 MET A C 13
ATOM 21601 O O . MET A 1 53 ? 3.114 -10.023 6.345 1.00 0.00 53 MET A O 13
ATOM 21615 N N . LYS A 1 54 ? 1.174 -9.408 7.294 1.00 0.00 54 LYS A N 13
ATOM 21616 C CA . LYS A 1 54 ? 0.436 -10.574 6.823 1.00 0.00 54 LYS A CA 13
ATOM 21617 C C . LYS A 1 54 ? 0.390 -10.609 5.298 1.00 0.00 54 LYS A C 13
ATOM 21618 O O . LYS A 1 54 ? 0.482 -11.677 4.691 1.00 0.00 54 LYS A O 13
ATOM 21637 N N . VAL A 1 55 ? 0.248 -9.437 4.688 1.00 0.00 55 VAL A N 13
ATOM 21638 C CA . VAL A 1 55 ? 0.180 -9.331 3.234 1.00 0.00 55 VAL A CA 13
ATOM 21639 C C . VAL A 1 55 ? 1.545 -9.595 2.605 1.00 0.00 55 VAL A C 13
ATOM 21640 O O . VAL A 1 55 ? 1.655 -10.308 1.611 1.00 0.00 55 VAL A O 13
ATOM 21653 N N . LEU A 1 56 ? 2.581 -9.021 3.202 1.00 0.00 56 LEU A N 13
ATOM 21654 C CA . LEU A 1 56 ? 3.929 -9.105 2.654 1.00 0.00 56 LEU A CA 13
ATOM 21655 C C . LEU A 1 56 ? 4.566 -10.461 2.933 1.00 0.00 56 LEU A C 13
ATOM 21656 O O . LEU A 1 56 ? 5.455 -10.892 2.200 1.00 0.00 56 LEU A O 13
ATOM 21672 N N . ASP A 1 57 ? 4.093 -11.118 3.991 1.00 0.00 57 ASP A N 13
ATOM 21673 C CA . ASP A 1 57 ? 4.648 -12.396 4.466 1.00 0.00 57 ASP A CA 13
ATOM 21674 C C . ASP A 1 57 ? 4.935 -13.379 3.322 1.00 0.00 57 ASP A C 13
ATOM 21675 O O . ASP A 1 57 ? 6.073 -13.827 3.167 1.00 0.00 57 ASP A O 13
ATOM 21684 N N . PRO A 1 58 ? 3.926 -13.731 2.497 1.00 0.00 58 PRO A N 13
ATOM 21685 C CA . PRO A 1 58 ? 4.122 -14.682 1.400 1.00 0.00 58 PRO A CA 13
ATOM 21686 C C . PRO A 1 58 ? 4.938 -14.091 0.252 1.00 0.00 58 PRO A C 13
ATOM 21687 O O . PRO A 1 58 ? 5.567 -14.820 -0.517 1.00 0.00 58 PRO A O 13
ATOM 21698 N N . ILE A 1 59 ? 4.933 -12.767 0.151 1.00 0.00 59 ILE A N 13
ATOM 21699 C CA . ILE A 1 59 ? 5.589 -12.078 -0.949 1.00 0.00 59 ILE A CA 13
ATOM 21700 C C . ILE A 1 59 ? 7.104 -12.072 -0.769 1.00 0.00 59 ILE A C 13
ATOM 21701 O O . ILE A 1 59 ? 7.844 -12.099 -1.747 1.00 0.00 59 ILE A O 13
ATOM 21717 N N . TRP A 1 60 ? 7.563 -12.064 0.483 1.00 0.00 60 TRP A N 13
ATOM 21718 C CA . TRP A 1 60 ? 8.998 -12.057 0.774 1.00 0.00 60 TRP A CA 13
ATOM 21719 C C . TRP A 1 60 ? 9.681 -13.311 0.233 1.00 0.00 60 TRP A C 13
ATOM 21720 O O . TRP A 1 60 ? 10.866 -13.290 -0.097 1.00 0.00 60 TRP A O 13
ATOM 21741 N N . GLU A 1 61 ? 8.933 -14.401 0.150 1.00 0.00 61 GLU A N 13
ATOM 21742 C CA . GLU A 1 61 ? 9.453 -15.640 -0.371 1.00 0.00 61 GLU A CA 13
ATOM 21743 C C . GLU A 1 61 ? 9.417 -15.644 -1.899 1.00 0.00 61 GLU A C 13
ATOM 21744 O O . GLU A 1 61 ? 10.321 -16.170 -2.549 1.00 0.00 61 GLU A O 13
ATOM 21756 N N . GLN A 1 62 ? 8.379 -15.036 -2.464 1.00 0.00 62 GLN A N 13
ATOM 21757 C CA . GLN A 1 62 ? 8.196 -15.015 -3.909 1.00 0.00 62 GLN A CA 13
ATOM 21758 C C . GLN A 1 62 ? 9.056 -13.933 -4.560 1.00 0.00 62 GLN A C 13
ATOM 21759 O O . GLN A 1 62 ? 9.922 -14.228 -5.389 1.00 0.00 62 GLN A O 13
ATOM 21773 N N . LYS A 1 63 ? 8.819 -12.686 -4.170 1.00 0.00 63 LYS A N 13
ATOM 21774 C CA . LYS A 1 63 ? 9.495 -11.535 -4.761 1.00 0.00 63 LYS A CA 13
ATOM 21775 C C . LYS A 1 63 ? 9.775 -10.481 -3.690 1.00 0.00 63 LYS A C 13
ATOM 21776 O O . LYS A 1 63 ? 8.982 -9.558 -3.492 1.00 0.00 63 LYS A O 13
ATOM 21795 N N . PRO A 1 64 ? 10.903 -10.627 -2.972 1.00 0.00 64 PRO A N 13
ATOM 21796 C CA . PRO A 1 64 ? 11.256 -9.763 -1.836 1.00 0.00 64 PRO A CA 13
ATOM 21797 C C . PRO A 1 64 ? 11.300 -8.280 -2.198 1.00 0.00 64 PRO A C 13
ATOM 21798 O O . PRO A 1 64 ? 10.698 -7.446 -1.517 1.00 0.00 64 PRO A O 13
ATOM 21809 N N . GLU A 1 65 ? 12.003 -7.956 -3.274 1.00 0.00 65 GLU A N 13
ATOM 21810 C CA . GLU A 1 65 ? 12.158 -6.584 -3.703 1.00 0.00 65 GLU A CA 13
ATOM 21811 C C . GLU A 1 65 ? 10.804 -5.964 -4.026 1.00 0.00 65 GLU A C 13
ATOM 21812 O O . GLU A 1 65 ? 10.540 -4.806 -3.701 1.00 0.00 65 GLU A O 13
ATOM 21824 N N . THR A 1 66 ? 9.937 -6.756 -4.634 1.00 0.00 66 THR A N 13
ATOM 21825 C CA . THR A 1 66 ? 8.618 -6.284 -5.016 1.00 0.00 66 THR A CA 13
ATOM 21826 C C . THR A 1 66 ? 7.761 -6.006 -3.781 1.00 0.00 66 THR A C 13
ATOM 21827 O O . THR A 1 66 ? 6.944 -5.090 -3.780 1.00 0.00 66 THR A O 13
ATOM 21838 N N . ALA A 1 67 ? 7.974 -6.784 -2.729 1.00 0.00 67 ALA A N 13
ATOM 21839 C CA . ALA A 1 67 ? 7.251 -6.589 -1.476 1.00 0.00 67 ALA A CA 13
ATOM 21840 C C . ALA A 1 67 ? 7.554 -5.219 -0.875 1.00 0.00 67 ALA A C 13
ATOM 21841 O O . ALA A 1 67 ? 6.653 -4.518 -0.412 1.00 0.00 67 ALA A O 13
ATOM 21848 N N . SER A 1 68 ? 8.823 -4.831 -0.901 1.00 0.00 68 SER A N 13
ATOM 21849 C CA . SER A 1 68 ? 9.238 -3.539 -0.370 1.00 0.00 68 SER A CA 13
ATOM 21850 C C . SER A 1 68 ? 8.735 -2.406 -1.265 1.00 0.00 68 SER A C 13
ATOM 21851 O O . SER A 1 68 ? 8.329 -1.354 -0.778 1.00 0.00 68 SER A O 13
ATOM 21859 N N . ARG A 1 69 ? 8.747 -2.634 -2.573 1.00 0.00 69 ARG A N 13
ATOM 21860 C CA . ARG A 1 69 ? 8.276 -1.647 -3.529 1.00 0.00 69 ARG A CA 13
ATOM 21861 C C . ARG A 1 69 ? 6.756 -1.489 -3.452 1.00 0.00 69 ARG A C 13
ATOM 21862 O O . ARG A 1 69 ? 6.218 -0.402 -3.674 1.00 0.00 69 ARG A O 13
ATOM 21883 N N . LEU A 1 70 ? 6.070 -2.581 -3.134 1.00 0.00 70 LEU A N 13
ATOM 21884 C CA . LEU A 1 70 ? 4.622 -2.562 -2.946 1.00 0.00 70 LEU A CA 13
ATOM 21885 C C . LEU A 1 70 ? 4.254 -1.683 -1.753 1.00 0.00 70 LEU A C 13
ATOM 21886 O O . LEU A 1 70 ? 3.220 -1.012 -1.755 1.00 0.00 70 LEU A O 13
ATOM 21902 N N . ARG A 1 71 ? 5.124 -1.690 -0.743 1.00 0.00 71 ARG A N 13
ATOM 21903 C CA . ARG A 1 71 ? 4.929 -0.896 0.463 1.00 0.00 71 ARG A CA 13
ATOM 21904 C C . ARG A 1 71 ? 4.750 0.584 0.137 1.00 0.00 71 ARG A C 13
ATOM 21905 O O . ARG A 1 71 ? 3.970 1.279 0.789 1.00 0.00 71 ARG A O 13
ATOM 21926 N N . GLY A 1 72 ? 5.470 1.055 -0.877 1.00 0.00 72 GLY A N 13
ATOM 21927 C CA . GLY A 1 72 ? 5.398 2.455 -1.261 1.00 0.00 72 GLY A CA 13
ATOM 21928 C C . GLY A 1 72 ? 4.001 2.875 -1.679 1.00 0.00 72 GLY A C 13
ATOM 21929 O O . GLY A 1 72 ? 3.568 3.992 -1.390 1.00 0.00 72 GLY A O 13
ATOM 21933 N N . ARG A 1 73 ? 3.286 1.970 -2.343 1.00 0.00 73 ARG A N 13
ATOM 21934 C CA . ARG A 1 73 ? 1.924 2.252 -2.786 1.00 0.00 73 ARG A CA 13
ATOM 21935 C C . ARG A 1 73 ? 1.001 2.372 -1.583 1.00 0.00 73 ARG A C 13
ATOM 21936 O O . ARG A 1 73 ? 0.227 3.322 -1.470 1.00 0.00 73 ARG A O 13
ATOM 21957 N N . ILE A 1 74 ? 1.115 1.409 -0.677 1.00 0.00 74 ILE A N 13
ATOM 21958 C CA . ILE A 1 74 ? 0.296 1.379 0.528 1.00 0.00 74 ILE A CA 13
ATOM 21959 C C . ILE A 1 74 ? 0.562 2.614 1.386 1.00 0.00 74 ILE A C 13
ATOM 21960 O O . ILE A 1 74 ? -0.368 3.261 1.872 1.00 0.00 74 ILE A O 13
ATOM 21976 N N . GLU A 1 75 ? 1.836 2.951 1.544 1.00 0.00 75 GLU A N 13
ATOM 21977 C CA . GLU A 1 75 ? 2.243 4.088 2.358 1.00 0.00 75 GLU A CA 13
ATOM 21978 C C . GLU A 1 75 ? 1.649 5.383 1.800 1.00 0.00 75 GLU A C 13
ATOM 21979 O O . GLU A 1 75 ? 1.099 6.195 2.546 1.00 0.00 75 GLU A O 13
ATOM 21991 N N . SER A 1 76 ? 1.722 5.546 0.482 1.00 0.00 76 SER A N 13
ATOM 21992 C CA . SER A 1 76 ? 1.194 6.739 -0.176 1.00 0.00 76 SER A CA 13
ATOM 21993 C C . SER A 1 76 ? -0.310 6.887 0.064 1.00 0.00 76 SER A C 13
ATOM 21994 O O . SER A 1 76 ? -0.796 7.978 0.365 1.00 0.00 76 SER A O 13
ATOM 22002 N N . VAL A 1 77 ? -1.038 5.778 -0.041 1.00 0.00 77 VAL A N 13
ATOM 22003 C CA . VAL A 1 77 ? -2.489 5.796 0.130 1.00 0.00 77 VAL A CA 13
ATOM 22004 C C . VAL A 1 77 ? -2.870 6.063 1.585 1.00 0.00 77 VAL A C 13
ATOM 22005 O O . VAL A 1 77 ? -3.772 6.853 1.864 1.00 0.00 77 VAL A O 13
ATOM 22018 N N . LEU A 1 78 ? -2.172 5.414 2.511 1.00 0.00 78 LEU A N 13
ATOM 22019 C CA . LEU A 1 78 ? -2.468 5.555 3.935 1.00 0.00 78 LEU A CA 13
ATOM 22020 C C . LEU A 1 78 ? -2.232 6.982 4.415 1.00 0.00 78 LEU A C 13
ATOM 22021 O O . LEU A 1 78 ? -2.969 7.483 5.260 1.00 0.00 78 LEU A O 13
ATOM 22037 N N . ASP A 1 79 ? -1.210 7.635 3.871 1.00 0.00 79 ASP A N 13
ATOM 22038 C CA . ASP A 1 79 ? -0.910 9.019 4.241 1.00 0.00 79 ASP A CA 13
ATOM 22039 C C . ASP A 1 79 ? -2.045 9.938 3.799 1.00 0.00 79 ASP A C 13
ATOM 22040 O O . ASP A 1 79 ? -2.515 10.785 4.561 1.00 0.00 79 ASP A O 13
ATOM 22049 N N . TRP A 1 80 ? -2.497 9.734 2.569 1.00 0.00 80 TRP A N 13
ATOM 22050 C CA . TRP A 1 80 ? -3.621 10.477 2.015 1.00 0.00 80 TRP A CA 13
ATOM 22051 C C . TRP A 1 80 ? -4.881 10.233 2.846 1.00 0.00 80 TRP A C 13
ATOM 22052 O O . TRP A 1 80 ? -5.615 11.166 3.179 1.00 0.00 80 TRP A O 13
ATOM 22073 N N . ALA A 1 81 ? -5.111 8.970 3.193 1.00 0.00 81 ALA A N 13
ATOM 22074 C CA . ALA A 1 81 ? -6.273 8.585 3.982 1.00 0.00 81 ALA A CA 13
ATOM 22075 C C . ALA A 1 81 ? -6.256 9.246 5.357 1.00 0.00 81 ALA A C 13
ATOM 22076 O O . ALA A 1 81 ? -7.303 9.632 5.880 1.00 0.00 81 ALA A O 13
ATOM 22083 N N . THR A 1 82 ? -5.071 9.377 5.930 1.00 0.00 82 THR A N 13
ATOM 22084 C CA . THR A 1 82 ? -4.917 9.992 7.241 1.00 0.00 82 THR A CA 13
ATOM 22085 C C . THR A 1 82 ? -5.306 11.472 7.212 1.00 0.00 82 THR A C 13
ATOM 22086 O O . THR A 1 82 ? -6.001 11.964 8.106 1.00 0.00 82 THR A O 13
ATOM 22097 N N . VAL A 1 83 ? -4.886 12.173 6.167 1.00 0.00 83 VAL A N 13
ATOM 22098 C CA . VAL A 1 83 ? -5.192 13.592 6.031 1.00 0.00 83 VAL A CA 13
ATOM 22099 C C . VAL A 1 83 ? -6.679 13.795 5.734 1.00 0.00 83 VAL A C 13
ATOM 22100 O O . VAL A 1 83 ? -7.286 14.770 6.175 1.00 0.00 83 VAL A O 13
ATOM 22113 N N . ARG A 1 84 ? -7.264 12.862 4.989 1.00 0.00 84 ARG A N 13
ATOM 22114 C CA . ARG A 1 84 ? -8.677 12.937 4.642 1.00 0.00 84 ARG A CA 13
ATOM 22115 C C . ARG A 1 84 ? -9.565 12.438 5.785 1.00 0.00 84 ARG A C 13
ATOM 22116 O O . ARG A 1 84 ? -10.792 12.490 5.696 1.00 0.00 84 ARG A O 13
ATOM 22137 N N . GLY A 1 85 ? -8.942 11.948 6.850 1.00 0.00 85 GLY A N 13
ATOM 22138 C CA . GLY A 1 85 ? -9.682 11.607 8.054 1.00 0.00 85 GLY A CA 13
ATOM 22139 C C . GLY A 1 85 ? -10.217 10.187 8.065 1.00 0.00 85 GLY A C 13
ATOM 22140 O O . GLY A 1 85 ? -10.897 9.788 9.011 1.00 0.00 85 GLY A O 13
ATOM 22144 N N . TYR A 1 86 ? -9.901 9.413 7.033 1.00 0.00 86 TYR A N 13
ATOM 22145 C CA . TYR A 1 86 ? -10.366 8.028 6.953 1.00 0.00 86 TYR A CA 13
ATOM 22146 C C . TYR A 1 86 ? -9.650 7.178 8.001 1.00 0.00 86 TYR A C 13
ATOM 22147 O O . TYR A 1 86 ? -10.122 6.109 8.394 1.00 0.00 86 TYR A O 13
ATOM 22165 N N . ARG A 1 87 ? -8.505 7.676 8.436 1.00 0.00 87 ARG A N 13
ATOM 22166 C CA . ARG A 1 87 ? -7.764 7.112 9.554 1.00 0.00 87 ARG A CA 13
ATOM 22167 C C . ARG A 1 87 ? -6.919 8.216 10.163 1.00 0.00 87 ARG A C 13
ATOM 22168 O O . ARG A 1 87 ? -6.501 9.122 9.453 1.00 0.00 87 ARG A O 13
ATOM 22189 N N . GLU A 1 88 ? -6.692 8.173 11.465 1.00 0.00 88 GLU A N 13
ATOM 22190 C CA . GLU A 1 88 ? -5.874 9.192 12.106 1.00 0.00 88 GLU A CA 13
ATOM 22191 C C . GLU A 1 88 ? -4.874 8.566 13.063 1.00 0.00 88 GLU A C 13
ATOM 22192 O O . GLU A 1 88 ? -5.009 7.402 13.448 1.00 0.00 88 GLU A O 13
ATOM 22204 N N . GLY A 1 89 ? -3.869 9.344 13.432 1.00 0.00 89 GLY A N 13
ATOM 22205 C CA . GLY A 1 89 ? -2.807 8.840 14.271 1.00 0.00 89 GLY A CA 13
ATOM 22206 C C . GLY A 1 89 ? -1.474 8.881 13.564 1.00 0.00 89 GLY A C 13
ATOM 22207 O O . GLY A 1 89 ? -0.858 9.941 13.434 1.00 0.00 89 GLY A O 13
ATOM 22211 N N . ASP A 1 90 ? -1.044 7.728 13.089 1.00 0.00 90 ASP A N 13
ATOM 22212 C CA . ASP A 1 90 ? 0.222 7.604 12.378 1.00 0.00 90 ASP A CA 13
ATOM 22213 C C . ASP A 1 90 ? 0.088 6.518 11.313 1.00 0.00 90 ASP A C 13
ATOM 22214 O O . ASP A 1 90 ? -0.851 5.716 11.362 1.00 0.00 90 ASP A O 13
ATOM 22223 N N . ASN A 1 91 ? 0.995 6.497 10.346 1.00 0.00 91 ASN A N 13
ATOM 22224 C CA . ASN A 1 91 ? 0.980 5.470 9.320 1.00 0.00 91 ASN A CA 13
ATOM 22225 C C . ASN A 1 91 ? 1.657 4.206 9.835 1.00 0.00 91 ASN A C 13
ATOM 22226 O O . ASN A 1 91 ? 2.670 4.274 10.523 1.00 0.00 91 ASN A O 13
ATOM 22237 N N . PRO A 1 92 ? 1.115 3.033 9.490 1.00 0.00 92 PRO A N 13
ATOM 22238 C CA . PRO A 1 92 ? 1.657 1.752 9.926 1.00 0.00 92 PRO A CA 13
ATOM 22239 C C . PRO A 1 92 ? 2.650 1.161 8.928 1.00 0.00 92 PRO A C 13
ATOM 22240 O O . PRO A 1 92 ? 3.135 0.044 9.106 1.00 0.00 92 PRO A O 13
ATOM 22251 N N . ALA A 1 93 ? 2.958 1.922 7.886 1.00 0.00 93 ALA A N 13
ATOM 22252 C CA . ALA A 1 93 ? 3.813 1.436 6.814 1.00 0.00 93 ALA A CA 13
ATOM 22253 C C . ALA A 1 93 ? 5.253 1.911 6.982 1.00 0.00 93 ALA A C 13
ATOM 22254 O O . ALA A 1 93 ? 6.113 1.615 6.151 1.00 0.00 93 ALA A O 13
ATOM 22261 N N . ARG A 1 94 ? 5.516 2.645 8.054 1.00 0.00 94 ARG A N 13
ATOM 22262 C CA . ARG A 1 94 ? 6.861 3.118 8.332 1.00 0.00 94 ARG A CA 13
ATOM 22263 C C . ARG A 1 94 ? 7.566 2.186 9.314 1.00 0.00 94 ARG A C 13
ATOM 22264 O O . ARG A 1 94 ? 6.946 1.645 10.231 1.00 0.00 94 ARG A O 13
ATOM 22285 N N . TRP A 1 95 ? 8.857 1.996 9.098 1.00 0.00 95 TRP A N 13
ATOM 22286 C CA . TRP A 1 95 ? 9.644 1.055 9.880 1.00 0.00 95 TRP A CA 13
ATOM 22287 C C . TRP A 1 95 ? 10.988 1.645 10.271 1.00 0.00 95 TRP A C 13
ATOM 22288 O O . TRP A 1 95 ? 11.473 2.590 9.646 1.00 0.00 95 TRP A O 13
ATOM 22309 N N . ARG A 1 96 ? 11.583 1.078 11.309 1.00 0.00 96 ARG A N 13
ATOM 22310 C CA . ARG A 1 96 ? 12.931 1.438 11.702 1.00 0.00 96 ARG A CA 13
ATOM 22311 C C . ARG A 1 96 ? 13.940 0.531 11.020 1.00 0.00 96 ARG A C 13
ATOM 22312 O O . ARG A 1 96 ? 14.867 0.999 10.359 1.00 0.00 96 ARG A O 13
ATOM 22333 N N . GLY A 1 97 ? 13.731 -0.765 11.157 1.00 0.00 97 GLY A N 13
ATOM 22334 C CA . GLY A 1 97 ? 14.636 -1.729 10.571 1.00 0.00 97 GLY A CA 13
ATOM 22335 C C . GLY A 1 97 ? 13.973 -3.069 10.335 1.00 0.00 97 GLY A C 13
ATOM 22336 O O . GLY A 1 97 ? 14.479 -4.099 10.781 1.00 0.00 97 GLY A O 13
ATOM 22340 N N . TYR A 1 98 ? 12.829 -3.049 9.642 1.00 0.00 98 TYR A N 13
ATOM 22341 C CA . TYR A 1 98 ? 12.102 -4.273 9.291 1.00 0.00 98 TYR A CA 13
ATOM 22342 C C . TYR A 1 98 ? 13.037 -5.267 8.610 1.00 0.00 98 TYR A C 13
ATOM 22343 O O . TYR A 1 98 ? 13.153 -6.423 9.026 1.00 0.00 98 TYR A O 13
ATOM 22361 N N . LEU A 1 99 ? 13.702 -4.803 7.559 1.00 0.00 99 LEU A N 13
ATOM 22362 C CA . LEU A 1 99 ? 14.682 -5.611 6.856 1.00 0.00 99 LEU A CA 13
ATOM 22363 C C . LEU A 1 99 ? 16.065 -5.380 7.450 1.00 0.00 99 LEU A C 13
ATOM 22364 O O . LEU A 1 99 ? 16.585 -6.222 8.179 1.00 0.00 99 LEU A O 13
ATOM 22380 N N . GLU A 1 100 ? 16.643 -4.225 7.152 1.00 0.00 100 GLU A N 13
ATOM 22381 C CA . GLU A 1 100 ? 17.952 -3.870 7.673 1.00 0.00 100 GLU A CA 13
ATOM 22382 C C . GLU A 1 100 ? 18.167 -2.364 7.601 1.00 0.00 100 GLU A C 13
ATOM 22383 O O . GLU A 1 100 ? 17.911 -1.738 6.570 1.00 0.00 100 GLU A O 13
ATOM 22395 N N . HIS A 1 101 ? 18.619 -1.784 8.702 1.00 0.00 101 HIS A N 13
ATOM 22396 C CA . HIS A 1 101 ? 18.909 -0.364 8.754 1.00 0.00 101 HIS A CA 13
ATOM 22397 C C . HIS A 1 101 ? 20.380 -0.153 9.087 1.00 0.00 101 HIS A C 13
ATOM 22398 O O . HIS A 1 101 ? 20.744 0.037 10.246 1.00 0.00 101 HIS A O 13
ATOM 22413 N N . HIS A 1 102 ? 21.227 -0.228 8.075 1.00 0.00 102 HIS A N 13
ATOM 22414 C CA . HIS A 1 102 ? 22.639 0.086 8.238 1.00 0.00 102 HIS A CA 13
ATOM 22415 C C . HIS A 1 102 ? 23.005 1.234 7.319 1.00 0.00 102 HIS A C 13
ATOM 22416 O O . HIS A 1 102 ? 23.000 1.085 6.097 1.00 0.00 102 HIS A O 13
ATOM 22431 N N . HIS A 1 103 ? 23.291 2.380 7.921 1.00 0.00 103 HIS A N 13
ATOM 22432 C CA . HIS A 1 103 ? 23.516 3.618 7.184 1.00 0.00 103 HIS A CA 13
ATOM 22433 C C . HIS A 1 103 ? 24.686 3.490 6.214 1.00 0.00 103 HIS A C 13
ATOM 22434 O O . HIS A 1 103 ? 24.524 3.726 5.015 1.00 0.00 103 HIS A O 13
ATOM 22449 N N . HIS A 1 104 ? 25.859 3.119 6.738 1.00 0.00 104 HIS A N 13
ATOM 22450 C CA . HIS A 1 104 ? 27.066 2.973 5.918 1.00 0.00 104 HIS A CA 13
ATOM 22451 C C . HIS A 1 104 ? 27.406 4.319 5.253 1.00 0.00 104 HIS A C 13
ATOM 22452 O O . HIS A 1 104 ? 26.872 5.355 5.660 1.00 0.00 104 HIS A O 13
ATOM 22467 N N . HIS A 1 105 ? 28.318 4.307 4.277 1.00 0.00 105 HIS A N 13
ATOM 22468 C CA . HIS A 1 105 ? 28.635 5.488 3.471 1.00 0.00 105 HIS A CA 13
ATOM 22469 C C . HIS A 1 105 ? 29.432 6.501 4.287 1.00 0.00 105 HIS A C 13
ATOM 22470 O O . HIS A 1 105 ? 28.942 7.041 5.279 1.00 0.00 105 HIS A O 13
ATOM 22485 N N . HIS A 1 106 ? 30.667 6.747 3.871 1.00 0.00 106 HIS A N 13
ATOM 22486 C CA . HIS A 1 106 ? 31.513 7.728 4.540 1.00 0.00 106 HIS A CA 13
ATOM 22487 C C . HIS A 1 106 ? 30.960 9.128 4.318 1.00 0.00 106 HIS A C 13
ATOM 22488 O O . HIS A 1 106 ? 30.326 9.665 5.242 1.00 0.00 106 HIS A O 13
ATOM 22504 N N . MET A 1 1 ? -14.773 3.135 5.357 1.00 0.00 1 MET A N 14
ATOM 22505 C CA . MET A 1 1 ? -14.061 3.043 4.064 1.00 0.00 1 MET A CA 14
ATOM 22506 C C . MET A 1 1 ? -13.105 1.865 4.087 1.00 0.00 1 MET A C 14
ATOM 22507 O O . MET A 1 1 ? -12.292 1.741 5.005 1.00 0.00 1 MET A O 14
ATOM 22523 N N . THR A 1 2 ? -13.192 1.003 3.086 1.00 0.00 2 THR A N 14
ATOM 22524 C CA . THR A 1 2 ? -12.315 -0.153 3.025 1.00 0.00 2 THR A CA 14
ATOM 22525 C C . THR A 1 2 ? -11.004 0.222 2.347 1.00 0.00 2 THR A C 14
ATOM 22526 O O . THR A 1 2 ? -10.920 1.257 1.677 1.00 0.00 2 THR A O 14
ATOM 22537 N N . PHE A 1 3 ? -9.986 -0.607 2.528 1.00 0.00 3 PHE A N 14
ATOM 22538 C CA . PHE A 1 3 ? -8.677 -0.346 1.944 1.00 0.00 3 PHE A CA 14
ATOM 22539 C C . PHE A 1 3 ? -8.764 -0.302 0.422 1.00 0.00 3 PHE A C 14
ATOM 22540 O O . PHE A 1 3 ? -8.156 0.558 -0.213 1.00 0.00 3 PHE A O 14
ATOM 22557 N N . SER A 1 4 ? -9.536 -1.223 -0.157 1.00 0.00 4 SER A N 14
ATOM 22558 C CA . SER A 1 4 ? -9.723 -1.268 -1.605 1.00 0.00 4 SER A CA 14
ATOM 22559 C C . SER A 1 4 ? -10.358 0.025 -2.114 1.00 0.00 4 SER A C 14
ATOM 22560 O O . SER A 1 4 ? -9.961 0.557 -3.153 1.00 0.00 4 SER A O 14
ATOM 22568 N N . GLU A 1 5 ? -11.329 0.534 -1.368 1.00 0.00 5 GLU A N 14
ATOM 22569 C CA . GLU A 1 5 ? -12.002 1.773 -1.718 1.00 0.00 5 GLU A CA 14
ATOM 22570 C C . GLU A 1 5 ? -11.056 2.963 -1.602 1.00 0.00 5 GLU A C 14
ATOM 22571 O O . GLU A 1 5 ? -10.959 3.784 -2.512 1.00 0.00 5 GLU A O 14
ATOM 22583 N N . CYS A 1 6 ? -10.355 3.038 -0.479 1.00 0.00 6 CYS A N 14
ATOM 22584 C CA . CYS A 1 6 ? -9.458 4.153 -0.201 1.00 0.00 6 CYS A CA 14
ATOM 22585 C C . CYS A 1 6 ? -8.324 4.200 -1.216 1.00 0.00 6 CYS A C 14
ATOM 22586 O O . CYS A 1 6 ? -7.971 5.266 -1.723 1.00 0.00 6 CYS A O 14
ATOM 22594 N N . ALA A 1 7 ? -7.760 3.033 -1.503 1.00 0.00 7 ALA A N 14
ATOM 22595 C CA . ALA A 1 7 ? -6.705 2.916 -2.502 1.00 0.00 7 ALA A CA 14
ATOM 22596 C C . ALA A 1 7 ? -7.208 3.370 -3.868 1.00 0.00 7 ALA A C 14
ATOM 22597 O O . ALA A 1 7 ? -6.504 4.067 -4.598 1.00 0.00 7 ALA A O 14
ATOM 22604 N N . ALA A 1 8 ? -8.436 2.983 -4.198 1.00 0.00 8 ALA A N 14
ATOM 22605 C CA . ALA A 1 8 ? -9.053 3.392 -5.451 1.00 0.00 8 ALA A CA 14
ATOM 22606 C C . ALA A 1 8 ? -9.248 4.903 -5.490 1.00 0.00 8 ALA A C 14
ATOM 22607 O O . ALA A 1 8 ? -8.998 5.539 -6.511 1.00 0.00 8 ALA A O 14
ATOM 22614 N N . LEU A 1 9 ? -9.680 5.474 -4.369 1.00 0.00 9 LEU A N 14
ATOM 22615 C CA . LEU A 1 9 ? -9.885 6.913 -4.269 1.00 0.00 9 LEU A CA 14
ATOM 22616 C C . LEU A 1 9 ? -8.567 7.659 -4.439 1.00 0.00 9 LEU A C 14
ATOM 22617 O O . LEU A 1 9 ? -8.527 8.719 -5.056 1.00 0.00 9 LEU A O 14
ATOM 22633 N N . TYR A 1 10 ? -7.491 7.096 -3.902 1.00 0.00 10 TYR A N 14
ATOM 22634 C CA . TYR A 1 10 ? -6.170 7.686 -4.058 1.00 0.00 10 TYR A CA 14
ATOM 22635 C C . TYR A 1 10 ? -5.828 7.825 -5.537 1.00 0.00 10 TYR A C 14
ATOM 22636 O O . TYR A 1 10 ? -5.327 8.860 -5.980 1.00 0.00 10 TYR A O 14
ATOM 22654 N N . ILE A 1 11 ? -6.114 6.775 -6.290 1.00 0.00 11 ILE A N 14
ATOM 22655 C CA . ILE A 1 11 ? -5.870 6.765 -7.723 1.00 0.00 11 ILE A CA 14
ATOM 22656 C C . ILE A 1 11 ? -6.838 7.706 -8.436 1.00 0.00 11 ILE A C 14
ATOM 22657 O O . ILE A 1 11 ? -6.425 8.536 -9.241 1.00 0.00 11 ILE A O 14
ATOM 22673 N N . LYS A 1 12 ? -8.120 7.594 -8.104 1.00 0.00 12 LYS A N 14
ATOM 22674 C CA . LYS A 1 12 ? -9.158 8.428 -8.709 1.00 0.00 12 LYS A CA 14
ATOM 22675 C C . LYS A 1 12 ? -8.872 9.914 -8.515 1.00 0.00 12 LYS A C 14
ATOM 22676 O O . LYS A 1 12 ? -8.962 10.700 -9.458 1.00 0.00 12 LYS A O 14
ATOM 22695 N N . ALA A 1 13 ? -8.508 10.294 -7.295 1.00 0.00 13 ALA A N 14
ATOM 22696 C CA . ALA A 1 13 ? -8.283 11.698 -6.960 1.00 0.00 13 ALA A CA 14
ATOM 22697 C C . ALA A 1 13 ? -7.016 12.244 -7.614 1.00 0.00 13 ALA A C 14
ATOM 22698 O O . ALA A 1 13 ? -6.708 13.427 -7.492 1.00 0.00 13 ALA A O 14
ATOM 22705 N N . HIS A 1 14 ? -6.280 11.383 -8.302 1.00 0.00 14 HIS A N 14
ATOM 22706 C CA . HIS A 1 14 ? -5.059 11.802 -8.974 1.00 0.00 14 HIS A CA 14
ATOM 22707 C C . HIS A 1 14 ? -5.039 11.334 -10.422 1.00 0.00 14 HIS A C 14
ATOM 22708 O O . HIS A 1 14 ? -4.048 11.515 -11.107 1.00 0.00 14 HIS A O 14
ATOM 22723 N N . ARG A 1 15 ? -6.140 10.759 -10.898 1.00 0.00 15 ARG A N 14
ATOM 22724 C CA . ARG A 1 15 ? -6.162 10.182 -12.242 1.00 0.00 15 ARG A CA 14
ATOM 22725 C C . ARG A 1 15 ? -6.168 11.272 -13.309 1.00 0.00 15 ARG A C 14
ATOM 22726 O O . ARG A 1 15 ? -5.917 11.010 -14.483 1.00 0.00 15 ARG A O 14
ATOM 22747 N N . SER A 1 16 ? -6.480 12.489 -12.899 1.00 0.00 16 SER A N 14
ATOM 22748 C CA . SER A 1 16 ? -6.389 13.638 -13.789 1.00 0.00 16 SER A CA 14
ATOM 22749 C C . SER A 1 16 ? -5.002 14.260 -13.689 1.00 0.00 16 SER A C 14
ATOM 22750 O O . SER A 1 16 ? -4.498 14.843 -14.649 1.00 0.00 16 SER A O 14
ATOM 22758 N N . SER A 1 17 ? -4.392 14.125 -12.518 1.00 0.00 17 SER A N 14
ATOM 22759 C CA . SER A 1 17 ? -3.018 14.545 -12.314 1.00 0.00 17 SER A CA 14
ATOM 22760 C C . SER A 1 17 ? -2.087 13.542 -12.984 1.00 0.00 17 SER A C 14
ATOM 22761 O O . SER A 1 17 ? -0.914 13.817 -13.245 1.00 0.00 17 SER A O 14
ATOM 22769 N N . TRP A 1 18 ? -2.647 12.379 -13.264 1.00 0.00 18 TRP A N 14
ATOM 22770 C CA . TRP A 1 18 ? -1.942 11.296 -13.898 1.00 0.00 18 TRP A CA 14
ATOM 22771 C C . TRP A 1 18 ? -2.536 11.042 -15.261 1.00 0.00 18 TRP A C 14
ATOM 22772 O O . TRP A 1 18 ? -3.365 10.148 -15.404 1.00 0.00 18 TRP A O 14
ATOM 22793 N N . LYS A 1 19 ? -2.201 11.868 -16.230 1.00 0.00 19 LYS A N 14
ATOM 22794 C CA . LYS A 1 19 ? -2.372 11.478 -17.624 1.00 0.00 19 LYS A CA 14
ATOM 22795 C C . LYS A 1 19 ? -1.494 10.267 -17.824 1.00 0.00 19 LYS A C 14
ATOM 22796 O O . LYS A 1 19 ? -0.348 10.374 -18.245 1.00 0.00 19 LYS A O 14
ATOM 22815 N N . ASN A 1 20 ? -2.035 9.098 -17.485 1.00 0.00 20 ASN A N 14
ATOM 22816 C CA . ASN A 1 20 ? -3.357 8.564 -17.900 1.00 0.00 20 ASN A CA 14
ATOM 22817 C C . ASN A 1 20 ? -3.136 7.721 -19.129 1.00 0.00 20 ASN A C 14
ATOM 22818 O O . ASN A 1 20 ? -3.231 8.150 -20.281 1.00 0.00 20 ASN A O 14
ATOM 22829 N N . THR A 1 21 ? -2.783 6.500 -18.782 1.00 0.00 21 THR A N 14
ATOM 22830 C CA . THR A 1 21 ? -2.340 5.441 -19.655 1.00 0.00 21 THR A CA 14
ATOM 22831 C C . THR A 1 21 ? -2.435 4.177 -18.816 1.00 0.00 21 THR A C 14
ATOM 22832 O O . THR A 1 21 ? -3.121 4.181 -17.792 1.00 0.00 21 THR A O 14
ATOM 22843 N N . LYS A 1 22 ? -1.753 3.115 -19.208 1.00 0.00 22 LYS A N 14
ATOM 22844 C CA . LYS A 1 22 ? -1.718 1.894 -18.399 1.00 0.00 22 LYS A CA 14
ATOM 22845 C C . LYS A 1 22 ? -1.050 2.111 -17.029 1.00 0.00 22 LYS A C 14
ATOM 22846 O O . LYS A 1 22 ? -0.976 1.195 -16.217 1.00 0.00 22 LYS A O 14
ATOM 22865 N N . HIS A 1 23 ? -0.564 3.326 -16.793 1.00 0.00 23 HIS A N 14
ATOM 22866 C CA . HIS A 1 23 ? -0.011 3.718 -15.484 1.00 0.00 23 HIS A CA 14
ATOM 22867 C C . HIS A 1 23 ? -1.017 3.510 -14.352 1.00 0.00 23 HIS A C 14
ATOM 22868 O O . HIS A 1 23 ? -0.671 2.967 -13.303 1.00 0.00 23 HIS A O 14
ATOM 22883 N N . ALA A 1 24 ? -2.258 3.937 -14.563 1.00 0.00 24 ALA A N 14
ATOM 22884 C CA . ALA A 1 24 ? -3.293 3.794 -13.540 1.00 0.00 24 ALA A CA 14
ATOM 22885 C C . ALA A 1 24 ? -3.616 2.319 -13.323 1.00 0.00 24 ALA A C 14
ATOM 22886 O O . ALA A 1 24 ? -3.903 1.885 -12.204 1.00 0.00 24 ALA A O 14
ATOM 22893 N N . ASP A 1 25 ? -3.559 1.555 -14.410 1.00 0.00 25 ASP A N 14
ATOM 22894 C CA . ASP A 1 25 ? -3.785 0.115 -14.362 1.00 0.00 25 ASP A CA 14
ATOM 22895 C C . ASP A 1 25 ? -2.687 -0.552 -13.540 1.00 0.00 25 ASP A C 14
ATOM 22896 O O . ASP A 1 25 ? -2.961 -1.405 -12.706 1.00 0.00 25 ASP A O 14
ATOM 22905 N N . GLN A 1 26 ? -1.446 -0.126 -13.767 1.00 0.00 26 GLN A N 14
ATOM 22906 C CA . GLN A 1 26 ? -0.292 -0.639 -13.035 1.00 0.00 26 GLN A CA 14
ATOM 22907 C C . GLN A 1 26 ? -0.454 -0.430 -11.532 1.00 0.00 26 GLN A C 14
ATOM 22908 O O . GLN A 1 26 ? -0.148 -1.319 -10.729 1.00 0.00 26 GLN A O 14
ATOM 22922 N N . TRP A 1 27 ? -0.938 0.748 -11.162 1.00 0.00 27 TRP A N 14
ATOM 22923 C CA . TRP A 1 27 ? -1.213 1.066 -9.767 1.00 0.00 27 TRP A CA 14
ATOM 22924 C C . TRP A 1 27 ? -2.346 0.206 -9.217 1.00 0.00 27 TRP A C 14
ATOM 22925 O O . TRP A 1 27 ? -2.230 -0.380 -8.141 1.00 0.00 27 TRP A O 14
ATOM 22946 N N . THR A 1 28 ? -3.434 0.128 -9.970 1.00 0.00 28 THR A N 14
ATOM 22947 C CA . THR A 1 28 ? -4.620 -0.588 -9.524 1.00 0.00 28 THR A CA 14
ATOM 22948 C C . THR A 1 28 ? -4.378 -2.098 -9.471 1.00 0.00 28 THR A C 14
ATOM 22949 O O . THR A 1 28 ? -4.655 -2.738 -8.462 1.00 0.00 28 THR A O 14
ATOM 22960 N N . ASN A 1 29 ? -3.833 -2.641 -10.552 1.00 0.00 29 ASN A N 14
ATOM 22961 C CA . ASN A 1 29 ? -3.713 -4.085 -10.731 1.00 0.00 29 ASN A CA 14
ATOM 22962 C C . ASN A 1 29 ? -2.922 -4.729 -9.600 1.00 0.00 29 ASN A C 14
ATOM 22963 O O . ASN A 1 29 ? -3.337 -5.744 -9.042 1.00 0.00 29 ASN A O 14
ATOM 22974 N N . THR A 1 30 ? -1.790 -4.130 -9.260 1.00 0.00 30 THR A N 14
ATOM 22975 C CA . THR A 1 30 ? -0.905 -4.694 -8.252 1.00 0.00 30 THR A CA 14
ATOM 22976 C C . THR A 1 30 ? -1.573 -4.744 -6.875 1.00 0.00 30 THR A C 14
ATOM 22977 O O . THR A 1 30 ? -1.648 -5.803 -6.247 1.00 0.00 30 THR A O 14
ATOM 22988 N N . ILE A 1 31 ? -2.087 -3.606 -6.428 1.00 0.00 31 ILE A N 14
ATOM 22989 C CA . ILE A 1 31 ? -2.713 -3.512 -5.114 1.00 0.00 31 ILE A CA 14
ATOM 22990 C C . ILE A 1 31 ? -3.989 -4.346 -5.054 1.00 0.00 31 ILE A C 14
ATOM 22991 O O . ILE A 1 31 ? -4.254 -5.022 -4.056 1.00 0.00 31 ILE A O 14
ATOM 23007 N N . LYS A 1 32 ? -4.755 -4.316 -6.135 1.00 0.00 32 LYS A N 14
ATOM 23008 C CA . LYS A 1 32 ? -6.013 -5.049 -6.214 1.00 0.00 32 LYS A CA 14
ATOM 23009 C C . LYS A 1 32 ? -5.765 -6.547 -6.033 1.00 0.00 32 LYS A C 14
ATOM 23010 O O . LYS A 1 32 ? -6.531 -7.238 -5.364 1.00 0.00 32 LYS A O 14
ATOM 23029 N N . THR A 1 33 ? -4.672 -7.032 -6.602 1.00 0.00 33 THR A N 14
ATOM 23030 C CA . THR A 1 33 ? -4.384 -8.458 -6.611 1.00 0.00 33 THR A CA 14
ATOM 23031 C C . THR A 1 33 ? -3.750 -8.923 -5.298 1.00 0.00 33 THR A C 14
ATOM 23032 O O . THR A 1 33 ? -4.185 -9.911 -4.706 1.00 0.00 33 THR A O 14
ATOM 23043 N N . TYR A 1 34 ? -2.713 -8.224 -4.855 1.00 0.00 34 TYR A N 14
ATOM 23044 C CA . TYR A 1 34 ? -1.969 -8.642 -3.670 1.00 0.00 34 TYR A CA 14
ATOM 23045 C C . TYR A 1 34 ? -2.677 -8.263 -2.370 1.00 0.00 34 TYR A C 14
ATOM 23046 O O . TYR A 1 34 ? -2.824 -9.090 -1.473 1.00 0.00 34 TYR A O 14
ATOM 23064 N N . CYS A 1 35 ? -3.120 -7.018 -2.266 1.00 0.00 35 CYS A N 14
ATOM 23065 C CA . CYS A 1 35 ? -3.697 -6.523 -1.021 1.00 0.00 35 CYS A CA 14
ATOM 23066 C C . CYS A 1 35 ? -5.199 -6.785 -0.945 1.00 0.00 35 CYS A C 14
ATOM 23067 O O . CYS A 1 35 ? -5.751 -6.937 0.146 1.00 0.00 35 CYS A O 14
ATOM 23075 N N . GLY A 1 36 ? -5.838 -6.845 -2.108 1.00 0.00 36 GLY A N 14
ATOM 23076 C CA . GLY A 1 36 ? -7.284 -6.999 -2.186 1.00 0.00 36 GLY A CA 14
ATOM 23077 C C . GLY A 1 36 ? -7.841 -8.142 -1.347 1.00 0.00 36 GLY A C 14
ATOM 23078 O O . GLY A 1 36 ? -8.604 -7.905 -0.413 1.00 0.00 36 GLY A O 14
ATOM 23082 N N . PRO A 1 37 ? -7.488 -9.400 -1.664 1.00 0.00 37 PRO A N 14
ATOM 23083 C CA . PRO A 1 37 ? -8.036 -10.583 -0.978 1.00 0.00 37 PRO A CA 14
ATOM 23084 C C . PRO A 1 37 ? -7.783 -10.598 0.532 1.00 0.00 37 PRO A C 14
ATOM 23085 O O . PRO A 1 37 ? -8.483 -11.286 1.275 1.00 0.00 37 PRO A O 14
ATOM 23096 N N . VAL A 1 38 ? -6.794 -9.841 0.989 1.00 0.00 38 VAL A N 14
ATOM 23097 C CA . VAL A 1 38 ? -6.423 -9.869 2.397 1.00 0.00 38 VAL A CA 14
ATOM 23098 C C . VAL A 1 38 ? -7.004 -8.675 3.151 1.00 0.00 38 VAL A C 14
ATOM 23099 O O . VAL A 1 38 ? -8.035 -8.791 3.814 1.00 0.00 38 VAL A O 14
ATOM 23112 N N . ILE A 1 39 ? -6.363 -7.517 3.019 1.00 0.00 39 ILE A N 14
ATOM 23113 C CA . ILE A 1 39 ? -6.750 -6.335 3.786 1.00 0.00 39 ILE A CA 14
ATOM 23114 C C . ILE A 1 39 ? -7.675 -5.427 2.983 1.00 0.00 39 ILE A C 14
ATOM 23115 O O . ILE A 1 39 ? -8.045 -4.347 3.436 1.00 0.00 39 ILE A O 14
ATOM 23131 N N . GLY A 1 40 ? -8.047 -5.888 1.794 1.00 0.00 40 GLY A N 14
ATOM 23132 C CA . GLY A 1 40 ? -8.915 -5.121 0.912 1.00 0.00 40 GLY A CA 14
ATOM 23133 C C . GLY A 1 40 ? -10.225 -4.705 1.561 1.00 0.00 40 GLY A C 14
ATOM 23134 O O . GLY A 1 40 ? -10.486 -3.510 1.707 1.00 0.00 40 GLY A O 14
ATOM 23138 N N . PRO A 1 41 ? -11.084 -5.673 1.947 1.00 0.00 41 PRO A N 14
ATOM 23139 C CA . PRO A 1 41 ? -12.395 -5.387 2.543 1.00 0.00 41 PRO A CA 14
ATOM 23140 C C . PRO A 1 41 ? -12.303 -4.906 3.993 1.00 0.00 41 PRO A C 14
ATOM 23141 O O . PRO A 1 41 ? -13.320 -4.728 4.665 1.00 0.00 41 PRO A O 14
ATOM 23152 N N . LEU A 1 42 ? -11.088 -4.705 4.474 1.00 0.00 42 LEU A N 14
ATOM 23153 C CA . LEU A 1 42 ? -10.880 -4.219 5.827 1.00 0.00 42 LEU A CA 14
ATOM 23154 C C . LEU A 1 42 ? -10.874 -2.698 5.841 1.00 0.00 42 LEU A C 14
ATOM 23155 O O . LEU A 1 42 ? -10.679 -2.065 4.805 1.00 0.00 42 LEU A O 14
ATOM 23171 N N . SER A 1 43 ? -11.092 -2.120 7.010 1.00 0.00 43 SER A N 14
ATOM 23172 C CA . SER A 1 43 ? -11.150 -0.676 7.146 1.00 0.00 43 SER A CA 14
ATOM 23173 C C . SER A 1 43 ? -9.769 -0.062 6.976 1.00 0.00 43 SER A C 14
ATOM 23174 O O . SER A 1 43 ? -8.783 -0.585 7.495 1.00 0.00 43 SER A O 14
ATOM 23182 N N . VAL A 1 44 ? -9.710 1.058 6.264 1.00 0.00 44 VAL A N 14
ATOM 23183 C CA . VAL A 1 44 ? -8.465 1.796 6.104 1.00 0.00 44 VAL A CA 14
ATOM 23184 C C . VAL A 1 44 ? -8.028 2.370 7.455 1.00 0.00 44 VAL A C 14
ATOM 23185 O O . VAL A 1 44 ? -6.848 2.644 7.689 1.00 0.00 44 VAL A O 14
ATOM 23198 N N . GLN A 1 45 ? -8.989 2.512 8.358 1.00 0.00 45 GLN A N 14
ATOM 23199 C CA . GLN A 1 45 ? -8.712 3.008 9.695 1.00 0.00 45 GLN A CA 14
ATOM 23200 C C . GLN A 1 45 ? -8.037 1.909 10.512 1.00 0.00 45 GLN A C 14
ATOM 23201 O O . GLN A 1 45 ? -7.120 2.176 11.284 1.00 0.00 45 GLN A O 14
ATOM 23215 N N . ASP A 1 46 ? -8.463 0.668 10.297 1.00 0.00 46 ASP A N 14
ATOM 23216 C CA . ASP A 1 46 ? -7.942 -0.464 11.060 1.00 0.00 46 ASP A CA 14
ATOM 23217 C C . ASP A 1 46 ? -6.623 -0.986 10.501 1.00 0.00 46 ASP A C 14
ATOM 23218 O O . ASP A 1 46 ? -6.000 -1.857 11.113 1.00 0.00 46 ASP A O 14
ATOM 23227 N N . VAL A 1 47 ? -6.207 -0.477 9.344 1.00 0.00 47 VAL A N 14
ATOM 23228 C CA . VAL A 1 47 ? -4.960 -0.921 8.727 1.00 0.00 47 VAL A CA 14
ATOM 23229 C C . VAL A 1 47 ? -3.776 -0.700 9.663 1.00 0.00 47 VAL A C 14
ATOM 23230 O O . VAL A 1 47 ? -3.332 0.434 9.875 1.00 0.00 47 VAL A O 14
ATOM 23243 N N . ASP A 1 48 ? -3.291 -1.791 10.233 1.00 0.00 48 ASP A N 14
ATOM 23244 C CA . ASP A 1 48 ? -2.158 -1.759 11.146 1.00 0.00 48 ASP A CA 14
ATOM 23245 C C . ASP A 1 48 ? -0.995 -2.549 10.561 1.00 0.00 48 ASP A C 14
ATOM 23246 O O . ASP A 1 48 ? -1.169 -3.299 9.600 1.00 0.00 48 ASP A O 14
ATOM 23255 N N . THR A 1 49 ? 0.174 -2.383 11.155 1.00 0.00 49 THR A N 14
ATOM 23256 C CA . THR A 1 49 ? 1.397 -3.011 10.678 1.00 0.00 49 THR A CA 14
ATOM 23257 C C . THR A 1 49 ? 1.269 -4.534 10.639 1.00 0.00 49 THR A C 14
ATOM 23258 O O . THR A 1 49 ? 1.745 -5.180 9.706 1.00 0.00 49 THR A O 14
ATOM 23269 N N . LYS A 1 50 ? 0.604 -5.100 11.646 1.00 0.00 50 LYS A N 14
ATOM 23270 C CA . LYS A 1 50 ? 0.452 -6.543 11.755 1.00 0.00 50 LYS A CA 14
ATOM 23271 C C . LYS A 1 50 ? -0.336 -7.086 10.567 1.00 0.00 50 LYS A C 14
ATOM 23272 O O . LYS A 1 50 ? -0.026 -8.152 10.034 1.00 0.00 50 LYS A O 14
ATOM 23291 N N . LEU A 1 51 ? -1.351 -6.334 10.158 1.00 0.00 51 LEU A N 14
ATOM 23292 C CA . LEU A 1 51 ? -2.166 -6.699 9.009 1.00 0.00 51 LEU A CA 14
ATOM 23293 C C . LEU A 1 51 ? -1.340 -6.659 7.729 1.00 0.00 51 LEU A C 14
ATOM 23294 O O . LEU A 1 51 ? -1.484 -7.515 6.858 1.00 0.00 51 LEU A O 14
ATOM 23310 N N . ILE A 1 52 ? -0.462 -5.667 7.634 1.00 0.00 52 ILE A N 14
ATOM 23311 C CA . ILE A 1 52 ? 0.426 -5.534 6.485 1.00 0.00 52 ILE A CA 14
ATOM 23312 C C . ILE A 1 52 ? 1.402 -6.707 6.433 1.00 0.00 52 ILE A C 14
ATOM 23313 O O . ILE A 1 52 ? 1.707 -7.232 5.359 1.00 0.00 52 ILE A O 14
ATOM 23329 N N . MET A 1 53 ? 1.874 -7.124 7.606 1.00 0.00 53 MET A N 14
ATOM 23330 C CA . MET A 1 53 ? 2.780 -8.266 7.713 1.00 0.00 53 MET A CA 14
ATOM 23331 C C . MET A 1 53 ? 2.131 -9.529 7.153 1.00 0.00 53 MET A C 14
ATOM 23332 O O . MET A 1 53 ? 2.795 -10.339 6.507 1.00 0.00 53 MET A O 14
ATOM 23346 N N . LYS A 1 54 ? 0.830 -9.674 7.387 1.00 0.00 54 LYS A N 14
ATOM 23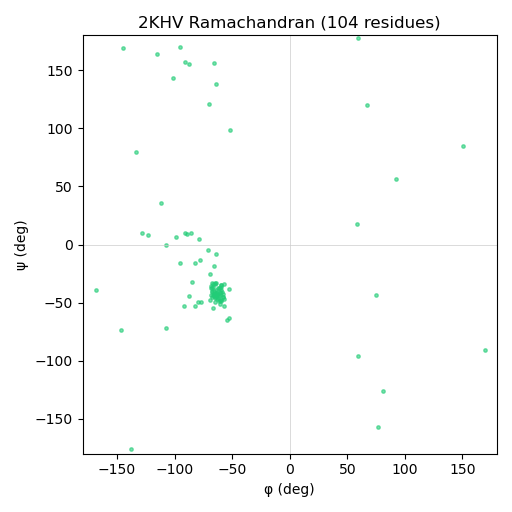347 C CA . LYS A 1 54 ? 0.078 -10.824 6.894 1.00 0.00 54 LYS A CA 14
ATOM 23348 C C . LYS A 1 54 ? 0.104 -10.876 5.369 1.00 0.00 54 LYS A C 14
ATOM 23349 O O . LYS A 1 54 ? 0.191 -11.952 4.774 1.00 0.00 54 LYS A O 14
ATOM 23368 N N . VAL A 1 55 ? 0.025 -9.708 4.747 1.00 0.00 55 VAL A N 14
ATOM 23369 C CA . VAL A 1 55 ? 0.020 -9.609 3.293 1.00 0.00 55 VAL A CA 14
ATOM 23370 C C . VAL A 1 55 ? 1.417 -9.837 2.722 1.00 0.00 55 VAL A C 14
ATOM 23371 O O . VAL A 1 55 ? 1.586 -10.552 1.737 1.00 0.00 55 VAL A O 14
ATOM 23384 N N . LEU A 1 56 ? 2.414 -9.243 3.362 1.00 0.00 56 LEU A N 14
ATOM 23385 C CA . LEU A 1 56 ? 3.774 -9.245 2.839 1.00 0.00 56 LEU A CA 14
ATOM 23386 C C . LEU A 1 56 ? 4.479 -10.583 3.051 1.00 0.00 56 LEU A C 14
ATOM 23387 O O . LEU A 1 56 ? 5.410 -10.912 2.315 1.00 0.00 56 LEU A O 14
ATOM 23403 N N . ASP A 1 57 ? 4.034 -11.345 4.054 1.00 0.00 57 ASP A N 14
ATOM 23404 C CA . ASP A 1 57 ? 4.679 -12.618 4.423 1.00 0.00 57 ASP A CA 14
ATOM 23405 C C . ASP A 1 57 ? 4.961 -13.501 3.197 1.00 0.00 57 ASP A C 14
ATOM 23406 O O . ASP A 1 57 ? 6.108 -13.889 2.973 1.00 0.00 57 ASP A O 14
ATOM 23415 N N . PRO A 1 58 ? 3.937 -13.828 2.371 1.00 0.00 58 PRO A N 14
ATOM 23416 C CA . PRO A 1 58 ? 4.141 -14.649 1.174 1.00 0.00 58 PRO A CA 14
ATOM 23417 C C . PRO A 1 58 ? 4.763 -13.875 0.007 1.00 0.00 58 PRO A C 14
ATOM 23418 O O . PRO A 1 58 ? 5.322 -14.473 -0.911 1.00 0.00 58 PRO A O 14
ATOM 23429 N N . ILE A 1 59 ? 4.677 -12.547 0.047 1.00 0.00 59 ILE A N 14
ATOM 23430 C CA . ILE A 1 59 ? 5.154 -11.719 -1.053 1.00 0.00 59 ILE A CA 14
ATOM 23431 C C . ILE A 1 59 ? 6.677 -11.590 -1.031 1.00 0.00 59 ILE A C 14
ATOM 23432 O O . ILE A 1 59 ? 7.321 -11.631 -2.081 1.00 0.00 59 ILE A O 14
ATOM 23448 N N . TRP A 1 60 ? 7.248 -11.450 0.164 1.00 0.00 60 TRP A N 14
ATOM 23449 C CA . TRP A 1 60 ? 8.702 -11.366 0.314 1.00 0.00 60 TRP A CA 14
ATOM 23450 C C . TRP A 1 60 ? 9.386 -12.606 -0.244 1.00 0.00 60 TRP A C 14
ATOM 23451 O O . TRP A 1 60 ? 10.517 -12.547 -0.726 1.00 0.00 60 TRP A O 14
ATOM 23472 N N . GLU A 1 61 ? 8.682 -13.723 -0.180 1.00 0.00 61 GLU A N 14
ATOM 23473 C CA . GLU A 1 61 ? 9.205 -14.994 -0.610 1.00 0.00 61 GLU A CA 14
ATOM 23474 C C . GLU A 1 61 ? 9.179 -15.115 -2.129 1.00 0.00 61 GLU A C 14
ATOM 23475 O O . GLU A 1 61 ? 9.983 -15.834 -2.724 1.00 0.00 61 GLU A O 14
ATOM 23487 N N . GLN A 1 62 ? 8.249 -14.404 -2.749 1.00 0.00 62 GLN A N 14
ATOM 23488 C CA . GLN A 1 62 ? 8.078 -14.460 -4.188 1.00 0.00 62 GLN A CA 14
ATOM 23489 C C . GLN A 1 62 ? 8.838 -13.334 -4.881 1.00 0.00 62 GLN A C 14
ATOM 23490 O O . GLN A 1 62 ? 9.755 -13.585 -5.664 1.00 0.00 62 GLN A O 14
ATOM 23504 N N . LYS A 1 63 ? 8.468 -12.095 -4.576 1.00 0.00 63 LYS A N 14
ATOM 23505 C CA . LYS A 1 63 ? 9.009 -10.938 -5.282 1.00 0.00 63 LYS A CA 14
ATOM 23506 C C . LYS A 1 63 ? 9.277 -9.782 -4.322 1.00 0.00 63 LYS A C 14
ATOM 23507 O O . LYS A 1 63 ? 8.419 -8.918 -4.124 1.00 0.00 63 LYS A O 14
ATOM 23526 N N . PRO A 1 64 ? 10.459 -9.765 -3.686 1.00 0.00 64 PRO A N 14
ATOM 23527 C CA . PRO A 1 64 ? 10.855 -8.686 -2.775 1.00 0.00 64 PRO A CA 14
ATOM 23528 C C . PRO A 1 64 ? 10.857 -7.320 -3.455 1.00 0.00 64 PRO A C 14
ATOM 23529 O O . PRO A 1 64 ? 10.589 -6.300 -2.817 1.00 0.00 64 PRO A O 14
ATOM 23540 N N . GLU A 1 65 ? 11.148 -7.304 -4.753 1.00 0.00 65 GLU A N 14
ATOM 23541 C CA . GLU A 1 65 ? 11.126 -6.077 -5.531 1.00 0.00 65 GLU A CA 14
ATOM 23542 C C . GLU A 1 65 ? 9.714 -5.497 -5.573 1.00 0.00 65 GLU A C 14
ATOM 23543 O O . GLU A 1 65 ? 9.508 -4.301 -5.361 1.00 0.00 65 GLU A O 14
ATOM 23555 N N . THR A 1 66 ? 8.742 -6.366 -5.814 1.00 0.00 66 THR A N 14
ATOM 23556 C CA . THR A 1 66 ? 7.349 -5.958 -5.885 1.00 0.00 66 THR A CA 14
ATOM 23557 C C . THR A 1 66 ? 6.836 -5.596 -4.499 1.00 0.00 66 THR A C 14
ATOM 23558 O O . THR A 1 66 ? 6.054 -4.663 -4.341 1.00 0.00 66 THR A O 14
ATOM 23569 N N . ALA A 1 67 ? 7.300 -6.332 -3.497 1.00 0.00 67 ALA A N 14
ATOM 23570 C CA . ALA A 1 67 ? 6.935 -6.056 -2.113 1.00 0.00 67 ALA A CA 14
ATOM 23571 C C . ALA A 1 67 ? 7.418 -4.670 -1.699 1.00 0.00 67 ALA A C 14
ATOM 23572 O O . ALA A 1 67 ? 6.704 -3.932 -1.022 1.00 0.00 67 ALA A O 14
ATOM 23579 N N . SER A 1 68 ? 8.628 -4.322 -2.121 1.00 0.00 68 SER A N 14
ATOM 23580 C CA . SER A 1 68 ? 9.193 -3.008 -1.835 1.00 0.00 68 SER A CA 14
ATOM 23581 C C . SER A 1 68 ? 8.392 -1.913 -2.541 1.00 0.00 68 SER A C 14
ATOM 23582 O O . SER A 1 68 ? 8.126 -0.856 -1.969 1.00 0.00 68 SER A O 14
ATOM 23590 N N . ARG A 1 69 ? 7.989 -2.180 -3.778 1.00 0.00 69 ARG A N 14
ATOM 23591 C CA . ARG A 1 69 ? 7.176 -1.245 -4.535 1.00 0.00 69 ARG A CA 14
ATOM 23592 C C . ARG A 1 69 ? 5.782 -1.120 -3.927 1.00 0.00 69 ARG A C 14
ATOM 23593 O O . ARG A 1 69 ? 5.211 -0.031 -3.879 1.00 0.00 69 ARG A O 14
ATOM 23614 N N . LEU A 1 70 ? 5.245 -2.240 -3.463 1.00 0.00 70 LEU A N 14
ATOM 23615 C CA . LEU A 1 70 ? 3.943 -2.255 -2.816 1.00 0.00 70 LEU A CA 14
ATOM 23616 C C . LEU A 1 70 ? 3.992 -1.436 -1.532 1.00 0.00 70 LEU A C 14
ATOM 23617 O O . LEU A 1 70 ? 3.060 -0.701 -1.220 1.00 0.00 70 LEU A O 14
ATOM 23633 N N . ARG A 1 71 ? 5.105 -1.555 -0.810 1.00 0.00 71 ARG A N 14
ATOM 23634 C CA . ARG A 1 71 ? 5.336 -0.783 0.408 1.00 0.00 71 ARG A CA 14
ATOM 23635 C C . ARG A 1 71 ? 5.183 0.710 0.149 1.00 0.00 71 ARG A C 14
ATOM 23636 O O . ARG A 1 71 ? 4.461 1.402 0.870 1.00 0.00 71 ARG A O 14
ATOM 23657 N N . GLY A 1 72 ? 5.851 1.191 -0.895 1.00 0.00 72 GLY A N 14
ATOM 23658 C CA . GLY A 1 72 ? 5.801 2.601 -1.223 1.00 0.00 72 GLY A CA 14
ATOM 23659 C C . GLY A 1 72 ? 4.408 3.059 -1.601 1.00 0.00 72 GLY A C 14
ATOM 23660 O O . GLY A 1 72 ? 3.963 4.127 -1.179 1.00 0.00 72 GLY A O 14
ATOM 23664 N N . ARG A 1 73 ? 3.716 2.242 -2.383 1.00 0.00 73 ARG A N 14
ATOM 23665 C CA . ARG A 1 73 ? 2.377 2.579 -2.846 1.00 0.00 73 ARG A CA 14
ATOM 23666 C C . ARG A 1 73 ? 1.382 2.581 -1.687 1.00 0.00 73 ARG A C 14
ATOM 23667 O O . ARG A 1 73 ? 0.556 3.487 -1.573 1.00 0.00 73 ARG A O 14
ATOM 23688 N N . ILE A 1 74 ? 1.479 1.580 -0.816 1.00 0.00 74 ILE A N 14
ATOM 23689 C CA . ILE A 1 74 ? 0.616 1.506 0.360 1.00 0.00 74 ILE A CA 14
ATOM 23690 C C . ILE A 1 74 ? 0.882 2.683 1.297 1.00 0.00 74 ILE A C 14
ATOM 23691 O O . ILE A 1 74 ? -0.051 3.258 1.866 1.00 0.00 74 ILE A O 14
ATOM 23707 N N . GLU A 1 75 ? 2.158 3.045 1.440 1.00 0.00 75 GLU A N 14
ATOM 23708 C CA . GLU A 1 75 ? 2.550 4.174 2.281 1.00 0.00 75 GLU A CA 14
ATOM 23709 C C . GLU A 1 75 ? 1.833 5.444 1.845 1.00 0.00 75 GLU A C 14
ATOM 23710 O O . GLU A 1 75 ? 1.247 6.152 2.664 1.00 0.00 75 GLU A O 14
ATOM 23722 N N . SER A 1 76 ? 1.866 5.703 0.547 1.00 0.00 76 SER A N 14
ATOM 23723 C CA . SER A 1 76 ? 1.265 6.898 -0.025 1.00 0.00 76 SER A CA 14
ATOM 23724 C C . SER A 1 76 ? -0.241 6.937 0.217 1.00 0.00 76 SER A C 14
ATOM 23725 O O . SER A 1 76 ? -0.788 7.970 0.595 1.00 0.00 76 SER A O 14
ATOM 23733 N N . VAL A 1 77 ? -0.899 5.804 0.020 1.00 0.00 77 VAL A N 14
ATOM 23734 C CA . VAL A 1 77 ? -2.343 5.717 0.202 1.00 0.00 77 VAL A CA 14
ATOM 23735 C C . VAL A 1 77 ? -2.725 5.947 1.666 1.00 0.00 77 VAL A C 14
ATOM 23736 O O . VAL A 1 77 ? -3.626 6.733 1.967 1.00 0.00 77 VAL A O 14
ATOM 23749 N N . LEU A 1 78 ? -2.030 5.268 2.571 1.00 0.00 78 LEU A N 14
ATOM 23750 C CA . LEU A 1 78 ? -2.313 5.392 3.995 1.00 0.00 78 LEU A CA 14
ATOM 23751 C C . LEU A 1 78 ? -2.000 6.797 4.501 1.00 0.00 78 LEU A C 14
ATOM 23752 O O . LEU A 1 78 ? -2.741 7.349 5.314 1.00 0.00 78 LEU A O 14
ATOM 23768 N N . ASP A 1 79 ? -0.905 7.369 4.018 1.00 0.00 79 ASP A N 14
ATOM 23769 C CA . ASP A 1 79 ? -0.514 8.719 4.407 1.00 0.00 79 ASP A CA 14
ATOM 23770 C C . ASP A 1 79 ? -1.537 9.731 3.909 1.00 0.00 79 ASP A C 14
ATOM 23771 O O . ASP A 1 79 ? -1.930 10.641 4.638 1.00 0.00 79 ASP A O 14
ATOM 23780 N N . TRP A 1 80 ? -1.993 9.535 2.678 1.00 0.00 80 TRP A N 14
ATOM 23781 C CA . TRP A 1 80 ? -3.007 10.391 2.081 1.00 0.00 80 TRP A CA 14
ATOM 23782 C C . TRP A 1 80 ? -4.271 10.390 2.933 1.00 0.00 80 TRP A C 14
ATOM 23783 O O . TRP A 1 80 ? -4.774 11.449 3.307 1.00 0.00 80 TRP A O 14
ATOM 23804 N N . ALA A 1 81 ? -4.760 9.201 3.264 1.00 0.00 81 ALA A N 14
ATOM 23805 C CA . ALA A 1 81 ? -5.973 9.067 4.063 1.00 0.00 81 ALA A CA 14
ATOM 23806 C C . ALA A 1 81 ? -5.801 9.709 5.436 1.00 0.00 81 ALA A C 14
ATOM 23807 O O . ALA A 1 81 ? -6.706 10.381 5.935 1.00 0.00 81 ALA A O 14
ATOM 23814 N N . THR A 1 82 ? -4.640 9.506 6.043 1.00 0.00 82 THR A N 14
ATOM 23815 C CA . THR A 1 82 ? -4.355 10.064 7.358 1.00 0.00 82 THR A CA 14
ATOM 23816 C C . THR A 1 82 ? -4.340 11.599 7.310 1.00 0.00 82 THR A C 14
ATOM 23817 O O . THR A 1 82 ? -4.907 12.261 8.179 1.00 0.00 82 THR A O 14
ATOM 23828 N N . VAL A 1 83 ? -3.714 12.158 6.276 1.00 0.00 83 VAL A N 14
ATOM 23829 C CA . VAL A 1 83 ? -3.664 13.607 6.107 1.00 0.00 83 VAL A CA 14
ATOM 23830 C C . VAL A 1 83 ? -5.048 14.163 5.771 1.00 0.00 83 VAL A C 14
ATOM 23831 O O . VAL A 1 83 ? -5.444 15.213 6.282 1.00 0.00 83 VAL A O 14
ATOM 23844 N N . ARG A 1 84 ? -5.788 13.445 4.931 1.00 0.00 84 ARG A N 14
ATOM 23845 C CA . ARG A 1 84 ? -7.131 13.866 4.526 1.00 0.00 84 ARG A CA 14
ATOM 23846 C C . ARG A 1 84 ? -8.119 13.771 5.686 1.00 0.00 84 ARG A C 14
ATOM 23847 O O . ARG A 1 84 ? -9.208 14.344 5.635 1.00 0.00 84 ARG A O 14
ATOM 23868 N N . GLY A 1 85 ? -7.734 13.045 6.725 1.00 0.00 85 GLY A N 14
ATOM 23869 C CA . GLY A 1 85 ? -8.564 12.945 7.907 1.00 0.00 85 GLY A CA 14
ATOM 23870 C C . GLY A 1 85 ? -9.511 11.765 7.859 1.00 0.00 85 GLY A C 14
ATOM 23871 O O . GLY A 1 85 ? -10.624 11.837 8.378 1.00 0.00 85 GLY A O 14
ATOM 23875 N N . TYR A 1 86 ? -9.076 10.682 7.227 1.00 0.00 86 TYR A N 14
ATOM 23876 C CA . TYR A 1 86 ? -9.865 9.454 7.182 1.00 0.00 86 TYR A CA 14
ATOM 23877 C C . TYR A 1 86 ? -9.639 8.613 8.432 1.00 0.00 86 TYR A C 14
ATOM 23878 O O . TYR A 1 86 ? -10.400 7.686 8.712 1.00 0.00 86 TYR A O 14
ATOM 23896 N N . ARG A 1 87 ? -8.587 8.938 9.172 1.00 0.00 87 ARG A N 14
ATOM 23897 C CA . ARG A 1 87 ? -8.280 8.247 10.415 1.00 0.00 87 ARG A CA 14
ATOM 23898 C C . ARG A 1 87 ? -7.276 9.064 11.221 1.00 0.00 87 ARG A C 14
ATOM 23899 O O . ARG A 1 87 ? -6.647 9.980 10.688 1.00 0.00 87 ARG A O 14
ATOM 23920 N N . GLU A 1 88 ? -7.137 8.739 12.498 1.00 0.00 88 GLU A N 14
ATOM 23921 C CA . GLU A 1 88 ? -6.208 9.443 13.369 1.00 0.00 88 GLU A CA 14
ATOM 23922 C C . GLU A 1 88 ? -4.885 8.692 13.459 1.00 0.00 88 GLU A C 14
ATOM 23923 O O . GLU A 1 88 ? -4.741 7.603 12.901 1.00 0.00 88 GLU A O 14
ATOM 23935 N N . GLY A 1 89 ? -3.928 9.280 14.163 1.00 0.00 89 GLY A N 14
ATOM 23936 C CA . GLY A 1 89 ? -2.651 8.635 14.372 1.00 0.00 89 GLY A CA 14
ATOM 23937 C C . GLY A 1 89 ? -1.671 8.902 13.249 1.00 0.00 89 GLY A C 14
ATOM 23938 O O . GLY A 1 89 ? -1.409 10.055 12.902 1.00 0.00 89 GLY A O 14
ATOM 23942 N N . ASP A 1 90 ? -1.141 7.831 12.680 1.00 0.00 90 ASP A N 14
ATOM 23943 C CA . ASP A 1 90 ? -0.136 7.919 11.628 1.00 0.00 90 ASP A CA 14
ATOM 23944 C C . ASP A 1 90 ? -0.188 6.631 10.813 1.00 0.00 90 ASP A C 14
ATOM 23945 O O . ASP A 1 90 ? -0.903 5.701 11.188 1.00 0.00 90 ASP A O 14
ATOM 23954 N N . ASN A 1 91 ? 0.539 6.555 9.707 1.00 0.00 91 ASN A N 14
ATOM 23955 C CA . ASN A 1 91 ? 0.528 5.360 8.891 1.00 0.00 91 ASN A CA 14
ATOM 23956 C C . ASN A 1 91 ? 1.632 4.394 9.326 1.00 0.00 91 ASN A C 14
ATOM 23957 O O . ASN A 1 91 ? 2.729 4.808 9.701 1.00 0.00 91 ASN A O 14
ATOM 23968 N N . PRO A 1 92 ? 1.347 3.084 9.278 1.00 0.00 92 PRO A N 14
ATOM 23969 C CA . PRO A 1 92 ? 2.255 2.053 9.775 1.00 0.00 92 PRO A CA 14
ATOM 23970 C C . PRO A 1 92 ? 3.256 1.589 8.725 1.00 0.00 92 PRO A C 14
ATOM 23971 O O . PRO A 1 92 ? 4.016 0.651 8.951 1.00 0.00 92 PRO A O 14
ATOM 23982 N N . ALA A 1 93 ? 3.246 2.249 7.574 1.00 0.00 93 ALA A N 14
ATOM 23983 C CA . ALA A 1 93 ? 4.156 1.906 6.491 1.00 0.00 93 ALA A CA 14
ATOM 23984 C C . ALA A 1 93 ? 5.533 2.510 6.730 1.00 0.00 93 ALA A C 14
ATOM 23985 O O . ALA A 1 93 ? 6.498 2.178 6.044 1.00 0.00 93 ALA A O 14
ATOM 23992 N N . ARG A 1 94 ? 5.613 3.407 7.704 1.00 0.00 94 ARG A N 14
ATOM 23993 C CA . ARG A 1 94 ? 6.875 4.013 8.076 1.00 0.00 94 ARG A CA 14
ATOM 23994 C C . ARG A 1 94 ? 7.578 3.151 9.114 1.00 0.00 94 ARG A C 14
ATOM 23995 O O . ARG A 1 94 ? 7.007 2.814 10.155 1.00 0.00 94 ARG A O 14
ATOM 24016 N N . TRP A 1 95 ? 8.816 2.802 8.830 1.00 0.00 95 TRP A N 14
ATOM 24017 C CA . TRP A 1 95 ? 9.594 1.951 9.715 1.00 0.00 95 TRP A CA 14
ATOM 24018 C C . TRP A 1 95 ? 10.821 2.676 10.248 1.00 0.00 95 TRP A C 14
ATOM 24019 O O . TRP A 1 95 ? 11.712 3.058 9.490 1.00 0.00 95 TRP A O 14
ATOM 24040 N N . ARG A 1 96 ? 10.849 2.866 11.560 1.00 0.00 96 ARG A N 14
ATOM 24041 C CA . ARG A 1 96 ? 11.972 3.505 12.229 1.00 0.00 96 ARG A CA 14
ATOM 24042 C C . ARG A 1 96 ? 13.179 2.572 12.280 1.00 0.00 96 ARG A C 14
ATOM 24043 O O . ARG A 1 96 ? 14.322 2.998 12.109 1.00 0.00 96 ARG A O 14
ATOM 24064 N N . GLY A 1 97 ? 12.913 1.297 12.502 1.00 0.00 97 GLY A N 14
ATOM 24065 C CA . GLY A 1 97 ? 13.977 0.316 12.566 1.00 0.00 97 GLY A CA 14
ATOM 24066 C C . GLY A 1 97 ? 13.796 -0.792 11.552 1.00 0.00 97 GLY A C 14
ATOM 24067 O O . GLY A 1 97 ? 14.766 -1.456 11.178 1.00 0.00 97 GLY A O 14
ATOM 24071 N N . TYR A 1 98 ? 12.550 -0.968 11.094 1.00 0.00 98 TYR A N 14
ATOM 24072 C CA . TYR A 1 98 ? 12.196 -2.015 10.133 1.00 0.00 98 TYR A CA 14
ATOM 24073 C C . TYR A 1 98 ? 12.382 -3.408 10.756 1.00 0.00 98 TYR A C 14
ATOM 24074 O O . TYR A 1 98 ? 12.822 -3.532 11.899 1.00 0.00 98 TYR A O 14
ATOM 24092 N N . LEU A 1 99 ? 12.001 -4.449 10.021 1.00 0.00 99 LEU A N 14
ATOM 24093 C CA . LEU A 1 99 ? 12.153 -5.825 10.491 1.00 0.00 99 LEU A CA 14
ATOM 24094 C C . LEU A 1 99 ? 13.630 -6.161 10.685 1.00 0.00 99 LEU A C 14
ATOM 24095 O O . LEU A 1 99 ? 13.996 -6.955 11.551 1.00 0.00 99 LEU A O 14
ATOM 24111 N N . GLU A 1 100 ? 14.465 -5.540 9.866 1.00 0.00 100 GLU A N 14
ATOM 24112 C CA . GLU A 1 100 ? 15.905 -5.714 9.950 1.00 0.00 100 GLU A CA 14
ATOM 24113 C C . GLU A 1 100 ? 16.470 -4.698 10.947 1.00 0.00 100 GLU A C 14
ATOM 24114 O O . GLU A 1 100 ? 15.783 -4.300 11.886 1.00 0.00 100 GLU A O 14
ATOM 24126 N N . HIS A 1 101 ? 17.708 -4.276 10.754 1.00 0.00 101 HIS A N 14
ATOM 24127 C CA . HIS A 1 101 ? 18.299 -3.265 11.615 1.00 0.00 101 HIS A CA 14
ATOM 24128 C C . HIS A 1 101 ? 19.087 -2.252 10.790 1.00 0.00 101 HIS A C 14
ATOM 24129 O O . HIS A 1 101 ? 20.309 -2.344 10.688 1.00 0.00 101 HIS A O 14
ATOM 24144 N N . HIS A 1 102 ? 18.363 -1.307 10.190 1.00 0.00 102 HIS A N 14
ATOM 24145 C CA . HIS A 1 102 ? 18.963 -0.220 9.411 1.00 0.00 102 HIS A CA 14
ATOM 24146 C C . HIS A 1 102 ? 19.891 -0.764 8.319 1.00 0.00 102 HIS A C 14
ATOM 24147 O O . HIS A 1 102 ? 21.112 -0.792 8.483 1.00 0.00 102 HIS A O 14
ATOM 24162 N N . HIS A 1 103 ? 19.306 -1.193 7.209 1.00 0.00 103 HIS A N 14
ATOM 24163 C CA . HIS A 1 103 ? 20.073 -1.827 6.143 1.00 0.00 103 HIS A CA 14
ATOM 24164 C C . HIS A 1 103 ? 20.951 -0.805 5.425 1.00 0.00 103 HIS A C 14
ATOM 24165 O O . HIS A 1 103 ? 20.457 0.079 4.724 1.00 0.00 103 HIS A O 14
ATOM 24180 N N . HIS A 1 104 ? 22.253 -0.928 5.622 1.00 0.00 104 HIS A N 14
ATOM 24181 C CA . HIS A 1 104 ? 23.228 -0.050 4.979 1.00 0.00 104 HIS A CA 14
ATOM 24182 C C . HIS A 1 104 ? 23.958 -0.816 3.877 1.00 0.00 104 HIS A C 14
ATOM 24183 O O . HIS A 1 104 ? 24.992 -0.376 3.372 1.00 0.00 104 HIS A O 14
ATOM 24198 N N . HIS A 1 105 ? 23.370 -1.941 3.471 1.00 0.00 105 HIS A N 14
ATOM 24199 C CA . HIS A 1 105 ? 24.063 -2.940 2.658 1.00 0.00 105 HIS A CA 14
ATOM 24200 C C . HIS A 1 105 ? 25.213 -3.505 3.475 1.00 0.00 105 HIS A C 14
ATOM 24201 O O . HIS A 1 105 ? 25.042 -4.481 4.198 1.00 0.00 105 HIS A O 14
ATOM 24216 N N . HIS A 1 106 ? 26.368 -2.855 3.377 1.00 0.00 106 HIS A N 14
ATOM 24217 C CA . HIS A 1 106 ? 27.516 -3.139 4.230 1.00 0.00 106 HIS A CA 14
ATOM 24218 C C . HIS A 1 106 ? 28.410 -1.912 4.284 1.00 0.00 106 HIS A C 14
ATOM 24219 O O . HIS A 1 106 ? 28.101 -0.986 5.062 1.00 0.00 106 HIS A O 14
ATOM 24235 N N . MET A 1 1 ? -15.165 2.621 5.434 1.00 0.00 1 MET A N 15
ATOM 24236 C CA . MET A 1 1 ? -14.347 2.635 4.206 1.00 0.00 1 MET A CA 15
ATOM 24237 C C . MET A 1 1 ? -13.359 1.481 4.221 1.00 0.00 1 MET A C 15
ATOM 24238 O O . MET A 1 1 ? -12.600 1.319 5.179 1.00 0.00 1 MET A O 15
ATOM 24254 N N . THR A 1 2 ? -13.363 0.679 3.166 1.00 0.00 2 THR A N 15
ATOM 24255 C CA . THR A 1 2 ? -12.435 -0.434 3.073 1.00 0.00 2 THR A CA 15
ATOM 24256 C C . THR A 1 2 ? -11.166 -0.008 2.349 1.00 0.00 2 THR A C 15
ATOM 24257 O O . THR A 1 2 ? -11.115 1.072 1.755 1.00 0.00 2 THR A O 15
ATOM 24268 N N . PHE A 1 3 ? -10.143 -0.849 2.405 1.00 0.00 3 PHE A N 15
ATOM 24269 C CA . PHE A 1 3 ? -8.863 -0.533 1.791 1.00 0.00 3 PHE A CA 15
ATOM 24270 C C . PHE A 1 3 ? -9.002 -0.448 0.275 1.00 0.00 3 PHE A C 15
ATOM 24271 O O . PHE A 1 3 ? -8.426 0.437 -0.359 1.00 0.00 3 PHE A O 15
ATOM 24288 N N . SER A 1 4 ? -9.788 -1.352 -0.297 1.00 0.00 4 SER A N 15
ATOM 24289 C CA . SER A 1 4 ? -10.005 -1.371 -1.736 1.00 0.00 4 SER A CA 15
ATOM 24290 C C . SER A 1 4 ? -10.726 -0.098 -2.184 1.00 0.00 4 SER A C 15
ATOM 24291 O O . SER A 1 4 ? -10.395 0.485 -3.217 1.00 0.00 4 SER A O 15
ATOM 24299 N N . GLU A 1 5 ? -11.701 0.336 -1.390 1.00 0.00 5 GLU A N 15
ATOM 24300 C CA . GLU A 1 5 ? -12.440 1.558 -1.674 1.00 0.00 5 GLU A CA 15
ATOM 24301 C C . GLU A 1 5 ? -11.530 2.774 -1.576 1.00 0.00 5 GLU A C 15
ATOM 24302 O O . GLU A 1 5 ? -11.488 3.608 -2.479 1.00 0.00 5 GLU A O 15
ATOM 24314 N N . CYS A 1 6 ? -10.790 2.852 -0.475 1.00 0.00 6 CYS A N 15
ATOM 24315 C CA . CYS A 1 6 ? -9.904 3.980 -0.215 1.00 0.00 6 CYS A CA 15
ATOM 24316 C C . CYS A 1 6 ? -8.844 4.089 -1.300 1.00 0.00 6 CYS A C 15
ATOM 24317 O O . CYS A 1 6 ? -8.562 5.177 -1.809 1.00 0.00 6 CYS A O 15
ATOM 24325 N N . ALA A 1 7 ? -8.261 2.950 -1.646 1.00 0.00 7 ALA A N 15
ATOM 24326 C CA . ALA A 1 7 ? -7.270 2.889 -2.715 1.00 0.00 7 ALA A CA 15
ATOM 24327 C C . ALA A 1 7 ? -7.867 3.369 -4.035 1.00 0.00 7 ALA A C 15
ATOM 24328 O O . ALA A 1 7 ? -7.277 4.200 -4.725 1.00 0.00 7 ALA A O 15
A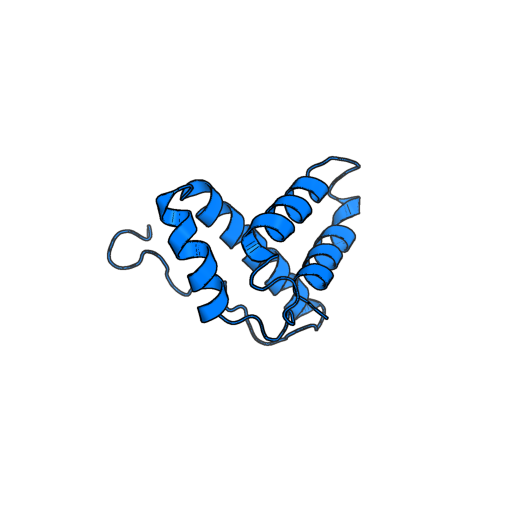TOM 24335 N N . ALA A 1 8 ? -9.055 2.871 -4.362 1.00 0.00 8 ALA A N 15
ATOM 24336 C CA . ALA A 1 8 ? -9.733 3.248 -5.597 1.00 0.00 8 ALA A CA 15
ATOM 24337 C C . ALA A 1 8 ? -10.051 4.741 -5.616 1.00 0.00 8 ALA A C 15
ATOM 24338 O O . ALA A 1 8 ? -10.095 5.361 -6.677 1.00 0.00 8 ALA A O 15
ATOM 24345 N N . LEU A 1 9 ? -10.286 5.311 -4.439 1.00 0.00 9 LEU A N 15
ATOM 24346 C CA . LEU A 1 9 ? -10.524 6.746 -4.320 1.00 0.00 9 LEU A CA 15
ATOM 24347 C C . LEU A 1 9 ? -9.229 7.524 -4.522 1.00 0.00 9 LEU A C 15
ATOM 24348 O O . LEU A 1 9 ? -9.205 8.534 -5.227 1.00 0.00 9 LEU A O 15
ATOM 24364 N N . TYR A 1 10 ? -8.156 7.035 -3.904 1.00 0.00 10 TYR A N 15
ATOM 24365 C CA . TYR A 1 10 ? -6.831 7.632 -4.047 1.00 0.00 10 TYR A CA 15
ATOM 24366 C C . TYR A 1 10 ? -6.425 7.687 -5.512 1.00 0.00 10 TYR A C 15
ATOM 24367 O O . TYR A 1 10 ? -5.982 8.723 -6.010 1.00 0.00 10 TYR A O 15
ATOM 24385 N N . ILE A 1 11 ? -6.589 6.561 -6.185 1.00 0.00 11 ILE A N 15
ATOM 24386 C CA . ILE A 1 11 ? -6.243 6.442 -7.595 1.00 0.00 11 ILE A CA 15
ATOM 24387 C C . ILE A 1 11 ? -7.016 7.455 -8.443 1.00 0.00 11 ILE A C 15
ATOM 24388 O O . ILE A 1 11 ? -6.455 8.063 -9.343 1.00 0.00 11 ILE A O 15
ATOM 24404 N N . LYS A 1 12 ? -8.292 7.658 -8.126 1.00 0.00 12 LYS A N 15
ATOM 24405 C CA . LYS A 1 12 ? -9.121 8.617 -8.862 1.00 0.00 12 LYS A CA 15
ATOM 24406 C C . LYS A 1 12 ? -8.710 10.058 -8.558 1.00 0.00 12 LYS A C 15
ATOM 24407 O O . LYS A 1 12 ? -8.582 10.878 -9.462 1.00 0.00 12 LYS A O 15
ATOM 24426 N N . ALA A 1 13 ? -8.498 10.356 -7.284 1.00 0.00 13 ALA A N 15
ATOM 24427 C CA . ALA A 1 13 ? -8.171 11.712 -6.860 1.00 0.00 13 ALA A CA 15
ATOM 24428 C C . ALA A 1 13 ? -6.776 12.127 -7.321 1.00 0.00 13 ALA A C 15
ATOM 24429 O O . ALA A 1 13 ? -6.508 13.309 -7.550 1.00 0.00 13 ALA A O 15
ATOM 24436 N N . HIS A 1 14 ? -5.890 11.153 -7.461 1.00 0.00 14 HIS A N 15
ATOM 24437 C CA . HIS A 1 14 ? -4.505 11.429 -7.815 1.00 0.00 14 HIS A CA 15
ATOM 24438 C C . HIS A 1 14 ? -4.226 11.019 -9.263 1.00 0.00 14 HIS A C 15
ATOM 24439 O O . HIS A 1 14 ? -3.079 11.063 -9.717 1.00 0.00 14 HIS A O 15
ATOM 24454 N N . ARG A 1 15 ? -5.276 10.627 -9.989 1.00 0.00 15 ARG A N 15
ATOM 24455 C CA . ARG A 1 15 ? -5.121 10.123 -11.356 1.00 0.00 15 ARG A CA 15
ATOM 24456 C C . ARG A 1 15 ? -4.658 11.229 -12.292 1.00 0.00 15 ARG A C 15
ATOM 24457 O O . ARG A 1 15 ? -3.847 10.995 -13.184 1.00 0.00 15 ARG A O 15
ATOM 24478 N N . SER A 1 16 ? -5.165 12.433 -12.077 1.00 0.00 16 SER A N 15
ATOM 24479 C CA . SER A 1 16 ? -4.856 13.561 -12.926 1.00 0.00 16 SER A CA 15
ATOM 24480 C C . SER A 1 16 ? -3.388 13.957 -12.792 1.00 0.00 16 SER A C 15
ATOM 24481 O O . SER A 1 16 ? -2.785 14.482 -13.728 1.00 0.00 16 SER A O 15
ATOM 24489 N N . SER A 1 17 ? -2.821 13.689 -11.623 1.00 0.00 17 SER A N 15
ATOM 24490 C CA . SER A 1 17 ? -1.421 13.976 -11.360 1.00 0.00 17 SER A CA 15
ATOM 24491 C C . SER A 1 17 ? -0.514 13.023 -12.140 1.00 0.00 17 SER A C 15
ATOM 24492 O O . SER A 1 17 ? 0.568 13.408 -12.586 1.00 0.00 17 SER A O 15
ATOM 24500 N N . TRP A 1 18 ? -0.963 11.787 -12.320 1.00 0.00 18 TRP A N 15
ATOM 24501 C CA . TRP A 1 18 ? -0.162 10.789 -13.019 1.00 0.00 18 TRP A CA 15
ATOM 24502 C C . TRP A 1 18 ? -0.453 10.796 -14.511 1.00 0.00 18 TRP A C 15
ATOM 24503 O O . TRP A 1 18 ? 0.454 10.658 -15.331 1.00 0.00 18 TRP A O 15
ATOM 24524 N N . LYS A 1 19 ? -1.736 10.967 -14.829 1.00 0.00 19 LYS A N 15
ATOM 24525 C CA . LYS A 1 19 ? -2.310 10.526 -16.094 1.00 0.00 19 LYS A CA 15
ATOM 24526 C C . LYS A 1 19 ? -2.281 9.014 -16.067 1.00 0.00 19 LYS A C 15
ATOM 24527 O O . LYS A 1 19 ? -1.220 8.422 -16.209 1.00 0.00 19 LYS A O 15
ATOM 24546 N N . ASN A 1 20 ? -3.439 8.341 -15.922 1.00 0.00 20 ASN A N 15
ATOM 24547 C CA . ASN A 1 20 ? -4.758 8.700 -16.491 1.00 0.00 20 ASN A CA 15
ATOM 24548 C C . ASN A 1 20 ? -4.741 8.242 -17.944 1.00 0.00 20 ASN A C 15
ATOM 24549 O O . ASN A 1 20 ? -5.637 8.517 -18.734 1.00 0.00 20 ASN A O 15
ATOM 24560 N N . THR A 1 21 ? -3.683 7.503 -18.261 1.00 0.00 21 THR A N 15
ATOM 24561 C CA . THR A 1 21 ? -3.598 6.729 -19.481 1.00 0.00 21 THR A CA 15
ATOM 24562 C C . THR A 1 21 ? -3.613 5.237 -19.133 1.00 0.00 21 THR A C 15
ATOM 24563 O O . THR A 1 21 ? -4.666 4.606 -19.114 1.00 0.00 21 THR A O 15
ATOM 24574 N N . LYS A 1 22 ? -2.439 4.690 -18.821 1.00 0.00 22 LYS A N 15
ATOM 24575 C CA . LYS A 1 22 ? -2.332 3.324 -18.328 1.00 0.00 22 LYS A CA 15
ATOM 24576 C C . LYS A 1 22 ? -1.965 3.329 -16.850 1.00 0.00 22 LYS A C 15
ATOM 24577 O O . LYS A 1 22 ? -2.194 2.349 -16.140 1.00 0.00 22 LYS A O 15
ATOM 24596 N N . HIS A 1 23 ? -1.411 4.454 -16.394 1.00 0.00 23 HIS A N 15
ATOM 24597 C CA . HIS A 1 23 ? -0.863 4.562 -15.035 1.00 0.00 23 HIS A CA 15
ATOM 24598 C C . HIS A 1 23 ? -1.887 4.191 -13.965 1.00 0.00 23 HIS A C 15
ATOM 24599 O O . HIS A 1 23 ? -1.538 3.608 -12.942 1.00 0.00 23 HIS A O 15
ATOM 24614 N N . ALA A 1 24 ? -3.147 4.523 -14.211 1.00 0.00 24 ALA A N 15
ATOM 24615 C CA . ALA A 1 24 ? -4.208 4.245 -13.249 1.00 0.00 24 ALA A CA 15
ATOM 24616 C C . ALA A 1 24 ? -4.395 2.740 -13.074 1.00 0.00 24 ALA A C 15
ATOM 24617 O O . ALA A 1 24 ? -4.584 2.253 -11.958 1.00 0.00 24 ALA A O 15
ATOM 24624 N N . ASP A 1 25 ? -4.319 2.005 -14.176 1.00 0.00 25 ASP A N 15
ATOM 24625 C CA . ASP A 1 25 ? -4.487 0.558 -14.137 1.00 0.00 25 ASP A CA 15
ATOM 24626 C C . ASP A 1 25 ? -3.254 -0.083 -13.517 1.00 0.00 25 ASP A C 15
ATOM 24627 O O . ASP A 1 25 ? -3.358 -1.052 -12.777 1.00 0.00 25 ASP A O 15
ATOM 24636 N N . GLN A 1 26 ? -2.092 0.492 -13.813 1.00 0.00 26 GLN A N 15
ATOM 24637 C CA . GLN A 1 26 ? -0.824 0.018 -13.269 1.00 0.00 26 GLN A CA 15
ATOM 24638 C C . GLN A 1 26 ? -0.829 0.058 -11.742 1.00 0.00 26 GLN A C 15
ATOM 24639 O O . GLN A 1 26 ? -0.343 -0.861 -11.080 1.00 0.00 26 GLN A O 15
ATOM 24653 N N . TRP A 1 27 ? -1.373 1.132 -11.186 1.00 0.00 27 TRP A N 15
ATOM 24654 C CA . TRP A 1 27 ? -1.502 1.256 -9.742 1.00 0.00 27 TRP A CA 15
ATOM 24655 C C . TRP A 1 27 ? -2.574 0.315 -9.204 1.00 0.00 27 TRP A C 15
ATOM 24656 O O . TRP A 1 27 ? -2.349 -0.401 -8.224 1.00 0.00 27 TRP A O 15
ATOM 24677 N N . THR A 1 28 ? -3.726 0.306 -9.864 1.00 0.00 28 THR A N 15
ATOM 24678 C CA . THR A 1 28 ? -4.855 -0.515 -9.443 1.00 0.00 28 THR A CA 15
ATOM 24679 C C . THR A 1 28 ? -4.507 -2.003 -9.469 1.00 0.00 28 THR A C 15
ATOM 24680 O O . THR A 1 28 ? -4.702 -2.707 -8.482 1.00 0.00 28 THR A O 15
ATOM 24691 N N . ASN A 1 29 ? -3.958 -2.452 -10.591 1.00 0.00 29 ASN A N 15
ATOM 24692 C CA . ASN A 1 29 ? -3.754 -3.877 -10.856 1.00 0.00 29 ASN A CA 15
ATOM 24693 C C . ASN A 1 29 ? -2.957 -4.555 -9.747 1.00 0.00 29 ASN A C 15
ATOM 24694 O O . ASN A 1 29 ? -3.372 -5.582 -9.215 1.00 0.00 29 ASN A O 15
ATOM 24705 N N . THR A 1 30 ? -1.831 -3.964 -9.390 1.00 0.00 30 THR A N 15
ATOM 24706 C CA . THR A 1 30 ? -0.957 -4.527 -8.372 1.00 0.00 30 THR A CA 15
ATOM 24707 C C . THR A 1 30 ? -1.669 -4.624 -7.025 1.00 0.00 30 THR A C 15
ATOM 24708 O O . THR A 1 30 ? -1.747 -5.698 -6.424 1.00 0.00 30 THR A O 15
ATOM 24719 N N . ILE A 1 31 ? -2.218 -3.503 -6.576 1.00 0.00 31 ILE A N 15
ATOM 24720 C CA . ILE A 1 31 ? -2.840 -3.429 -5.263 1.00 0.00 31 ILE A CA 15
ATOM 24721 C C . ILE A 1 31 ? -4.090 -4.298 -5.200 1.00 0.00 31 ILE A C 15
ATOM 24722 O O . ILE A 1 31 ? -4.313 -5.011 -4.222 1.00 0.00 31 ILE A O 15
ATOM 24738 N N . LYS A 1 32 ? -4.886 -4.259 -6.259 1.00 0.00 32 LYS A N 15
ATOM 24739 C CA . LYS A 1 32 ? -6.122 -5.023 -6.313 1.00 0.00 32 LYS A CA 15
ATOM 24740 C C . LYS A 1 32 ? -5.827 -6.520 -6.283 1.00 0.00 32 LYS A C 15
ATOM 24741 O O . LYS A 1 32 ? -6.598 -7.307 -5.737 1.00 0.00 32 LYS A O 15
ATOM 24760 N N . THR A 1 33 ? -4.704 -6.902 -6.872 1.00 0.00 33 THR A N 15
ATOM 24761 C CA . THR A 1 33 ? -4.344 -8.306 -6.990 1.00 0.00 33 THR A CA 15
ATOM 24762 C C . THR A 1 33 ? -3.683 -8.843 -5.718 1.00 0.00 33 THR A C 15
ATOM 24763 O O . THR A 1 33 ? -4.093 -9.873 -5.193 1.00 0.00 33 THR A O 15
ATOM 24774 N N . TYR A 1 34 ? -2.656 -8.154 -5.230 1.00 0.00 34 TYR A N 15
ATOM 24775 C CA . TYR A 1 34 ? -1.918 -8.631 -4.065 1.00 0.00 34 TYR A CA 15
ATOM 24776 C C . TYR A 1 34 ? -2.655 -8.334 -2.757 1.00 0.00 34 TYR A C 15
ATOM 24777 O O . TYR A 1 34 ? -2.848 -9.227 -1.931 1.00 0.00 34 TYR A O 15
ATOM 24795 N N . CYS A 1 35 ? -3.081 -7.089 -2.580 1.00 0.00 35 CYS A N 15
ATOM 24796 C CA . CYS A 1 35 ? -3.686 -6.659 -1.320 1.00 0.00 35 CYS A CA 15
ATOM 24797 C C . CYS A 1 35 ? -5.181 -6.964 -1.282 1.00 0.00 35 CYS A C 15
ATOM 24798 O O . CYS A 1 35 ? -5.737 -7.223 -0.214 1.00 0.00 35 CYS A O 15
ATOM 24806 N N . GLY A 1 36 ? -5.805 -6.939 -2.455 1.00 0.00 36 GLY A N 15
ATOM 24807 C CA . GLY A 1 36 ? -7.249 -7.111 -2.564 1.00 0.00 36 GLY A CA 15
ATOM 24808 C C . GLY A 1 36 ? -7.791 -8.317 -1.811 1.00 0.00 36 GLY A C 15
ATOM 24809 O O . GLY A 1 36 ? -8.544 -8.154 -0.854 1.00 0.00 36 GLY A O 15
ATOM 24813 N N . PRO A 1 37 ? -7.421 -9.546 -2.214 1.00 0.00 37 PRO A N 15
ATOM 24814 C CA . PRO A 1 37 ? -7.935 -10.780 -1.596 1.00 0.00 37 PRO A CA 15
ATOM 24815 C C . PRO A 1 37 ? -7.690 -10.864 -0.086 1.00 0.00 37 PRO A C 15
ATOM 24816 O O . PRO A 1 37 ? -8.372 -11.616 0.618 1.00 0.00 37 PRO A O 15
ATOM 24827 N N . VAL A 1 38 ? -6.736 -10.094 0.414 1.00 0.00 38 VAL A N 15
ATOM 24828 C CA . VAL A 1 38 ? -6.376 -10.165 1.822 1.00 0.00 38 VAL A CA 15
ATOM 24829 C C . VAL A 1 38 ? -7.004 -9.021 2.621 1.00 0.00 38 VAL A C 15
ATOM 24830 O O . VAL A 1 38 ? -7.963 -9.230 3.365 1.00 0.00 38 VAL A O 15
ATOM 24843 N N . ILE A 1 39 ? -6.481 -7.811 2.445 1.00 0.00 39 ILE A N 15
ATOM 24844 C CA . ILE A 1 39 ? -6.912 -6.668 3.244 1.00 0.00 39 ILE A CA 15
ATOM 24845 C C . ILE A 1 39 ? -7.810 -5.732 2.444 1.00 0.00 39 ILE A C 15
ATOM 24846 O O . ILE A 1 39 ? -8.204 -4.676 2.932 1.00 0.00 39 ILE A O 15
ATOM 24862 N N . GLY A 1 40 ? -8.125 -6.130 1.216 1.00 0.00 40 GLY A N 15
ATOM 24863 C CA . GLY A 1 40 ? -8.968 -5.321 0.347 1.00 0.00 40 GLY A CA 15
ATOM 24864 C C . GLY A 1 40 ? -10.302 -4.945 0.980 1.00 0.00 40 GLY A C 15
ATOM 24865 O O . GLY A 1 40 ? -10.579 -3.760 1.183 1.00 0.00 40 GLY A O 15
ATOM 24869 N N . PRO A 1 41 ? -11.163 -5.933 1.282 1.00 0.00 41 PRO A N 15
ATOM 24870 C CA . PRO A 1 41 ? -12.471 -5.691 1.895 1.00 0.00 41 PRO A CA 15
ATOM 24871 C C . PRO A 1 41 ? -12.381 -5.362 3.386 1.00 0.00 41 PRO A C 15
ATOM 24872 O O . PRO A 1 41 ? -13.403 -5.241 4.063 1.00 0.00 41 PRO A O 15
ATOM 24883 N N . LEU A 1 42 ? -11.170 -5.226 3.902 1.00 0.00 42 LEU A N 15
ATOM 24884 C CA . LEU A 1 42 ? -10.985 -4.833 5.287 1.00 0.00 42 LEU A CA 15
ATOM 24885 C C . LEU A 1 42 ? -10.999 -3.316 5.393 1.00 0.00 42 LEU A C 15
ATOM 24886 O O . LEU A 1 42 ? -10.680 -2.622 4.428 1.00 0.00 42 LEU A O 15
ATOM 24902 N N . SER A 1 43 ? -11.388 -2.809 6.553 1.00 0.00 43 SER A N 15
ATOM 24903 C CA . SER A 1 43 ? -11.469 -1.373 6.769 1.00 0.00 43 SER A CA 15
ATOM 24904 C C . SER A 1 43 ? -10.095 -0.734 6.617 1.00 0.00 43 SER A C 15
ATOM 24905 O O . SER A 1 43 ? -9.088 -1.300 7.043 1.00 0.00 43 SER A O 15
ATOM 24913 N N . VAL A 1 44 ? -10.061 0.447 6.020 1.00 0.00 44 VAL A N 15
ATOM 24914 C CA . VAL A 1 44 ? -8.811 1.171 5.842 1.00 0.00 44 VAL A CA 15
ATOM 24915 C C . VAL A 1 44 ? -8.249 1.592 7.199 1.00 0.00 44 VAL A C 15
ATOM 24916 O O . VAL A 1 44 ? -7.050 1.823 7.344 1.00 0.00 44 VAL A O 15
ATOM 24929 N N . GLN A 1 45 ? -9.126 1.666 8.195 1.00 0.00 45 GLN A N 15
ATOM 24930 C CA . GLN A 1 45 ? -8.724 2.015 9.550 1.00 0.00 45 GLN A CA 15
ATOM 24931 C C . GLN A 1 45 ? -8.137 0.785 10.238 1.00 0.00 45 GLN A C 15
ATOM 24932 O O . GLN A 1 45 ? -7.215 0.890 11.050 1.00 0.00 45 GLN A O 15
ATOM 24946 N N . ASP A 1 46 ? -8.664 -0.387 9.892 1.00 0.00 46 ASP A N 15
ATOM 24947 C CA . ASP A 1 46 ? -8.177 -1.640 10.460 1.00 0.00 46 ASP A CA 15
ATOM 24948 C C . ASP A 1 46 ? -6.782 -1.976 9.950 1.00 0.00 46 ASP A C 15
ATOM 24949 O O . ASP A 1 46 ? -6.040 -2.705 10.608 1.00 0.00 46 ASP A O 15
ATOM 24958 N N . VAL A 1 47 ? -6.437 -1.450 8.778 1.00 0.00 47 VAL A N 15
ATOM 24959 C CA . VAL A 1 47 ? -5.115 -1.664 8.193 1.00 0.00 47 VAL A CA 15
ATOM 24960 C C . VAL A 1 47 ? -4.022 -1.229 9.168 1.00 0.00 47 VAL A C 15
ATOM 24961 O O . VAL A 1 47 ? -3.867 -0.040 9.462 1.00 0.00 47 VAL A O 15
ATOM 24974 N N . ASP A 1 48 ? -3.284 -2.207 9.669 1.00 0.00 48 ASP A N 15
ATOM 24975 C CA . ASP A 1 48 ? -2.250 -1.967 10.663 1.00 0.00 48 ASP A CA 15
ATOM 24976 C C . ASP A 1 48 ? -0.967 -2.691 10.270 1.00 0.00 48 ASP A C 15
ATOM 24977 O O . ASP A 1 48 ? -0.956 -3.467 9.313 1.00 0.00 48 ASP A O 15
ATOM 24986 N N . THR A 1 49 ? 0.088 -2.438 11.027 1.00 0.00 49 THR A N 15
ATOM 24987 C CA . THR A 1 49 ? 1.425 -2.939 10.736 1.00 0.00 49 THR A CA 15
ATOM 24988 C C . THR A 1 49 ? 1.446 -4.453 10.512 1.00 0.00 49 THR A C 15
ATOM 24989 O O . THR A 1 49 ? 1.995 -4.938 9.520 1.00 0.00 49 THR A O 15
ATOM 25000 N N . LYS A 1 50 ? 0.833 -5.200 11.423 1.00 0.00 50 LYS A N 15
ATOM 25001 C CA . LYS A 1 50 ? 0.884 -6.642 11.378 1.00 0.00 50 LYS A CA 15
ATOM 25002 C C . LYS A 1 50 ? 0.051 -7.204 10.230 1.00 0.00 50 LYS A C 15
ATOM 25003 O O . LYS A 1 50 ? 0.416 -8.221 9.641 1.00 0.00 50 LYS A O 15
ATOM 25022 N N . LEU A 1 51 ? -1.063 -6.547 9.911 1.00 0.00 51 LEU A N 15
ATOM 25023 C CA . LEU A 1 51 ? -1.888 -6.953 8.781 1.00 0.00 51 LEU A CA 15
ATOM 25024 C C . LEU A 1 51 ? -1.100 -6.835 7.484 1.00 0.00 51 LEU A C 15
ATOM 25025 O O . LEU A 1 51 ? -1.163 -7.716 6.627 1.00 0.00 51 LEU A O 15
ATOM 25041 N N . ILE A 1 52 ? -0.344 -5.749 7.357 1.00 0.00 52 ILE A N 15
ATOM 25042 C CA . ILE A 1 52 ? 0.506 -5.544 6.192 1.00 0.00 52 ILE A CA 15
ATOM 25043 C C . ILE A 1 52 ? 1.570 -6.638 6.120 1.00 0.00 52 ILE A C 15
ATOM 25044 O O . ILE A 1 52 ? 1.855 -7.174 5.049 1.00 0.00 52 ILE A O 15
ATOM 25060 N N . MET A 1 53 ? 2.135 -6.980 7.276 1.00 0.00 53 MET A N 15
ATOM 25061 C CA . MET A 1 53 ? 3.139 -8.034 7.359 1.00 0.00 53 MET A CA 15
ATOM 25062 C C . MET A 1 53 ? 2.572 -9.374 6.903 1.00 0.00 53 MET A C 15
ATOM 25063 O O . MET A 1 53 ? 3.246 -10.126 6.212 1.00 0.00 53 MET A O 15
ATOM 25077 N N . LYS A 1 54 ? 1.327 -9.661 7.279 1.00 0.00 54 LYS A N 15
ATOM 25078 C CA . LYS A 1 54 ? 0.686 -10.919 6.896 1.00 0.00 54 LYS A CA 15
ATOM 25079 C C . LYS A 1 54 ? 0.605 -11.055 5.382 1.00 0.00 54 LYS A C 15
ATOM 25080 O O . LYS A 1 54 ? 0.746 -12.153 4.846 1.00 0.00 54 LYS A O 15
ATOM 25099 N N . VAL A 1 55 ? 0.359 -9.939 4.703 1.00 0.00 55 VAL A N 15
ATOM 25100 C CA . VAL A 1 55 ? 0.283 -9.926 3.247 1.00 0.00 55 VAL A CA 15
ATOM 25101 C C . VAL A 1 55 ? 1.666 -10.140 2.634 1.00 0.00 55 VAL A C 15
ATOM 25102 O O . VAL A 1 55 ? 1.848 -10.990 1.764 1.00 0.00 55 VAL A O 15
ATOM 25115 N N . LEU A 1 56 ? 2.640 -9.383 3.123 1.00 0.00 56 LEU A N 15
ATOM 25116 C CA . LEU A 1 56 ? 3.977 -9.367 2.538 1.00 0.00 56 LEU A CA 15
ATOM 25117 C C . LEU A 1 56 ? 4.789 -10.606 2.912 1.00 0.00 56 LEU A C 15
ATOM 25118 O O . LEU A 1 56 ? 5.655 -11.027 2.151 1.00 0.00 56 LEU A O 15
ATOM 25134 N N . ASP A 1 57 ? 4.505 -11.182 4.076 1.00 0.00 57 ASP A N 15
ATOM 25135 C CA . ASP A 1 57 ? 5.285 -12.311 4.602 1.00 0.00 57 ASP A CA 15
ATOM 25136 C C . ASP A 1 57 ? 5.428 -13.446 3.576 1.00 0.00 57 ASP A C 15
ATOM 25137 O O . ASP A 1 57 ? 6.544 -13.877 3.293 1.00 0.00 57 ASP A O 15
ATOM 25146 N N . PRO A 1 58 ? 4.316 -13.953 2.999 1.00 0.00 58 PRO A N 15
ATOM 25147 C CA . PRO A 1 58 ? 4.385 -14.963 1.936 1.00 0.00 58 PRO A CA 15
ATOM 25148 C C . PRO A 1 58 ? 5.081 -14.431 0.684 1.00 0.00 58 PRO A C 15
ATOM 25149 O O . PRO A 1 58 ? 5.792 -15.157 -0.009 1.00 0.00 58 PRO A O 15
ATOM 25160 N N . ILE A 1 59 ? 4.876 -13.149 0.410 1.00 0.00 59 ILE A N 15
ATOM 25161 C CA . ILE A 1 59 ? 5.373 -12.532 -0.814 1.00 0.00 59 ILE A CA 15
ATOM 25162 C C . ILE A 1 59 ? 6.894 -12.369 -0.780 1.00 0.00 59 ILE A C 15
ATOM 25163 O O . ILE A 1 59 ? 7.547 -12.488 -1.812 1.00 0.00 59 ILE A O 15
ATOM 25179 N N . TRP A 1 60 ? 7.453 -12.135 0.407 1.00 0.00 60 TRP A N 15
ATOM 25180 C CA . TRP A 1 60 ? 8.904 -11.960 0.568 1.00 0.00 60 TRP A CA 15
ATOM 25181 C C . TRP A 1 60 ? 9.695 -13.137 -0.008 1.00 0.00 60 TRP A C 15
ATOM 25182 O O . TRP A 1 60 ? 10.865 -12.988 -0.368 1.00 0.00 60 TRP A O 15
ATOM 25203 N N . GLU A 1 61 ? 9.065 -14.302 -0.072 1.00 0.00 61 GLU A N 15
ATOM 25204 C CA . GLU A 1 61 ? 9.719 -15.504 -0.532 1.00 0.00 61 GLU A CA 15
ATOM 25205 C C . GLU A 1 61 ? 9.835 -15.543 -2.059 1.00 0.00 61 GLU A C 15
ATOM 25206 O O . GLU A 1 61 ? 10.846 -15.986 -2.604 1.00 0.00 61 GLU A O 15
ATOM 25218 N N . GLN A 1 62 ? 8.791 -15.090 -2.745 1.00 0.00 62 GLN A N 15
ATOM 25219 C CA . GLN A 1 62 ? 8.741 -15.177 -4.197 1.00 0.00 62 GLN A CA 15
ATOM 25220 C C . GLN A 1 62 ? 8.962 -13.822 -4.869 1.00 0.00 62 GLN A C 15
ATOM 25221 O O . GLN A 1 62 ? 9.681 -13.724 -5.864 1.00 0.00 62 GLN A O 15
ATOM 25235 N N . LYS A 1 63 ? 8.350 -12.776 -4.325 1.00 0.00 63 LYS A N 15
ATOM 25236 C CA . LYS A 1 63 ? 8.381 -11.460 -4.958 1.00 0.00 63 LYS A CA 15
ATOM 25237 C C . LYS A 1 63 ? 8.912 -10.401 -3.989 1.00 0.00 63 LYS A C 15
ATOM 25238 O O . LYS A 1 63 ? 8.158 -9.532 -3.548 1.00 0.00 63 LYS A O 15
ATOM 25257 N N . PRO A 1 64 ? 10.206 -10.448 -3.642 1.00 0.00 64 PRO A N 15
ATOM 25258 C CA . PRO A 1 64 ? 10.792 -9.508 -2.681 1.00 0.00 64 PRO A CA 15
ATOM 25259 C C . PRO A 1 64 ? 10.752 -8.070 -3.187 1.00 0.00 64 PRO A C 15
ATOM 25260 O O . PRO A 1 64 ? 10.310 -7.159 -2.482 1.00 0.00 64 PRO A O 15
ATOM 25271 N N . GLU A 1 65 ? 11.205 -7.878 -4.417 1.00 0.00 65 GLU A N 15
ATOM 25272 C CA . GLU A 1 65 ? 11.212 -6.561 -5.041 1.00 0.00 65 GLU A CA 15
ATOM 25273 C C . GLU A 1 65 ? 9.799 -6.002 -5.145 1.00 0.00 65 GLU A C 15
ATOM 25274 O O . GLU A 1 65 ? 9.562 -4.824 -4.877 1.00 0.00 65 GLU A O 15
ATOM 25286 N N . THR A 1 66 ? 8.862 -6.861 -5.508 1.00 0.00 66 THR A N 15
ATOM 25287 C CA . THR A 1 66 ? 7.482 -6.448 -5.707 1.00 0.00 66 THR A CA 15
ATOM 25288 C C . THR A 1 66 ? 6.833 -6.084 -4.378 1.00 0.00 66 THR A C 15
ATOM 25289 O O . THR A 1 66 ? 6.088 -5.110 -4.289 1.00 0.00 66 THR A O 15
ATOM 25300 N N . ALA A 1 67 ? 7.142 -6.857 -3.340 1.00 0.00 67 ALA A N 15
ATOM 25301 C CA . ALA A 1 67 ? 6.658 -6.558 -1.997 1.00 0.00 67 ALA A CA 15
ATOM 25302 C C . ALA A 1 67 ? 7.192 -5.203 -1.540 1.00 0.00 67 ALA A C 15
ATOM 25303 O O . ALA A 1 67 ? 6.477 -4.416 -0.923 1.00 0.00 67 ALA A O 15
ATOM 25310 N N . SER A 1 68 ? 8.450 -4.935 -1.873 1.00 0.00 68 SER A N 15
ATOM 25311 C CA . SER A 1 68 ? 9.076 -3.656 -1.564 1.00 0.00 68 SER A CA 15
ATOM 25312 C C . SER A 1 68 ? 8.377 -2.523 -2.316 1.00 0.00 68 SER A C 15
ATOM 25313 O O . SER A 1 68 ? 8.109 -1.467 -1.743 1.00 0.00 68 SER A O 15
ATOM 25321 N N . ARG A 1 69 ? 8.067 -2.758 -3.593 1.00 0.00 69 ARG A N 15
ATOM 25322 C CA . ARG A 1 69 ? 7.340 -1.789 -4.398 1.00 0.00 69 ARG A CA 15
ATOM 25323 C C . ARG A 1 69 ? 5.961 -1.536 -3.805 1.00 0.00 69 ARG A C 15
ATOM 25324 O O . ARG A 1 69 ? 5.506 -0.395 -3.716 1.00 0.00 69 ARG A O 15
ATOM 25345 N N . LEU A 1 70 ? 5.305 -2.618 -3.402 1.00 0.00 70 LEU A N 15
ATOM 25346 C CA . LEU A 1 70 ? 3.971 -2.554 -2.825 1.00 0.00 70 LEU A CA 15
ATOM 25347 C C . LEU A 1 70 ? 3.967 -1.724 -1.543 1.00 0.00 70 LEU A C 15
ATOM 25348 O O . LEU A 1 70 ? 3.027 -0.968 -1.290 1.00 0.00 70 LEU A O 15
ATOM 25364 N N . ARG A 1 71 ? 5.030 -1.859 -0.751 1.00 0.00 71 ARG A N 15
ATOM 25365 C CA . ARG A 1 71 ? 5.174 -1.106 0.490 1.00 0.00 71 ARG A CA 15
ATOM 25366 C C . ARG A 1 71 ? 5.053 0.394 0.243 1.00 0.00 71 ARG A C 15
ATOM 25367 O O . ARG A 1 71 ? 4.371 1.100 0.986 1.00 0.00 71 ARG A O 15
ATOM 25388 N N . GLY A 1 72 ? 5.715 0.867 -0.808 1.00 0.00 72 GLY A N 15
ATOM 25389 C CA . GLY A 1 72 ? 5.685 2.282 -1.139 1.00 0.00 72 GLY A CA 15
ATOM 25390 C C . GLY A 1 72 ? 4.305 2.749 -1.548 1.00 0.00 72 GLY A C 15
ATOM 25391 O O . GLY A 1 72 ? 3.883 3.847 -1.181 1.00 0.00 72 GLY A O 15
ATOM 25395 N N . ARG A 1 73 ? 3.595 1.909 -2.294 1.00 0.00 73 ARG A N 15
ATOM 25396 C CA . ARG A 1 73 ? 2.257 2.247 -2.757 1.00 0.00 73 ARG A CA 15
ATOM 25397 C C . ARG A 1 73 ? 1.282 2.309 -1.587 1.00 0.00 73 ARG A C 15
ATOM 25398 O O . ARG A 1 73 ? 0.485 3.243 -1.482 1.00 0.00 73 ARG A O 15
ATOM 25419 N N . ILE A 1 74 ? 1.356 1.319 -0.702 1.00 0.00 74 ILE A N 15
ATOM 25420 C CA . ILE A 1 74 ? 0.521 1.299 0.495 1.00 0.00 74 ILE A CA 15
ATOM 25421 C C . ILE A 1 74 ? 0.830 2.514 1.364 1.00 0.00 74 ILE A C 15
ATOM 25422 O O . ILE A 1 74 ? -0.069 3.129 1.937 1.00 0.00 74 ILE A O 15
ATOM 25438 N N . GLU A 1 75 ? 2.112 2.862 1.430 1.00 0.00 75 GLU A N 15
ATOM 25439 C CA . GLU A 1 75 ? 2.570 4.010 2.203 1.00 0.00 75 GLU A CA 15
ATOM 25440 C C . GLU A 1 75 ? 1.888 5.291 1.717 1.00 0.00 75 GLU A C 15
ATOM 25441 O O . GLU A 1 75 ? 1.347 6.056 2.517 1.00 0.00 75 GLU A O 15
ATOM 25453 N N . SER A 1 76 ? 1.878 5.501 0.406 1.00 0.00 76 SER A N 15
ATOM 25454 C CA . SER A 1 76 ? 1.291 6.705 -0.166 1.00 0.00 76 SER A CA 15
ATOM 25455 C C . SER A 1 76 ? -0.227 6.745 0.034 1.00 0.00 76 SER A C 15
ATOM 25456 O O . SER A 1 76 ? -0.809 7.814 0.221 1.00 0.00 76 SER A O 15
ATOM 25464 N N . VAL A 1 77 ? -0.865 5.578 0.017 1.00 0.00 77 VAL A N 15
ATOM 25465 C CA . VAL A 1 77 ? -2.311 5.498 0.204 1.00 0.00 77 VAL A CA 15
ATOM 25466 C C . VAL A 1 77 ? -2.689 5.808 1.653 1.00 0.00 77 VAL A C 15
ATOM 25467 O O . VAL A 1 77 ? -3.632 6.560 1.914 1.00 0.00 77 VAL A O 15
ATOM 25480 N N . LEU A 1 78 ? -1.944 5.232 2.593 1.00 0.00 78 LEU A N 15
ATOM 25481 C CA . LEU A 1 78 ? -2.217 5.424 4.013 1.00 0.00 78 LEU A CA 15
ATOM 25482 C C . LEU A 1 78 ? -2.017 6.880 4.425 1.00 0.00 78 LEU A C 15
ATOM 25483 O O . LEU A 1 78 ? -2.787 7.414 5.224 1.00 0.00 78 LEU A O 15
ATOM 25499 N N . ASP A 1 79 ? -0.993 7.524 3.869 1.00 0.00 79 ASP A N 15
ATOM 25500 C CA . ASP A 1 79 ? -0.740 8.938 4.145 1.00 0.00 79 ASP A CA 15
ATOM 25501 C C . ASP A 1 79 ? -1.905 9.784 3.650 1.00 0.00 79 ASP A C 15
ATOM 25502 O O . ASP A 1 79 ? -2.407 10.654 4.365 1.00 0.00 79 ASP A O 15
ATOM 25511 N N . TRP A 1 80 ? -2.356 9.485 2.436 1.00 0.00 80 TRP A N 15
ATOM 25512 C CA . TRP A 1 80 ? -3.465 10.203 1.819 1.00 0.00 80 TRP A CA 15
ATOM 25513 C C . TRP A 1 80 ? -4.718 10.114 2.686 1.00 0.00 80 TRP A C 15
ATOM 25514 O O . TRP A 1 80 ? -5.324 11.133 3.018 1.00 0.00 80 TRP A O 15
ATOM 25535 N N . ALA A 1 81 ? -5.088 8.902 3.079 1.00 0.00 81 ALA A N 15
ATOM 25536 C CA . ALA A 1 81 ? -6.280 8.693 3.893 1.00 0.00 81 ALA A CA 15
ATOM 25537 C C . ALA A 1 81 ? -6.142 9.358 5.260 1.00 0.00 81 ALA A C 15
ATOM 25538 O O . ALA A 1 81 ? -7.127 9.830 5.834 1.00 0.00 81 ALA A O 15
ATOM 25545 N N . THR A 1 82 ? -4.919 9.394 5.774 1.00 0.00 82 THR A N 15
ATOM 25546 C CA . THR A 1 82 ? -4.642 10.042 7.045 1.00 0.00 82 THR A CA 15
ATOM 25547 C C . THR A 1 82 ? -4.892 11.548 6.957 1.00 0.00 82 THR A C 15
ATOM 25548 O O . THR A 1 82 ? -5.598 12.121 7.790 1.00 0.00 82 THR A O 15
ATOM 25559 N N . VAL A 1 83 ? -4.330 12.174 5.931 1.00 0.00 83 VAL A N 15
ATOM 25560 C CA . VAL A 1 83 ? -4.444 13.615 5.756 1.00 0.00 83 VAL A CA 15
ATOM 25561 C C . VAL A 1 83 ? -5.866 14.005 5.364 1.00 0.00 83 VAL A C 15
ATOM 25562 O O . VAL A 1 83 ? -6.388 15.026 5.815 1.00 0.00 83 VAL A O 15
ATOM 25575 N N . ARG A 1 84 ? -6.493 13.176 4.536 1.00 0.00 84 ARG A N 15
ATOM 25576 C CA . ARG A 1 84 ? -7.852 13.442 4.081 1.00 0.00 84 ARG A CA 15
ATOM 25577 C C . ARG A 1 84 ? -8.859 13.265 5.213 1.00 0.00 84 ARG A C 15
ATOM 25578 O O . ARG A 1 84 ? -9.937 13.857 5.188 1.00 0.00 84 ARG A O 15
ATOM 25599 N N . GLY A 1 85 ? -8.507 12.449 6.196 1.00 0.00 85 GLY A N 15
ATOM 25600 C CA . GLY A 1 85 ? -9.351 12.299 7.368 1.00 0.00 85 GLY A CA 15
ATOM 25601 C C . GLY A 1 85 ? -10.308 11.129 7.271 1.00 0.00 85 GLY A C 15
ATOM 25602 O O . GLY A 1 85 ? -11.447 11.216 7.729 1.00 0.00 85 GLY A O 15
ATOM 25606 N N . TYR A 1 86 ? -9.854 10.029 6.685 1.00 0.00 86 TYR A N 15
ATOM 25607 C CA . TYR A 1 86 ? -10.673 8.825 6.610 1.00 0.00 86 TYR A CA 15
ATOM 25608 C C . TYR A 1 86 ? -10.410 7.933 7.813 1.00 0.00 86 TYR A C 15
ATOM 25609 O O . TYR A 1 86 ? -11.229 7.087 8.162 1.00 0.00 86 TYR A O 15
ATOM 25627 N N . ARG A 1 87 ? -9.262 8.131 8.448 1.00 0.00 87 ARG A N 15
ATOM 25628 C CA . ARG A 1 87 ? -8.863 7.316 9.589 1.00 0.00 87 ARG A CA 15
ATOM 25629 C C . ARG A 1 87 ? -7.773 8.011 10.390 1.00 0.00 87 ARG A C 15
ATOM 25630 O O . ARG A 1 87 ? -7.075 8.883 9.866 1.00 0.00 87 ARG A O 15
ATOM 25651 N N . GLU A 1 88 ? -7.636 7.631 11.658 1.00 0.00 88 GLU A N 15
ATOM 25652 C CA . GLU A 1 88 ? -6.504 8.069 12.464 1.00 0.00 88 GLU A CA 15
ATOM 25653 C C . GLU A 1 88 ? -5.226 7.568 11.805 1.00 0.00 88 GLU A C 15
ATOM 25654 O O . GLU A 1 88 ? -5.192 6.450 11.282 1.00 0.00 88 GLU A O 15
ATOM 25666 N N . GLY A 1 89 ? -4.181 8.368 11.834 1.00 0.00 89 GLY A N 15
ATOM 25667 C CA . GLY A 1 89 ? -3.079 8.120 10.935 1.00 0.00 89 GLY A CA 15
ATOM 25668 C C . GLY A 1 89 ? -1.717 8.026 11.580 1.00 0.00 89 GLY A C 15
ATOM 25669 O O . GLY A 1 89 ? -1.545 7.375 12.615 1.00 0.00 89 GLY A O 15
ATOM 25673 N N . ASP A 1 90 ? -0.769 8.739 10.968 1.00 0.00 90 ASP A N 15
ATOM 25674 C CA . ASP A 1 90 ? 0.661 8.498 11.129 1.00 0.00 90 ASP A CA 15
ATOM 25675 C C . ASP A 1 90 ? 0.976 7.086 10.687 1.00 0.00 90 ASP A C 15
ATOM 25676 O O . ASP A 1 90 ? 0.545 6.104 11.293 1.00 0.00 90 ASP A O 15
ATOM 25685 N N . ASN A 1 91 ? 1.741 7.000 9.630 1.00 0.00 91 ASN A N 15
ATOM 25686 C CA . ASN A 1 91 ? 1.810 5.778 8.845 1.00 0.00 91 ASN A CA 15
ATOM 25687 C C . ASN A 1 91 ? 2.576 4.681 9.587 1.00 0.00 91 ASN A C 15
ATOM 25688 O O . ASN A 1 91 ? 3.629 4.933 10.168 1.00 0.00 91 ASN A O 15
ATOM 25699 N N . PRO A 1 92 ? 2.056 3.438 9.551 1.00 0.00 92 PRO A N 15
ATOM 25700 C CA . PRO A 1 92 ? 2.747 2.267 10.094 1.00 0.00 92 PRO A CA 15
ATOM 25701 C C . PRO A 1 92 ? 3.686 1.622 9.076 1.00 0.00 92 PRO A C 15
ATOM 25702 O O . PRO A 1 92 ? 4.490 0.756 9.415 1.00 0.00 92 PRO A O 15
ATOM 25713 N N . ALA A 1 93 ? 3.579 2.056 7.825 1.00 0.00 93 ALA A N 15
ATOM 25714 C CA . ALA A 1 93 ? 4.432 1.542 6.759 1.00 0.00 93 ALA A CA 15
ATOM 25715 C C . ALA A 1 93 ? 5.757 2.293 6.721 1.00 0.00 93 ALA A C 15
ATOM 25716 O O . ALA A 1 93 ? 6.599 2.060 5.852 1.00 0.00 93 ALA A O 15
ATOM 25723 N N . ARG A 1 94 ? 5.928 3.207 7.663 1.00 0.00 94 ARG A N 15
ATOM 25724 C CA . ARG A 1 94 ? 7.171 3.936 7.807 1.00 0.00 94 ARG A CA 15
ATOM 25725 C C . ARG A 1 94 ? 7.964 3.369 8.966 1.00 0.00 94 ARG A C 15
ATOM 25726 O O . ARG A 1 94 ? 7.553 3.449 10.124 1.00 0.00 94 ARG A O 15
ATOM 25747 N N . TRP A 1 95 ? 9.099 2.801 8.640 1.00 0.00 95 TRP A N 15
ATOM 25748 C CA . TRP A 1 95 ? 9.911 2.098 9.614 1.00 0.00 95 TRP A CA 15
ATOM 25749 C C . TRP A 1 95 ? 11.227 2.809 9.854 1.00 0.00 95 TRP A C 15
ATOM 25750 O O . TRP A 1 95 ? 11.779 3.446 8.957 1.00 0.00 95 TRP A O 15
ATOM 25771 N N . ARG A 1 96 ? 11.715 2.711 11.081 1.00 0.00 96 ARG A N 15
ATOM 25772 C CA . ARG A 1 96 ? 13.049 3.172 11.412 1.00 0.00 96 ARG A CA 15
ATOM 25773 C C . ARG A 1 96 ? 14.068 2.166 10.884 1.00 0.00 96 ARG A C 15
ATOM 25774 O O . ARG A 1 96 ? 15.242 2.478 10.688 1.00 0.00 96 ARG A O 15
ATOM 25795 N N . GLY A 1 97 ? 13.586 0.949 10.664 1.00 0.00 97 GLY A N 15
ATOM 25796 C CA . GLY A 1 97 ? 14.415 -0.121 10.157 1.00 0.00 97 GLY A CA 15
ATOM 25797 C C . GLY A 1 97 ? 13.698 -1.450 10.241 1.00 0.00 97 GLY A C 15
ATOM 25798 O O . GLY A 1 97 ? 13.796 -2.142 11.255 1.00 0.00 97 GLY A O 15
ATOM 25802 N N . TYR A 1 98 ? 12.963 -1.795 9.181 1.00 0.00 98 TYR A N 15
ATOM 25803 C CA . TYR A 1 98 ? 12.168 -3.026 9.140 1.00 0.00 98 TYR A CA 15
ATOM 25804 C C . TYR A 1 98 ? 13.019 -4.228 9.540 1.00 0.00 98 TYR A C 15
ATOM 25805 O O . TYR A 1 98 ? 12.667 -4.981 10.451 1.00 0.00 98 TYR A O 15
ATOM 25823 N N . LEU A 1 99 ? 14.146 -4.392 8.867 1.00 0.00 99 LEU A N 15
ATOM 25824 C CA . LEU A 1 99 ? 15.096 -5.428 9.214 1.00 0.00 99 LEU A CA 15
ATOM 25825 C C . LEU A 1 99 ? 16.398 -4.794 9.696 1.00 0.00 99 LEU A C 15
ATOM 25826 O O . LEU A 1 99 ? 17.184 -5.413 10.411 1.00 0.00 99 LEU A O 15
ATOM 25842 N N . GLU A 1 100 ? 16.600 -3.537 9.318 1.00 0.00 100 GLU A N 15
ATOM 25843 C CA . GLU A 1 100 ? 17.835 -2.820 9.619 1.00 0.00 100 GLU A CA 15
ATOM 25844 C C . GLU A 1 100 ? 17.814 -2.228 11.028 1.00 0.00 100 GLU A C 15
ATOM 25845 O O . GLU A 1 100 ? 18.516 -1.260 11.308 1.00 0.00 100 GLU A O 15
ATOM 25857 N N . HIS A 1 101 ? 17.020 -2.810 11.921 1.00 0.00 101 HIS A N 15
ATOM 25858 C CA . HIS A 1 101 ? 16.917 -2.290 13.283 1.00 0.00 101 HIS A CA 15
ATOM 25859 C C . HIS A 1 101 ? 18.189 -2.564 14.079 1.00 0.00 101 HIS A C 15
ATOM 25860 O O . HIS A 1 101 ? 18.383 -2.010 15.161 1.00 0.00 101 HIS A O 15
ATOM 25875 N N . HIS A 1 102 ? 19.057 -3.413 13.542 1.00 0.00 102 HIS A N 15
ATOM 25876 C CA . HIS A 1 102 ? 20.316 -3.725 14.205 1.00 0.00 102 HIS A CA 15
ATOM 25877 C C . HIS A 1 102 ? 21.439 -2.860 13.646 1.00 0.00 102 HIS A C 15
ATOM 25878 O O . HIS A 1 102 ? 22.043 -3.203 12.630 1.00 0.00 102 HIS A O 15
ATOM 25893 N N . HIS A 1 103 ? 21.673 -1.730 14.306 1.00 0.00 103 HIS A N 15
ATOM 25894 C CA . HIS A 1 103 ? 22.763 -0.809 13.974 1.00 0.00 103 HIS A CA 15
ATOM 25895 C C . HIS A 1 103 ? 22.725 -0.381 12.507 1.00 0.00 103 HIS A C 15
ATOM 25896 O O . HIS A 1 103 ? 23.390 -0.968 11.652 1.00 0.00 103 HIS A O 15
ATOM 25911 N N . HIS A 1 104 ? 21.938 0.641 12.225 1.00 0.00 104 HIS A N 15
ATOM 25912 C CA . HIS A 1 104 ? 21.866 1.198 10.880 1.00 0.00 104 HIS A CA 15
ATOM 25913 C C . HIS A 1 104 ? 22.478 2.590 10.869 1.00 0.00 104 HIS A C 15
ATOM 25914 O O . HIS A 1 104 ? 22.626 3.214 11.921 1.00 0.00 104 HIS A O 15
ATOM 25929 N N . HIS A 1 105 ? 22.833 3.075 9.689 1.00 0.00 105 HIS A N 15
ATOM 25930 C CA . HIS A 1 105 ? 23.397 4.410 9.568 1.00 0.00 105 HIS A CA 15
ATOM 25931 C C . HIS A 1 105 ? 22.291 5.440 9.781 1.00 0.00 105 HIS A C 15
ATOM 25932 O O . HIS A 1 105 ? 21.160 5.240 9.336 1.00 0.00 105 HIS A O 15
ATOM 25947 N N . HIS A 1 106 ? 22.611 6.510 10.489 1.00 0.00 106 HIS A N 15
ATOM 25948 C CA . HIS A 1 106 ? 21.631 7.538 10.806 1.00 0.00 106 HIS A CA 15
ATOM 25949 C C . HIS A 1 106 ? 21.241 8.313 9.552 1.00 0.00 106 HIS A C 15
ATOM 25950 O O . HIS A 1 106 ? 22.011 9.197 9.139 1.00 0.00 106 HIS A O 15
ATOM 25966 N N . MET A 1 1 ? -16.221 1.943 4.321 1.00 0.00 1 MET A N 16
ATOM 25967 C CA . MET A 1 1 ? -15.037 2.149 3.459 1.00 0.00 1 MET A CA 16
ATOM 25968 C C . MET A 1 1 ? -14.052 1.004 3.627 1.00 0.00 1 MET A C 16
ATOM 25969 O O . MET A 1 1 ? -13.647 0.677 4.743 1.00 0.00 1 MET A O 16
ATOM 25985 N N . THR A 1 2 ? -13.668 0.398 2.518 1.00 0.00 2 THR A N 16
ATOM 25986 C CA . THR A 1 2 ? -12.660 -0.644 2.534 1.00 0.00 2 THR A CA 16
ATOM 25987 C C . THR A 1 2 ? -11.336 -0.090 2.024 1.00 0.00 2 THR A C 16
ATOM 25988 O O . THR A 1 2 ? -11.290 1.018 1.478 1.00 0.00 2 THR A O 16
ATOM 25999 N N . PHE A 1 3 ? -10.265 -0.848 2.211 1.00 0.00 3 PHE A N 16
ATOM 26000 C CA . PHE A 1 3 ? -8.943 -0.426 1.775 1.00 0.00 3 PHE A CA 16
ATOM 26001 C C . PHE A 1 3 ? -8.915 -0.243 0.264 1.00 0.00 3 PHE A C 16
ATOM 26002 O O . PHE A 1 3 ? -8.354 0.728 -0.236 1.00 0.00 3 PHE A O 16
ATOM 26019 N N . SER A 1 4 ? -9.549 -1.165 -0.453 1.00 0.00 4 SER A N 16
ATOM 26020 C CA . SER A 1 4 ? -9.613 -1.098 -1.907 1.00 0.00 4 SER A CA 16
ATOM 26021 C C . SER A 1 4 ? -10.301 0.187 -2.369 1.00 0.00 4 SER A C 16
ATOM 26022 O O . SER A 1 4 ? -9.832 0.853 -3.289 1.00 0.00 4 SER A O 16
ATOM 26030 N N . GLU A 1 5 ? -11.405 0.531 -1.713 1.00 0.00 5 GLU A N 16
ATOM 26031 C CA . GLU A 1 5 ? -12.172 1.718 -2.068 1.00 0.00 5 GLU A CA 16
ATOM 26032 C C . GLU A 1 5 ? -11.376 2.990 -1.800 1.00 0.00 5 GLU A C 16
ATOM 26033 O O . GLU A 1 5 ? -11.329 3.893 -2.634 1.00 0.00 5 GLU A O 16
ATOM 26045 N N . CYS A 1 6 ? -10.751 3.049 -0.635 1.00 0.00 6 CYS A N 16
ATOM 26046 C CA . CYS A 1 6 ? -9.980 4.220 -0.239 1.00 0.00 6 CYS A CA 16
ATOM 26047 C C . CYS A 1 6 ? -8.768 4.378 -1.145 1.00 0.00 6 CYS A C 16
ATOM 26048 O O . CYS A 1 6 ? -8.417 5.486 -1.556 1.00 0.00 6 CYS A O 16
ATOM 26056 N N . ALA A 1 7 ? -8.138 3.256 -1.456 1.00 0.00 7 ALA A N 16
ATOM 26057 C CA . ALA A 1 7 ? -7.038 3.240 -2.412 1.00 0.00 7 ALA A CA 16
ATOM 26058 C C . ALA A 1 7 ? -7.512 3.747 -3.770 1.00 0.00 7 ALA A C 16
ATOM 26059 O O . ALA A 1 7 ? -6.841 4.559 -4.408 1.00 0.00 7 ALA A O 16
ATOM 26066 N N . ALA A 1 8 ? -8.689 3.291 -4.186 1.00 0.00 8 ALA A N 16
ATOM 26067 C CA . ALA A 1 8 ? -9.278 3.708 -5.452 1.00 0.00 8 ALA A CA 16
ATOM 26068 C C . ALA A 1 8 ? -9.534 5.212 -5.469 1.00 0.00 8 ALA A C 16
ATOM 26069 O O . ALA A 1 8 ? -9.416 5.851 -6.510 1.00 0.00 8 ALA A O 16
ATOM 26076 N N . LEU A 1 9 ? -9.883 5.772 -4.315 1.00 0.00 9 LEU A N 16
ATOM 26077 C CA . LEU A 1 9 ? -10.077 7.213 -4.201 1.00 0.00 9 LEU A CA 16
ATOM 26078 C C . LEU A 1 9 ? -8.780 7.945 -4.529 1.00 0.00 9 LEU A C 16
ATOM 26079 O O . LEU A 1 9 ? -8.761 8.862 -5.346 1.00 0.00 9 LEU A O 16
ATOM 26095 N N . TYR A 1 10 ? -7.694 7.505 -3.901 1.00 0.00 10 TYR A N 16
ATOM 26096 C CA . TYR A 1 10 ? -6.369 8.075 -4.129 1.00 0.00 10 TYR A CA 16
ATOM 26097 C C . TYR A 1 10 ? -5.981 7.968 -5.600 1.00 0.00 10 TYR A C 16
ATOM 26098 O O . TYR A 1 10 ? -5.485 8.923 -6.204 1.00 0.00 10 TYR A O 16
ATOM 26116 N N . ILE A 1 11 ? -6.229 6.798 -6.162 1.00 0.00 11 ILE A N 16
ATOM 26117 C CA . ILE A 1 11 ? -5.871 6.508 -7.541 1.00 0.00 11 ILE A CA 16
ATOM 26118 C C . ILE A 1 11 ? -6.725 7.301 -8.533 1.00 0.00 11 ILE A C 16
ATOM 26119 O O . ILE A 1 11 ? -6.194 7.972 -9.417 1.00 0.00 11 ILE A O 16
ATOM 26135 N N . LYS A 1 12 ? -8.045 7.256 -8.363 1.00 0.00 12 LYS A N 16
ATOM 26136 C CA . LYS A 1 12 ? -8.960 7.899 -9.304 1.00 0.00 12 LYS A CA 16
ATOM 26137 C C . LYS A 1 12 ? -8.859 9.416 -9.230 1.00 0.00 12 LYS A C 16
ATOM 26138 O O . LYS A 1 12 ? -8.984 10.100 -10.246 1.00 0.00 12 LYS A O 16
ATOM 26157 N N . ALA A 1 13 ? -8.616 9.943 -8.036 1.00 0.00 13 ALA A N 16
ATOM 26158 C CA . ALA A 1 13 ? -8.513 11.388 -7.850 1.00 0.00 13 ALA A CA 16
ATOM 26159 C C . ALA A 1 13 ? -7.244 11.950 -8.490 1.00 0.00 13 ALA A C 16
ATOM 26160 O O . ALA A 1 13 ? -7.045 13.165 -8.534 1.00 0.00 13 ALA A O 16
ATOM 26167 N N . HIS A 1 14 ? -6.381 11.065 -8.977 1.00 0.00 14 HIS A N 16
ATOM 26168 C CA . HIS A 1 14 ? -5.141 11.483 -9.619 1.00 0.00 14 HIS A CA 16
ATOM 26169 C C . HIS A 1 14 ? -4.930 10.748 -10.937 1.00 0.00 14 HIS A C 16
ATOM 26170 O O . HIS A 1 14 ? -3.871 10.864 -11.543 1.00 0.00 14 HIS A O 16
ATOM 26185 N N . ARG A 1 15 ? -5.944 10.015 -11.397 1.00 0.00 15 ARG A N 16
ATOM 26186 C CA . ARG A 1 15 ? -5.781 9.144 -12.562 1.00 0.00 15 ARG A CA 16
ATOM 26187 C C . ARG A 1 15 ? -5.485 9.946 -13.828 1.00 0.00 15 ARG A C 16
ATOM 26188 O O . ARG A 1 15 ? -4.698 9.516 -14.672 1.00 0.00 15 ARG A O 16
ATOM 26209 N N . SER A 1 16 ? -6.097 11.117 -13.951 1.00 0.00 16 SER A N 16
ATOM 26210 C CA . SER A 1 16 ? -5.866 11.984 -15.087 1.00 0.00 16 SER A CA 16
ATOM 26211 C C . SER A 1 16 ? -4.486 12.627 -14.999 1.00 0.00 16 SER A C 16
ATOM 26212 O O . SER A 1 16 ? -3.886 12.985 -16.009 1.00 0.00 16 SER A O 16
ATOM 26220 N N . SER A 1 17 ? -3.986 12.750 -13.781 1.00 0.00 17 SER A N 16
ATOM 26221 C CA . SER A 1 17 ? -2.688 13.339 -13.538 1.00 0.00 17 SER A CA 16
ATOM 26222 C C . SER A 1 17 ? -1.585 12.287 -13.641 1.00 0.00 17 SER A C 16
ATOM 26223 O O . SER A 1 17 ? -0.403 12.616 -13.716 1.00 0.00 17 SER A O 16
ATOM 26231 N N . TRP A 1 18 ? -1.979 11.020 -13.658 1.00 0.00 18 TRP A N 16
ATOM 26232 C CA . TRP A 1 18 ? -1.024 9.922 -13.681 1.00 0.00 18 TRP A CA 16
ATOM 26233 C C . TRP A 1 18 ? -0.716 9.463 -15.102 1.00 0.00 18 TRP A C 16
ATOM 26234 O O . TRP A 1 18 ? -0.418 8.294 -15.343 1.00 0.00 18 TRP A O 16
ATOM 26255 N N . LYS A 1 19 ? -0.772 10.402 -16.037 1.00 0.00 19 LYS A N 16
ATOM 26256 C CA . LYS A 1 19 ? -0.211 10.203 -17.351 1.00 0.00 19 LYS A CA 16
ATOM 26257 C C . LYS A 1 19 ? 1.275 10.259 -17.177 1.00 0.00 19 LYS A C 16
ATOM 26258 O O . LYS A 1 19 ? 1.769 11.023 -16.342 1.00 0.00 19 LYS A O 16
ATOM 26277 N N . ASN A 1 20 ? 2.010 9.487 -17.933 1.00 0.00 20 ASN A N 16
ATOM 26278 C CA . ASN A 1 20 ? 1.578 8.859 -19.164 1.00 0.00 20 ASN A CA 16
ATOM 26279 C C . ASN A 1 20 ? 1.115 7.425 -18.940 1.00 0.00 20 ASN A C 16
ATOM 26280 O O . ASN A 1 20 ? 1.747 6.662 -18.213 1.00 0.00 20 ASN A O 16
ATOM 26291 N N . THR A 1 21 ? -0.042 7.136 -19.510 1.00 0.00 21 THR A N 16
ATOM 26292 C CA . THR A 1 21 ? -0.614 5.777 -19.623 1.00 0.00 21 THR A CA 16
ATOM 26293 C C . THR A 1 21 ? -1.016 5.162 -18.278 1.00 0.00 21 THR A C 16
ATOM 26294 O O . THR A 1 21 ? -1.138 5.870 -17.282 1.00 0.00 21 THR A O 16
ATOM 26305 N N . LYS A 1 22 ? -1.231 3.837 -18.272 1.00 0.00 22 LYS A N 16
ATOM 26306 C CA . LYS A 1 22 ? -1.946 3.128 -17.203 1.00 0.00 22 LYS A CA 16
ATOM 26307 C C . LYS A 1 22 ? -1.188 3.026 -15.884 1.00 0.00 22 LYS A C 16
ATOM 26308 O O . LYS A 1 22 ? -1.289 2.012 -15.193 1.00 0.00 22 LYS A O 16
ATOM 26327 N N . HIS A 1 23 ? -0.455 4.052 -15.527 1.00 0.00 23 HIS A N 16
ATOM 26328 C CA . HIS A 1 23 ? 0.196 4.101 -14.220 1.00 0.00 23 HIS A CA 16
ATOM 26329 C C . HIS A 1 23 ? -0.829 3.909 -13.097 1.00 0.00 23 HIS A C 16
ATOM 26330 O O . HIS A 1 23 ? -0.539 3.272 -12.086 1.00 0.00 23 HIS A O 16
ATOM 26345 N N . ALA A 1 24 ? -2.036 4.432 -13.298 1.00 0.00 24 ALA A N 16
ATOM 26346 C CA . ALA A 1 24 ? -3.118 4.270 -12.330 1.00 0.00 24 ALA A CA 16
ATOM 26347 C C . ALA A 1 24 ? -3.600 2.819 -12.280 1.00 0.00 24 ALA A C 16
ATOM 26348 O O . ALA A 1 24 ? -3.888 2.282 -11.206 1.00 0.00 24 ALA A O 16
ATOM 26355 N N . ASP A 1 25 ? -3.673 2.182 -13.447 1.00 0.00 25 ASP A N 16
ATOM 26356 C CA . ASP A 1 25 ? -4.101 0.785 -13.537 1.00 0.00 25 ASP A CA 16
ATOM 26357 C C . ASP A 1 25 ? -3.083 -0.110 -12.861 1.00 0.00 25 ASP A C 16
ATOM 26358 O O . ASP A 1 25 ? -3.436 -1.054 -12.163 1.00 0.00 25 ASP A O 16
ATOM 26367 N N . GLN A 1 26 ? -1.815 0.226 -13.048 1.00 0.00 26 GLN A N 16
ATOM 26368 C CA . GLN A 1 26 ? -0.722 -0.485 -12.407 1.00 0.00 26 GLN A CA 16
ATOM 26369 C C . GLN A 1 26 ? -0.872 -0.443 -10.888 1.00 0.00 26 GLN A C 16
ATOM 26370 O O . GLN A 1 26 ? -0.722 -1.461 -10.211 1.00 0.00 26 GLN A O 16
ATOM 26384 N N . TRP A 1 27 ? -1.180 0.736 -10.359 1.00 0.00 27 TRP A N 16
ATOM 26385 C CA . TRP A 1 27 ? -1.410 0.897 -8.926 1.00 0.00 27 TRP A CA 16
ATOM 26386 C C . TRP A 1 27 ? -2.606 0.064 -8.467 1.00 0.00 27 TRP A C 16
ATOM 26387 O O . TRP A 1 27 ? -2.505 -0.711 -7.516 1.00 0.00 27 TRP A O 16
ATOM 26408 N N . THR A 1 28 ? -3.723 0.222 -9.164 1.00 0.00 28 THR A N 16
ATOM 26409 C CA . THR A 1 28 ? -4.960 -0.470 -8.814 1.00 0.00 28 THR A CA 16
ATOM 26410 C C . THR A 1 28 ? -4.781 -1.987 -8.875 1.00 0.00 28 THR A C 16
ATOM 26411 O O . THR A 1 28 ? -5.119 -2.705 -7.934 1.00 0.00 28 THR A O 16
ATOM 26422 N N . ASN A 1 29 ? -4.215 -2.450 -9.977 1.00 0.00 29 ASN A N 16
ATOM 26423 C CA . ASN A 1 29 ? -4.099 -3.873 -10.263 1.00 0.00 29 ASN A CA 16
ATOM 26424 C C . ASN A 1 29 ? -3.218 -4.582 -9.235 1.00 0.00 29 ASN A C 16
ATOM 26425 O O . ASN A 1 29 ? -3.600 -5.622 -8.690 1.00 0.00 29 ASN A O 16
ATOM 26436 N N . THR A 1 30 ? -2.052 -4.015 -8.956 1.00 0.00 30 THR A N 16
ATOM 26437 C CA . THR A 1 30 ? -1.106 -4.640 -8.040 1.00 0.00 30 THR A CA 16
ATOM 26438 C C . THR A 1 30 ? -1.663 -4.714 -6.618 1.00 0.00 30 THR A C 16
ATOM 26439 O O . THR A 1 30 ? -1.676 -5.785 -6.001 1.00 0.00 30 THR A O 16
ATOM 26450 N N . ILE A 1 31 ? -2.141 -3.584 -6.112 1.00 0.00 31 ILE A N 16
ATOM 26451 C CA . ILE A 1 31 ? -2.671 -3.517 -4.756 1.00 0.00 31 ILE A CA 16
ATOM 26452 C C . ILE A 1 31 ? -3.874 -4.444 -4.590 1.00 0.00 31 ILE A C 16
ATOM 26453 O O . ILE A 1 31 ? -3.978 -5.173 -3.602 1.00 0.00 31 ILE A O 16
ATOM 26469 N N . LYS A 1 32 ? -4.756 -4.440 -5.579 1.00 0.00 32 LYS A N 16
ATOM 26470 C CA . LYS A 1 32 ? -5.968 -5.250 -5.528 1.00 0.00 32 LYS A CA 16
ATOM 26471 C C . LYS A 1 32 ? -5.628 -6.737 -5.513 1.00 0.00 32 LYS A C 16
ATOM 26472 O O . LYS A 1 32 ? -6.364 -7.546 -4.951 1.00 0.00 32 LYS A O 16
ATOM 26491 N N . THR A 1 33 ? -4.508 -7.091 -6.128 1.00 0.00 33 THR A N 16
ATOM 26492 C CA . THR A 1 33 ? -4.106 -8.485 -6.223 1.00 0.00 33 THR A CA 16
ATOM 26493 C C . THR A 1 33 ? -3.420 -8.965 -4.945 1.00 0.00 33 THR A C 16
ATOM 26494 O O . THR A 1 33 ? -3.793 -9.989 -4.370 1.00 0.00 33 THR A O 16
ATOM 26505 N N . TYR A 1 34 ? -2.415 -8.226 -4.503 1.00 0.00 34 TYR A N 16
ATOM 26506 C CA . TYR A 1 34 ? -1.625 -8.633 -3.351 1.00 0.00 34 TYR A CA 16
ATOM 26507 C C . TYR A 1 34 ? -2.321 -8.314 -2.029 1.00 0.00 34 TYR A C 16
ATOM 26508 O O . TYR A 1 34 ? -2.439 -9.178 -1.162 1.00 0.00 34 TYR A O 16
ATOM 26526 N N . CYS A 1 35 ? -2.795 -7.085 -1.884 1.00 0.00 35 CYS A N 16
ATOM 26527 C CA . CYS A 1 35 ? -3.395 -6.645 -0.629 1.00 0.00 35 CYS A CA 16
ATOM 26528 C C . CYS A 1 35 ? -4.887 -6.963 -0.592 1.00 0.00 35 CYS A C 16
ATOM 26529 O O . CYS A 1 35 ? -5.476 -7.071 0.485 1.00 0.00 35 CYS A O 16
ATOM 26537 N N . GLY A 1 36 ? -5.478 -7.126 -1.774 1.00 0.00 36 GLY A N 16
ATOM 26538 C CA . GLY A 1 36 ? -6.916 -7.343 -1.896 1.00 0.00 36 GLY A CA 16
ATOM 26539 C C . GLY A 1 36 ? -7.446 -8.470 -1.024 1.00 0.00 36 GLY A C 16
ATOM 26540 O O . GLY A 1 36 ? -8.182 -8.215 -0.076 1.00 0.00 36 GLY A O 16
ATOM 26544 N N . PRO A 1 37 ? -7.080 -9.731 -1.310 1.00 0.00 37 PRO A N 16
ATOM 26545 C CA . PRO A 1 37 ? -7.574 -10.899 -0.557 1.00 0.00 37 PRO A CA 16
ATOM 26546 C C . PRO A 1 37 ? -7.207 -10.884 0.930 1.00 0.00 37 PRO A C 16
ATOM 26547 O O . PRO A 1 37 ? -7.640 -11.756 1.685 1.00 0.00 37 PRO A O 16
ATOM 26558 N N . VAL A 1 38 ? -6.416 -9.905 1.355 1.00 0.00 38 VAL A N 16
ATOM 26559 C CA . VAL A 1 38 ? -5.996 -9.829 2.747 1.00 0.00 38 VAL A CA 16
ATOM 26560 C C . VAL A 1 38 ? -6.705 -8.685 3.472 1.00 0.00 38 VAL A C 16
ATOM 26561 O O . VAL A 1 38 ? -7.524 -8.914 4.361 1.00 0.00 38 VAL A O 16
ATOM 26574 N N . ILE A 1 39 ? -6.404 -7.454 3.070 1.00 0.00 39 ILE A N 16
ATOM 26575 C CA . ILE A 1 39 ? -6.935 -6.278 3.758 1.00 0.00 39 ILE A CA 16
ATOM 26576 C C . ILE A 1 39 ? -7.834 -5.452 2.846 1.00 0.00 39 ILE A C 16
ATOM 26577 O O . ILE A 1 39 ? -8.340 -4.408 3.249 1.00 0.00 39 ILE A O 16
ATOM 26593 N N . GLY A 1 40 ? -8.032 -5.937 1.627 1.00 0.00 40 GLY A N 16
ATOM 26594 C CA . GLY A 1 40 ? -8.860 -5.239 0.651 1.00 0.00 40 GLY A CA 16
ATOM 26595 C C . GLY A 1 40 ? -10.257 -4.922 1.163 1.00 0.00 40 GLY A C 16
ATOM 26596 O O . GLY A 1 40 ? -10.630 -3.751 1.266 1.00 0.00 40 GLY A O 16
ATOM 26600 N N . PRO A 1 41 ? -11.069 -5.954 1.466 1.00 0.00 41 PRO A N 16
ATOM 26601 C CA . PRO A 1 41 ? -12.430 -5.776 1.983 1.00 0.00 41 PRO A CA 16
ATOM 26602 C C . PRO A 1 41 ? -12.461 -5.338 3.450 1.00 0.00 41 PRO A C 16
ATOM 26603 O O . PRO A 1 41 ? -13.530 -5.264 4.059 1.00 0.00 41 PRO A O 16
ATOM 26614 N N . LEU A 1 42 ? -11.296 -5.062 4.016 1.00 0.00 42 LEU A N 16
ATOM 26615 C CA . LEU A 1 42 ? -11.211 -4.588 5.388 1.00 0.00 42 LEU A CA 16
ATOM 26616 C C . LEU A 1 42 ? -11.166 -3.068 5.415 1.00 0.00 42 LEU A C 16
ATOM 26617 O O . LEU A 1 42 ? -10.986 -2.427 4.377 1.00 0.00 42 LEU A O 16
ATOM 26633 N N . SER A 1 43 ? -11.334 -2.495 6.597 1.00 0.00 43 SER A N 16
ATOM 26634 C CA . SER A 1 43 ? -11.302 -1.052 6.757 1.00 0.00 43 SER A CA 16
ATOM 26635 C C . SER A 1 43 ? -9.898 -0.511 6.522 1.00 0.00 43 SER A C 16
ATOM 26636 O O . SER A 1 43 ? -8.914 -1.102 6.968 1.00 0.00 43 SER A O 16
ATOM 26644 N N . VAL A 1 44 ? -9.818 0.624 5.839 1.00 0.00 44 VAL A N 16
ATOM 26645 C CA . VAL A 1 44 ? -8.546 1.297 5.614 1.00 0.00 44 VAL A CA 16
ATOM 26646 C C . VAL A 1 44 ? -8.037 1.893 6.932 1.00 0.00 44 VAL A C 16
ATOM 26647 O O . VAL A 1 44 ? -6.849 2.162 7.099 1.00 0.00 44 VAL A O 16
ATOM 26660 N N . GLN A 1 45 ? -8.955 2.070 7.876 1.00 0.00 45 GLN A N 16
ATOM 26661 C CA . GLN A 1 45 ? -8.613 2.575 9.196 1.00 0.00 45 GLN A CA 16
ATOM 26662 C C . GLN A 1 45 ? -7.980 1.456 10.013 1.00 0.00 45 GLN A C 16
ATOM 26663 O O . GLN A 1 45 ? -7.029 1.673 10.762 1.00 0.00 45 GLN A O 16
ATOM 26677 N N . ASP A 1 46 ? -8.503 0.251 9.830 1.00 0.00 46 ASP A N 16
ATOM 26678 C CA . ASP A 1 46 ? -8.077 -0.905 10.608 1.00 0.00 46 ASP A CA 16
ATOM 26679 C C . ASP A 1 46 ? -6.709 -1.405 10.147 1.00 0.00 46 ASP A C 16
ATOM 26680 O O . ASP A 1 46 ? -6.022 -2.122 10.877 1.00 0.00 46 ASP A O 16
ATOM 26689 N N . VAL A 1 47 ? -6.316 -1.014 8.936 1.00 0.00 47 VAL A N 16
ATOM 26690 C CA . VAL A 1 47 ? -5.017 -1.395 8.392 1.00 0.00 47 VAL A CA 16
ATOM 26691 C C . VAL A 1 47 ? -3.893 -0.880 9.285 1.00 0.00 47 VAL A C 16
ATOM 26692 O O . VAL A 1 47 ? -3.703 0.327 9.434 1.00 0.00 47 VAL A O 16
ATOM 26705 N N . ASP A 1 48 ? -3.168 -1.808 9.895 1.00 0.00 48 ASP A N 16
ATOM 26706 C CA . ASP A 1 48 ? -2.083 -1.456 10.800 1.00 0.00 48 ASP A CA 16
ATOM 26707 C C . ASP A 1 48 ? -0.848 -2.294 10.488 1.00 0.00 48 ASP A C 16
ATOM 26708 O O . ASP A 1 48 ? -0.835 -3.057 9.519 1.00 0.00 48 ASP A O 16
ATOM 26717 N N . THR A 1 49 ? 0.165 -2.171 11.329 1.00 0.00 49 THR A N 16
ATOM 26718 C CA . THR A 1 49 ? 1.452 -2.817 11.113 1.00 0.00 49 THR A CA 16
ATOM 26719 C C . THR A 1 49 ? 1.308 -4.337 11.006 1.00 0.00 49 THR A C 16
ATOM 26720 O O . THR A 1 49 ? 1.905 -4.969 10.130 1.00 0.00 49 THR A O 16
ATOM 26731 N N . LYS A 1 50 ? 0.494 -4.902 11.893 1.00 0.00 50 LYS A N 16
ATOM 26732 C CA . LYS A 1 50 ? 0.264 -6.345 11.943 1.00 0.00 50 LYS A CA 16
ATOM 26733 C C . LYS A 1 50 ? -0.269 -6.859 10.614 1.00 0.00 50 LYS A C 16
ATOM 26734 O O . LYS A 1 50 ? 0.185 -7.877 10.093 1.00 0.00 50 LYS A O 16
ATOM 26753 N N . LEU A 1 51 ? -1.230 -6.138 10.070 1.00 0.00 51 LEU A N 16
ATOM 26754 C CA . LEU A 1 51 ? -1.847 -6.515 8.815 1.00 0.00 51 LEU A CA 16
ATOM 26755 C C . LEU A 1 51 ? -0.866 -6.383 7.652 1.00 0.00 51 LEU A C 16
ATOM 26756 O O . LEU A 1 51 ? -0.741 -7.296 6.837 1.00 0.00 51 LEU A O 16
ATOM 26772 N N . ILE A 1 52 ? -0.151 -5.263 7.596 1.00 0.00 52 ILE A N 16
ATOM 26773 C CA . ILE A 1 52 ? 0.767 -4.991 6.490 1.00 0.00 52 ILE A CA 16
ATOM 26774 C C . ILE A 1 52 ? 1.873 -6.046 6.405 1.00 0.00 52 ILE A C 16
ATOM 26775 O O . ILE A 1 52 ? 2.184 -6.541 5.321 1.00 0.00 52 ILE A O 16
ATOM 26791 N N . MET A 1 53 ? 2.449 -6.406 7.550 1.00 0.00 53 MET A N 16
ATOM 26792 C CA . MET A 1 53 ? 3.511 -7.410 7.576 1.00 0.00 53 MET A CA 16
ATOM 26793 C C . MET A 1 53 ? 2.978 -8.768 7.123 1.00 0.00 53 MET A C 16
ATOM 26794 O O . MET A 1 53 ? 3.686 -9.541 6.483 1.00 0.00 53 MET A O 16
ATOM 26808 N N . LYS A 1 54 ? 1.724 -9.050 7.457 1.00 0.00 54 LYS A N 16
ATOM 26809 C CA . LYS A 1 54 ? 1.079 -10.285 7.030 1.00 0.00 54 LYS A CA 16
ATOM 26810 C C . LYS A 1 54 ? 0.817 -10.280 5.530 1.00 0.00 54 LYS A C 16
ATOM 26811 O O . LYS A 1 54 ? 0.942 -11.310 4.877 1.00 0.00 54 LYS A O 16
ATOM 26830 N N . VAL A 1 55 ? 0.449 -9.123 4.990 1.00 0.00 55 VAL A N 16
ATOM 26831 C CA . VAL A 1 55 ? 0.243 -8.986 3.550 1.00 0.00 55 VAL A CA 16
ATOM 26832 C C . VAL A 1 55 ? 1.535 -9.282 2.794 1.00 0.00 55 VAL A C 16
ATOM 26833 O O . VAL A 1 55 ? 1.538 -10.026 1.816 1.00 0.00 55 VAL A O 16
ATOM 26846 N N . LEU A 1 56 ? 2.632 -8.709 3.273 1.00 0.00 56 LEU A N 16
ATOM 26847 C CA . LEU A 1 56 ? 3.929 -8.857 2.622 1.00 0.00 56 LEU A CA 16
ATOM 26848 C C . LEU A 1 56 ? 4.495 -10.263 2.812 1.00 0.00 56 LEU A C 16
ATOM 26849 O O . LEU A 1 56 ? 5.302 -10.721 2.004 1.00 0.00 56 LEU A O 16
ATOM 26865 N N . ASP A 1 57 ? 4.055 -10.931 3.876 1.00 0.00 57 ASP A N 16
ATOM 26866 C CA . ASP A 1 57 ? 4.590 -12.239 4.277 1.00 0.00 57 ASP A CA 16
ATOM 26867 C C . ASP A 1 57 ? 4.678 -13.227 3.098 1.00 0.00 57 ASP A C 16
ATOM 26868 O O . ASP A 1 57 ? 5.765 -13.723 2.791 1.00 0.00 57 ASP A O 16
ATOM 26877 N N . PRO A 1 58 ? 3.559 -13.521 2.395 1.00 0.00 58 PRO A N 16
ATOM 26878 C CA . PRO A 1 58 ? 3.582 -14.451 1.262 1.00 0.00 58 PRO A CA 16
ATOM 26879 C C . PRO A 1 58 ? 4.179 -13.826 0.001 1.00 0.00 58 PRO A C 16
ATOM 26880 O O . PRO A 1 58 ? 4.526 -14.531 -0.948 1.00 0.00 58 PRO A O 16
ATOM 26891 N N . ILE A 1 59 ? 4.306 -12.504 -0.002 1.00 0.00 59 ILE A N 16
ATOM 26892 C CA . ILE A 1 59 ? 4.824 -11.792 -1.161 1.00 0.00 59 ILE A CA 16
ATOM 26893 C C . ILE A 1 59 ? 6.338 -11.947 -1.252 1.00 0.00 59 ILE A C 16
ATOM 26894 O O . ILE A 1 59 ? 6.888 -12.032 -2.345 1.00 0.00 59 ILE A O 16
ATOM 26910 N N . TRP A 1 60 ? 7.003 -12.006 -0.100 1.00 0.00 60 TRP A N 16
ATOM 26911 C CA . TRP A 1 60 ? 8.449 -12.228 -0.063 1.00 0.00 60 TRP A CA 16
ATOM 26912 C C . TRP A 1 60 ? 8.806 -13.571 -0.694 1.00 0.00 60 TRP A C 16
ATOM 26913 O O . TRP A 1 60 ? 9.906 -13.756 -1.210 1.00 0.00 60 TRP A O 16
ATOM 26934 N N . GLU A 1 61 ? 7.861 -14.500 -0.648 1.00 0.00 61 GLU A N 16
ATOM 26935 C CA . GLU A 1 61 ? 8.036 -15.806 -1.234 1.00 0.00 61 GLU A CA 16
ATOM 26936 C C . GLU A 1 61 ? 7.903 -15.738 -2.749 1.00 0.00 61 GLU A C 16
ATOM 26937 O O . GLU A 1 61 ? 8.731 -16.281 -3.484 1.00 0.00 61 GLU A O 16
ATOM 26949 N N . GLN A 1 62 ? 6.853 -15.073 -3.204 1.00 0.00 62 GLN A N 16
ATOM 26950 C CA . GLN A 1 62 ? 6.577 -14.939 -4.625 1.00 0.00 62 GLN A CA 16
ATOM 26951 C C . GLN A 1 62 ? 7.538 -13.943 -5.277 1.00 0.00 62 GLN A C 16
ATOM 26952 O O . GLN A 1 62 ? 8.361 -14.311 -6.114 1.00 0.00 62 GLN A O 16
ATOM 26966 N N . LYS A 1 63 ? 7.434 -12.685 -4.875 1.00 0.00 63 LYS A N 16
ATOM 26967 C CA . LYS A 1 63 ? 8.195 -11.607 -5.492 1.00 0.00 63 LYS A CA 16
ATOM 26968 C C . LYS A 1 63 ? 8.851 -10.735 -4.423 1.00 0.00 63 LYS A C 16
ATOM 26969 O O . LYS A 1 63 ? 8.288 -9.716 -4.017 1.00 0.00 63 LYS A O 16
ATOM 26988 N N . PRO A 1 64 ? 10.046 -11.123 -3.944 1.00 0.00 64 PRO A N 16
ATOM 26989 C CA . PRO A 1 64 ? 10.764 -10.372 -2.903 1.00 0.00 64 PRO A CA 16
ATOM 26990 C C . PRO A 1 64 ? 11.123 -8.957 -3.348 1.00 0.00 64 PRO A C 16
ATOM 26991 O O . PRO A 1 64 ? 11.271 -8.049 -2.527 1.00 0.00 64 PRO A O 16
ATOM 27002 N N . GLU A 1 65 ? 11.263 -8.781 -4.653 1.00 0.00 65 GLU A N 16
ATOM 27003 C CA . GLU A 1 65 ? 11.525 -7.476 -5.238 1.00 0.00 65 GLU A CA 16
ATOM 27004 C C . GLU A 1 65 ? 10.279 -6.599 -5.140 1.00 0.00 65 GLU A C 16
ATOM 27005 O O . GLU A 1 65 ? 10.342 -5.434 -4.742 1.00 0.00 65 GLU A O 16
ATOM 27017 N N . THR A 1 66 ? 9.146 -7.190 -5.476 1.00 0.00 66 THR A N 16
ATOM 27018 C CA . THR A 1 66 ? 7.884 -6.477 -5.523 1.00 0.00 66 THR A CA 16
ATOM 27019 C C . THR A 1 66 ? 7.388 -6.140 -4.118 1.00 0.00 66 THR A C 16
ATOM 27020 O O . THR A 1 66 ? 6.726 -5.123 -3.915 1.00 0.00 66 THR A O 16
ATOM 27031 N N . ALA A 1 67 ? 7.717 -6.993 -3.154 1.00 0.00 67 ALA A N 16
ATOM 27032 C CA . ALA A 1 67 ? 7.326 -6.770 -1.764 1.00 0.00 67 ALA A CA 16
ATOM 27033 C C . ALA A 1 67 ? 7.827 -5.416 -1.261 1.00 0.00 67 ALA A C 16
ATOM 27034 O O . ALA A 1 67 ? 7.110 -4.694 -0.566 1.00 0.00 67 ALA A O 16
ATOM 27041 N N . SER A 1 68 ? 9.054 -5.073 -1.629 1.00 0.00 68 SER A N 16
ATOM 27042 C CA . SER A 1 68 ? 9.638 -3.796 -1.249 1.00 0.00 68 SER A CA 16
ATOM 27043 C C . SER A 1 68 ? 8.956 -2.649 -1.993 1.00 0.00 68 SER A C 16
ATOM 27044 O O . SER A 1 68 ? 8.688 -1.593 -1.419 1.00 0.00 68 SER A O 16
ATOM 27052 N N . ARG A 1 69 ? 8.660 -2.876 -3.268 1.00 0.00 69 ARG A N 16
ATOM 27053 C CA . ARG A 1 69 ? 8.049 -1.864 -4.111 1.00 0.00 69 ARG A CA 16
ATOM 27054 C C . ARG A 1 69 ? 6.615 -1.569 -3.671 1.00 0.00 69 ARG A C 16
ATOM 27055 O O . ARG A 1 69 ? 6.164 -0.422 -3.706 1.00 0.00 69 ARG A O 16
ATOM 27076 N N . LEU A 1 70 ? 5.909 -2.615 -3.255 1.00 0.00 70 LEU A N 16
ATOM 27077 C CA . LEU A 1 70 ? 4.519 -2.499 -2.825 1.00 0.00 70 LEU A CA 16
ATOM 27078 C C . LEU A 1 70 ? 4.396 -1.598 -1.602 1.00 0.00 70 LEU A C 16
ATOM 27079 O O . LEU A 1 70 ? 3.407 -0.875 -1.456 1.00 0.00 70 LEU A O 16
ATOM 27095 N N . ARG A 1 71 ? 5.410 -1.637 -0.736 1.00 0.00 71 ARG A N 16
ATOM 27096 C CA . ARG A 1 71 ? 5.422 -0.828 0.482 1.00 0.00 71 ARG A CA 16
ATOM 27097 C C . ARG A 1 71 ? 5.217 0.649 0.143 1.00 0.00 71 ARG A C 16
ATOM 27098 O O . ARG A 1 71 ? 4.523 1.369 0.858 1.00 0.00 71 ARG A O 16
ATOM 27119 N N . GLY A 1 72 ? 5.801 1.078 -0.974 1.00 0.00 72 GLY A N 16
ATOM 27120 C CA . GLY A 1 72 ? 5.681 2.460 -1.404 1.00 0.00 72 GLY A CA 16
ATOM 27121 C C . GLY A 1 72 ? 4.263 2.827 -1.798 1.00 0.00 72 GLY A C 16
ATOM 27122 O O . GLY A 1 72 ? 3.808 3.946 -1.548 1.00 0.00 72 GLY A O 16
ATOM 27126 N N . ARG A 1 73 ? 3.556 1.884 -2.410 1.00 0.00 73 ARG A N 16
ATOM 27127 C CA . ARG A 1 73 ? 2.173 2.114 -2.804 1.00 0.00 73 ARG A CA 16
ATOM 27128 C C . ARG A 1 73 ? 1.278 2.157 -1.577 1.00 0.00 73 ARG A C 16
ATOM 27129 O O . ARG A 1 73 ? 0.437 3.046 -1.444 1.00 0.00 73 ARG A O 16
ATOM 27150 N N . ILE A 1 74 ? 1.480 1.203 -0.675 1.00 0.00 74 ILE A N 16
ATOM 27151 C CA . ILE A 1 74 ? 0.725 1.155 0.567 1.00 0.00 74 ILE A CA 16
ATOM 27152 C C . ILE A 1 74 ? 0.960 2.431 1.375 1.00 0.00 74 ILE A C 16
ATOM 27153 O O . ILE A 1 74 ? 0.025 3.009 1.933 1.00 0.00 74 ILE A O 16
ATOM 27169 N N . GLU A 1 75 ? 2.212 2.878 1.403 1.00 0.00 75 GLU A N 16
ATOM 27170 C CA . GLU A 1 75 ? 2.579 4.090 2.116 1.00 0.00 75 GLU A CA 16
ATOM 27171 C C . GLU A 1 75 ? 1.826 5.294 1.578 1.00 0.00 75 GLU A C 16
ATOM 27172 O O . GLU A 1 75 ? 1.231 6.057 2.336 1.00 0.00 75 GLU A O 16
ATOM 27184 N N . SER A 1 76 ? 1.840 5.439 0.264 1.00 0.00 76 SER A N 16
ATOM 27185 C CA . SER A 1 76 ? 1.216 6.577 -0.389 1.00 0.00 76 SER A CA 16
ATOM 27186 C C . SER A 1 76 ? -0.283 6.627 -0.104 1.00 0.00 76 SER A C 16
ATOM 27187 O O . SER A 1 76 ? -0.846 7.700 0.117 1.00 0.00 76 SER A O 16
ATOM 27195 N N . VAL A 1 77 ? -0.920 5.461 -0.091 1.00 0.00 77 VAL A N 16
ATOM 27196 C CA . VAL A 1 77 ? -2.347 5.376 0.181 1.00 0.00 77 VAL A CA 16
ATOM 27197 C C . VAL A 1 77 ? -2.644 5.680 1.649 1.00 0.00 77 VAL A C 16
ATOM 27198 O O . VAL A 1 77 ? -3.534 6.473 1.959 1.00 0.00 77 VAL A O 16
ATOM 27211 N N . LEU A 1 78 ? -1.886 5.062 2.550 1.00 0.00 78 LEU A N 16
ATOM 27212 C CA . LEU A 1 78 ? -2.115 5.238 3.978 1.00 0.00 78 LEU A CA 16
ATOM 27213 C C . LEU A 1 78 ? -1.786 6.660 4.421 1.00 0.00 78 LEU A C 16
ATOM 27214 O O . LEU A 1 78 ? -2.478 7.224 5.266 1.00 0.00 78 LEU A O 16
ATOM 27230 N N . ASP A 1 79 ? -0.740 7.239 3.842 1.00 0.00 79 ASP A N 16
ATOM 27231 C CA . ASP A 1 79 ? -0.380 8.629 4.115 1.00 0.00 79 ASP A CA 16
ATOM 27232 C C . ASP A 1 79 ? -1.537 9.549 3.738 1.00 0.00 79 ASP A C 16
ATOM 27233 O O . ASP A 1 79 ? -1.948 10.405 4.522 1.00 0.00 79 ASP A O 16
ATOM 27242 N N . TRP A 1 80 ? -2.083 9.324 2.551 1.00 0.00 80 TRP A N 16
ATOM 27243 C CA . TRP A 1 80 ? -3.211 10.096 2.049 1.00 0.00 80 TRP A CA 16
ATOM 27244 C C . TRP A 1 80 ? -4.432 9.914 2.949 1.00 0.00 80 TRP A C 16
ATOM 27245 O O . TRP A 1 80 ? -5.054 10.888 3.377 1.00 0.00 80 TRP A O 16
ATOM 27266 N N . ALA A 1 81 ? -4.754 8.659 3.250 1.00 0.00 81 ALA A N 16
ATOM 27267 C CA . ALA A 1 81 ? -5.921 8.330 4.062 1.00 0.00 81 ALA A CA 16
ATOM 27268 C C . ALA A 1 81 ? -5.821 8.927 5.464 1.00 0.00 81 ALA A C 16
ATOM 27269 O O . ALA A 1 81 ? -6.820 9.380 6.024 1.00 0.00 81 ALA A O 16
ATOM 27276 N N . THR A 1 82 ? -4.615 8.933 6.022 1.00 0.00 82 THR A N 16
ATOM 27277 C CA . THR A 1 82 ? -4.397 9.472 7.359 1.00 0.00 82 THR A CA 16
ATOM 27278 C C . THR A 1 82 ? -4.666 10.975 7.390 1.00 0.00 82 THR A C 16
ATOM 27279 O O . THR A 1 82 ? -5.343 11.475 8.292 1.00 0.00 82 THR A O 16
ATOM 27290 N N . VAL A 1 83 ? -4.172 11.685 6.383 1.00 0.00 83 VAL A N 16
ATOM 27291 C CA . VAL A 1 83 ? -4.387 13.124 6.284 1.00 0.00 83 VAL A CA 16
ATOM 27292 C C . VAL A 1 83 ? -5.865 13.434 6.024 1.00 0.00 83 VAL A C 16
ATOM 27293 O O . VAL A 1 83 ? -6.396 14.441 6.495 1.00 0.00 83 VAL A O 16
ATOM 27306 N N . ARG A 1 84 ? -6.531 12.547 5.290 1.00 0.00 84 ARG A N 16
ATOM 27307 C CA . ARG A 1 84 ? -7.935 12.740 4.936 1.00 0.00 84 ARG A CA 16
ATOM 27308 C C . ARG A 1 84 ? -8.866 12.415 6.104 1.00 0.00 84 ARG A C 16
ATOM 27309 O O . ARG A 1 84 ? -10.080 12.584 6.002 1.00 0.00 84 ARG A O 16
ATOM 27330 N N . GLY A 1 85 ? -8.296 11.938 7.204 1.00 0.00 85 GLY A N 16
ATOM 27331 C CA . GLY A 1 85 ? -9.080 11.707 8.405 1.00 0.00 85 GLY A CA 16
ATOM 27332 C C . GLY A 1 85 ? -9.747 10.346 8.435 1.00 0.00 85 GLY A C 16
ATOM 27333 O O . GLY A 1 85 ? -10.627 10.098 9.262 1.00 0.00 85 GLY A O 16
ATOM 27337 N N . TYR A 1 86 ? -9.333 9.456 7.542 1.00 0.00 86 TYR A N 16
ATOM 27338 C CA . TYR A 1 86 ? -9.880 8.104 7.519 1.00 0.00 86 TYR A CA 16
ATOM 27339 C C . TYR A 1 86 ? -9.234 7.261 8.609 1.00 0.00 86 TYR A C 16
ATOM 27340 O O . TYR A 1 86 ? -9.772 6.236 9.021 1.00 0.00 86 TYR A O 16
ATOM 27358 N N . ARG A 1 87 ? -8.080 7.716 9.074 1.00 0.00 87 ARG A N 16
ATOM 27359 C CA . ARG A 1 87 ? -7.391 7.105 10.196 1.00 0.00 87 ARG A CA 16
ATOM 27360 C C . ARG A 1 87 ? -6.430 8.124 10.784 1.00 0.00 87 ARG A C 16
ATOM 27361 O O . ARG A 1 87 ? -5.949 9.002 10.067 1.00 0.00 87 ARG A O 16
ATOM 27382 N N . GLU A 1 88 ? -6.168 8.032 12.077 1.00 0.00 88 GLU A N 16
ATOM 27383 C CA . GLU A 1 88 ? -5.314 9.005 12.737 1.00 0.00 88 GLU A CA 16
ATOM 27384 C C . GLU A 1 88 ? -3.985 8.385 13.134 1.00 0.00 88 GLU A C 16
ATOM 27385 O O . GLU A 1 88 ? -3.830 7.161 13.135 1.00 0.00 88 GLU A O 16
ATOM 27397 N N . GLY A 1 89 ? -3.038 9.239 13.481 1.00 0.00 89 GLY A N 16
ATOM 27398 C CA . GLY A 1 89 ? -1.721 8.784 13.854 1.00 0.00 89 GLY A CA 16
ATOM 27399 C C . GLY A 1 89 ? -0.731 8.986 12.737 1.00 0.00 89 GLY A C 16
ATOM 27400 O O . GLY A 1 89 ? -0.790 9.985 12.016 1.00 0.00 89 GLY A O 16
ATOM 27404 N N . ASP A 1 90 ? 0.180 8.049 12.595 1.00 0.00 90 ASP A N 16
ATOM 27405 C CA . ASP A 1 90 ? 1.133 8.071 11.511 1.00 0.00 90 ASP A CA 16
ATOM 27406 C C . ASP A 1 90 ? 0.916 6.843 10.641 1.00 0.00 90 ASP A C 16
ATOM 27407 O O . ASP A 1 90 ? -0.024 6.080 10.871 1.00 0.00 90 ASP A O 16
ATOM 27416 N N . ASN A 1 91 ? 1.763 6.638 9.651 1.00 0.00 91 ASN A N 16
ATOM 27417 C CA . ASN A 1 91 ? 1.599 5.493 8.765 1.00 0.00 91 ASN A CA 16
ATOM 27418 C C . ASN A 1 91 ? 2.461 4.326 9.260 1.00 0.00 91 ASN A C 16
ATOM 27419 O O . ASN A 1 91 ? 3.626 4.517 9.613 1.00 0.00 91 ASN A O 16
ATOM 27430 N N . PRO A 1 92 ? 1.910 3.096 9.270 1.00 0.00 92 PRO A N 16
ATOM 27431 C CA . PRO A 1 92 ? 2.637 1.901 9.706 1.00 0.00 92 PRO A CA 16
ATOM 27432 C C . PRO A 1 92 ? 3.587 1.346 8.647 1.00 0.00 92 PRO A C 16
ATOM 27433 O O . PRO A 1 92 ? 4.522 0.617 8.972 1.00 0.00 92 PRO A O 16
ATOM 27444 N N . ALA A 1 93 ? 3.353 1.699 7.386 1.00 0.00 93 ALA A N 16
ATOM 27445 C CA . ALA A 1 93 ? 4.139 1.158 6.276 1.00 0.00 93 ALA A CA 16
ATOM 27446 C C . ALA A 1 93 ? 5.489 1.861 6.140 1.00 0.00 93 ALA A C 16
ATOM 27447 O O . ALA A 1 93 ? 6.267 1.557 5.238 1.00 0.00 93 ALA A O 16
ATOM 27454 N N . ARG A 1 94 ? 5.758 2.794 7.042 1.00 0.00 94 ARG A N 16
ATOM 27455 C CA . ARG A 1 94 ? 7.010 3.540 7.024 1.00 0.00 94 ARG A CA 16
ATOM 27456 C C . ARG A 1 94 ? 8.151 2.659 7.540 1.00 0.00 94 ARG A C 16
ATOM 27457 O O . ARG A 1 94 ? 9.073 2.324 6.793 1.00 0.00 94 ARG A O 16
ATOM 27478 N N . TRP A 1 95 ? 8.053 2.284 8.820 1.00 0.00 95 TRP A N 16
ATOM 27479 C CA . TRP A 1 95 ? 9.014 1.394 9.483 1.00 0.00 95 TRP A CA 16
ATOM 27480 C C . TRP A 1 95 ? 10.380 2.034 9.711 1.00 0.00 95 TRP A C 16
ATOM 27481 O O . TRP A 1 95 ? 11.032 2.517 8.784 1.00 0.00 95 TRP A O 16
ATOM 27502 N N . ARG A 1 96 ? 10.809 2.016 10.966 1.00 0.00 96 ARG A N 16
ATOM 27503 C CA . ARG A 1 96 ? 12.146 2.453 11.333 1.00 0.00 96 ARG A CA 16
ATOM 27504 C C . ARG A 1 96 ? 13.166 1.403 10.907 1.00 0.00 96 ARG A C 16
ATOM 27505 O O . ARG A 1 96 ? 14.316 1.715 10.595 1.00 0.00 96 ARG A O 16
ATOM 27526 N N . GLY A 1 97 ? 12.730 0.155 10.907 1.00 0.00 97 GLY A N 16
ATOM 27527 C CA . GLY A 1 97 ? 13.578 -0.934 10.472 1.00 0.00 97 GLY A CA 16
ATOM 27528 C C . GLY A 1 97 ? 13.088 -2.271 10.981 1.00 0.00 97 GLY A C 16
ATOM 27529 O O . GLY A 1 97 ? 13.632 -2.813 11.944 1.00 0.00 97 GLY A O 16
ATOM 27533 N N . TYR A 1 98 ? 12.044 -2.798 10.351 1.00 0.00 98 TYR A N 16
ATOM 27534 C CA . TYR A 1 98 ? 11.483 -4.081 10.754 1.00 0.00 98 TYR A CA 16
ATOM 27535 C C . TYR A 1 98 ? 12.431 -5.214 10.378 1.00 0.00 98 TYR A C 16
ATOM 27536 O O . TYR A 1 98 ? 12.636 -6.153 11.148 1.00 0.00 98 TYR A O 16
ATOM 27554 N N . LEU A 1 99 ? 12.996 -5.117 9.183 1.00 0.00 99 LEU A N 16
ATOM 27555 C CA . LEU A 1 99 ? 13.947 -6.101 8.704 1.00 0.00 99 LEU A CA 16
ATOM 27556 C C . LEU A 1 99 ? 15.325 -5.467 8.563 1.00 0.00 99 LEU A C 16
ATOM 27557 O O . LEU A 1 99 ? 16.264 -5.820 9.280 1.00 0.00 99 LEU A O 16
ATOM 27573 N N . GLU A 1 100 ? 15.433 -4.516 7.650 1.00 0.00 100 GLU A N 16
ATOM 27574 C CA . GLU A 1 100 ? 16.677 -3.798 7.440 1.00 0.00 100 GLU A CA 16
ATOM 27575 C C . GLU A 1 100 ? 16.555 -2.353 7.898 1.00 0.00 100 GLU A C 16
ATOM 27576 O O . GLU A 1 100 ? 15.469 -1.772 7.882 1.00 0.00 100 GLU A O 16
ATOM 27588 N N . HIS A 1 101 ? 17.676 -1.789 8.312 1.00 0.00 101 HIS A N 16
ATOM 27589 C CA . HIS A 1 101 ? 17.768 -0.366 8.583 1.00 0.00 101 HIS A CA 16
ATOM 27590 C C . HIS A 1 101 ? 18.895 0.215 7.742 1.00 0.00 101 HIS A C 16
ATOM 27591 O O . HIS A 1 101 ? 20.066 0.105 8.098 1.00 0.00 101 HIS A O 16
ATOM 27606 N N . HIS A 1 102 ? 18.540 0.806 6.615 1.00 0.00 102 HIS A N 16
ATOM 27607 C CA . HIS A 1 102 ? 19.536 1.298 5.676 1.00 0.00 102 HIS A CA 16
ATOM 27608 C C . HIS A 1 102 ? 19.963 2.712 6.013 1.00 0.00 102 HIS A C 16
ATOM 27609 O O . HIS A 1 102 ? 19.154 3.530 6.452 1.00 0.00 102 HIS A O 16
ATOM 27624 N N . HIS A 1 103 ? 21.242 2.986 5.815 1.00 0.00 103 HIS A N 16
ATOM 27625 C CA . HIS A 1 103 ? 21.770 4.326 5.988 1.00 0.00 103 HIS A CA 16
ATOM 27626 C C . HIS A 1 103 ? 21.441 5.143 4.740 1.00 0.00 103 HIS A C 16
ATOM 27627 O O . HIS A 1 103 ? 21.421 4.593 3.635 1.00 0.00 103 HIS A O 16
ATOM 27642 N N . HIS A 1 104 ? 21.165 6.433 4.923 1.00 0.00 104 HIS A N 16
ATOM 27643 C CA . HIS A 1 104 ? 20.758 7.307 3.822 1.00 0.00 104 HIS A CA 16
ATOM 27644 C C . HIS A 1 104 ? 21.704 7.194 2.634 1.00 0.00 104 HIS A C 16
ATOM 27645 O O . HIS A 1 104 ? 21.259 6.907 1.519 1.00 0.00 104 HIS A O 16
ATOM 27660 N N . HIS A 1 105 ? 22.998 7.415 2.892 1.00 0.00 105 HIS A N 16
ATOM 27661 C CA . HIS A 1 105 ? 24.028 7.448 1.849 1.00 0.00 105 HIS A CA 16
ATOM 27662 C C . HIS A 1 105 ? 23.906 8.728 1.021 1.00 0.00 105 HIS A C 16
ATOM 27663 O O . HIS A 1 105 ? 22.806 9.160 0.684 1.00 0.00 105 HIS A O 16
ATOM 27678 N N . HIS A 1 106 ? 25.035 9.342 0.717 1.00 0.00 106 HIS A N 16
ATOM 27679 C CA . HIS A 1 106 ? 25.041 10.547 -0.092 1.00 0.00 106 HIS A CA 16
ATOM 27680 C C . HIS A 1 106 ? 25.161 10.182 -1.563 1.00 0.00 106 HIS A C 16
ATOM 27681 O O . HIS A 1 106 ? 24.134 10.221 -2.267 1.00 0.00 106 HIS A O 16
ATOM 27697 N N . MET A 1 1 ? -14.399 4.337 5.995 1.00 0.00 1 MET A N 17
ATOM 27698 C CA . MET A 1 1 ? -13.694 4.154 4.708 1.00 0.00 1 MET A CA 17
ATOM 27699 C C . MET A 1 1 ? -12.837 2.901 4.750 1.00 0.00 1 MET A C 17
ATOM 27700 O O . MET A 1 1 ? -12.052 2.713 5.682 1.00 0.00 1 MET A O 17
ATOM 27716 N N . THR A 1 2 ? -12.981 2.048 3.744 1.00 0.00 2 THR A N 17
ATOM 27717 C CA . THR A 1 2 ? -12.185 0.833 3.669 1.00 0.00 2 THR A CA 17
ATOM 27718 C C . THR A 1 2 ? -10.922 1.086 2.863 1.00 0.00 2 THR A C 17
ATOM 27719 O O . THR A 1 2 ? -10.806 2.115 2.191 1.00 0.00 2 THR A O 17
ATOM 27730 N N . PHE A 1 3 ? -9.982 0.156 2.926 1.00 0.00 3 PHE A N 17
ATOM 27731 C CA . PHE A 1 3 ? -8.709 0.321 2.247 1.00 0.00 3 PHE A CA 17
ATOM 27732 C C . PHE A 1 3 ? -8.910 0.356 0.738 1.00 0.00 3 PHE A C 17
ATOM 27733 O O . PHE A 1 3 ? -8.307 1.176 0.046 1.00 0.00 3 PHE A O 17
ATOM 27750 N N . SER A 1 4 ? -9.777 -0.518 0.238 1.00 0.00 4 SER A N 17
ATOM 27751 C CA . SER A 1 4 ? -10.058 -0.577 -1.193 1.00 0.00 4 SER A CA 17
ATOM 27752 C C . SER A 1 4 ? -10.668 0.735 -1.676 1.00 0.00 4 SER A C 17
ATOM 27753 O O . SER A 1 4 ? -10.271 1.274 -2.709 1.00 0.00 4 SER A O 17
ATOM 27761 N N . GLU A 1 5 ? -11.622 1.250 -0.911 1.00 0.00 5 GLU A N 17
ATOM 27762 C CA . GLU A 1 5 ? -12.289 2.497 -1.245 1.00 0.00 5 GLU A CA 17
ATOM 27763 C C . GLU A 1 5 ? -11.317 3.669 -1.179 1.00 0.00 5 GLU A C 17
ATOM 27764 O O . GLU A 1 5 ? -11.277 4.507 -2.077 1.00 0.00 5 GLU A O 17
ATOM 27776 N N . CYS A 1 6 ? -10.529 3.706 -0.117 1.00 0.00 6 CYS A N 17
ATOM 27777 C CA . CYS A 1 6 ? -9.547 4.763 0.085 1.00 0.00 6 CYS A CA 17
ATOM 27778 C C . CYS A 1 6 ? -8.529 4.768 -1.048 1.00 0.00 6 CYS A C 17
ATOM 27779 O O . CYS A 1 6 ? -8.192 5.819 -1.595 1.00 0.00 6 CYS A O 17
ATOM 27787 N N . ALA A 1 7 ? -8.040 3.581 -1.383 1.00 0.00 7 ALA A N 17
ATOM 27788 C CA . ALA A 1 7 ? -7.095 3.419 -2.484 1.00 0.00 7 ALA A CA 17
ATOM 27789 C C . ALA A 1 7 ? -7.705 3.886 -3.800 1.00 0.00 7 ALA A C 17
ATOM 27790 O O . ALA A 1 7 ? -7.061 4.595 -4.572 1.00 0.00 7 ALA A O 17
ATOM 27797 N N . ALA A 1 8 ? -8.950 3.486 -4.049 1.00 0.00 8 ALA A N 17
ATOM 27798 C CA . ALA A 1 8 ? -9.656 3.898 -5.257 1.00 0.00 8 ALA A CA 17
ATOM 27799 C C . ALA A 1 8 ? -9.808 5.415 -5.307 1.00 0.00 8 ALA A C 17
ATOM 27800 O O . ALA A 1 8 ? -9.623 6.031 -6.358 1.00 0.00 8 ALA A O 17
ATOM 27807 N N . LEU A 1 9 ? -10.136 6.008 -4.167 1.00 0.00 9 LEU A N 17
ATOM 27808 C CA . LEU A 1 9 ? -10.270 7.455 -4.067 1.00 0.00 9 LEU A CA 17
ATOM 27809 C C . LEU A 1 9 ? -8.931 8.143 -4.312 1.00 0.00 9 LEU A C 17
ATOM 27810 O O . LEU A 1 9 ? -8.877 9.175 -4.971 1.00 0.00 9 LEU A O 17
ATOM 27826 N N . TYR A 1 10 ? -7.857 7.561 -3.788 1.00 0.00 10 TYR A N 17
ATOM 27827 C CA . TYR A 1 10 ? -6.509 8.072 -4.027 1.00 0.00 10 TYR A CA 17
ATOM 27828 C C . TYR A 1 10 ? -6.215 8.117 -5.522 1.00 0.00 10 TYR A C 17
ATOM 27829 O O . TYR A 1 10 ? -5.759 9.134 -6.050 1.00 0.00 10 TYR A O 17
ATOM 27847 N N . ILE A 1 11 ? -6.486 7.004 -6.186 1.00 0.00 11 ILE A N 17
ATOM 27848 C CA . ILE A 1 11 ? -6.283 6.884 -7.624 1.00 0.00 11 ILE A CA 17
ATOM 27849 C C . ILE A 1 11 ? -7.120 7.919 -8.381 1.00 0.00 11 ILE A C 17
ATOM 27850 O O . ILE A 1 11 ? -6.606 8.639 -9.235 1.00 0.00 11 ILE A O 17
ATOM 27866 N N . LYS A 1 12 ? -8.401 8.015 -8.036 1.00 0.00 12 LYS A N 17
ATOM 27867 C CA . LYS A 1 12 ? -9.310 8.936 -8.709 1.00 0.00 12 LYS A CA 17
ATOM 27868 C C . LYS A 1 12 ? -8.973 10.391 -8.394 1.00 0.00 12 LYS A C 17
ATOM 27869 O O . LYS A 1 12 ? -9.143 11.267 -9.238 1.00 0.00 12 LYS A O 17
ATOM 27888 N N . ALA A 1 13 ? -8.490 10.649 -7.188 1.00 0.00 13 ALA A N 17
ATOM 27889 C CA . ALA A 1 13 ? -8.093 11.998 -6.796 1.00 0.00 13 ALA A CA 17
ATOM 27890 C C . ALA A 1 13 ? -6.938 12.505 -7.656 1.00 0.00 13 ALA A C 17
ATOM 27891 O O . ALA A 1 13 ? -6.683 13.707 -7.722 1.00 0.00 13 ALA A O 17
ATOM 27898 N N . HIS A 1 14 ? -6.247 11.591 -8.322 1.00 0.00 14 HIS A N 17
ATOM 27899 C CA . HIS A 1 14 ? -5.108 11.963 -9.147 1.00 0.00 14 HIS A CA 17
ATOM 27900 C C . HIS A 1 14 ? -5.361 11.691 -10.625 1.00 0.00 14 HIS A C 17
ATOM 27901 O O . HIS A 1 14 ? -4.607 12.168 -11.467 1.00 0.00 14 HIS A O 17
ATOM 27916 N N . ARG A 1 15 ? -6.438 10.961 -10.940 1.00 0.00 15 ARG A N 17
ATOM 27917 C CA . ARG A 1 15 ? -6.668 10.437 -12.298 1.00 0.00 15 ARG A CA 17
ATOM 27918 C C . ARG A 1 15 ? -6.624 11.526 -13.379 1.00 0.00 15 ARG A C 17
ATOM 27919 O O . ARG A 1 15 ? -6.337 11.241 -14.541 1.00 0.00 15 ARG A O 17
ATOM 27940 N N . SER A 1 16 ? -6.910 12.762 -12.997 1.00 0.00 16 SER A N 17
ATOM 27941 C CA . SER A 1 16 ? -6.899 13.878 -13.940 1.00 0.00 16 SER A CA 17
ATOM 27942 C C . SER A 1 16 ? -5.486 14.115 -14.482 1.00 0.00 16 SER A C 17
ATOM 27943 O O . SER A 1 16 ? -5.300 14.414 -15.663 1.00 0.00 16 SER A O 17
ATOM 27951 N N . SER A 1 17 ? -4.494 13.965 -13.616 1.00 0.00 17 SER A N 17
ATOM 27952 C CA . SER A 1 17 ? -3.103 14.030 -14.020 1.00 0.00 17 SER A CA 17
ATOM 27953 C C . SER A 1 17 ? -2.614 12.623 -14.335 1.00 0.00 17 SER A C 17
ATOM 27954 O O . SER A 1 17 ? -1.583 12.416 -14.978 1.00 0.00 17 SER A O 17
ATOM 27962 N N . TRP A 1 18 ? -3.406 11.669 -13.886 1.00 0.00 18 TRP A N 17
ATOM 27963 C CA . TRP A 1 18 ? -3.057 10.264 -13.914 1.00 0.00 18 TRP A CA 17
ATOM 27964 C C . TRP A 1 18 ? -3.680 9.528 -15.091 1.00 0.00 18 TRP A C 17
ATOM 27965 O O . TRP A 1 18 ? -4.163 8.407 -14.918 1.00 0.00 18 TRP A O 17
ATOM 27986 N N . LYS A 1 19 ? -3.715 10.158 -16.265 1.00 0.00 19 LYS A N 17
ATOM 27987 C CA . LYS A 1 19 ? -3.953 9.423 -17.500 1.00 0.00 19 LYS A CA 17
ATOM 27988 C C . LYS A 1 19 ? -3.040 8.220 -17.448 1.00 0.00 19 LYS A C 17
ATOM 27989 O O . LYS A 1 19 ? -1.832 8.335 -17.657 1.00 0.00 19 LYS A O 17
ATOM 28008 N N . ASN A 1 20 ? -3.615 7.051 -17.171 1.00 0.00 20 ASN A N 17
ATOM 28009 C CA . ASN A 1 20 ? -4.744 6.419 -17.898 1.00 0.00 20 ASN A CA 17
ATOM 28010 C C . ASN A 1 20 ? -4.112 5.597 -19.013 1.00 0.00 20 ASN A C 17
ATOM 28011 O O . ASN A 1 20 ? -4.750 5.136 -19.960 1.00 0.00 20 ASN A O 17
ATOM 28022 N N . THR A 1 21 ? -2.810 5.430 -18.838 1.00 0.00 21 THR A N 17
ATOM 28023 C CA . THR A 1 21 ? -2.040 4.378 -19.463 1.00 0.00 21 THR A CA 17
ATOM 28024 C C . THR A 1 21 ? -1.938 3.221 -18.463 1.00 0.00 21 THR A C 17
ATOM 28025 O O . THR A 1 21 ? -2.711 3.170 -17.499 1.00 0.00 21 THR A O 17
ATOM 28036 N N . LYS A 1 22 ? -1.002 2.303 -18.664 1.00 0.00 22 LYS A N 17
ATOM 28037 C CA . LYS A 1 22 ? -0.860 1.168 -17.754 1.00 0.00 22 LYS A CA 17
ATOM 28038 C C . LYS A 1 22 ? -0.363 1.592 -16.369 1.00 0.00 22 LYS A C 17
ATOM 28039 O O . LYS A 1 22 ? -0.355 0.789 -15.446 1.00 0.00 22 LYS A O 17
ATOM 28058 N N . HIS A 1 23 ? 0.051 2.849 -16.225 1.00 0.00 23 HIS A N 17
ATOM 28059 C CA . HIS A 1 23 ? 0.482 3.373 -14.917 1.00 0.00 23 HIS A CA 17
ATOM 28060 C C . HIS A 1 23 ? -0.608 3.194 -13.861 1.00 0.00 23 HIS A C 17
ATOM 28061 O O . HIS A 1 23 ? -0.351 2.675 -12.774 1.00 0.00 23 HIS A O 17
ATOM 28076 N N . ALA A 1 24 ? -1.826 3.618 -14.189 1.00 0.00 24 ALA A N 17
ATOM 28077 C CA . ALA A 1 24 ? -2.958 3.485 -13.275 1.00 0.00 24 ALA A CA 17
ATOM 28078 C C . ALA A 1 24 ? -3.255 2.012 -13.010 1.00 0.00 24 ALA A C 17
ATOM 28079 O O . ALA A 1 24 ? -3.625 1.626 -11.898 1.00 0.00 24 ALA A O 17
ATOM 28086 N N . ASP A 1 25 ? -3.067 1.198 -14.043 1.00 0.00 25 ASP A N 17
ATOM 28087 C CA . ASP A 1 25 ? -3.288 -0.242 -13.946 1.00 0.00 25 ASP A CA 17
ATOM 28088 C C . ASP A 1 25 ? -2.263 -0.869 -13.013 1.00 0.00 25 ASP A C 17
ATOM 28089 O O . ASP A 1 25 ? -2.612 -1.638 -12.125 1.00 0.00 25 ASP A O 17
ATOM 28098 N N . GLN A 1 26 ? -1.005 -0.491 -13.201 1.00 0.00 26 GLN A N 17
ATOM 28099 C CA . GLN A 1 26 ? 0.097 -1.000 -12.402 1.00 0.00 26 GLN A CA 17
ATOM 28100 C C . GLN A 1 26 ? -0.111 -0.729 -10.916 1.00 0.00 26 GLN A C 17
ATOM 28101 O O . GLN A 1 26 ? 0.305 -1.519 -10.066 1.00 0.00 26 GLN A O 17
ATOM 28115 N N . TRP A 1 27 ? -0.741 0.391 -10.604 1.00 0.00 27 TRP A N 17
ATOM 28116 C CA . TRP A 1 27 ? -1.069 0.725 -9.226 1.00 0.00 27 TRP A CA 17
ATOM 28117 C C . TRP A 1 27 ? -2.275 -0.077 -8.742 1.00 0.00 27 TRP A C 17
ATOM 28118 O O . TRP A 1 27 ? -2.225 -0.724 -7.692 1.00 0.00 27 TRP A O 17
ATOM 28139 N N . THR A 1 28 ? -3.344 -0.053 -9.528 1.00 0.00 28 THR A N 17
ATOM 28140 C CA . THR A 1 28 ? -4.592 -0.709 -9.155 1.00 0.00 28 THR A CA 17
ATOM 28141 C C . THR A 1 28 ? -4.405 -2.220 -9.026 1.00 0.00 28 THR A C 17
ATOM 28142 O O . THR A 1 28 ? -4.811 -2.823 -8.035 1.00 0.00 28 THR A O 17
ATOM 28153 N N . ASN A 1 29 ? -3.758 -2.807 -10.025 1.00 0.00 29 ASN A N 17
ATOM 28154 C CA . ASN A 1 29 ? -3.580 -4.255 -10.117 1.00 0.00 29 ASN A CA 17
ATOM 28155 C C . ASN A 1 29 ? -2.888 -4.810 -8.869 1.00 0.00 29 ASN A C 17
ATOM 28156 O O . ASN A 1 29 ? -3.326 -5.815 -8.304 1.00 0.00 29 ASN A O 17
ATOM 28167 N N . THR A 1 30 ? -1.825 -4.141 -8.428 1.00 0.00 30 THR A N 17
ATOM 28168 C CA . THR A 1 30 ? -1.072 -4.593 -7.262 1.00 0.00 30 THR A CA 17
ATOM 28169 C C . THR A 1 30 ? -1.930 -4.583 -5.995 1.00 0.00 30 THR A C 17
ATOM 28170 O O . THR A 1 30 ? -1.927 -5.545 -5.224 1.00 0.00 30 THR A O 17
ATOM 28181 N N . ILE A 1 31 ? -2.694 -3.513 -5.800 1.00 0.00 31 ILE A N 17
ATOM 28182 C CA . ILE A 1 31 ? -3.510 -3.371 -4.600 1.00 0.00 31 ILE A CA 17
ATOM 28183 C C . ILE A 1 31 ? -4.716 -4.299 -4.654 1.00 0.00 31 ILE A C 17
ATOM 28184 O O . ILE A 1 31 ? -5.034 -4.987 -3.683 1.00 0.00 31 ILE A O 17
ATOM 28200 N N . LYS A 1 32 ? -5.363 -4.325 -5.810 1.00 0.00 32 LYS A N 17
ATOM 28201 C CA . LYS A 1 32 ? -6.568 -5.114 -6.012 1.00 0.00 32 LYS A CA 17
ATOM 28202 C C . LYS A 1 32 ? -6.301 -6.592 -5.750 1.00 0.00 32 LYS A C 17
ATOM 28203 O O . LYS A 1 32 ? -7.128 -7.294 -5.168 1.00 0.00 32 LYS A O 17
ATOM 28222 N N . THR A 1 33 ? -5.129 -7.050 -6.161 1.00 0.00 33 THR A N 17
ATOM 28223 C CA . THR A 1 33 ? -4.812 -8.467 -6.096 1.00 0.00 33 THR A CA 17
ATOM 28224 C C . THR A 1 33 ? -4.327 -8.883 -4.707 1.00 0.00 33 THR A C 17
ATOM 28225 O O . THR A 1 33 ? -4.877 -9.805 -4.101 1.00 0.00 33 THR A O 17
ATOM 28236 N N . TYR A 1 34 ? -3.311 -8.194 -4.202 1.00 0.00 34 TYR A N 17
ATOM 28237 C CA . TYR A 1 34 ? -2.687 -8.581 -2.942 1.00 0.00 34 TYR A CA 17
ATOM 28238 C C . TYR A 1 34 ? -3.482 -8.106 -1.727 1.00 0.00 34 TYR A C 17
ATOM 28239 O O . TYR A 1 34 ? -3.790 -8.889 -0.831 1.00 0.00 34 TYR A O 17
ATOM 28257 N N . CYS A 1 35 ? -3.828 -6.828 -1.709 1.00 0.00 35 CYS A N 17
ATOM 28258 C CA . CYS A 1 35 ? -4.414 -6.214 -0.524 1.00 0.00 35 CYS A CA 17
ATOM 28259 C C . CYS A 1 35 ? -5.925 -6.414 -0.476 1.00 0.00 35 CYS A C 17
ATOM 28260 O O . CYS A 1 35 ? -6.504 -6.530 0.606 1.00 0.00 35 CYS A O 17
ATOM 28268 N N . GLY A 1 36 ? -6.539 -6.477 -1.654 1.00 0.00 36 GLY A N 17
ATOM 28269 C CA . GLY A 1 36 ? -7.992 -6.559 -1.773 1.00 0.00 36 GLY A CA 17
ATOM 28270 C C . GLY A 1 36 ? -8.655 -7.556 -0.830 1.00 0.00 36 GLY A C 17
ATOM 28271 O O . GLY A 1 36 ? -9.418 -7.153 0.043 1.00 0.00 36 GLY A O 17
ATOM 28275 N N . PRO A 1 37 ? -8.385 -8.863 -0.973 1.00 0.00 37 PRO A N 17
ATOM 28276 C CA . PRO A 1 37 ? -9.064 -9.899 -0.181 1.00 0.00 37 PRO A CA 17
ATOM 28277 C C . PRO A 1 37 ? -8.718 -9.860 1.310 1.00 0.00 37 PRO A C 17
ATOM 28278 O O . PRO A 1 37 ? -9.464 -10.385 2.136 1.00 0.00 37 PRO A O 17
ATOM 28289 N N . VAL A 1 38 ? -7.602 -9.231 1.658 1.00 0.00 38 VAL A N 17
ATOM 28290 C CA . VAL A 1 38 ? -7.138 -9.239 3.040 1.00 0.00 38 VAL A CA 17
ATOM 28291 C C . VAL A 1 38 ? -7.564 -7.973 3.786 1.00 0.00 38 VAL A C 17
ATOM 28292 O O . VAL A 1 38 ? -8.467 -8.009 4.621 1.00 0.00 38 VAL A O 17
ATOM 28305 N N . ILE A 1 39 ? -6.922 -6.855 3.469 1.00 0.00 39 ILE A N 17
ATOM 28306 C CA . ILE A 1 39 ? -7.152 -5.609 4.194 1.00 0.00 39 ILE A CA 17
ATOM 28307 C C . ILE A 1 39 ? -8.076 -4.677 3.420 1.00 0.00 39 ILE A C 17
ATOM 28308 O O . ILE A 1 39 ? -8.433 -3.605 3.906 1.00 0.00 39 ILE A O 17
ATOM 28324 N N . GLY A 1 40 ? -8.460 -5.104 2.222 1.00 0.00 40 GLY A N 17
ATOM 28325 C CA . GLY A 1 40 ? -9.319 -4.303 1.365 1.00 0.00 40 GLY A CA 17
ATOM 28326 C C . GLY A 1 40 ? -10.600 -3.836 2.044 1.00 0.00 40 GLY A C 17
ATOM 28327 O O . GLY A 1 40 ? -10.809 -2.631 2.199 1.00 0.00 40 GLY A O 17
ATOM 28331 N N . PRO A 1 41 ? -11.489 -4.765 2.447 1.00 0.00 41 PRO A N 17
ATOM 28332 C CA . PRO A 1 41 ? -12.780 -4.424 3.058 1.00 0.00 41 PRO A CA 17
ATOM 28333 C C . PRO A 1 41 ? -12.657 -3.936 4.500 1.00 0.00 41 PRO A C 17
ATOM 28334 O O . PRO A 1 41 ? -13.665 -3.707 5.173 1.00 0.00 41 PRO A O 17
ATOM 28345 N N . LEU A 1 42 ? -11.431 -3.780 4.974 1.00 0.00 42 LEU A N 17
ATOM 28346 C CA . LEU A 1 42 ? -11.197 -3.310 6.328 1.00 0.00 42 LEU A CA 17
ATOM 28347 C C . LEU A 1 42 ? -11.046 -1.796 6.331 1.00 0.00 42 LEU A C 17
ATOM 28348 O O . LEU A 1 42 ? -10.621 -1.212 5.334 1.00 0.00 42 LEU A O 17
ATOM 28364 N N . SER A 1 43 ? -11.420 -1.167 7.437 1.00 0.00 43 SER A N 17
ATOM 28365 C CA . SER A 1 43 ? -11.269 0.255 7.598 1.00 0.00 43 SER A CA 17
ATOM 28366 C C . SER A 1 43 ? -9.804 0.662 7.434 1.00 0.00 43 SER A C 17
ATOM 28367 O O . SER A 1 43 ? -8.921 0.096 8.075 1.00 0.00 43 SER A O 17
ATOM 28375 N N . VAL A 1 44 ? -9.556 1.652 6.580 1.00 0.00 44 VAL A N 17
ATOM 28376 C CA . VAL A 1 44 ? -8.195 2.097 6.276 1.00 0.00 44 VAL A CA 17
ATOM 28377 C C . VAL A 1 44 ? -7.514 2.681 7.519 1.00 0.00 44 VAL A C 17
ATOM 28378 O O . VAL A 1 44 ? -6.289 2.712 7.623 1.00 0.00 44 VAL A O 17
ATOM 28391 N N . GLN A 1 45 ? -8.320 3.123 8.470 1.00 0.00 45 GLN A N 17
ATOM 28392 C CA . GLN A 1 45 ? -7.809 3.656 9.723 1.00 0.00 45 GLN A CA 17
ATOM 28393 C C . GLN A 1 45 ? -7.383 2.517 10.650 1.00 0.00 45 GLN A C 17
ATOM 28394 O O . GLN A 1 45 ? -6.512 2.687 11.505 1.00 0.00 45 GLN A O 17
ATOM 28408 N N . ASP A 1 46 ? -7.976 1.351 10.429 1.00 0.00 46 ASP A N 17
ATOM 28409 C CA . ASP A 1 46 ? -7.852 0.220 11.346 1.00 0.00 46 ASP A CA 17
ATOM 28410 C C . ASP A 1 46 ? -6.775 -0.761 10.882 1.00 0.00 46 ASP A C 17
ATOM 28411 O O . ASP A 1 46 ? -6.517 -1.772 11.536 1.00 0.00 46 ASP A O 17
ATOM 28420 N N . VAL A 1 47 ? -6.143 -0.451 9.756 1.00 0.00 47 VAL A N 17
ATOM 28421 C CA . VAL A 1 47 ? -5.094 -1.301 9.205 1.00 0.00 47 VAL A CA 17
ATOM 28422 C C . VAL A 1 47 ? -3.857 -1.278 10.099 1.00 0.00 47 VAL A C 17
ATOM 28423 O O . VAL A 1 47 ? -3.302 -0.216 10.385 1.00 0.00 47 VAL A O 17
ATOM 28436 N N . ASP A 1 48 ? -3.435 -2.456 10.538 1.00 0.00 48 ASP A N 17
ATOM 28437 C CA . ASP A 1 48 ? -2.295 -2.574 11.435 1.00 0.00 48 ASP A CA 17
ATOM 28438 C C . ASP A 1 48 ? -1.031 -2.885 10.660 1.00 0.00 48 ASP A C 17
ATOM 28439 O O . ASP A 1 48 ? -1.079 -3.240 9.479 1.00 0.00 48 ASP A O 17
ATOM 28448 N N . THR A 1 49 ? 0.097 -2.781 11.343 1.00 0.00 49 THR A N 17
ATOM 28449 C CA . THR A 1 49 ? 1.386 -3.093 10.756 1.00 0.00 49 THR A CA 17
ATOM 28450 C C . THR A 1 49 ? 1.489 -4.594 10.484 1.00 0.00 49 THR A C 17
ATOM 28451 O O . THR A 1 49 ? 2.012 -5.018 9.452 1.00 0.00 49 THR A O 17
ATOM 28462 N N . LYS A 1 50 ? 0.962 -5.389 11.415 1.00 0.00 50 LYS A N 17
ATOM 28463 C CA . LYS A 1 50 ? 0.968 -6.840 11.283 1.00 0.00 50 LYS A CA 17
ATOM 28464 C C . LYS A 1 50 ? 0.178 -7.272 10.061 1.00 0.00 50 LYS A C 17
ATOM 28465 O O . LYS A 1 50 ? 0.595 -8.163 9.327 1.00 0.00 50 LYS A O 17
ATOM 28484 N N . LEU A 1 51 ? -0.966 -6.634 9.850 1.00 0.00 51 LEU A N 17
ATOM 28485 C CA . LEU A 1 51 ? -1.823 -6.962 8.723 1.00 0.00 51 LEU A CA 17
ATOM 28486 C C . LEU A 1 51 ? -1.077 -6.773 7.407 1.00 0.00 51 LEU A C 17
ATOM 28487 O O . LEU A 1 51 ? -1.185 -7.596 6.500 1.00 0.00 51 LEU A O 17
ATOM 28503 N N . ILE A 1 52 ? -0.316 -5.691 7.317 1.00 0.00 52 ILE A N 17
ATOM 28504 C CA . ILE A 1 52 ? 0.506 -5.429 6.141 1.00 0.00 52 ILE A CA 17
ATOM 28505 C C . ILE A 1 52 ? 1.616 -6.475 6.016 1.00 0.00 52 ILE A C 17
ATOM 28506 O O . ILE A 1 52 ? 1.884 -6.980 4.925 1.00 0.00 52 ILE A O 17
ATOM 28522 N N . MET A 1 53 ? 2.243 -6.813 7.143 1.00 0.00 53 MET A N 17
ATOM 28523 C CA . MET A 1 53 ? 3.269 -7.854 7.173 1.00 0.00 53 MET A CA 17
ATOM 28524 C C . MET A 1 53 ? 2.705 -9.174 6.665 1.00 0.00 53 MET A C 17
ATOM 28525 O O . MET A 1 53 ? 3.338 -9.867 5.877 1.00 0.00 53 MET A O 17
ATOM 28539 N N . LYS A 1 54 ? 1.507 -9.499 7.127 1.00 0.00 54 LYS A N 17
ATOM 28540 C CA . LYS A 1 54 ? 0.840 -10.750 6.782 1.00 0.00 54 LYS A CA 17
ATOM 28541 C C . LYS A 1 54 ? 0.659 -10.887 5.273 1.00 0.00 54 LYS A C 17
ATOM 28542 O O . LYS A 1 54 ? 0.871 -11.960 4.709 1.00 0.00 54 LYS A O 17
ATOM 28561 N N . VAL A 1 55 ? 0.275 -9.794 4.626 1.00 0.00 55 VAL A N 17
ATOM 28562 C CA . VAL A 1 55 ? 0.065 -9.789 3.182 1.00 0.00 55 VAL A CA 17
ATOM 28563 C C . VAL A 1 55 ? 1.392 -9.914 2.438 1.00 0.00 55 VAL A C 17
ATOM 28564 O O . VAL A 1 55 ? 1.501 -10.644 1.454 1.00 0.00 55 VAL A O 17
ATOM 28577 N N . LEU A 1 56 ? 2.401 -9.208 2.927 1.00 0.00 56 LEU A N 17
ATOM 28578 C CA . LEU A 1 56 ? 3.693 -9.147 2.256 1.00 0.00 56 LEU A CA 17
ATOM 28579 C C . LEU A 1 56 ? 4.542 -10.389 2.517 1.00 0.00 56 LEU A C 17
ATOM 28580 O O . LEU A 1 56 ? 5.419 -10.711 1.720 1.00 0.00 56 LEU A O 17
ATOM 28596 N N . ASP A 1 57 ? 4.280 -11.076 3.628 1.00 0.00 57 ASP A N 17
ATOM 28597 C CA . ASP A 1 57 ? 5.069 -12.250 4.042 1.00 0.00 57 ASP A CA 17
ATOM 28598 C C . ASP A 1 57 ? 5.306 -13.224 2.882 1.00 0.00 57 ASP A C 17
ATOM 28599 O O . ASP A 1 57 ? 6.455 -13.513 2.545 1.00 0.00 57 ASP A O 17
ATOM 28608 N N . PRO A 1 58 ? 4.236 -13.740 2.236 1.00 0.00 58 PRO A N 17
ATOM 28609 C CA . PRO A 1 58 ? 4.384 -14.700 1.139 1.00 0.00 58 PRO A CA 17
ATOM 28610 C C . PRO A 1 58 ? 4.955 -14.061 -0.124 1.00 0.00 58 PRO A C 17
ATOM 28611 O O . PRO A 1 58 ? 5.358 -14.757 -1.057 1.00 0.00 58 PRO A O 17
ATOM 28622 N N . ILE A 1 59 ? 5.001 -12.738 -0.145 1.00 0.00 59 ILE A N 17
ATOM 28623 C CA . ILE A 1 59 ? 5.488 -12.011 -1.304 1.00 0.00 59 ILE A CA 17
ATOM 28624 C C . ILE A 1 59 ? 6.984 -11.741 -1.180 1.00 0.00 59 ILE A C 17
ATOM 28625 O O . ILE A 1 59 ? 7.707 -11.807 -2.169 1.00 0.00 59 ILE A O 17
ATOM 28641 N N . TRP A 1 60 ? 7.445 -11.461 0.041 1.00 0.00 60 TRP A N 17
ATOM 28642 C CA . TRP A 1 60 ? 8.866 -11.190 0.295 1.00 0.00 60 TRP A CA 17
ATOM 28643 C C . TRP A 1 60 ? 9.753 -12.310 -0.236 1.00 0.00 60 TRP A C 17
ATOM 28644 O O . TRP A 1 60 ? 10.874 -12.075 -0.678 1.00 0.00 60 TRP A O 17
ATOM 28665 N N . GLU A 1 61 ? 9.252 -13.530 -0.173 1.00 0.00 61 GLU A N 17
ATOM 28666 C CA . GLU A 1 61 ? 10.004 -14.684 -0.593 1.00 0.00 61 GLU A CA 17
ATOM 28667 C C . GLU A 1 61 ? 9.927 -14.889 -2.107 1.00 0.00 61 GLU A C 17
ATOM 28668 O O . GLU A 1 61 ? 10.928 -15.213 -2.748 1.00 0.00 61 GLU A O 17
ATOM 28680 N N . GLN A 1 62 ? 8.743 -14.682 -2.672 1.00 0.00 62 GLN A N 17
ATOM 28681 C CA . GLN A 1 62 ? 8.507 -14.958 -4.085 1.00 0.00 62 GLN A CA 17
ATOM 28682 C C . GLN A 1 62 ? 8.923 -13.780 -4.964 1.00 0.00 62 GLN A C 17
ATOM 28683 O O . GLN A 1 62 ? 9.718 -13.935 -5.891 1.00 0.00 62 GLN A O 17
ATOM 28697 N N . LYS A 1 63 ? 8.393 -12.607 -4.660 1.00 0.00 63 LYS A N 17
ATOM 28698 C CA . LYS A 1 63 ? 8.645 -11.419 -5.464 1.00 0.00 63 LYS A CA 17
ATOM 28699 C C . LYS A 1 63 ? 8.956 -10.224 -4.567 1.00 0.00 63 LYS A C 17
ATOM 28700 O O . LYS A 1 63 ? 8.099 -9.366 -4.343 1.00 0.00 63 LYS A O 17
ATOM 28719 N N . PRO A 1 64 ? 10.188 -10.159 -4.030 1.00 0.00 64 PRO A N 17
ATOM 28720 C CA . PRO A 1 64 ? 10.602 -9.083 -3.122 1.00 0.00 64 PRO A CA 17
ATOM 28721 C C . PRO A 1 64 ? 10.523 -7.718 -3.788 1.00 0.00 64 PRO A C 17
ATOM 28722 O O . PRO A 1 64 ? 10.176 -6.719 -3.154 1.00 0.00 64 PRO A O 17
ATOM 28733 N N . GLU A 1 65 ? 10.832 -7.697 -5.077 1.00 0.00 65 GLU A N 17
ATOM 28734 C CA . GLU A 1 65 ? 10.782 -6.479 -5.868 1.00 0.00 65 GLU A CA 17
ATOM 28735 C C . GLU A 1 65 ? 9.366 -5.909 -5.880 1.00 0.00 65 GLU A C 17
ATOM 28736 O O . GLU A 1 65 ? 9.157 -4.715 -5.673 1.00 0.00 65 GLU A O 17
ATOM 28748 N N . THR A 1 66 ? 8.399 -6.784 -6.099 1.00 0.00 66 THR A N 17
ATOM 28749 C CA . THR A 1 66 ? 7.004 -6.386 -6.152 1.00 0.00 66 THR A CA 17
ATOM 28750 C C . THR A 1 66 ? 6.484 -6.047 -4.759 1.00 0.00 66 THR A C 17
ATOM 28751 O O . THR A 1 66 ? 5.665 -5.145 -4.593 1.00 0.00 66 THR A O 17
ATOM 28762 N N . ALA A 1 67 ? 6.991 -6.758 -3.758 1.00 0.00 67 ALA A N 17
ATOM 28763 C CA . ALA A 1 67 ? 6.584 -6.542 -2.374 1.00 0.00 67 ALA A CA 17
ATOM 28764 C C . ALA A 1 67 ? 6.926 -5.130 -1.909 1.00 0.00 67 ALA A C 17
ATOM 28765 O O . ALA A 1 67 ? 6.081 -4.431 -1.343 1.00 0.00 67 ALA A O 17
ATOM 28772 N N . SER A 1 68 ? 8.159 -4.708 -2.159 1.00 0.00 68 SER A N 17
ATOM 28773 C CA . SER A 1 68 ? 8.603 -3.383 -1.754 1.00 0.00 68 SER A CA 17
ATOM 28774 C C . SER A 1 68 ? 7.888 -2.297 -2.555 1.00 0.00 68 SER A C 17
ATOM 28775 O O . SER A 1 68 ? 7.600 -1.217 -2.039 1.00 0.00 68 SER A O 17
ATOM 28783 N N . ARG A 1 69 ? 7.583 -2.598 -3.812 1.00 0.00 69 ARG A N 17
ATOM 28784 C CA . ARG A 1 69 ? 6.853 -1.673 -4.660 1.00 0.00 69 ARG A CA 17
ATOM 28785 C C . ARG A 1 69 ? 5.392 -1.584 -4.233 1.00 0.00 69 ARG A C 17
ATOM 28786 O O . ARG A 1 69 ? 4.770 -0.526 -4.335 1.00 0.00 69 ARG A O 17
ATOM 28807 N N . LEU A 1 70 ? 4.851 -2.696 -3.745 1.00 0.00 70 LEU A N 17
ATOM 28808 C CA . LEU A 1 70 ? 3.491 -2.723 -3.225 1.00 0.00 70 LEU A CA 17
ATOM 28809 C C . LEU A 1 70 ? 3.393 -1.862 -1.972 1.00 0.00 70 LEU A C 17
ATOM 28810 O O . LEU A 1 70 ? 2.373 -1.214 -1.729 1.00 0.00 70 LEU A O 17
ATOM 28826 N N . ARG A 1 71 ? 4.464 -1.853 -1.184 1.00 0.00 71 ARG A N 17
ATOM 28827 C CA . ARG A 1 71 ? 4.530 -1.003 -0.002 1.00 0.00 71 ARG A CA 17
ATOM 28828 C C . ARG A 1 71 ? 4.348 0.450 -0.409 1.00 0.00 71 ARG A C 17
ATOM 28829 O O . ARG A 1 71 ? 3.680 1.216 0.277 1.00 0.00 71 ARG A O 17
ATOM 28850 N N . GLY A 1 72 ? 4.934 0.805 -1.551 1.00 0.00 72 GLY A N 17
ATOM 28851 C CA . GLY A 1 72 ? 4.834 2.159 -2.064 1.00 0.00 72 GLY A CA 17
ATOM 28852 C C . GLY A 1 72 ? 3.406 2.562 -2.362 1.00 0.00 72 GLY A C 17
ATOM 28853 O O . GLY A 1 72 ? 3.046 3.735 -2.229 1.00 0.00 72 GLY A O 17
ATOM 28857 N N . ARG A 1 73 ? 2.589 1.592 -2.765 1.00 0.00 73 ARG A N 17
ATOM 28858 C CA . ARG A 1 73 ? 1.173 1.843 -3.006 1.00 0.00 73 ARG A CA 17
ATOM 28859 C C . ARG A 1 73 ? 0.475 2.187 -1.699 1.00 0.00 73 ARG A C 17
ATOM 28860 O O . ARG A 1 73 ? -0.173 3.225 -1.582 1.00 0.00 73 ARG A O 17
ATOM 28881 N N . ILE A 1 74 ? 0.661 1.333 -0.702 1.00 0.00 74 ILE A N 17
ATOM 28882 C CA . ILE A 1 74 ? -0.002 1.493 0.587 1.00 0.00 74 ILE A CA 17
ATOM 28883 C C . ILE A 1 74 ? 0.521 2.733 1.306 1.00 0.00 74 ILE A C 17
ATOM 28884 O O . ILE A 1 74 ? -0.237 3.486 1.916 1.00 0.00 74 ILE A O 17
ATOM 28900 N N . GLU A 1 75 ? 1.825 2.942 1.198 1.00 0.00 75 GLU A N 17
ATOM 28901 C CA . GLU A 1 75 ? 2.502 4.060 1.839 1.00 0.00 75 GLU A CA 17
ATOM 28902 C C . GLU A 1 75 ? 1.911 5.394 1.388 1.00 0.00 75 GLU A C 17
ATOM 28903 O O . GLU A 1 75 ? 1.593 6.248 2.214 1.00 0.00 75 GLU A O 17
ATOM 28915 N N . SER A 1 76 ? 1.735 5.555 0.082 1.00 0.00 76 SER A N 17
ATOM 28916 C CA . SER A 1 76 ? 1.237 6.808 -0.470 1.00 0.00 76 SER A CA 17
ATOM 28917 C C . SER A 1 76 ? -0.266 6.953 -0.229 1.00 0.00 76 SER A C 17
ATOM 28918 O O . SER A 1 76 ? -0.766 8.060 -0.035 1.00 0.00 76 SER A O 17
ATOM 28926 N N . VAL A 1 77 ? -0.986 5.834 -0.222 1.00 0.00 77 VAL A N 17
ATOM 28927 C CA . VAL A 1 77 ? -2.420 5.864 0.046 1.00 0.00 77 VAL A CA 17
ATOM 28928 C C . VAL A 1 77 ? -2.686 6.274 1.493 1.00 0.00 77 VAL A C 17
ATOM 28929 O O . VAL A 1 77 ? -3.547 7.113 1.760 1.00 0.00 77 VAL A O 17
ATOM 28942 N N . LEU A 1 78 ? -1.929 5.700 2.423 1.00 0.00 78 LEU A N 17
ATOM 28943 C CA . LEU A 1 78 ? -2.043 6.067 3.831 1.00 0.00 78 LEU A CA 17
ATOM 28944 C C . LEU A 1 78 ? -1.570 7.502 4.045 1.00 0.00 78 LEU A C 17
ATOM 28945 O O . LEU A 1 78 ? -2.097 8.220 4.895 1.00 0.00 78 LEU A O 17
ATOM 28961 N N . ASP A 1 79 ? -0.575 7.911 3.265 1.00 0.00 79 ASP A N 17
ATOM 28962 C CA . ASP A 1 79 ? -0.083 9.288 3.284 1.00 0.00 79 ASP A CA 17
ATOM 28963 C C . ASP A 1 79 ? -1.208 10.245 2.894 1.00 0.00 79 ASP A C 17
ATOM 28964 O O . ASP A 1 79 ? -1.451 11.255 3.557 1.00 0.00 79 ASP A O 17
ATOM 28973 N N . TRP A 1 80 ? -1.902 9.895 1.819 1.00 0.00 80 TRP A N 17
ATOM 28974 C CA . TRP A 1 80 ? -3.045 10.657 1.341 1.00 0.00 80 TRP A CA 17
ATOM 28975 C C . TRP A 1 80 ? -4.169 10.657 2.374 1.00 0.00 80 TRP A C 17
ATOM 28976 O O . TRP A 1 80 ? -4.747 11.704 2.681 1.00 0.00 80 TRP A O 17
ATOM 28997 N N . ALA A 1 81 ? -4.457 9.481 2.923 1.00 0.00 81 ALA A N 17
ATOM 28998 C CA . ALA A 1 81 ? -5.520 9.321 3.904 1.00 0.00 81 ALA A CA 17
ATOM 28999 C C . ALA A 1 81 ? -5.262 10.152 5.153 1.00 0.00 81 ALA A C 17
ATOM 29000 O O . ALA A 1 81 ? -6.196 10.676 5.757 1.00 0.00 81 ALA A O 17
ATOM 29007 N N . THR A 1 82 ? -3.997 10.273 5.528 1.00 0.00 82 THR A N 17
ATOM 29008 C CA . THR A 1 82 ? -3.614 11.050 6.699 1.00 0.00 82 THR A CA 17
ATOM 29009 C C . THR A 1 82 ? -3.986 12.525 6.526 1.00 0.00 82 THR A C 17
ATOM 29010 O O . THR A 1 82 ? -4.526 13.150 7.439 1.00 0.00 82 THR A O 17
ATOM 29021 N N . VAL A 1 83 ? -3.720 13.062 5.340 1.00 0.00 83 VAL A N 17
ATOM 29022 C CA . VAL A 1 83 ? -3.991 14.467 5.055 1.00 0.00 83 VAL A CA 17
ATOM 29023 C C . VAL A 1 83 ? -5.492 14.710 4.914 1.00 0.00 83 VAL A C 17
ATOM 29024 O O . VAL A 1 83 ? -6.018 15.714 5.394 1.00 0.00 83 VAL A O 17
ATOM 29037 N N . ARG A 1 84 ? -6.179 13.780 4.258 1.00 0.00 84 ARG A N 17
ATOM 29038 C CA . ARG A 1 84 ? -7.621 13.858 4.091 1.00 0.00 84 ARG A CA 17
ATOM 29039 C C . ARG A 1 84 ? -8.362 13.573 5.395 1.00 0.00 84 ARG A C 17
ATOM 29040 O O . ARG A 1 84 ? -9.574 13.762 5.482 1.00 0.00 84 ARG A O 17
ATOM 29061 N N . GLY A 1 85 ? -7.639 13.101 6.397 1.00 0.00 85 GLY A N 17
ATOM 29062 C CA . GLY A 1 85 ? -8.213 12.960 7.717 1.00 0.00 85 GLY A CA 17
ATOM 29063 C C . GLY A 1 85 ? -8.900 11.629 7.946 1.00 0.00 85 GLY A C 17
ATOM 29064 O O . GLY A 1 85 ? -9.638 11.476 8.921 1.00 0.00 85 GLY A O 17
ATOM 29068 N N . TYR A 1 86 ? -8.663 10.661 7.065 1.00 0.00 86 TYR A N 17
ATOM 29069 C CA . TYR A 1 86 ? -9.243 9.331 7.230 1.00 0.00 86 TYR A CA 17
ATOM 29070 C C . TYR A 1 86 ? -8.613 8.635 8.427 1.00 0.00 86 TYR A C 17
ATOM 29071 O O . TYR A 1 86 ? -9.255 7.839 9.116 1.00 0.00 86 TYR A O 17
ATOM 29089 N N . ARG A 1 87 ? -7.350 8.943 8.661 1.00 0.00 87 ARG A N 17
ATOM 29090 C CA . ARG A 1 87 ? -6.661 8.528 9.867 1.00 0.00 87 ARG A CA 17
ATOM 29091 C C . ARG A 1 87 ? -5.606 9.572 10.189 1.00 0.00 87 ARG A C 17
ATOM 29092 O O . ARG A 1 87 ? -5.138 10.275 9.293 1.00 0.00 87 ARG A O 17
ATOM 29113 N N . GLU A 1 88 ? -5.267 9.701 11.455 1.00 0.00 88 GLU A N 17
ATOM 29114 C CA . GLU A 1 88 ? -4.282 10.689 11.869 1.00 0.00 88 GLU A CA 17
ATOM 29115 C C . GLU A 1 88 ? -2.864 10.221 11.547 1.00 0.00 88 GLU A C 17
ATOM 29116 O O . GLU A 1 88 ? -2.670 9.106 11.059 1.00 0.00 88 GLU A O 17
ATOM 29128 N N . GLY A 1 89 ? -1.890 11.088 11.813 1.00 0.00 89 GLY A N 17
ATOM 29129 C CA . GLY A 1 89 ? -0.516 10.854 11.391 1.00 0.00 89 GLY A CA 17
ATOM 29130 C C . GLY A 1 89 ? 0.066 9.535 11.854 1.00 0.00 89 GLY A C 17
ATOM 29131 O O . GLY A 1 89 ? 0.510 9.404 12.996 1.00 0.00 89 GLY A O 17
ATOM 29135 N N . ASP A 1 90 ? 0.061 8.569 10.954 1.00 0.00 90 ASP A N 17
ATOM 29136 C CA . ASP A 1 90 ? 0.675 7.266 11.181 1.00 0.00 90 ASP A CA 17
ATOM 29137 C C . ASP A 1 90 ? 0.720 6.484 9.877 1.00 0.00 90 ASP A C 17
ATOM 29138 O O . ASP A 1 90 ? -0.245 6.491 9.108 1.00 0.00 90 ASP A O 17
ATOM 29147 N N . ASN A 1 91 ? 1.837 5.820 9.626 1.00 0.00 91 ASN A N 17
ATOM 29148 C CA . ASN A 1 91 ? 2.014 5.052 8.401 1.00 0.00 91 ASN A CA 17
ATOM 29149 C C . ASN A 1 91 ? 2.633 3.693 8.713 1.00 0.00 91 ASN A C 17
ATOM 29150 O O . ASN A 1 91 ? 3.857 3.546 8.727 1.00 0.00 91 ASN A O 17
ATOM 29161 N N . PRO A 1 92 ? 1.792 2.692 9.018 1.00 0.00 92 PRO A N 17
ATOM 29162 C CA . PRO A 1 92 ? 2.251 1.339 9.367 1.00 0.00 92 PRO A CA 17
ATOM 29163 C C . PRO A 1 92 ? 2.891 0.598 8.190 1.00 0.00 92 PRO A C 17
ATOM 29164 O O . PRO A 1 92 ? 3.430 -0.495 8.357 1.00 0.00 92 PRO A O 17
ATOM 29175 N N . ALA A 1 93 ? 2.848 1.208 7.013 1.00 0.00 93 ALA A N 17
ATOM 29176 C CA . ALA A 1 93 ? 3.356 0.575 5.808 1.00 0.00 93 ALA A CA 17
ATOM 29177 C C . ALA A 1 93 ? 4.856 0.793 5.651 1.00 0.00 93 ALA A C 17
ATOM 29178 O O . ALA A 1 93 ? 5.592 -0.142 5.364 1.00 0.00 93 ALA A O 17
ATOM 29185 N N . ARG A 1 94 ? 5.300 2.025 5.837 1.00 0.00 94 ARG A N 17
ATOM 29186 C CA . ARG A 1 94 ? 6.694 2.376 5.608 1.00 0.00 94 ARG A CA 17
ATOM 29187 C C . ARG A 1 94 ? 7.602 1.802 6.691 1.00 0.00 94 ARG A C 17
ATOM 29188 O O . ARG A 1 94 ? 7.332 1.920 7.890 1.00 0.00 94 ARG A O 17
ATOM 29209 N N . TRP A 1 95 ? 8.678 1.181 6.242 1.00 0.00 95 TRP A N 17
ATOM 29210 C CA . TRP A 1 95 ? 9.676 0.590 7.120 1.00 0.00 95 TRP A CA 17
ATOM 29211 C C . TRP A 1 95 ? 11.028 1.227 6.873 1.00 0.00 95 TRP A C 17
ATOM 29212 O O . TRP A 1 95 ? 11.321 1.650 5.756 1.00 0.00 95 TRP A O 17
ATOM 29233 N N . ARG A 1 96 ? 11.843 1.304 7.912 1.00 0.00 96 ARG A N 17
ATOM 29234 C CA . ARG A 1 96 ? 13.199 1.780 7.773 1.00 0.00 96 ARG A CA 17
ATOM 29235 C C . ARG A 1 96 ? 14.158 0.595 7.793 1.00 0.00 96 ARG A C 17
ATOM 29236 O O . ARG A 1 96 ? 15.219 0.622 7.172 1.00 0.00 96 ARG A O 17
ATOM 29257 N N . GLY A 1 97 ? 13.757 -0.459 8.494 1.00 0.00 97 GLY A N 17
ATOM 29258 C CA . GLY A 1 97 ? 14.598 -1.627 8.615 1.00 0.00 97 GLY A CA 17
ATOM 29259 C C . GLY A 1 97 ? 13.817 -2.877 8.963 1.00 0.00 97 GLY A C 17
ATOM 29260 O O . GLY A 1 97 ? 14.095 -3.526 9.972 1.00 0.00 97 GLY A O 17
ATOM 29264 N N . TYR A 1 98 ? 12.825 -3.206 8.138 1.00 0.00 98 TYR A N 17
ATOM 29265 C CA . TYR A 1 98 ? 12.097 -4.463 8.295 1.00 0.00 98 TYR A CA 17
ATOM 29266 C C . TYR A 1 98 ? 13.046 -5.627 8.033 1.00 0.00 98 TYR A C 17
ATOM 29267 O O . TYR A 1 98 ? 13.030 -6.637 8.734 1.00 0.00 98 TYR A O 17
ATOM 29285 N N . LEU A 1 99 ? 13.873 -5.463 7.007 1.00 0.00 99 LEU A N 17
ATOM 29286 C CA . LEU A 1 99 ? 14.878 -6.452 6.659 1.00 0.00 99 LEU A CA 17
ATOM 29287 C C . LEU A 1 99 ? 16.252 -5.992 7.137 1.00 0.00 99 LEU A C 17
ATOM 29288 O O . LEU A 1 99 ? 16.843 -6.595 8.035 1.00 0.00 99 LEU A O 17
ATOM 29304 N N . GLU A 1 100 ? 16.744 -4.912 6.538 1.00 0.00 100 GLU A N 17
ATOM 29305 C CA . GLU A 1 100 ? 18.035 -4.345 6.896 1.00 0.00 100 GLU A CA 17
ATOM 29306 C C . GLU A 1 100 ? 18.172 -2.941 6.312 1.00 0.00 100 GLU A C 17
ATOM 29307 O O . GLU A 1 100 ? 17.601 -2.640 5.260 1.00 0.00 100 GLU A O 17
ATOM 29319 N N . HIS A 1 101 ? 18.895 -2.074 7.013 1.00 0.00 101 HIS A N 17
ATOM 29320 C CA . HIS A 1 101 ? 19.231 -0.757 6.480 1.00 0.00 101 HIS A CA 17
ATOM 29321 C C . HIS A 1 101 ? 20.464 -0.867 5.576 1.00 0.00 101 HIS A C 17
ATOM 29322 O O . HIS A 1 101 ? 21.604 -0.859 6.038 1.00 0.00 101 HIS A O 17
ATOM 29337 N N . HIS A 1 102 ? 20.228 -1.012 4.283 1.00 0.00 102 HIS A N 17
ATOM 29338 C CA . HIS A 1 102 ? 21.310 -1.236 3.338 1.00 0.00 102 HIS A CA 17
ATOM 29339 C C . HIS A 1 102 ? 21.233 -0.224 2.205 1.00 0.00 102 HIS A C 17
ATOM 29340 O O . HIS A 1 102 ? 20.182 -0.060 1.586 1.00 0.00 102 HIS A O 17
ATOM 29355 N N . HIS A 1 103 ? 22.339 0.457 1.946 1.00 0.00 103 HIS A N 17
ATOM 29356 C CA . HIS A 1 103 ? 22.386 1.475 0.904 1.00 0.00 103 HIS A CA 17
ATOM 29357 C C . HIS A 1 103 ? 23.543 1.241 -0.056 1.00 0.00 103 HIS A C 17
ATOM 29358 O O . HIS A 1 103 ? 24.707 1.237 0.340 1.00 0.00 103 HIS A O 17
ATOM 29373 N N . HIS A 1 104 ? 23.202 1.022 -1.316 1.00 0.00 104 HIS A N 17
ATOM 29374 C CA . HIS A 1 104 ? 24.185 0.911 -2.383 1.00 0.00 104 HIS A CA 17
ATOM 29375 C C . HIS A 1 104 ? 23.654 1.590 -3.636 1.00 0.00 104 HIS A C 17
ATOM 29376 O O . HIS A 1 104 ? 22.547 1.294 -4.086 1.00 0.00 104 HIS A O 17
ATOM 29391 N N . HIS A 1 105 ? 24.424 2.516 -4.192 1.00 0.00 105 HIS A N 17
ATOM 29392 C CA . HIS A 1 105 ? 24.024 3.159 -5.440 1.00 0.00 105 HIS A CA 17
ATOM 29393 C C . HIS A 1 105 ? 24.403 2.268 -6.614 1.00 0.00 105 HIS A C 17
ATOM 29394 O O . HIS A 1 105 ? 23.798 2.336 -7.685 1.00 0.00 105 HIS A O 17
ATOM 29409 N N . HIS A 1 106 ? 25.402 1.429 -6.382 1.00 0.00 106 HIS A N 17
ATOM 29410 C CA . HIS A 1 106 ? 25.846 0.444 -7.353 1.00 0.00 106 HIS A CA 17
ATOM 29411 C C . HIS A 1 106 ? 26.902 -0.438 -6.706 1.00 0.00 106 HIS A C 17
ATOM 29412 O O . HIS A 1 106 ? 28.106 -0.186 -6.914 1.00 0.00 106 HIS A O 17
ATOM 29428 N N . MET A 1 1 ? -15.783 2.517 4.557 1.00 0.00 1 MET A N 18
ATOM 29429 C CA . MET A 1 1 ? -14.713 2.698 3.551 1.00 0.00 1 MET A CA 18
ATOM 29430 C C . MET A 1 1 ? -13.651 1.625 3.718 1.00 0.00 1 MET A C 18
ATOM 29431 O O . MET A 1 1 ? -13.066 1.477 4.791 1.00 0.00 1 MET A O 18
ATOM 29447 N N . THR A 1 2 ? -13.398 0.887 2.657 1.00 0.00 2 THR A N 18
ATOM 29448 C CA . THR A 1 2 ? -12.409 -0.172 2.690 1.00 0.00 2 THR A CA 18
ATOM 29449 C C . THR A 1 2 ? -11.074 0.340 2.167 1.00 0.00 2 THR A C 18
ATOM 29450 O O . THR A 1 2 ? -11.007 1.422 1.573 1.00 0.00 2 THR A O 18
ATOM 29461 N N . PHE A 1 3 ? -10.018 -0.427 2.397 1.00 0.00 3 PHE A N 18
ATOM 29462 C CA . PHE A 1 3 ? -8.692 -0.068 1.914 1.00 0.00 3 PHE A CA 18
ATOM 29463 C C . PHE A 1 3 ? -8.694 0.038 0.394 1.00 0.00 3 PHE A C 18
ATOM 29464 O O . PHE A 1 3 ? -8.094 0.951 -0.170 1.00 0.00 3 PHE A O 18
ATOM 29481 N N . SER A 1 4 ? -9.393 -0.883 -0.259 1.00 0.00 4 SER A N 18
ATOM 29482 C CA . SER A 1 4 ? -9.473 -0.893 -1.714 1.00 0.00 4 SER A CA 18
ATOM 29483 C C . SER A 1 4 ? -10.164 0.365 -2.237 1.00 0.00 4 SER A C 18
ATOM 29484 O O . SER A 1 4 ? -9.706 0.977 -3.201 1.00 0.00 4 SER A O 18
ATOM 29492 N N . GLU A 1 5 ? -11.255 0.756 -1.590 1.00 0.00 5 GLU A N 18
ATOM 29493 C CA . GLU A 1 5 ? -11.996 1.944 -1.988 1.00 0.00 5 GLU A CA 18
ATOM 29494 C C . GLU A 1 5 ? -11.163 3.202 -1.785 1.00 0.00 5 GLU A C 18
ATOM 29495 O O . GLU A 1 5 ? -11.065 4.045 -2.677 1.00 0.00 5 GLU A O 18
ATOM 29507 N N . CYS A 1 6 ? -10.563 3.314 -0.607 1.00 0.00 6 CYS A N 18
ATOM 29508 C CA . CYS A 1 6 ? -9.756 4.477 -0.256 1.00 0.00 6 CYS A CA 18
ATOM 29509 C C . CYS A 1 6 ? -8.565 4.593 -1.195 1.00 0.00 6 CYS A C 18
ATOM 29510 O O . CYS A 1 6 ? -8.230 5.682 -1.671 1.00 0.00 6 CYS A O 18
ATOM 29518 N N . ALA A 1 7 ? -7.935 3.458 -1.455 1.00 0.00 7 ALA A N 18
ATOM 29519 C CA . ALA A 1 7 ? -6.832 3.390 -2.407 1.00 0.00 7 ALA A CA 18
ATOM 29520 C C . ALA A 1 7 ? -7.282 3.863 -3.785 1.00 0.00 7 ALA A C 18
ATOM 29521 O O . ALA A 1 7 ? -6.600 4.652 -4.436 1.00 0.00 7 ALA A O 18
ATOM 29528 N N . ALA A 1 8 ? -8.448 3.392 -4.210 1.00 0.00 8 ALA A N 18
ATOM 29529 C CA . ALA A 1 8 ? -9.005 3.769 -5.502 1.00 0.00 8 ALA A CA 18
ATOM 29530 C C . ALA A 1 8 ? -9.288 5.267 -5.561 1.00 0.00 8 ALA A C 18
ATOM 29531 O O . ALA A 1 8 ? -9.102 5.899 -6.597 1.00 0.00 8 ALA A O 18
ATOM 29538 N N . LEU A 1 9 ? -9.733 5.835 -4.445 1.00 0.00 9 LEU A N 18
ATOM 29539 C CA . LEU A 1 9 ? -9.986 7.269 -4.371 1.00 0.00 9 LEU A CA 18
ATOM 29540 C C . LEU A 1 9 ? -8.688 8.050 -4.550 1.00 0.00 9 LEU A C 18
ATOM 29541 O O . LEU A 1 9 ? -8.649 9.058 -5.254 1.00 0.00 9 LEU A O 18
ATOM 29557 N N . TYR A 1 10 ? -7.622 7.562 -3.921 1.00 0.00 10 TYR A N 18
ATOM 29558 C CA . TYR A 1 10 ? -6.300 8.165 -4.057 1.00 0.00 10 TYR A CA 18
ATOM 29559 C C . TYR A 1 10 ? -5.837 8.081 -5.507 1.00 0.00 10 TYR A C 18
ATOM 29560 O O . TYR A 1 10 ? -5.245 9.020 -6.047 1.00 0.00 10 TYR A O 18
ATOM 29578 N N . ILE A 1 11 ? -6.121 6.943 -6.122 1.00 0.00 11 ILE A N 18
ATOM 29579 C CA . ILE A 1 11 ? -5.810 6.714 -7.527 1.00 0.00 11 ILE A CA 18
ATOM 29580 C C . ILE A 1 11 ? -6.598 7.669 -8.424 1.00 0.00 11 ILE A C 18
ATOM 29581 O O . ILE A 1 11 ? -6.029 8.326 -9.294 1.00 0.00 11 ILE A O 18
ATOM 29597 N N . LYS A 1 12 ? -7.902 7.757 -8.193 1.00 0.00 12 LYS A N 18
ATOM 29598 C CA . LYS A 1 12 ? -8.765 8.647 -8.967 1.00 0.00 12 LYS A CA 18
ATOM 29599 C C . LYS A 1 12 ? -8.346 10.104 -8.803 1.00 0.00 12 LYS A C 18
ATOM 29600 O O . LYS A 1 12 ? -8.478 10.905 -9.725 1.00 0.00 12 LYS A O 18
ATOM 29619 N N . ALA A 1 13 ? -7.841 10.447 -7.630 1.00 0.00 13 ALA A N 18
ATOM 29620 C CA . ALA A 1 13 ? -7.359 11.799 -7.374 1.00 0.00 13 ALA A CA 18
ATOM 29621 C C . ALA A 1 13 ? -6.087 12.105 -8.170 1.00 0.00 13 ALA A C 18
ATOM 29622 O O . ALA A 1 13 ? -5.648 13.254 -8.229 1.00 0.00 13 ALA A O 18
ATOM 29629 N N . HIS A 1 14 ? -5.497 11.080 -8.784 1.00 0.00 14 HIS A N 18
ATOM 29630 C CA . HIS A 1 14 ? -4.245 11.252 -9.517 1.00 0.00 14 HIS A CA 18
ATOM 29631 C C . HIS A 1 14 ? -4.319 10.670 -10.929 1.00 0.00 14 HIS A C 18
ATOM 29632 O O . HIS A 1 14 ? -3.327 10.682 -11.656 1.00 0.00 14 HIS A O 18
ATOM 29647 N N . ARG A 1 15 ? -5.492 10.188 -11.332 1.00 0.00 15 ARG A N 18
ATOM 29648 C CA . ARG A 1 15 ? -5.658 9.602 -12.666 1.00 0.00 15 ARG A CA 18
ATOM 29649 C C . ARG A 1 15 ? -5.471 10.660 -13.750 1.00 0.00 15 ARG A C 18
ATOM 29650 O O . ARG A 1 15 ? -5.205 10.341 -14.909 1.00 0.00 15 ARG A O 18
ATOM 29671 N N . SER A 1 16 ? -5.621 11.913 -13.357 1.00 0.00 16 SER A N 18
ATOM 29672 C CA . SER A 1 16 ? -5.380 13.037 -14.237 1.00 0.00 16 SER A CA 18
ATOM 29673 C C . SER A 1 16 ? -3.887 13.172 -14.538 1.00 0.00 16 SER A C 18
ATOM 29674 O O . SER A 1 16 ? -3.489 13.519 -15.652 1.00 0.00 16 SER A O 18
ATOM 29682 N N . SER A 1 17 ? -3.068 12.875 -13.538 1.00 0.00 17 SER A N 18
ATOM 29683 C CA . SER A 1 17 ? -1.625 12.962 -13.676 1.00 0.00 17 SER A CA 18
ATOM 29684 C C . SER A 1 17 ? -1.080 11.694 -14.323 1.00 0.00 17 SER A C 18
ATOM 29685 O O . SER A 1 17 ? -0.087 11.726 -15.054 1.00 0.00 17 SER A O 18
ATOM 29693 N N . TRP A 1 18 ? -1.756 10.580 -14.074 1.00 0.00 18 TRP A N 18
ATOM 29694 C CA . TRP A 1 18 ? -1.352 9.298 -14.632 1.00 0.00 18 TRP A CA 18
ATOM 29695 C C . TRP A 1 18 ? -1.985 9.079 -16.003 1.00 0.00 18 TRP A C 18
ATOM 29696 O O . TRP A 1 18 ? -2.080 7.957 -16.484 1.00 0.00 18 TRP A O 18
ATOM 29717 N N . LYS A 1 19 ? -2.383 10.169 -16.634 1.00 0.00 19 LYS A N 18
ATOM 29718 C CA . LYS A 1 19 ? -2.886 10.156 -17.988 1.00 0.00 19 LYS A CA 18
ATOM 29719 C C . LYS A 1 19 ? -1.765 10.650 -18.842 1.00 0.00 19 LYS A C 18
ATOM 29720 O O . LYS A 1 19 ? -1.151 11.671 -18.526 1.00 0.00 19 LYS A O 18
ATOM 29739 N N . ASN A 1 20 ? -1.459 9.944 -19.904 1.00 0.00 20 ASN A N 18
ATOM 29740 C CA . ASN A 1 20 ? -2.299 8.880 -20.469 1.00 0.00 20 ASN A CA 18
ATOM 29741 C C . ASN A 1 20 ? -1.816 7.488 -20.034 1.00 0.00 20 ASN A C 18
ATOM 29742 O O . ASN A 1 20 ? -2.405 6.470 -20.402 1.00 0.00 20 ASN A O 18
ATOM 29753 N N . THR A 1 21 ? -0.761 7.461 -19.231 1.00 0.00 21 THR A N 18
ATOM 29754 C CA . THR A 1 21 ? -0.099 6.215 -18.842 1.00 0.00 21 THR A CA 18
ATOM 29755 C C . THR A 1 21 ? -1.043 5.210 -18.169 1.00 0.00 21 THR A C 18
ATOM 29756 O O . THR A 1 21 ? -2.117 5.557 -17.685 1.00 0.00 21 THR A O 18
ATOM 29767 N N . LYS A 1 22 ? -0.611 3.958 -18.132 1.00 0.00 22 LYS A N 18
ATOM 29768 C CA . LYS A 1 22 ? -1.357 2.893 -17.469 1.00 0.00 22 LYS A CA 18
ATOM 29769 C C . LYS A 1 22 ? -1.087 2.857 -15.964 1.00 0.00 22 LYS A C 18
ATOM 29770 O O . LYS A 1 22 ? -1.496 1.919 -15.281 1.00 0.00 22 LYS A O 18
ATOM 29789 N N . HIS A 1 23 ? -0.427 3.889 -15.444 1.00 0.00 23 HIS A N 18
ATOM 29790 C CA . HIS A 1 23 ? -0.062 3.933 -14.027 1.00 0.00 23 HIS A CA 18
ATOM 29791 C C . HIS A 1 23 ? -1.292 3.836 -13.134 1.00 0.00 23 HIS A C 18
ATOM 29792 O O . HIS A 1 23 ? -1.285 3.105 -12.146 1.00 0.00 23 HIS A O 18
ATOM 29807 N N . ALA A 1 24 ? -2.348 4.551 -13.498 1.00 0.00 24 ALA A N 18
ATOM 29808 C CA . ALA A 1 24 ? -3.586 4.539 -12.722 1.00 0.00 24 ALA A CA 18
ATOM 29809 C C . ALA A 1 24 ? -4.121 3.117 -12.579 1.00 0.00 24 ALA A C 18
ATOM 29810 O O . ALA A 1 24 ? -4.474 2.681 -11.483 1.00 0.00 24 ALA A O 18
ATOM 29817 N N . ASP A 1 25 ? -4.149 2.389 -13.688 1.00 0.00 25 ASP A N 18
ATOM 29818 C CA . ASP A 1 25 ? -4.635 1.012 -13.686 1.00 0.00 25 ASP A CA 18
ATOM 29819 C C . ASP A 1 25 ? -3.708 0.113 -12.884 1.00 0.00 25 ASP A C 18
ATOM 29820 O O . ASP A 1 25 ? -4.153 -0.659 -12.041 1.00 0.00 25 ASP A O 18
ATOM 29829 N N . GLN A 1 26 ? -2.414 0.231 -13.152 1.00 0.00 26 GLN A N 18
ATOM 29830 C CA . GLN A 1 26 ? -1.410 -0.604 -12.513 1.00 0.00 26 GLN A CA 18
ATOM 29831 C C . GLN A 1 26 ? -1.356 -0.382 -11.002 1.00 0.00 26 GLN A C 18
ATOM 29832 O O . GLN A 1 26 ? -1.028 -1.298 -10.243 1.00 0.00 26 GLN A O 18
ATOM 29846 N N . TRP A 1 27 ? -1.669 0.829 -10.561 1.00 0.00 27 TRP A N 18
ATOM 29847 C CA . TRP A 1 27 ? -1.795 1.097 -9.135 1.00 0.00 27 TRP A CA 18
ATOM 29848 C C . TRP A 1 27 ? -2.901 0.238 -8.533 1.00 0.00 27 TRP A C 18
ATOM 29849 O O . TRP A 1 27 ? -2.704 -0.409 -7.503 1.00 0.00 27 TRP A O 18
ATOM 29870 N N . THR A 1 28 ? -4.049 0.211 -9.202 1.00 0.00 28 THR A N 18
ATOM 29871 C CA . THR A 1 28 ? -5.174 -0.607 -8.770 1.00 0.00 28 THR A CA 18
ATOM 29872 C C . THR A 1 28 ? -4.838 -2.090 -8.926 1.00 0.00 28 THR A C 18
ATOM 29873 O O . THR A 1 28 ? -5.128 -2.903 -8.051 1.00 0.00 28 THR A O 18
ATOM 29884 N N . ASN A 1 29 ? -4.192 -2.407 -10.042 1.00 0.00 29 ASN A N 18
ATOM 29885 C CA . ASN A 1 29 ? -3.896 -3.782 -10.442 1.00 0.00 29 ASN A CA 18
ATOM 29886 C C . ASN A 1 29 ? -3.141 -4.543 -9.352 1.00 0.00 29 ASN A C 18
ATOM 29887 O O . ASN A 1 29 ? -3.535 -5.645 -8.964 1.00 0.00 29 ASN A O 18
ATOM 29898 N N . THR A 1 30 ? -2.071 -3.944 -8.849 1.00 0.00 30 THR A N 18
ATOM 29899 C CA . THR A 1 30 ? -1.236 -4.586 -7.841 1.00 0.00 30 THR A CA 18
ATOM 29900 C C . THR A 1 30 ? -1.972 -4.724 -6.506 1.00 0.00 30 THR A C 18
ATOM 29901 O O . THR A 1 30 ? -1.925 -5.776 -5.865 1.00 0.00 30 THR A O 18
ATOM 29912 N N . ILE A 1 31 ? -2.675 -3.667 -6.106 1.00 0.00 31 ILE A N 18
ATOM 29913 C CA . ILE A 1 31 ? -3.397 -3.665 -4.838 1.00 0.00 31 ILE A CA 18
ATOM 29914 C C . ILE A 1 31 ? -4.542 -4.672 -4.873 1.00 0.00 31 ILE A C 18
ATOM 29915 O O . ILE A 1 31 ? -4.768 -5.408 -3.912 1.00 0.00 31 ILE A O 18
ATOM 29931 N N . LYS A 1 32 ? -5.236 -4.712 -6.001 1.00 0.00 32 LYS A N 18
ATOM 29932 C CA . LYS A 1 32 ? -6.345 -5.636 -6.207 1.00 0.00 32 LYS A CA 18
ATOM 29933 C C . LYS A 1 32 ? -5.871 -7.076 -6.046 1.00 0.00 32 LYS A C 18
ATOM 29934 O O . LYS A 1 32 ? -6.578 -7.918 -5.491 1.00 0.00 32 LYS A O 18
ATOM 29953 N N . THR A 1 33 ? -4.664 -7.345 -6.513 1.00 0.00 33 THR A N 18
ATOM 29954 C CA . THR A 1 33 ? -4.160 -8.705 -6.539 1.00 0.00 33 THR A CA 18
ATOM 29955 C C . THR A 1 33 ? -3.646 -9.148 -5.168 1.00 0.00 33 THR A C 18
ATOM 29956 O O . THR A 1 33 ? -4.099 -10.155 -4.625 1.00 0.00 33 THR A O 18
ATOM 29967 N N . TYR A 1 34 ? -2.717 -8.385 -4.605 1.00 0.00 34 TYR A N 18
ATOM 29968 C CA . TYR A 1 34 ? -2.082 -8.768 -3.346 1.00 0.00 34 TYR A CA 18
ATOM 29969 C C . TYR A 1 34 ? -2.917 -8.400 -2.121 1.00 0.00 34 TYR A C 18
ATOM 29970 O O . TYR A 1 34 ? -3.153 -9.232 -1.246 1.00 0.00 34 TYR A O 18
ATOM 29988 N N . CYS A 1 35 ? -3.367 -7.157 -2.065 1.00 0.00 35 CYS A N 18
ATOM 29989 C CA . CYS A 1 35 ? -4.021 -6.634 -0.870 1.00 0.00 35 CYS A CA 18
ATOM 29990 C C . CYS A 1 35 ? -5.507 -6.974 -0.852 1.00 0.00 35 CYS A C 18
ATOM 29991 O O . CYS A 1 35 ? -6.082 -7.193 0.214 1.00 0.00 35 CYS A O 18
ATOM 29999 N N . GLY A 1 36 ? -6.102 -7.038 -2.039 1.00 0.00 36 GLY A N 18
ATOM 30000 C CA . GLY A 1 36 ? -7.536 -7.266 -2.186 1.00 0.00 36 GLY A CA 18
ATOM 30001 C C . GLY A 1 36 ? -8.100 -8.365 -1.292 1.00 0.00 36 GLY A C 18
ATOM 30002 O O . GLY A 1 36 ? -8.937 -8.087 -0.432 1.00 0.00 36 GLY A O 18
ATOM 30006 N N . PRO A 1 37 ? -7.672 -9.626 -1.475 1.00 0.00 37 PRO A N 18
ATOM 30007 C CA . PRO A 1 37 ? -8.220 -10.772 -0.732 1.00 0.00 37 PRO A CA 18
ATOM 30008 C C . PRO A 1 37 ? -7.984 -10.700 0.779 1.00 0.00 37 PRO A C 18
ATOM 30009 O O . PRO A 1 37 ? -8.656 -11.389 1.547 1.00 0.00 37 PRO A O 18
ATOM 30020 N N . VAL A 1 38 ? -7.040 -9.872 1.210 1.00 0.00 38 VAL A N 18
ATOM 30021 C CA . VAL A 1 38 ? -6.687 -9.810 2.624 1.00 0.00 38 VAL A CA 18
ATOM 30022 C C . VAL A 1 38 ? -7.176 -8.514 3.272 1.00 0.00 38 VAL A C 18
ATOM 30023 O O . VAL A 1 38 ? -8.192 -8.504 3.963 1.00 0.00 38 VAL A O 18
ATOM 30036 N N . ILE A 1 39 ? -6.463 -7.419 3.030 1.00 0.00 39 ILE A N 18
ATOM 30037 C CA . ILE A 1 39 ? -6.772 -6.148 3.686 1.00 0.00 39 ILE A CA 18
ATOM 30038 C C . ILE A 1 39 ? -7.669 -5.277 2.820 1.00 0.00 39 ILE A C 18
ATOM 30039 O O . ILE A 1 39 ? -7.983 -4.146 3.181 1.00 0.00 39 ILE A O 18
ATOM 30055 N N . GLY A 1 40 ? -8.075 -5.819 1.682 1.00 0.00 40 GLY A N 18
ATOM 30056 C CA . GLY A 1 40 ? -8.946 -5.103 0.768 1.00 0.00 40 GLY A CA 18
ATOM 30057 C C . GLY A 1 40 ? -10.232 -4.632 1.422 1.00 0.00 40 GLY A C 18
ATOM 30058 O O . GLY A 1 40 ? -10.467 -3.425 1.518 1.00 0.00 40 GLY A O 18
ATOM 30062 N N . PRO A 1 41 ? -11.090 -5.563 1.878 1.00 0.00 41 PRO A N 18
ATOM 30063 C CA . PRO A 1 41 ? -12.365 -5.226 2.518 1.00 0.00 41 PRO A CA 18
ATOM 30064 C C . PRO A 1 41 ? -12.190 -4.650 3.923 1.00 0.00 41 PRO A C 18
ATOM 30065 O O . PRO A 1 41 ? -13.154 -4.208 4.545 1.00 0.00 41 PRO A O 18
ATOM 30076 N N . LEU A 1 42 ? -10.961 -4.640 4.419 1.00 0.00 42 LEU A N 18
ATOM 30077 C CA . LEU A 1 42 ? -10.694 -4.114 5.746 1.00 0.00 42 LEU A CA 18
ATOM 30078 C C . LEU A 1 42 ? -10.715 -2.591 5.728 1.00 0.00 42 LEU A C 18
ATOM 30079 O O . LEU A 1 42 ? -10.259 -1.963 4.770 1.00 0.00 42 LEU A O 18
ATOM 30095 N N . SER A 1 43 ? -11.262 -2.008 6.780 1.00 0.00 43 SER A N 18
ATOM 30096 C CA . SER A 1 43 ? -11.334 -0.580 6.921 1.00 0.00 43 SER A CA 18
ATOM 30097 C C . SER A 1 43 ? -9.937 0.027 7.045 1.00 0.00 43 SER A C 18
ATOM 30098 O O . SER A 1 43 ? -9.061 -0.539 7.700 1.00 0.00 43 SER A O 18
ATOM 30106 N N . VAL A 1 44 ? -9.742 1.188 6.432 1.00 0.00 44 VAL A N 18
ATOM 30107 C CA . VAL A 1 44 ? -8.423 1.819 6.365 1.00 0.00 44 VAL A CA 18
ATOM 30108 C C . VAL A 1 44 ? -7.892 2.206 7.754 1.00 0.00 44 VAL A C 18
ATOM 30109 O O . VAL A 1 44 ? -6.681 2.314 7.962 1.00 0.00 44 VAL A O 18
ATOM 30122 N N . GLN A 1 45 ? -8.796 2.406 8.706 1.00 0.00 45 GLN A N 18
ATOM 30123 C CA . GLN A 1 45 ? -8.401 2.746 10.068 1.00 0.00 45 GLN A CA 18
ATOM 30124 C C . GLN A 1 45 ? -8.066 1.480 10.854 1.00 0.00 45 GLN A C 18
ATOM 30125 O O . GLN A 1 45 ? -7.336 1.516 11.847 1.00 0.00 45 GLN A O 18
ATOM 30139 N N . ASP A 1 46 ? -8.585 0.359 10.381 1.00 0.00 46 ASP A N 18
ATOM 30140 C CA . ASP A 1 46 ? -8.434 -0.911 11.069 1.00 0.00 46 ASP A CA 18
ATOM 30141 C C . ASP A 1 46 ? -7.165 -1.625 10.625 1.00 0.00 46 ASP A C 18
ATOM 30142 O O . ASP A 1 46 ? -6.581 -2.393 11.389 1.00 0.00 46 ASP A O 18
ATOM 30151 N N . VAL A 1 47 ? -6.743 -1.373 9.393 1.00 0.00 47 VAL A N 18
ATOM 30152 C CA . VAL A 1 47 ? -5.507 -1.954 8.877 1.00 0.00 47 VAL A CA 18
ATOM 30153 C C . VAL A 1 47 ? -4.305 -1.408 9.643 1.00 0.00 47 VAL A C 18
ATOM 30154 O O . VAL A 1 47 ? -4.029 -0.206 9.612 1.00 0.00 47 VAL A O 18
ATOM 30167 N N . ASP A 1 48 ? -3.605 -2.292 10.347 1.00 0.00 48 ASP A N 18
ATOM 30168 C CA . ASP A 1 48 ? -2.441 -1.894 11.131 1.00 0.00 48 ASP A CA 18
ATOM 30169 C C . ASP A 1 48 ? -1.175 -2.500 10.543 1.00 0.00 48 ASP A C 18
ATOM 30170 O O . ASP A 1 48 ? -1.212 -3.152 9.500 1.00 0.00 48 ASP A O 18
ATOM 30179 N N . THR A 1 49 ? -0.067 -2.295 11.238 1.00 0.00 49 THR A N 18
ATOM 30180 C CA . THR A 1 49 ? 1.235 -2.786 10.808 1.00 0.00 49 THR A CA 18
ATOM 30181 C C . THR A 1 49 ? 1.250 -4.313 10.677 1.00 0.00 49 THR A C 18
ATOM 30182 O O . THR A 1 49 ? 1.785 -4.854 9.705 1.00 0.00 49 THR A O 18
ATOM 30193 N N . LYS A 1 50 ? 0.642 -5.001 11.641 1.00 0.00 50 LYS A N 18
ATOM 30194 C CA . LYS A 1 50 ? 0.674 -6.456 11.681 1.00 0.00 50 LYS A CA 18
ATOM 30195 C C . LYS A 1 50 ? -0.147 -7.040 10.532 1.00 0.00 50 LYS A C 18
ATOM 30196 O O . LYS A 1 50 ? 0.258 -8.018 9.903 1.00 0.00 50 LYS A O 18
ATOM 30215 N N . LEU A 1 51 ? -1.291 -6.427 10.251 1.00 0.00 51 LEU A N 18
ATOM 30216 C CA . LEU A 1 51 ? -2.127 -6.852 9.139 1.00 0.00 51 LEU A CA 18
ATOM 30217 C C . LEU A 1 51 ? -1.381 -6.706 7.814 1.00 0.00 51 LEU A C 18
ATOM 30218 O O . LEU A 1 51 ? -1.492 -7.557 6.932 1.00 0.00 51 LEU A O 18
ATOM 30234 N N . ILE A 1 52 ? -0.612 -5.628 7.690 1.00 0.00 52 ILE A N 18
ATOM 30235 C CA . ILE A 1 52 ? 0.191 -5.394 6.496 1.00 0.00 52 ILE A CA 18
ATOM 30236 C C . ILE A 1 52 ? 1.327 -6.409 6.411 1.00 0.00 52 ILE A C 18
ATOM 30237 O O . ILE A 1 52 ? 1.679 -6.873 5.325 1.00 0.00 52 ILE A O 18
ATOM 30253 N N . MET A 1 53 ? 1.886 -6.767 7.565 1.00 0.00 53 MET A N 18
ATOM 30254 C CA . MET A 1 53 ? 2.931 -7.785 7.627 1.00 0.00 53 MET A CA 18
ATOM 30255 C C . MET A 1 53 ? 2.447 -9.093 7.017 1.00 0.00 53 MET A C 18
ATOM 30256 O O . MET A 1 53 ? 3.156 -9.719 6.236 1.00 0.00 53 MET A O 18
ATOM 30270 N N . LYS A 1 54 ? 1.228 -9.489 7.374 1.00 0.00 54 LYS A N 18
ATOM 30271 C CA . LYS A 1 54 ? 0.638 -10.728 6.875 1.00 0.00 54 LYS A CA 18
ATOM 30272 C C . LYS A 1 54 ? 0.543 -10.725 5.355 1.00 0.00 54 LYS A C 18
ATOM 30273 O O . LYS A 1 54 ? 0.709 -11.762 4.715 1.00 0.00 54 LYS A O 18
ATOM 30292 N N . VAL A 1 55 ? 0.254 -9.565 4.785 1.00 0.00 55 VAL A N 18
ATOM 30293 C CA . VAL A 1 55 ? 0.154 -9.429 3.337 1.00 0.00 55 VAL A CA 18
ATOM 30294 C C . VAL A 1 55 ? 1.533 -9.517 2.683 1.00 0.00 55 VAL A C 18
ATOM 30295 O O . VAL A 1 55 ? 1.711 -10.202 1.680 1.00 0.00 55 VAL A O 18
ATOM 30308 N N . LEU A 1 56 ? 2.507 -8.835 3.270 1.00 0.00 56 LEU A N 18
ATOM 30309 C CA . LEU A 1 56 ? 3.845 -8.753 2.687 1.00 0.00 56 LEU A CA 18
ATOM 30310 C C . LEU A 1 56 ? 4.646 -10.037 2.894 1.00 0.00 56 LEU A C 18
ATOM 30311 O O . LEU A 1 56 ? 5.488 -10.381 2.065 1.00 0.00 56 LEU A O 18
ATOM 30327 N N . ASP A 1 57 ? 4.371 -10.736 3.991 1.00 0.00 57 ASP A N 18
ATOM 30328 C CA . ASP A 1 57 ? 5.123 -11.942 4.376 1.00 0.00 57 ASP A CA 18
ATOM 30329 C C . ASP A 1 57 ? 5.285 -12.929 3.204 1.00 0.00 57 ASP A C 18
ATOM 30330 O O . ASP A 1 57 ? 6.409 -13.302 2.864 1.00 0.00 57 ASP A O 18
ATOM 30339 N N . PRO A 1 58 ? 4.180 -13.365 2.558 1.00 0.00 58 PRO A N 18
ATOM 30340 C CA . PRO A 1 58 ? 4.256 -14.318 1.446 1.00 0.00 58 PRO A CA 18
ATOM 30341 C C . PRO A 1 58 ? 4.787 -13.690 0.157 1.00 0.00 58 PRO A C 18
ATOM 30342 O O . PRO A 1 58 ? 5.162 -14.397 -0.777 1.00 0.00 58 PRO A O 18
ATOM 30353 N N . ILE A 1 59 ? 4.831 -12.366 0.106 1.00 0.00 59 ILE A N 18
ATOM 30354 C CA . ILE A 1 59 ? 5.309 -11.674 -1.083 1.00 0.00 59 ILE A CA 18
ATOM 30355 C C . ILE A 1 59 ? 6.835 -11.654 -1.111 1.00 0.00 59 ILE A C 18
ATOM 30356 O O . ILE A 1 59 ? 7.442 -11.691 -2.181 1.00 0.00 59 ILE A O 18
ATOM 30372 N N . TRP A 1 60 ? 7.453 -11.628 0.070 1.00 0.00 60 TRP A N 18
ATOM 30373 C CA . TRP A 1 60 ? 8.911 -11.705 0.176 1.00 0.00 60 TRP A CA 18
ATOM 30374 C C . TRP A 1 60 ? 9.421 -13.019 -0.404 1.00 0.00 60 TRP A C 18
ATOM 30375 O O . TRP A 1 60 ? 10.576 -13.126 -0.817 1.00 0.00 60 TRP A O 18
ATOM 30396 N N . GLU A 1 61 ? 8.547 -14.015 -0.417 1.00 0.00 61 GLU A N 18
ATOM 30397 C CA . GLU A 1 61 ? 8.844 -15.308 -0.992 1.00 0.00 61 GLU A CA 18
ATOM 30398 C C . GLU A 1 61 ? 8.942 -15.214 -2.510 1.00 0.00 61 GLU A C 18
ATOM 30399 O O . GLU A 1 61 ? 9.883 -15.725 -3.117 1.00 0.00 61 GLU A O 18
ATOM 30411 N N . GLN A 1 62 ? 7.964 -14.546 -3.107 1.00 0.00 62 GLN A N 18
ATOM 30412 C CA . GLN A 1 62 ? 7.833 -14.487 -4.540 1.00 0.00 62 GLN A CA 18
ATOM 30413 C C . GLN A 1 62 ? 8.635 -13.331 -5.146 1.00 0.00 62 GLN A C 18
ATOM 30414 O O . GLN A 1 62 ? 9.519 -13.548 -5.975 1.00 0.00 62 GLN A O 18
ATOM 30428 N N . LYS A 1 63 ? 8.327 -12.106 -4.723 1.00 0.00 63 LYS A N 18
ATOM 30429 C CA . LYS A 1 63 ? 8.884 -10.915 -5.357 1.00 0.00 63 LYS A CA 18
ATOM 30430 C C . LYS A 1 63 ? 9.298 -9.881 -4.311 1.00 0.00 63 LYS A C 18
ATOM 30431 O O . LYS A 1 63 ? 8.510 -9.003 -3.958 1.00 0.00 63 LYS A O 18
ATOM 30450 N N . PRO A 1 64 ? 10.530 -9.982 -3.793 1.00 0.00 64 PRO A N 18
ATOM 30451 C CA . PRO A 1 64 ? 11.039 -9.076 -2.753 1.00 0.00 64 PRO A CA 18
ATOM 30452 C C . PRO A 1 64 ? 10.896 -7.595 -3.107 1.00 0.00 64 PRO A C 18
ATOM 30453 O O . PRO A 1 64 ? 10.374 -6.809 -2.312 1.00 0.00 64 PRO A O 18
ATOM 30464 N N . GLU A 1 65 ? 11.340 -7.213 -4.299 1.00 0.00 65 GLU A N 18
ATOM 30465 C CA . GLU A 1 65 ? 11.283 -5.814 -4.707 1.00 0.00 65 GLU A CA 18
ATOM 30466 C C . GLU A 1 65 ? 9.836 -5.363 -4.860 1.00 0.00 65 GLU A C 18
ATOM 30467 O O . GLU A 1 65 ? 9.489 -4.229 -4.538 1.00 0.00 65 GLU A O 18
ATOM 30479 N N . THR A 1 66 ? 8.989 -6.265 -5.333 1.00 0.00 66 THR A N 18
ATOM 30480 C CA . THR A 1 66 ? 7.585 -5.949 -5.540 1.00 0.00 66 THR A CA 18
ATOM 30481 C C . THR A 1 66 ? 6.869 -5.776 -4.202 1.00 0.00 66 THR A C 18
ATOM 30482 O O . THR A 1 66 ? 5.961 -4.956 -4.081 1.00 0.00 66 THR A O 18
ATOM 30493 N N . ALA A 1 67 ? 7.306 -6.526 -3.197 1.00 0.00 67 ALA A N 18
ATOM 30494 C CA . ALA A 1 67 ? 6.802 -6.350 -1.841 1.00 0.00 67 ALA A CA 18
ATOM 30495 C C . ALA A 1 67 ? 7.124 -4.947 -1.346 1.00 0.00 67 ALA A C 18
ATOM 30496 O O . ALA A 1 67 ? 6.300 -4.293 -0.708 1.00 0.00 67 ALA A O 18
ATOM 30503 N N . SER A 1 68 ? 8.325 -4.485 -1.671 1.00 0.00 68 SER A N 18
ATOM 30504 C CA . SER A 1 68 ? 8.757 -3.149 -1.295 1.00 0.00 68 SER A CA 18
ATOM 30505 C C . SER A 1 68 ? 7.970 -2.088 -2.070 1.00 0.00 68 SER A C 18
ATOM 30506 O O . SER A 1 68 ? 7.548 -1.074 -1.507 1.00 0.00 68 SER A O 18
ATOM 30514 N N . ARG A 1 69 ? 7.756 -2.339 -3.360 1.00 0.00 69 ARG A N 18
ATOM 30515 C CA . ARG A 1 69 ? 7.034 -1.414 -4.217 1.00 0.00 69 ARG A CA 18
ATOM 30516 C C . ARG A 1 69 ? 5.558 -1.340 -3.836 1.00 0.00 69 ARG A C 18
ATOM 30517 O O . ARG A 1 69 ? 4.937 -0.280 -3.935 1.00 0.00 69 ARG A O 18
ATOM 30538 N N . LEU A 1 70 ? 5.001 -2.465 -3.404 1.00 0.00 70 LEU A N 18
ATOM 30539 C CA . LEU A 1 70 ? 3.633 -2.493 -2.904 1.00 0.00 70 LEU A CA 18
ATOM 30540 C C . LEU A 1 70 ? 3.544 -1.691 -1.612 1.00 0.00 70 LEU A C 18
ATOM 30541 O O . LEU A 1 70 ? 2.652 -0.865 -1.440 1.00 0.00 70 LEU A O 18
ATOM 30557 N N . ARG A 1 71 ? 4.502 -1.920 -0.723 1.00 0.00 71 ARG A N 18
ATOM 30558 C CA . ARG A 1 71 ? 4.562 -1.211 0.551 1.00 0.00 71 ARG A CA 18
ATOM 30559 C C . ARG A 1 71 ? 4.679 0.293 0.318 1.00 0.00 71 ARG A C 18
ATOM 30560 O O . ARG A 1 71 ? 4.062 1.095 1.021 1.00 0.00 71 ARG A O 18
ATOM 30581 N N . GLY A 1 72 ? 5.464 0.657 -0.683 1.00 0.00 72 GLY A N 18
ATOM 30582 C CA . GLY A 1 72 ? 5.666 2.055 -1.008 1.00 0.00 72 GLY A CA 18
ATOM 30583 C C . GLY A 1 72 ? 4.381 2.768 -1.389 1.00 0.00 72 GLY A C 18
ATOM 30584 O O . GLY A 1 72 ? 4.142 3.894 -0.953 1.00 0.00 72 GLY A O 18
ATOM 30588 N N . ARG A 1 73 ? 3.552 2.128 -2.208 1.00 0.00 73 ARG A N 18
ATOM 30589 C CA . ARG A 1 73 ? 2.291 2.736 -2.620 1.00 0.00 73 ARG A CA 18
ATOM 30590 C C . ARG A 1 73 ? 1.286 2.735 -1.469 1.00 0.00 73 ARG A C 18
ATOM 30591 O O . ARG A 1 73 ? 0.494 3.669 -1.332 1.00 0.00 73 ARG A O 18
ATOM 30612 N N . ILE A 1 74 ? 1.334 1.693 -0.636 1.00 0.00 74 ILE A N 18
ATOM 30613 C CA . ILE A 1 74 ? 0.459 1.598 0.530 1.00 0.00 74 ILE A CA 18
ATOM 30614 C C . ILE A 1 74 ? 0.683 2.784 1.469 1.00 0.00 74 ILE A C 18
ATOM 30615 O O . ILE A 1 74 ? -0.270 3.342 2.018 1.00 0.00 74 ILE A O 18
ATOM 30631 N N . GLU A 1 75 ? 1.948 3.175 1.630 1.00 0.00 75 GLU A N 18
ATOM 30632 C CA . GLU A 1 75 ? 2.308 4.324 2.453 1.00 0.00 75 GLU A CA 18
ATOM 30633 C C . GLU A 1 75 ? 1.549 5.568 1.994 1.00 0.00 75 GLU A C 18
ATOM 30634 O O . GLU A 1 75 ? 0.938 6.273 2.798 1.00 0.00 75 GLU A O 18
ATOM 30646 N N . SER A 1 76 ? 1.569 5.801 0.690 1.00 0.00 76 SER A N 18
ATOM 30647 C CA . SER A 1 76 ? 0.917 6.963 0.102 1.00 0.00 76 SER A CA 18
ATOM 30648 C C . SER A 1 76 ? -0.594 6.940 0.333 1.00 0.00 76 SER A C 18
ATOM 30649 O O . SER A 1 76 ? -1.210 7.982 0.547 1.00 0.00 76 SER A O 18
ATOM 30657 N N . VAL A 1 77 ? -1.181 5.749 0.293 1.00 0.00 77 VAL A N 18
ATOM 30658 C CA . VAL A 1 77 ? -2.620 5.598 0.483 1.00 0.00 77 VAL A CA 18
ATOM 30659 C C . VAL A 1 77 ? -3.013 5.857 1.934 1.00 0.00 77 VAL A C 18
ATOM 30660 O O . VAL A 1 77 ? -3.929 6.633 2.210 1.00 0.00 77 VAL A O 18
ATOM 30673 N N . LEU A 1 78 ? -2.303 5.221 2.857 1.00 0.00 78 LEU A N 18
ATOM 30674 C CA . LEU A 1 78 ? -2.630 5.318 4.274 1.00 0.00 78 LEU A CA 18
ATOM 30675 C C . LEU A 1 78 ? -2.456 6.740 4.797 1.00 0.00 78 LEU A C 18
ATOM 30676 O O . LEU A 1 78 ? -3.300 7.236 5.542 1.00 0.00 78 LEU A O 18
ATOM 30692 N N . ASP A 1 79 ? -1.376 7.402 4.394 1.00 0.00 79 ASP A N 18
ATOM 30693 C CA . ASP A 1 79 ? -1.121 8.771 4.836 1.00 0.00 79 ASP A CA 18
ATOM 30694 C C . ASP A 1 79 ? -2.132 9.741 4.235 1.00 0.00 79 ASP A C 18
ATOM 30695 O O . ASP A 1 79 ? -2.455 10.763 4.841 1.00 0.00 79 ASP A O 18
ATOM 30704 N N . TRP A 1 80 ? -2.637 9.416 3.052 1.00 0.00 80 TRP A N 18
ATOM 30705 C CA . TRP A 1 80 ? -3.669 10.228 2.417 1.00 0.00 80 TRP A CA 18
ATOM 30706 C C . TRP A 1 80 ? -4.982 10.104 3.184 1.00 0.00 80 TRP A C 18
ATOM 30707 O O . TRP A 1 80 ? -5.702 11.088 3.376 1.00 0.00 80 TRP A O 18
ATOM 30728 N N . ALA A 1 81 ? -5.279 8.887 3.626 1.00 0.00 81 ALA A N 18
ATOM 30729 C CA . ALA A 1 81 ? -6.460 8.629 4.436 1.00 0.00 81 ALA A CA 18
ATOM 30730 C C . ALA A 1 81 ? -6.408 9.450 5.716 1.00 0.00 81 ALA A C 18
ATOM 30731 O O . ALA A 1 81 ? -7.430 9.938 6.194 1.00 0.00 81 ALA A O 18
ATOM 30738 N N . THR A 1 82 ? -5.208 9.601 6.262 1.00 0.00 82 THR A N 18
ATOM 30739 C CA . THR A 1 82 ? -4.994 10.425 7.444 1.00 0.00 82 THR A CA 18
ATOM 30740 C C . THR A 1 82 ? -5.325 11.891 7.158 1.00 0.00 82 THR A C 18
ATOM 30741 O O . THR A 1 82 ? -5.967 12.559 7.972 1.00 0.00 82 THR A O 18
ATOM 30752 N N . VAL A 1 83 ? -4.901 12.376 5.994 1.00 0.00 83 VAL A N 18
ATOM 30753 C CA . VAL A 1 83 ? -5.196 13.743 5.577 1.00 0.00 83 VAL A CA 18
ATOM 30754 C C . VAL A 1 83 ? -6.705 13.940 5.439 1.00 0.00 83 VAL A C 18
ATOM 30755 O O . VAL A 1 83 ? -7.248 14.975 5.825 1.00 0.00 83 VAL A O 18
ATOM 30768 N N . ARG A 1 84 ? -7.380 12.920 4.917 1.00 0.00 84 ARG A N 18
ATOM 30769 C CA . ARG A 1 84 ? -8.831 12.953 4.768 1.00 0.00 84 ARG A CA 18
ATOM 30770 C C . ARG A 1 84 ? -9.540 12.710 6.103 1.00 0.00 84 ARG A C 18
ATOM 30771 O O . ARG A 1 84 ? -10.765 12.802 6.190 1.00 0.00 84 ARG A O 18
ATOM 30792 N N . GLY A 1 85 ? -8.772 12.389 7.136 1.00 0.00 85 GLY A N 18
ATOM 30793 C CA . GLY A 1 85 ? -9.343 12.173 8.452 1.00 0.00 85 GLY A CA 18
ATOM 30794 C C . GLY A 1 85 ? -10.023 10.826 8.584 1.00 0.00 85 GLY A C 18
ATOM 30795 O O . GLY A 1 85 ? -10.986 10.682 9.335 1.00 0.00 85 GLY A O 18
ATOM 30799 N N . TYR A 1 86 ? -9.538 9.839 7.841 1.00 0.00 86 TYR A N 18
ATOM 30800 C CA . TYR A 1 86 ? -10.062 8.481 7.941 1.00 0.00 86 TYR A CA 18
ATOM 30801 C C . TYR A 1 86 ? -9.395 7.734 9.085 1.00 0.00 86 T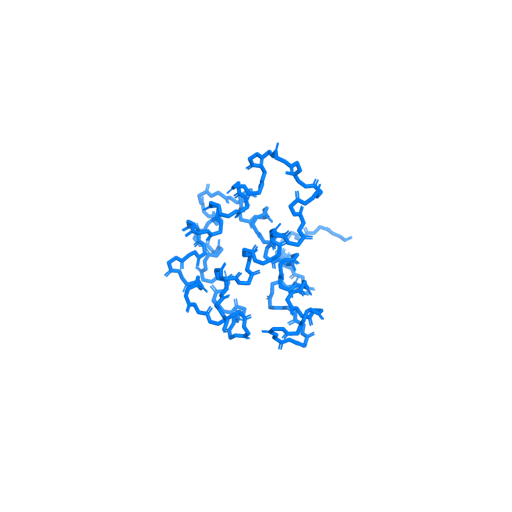YR A C 18
ATOM 30802 O O . TYR A 1 86 ? -9.973 6.811 9.658 1.00 0.00 86 TYR A O 18
ATOM 30820 N N . ARG A 1 87 ? -8.177 8.136 9.407 1.00 0.00 87 ARG A N 18
ATOM 30821 C CA . ARG A 1 87 ? -7.422 7.502 10.472 1.00 0.00 87 ARG A CA 18
ATOM 30822 C C . ARG A 1 87 ? -6.547 8.519 11.184 1.00 0.00 87 ARG A C 18
ATOM 30823 O O . ARG A 1 87 ? -6.486 9.688 10.788 1.00 0.00 87 ARG A O 18
ATOM 30844 N N . GLU A 1 88 ? -5.888 8.068 12.239 1.00 0.00 88 GLU A N 18
ATOM 30845 C CA . GLU A 1 88 ? -4.989 8.907 13.013 1.00 0.00 88 GLU A CA 18
ATOM 30846 C C . GLU A 1 88 ? -3.641 9.041 12.312 1.00 0.00 88 GLU A C 18
ATOM 30847 O O . GLU A 1 88 ? -3.344 8.300 11.370 1.00 0.00 88 GLU A O 18
ATOM 30859 N N . GLY A 1 89 ? -2.831 9.979 12.787 1.00 0.00 89 GLY A N 18
ATOM 30860 C CA . GLY A 1 89 ? -1.565 10.275 12.144 1.00 0.00 89 GLY A CA 18
ATOM 30861 C C . GLY A 1 89 ? -0.509 9.207 12.353 1.00 0.00 89 GLY A C 18
ATOM 30862 O O . GLY A 1 89 ? -0.675 8.311 13.185 1.00 0.00 89 GLY A O 18
ATOM 30866 N N . ASP A 1 90 ? 0.590 9.349 11.605 1.00 0.00 90 ASP A N 18
ATOM 30867 C CA . ASP A 1 90 ? 1.705 8.402 11.592 1.00 0.00 90 ASP A CA 18
ATOM 30868 C C . ASP A 1 90 ? 1.280 7.054 11.022 1.00 0.00 90 ASP A C 18
ATOM 30869 O O . ASP A 1 90 ? 0.342 6.408 11.489 1.00 0.00 90 ASP A O 18
ATOM 30878 N N . ASN A 1 91 ? 1.999 6.642 10.000 1.00 0.00 91 ASN A N 18
ATOM 30879 C CA . ASN A 1 91 ? 1.587 5.522 9.168 1.00 0.00 91 ASN A CA 18
ATOM 30880 C C . ASN A 1 91 ? 2.012 4.192 9.793 1.00 0.00 91 ASN A C 18
ATOM 30881 O O . ASN A 1 91 ? 3.119 4.071 10.318 1.00 0.00 91 ASN A O 18
ATOM 30892 N N . PRO A 1 92 ? 1.138 3.168 9.733 1.00 0.00 92 PRO A N 18
ATOM 30893 C CA . PRO A 1 92 ? 1.468 1.818 10.199 1.00 0.00 92 PRO A CA 18
ATOM 30894 C C . PRO A 1 92 ? 2.406 1.078 9.240 1.00 0.00 92 PRO A C 18
ATOM 30895 O O . PRO A 1 92 ? 3.090 0.135 9.634 1.00 0.00 92 PRO A O 18
ATOM 30906 N N . ALA A 1 93 ? 2.439 1.515 7.986 1.00 0.00 93 ALA A N 18
ATOM 30907 C CA . ALA A 1 93 ? 3.291 0.898 6.974 1.00 0.00 93 ALA A CA 18
ATOM 30908 C C . ALA A 1 93 ? 4.609 1.652 6.850 1.00 0.00 93 ALA A C 18
ATOM 30909 O O . ALA A 1 93 ? 5.378 1.430 5.917 1.00 0.00 93 ALA A O 18
ATOM 30916 N N . ARG A 1 94 ? 4.856 2.534 7.805 1.00 0.00 94 ARG A N 18
ATOM 30917 C CA . ARG A 1 94 ? 6.032 3.393 7.790 1.00 0.00 94 ARG A CA 18
ATOM 30918 C C . ARG A 1 94 ? 7.316 2.573 7.927 1.00 0.00 94 ARG A C 18
ATOM 30919 O O . ARG A 1 94 ? 8.036 2.391 6.948 1.00 0.00 94 ARG A O 18
ATOM 30940 N N . TRP A 1 95 ? 7.572 2.078 9.140 1.00 0.00 95 TRP A N 18
ATOM 30941 C CA . TRP A 1 95 ? 8.748 1.258 9.445 1.00 0.00 95 TRP A CA 18
ATOM 30942 C C . TRP A 1 95 ? 10.042 2.069 9.461 1.00 0.00 95 TRP A C 18
ATOM 30943 O O . TRP A 1 95 ? 10.320 2.865 8.567 1.00 0.00 95 TRP A O 18
ATOM 30964 N N . ARG A 1 96 ? 10.826 1.856 10.507 1.00 0.00 96 ARG A N 18
ATOM 30965 C CA . ARG A 1 96 ? 12.142 2.449 10.621 1.00 0.00 96 ARG A CA 18
ATOM 30966 C C . ARG A 1 96 ? 13.193 1.435 10.205 1.00 0.00 96 ARG A C 18
ATOM 30967 O O . ARG A 1 96 ? 14.236 1.782 9.651 1.00 0.00 96 ARG A O 18
ATOM 30988 N N . GLY A 1 97 ? 12.896 0.175 10.482 1.00 0.00 97 GLY A N 18
ATOM 30989 C CA . GLY A 1 97 ? 13.809 -0.898 10.161 1.00 0.00 97 GLY A CA 18
ATOM 30990 C C . GLY A 1 97 ? 13.120 -2.246 10.152 1.00 0.00 97 GLY A C 18
ATOM 30991 O O . GLY A 1 97 ? 13.270 -3.033 11.088 1.00 0.00 97 GLY A O 18
ATOM 30995 N N . TYR A 1 98 ? 12.349 -2.503 9.103 1.00 0.00 98 TYR A N 18
ATOM 30996 C CA . TYR A 1 98 ? 11.684 -3.788 8.939 1.00 0.00 98 TYR A CA 18
ATOM 30997 C C . TYR A 1 98 ? 12.720 -4.861 8.627 1.00 0.00 98 TYR A C 18
ATOM 30998 O O . TYR A 1 98 ? 12.859 -5.841 9.356 1.00 0.00 98 TYR A O 18
ATOM 31016 N N . LEU A 1 99 ? 13.443 -4.666 7.534 1.00 0.00 99 LEU A N 18
ATOM 31017 C CA . LEU A 1 99 ? 14.582 -5.508 7.209 1.00 0.00 99 LEU A CA 18
ATOM 31018 C C . LEU A 1 99 ? 15.869 -4.743 7.489 1.00 0.00 99 LEU A C 18
ATOM 31019 O O . LEU A 1 99 ? 16.891 -5.319 7.869 1.00 0.00 99 LEU A O 18
ATOM 31035 N N . GLU A 1 100 ? 15.788 -3.429 7.304 1.00 0.00 100 GLU A N 18
ATOM 31036 C CA . GLU A 1 100 ? 16.896 -2.523 7.555 1.00 0.00 100 GLU A CA 18
ATOM 31037 C C . GLU A 1 100 ? 16.412 -1.098 7.296 1.00 0.00 100 GLU A C 18
ATOM 31038 O O . GLU A 1 100 ? 15.273 -0.906 6.859 1.00 0.00 100 GLU A O 18
ATOM 31050 N N . HIS A 1 101 ? 17.257 -0.109 7.546 1.00 0.00 101 HIS A N 18
ATOM 31051 C CA . HIS A 1 101 ? 16.859 1.287 7.372 1.00 0.00 101 HIS A CA 18
ATOM 31052 C C . HIS A 1 101 ? 17.142 1.766 5.949 1.00 0.00 101 HIS A C 18
ATOM 31053 O O . HIS A 1 101 ? 17.909 2.710 5.726 1.00 0.00 101 HIS A O 18
ATOM 31068 N N . HIS A 1 102 ? 16.511 1.099 4.990 1.00 0.00 102 HIS A N 18
ATOM 31069 C CA . HIS A 1 102 ? 16.645 1.453 3.585 1.00 0.00 102 HIS A CA 18
ATOM 31070 C C . HIS A 1 102 ? 15.978 2.804 3.340 1.00 0.00 102 HIS A C 18
ATOM 31071 O O . HIS A 1 102 ? 14.771 2.949 3.511 1.00 0.00 102 HIS A O 18
ATOM 31086 N N . HIS A 1 103 ? 16.773 3.788 2.951 1.00 0.00 103 HIS A N 18
ATOM 31087 C CA . HIS A 1 103 ? 16.290 5.160 2.844 1.00 0.00 103 HIS A CA 18
ATOM 31088 C C . HIS A 1 103 ? 16.428 5.699 1.421 1.00 0.00 103 HIS A C 18
ATOM 31089 O O . HIS A 1 103 ? 16.148 4.983 0.460 1.00 0.00 103 HIS A O 18
ATOM 31104 N N . HIS A 1 104 ? 16.815 6.972 1.303 1.00 0.00 104 HIS A N 18
ATOM 31105 C CA . HIS A 1 104 ? 16.935 7.662 0.013 1.00 0.00 104 HIS A CA 18
ATOM 31106 C C . HIS A 1 104 ? 17.994 7.021 -0.894 1.00 0.00 104 HIS A C 18
ATOM 31107 O O . HIS A 1 104 ? 19.106 7.532 -1.031 1.00 0.00 104 HIS A O 18
ATOM 31122 N N . HIS A 1 105 ? 17.629 5.886 -1.483 1.00 0.00 105 HIS A N 18
ATOM 31123 C CA . HIS A 1 105 ? 18.452 5.181 -2.462 1.00 0.00 105 HIS A CA 18
ATOM 31124 C C . HIS A 1 105 ? 17.775 3.871 -2.836 1.00 0.00 105 HIS A C 18
ATOM 31125 O O . HIS A 1 105 ? 17.974 2.852 -2.179 1.00 0.00 105 HIS A O 18
ATOM 31140 N N . HIS A 1 106 ? 16.947 3.905 -3.863 1.00 0.00 106 HIS A N 18
ATOM 31141 C CA . HIS A 1 106 ? 16.217 2.715 -4.284 1.00 0.00 106 HIS A CA 18
ATOM 31142 C C . HIS A 1 106 ? 17.060 1.894 -5.245 1.00 0.00 106 HIS A C 18
ATOM 31143 O O . HIS A 1 106 ? 17.343 2.386 -6.354 1.00 0.00 106 HIS A O 18
ATOM 31159 N N . MET A 1 1 ? -15.030 4.518 5.889 1.00 0.00 1 MET A N 19
ATOM 31160 C CA . MET A 1 1 ? -14.098 4.416 4.739 1.00 0.00 1 MET A CA 19
ATOM 31161 C C . MET A 1 1 ? -13.332 3.102 4.781 1.00 0.00 1 MET A C 19
ATOM 31162 O O . MET A 1 1 ? -12.733 2.761 5.802 1.00 0.00 1 MET A O 19
ATOM 31178 N N . THR A 1 2 ? -13.333 2.372 3.677 1.00 0.00 2 THR A N 19
ATOM 31179 C CA . THR A 1 2 ? -12.566 1.143 3.590 1.00 0.00 2 THR A CA 19
ATOM 31180 C C . THR A 1 2 ? -11.298 1.380 2.778 1.00 0.00 2 THR A C 19
ATOM 31181 O O . THR A 1 2 ? -11.172 2.403 2.098 1.00 0.00 2 THR A O 19
ATOM 31192 N N . PHE A 1 3 ? -10.362 0.446 2.858 1.00 0.00 3 PHE A N 19
ATOM 31193 C CA . PHE A 1 3 ? -9.092 0.577 2.161 1.00 0.00 3 PHE A CA 19
ATOM 31194 C C . PHE A 1 3 ? -9.315 0.576 0.654 1.00 0.00 3 PHE A C 19
ATOM 31195 O O . PHE A 1 3 ? -8.697 1.353 -0.070 1.00 0.00 3 PHE A O 19
ATOM 31212 N N . SER A 1 4 ? -10.218 -0.285 0.200 1.00 0.00 4 SER A N 19
ATOM 31213 C CA . SER A 1 4 ? -10.559 -0.374 -1.215 1.00 0.00 4 SER A CA 19
ATOM 31214 C C . SER A 1 4 ? -11.088 0.967 -1.730 1.00 0.00 4 SER A C 19
ATOM 31215 O O . SER A 1 4 ? -10.652 1.461 -2.773 1.00 0.00 4 SER A O 19
ATOM 31223 N N . GLU A 1 5 ? -12.013 1.560 -0.978 1.00 0.00 5 GLU A N 19
ATOM 31224 C CA . GLU A 1 5 ? -12.591 2.846 -1.341 1.00 0.00 5 GLU A CA 19
ATOM 31225 C C . GLU A 1 5 ? -11.523 3.930 -1.389 1.00 0.00 5 GLU A C 19
ATOM 31226 O O . GLU A 1 5 ? -11.412 4.664 -2.371 1.00 0.00 5 GLU A O 19
ATOM 31238 N N . CYS A 1 6 ? -10.728 4.001 -0.333 1.00 0.00 6 CYS A N 19
ATOM 31239 C CA . CYS A 1 6 ? -9.716 5.038 -0.192 1.00 0.00 6 CYS A CA 19
ATOM 31240 C C . CYS A 1 6 ? -8.671 4.931 -1.289 1.00 0.00 6 CYS A C 19
ATOM 31241 O O . CYS A 1 6 ? -8.318 5.925 -1.926 1.00 0.00 6 CYS A O 19
ATOM 31249 N N . ALA A 1 7 ? -8.184 3.716 -1.497 1.00 0.00 7 ALA A N 19
ATOM 31250 C CA . ALA A 1 7 ? -7.195 3.449 -2.536 1.00 0.00 7 ALA A CA 19
ATOM 31251 C C . ALA A 1 7 ? -7.710 3.887 -3.901 1.00 0.00 7 ALA A C 19
ATOM 31252 O O . ALA A 1 7 ? -6.998 4.544 -4.662 1.00 0.00 7 ALA A O 19
ATOM 31259 N N . ALA A 1 8 ? -8.956 3.532 -4.198 1.00 0.00 8 ALA A N 19
ATOM 31260 C CA . ALA A 1 8 ? -9.579 3.904 -5.460 1.00 0.00 8 ALA A CA 19
ATOM 31261 C C . ALA A 1 8 ? -9.712 5.419 -5.581 1.00 0.00 8 ALA A C 19
ATOM 31262 O O . ALA A 1 8 ? -9.422 5.992 -6.630 1.00 0.00 8 ALA A O 19
ATOM 31269 N N . LEU A 1 9 ? -10.138 6.065 -4.501 1.00 0.00 9 LEU A N 19
ATOM 31270 C CA . LEU A 1 9 ? -10.287 7.516 -4.489 1.00 0.00 9 LEU A CA 19
ATOM 31271 C C . LEU A 1 9 ? -8.942 8.203 -4.696 1.00 0.00 9 LEU A C 19
ATOM 31272 O O . LEU A 1 9 ? -8.859 9.210 -5.395 1.00 0.00 9 LEU A O 19
ATOM 31288 N N . TYR A 1 10 ? -7.900 7.652 -4.086 1.00 0.00 10 TYR A N 19
ATOM 31289 C CA . TYR A 1 10 ? -6.544 8.177 -4.233 1.00 0.00 10 TYR A CA 19
ATOM 31290 C C . TYR A 1 10 ? -6.131 8.199 -5.700 1.00 0.00 10 TYR A C 19
ATOM 31291 O O . TYR A 1 10 ? -5.669 9.217 -6.221 1.00 0.00 10 TYR A O 19
ATOM 31309 N N . ILE A 1 11 ? -6.327 7.073 -6.363 1.00 0.00 11 ILE A N 19
ATOM 31310 C CA . ILE A 1 11 ? -5.955 6.929 -7.761 1.00 0.00 11 ILE A CA 19
ATOM 31311 C C . ILE A 1 11 ? -6.846 7.791 -8.654 1.00 0.00 11 ILE A C 19
ATOM 31312 O O . ILE A 1 11 ? -6.354 8.517 -9.514 1.00 0.00 11 ILE A O 19
ATOM 31328 N N . LYS A 1 12 ? -8.151 7.729 -8.424 1.00 0.00 12 LYS A N 19
ATOM 31329 C CA . LYS A 1 12 ? -9.109 8.474 -9.233 1.00 0.00 12 LYS A CA 19
ATOM 31330 C C . LYS A 1 12 ? -8.952 9.984 -9.060 1.00 0.00 12 LYS A C 19
ATOM 31331 O O . LYS A 1 12 ? -9.155 10.742 -10.003 1.00 0.00 12 LYS A O 19
ATOM 31350 N N . ALA A 1 13 ? -8.588 10.427 -7.865 1.00 0.00 13 ALA A N 19
ATOM 31351 C CA . ALA A 1 13 ? -8.420 11.854 -7.609 1.00 0.00 13 ALA A CA 19
ATOM 31352 C C . ALA A 1 13 ? -7.149 12.389 -8.258 1.00 0.00 13 ALA A C 19
ATOM 31353 O O . ALA A 1 13 ? -7.107 13.529 -8.723 1.00 0.00 13 ALA A O 19
ATOM 31360 N N . HIS A 1 14 ? -6.116 11.564 -8.306 1.00 0.00 14 HIS A N 19
ATOM 31361 C CA . HIS A 1 14 ? -4.830 11.997 -8.839 1.00 0.00 14 HIS A CA 19
ATOM 31362 C C . HIS A 1 14 ? -4.690 11.589 -10.308 1.00 0.00 14 HIS A C 19
ATOM 31363 O O . HIS A 1 14 ? -3.684 11.887 -10.950 1.00 0.00 14 HIS A O 19
ATOM 31378 N N . ARG A 1 15 ? -5.716 10.933 -10.849 1.00 0.00 15 ARG A N 19
ATOM 31379 C CA . ARG A 1 15 ? -5.656 10.421 -12.216 1.00 0.00 15 ARG A CA 19
ATOM 31380 C C . ARG A 1 15 ? -5.587 11.565 -13.219 1.00 0.00 15 ARG A C 19
ATOM 31381 O O . ARG A 1 15 ? -5.086 11.397 -14.325 1.00 0.00 15 ARG A O 19
ATOM 31402 N N . SER A 1 16 ? -6.083 12.730 -12.816 1.00 0.00 16 SER A N 19
ATOM 31403 C CA . SER A 1 16 ? -6.035 13.920 -13.654 1.00 0.00 16 SER A CA 19
ATOM 31404 C C . SER A 1 16 ? -4.594 14.241 -14.041 1.00 0.00 16 SER A C 19
ATOM 31405 O O . SER A 1 16 ? -4.299 14.553 -15.194 1.00 0.00 16 SER A O 19
ATOM 31413 N N . SER A 1 17 ? -3.695 14.130 -13.074 1.00 0.00 17 SER A N 19
ATOM 31414 C CA . SER A 1 17 ? -2.293 14.421 -13.296 1.00 0.00 17 SER A CA 19
ATOM 31415 C C . SER A 1 17 ? -1.563 13.186 -13.815 1.00 0.00 17 SER A C 19
ATOM 31416 O O . SER A 1 17 ? -0.401 13.252 -14.215 1.00 0.00 17 SER A O 19
ATOM 31424 N N . TRP A 1 18 ? -2.260 12.062 -13.804 1.00 0.00 18 TRP A N 19
ATOM 31425 C CA . TRP A 1 18 ? -1.689 10.794 -14.229 1.00 0.00 18 TRP A CA 19
ATOM 31426 C C . TRP A 1 18 ? -2.128 10.438 -15.641 1.00 0.00 18 TRP A C 19
ATOM 31427 O O . TRP A 1 18 ? -2.194 9.256 -15.991 1.00 0.00 18 TRP A O 19
ATOM 31448 N N . LYS A 1 19 ? -2.434 11.453 -16.448 1.00 0.00 19 LYS A N 19
ATOM 31449 C CA . LYS A 1 19 ? -2.786 11.240 -17.832 1.00 0.00 19 LYS A CA 19
ATOM 31450 C C . LYS A 1 19 ? -4.199 10.664 -17.927 1.00 0.00 19 LYS A C 19
ATOM 31451 O O . LYS A 1 19 ? -4.987 10.953 -17.026 1.00 0.00 19 LYS A O 19
ATOM 31470 N N . ASN A 1 20 ? -4.626 9.890 -18.922 1.00 0.00 20 ASN A N 19
ATOM 31471 C CA . ASN A 1 20 ? -4.228 8.496 -19.277 1.00 0.00 20 ASN A CA 19
ATOM 31472 C C . ASN A 1 20 ? -2.769 8.109 -19.438 1.00 0.00 20 ASN A C 19
ATOM 31473 O O . ASN A 1 20 ? -2.156 8.261 -20.497 1.00 0.00 20 ASN A O 19
ATOM 31484 N N . THR A 1 21 ? -2.248 7.598 -18.337 1.00 0.00 21 THR A N 19
ATOM 31485 C CA . THR A 1 21 ? -1.104 6.685 -18.343 1.00 0.00 21 THR A CA 19
ATOM 31486 C C . THR A 1 21 ? -1.469 5.452 -17.522 1.00 0.00 21 THR A C 19
ATOM 31487 O O . THR A 1 21 ? -2.013 5.571 -16.421 1.00 0.00 21 THR A O 19
ATOM 31498 N N . LYS A 1 22 ? -1.156 4.276 -18.044 1.00 0.00 22 LYS A N 19
ATOM 31499 C CA . LYS A 1 22 ? -1.696 3.031 -17.502 1.00 0.00 22 LYS A CA 19
ATOM 31500 C C . LYS A 1 22 ? -1.060 2.613 -16.178 1.00 0.00 22 LYS A C 19
ATOM 31501 O O . LYS A 1 22 ? -1.466 1.615 -15.587 1.00 0.00 22 LYS A O 19
ATOM 31520 N N . HIS A 1 23 ? -0.066 3.351 -15.714 1.00 0.00 23 HIS A N 19
ATOM 31521 C CA . HIS A 1 23 ? 0.515 3.087 -14.394 1.00 0.00 23 HIS A CA 19
ATOM 31522 C C . HIS A 1 23 ? -0.556 3.174 -13.302 1.00 0.00 23 HIS A C 19
ATOM 31523 O O . HIS A 1 23 ? -0.465 2.488 -12.289 1.00 0.00 23 HIS A O 19
ATOM 31538 N N . ALA A 1 24 ? -1.578 4.002 -13.528 1.00 0.00 24 ALA A N 19
ATOM 31539 C CA . ALA A 1 24 ? -2.703 4.110 -12.598 1.00 0.00 24 ALA A CA 19
ATOM 31540 C C . ALA A 1 24 ? -3.426 2.767 -12.474 1.00 0.00 24 ALA A C 19
ATOM 31541 O O . ALA A 1 24 ? -3.879 2.383 -11.393 1.00 0.00 24 ALA A O 19
ATOM 31548 N N . ASP A 1 25 ? -3.509 2.048 -13.590 1.00 0.00 25 ASP A N 19
ATOM 31549 C CA . ASP A 1 25 ? -4.131 0.726 -13.613 1.00 0.00 25 ASP A CA 19
ATOM 31550 C C . ASP A 1 25 ? -3.297 -0.258 -12.811 1.00 0.00 25 ASP A C 19
ATOM 31551 O O . ASP A 1 25 ? -3.824 -1.057 -12.044 1.00 0.00 25 ASP A O 19
ATOM 31560 N N . GLN A 1 26 ? -1.984 -0.176 -12.990 1.00 0.00 26 GLN A N 19
ATOM 31561 C CA . GLN A 1 26 ? -1.046 -1.047 -12.299 1.00 0.00 26 GLN A CA 19
ATOM 31562 C C . GLN A 1 26 ? -1.173 -0.919 -10.783 1.00 0.00 26 GLN A C 19
ATOM 31563 O O . GLN A 1 26 ? -1.066 -1.913 -10.061 1.00 0.00 26 GLN A O 19
ATOM 31577 N N . TRP A 1 27 ? -1.399 0.302 -10.310 1.00 0.00 27 TRP A N 19
ATOM 31578 C CA . TRP A 1 27 ? -1.653 0.544 -8.891 1.00 0.00 27 TRP A CA 19
ATOM 31579 C C . TRP A 1 27 ? -2.869 -0.246 -8.424 1.00 0.00 27 TRP A C 19
ATOM 31580 O O . TRP A 1 27 ? -2.800 -1.000 -7.454 1.00 0.00 27 TRP A O 19
ATOM 31601 N N . THR A 1 28 ? -3.968 -0.093 -9.147 1.00 0.00 28 THR A N 19
ATOM 31602 C CA . THR A 1 28 ? -5.210 -0.767 -8.805 1.00 0.00 28 THR A CA 19
ATOM 31603 C C . THR A 1 28 ? -5.054 -2.276 -8.939 1.00 0.00 28 THR A C 19
ATOM 31604 O O . THR A 1 28 ? -5.442 -3.036 -8.055 1.00 0.00 28 THR A O 19
ATOM 31615 N N . ASN A 1 29 ? -4.447 -2.686 -10.043 1.00 0.00 29 ASN A N 19
ATOM 31616 C CA . ASN A 1 29 ? -4.292 -4.092 -10.393 1.00 0.00 29 ASN A CA 19
ATOM 31617 C C . ASN A 1 29 ? -3.524 -4.850 -9.312 1.00 0.00 29 ASN A C 19
ATOM 31618 O O . ASN A 1 29 ? -3.939 -5.929 -8.885 1.00 0.00 29 ASN A O 19
ATOM 31629 N N . THR A 1 30 ? -2.419 -4.273 -8.854 1.00 0.00 30 THR A N 19
ATOM 31630 C CA . THR A 1 30 ? -1.579 -4.931 -7.862 1.00 0.00 30 THR A CA 19
ATOM 31631 C C . THR A 1 30 ? -2.257 -4.972 -6.495 1.00 0.00 30 THR A C 19
ATOM 31632 O O . THR A 1 30 ? -2.310 -6.023 -5.853 1.00 0.00 30 THR A O 19
ATOM 31643 N N . ILE A 1 31 ? -2.800 -3.837 -6.066 1.00 0.00 31 ILE A N 19
ATOM 31644 C CA . ILE A 1 31 ? -3.457 -3.748 -4.766 1.00 0.00 31 ILE A CA 19
ATOM 31645 C C . ILE A 1 31 ? -4.694 -4.640 -4.712 1.00 0.00 31 ILE A C 19
ATOM 31646 O O . ILE A 1 31 ? -4.930 -5.324 -3.717 1.00 0.00 31 ILE A O 19
ATOM 31662 N N . LYS A 1 32 ? -5.462 -4.651 -5.796 1.00 0.00 32 LYS A N 19
ATOM 31663 C CA . LYS A 1 32 ? -6.671 -5.468 -5.886 1.00 0.00 32 LYS A CA 19
ATOM 31664 C C . LYS A 1 32 ? -6.328 -6.942 -5.690 1.00 0.00 32 LYS A C 19
ATOM 31665 O O . LYS A 1 32 ? -7.072 -7.688 -5.052 1.00 0.00 32 LYS A O 19
ATOM 31684 N N . THR A 1 33 ? -5.186 -7.344 -6.222 1.00 0.00 33 THR A N 19
ATOM 31685 C CA . THR A 1 33 ? -4.785 -8.739 -6.188 1.00 0.00 33 THR A CA 19
ATOM 31686 C C . THR A 1 33 ? -4.149 -9.110 -4.846 1.00 0.00 33 THR A C 19
ATOM 31687 O O . THR A 1 33 ? -4.562 -10.072 -4.201 1.00 0.00 33 THR A O 19
ATOM 31698 N N . TYR A 1 34 ? -3.150 -8.344 -4.424 1.00 0.00 34 TYR A N 19
ATOM 31699 C CA . TYR A 1 34 ? -2.402 -8.671 -3.212 1.00 0.00 34 TYR A CA 19
ATOM 31700 C C . TYR A 1 34 ? -3.135 -8.255 -1.934 1.00 0.00 34 TYR A C 19
ATOM 31701 O O . TYR A 1 34 ? -3.285 -9.048 -1.008 1.00 0.00 34 TYR A O 19
ATOM 31719 N N . CYS A 1 35 ? -3.595 -7.015 -1.888 1.00 0.00 35 CYS A N 19
ATOM 31720 C CA . CYS A 1 35 ? -4.137 -6.453 -0.654 1.00 0.00 35 CYS A CA 19
ATOM 31721 C C . CYS A 1 35 ? -5.653 -6.612 -0.572 1.00 0.00 35 CYS A C 19
ATOM 31722 O O . CYS A 1 35 ? -6.221 -6.614 0.524 1.00 0.00 35 CYS A O 19
ATOM 31730 N N . GLY A 1 36 ? -6.291 -6.756 -1.729 1.00 0.00 36 GLY A N 19
ATOM 31731 C CA . GLY A 1 36 ? -7.743 -6.855 -1.800 1.00 0.00 36 GLY A CA 19
ATOM 31732 C C . GLY A 1 36 ? -8.336 -7.893 -0.857 1.00 0.00 36 GLY A C 19
ATOM 31733 O O . GLY A 1 36 ? -9.060 -7.537 0.071 1.00 0.00 36 GLY A O 19
ATOM 31737 N N . PRO A 1 37 ? -8.034 -9.188 -1.059 1.00 0.00 37 PRO A N 19
ATOM 31738 C CA . PRO A 1 37 ? -8.611 -10.279 -0.256 1.00 0.00 37 PRO A CA 19
ATOM 31739 C C . PRO A 1 37 ? -8.196 -10.247 1.216 1.00 0.00 37 PRO A C 19
ATOM 31740 O O . PRO A 1 37 ? -8.686 -11.047 2.018 1.00 0.00 37 PRO A O 19
ATOM 31751 N N . VAL A 1 38 ? -7.305 -9.329 1.576 1.00 0.00 38 VAL A N 19
ATOM 31752 C CA . VAL A 1 38 ? -6.795 -9.262 2.940 1.00 0.00 38 VAL A CA 19
ATOM 31753 C C . VAL A 1 38 ? -7.298 -8.014 3.667 1.00 0.00 38 VAL A C 19
ATOM 31754 O O . VAL A 1 38 ? -8.064 -8.114 4.626 1.00 0.00 38 VAL A O 19
ATOM 31767 N N . ILE A 1 39 ? -6.877 -6.841 3.203 1.00 0.00 39 ILE A N 19
ATOM 31768 C CA . ILE A 1 39 ? -7.182 -5.593 3.895 1.00 0.00 39 ILE A CA 19
ATOM 31769 C C . ILE A 1 39 ? -8.086 -4.687 3.067 1.00 0.00 39 ILE A C 19
ATOM 31770 O O . ILE A 1 39 ? -8.390 -3.572 3.479 1.00 0.00 39 ILE A O 19
ATOM 31786 N N . GLY A 1 40 ? -8.514 -5.179 1.907 1.00 0.00 40 GLY A N 19
ATOM 31787 C CA . GLY A 1 40 ? -9.365 -4.401 1.016 1.00 0.00 40 GLY A CA 19
ATOM 31788 C C . GLY A 1 40 ? -10.638 -3.880 1.676 1.00 0.00 40 GLY A C 19
ATOM 31789 O O . GLY A 1 40 ? -10.829 -2.666 1.783 1.00 0.00 40 GLY A O 19
ATOM 31793 N N . PRO A 1 41 ? -11.540 -4.777 2.111 1.00 0.00 41 PRO A N 19
ATOM 31794 C CA . PRO A 1 41 ? -12.814 -4.385 2.725 1.00 0.00 41 PRO A CA 19
ATOM 31795 C C . PRO A 1 41 ? -12.670 -3.906 4.171 1.00 0.00 41 PRO A C 19
ATOM 31796 O O . PRO A 1 41 ? -13.670 -3.618 4.837 1.00 0.00 41 PRO A O 19
ATOM 31807 N N . LEU A 1 42 ? -11.440 -3.825 4.657 1.00 0.00 42 LEU A N 19
ATOM 31808 C CA . LEU A 1 42 ? -11.189 -3.313 5.997 1.00 0.00 42 LEU A CA 19
ATOM 31809 C C . LEU A 1 42 ? -11.174 -1.793 5.961 1.00 0.00 42 LEU A C 19
ATOM 31810 O O . LEU A 1 42 ? -11.071 -1.203 4.887 1.00 0.00 42 LEU A O 19
ATOM 31826 N N . SER A 1 43 ? -11.291 -1.155 7.119 1.00 0.00 43 SER A N 19
ATOM 31827 C CA . SER A 1 43 ? -11.233 0.298 7.178 1.00 0.00 43 SER A CA 19
ATOM 31828 C C . SER A 1 43 ? -9.819 0.776 6.889 1.00 0.00 43 SER A C 19
ATOM 31829 O O . SER A 1 43 ? -8.847 0.081 7.185 1.00 0.00 43 SER A O 19
ATOM 31837 N N . VAL A 1 44 ? -9.711 1.970 6.330 1.00 0.00 44 VAL A N 19
ATOM 31838 C CA . VAL A 1 44 ? -8.419 2.545 5.994 1.00 0.00 44 VAL A CA 19
ATOM 31839 C C . VAL A 1 44 ? -7.614 2.845 7.267 1.00 0.00 44 VAL A C 19
ATOM 31840 O O . VAL A 1 44 ? -6.395 3.007 7.227 1.00 0.00 44 VAL A O 19
ATOM 31853 N N . GLN A 1 45 ? -8.298 2.921 8.402 1.00 0.00 45 GLN A N 19
ATOM 31854 C CA . GLN A 1 45 ? -7.621 3.113 9.665 1.00 0.00 45 GLN A CA 19
ATOM 31855 C C . GLN A 1 45 ? -7.554 1.818 10.467 1.00 0.00 45 GLN A C 19
ATOM 31856 O O . GLN A 1 45 ? -6.869 1.751 11.487 1.00 0.00 45 GLN A O 19
ATOM 31870 N N . ASP A 1 46 ? -8.264 0.792 10.011 1.00 0.00 46 ASP A N 19
ATOM 31871 C CA . ASP A 1 46 ? -8.197 -0.516 10.648 1.00 0.00 46 ASP A CA 19
ATOM 31872 C C . ASP A 1 46 ? -7.150 -1.390 9.981 1.00 0.00 46 ASP A C 19
ATOM 31873 O O . ASP A 1 46 ? -7.012 -2.566 10.305 1.00 0.00 46 ASP A O 19
ATOM 31882 N N . VAL A 1 47 ? -6.426 -0.814 9.035 1.00 0.00 47 VAL A N 19
ATOM 31883 C CA . VAL A 1 47 ? -5.279 -1.486 8.456 1.00 0.00 47 VAL A CA 19
ATOM 31884 C C . VAL A 1 47 ? -4.147 -1.489 9.470 1.00 0.00 47 VAL A C 19
ATOM 31885 O O . VAL A 1 47 ? -3.514 -0.461 9.716 1.00 0.00 47 VAL A O 19
ATOM 31898 N N . ASP A 1 48 ? -3.917 -2.636 10.086 1.00 0.00 48 ASP A N 19
ATOM 31899 C CA . ASP A 1 48 ? -2.924 -2.738 11.142 1.00 0.00 48 ASP A CA 19
ATOM 31900 C C . ASP A 1 48 ? -1.557 -3.063 10.588 1.00 0.00 48 ASP A C 19
ATOM 31901 O O . ASP A 1 48 ? -1.414 -3.500 9.446 1.00 0.00 48 ASP A O 19
ATOM 31910 N N . THR A 1 49 ? -0.566 -2.874 11.431 1.00 0.00 49 THR A N 19
ATOM 31911 C CA . THR A 1 49 ? 0.813 -3.134 11.087 1.00 0.00 49 THR A CA 19
ATOM 31912 C C . THR A 1 49 ? 1.021 -4.634 10.878 1.00 0.00 49 THR A C 19
ATOM 31913 O O . THR A 1 49 ? 1.686 -5.061 9.934 1.00 0.00 49 THR A O 19
ATOM 31924 N N . LYS A 1 50 ? 0.408 -5.431 11.749 1.00 0.00 50 LYS A N 19
ATOM 31925 C CA . LYS A 1 50 ? 0.501 -6.882 11.662 1.00 0.00 50 LYS A CA 19
ATOM 31926 C C . LYS A 1 50 ? -0.263 -7.393 10.442 1.00 0.00 50 LYS A C 19
ATOM 31927 O O . LYS A 1 50 ? 0.132 -8.374 9.818 1.00 0.00 50 LYS A O 19
ATOM 31946 N N . LEU A 1 51 ? -1.346 -6.709 10.089 1.00 0.00 51 LEU A N 19
ATOM 31947 C CA . LEU A 1 51 ? -2.156 -7.103 8.947 1.00 0.00 51 LEU A CA 19
ATOM 31948 C C . LEU A 1 51 ? -1.378 -6.948 7.642 1.00 0.00 51 LEU A C 19
ATOM 31949 O O . LEU A 1 51 ? -1.490 -7.778 6.741 1.00 0.00 51 LEU A O 19
ATOM 31965 N N . ILE A 1 52 ? -0.587 -5.887 7.544 1.00 0.00 52 ILE A N 19
ATOM 31966 C CA . ILE A 1 52 ? 0.254 -5.676 6.369 1.00 0.00 52 ILE A CA 19
ATOM 31967 C C . ILE A 1 52 ? 1.363 -6.729 6.313 1.00 0.00 52 ILE A C 19
ATOM 31968 O O . ILE A 1 52 ? 1.762 -7.172 5.234 1.00 0.00 52 ILE A O 19
ATOM 31984 N N . MET A 1 53 ? 1.851 -7.133 7.489 1.00 0.00 53 MET A N 19
ATOM 31985 C CA . MET A 1 53 ? 2.845 -8.206 7.590 1.00 0.00 53 MET A CA 19
ATOM 31986 C C . MET A 1 53 ? 2.341 -9.474 6.910 1.00 0.00 53 MET A C 19
ATOM 31987 O O . MET A 1 53 ? 3.089 -10.146 6.198 1.00 0.00 53 MET A O 19
ATOM 32001 N N . LYS A 1 54 ? 1.061 -9.777 7.125 1.00 0.00 54 LYS A N 19
ATOM 32002 C CA . LYS A 1 54 ? 0.427 -10.962 6.551 1.00 0.00 54 LYS A CA 19
ATOM 32003 C C . LYS A 1 54 ? 0.565 -10.978 5.034 1.00 0.00 54 LYS A C 19
ATOM 32004 O O . LYS A 1 54 ? 0.760 -12.033 4.433 1.00 0.00 54 LYS A O 19
ATOM 32023 N N . VAL A 1 55 ? 0.452 -9.804 4.431 1.00 0.00 55 VAL A N 19
ATOM 32024 C CA . VAL A 1 55 ? 0.525 -9.679 2.986 1.00 0.00 55 VAL A CA 19
ATOM 32025 C C . VAL A 1 55 ? 1.972 -9.749 2.507 1.00 0.00 55 VAL A C 19
ATOM 32026 O O . VAL A 1 55 ? 2.297 -10.500 1.591 1.00 0.00 55 VAL A O 19
ATOM 32039 N N . LEU A 1 56 ? 2.840 -8.981 3.153 1.00 0.00 56 LEU A N 19
ATOM 32040 C CA . LEU A 1 56 ? 4.208 -8.804 2.679 1.00 0.00 56 LEU A CA 19
ATOM 32041 C C . LEU A 1 56 ? 5.077 -10.043 2.887 1.00 0.00 56 LEU A C 19
ATOM 32042 O O . LEU A 1 56 ? 5.911 -10.359 2.039 1.00 0.00 56 LEU A O 19
ATOM 32058 N N . ASP A 1 57 ? 4.877 -10.743 4.002 1.00 0.00 57 ASP A N 19
ATOM 32059 C CA . ASP A 1 57 ? 5.744 -11.871 4.378 1.00 0.00 57 ASP A CA 19
ATOM 32060 C C . ASP A 1 57 ? 5.908 -12.889 3.244 1.00 0.00 57 ASP A C 19
ATOM 32061 O O . ASP A 1 57 ? 7.035 -13.200 2.853 1.00 0.00 57 ASP A O 19
ATOM 32070 N N . PRO A 1 58 ? 4.799 -13.432 2.696 1.00 0.00 58 PRO A N 19
ATOM 32071 C CA . PRO A 1 58 ? 4.866 -14.420 1.615 1.00 0.00 58 PRO A CA 19
ATOM 32072 C C . PRO A 1 58 ? 5.375 -13.816 0.304 1.00 0.00 58 PRO A C 19
ATOM 32073 O O . PRO A 1 58 ? 5.911 -14.522 -0.550 1.00 0.00 58 PRO A O 19
ATOM 32084 N N . ILE A 1 59 ? 5.227 -12.502 0.158 1.00 0.00 59 ILE A N 19
ATOM 32085 C CA . ILE A 1 59 ? 5.660 -11.827 -1.056 1.00 0.00 59 ILE A CA 19
ATOM 32086 C C . ILE A 1 59 ? 7.185 -11.723 -1.099 1.00 0.00 59 ILE A C 19
ATOM 32087 O O . ILE A 1 59 ? 7.773 -11.677 -2.172 1.00 0.00 59 ILE A O 19
ATOM 32103 N N . TRP A 1 60 ? 7.827 -11.728 0.067 1.00 0.00 60 TRP A N 19
ATOM 32104 C CA . TRP A 1 60 ? 9.290 -11.676 0.138 1.00 0.00 60 TRP A CA 19
ATOM 32105 C C . TRP A 1 60 ? 9.925 -12.872 -0.568 1.00 0.00 60 TRP A C 19
ATOM 32106 O O . TRP A 1 60 ? 11.064 -12.799 -1.027 1.00 0.00 60 TRP A O 19
ATOM 32127 N N . GLU A 1 61 ? 9.190 -13.970 -0.636 1.00 0.00 61 GLU A N 19
ATOM 32128 C CA . GLU A 1 61 ? 9.661 -15.163 -1.294 1.00 0.00 61 GLU A CA 19
ATOM 32129 C C . GLU A 1 61 ? 9.456 -15.066 -2.802 1.00 0.00 61 GLU A C 19
ATOM 32130 O O . GLU A 1 61 ? 10.241 -15.602 -3.583 1.00 0.00 61 GLU A O 19
ATOM 32142 N N . GLN A 1 62 ? 8.405 -14.365 -3.201 1.00 0.00 62 GLN A N 19
ATOM 32143 C CA . GLN A 1 62 ? 8.050 -14.249 -4.604 1.00 0.00 62 GLN A CA 19
ATOM 32144 C C . GLN A 1 62 ? 8.715 -13.039 -5.248 1.00 0.00 62 GLN A C 19
ATOM 32145 O O . GLN A 1 62 ? 9.464 -13.171 -6.216 1.00 0.00 62 GLN A O 19
ATOM 32159 N N . LYS A 1 63 ? 8.438 -11.865 -4.699 1.00 0.00 63 LYS A N 19
ATOM 32160 C CA . LYS A 1 63 ? 8.917 -10.610 -5.260 1.00 0.00 63 LYS A CA 19
ATOM 32161 C C . LYS A 1 63 ? 9.346 -9.651 -4.154 1.00 0.00 63 LYS A C 19
ATOM 32162 O O . LYS A 1 63 ? 8.553 -8.822 -3.706 1.00 0.00 63 LYS A O 19
ATOM 32181 N N . PRO A 1 64 ? 10.593 -9.764 -3.676 1.00 0.00 64 PRO A N 19
ATOM 32182 C CA . PRO A 1 64 ? 11.113 -8.883 -2.625 1.00 0.00 64 PRO A CA 19
ATOM 32183 C C . PRO A 1 64 ? 11.071 -7.413 -3.028 1.00 0.00 64 PRO A C 19
ATOM 32184 O O . PRO A 1 64 ? 10.792 -6.534 -2.204 1.00 0.00 64 PRO A O 19
ATOM 32195 N N . GLU A 1 65 ? 11.345 -7.154 -4.298 1.00 0.00 65 GLU A N 19
ATOM 32196 C CA . GLU A 1 65 ? 11.302 -5.802 -4.834 1.00 0.00 65 GLU A CA 19
ATOM 32197 C C . GLU A 1 65 ? 9.894 -5.243 -4.743 1.00 0.00 65 GLU A C 19
ATOM 32198 O O . GLU A 1 65 ? 9.680 -4.120 -4.301 1.00 0.00 65 GLU A O 19
ATOM 32210 N N . THR A 1 66 ? 8.941 -6.053 -5.147 1.00 0.00 66 THR A N 19
ATOM 32211 C CA . THR A 1 66 ? 7.551 -5.640 -5.180 1.00 0.00 66 THR A CA 19
ATOM 32212 C C . THR A 1 66 ? 6.981 -5.516 -3.767 1.00 0.00 66 THR A C 19
ATOM 32213 O O . THR A 1 66 ? 6.172 -4.631 -3.493 1.00 0.00 66 THR A O 19
ATOM 32224 N N . ALA A 1 67 ? 7.436 -6.381 -2.869 1.00 0.00 67 ALA A N 19
ATOM 32225 C CA . ALA A 1 67 ? 7.007 -6.339 -1.474 1.00 0.00 67 ALA A CA 19
ATOM 32226 C C . ALA A 1 67 ? 7.378 -5.006 -0.830 1.00 0.00 67 ALA A C 19
ATOM 32227 O O . ALA A 1 67 ? 6.568 -4.390 -0.137 1.00 0.00 67 ALA A O 19
ATOM 32234 N N . SER A 1 68 ? 8.600 -4.559 -1.074 1.00 0.00 68 SER A N 19
ATOM 32235 C CA . SER A 1 68 ? 9.073 -3.303 -0.515 1.00 0.00 68 SER A CA 19
ATOM 32236 C C . SER A 1 68 ? 8.393 -2.110 -1.188 1.00 0.00 68 SER A C 19
ATOM 32237 O O . SER A 1 68 ? 8.107 -1.102 -0.541 1.00 0.00 68 SER A O 19
ATOM 32245 N N . ARG A 1 69 ? 8.116 -2.235 -2.481 1.00 0.00 69 ARG A N 19
ATOM 32246 C CA . ARG A 1 69 ? 7.454 -1.178 -3.226 1.00 0.00 69 ARG A CA 19
ATOM 32247 C C . ARG A 1 69 ? 5.982 -1.066 -2.834 1.00 0.00 69 ARG A C 19
ATOM 32248 O O . ARG A 1 69 ? 5.421 0.031 -2.793 1.00 0.00 69 ARG A O 19
ATOM 32269 N N . LEU A 1 70 ? 5.364 -2.205 -2.540 1.00 0.00 70 LEU A N 19
ATOM 32270 C CA . LEU A 1 70 ? 3.969 -2.233 -2.115 1.00 0.00 70 LEU A CA 19
ATOM 32271 C C . LEU A 1 70 ? 3.800 -1.452 -0.814 1.00 0.00 70 LEU A C 19
ATOM 32272 O O . LEU A 1 70 ? 2.830 -0.712 -0.641 1.00 0.00 70 LEU A O 19
ATOM 32288 N N . ARG A 1 71 ? 4.769 -1.608 0.081 1.00 0.00 71 ARG A N 19
ATOM 32289 C CA . ARG A 1 71 ? 4.772 -0.904 1.361 1.00 0.00 71 ARG A CA 19
ATOM 32290 C C . ARG A 1 71 ? 4.692 0.608 1.145 1.00 0.00 71 ARG A C 19
ATOM 32291 O O . ARG A 1 71 ? 3.893 1.299 1.783 1.00 0.00 71 ARG A O 19
ATOM 32312 N N . GLY A 1 72 ? 5.509 1.103 0.220 1.00 0.00 72 GLY A N 19
ATOM 32313 C CA . GLY A 1 72 ? 5.581 2.529 -0.039 1.00 0.00 72 GLY A CA 19
ATOM 32314 C C . GLY A 1 72 ? 4.299 3.096 -0.619 1.00 0.00 72 GLY A C 19
ATOM 32315 O O . GLY A 1 72 ? 3.877 4.194 -0.248 1.00 0.00 72 GLY A O 19
ATOM 32319 N N . ARG A 1 73 ? 3.669 2.361 -1.532 1.00 0.00 73 ARG A N 19
ATOM 32320 C CA . ARG A 1 73 ? 2.453 2.848 -2.167 1.00 0.00 73 ARG A CA 19
ATOM 32321 C C . ARG A 1 73 ? 1.283 2.831 -1.185 1.00 0.00 73 ARG A C 19
ATOM 32322 O O . ARG A 1 73 ? 0.422 3.710 -1.228 1.00 0.00 73 ARG A O 19
ATOM 32343 N N . ILE A 1 74 ? 1.268 1.847 -0.284 1.00 0.00 74 ILE A N 19
ATOM 32344 C CA . ILE A 1 74 ? 0.259 1.801 0.772 1.00 0.00 74 ILE A CA 19
ATOM 32345 C C . ILE A 1 74 ? 0.420 3.004 1.703 1.00 0.00 74 ILE A C 19
ATOM 32346 O O . ILE A 1 74 ? -0.561 3.659 2.064 1.00 0.00 74 ILE A O 19
ATOM 32362 N N . GLU A 1 75 ? 1.667 3.299 2.065 1.00 0.00 75 GLU A N 19
ATOM 32363 C CA . GLU A 1 75 ? 1.990 4.475 2.867 1.00 0.00 75 GLU A CA 19
ATOM 32364 C C . GLU A 1 75 ? 1.433 5.731 2.217 1.00 0.00 75 GLU A C 19
ATOM 32365 O O . GLU A 1 75 ? 0.859 6.586 2.887 1.00 0.00 75 GLU A O 19
ATOM 32377 N N . SER A 1 76 ? 1.604 5.824 0.907 1.00 0.00 76 SER A N 19
ATOM 32378 C CA . SER A 1 76 ? 1.144 6.979 0.152 1.00 0.00 76 SER A CA 19
ATOM 32379 C C . SER A 1 76 ? -0.370 7.158 0.276 1.00 0.00 76 SER A C 19
ATOM 32380 O O . SER A 1 76 ? -0.857 8.281 0.431 1.00 0.00 76 SER A O 19
ATOM 32388 N N . VAL A 1 77 ? -1.104 6.051 0.226 1.00 0.00 77 VAL A N 19
ATOM 32389 C CA . VAL A 1 77 ? -2.559 6.089 0.340 1.00 0.00 77 VAL A CA 19
ATOM 32390 C C . VAL A 1 77 ? -2.990 6.435 1.764 1.00 0.00 77 VAL A C 19
ATOM 32391 O O . VAL A 1 77 ? -3.823 7.319 1.972 1.00 0.00 77 VAL A O 19
ATOM 32404 N N . LEU A 1 78 ? -2.410 5.745 2.741 1.00 0.00 78 LEU A N 19
ATOM 32405 C CA . LEU A 1 78 ? -2.747 5.972 4.145 1.00 0.00 78 LEU A CA 19
ATOM 32406 C C . LEU A 1 78 ? -2.441 7.410 4.552 1.00 0.00 78 LEU A C 19
ATOM 32407 O O . LEU A 1 78 ? -3.222 8.047 5.259 1.00 0.00 78 LEU A O 19
ATOM 32423 N N . ASP A 1 79 ? -1.299 7.913 4.094 1.00 0.00 79 ASP A N 19
ATOM 32424 C CA . ASP A 1 79 ? -0.888 9.286 4.377 1.00 0.00 79 ASP A CA 19
ATOM 32425 C C . ASP A 1 79 ? -1.862 10.283 3.756 1.00 0.00 79 ASP A C 19
ATOM 32426 O O . ASP A 1 79 ? -2.262 11.258 4.393 1.00 0.00 79 ASP A O 19
ATOM 32435 N N . TRP A 1 80 ? -2.253 10.013 2.515 1.00 0.00 80 TRP A N 19
ATOM 32436 C CA . TRP A 1 80 ? -3.208 10.852 1.801 1.00 0.00 80 TRP A CA 19
ATOM 32437 C C . TRP A 1 80 ? -4.534 10.922 2.553 1.00 0.00 80 TRP A C 19
ATOM 32438 O O . TRP A 1 80 ? -5.094 12.002 2.755 1.00 0.00 80 TRP A O 19
ATOM 32459 N N . ALA A 1 81 ? -5.023 9.764 2.979 1.00 0.00 81 ALA A N 19
ATOM 32460 C CA . ALA A 1 81 ? -6.281 9.682 3.704 1.00 0.00 81 ALA A CA 19
ATOM 32461 C C . ALA A 1 81 ? -6.206 10.434 5.027 1.00 0.00 81 ALA A C 19
ATOM 32462 O O . ALA A 1 81 ? -7.184 11.043 5.452 1.00 0.00 81 ALA A O 19
ATOM 32469 N N . THR A 1 82 ? -5.049 10.393 5.675 1.00 0.00 82 THR A N 19
ATOM 32470 C CA . THR A 1 82 ? -4.845 11.132 6.911 1.00 0.00 82 THR A CA 19
ATOM 32471 C C . THR A 1 82 ? -4.974 12.635 6.669 1.00 0.00 82 THR A C 19
ATOM 32472 O O . THR A 1 82 ? -5.687 13.326 7.399 1.00 0.00 82 THR A O 19
ATOM 32483 N N . VAL A 1 83 ? -4.310 13.124 5.625 1.00 0.00 83 VAL A N 19
ATOM 32484 C CA . VAL A 1 83 ? -4.378 14.537 5.262 1.00 0.00 83 VAL A CA 19
ATOM 32485 C C . VAL A 1 83 ? -5.810 14.936 4.910 1.00 0.00 83 VAL A C 19
ATOM 32486 O O . VAL A 1 83 ? -6.303 15.978 5.347 1.00 0.00 83 VAL A O 19
ATOM 32499 N N . ARG A 1 84 ? -6.478 14.089 4.136 1.00 0.00 84 ARG A N 19
ATOM 32500 C CA . ARG A 1 84 ? -7.858 14.340 3.733 1.00 0.00 84 ARG A CA 19
ATOM 32501 C C . ARG A 1 84 ? -8.810 14.235 4.920 1.00 0.00 84 ARG A C 19
ATOM 32502 O O . ARG A 1 84 ? -9.878 14.839 4.917 1.00 0.00 84 ARG A O 19
ATOM 32523 N N . GLY A 1 85 ? -8.420 13.470 5.932 1.00 0.00 85 GLY A N 19
ATOM 32524 C CA . GLY A 1 85 ? -9.226 13.360 7.133 1.00 0.00 85 GLY A CA 19
ATOM 32525 C C . GLY A 1 85 ? -10.148 12.155 7.121 1.00 0.00 85 GLY A C 19
ATOM 32526 O O . GLY A 1 85 ? -11.224 12.189 7.719 1.00 0.00 85 GLY A O 19
ATOM 32530 N N . TYR A 1 86 ? -9.729 11.087 6.451 1.00 0.00 86 TYR A N 19
ATOM 32531 C CA . TYR A 1 86 ? -10.522 9.859 6.383 1.00 0.00 86 TYR A CA 19
ATOM 32532 C C . TYR A 1 86 ? -9.996 8.815 7.364 1.00 0.00 86 TYR A C 19
ATOM 32533 O O . TYR A 1 86 ? -10.512 7.698 7.434 1.00 0.00 86 TYR A O 19
ATOM 32551 N N . ARG A 1 87 ? -8.967 9.182 8.117 1.00 0.00 87 ARG A N 19
ATOM 32552 C CA . ARG A 1 87 ? -8.371 8.284 9.094 1.00 0.00 87 ARG A CA 19
ATOM 32553 C C . ARG A 1 87 ? -7.508 9.080 10.064 1.00 0.00 87 ARG A C 19
ATOM 32554 O O . ARG A 1 87 ? -7.317 10.285 9.884 1.00 0.00 87 ARG A O 19
ATOM 32575 N N . GLU A 1 88 ? -6.991 8.407 11.082 1.00 0.00 88 GLU A N 19
ATOM 32576 C CA . GLU A 1 88 ? -6.166 9.060 12.089 1.00 0.00 88 GLU A CA 19
ATOM 32577 C C . GLU A 1 88 ? -4.746 9.310 11.570 1.00 0.00 88 GLU A C 19
ATOM 32578 O O . GLU A 1 88 ? -4.420 8.976 10.427 1.00 0.00 88 GLU A O 19
ATOM 32590 N N . GLY A 1 89 ? -3.903 9.886 12.422 1.00 0.00 89 GLY A N 19
ATOM 32591 C CA . GLY A 1 89 ? -2.620 10.410 11.976 1.00 0.00 89 GLY A CA 19
ATOM 32592 C C . GLY A 1 89 ? -1.452 9.455 12.121 1.00 0.00 89 GLY A C 19
ATOM 32593 O O . GLY A 1 89 ? -0.303 9.891 12.235 1.00 0.00 89 GLY A O 19
ATOM 32597 N N . ASP A 1 90 ? -1.724 8.170 12.122 1.00 0.00 90 ASP A N 19
ATOM 32598 C CA . ASP A 1 90 ? -0.655 7.171 12.191 1.00 0.00 90 ASP A CA 19
ATOM 32599 C C . ASP A 1 90 ? -0.624 6.334 10.918 1.00 0.00 90 ASP A C 19
ATOM 32600 O O . ASP A 1 90 ? -1.669 5.984 10.377 1.00 0.00 90 ASP A O 19
ATOM 32609 N N . ASN A 1 91 ? 0.570 6.027 10.433 1.00 0.00 91 ASN A N 19
ATOM 32610 C CA . ASN A 1 91 ? 0.723 5.277 9.189 1.00 0.00 91 ASN A CA 19
ATOM 32611 C C . ASN A 1 91 ? 1.464 3.962 9.428 1.00 0.00 91 ASN A C 19
ATOM 32612 O O . ASN A 1 91 ? 2.694 3.917 9.379 1.00 0.00 91 ASN A O 19
ATOM 32623 N N . PRO A 1 92 ? 0.717 2.884 9.723 1.00 0.00 92 PRO A N 19
ATOM 32624 C CA . PRO A 1 92 ? 1.282 1.558 10.033 1.00 0.00 92 PRO A CA 19
ATOM 32625 C C . PRO A 1 92 ? 2.137 0.971 8.906 1.00 0.00 92 PRO A C 19
ATOM 32626 O O . PRO A 1 92 ? 2.821 -0.033 9.100 1.00 0.00 92 PRO A O 19
ATOM 32637 N N . ALA A 1 93 ? 2.095 1.593 7.731 1.00 0.00 93 ALA A N 19
ATOM 32638 C CA . ALA A 1 93 ? 2.902 1.140 6.604 1.00 0.00 93 ALA A CA 19
ATOM 32639 C C . ALA A 1 93 ? 4.355 1.576 6.773 1.00 0.00 93 ALA A C 19
ATOM 32640 O O . ALA A 1 93 ? 5.235 1.174 6.010 1.00 0.00 93 ALA A O 19
ATOM 32647 N N . ARG A 1 94 ? 4.596 2.422 7.765 1.00 0.00 94 ARG A N 19
ATOM 32648 C CA . ARG A 1 94 ? 5.945 2.792 8.137 1.00 0.00 94 ARG A CA 19
ATOM 32649 C C . ARG A 1 94 ? 6.404 1.902 9.279 1.00 0.00 94 ARG A C 19
ATOM 32650 O O . ARG A 1 94 ? 5.694 1.726 10.273 1.00 0.00 94 ARG A O 19
ATOM 32671 N N . TRP A 1 95 ? 7.592 1.349 9.135 1.00 0.00 95 TRP A N 19
ATOM 32672 C CA . TRP A 1 95 ? 8.039 0.282 10.013 1.00 0.00 95 TRP A CA 19
ATOM 32673 C C . TRP A 1 95 ? 9.343 0.596 10.725 1.00 0.00 95 TRP A C 19
ATOM 32674 O O . TRP A 1 95 ? 10.337 0.970 10.100 1.00 0.00 95 TRP A O 19
ATOM 32695 N N . ARG A 1 96 ? 9.320 0.426 12.038 1.00 0.00 96 ARG A N 19
ATOM 32696 C CA . ARG A 1 96 ? 10.524 0.438 12.845 1.00 0.00 96 ARG A CA 19
ATOM 32697 C C . ARG A 1 96 ? 10.733 -0.935 13.478 1.00 0.00 96 ARG A C 19
ATOM 32698 O O . ARG A 1 96 ? 11.819 -1.255 13.956 1.00 0.00 96 ARG A O 19
ATOM 32719 N N . GLY A 1 97 ? 9.681 -1.746 13.471 1.00 0.00 97 GLY A N 19
ATOM 32720 C CA . GLY A 1 97 ? 9.748 -3.048 14.099 1.00 0.00 97 GLY A CA 19
ATOM 32721 C C . GLY A 1 97 ? 9.361 -4.173 13.159 1.00 0.00 97 GLY A C 19
ATOM 32722 O O . GLY A 1 97 ? 8.608 -5.072 13.537 1.00 0.00 97 GLY A O 19
ATOM 32726 N N . TYR A 1 98 ? 9.865 -4.126 11.936 1.00 0.00 98 TYR A N 19
ATOM 32727 C CA . TYR A 1 98 ? 9.603 -5.181 10.966 1.00 0.00 98 TYR A CA 19
ATOM 32728 C C . TYR A 1 98 ? 10.869 -5.971 10.716 1.00 0.00 98 TYR A C 19
ATOM 32729 O O . TYR A 1 98 ? 11.932 -5.384 10.502 1.00 0.00 98 TYR A O 19
ATOM 32747 N N . LEU A 1 99 ? 10.749 -7.294 10.738 1.00 0.00 99 LEU A N 19
ATOM 32748 C CA . LEU A 1 99 ? 11.873 -8.182 10.545 1.00 0.00 99 LEU A CA 19
ATOM 32749 C C . LEU A 1 99 ? 13.037 -7.778 11.430 1.00 0.00 99 LEU A C 19
ATOM 32750 O O . LEU A 1 99 ? 14.161 -7.588 10.959 1.00 0.00 99 LEU A O 19
ATOM 32766 N N . GLU A 1 100 ? 12.748 -7.623 12.709 1.00 0.00 100 GLU A N 19
ATOM 32767 C CA . GLU A 1 100 ? 13.758 -7.255 13.687 1.00 0.00 100 GLU A CA 19
ATOM 32768 C C . GLU A 1 100 ? 14.781 -8.378 13.815 1.00 0.00 100 GLU A C 19
ATOM 32769 O O . GLU A 1 100 ? 14.588 -9.337 14.564 1.00 0.00 100 GLU A O 19
ATOM 32781 N N . HIS A 1 101 ? 15.849 -8.253 13.044 1.00 0.00 101 HIS A N 19
ATOM 32782 C CA . HIS A 1 101 ? 16.854 -9.291 12.925 1.00 0.00 101 HIS A CA 19
ATOM 32783 C C . HIS A 1 101 ? 18.203 -8.633 12.688 1.00 0.00 101 HIS A C 19
ATOM 32784 O O . HIS A 1 101 ? 18.587 -8.375 11.544 1.00 0.00 101 HIS A O 19
ATOM 32799 N N . HIS A 1 102 ? 18.893 -8.319 13.773 1.00 0.00 102 HIS A N 19
ATOM 32800 C CA . HIS A 1 102 ? 20.155 -7.597 13.695 1.00 0.00 102 HIS A CA 19
ATOM 32801 C C . HIS A 1 102 ? 21.256 -8.490 13.146 1.00 0.00 102 HIS A C 19
ATOM 32802 O O . HIS A 1 102 ? 21.846 -9.292 13.869 1.00 0.00 102 HIS A O 19
ATOM 32817 N N . HIS A 1 103 ? 21.497 -8.358 11.852 1.00 0.00 103 HIS A N 19
ATOM 32818 C CA . HIS A 1 103 ? 22.523 -9.125 11.173 1.00 0.00 103 HIS A CA 19
ATOM 32819 C C . HIS A 1 103 ? 23.516 -8.163 10.525 1.00 0.00 103 HIS A C 19
ATOM 32820 O O . HIS A 1 103 ? 23.146 -7.377 9.656 1.00 0.00 103 HIS A O 19
ATOM 32835 N N . HIS A 1 104 ? 24.766 -8.220 10.969 1.00 0.00 104 HIS A N 19
ATOM 32836 C CA . HIS A 1 104 ? 25.785 -7.256 10.552 1.00 0.00 104 HIS A CA 19
ATOM 32837 C C . HIS A 1 104 ? 26.099 -7.362 9.060 1.00 0.00 104 HIS A C 19
ATOM 32838 O O . HIS A 1 104 ? 25.908 -6.407 8.312 1.00 0.00 104 HIS A O 19
ATOM 32853 N N . HIS A 1 105 ? 26.585 -8.520 8.642 1.00 0.00 105 HIS A N 19
ATOM 32854 C CA . HIS A 1 105 ? 27.080 -8.690 7.283 1.00 0.00 105 HIS A CA 19
ATOM 32855 C C . HIS A 1 105 ? 25.946 -9.033 6.327 1.00 0.00 105 HIS A C 19
ATOM 32856 O O . HIS A 1 105 ? 25.306 -10.073 6.453 1.00 0.00 105 HIS A O 19
ATOM 32871 N N . HIS A 1 106 ? 25.707 -8.152 5.370 1.00 0.00 106 HIS A N 19
ATOM 32872 C CA . HIS A 1 106 ? 24.664 -8.364 4.380 1.00 0.00 106 HIS A CA 19
ATOM 32873 C C . HIS A 1 106 ? 25.260 -8.964 3.118 1.00 0.00 106 HIS A C 19
ATOM 32874 O O . HIS A 1 106 ? 25.204 -10.198 2.965 1.00 0.00 106 HIS A O 19
ATOM 32890 N N . MET A 1 1 ? -15.026 3.820 5.958 1.00 0.00 1 MET A N 20
ATOM 32891 C CA . MET A 1 1 ? -14.109 3.818 4.799 1.00 0.00 1 MET A CA 20
ATOM 32892 C C . MET A 1 1 ? -13.213 2.591 4.836 1.00 0.00 1 MET A C 20
ATOM 32893 O O . MET A 1 1 ? -12.513 2.348 5.821 1.00 0.00 1 MET A O 20
ATOM 32909 N N . THR A 1 2 ? -13.227 1.823 3.765 1.00 0.00 2 THR A N 20
ATOM 32910 C CA . THR A 1 2 ? -12.377 0.652 3.671 1.00 0.00 2 THR A CA 20
ATOM 32911 C C . THR A 1 2 ? -11.096 1.005 2.929 1.00 0.00 2 THR A C 20
ATOM 32912 O O . THR A 1 2 ? -11.020 2.053 2.277 1.00 0.00 2 THR A O 20
ATOM 32923 N N . PHE A 1 3 ? -10.089 0.149 3.041 1.00 0.00 3 PHE A N 20
ATOM 32924 C CA . PHE A 1 3 ? -8.814 0.383 2.381 1.00 0.00 3 PHE A CA 20
ATOM 32925 C C . PHE A 1 3 ? -9.006 0.443 0.870 1.00 0.00 3 PHE A C 20
ATOM 32926 O O . PHE A 1 3 ? -8.408 1.280 0.197 1.00 0.00 3 PHE A O 20
ATOM 32943 N N . SER A 1 4 ? -9.862 -0.436 0.351 1.00 0.00 4 SER A N 20
ATOM 32944 C CA . SER A 1 4 ? -10.170 -0.463 -1.076 1.00 0.00 4 SER A CA 20
ATOM 32945 C C . SER A 1 4 ? -10.737 0.876 -1.528 1.00 0.00 4 SER A C 20
ATOM 32946 O O . SER A 1 4 ? -10.304 1.429 -2.534 1.00 0.00 4 SER A O 20
ATOM 32954 N N . GLU A 1 5 ? -11.691 1.398 -0.764 1.00 0.00 5 GLU A N 20
ATOM 32955 C CA . GLU A 1 5 ? -12.319 2.671 -1.081 1.00 0.00 5 GLU A CA 20
ATOM 32956 C C . GLU A 1 5 ? -11.305 3.803 -1.057 1.00 0.00 5 GLU A C 20
ATOM 32957 O O . GLU A 1 5 ? -11.226 4.593 -1.992 1.00 0.00 5 GLU A O 20
ATOM 32969 N N . CYS A 1 6 ? -10.524 3.857 0.013 1.00 0.00 6 CYS A N 20
ATOM 32970 C CA . CYS A 1 6 ? -9.544 4.920 0.200 1.00 0.00 6 CYS A CA 20
ATOM 32971 C C . CYS A 1 6 ? -8.487 4.866 -0.894 1.00 0.00 6 CYS A C 20
ATOM 32972 O O . CYS A 1 6 ? -8.146 5.886 -1.498 1.00 0.00 6 CYS A O 20
ATOM 32980 N N . ALA A 1 7 ? -7.981 3.668 -1.145 1.00 0.00 7 ALA A N 20
ATOM 32981 C CA . ALA A 1 7 ? -7.000 3.456 -2.204 1.00 0.00 7 ALA A CA 20
ATOM 32982 C C . ALA A 1 7 ? -7.584 3.827 -3.563 1.00 0.00 7 ALA A C 20
ATOM 32983 O O . ALA A 1 7 ? -6.927 4.482 -4.371 1.00 0.00 7 ALA A O 20
ATOM 32990 N N . ALA A 1 8 ? -8.822 3.408 -3.805 1.00 0.00 8 ALA A N 20
ATOM 32991 C CA . ALA A 1 8 ? -9.512 3.730 -5.048 1.00 0.00 8 ALA A CA 20
ATOM 32992 C C . ALA A 1 8 ? -9.697 5.235 -5.196 1.00 0.00 8 ALA A C 20
ATOM 32993 O O . ALA A 1 8 ? -9.550 5.773 -6.287 1.00 0.00 8 ALA A O 20
ATOM 33000 N N . LEU A 1 9 ? -10.018 5.905 -4.096 1.00 0.00 9 LEU A N 20
ATOM 33001 C CA . LEU A 1 9 ? -10.173 7.356 -4.100 1.00 0.00 9 LEU A CA 20
ATOM 33002 C C . LEU A 1 9 ? -8.851 8.038 -4.426 1.00 0.00 9 LEU A C 20
ATOM 33003 O O . LEU A 1 9 ? -8.815 8.996 -5.192 1.00 0.00 9 LEU A O 20
ATOM 33019 N N . TYR A 1 10 ? -7.768 7.531 -3.851 1.00 0.00 10 TYR A N 20
ATOM 33020 C CA . TYR A 1 10 ? -6.435 8.053 -4.131 1.00 0.00 10 TYR A CA 20
ATOM 33021 C C . TYR A 1 10 ? -6.138 7.965 -5.622 1.00 0.00 10 TYR A C 20
ATOM 33022 O O . TYR A 1 10 ? -5.638 8.915 -6.230 1.00 0.00 10 TYR A O 20
ATOM 33040 N N . ILE A 1 11 ? -6.451 6.816 -6.193 1.00 0.00 11 ILE A N 20
ATOM 33041 C CA . ILE A 1 11 ? -6.233 6.570 -7.613 1.00 0.00 11 ILE A CA 20
ATOM 33042 C C . ILE A 1 11 ? -7.190 7.396 -8.474 1.00 0.00 11 ILE A C 20
ATOM 33043 O O . ILE A 1 11 ? -6.769 8.093 -9.391 1.00 0.00 11 ILE A O 20
ATOM 33059 N N . LYS A 1 12 ? -8.473 7.336 -8.145 1.00 0.00 12 LYS A N 20
ATOM 33060 C CA . LYS A 1 12 ? -9.519 7.989 -8.926 1.00 0.00 12 LYS A CA 20
ATOM 33061 C C . LYS A 1 12 ? -9.383 9.513 -8.886 1.00 0.00 12 LYS A C 20
ATOM 33062 O O . LYS A 1 12 ? -9.642 10.193 -9.875 1.00 0.00 12 LYS A O 20
ATOM 33081 N N . ALA A 1 13 ? -8.945 10.048 -7.757 1.00 0.00 13 ALA A N 20
ATOM 33082 C CA . ALA A 1 13 ? -8.769 11.490 -7.628 1.00 0.00 13 ALA A CA 20
ATOM 33083 C C . ALA A 1 13 ? -7.469 11.954 -8.279 1.00 0.00 13 ALA A C 20
ATOM 33084 O O . ALA A 1 13 ? -7.125 13.134 -8.216 1.00 0.00 13 ALA A O 20
ATOM 33091 N N . HIS A 1 14 ? -6.739 11.027 -8.895 1.00 0.00 14 HIS A N 20
ATOM 33092 C CA . HIS A 1 14 ? -5.495 11.368 -9.580 1.00 0.00 14 HIS A CA 20
ATOM 33093 C C . HIS A 1 14 ? -5.391 10.663 -10.929 1.00 0.00 14 HIS A C 20
ATOM 33094 O O . HIS A 1 14 ? -4.368 10.755 -11.596 1.00 0.00 14 HIS A O 20
ATOM 33109 N N . ARG A 1 15 ? -6.451 9.974 -11.336 1.00 0.00 15 ARG A N 20
ATOM 33110 C CA . ARG A 1 15 ? -6.424 9.211 -12.582 1.00 0.00 15 ARG A CA 20
ATOM 33111 C C . ARG A 1 15 ? -6.254 10.139 -13.782 1.00 0.00 15 ARG A C 20
ATOM 33112 O O . ARG A 1 15 ? -5.511 9.835 -14.714 1.00 0.00 15 ARG A O 20
ATOM 33133 N N . SER A 1 16 ? -6.922 11.285 -13.742 1.00 0.00 16 SER A N 20
ATOM 33134 C CA . SER A 1 16 ? -6.799 12.275 -14.792 1.00 0.00 16 SER A CA 20
ATOM 33135 C C . SER A 1 16 ? -5.429 12.948 -14.745 1.00 0.00 16 SER A C 20
ATOM 33136 O O . SER A 1 16 ? -4.964 13.518 -15.733 1.00 0.00 16 SER A O 20
ATOM 33144 N N . SER A 1 17 ? -4.788 12.878 -13.594 1.00 0.00 17 SER A N 20
ATOM 33145 C CA . SER A 1 17 ? -3.457 13.417 -13.429 1.00 0.00 17 SER A CA 20
ATOM 33146 C C . SER A 1 17 ? -2.420 12.439 -13.974 1.00 0.00 17 SER A C 20
ATOM 33147 O O . SER A 1 17 ? -1.449 12.842 -14.619 1.00 0.00 17 SER A O 20
ATOM 33155 N N . TRP A 1 18 ? -2.642 11.152 -13.720 1.00 0.00 18 TRP A N 20
ATOM 33156 C CA . TRP A 1 18 ? -1.714 10.109 -14.141 1.00 0.00 18 TRP A CA 20
ATOM 33157 C C . TRP A 1 18 ? -1.844 9.816 -15.629 1.00 0.00 18 TRP A C 20
ATOM 33158 O O . TRP A 1 18 ? -0.859 9.440 -16.272 1.00 0.00 18 TRP A O 20
ATOM 33179 N N . LYS A 1 19 ? -3.058 9.977 -16.168 1.00 0.00 19 LYS A N 20
ATOM 33180 C CA . LYS A 1 19 ? -3.315 9.727 -17.567 1.00 0.00 19 LYS A CA 20
ATOM 33181 C C . LYS A 1 19 ? -3.400 8.203 -17.777 1.00 0.00 19 LYS A C 20
ATOM 33182 O O . LYS A 1 19 ? -3.638 7.537 -16.770 1.00 0.00 19 LYS A O 20
ATOM 33201 N N . ASN A 1 20 ? -3.258 7.547 -18.950 1.00 0.00 20 ASN A N 20
ATOM 33202 C CA . ASN A 1 20 ? -2.123 7.487 -19.923 1.00 0.00 20 ASN A CA 20
ATOM 33203 C C . ASN A 1 20 ? -1.061 6.556 -19.364 1.00 0.00 20 ASN A C 20
ATOM 33204 O O . ASN A 1 20 ? -0.597 6.731 -18.239 1.00 0.00 20 ASN A O 20
ATOM 33215 N N . THR A 1 21 ? -0.705 5.565 -20.183 1.00 0.00 21 THR A N 20
ATOM 33216 C CA . THR A 1 21 ? 0.162 4.432 -19.816 1.00 0.00 21 THR A CA 20
ATOM 33217 C C . THR A 1 21 ? -0.507 3.521 -18.789 1.00 0.00 21 THR A C 20
ATOM 33218 O O . THR A 1 21 ? -1.566 3.837 -18.238 1.00 0.00 21 THR A O 20
ATOM 33229 N N . LYS A 1 22 ? 0.117 2.378 -18.539 1.00 0.00 22 LYS A N 20
ATOM 33230 C CA . LYS A 1 22 ? -0.410 1.391 -17.603 1.00 0.00 22 LYS A CA 20
ATOM 33231 C C . LYS A 1 22 ? -0.017 1.721 -16.165 1.00 0.00 22 LYS A C 20
ATOM 33232 O O . LYS A 1 22 ? -0.171 0.899 -15.269 1.00 0.00 22 LYS A O 20
ATOM 33251 N N . HIS A 1 23 ? 0.487 2.927 -15.955 1.00 0.00 23 HIS A N 20
ATOM 33252 C CA . HIS A 1 23 ? 0.905 3.377 -14.627 1.00 0.00 23 HIS A CA 20
ATOM 33253 C C . HIS A 1 23 ? -0.280 3.389 -13.664 1.00 0.00 23 HIS A C 20
ATOM 33254 O O . HIS A 1 23 ? -0.179 2.894 -12.544 1.00 0.00 23 HIS A O 20
ATOM 33269 N N . ALA A 1 24 ? -1.408 3.933 -14.118 1.00 0.00 24 ALA A N 20
ATOM 33270 C CA . ALA A 1 24 ? -2.620 3.976 -13.305 1.00 0.00 24 ALA A CA 20
ATOM 33271 C C . ALA A 1 24 ? -3.164 2.568 -13.083 1.00 0.00 24 ALA A C 20
ATOM 33272 O O . ALA A 1 24 ? -3.698 2.252 -12.019 1.00 0.00 24 ALA A O 20
ATOM 33279 N N . ASP A 1 25 ? -3.015 1.728 -14.102 1.00 0.00 25 ASP A N 20
ATOM 33280 C CA . ASP A 1 25 ? -3.428 0.329 -14.022 1.00 0.00 25 ASP A CA 20
ATOM 33281 C C . ASP A 1 25 ? -2.615 -0.390 -12.959 1.00 0.00 25 ASP A C 20
ATOM 33282 O O . ASP A 1 25 ? -3.162 -1.085 -12.111 1.00 0.00 25 ASP A O 20
ATOM 33291 N N . GLN A 1 26 ? -1.304 -0.177 -13.001 1.00 0.00 26 GLN A N 20
ATOM 33292 C CA . GLN A 1 26 ? -0.376 -0.791 -12.063 1.00 0.00 26 GLN A CA 20
ATOM 33293 C C . GLN A 1 26 ? -0.728 -0.450 -10.619 1.00 0.00 26 GLN A C 20
ATOM 33294 O O . GLN A 1 26 ? -0.656 -1.306 -9.739 1.00 0.00 26 GLN A O 20
ATOM 33308 N N . TRP A 1 27 ? -1.115 0.796 -10.380 1.00 0.00 27 TRP A N 20
ATOM 33309 C CA . TRP A 1 27 ? -1.531 1.216 -9.046 1.00 0.00 27 TRP A CA 20
ATOM 33310 C C . TRP A 1 27 ? -2.732 0.404 -8.566 1.00 0.00 27 TRP A C 20
ATOM 33311 O O . TRP A 1 27 ? -2.712 -0.165 -7.475 1.00 0.00 27 TRP A O 20
ATOM 33332 N N . THR A 1 28 ? -3.763 0.335 -9.394 1.00 0.00 28 THR A N 20
ATOM 33333 C CA . THR A 1 28 ? -4.988 -0.370 -9.038 1.00 0.00 28 THR A CA 20
ATOM 33334 C C . THR A 1 28 ? -4.773 -1.886 -8.990 1.00 0.00 28 THR A C 20
ATOM 33335 O O . THR A 1 28 ? -5.173 -2.551 -8.033 1.00 0.00 28 THR A O 20
ATOM 33346 N N . ASN A 1 29 ? -4.117 -2.408 -10.019 1.00 0.00 29 ASN A N 20
ATOM 33347 C CA . ASN A 1 29 ? -3.972 -3.847 -10.222 1.00 0.00 29 ASN A CA 20
ATOM 33348 C C . ASN A 1 29 ? -3.276 -4.524 -9.044 1.00 0.00 29 ASN A C 20
ATOM 33349 O O . ASN A 1 29 ? -3.776 -5.514 -8.510 1.00 0.00 29 ASN A O 20
ATOM 33360 N N . THR A 1 30 ? -2.144 -3.983 -8.622 1.00 0.00 30 THR A N 20
ATOM 33361 C CA . THR A 1 30 ? -1.361 -4.603 -7.564 1.00 0.00 30 THR A CA 20
ATOM 33362 C C . THR A 1 30 ? -2.115 -4.586 -6.231 1.00 0.00 30 THR A C 20
ATOM 33363 O O . THR A 1 30 ? -2.202 -5.608 -5.546 1.00 0.00 30 THR A O 20
ATOM 33374 N N . ILE A 1 31 ? -2.684 -3.433 -5.883 1.00 0.00 31 ILE A N 20
ATOM 33375 C CA . ILE A 1 31 ? -3.399 -3.290 -4.619 1.00 0.00 31 ILE A CA 20
ATOM 33376 C C . ILE A 1 31 ? -4.629 -4.187 -4.588 1.00 0.00 31 ILE A C 20
ATOM 33377 O O . ILE A 1 31 ? -4.877 -4.885 -3.602 1.00 0.00 31 ILE A O 20
ATOM 33393 N N . LYS A 1 32 ? -5.376 -4.183 -5.683 1.00 0.00 32 LYS A N 20
ATOM 33394 C CA . LYS A 1 32 ? -6.584 -4.983 -5.791 1.00 0.00 32 LYS A CA 20
ATOM 33395 C C . LYS A 1 32 ? -6.263 -6.461 -5.595 1.00 0.00 32 LYS A C 20
ATOM 33396 O O . LYS A 1 32 ? -7.025 -7.199 -4.970 1.00 0.00 32 LYS A O 20
ATOM 33415 N N . THR A 1 33 ? -5.126 -6.879 -6.128 1.00 0.00 33 THR A N 20
ATOM 33416 C CA . THR A 1 33 ? -4.770 -8.288 -6.155 1.00 0.00 33 THR A CA 20
ATOM 33417 C C . THR A 1 33 ? -4.152 -8.749 -4.832 1.00 0.00 33 THR A C 20
ATOM 33418 O O . THR A 1 33 ? -4.607 -9.724 -4.231 1.00 0.00 33 THR A O 20
ATOM 33429 N N . TYR A 1 34 ? -3.118 -8.053 -4.384 1.00 0.00 34 TYR A N 20
ATOM 33430 C CA . TYR A 1 34 ? -2.387 -8.462 -3.192 1.00 0.00 34 TYR A CA 20
ATOM 33431 C C . TYR A 1 34 ? -3.081 -8.033 -1.901 1.00 0.00 34 TYR A C 20
ATOM 33432 O O . TYR A 1 34 ? -3.277 -8.846 -1.001 1.00 0.00 34 TYR A O 20
ATOM 33450 N N . CYS A 1 35 ? -3.468 -6.767 -1.819 1.00 0.00 35 CYS A N 20
ATOM 33451 C CA . CYS A 1 35 ? -4.040 -6.225 -0.588 1.00 0.00 35 CYS A CA 20
ATOM 33452 C C . CYS A 1 35 ? -5.523 -6.564 -0.463 1.00 0.00 35 CYS A C 20
ATOM 33453 O O . CYS A 1 35 ? -6.048 -6.672 0.648 1.00 0.00 35 CYS A O 20
ATOM 33461 N N . GLY A 1 36 ? -6.173 -6.744 -1.607 1.00 0.00 36 GLY A N 20
ATOM 33462 C CA . GLY A 1 36 ? -7.605 -7.008 -1.657 1.00 0.00 36 GLY A CA 20
ATOM 33463 C C . GLY A 1 36 ? -8.086 -8.071 -0.672 1.00 0.00 36 GLY A C 20
ATOM 33464 O O . GLY A 1 36 ? -8.859 -7.764 0.233 1.00 0.00 36 GLY A O 20
ATOM 33468 N N . PRO A 1 37 ? -7.641 -9.334 -0.818 1.00 0.00 37 PRO A N 20
ATOM 33469 C CA . PRO A 1 37 ? -8.127 -10.455 0.008 1.00 0.00 37 PRO A CA 20
ATOM 33470 C C . PRO A 1 37 ? -7.817 -10.320 1.502 1.00 0.00 37 PRO A C 20
ATOM 33471 O O . PRO A 1 37 ? -8.319 -11.101 2.314 1.00 0.00 37 PRO A O 20
ATOM 33482 N N . VAL A 1 38 ? -7.000 -9.343 1.870 1.00 0.00 38 VAL A N 20
ATOM 33483 C CA . VAL A 1 38 ? -6.609 -9.179 3.262 1.00 0.00 38 VAL A CA 20
ATOM 33484 C C . VAL A 1 38 ? -7.124 -7.859 3.836 1.00 0.00 38 VAL A C 20
ATOM 33485 O O . VAL A 1 38 ? -8.136 -7.834 4.531 1.00 0.00 38 VAL A O 20
ATOM 33498 N N . ILE A 1 39 ? -6.443 -6.763 3.518 1.00 0.00 39 ILE A N 20
ATOM 33499 C CA . ILE A 1 39 ? -6.757 -5.469 4.119 1.00 0.00 39 ILE A CA 20
ATOM 33500 C C . ILE A 1 39 ? -7.725 -4.673 3.257 1.00 0.00 39 ILE A C 20
ATOM 33501 O O . ILE A 1 39 ? -8.190 -3.611 3.663 1.00 0.00 39 ILE A O 20
ATOM 33517 N N . GLY A 1 40 ? -8.029 -5.205 2.081 1.00 0.00 40 GLY A N 20
ATOM 33518 C CA . GLY A 1 40 ? -8.918 -4.535 1.149 1.00 0.00 40 GLY A CA 20
ATOM 33519 C C . GLY A 1 40 ? -10.234 -4.091 1.773 1.00 0.00 40 GLY A C 20
ATOM 33520 O O . GLY A 1 40 ? -10.522 -2.891 1.812 1.00 0.00 40 GLY A O 20
ATOM 33524 N N . PRO A 1 41 ? -11.072 -5.030 2.244 1.00 0.00 41 PRO A N 20
ATOM 33525 C CA . PRO A 1 41 ? -12.377 -4.714 2.823 1.00 0.00 41 PRO A CA 20
ATOM 33526 C C . PRO A 1 41 ? -12.290 -4.258 4.278 1.00 0.00 41 PRO A C 20
ATOM 33527 O O . PRO A 1 41 ? -13.312 -4.064 4.939 1.00 0.00 41 PRO A O 20
ATOM 33538 N N . LEU A 1 42 ? -11.074 -4.097 4.780 1.00 0.00 42 LEU A N 20
ATOM 33539 C CA . LEU A 1 42 ? -10.874 -3.648 6.150 1.00 0.00 42 LEU A CA 20
ATOM 33540 C C . LEU A 1 42 ? -10.857 -2.126 6.212 1.00 0.00 42 LEU A C 20
ATOM 33541 O O . LEU A 1 42 ? -10.590 -1.462 5.211 1.00 0.00 42 LEU A O 20
ATOM 33557 N N . SER A 1 43 ? -11.159 -1.585 7.382 1.00 0.00 43 SER A N 20
ATOM 33558 C CA . SER A 1 43 ? -11.145 -0.165 7.608 1.00 0.00 43 SER A CA 20
ATOM 33559 C C . SER A 1 43 ? -9.743 0.404 7.378 1.00 0.00 43 SER A C 20
ATOM 33560 O O . SER A 1 43 ? -8.748 -0.170 7.829 1.00 0.00 43 SER A O 20
ATOM 33568 N N . VAL A 1 44 ? -9.675 1.537 6.682 1.00 0.00 44 VAL A N 20
ATOM 33569 C CA . VAL A 1 44 ? -8.397 2.141 6.305 1.00 0.00 44 VAL A CA 20
ATOM 33570 C C . VAL A 1 44 ? -7.583 2.565 7.538 1.00 0.00 44 VAL A C 20
ATOM 33571 O O . VAL A 1 44 ? -6.352 2.642 7.490 1.00 0.00 44 VAL A O 20
ATOM 33584 N N . GLN A 1 45 ? -8.268 2.821 8.645 1.00 0.00 45 GLN A N 20
ATOM 33585 C CA . GLN A 1 45 ? -7.599 3.226 9.871 1.00 0.00 45 GLN A CA 20
ATOM 33586 C C . GLN A 1 45 ? -7.029 2.002 10.585 1.00 0.00 45 GLN A C 20
ATOM 33587 O O . GLN A 1 45 ? -5.946 2.059 11.169 1.00 0.00 45 GLN A O 20
ATOM 33601 N N . ASP A 1 46 ? -7.744 0.888 10.477 1.00 0.00 46 ASP A N 20
ATOM 33602 C CA . ASP A 1 46 ? -7.387 -0.345 11.173 1.00 0.00 46 ASP A CA 20
ATOM 33603 C C . ASP A 1 46 ? -6.146 -0.994 10.581 1.00 0.00 46 ASP A C 20
ATOM 33604 O O . ASP A 1 46 ? -5.527 -1.844 11.221 1.00 0.00 46 ASP A O 20
ATOM 33613 N N . VAL A 1 47 ? -5.801 -0.612 9.355 1.00 0.00 47 VAL A N 20
ATOM 33614 C CA . VAL A 1 47 ? -4.619 -1.150 8.690 1.00 0.00 47 VAL A CA 20
ATOM 33615 C C . VAL A 1 47 ? -3.350 -0.794 9.463 1.00 0.00 47 VAL A C 20
ATOM 33616 O O . VAL A 1 47 ? -2.929 0.367 9.487 1.00 0.00 47 VAL A O 20
ATOM 33629 N N . ASP A 1 48 ? -2.753 -1.797 10.101 1.00 0.00 48 ASP A N 20
ATOM 33630 C CA . ASP A 1 48 ? -1.534 -1.596 10.877 1.00 0.00 48 ASP A CA 20
ATOM 33631 C C . ASP A 1 48 ? -0.417 -2.503 10.366 1.00 0.00 48 ASP A C 20
ATOM 33632 O O . ASP A 1 48 ? -0.576 -3.191 9.357 1.00 0.00 48 ASP A O 20
ATOM 33641 N N . THR A 1 49 ? 0.700 -2.509 11.081 1.00 0.00 49 THR A N 20
ATOM 33642 C CA . THR A 1 49 ? 1.878 -3.271 10.684 1.00 0.00 49 THR A CA 20
ATOM 33643 C C . THR A 1 49 ? 1.573 -4.763 10.564 1.00 0.00 49 THR A C 20
ATOM 33644 O O . THR A 1 49 ? 2.006 -5.417 9.615 1.00 0.00 49 THR A O 20
ATOM 33655 N N . LYS A 1 50 ? 0.811 -5.285 11.519 1.00 0.00 50 LYS A N 20
ATOM 33656 C CA . LYS A 1 50 ? 0.501 -6.708 11.576 1.00 0.00 50 LYS A CA 20
ATOM 33657 C C . LYS A 1 50 ? -0.252 -7.143 10.326 1.00 0.00 50 LYS A C 20
ATOM 33658 O O . LYS A 1 50 ? 0.063 -8.167 9.716 1.00 0.00 50 LYS A O 20
ATOM 33677 N N . LEU A 1 51 ? -1.237 -6.348 9.945 1.00 0.00 51 LEU A N 20
ATOM 33678 C CA . LEU A 1 51 ? -2.046 -6.635 8.775 1.00 0.00 51 LEU A CA 20
ATOM 33679 C C . LEU A 1 51 ? -1.212 -6.557 7.498 1.00 0.00 51 LEU A C 20
ATOM 33680 O O . LEU A 1 51 ? -1.367 -7.379 6.593 1.00 0.00 51 LEU A O 20
ATOM 33696 N N . ILE A 1 52 ? -0.321 -5.575 7.438 1.00 0.00 52 ILE A N 20
ATOM 33697 C CA . ILE A 1 52 ? 0.531 -5.384 6.271 1.00 0.00 52 ILE A CA 20
ATOM 33698 C C . ILE A 1 52 ? 1.561 -6.510 6.150 1.00 0.00 52 ILE A C 20
ATOM 33699 O O . ILE A 1 52 ? 1.817 -7.014 5.054 1.00 0.00 52 ILE A O 20
ATOM 33715 N N . MET A 1 53 ? 2.136 -6.915 7.281 1.00 0.00 53 MET A N 20
ATOM 33716 C CA . MET A 1 53 ? 3.138 -7.981 7.296 1.00 0.00 53 MET A CA 20
ATOM 33717 C C . MET A 1 53 ? 2.576 -9.281 6.740 1.00 0.00 53 MET A C 20
ATOM 33718 O O . MET A 1 53 ? 3.254 -9.980 5.989 1.00 0.00 53 MET A O 20
ATOM 33732 N N . LYS A 1 54 ? 1.337 -9.599 7.105 1.00 0.00 54 LYS A N 20
ATOM 33733 C CA . LYS A 1 54 ? 0.689 -10.816 6.629 1.00 0.00 54 LYS A CA 20
ATOM 33734 C C . LYS A 1 54 ? 0.653 -10.867 5.103 1.00 0.00 54 LYS A C 20
ATOM 33735 O O . LYS A 1 54 ? 0.824 -11.928 4.505 1.00 0.00 54 LYS A O 20
ATOM 33754 N N . VAL A 1 55 ? 0.432 -9.714 4.483 1.00 0.00 55 VAL A N 20
ATOM 33755 C CA . VAL A 1 55 ? 0.361 -9.626 3.033 1.00 0.00 55 VAL A CA 20
ATOM 33756 C C . VAL A 1 55 ? 1.747 -9.774 2.407 1.00 0.00 55 VAL A C 20
ATOM 33757 O O . VAL A 1 55 ? 1.944 -10.576 1.498 1.00 0.00 55 VAL A O 20
ATOM 33770 N N . LEU A 1 56 ? 2.704 -9.015 2.928 1.00 0.00 56 LEU A N 20
ATOM 33771 C CA . LEU A 1 56 ? 4.036 -8.922 2.328 1.00 0.00 56 LEU A CA 20
ATOM 33772 C C . LEU A 1 56 ? 4.874 -10.174 2.566 1.00 0.00 56 LEU A C 20
ATOM 33773 O O . LEU A 1 56 ? 5.666 -10.562 1.708 1.00 0.00 56 LEU A O 20
ATOM 33789 N N . ASP A 1 57 ? 4.680 -10.797 3.724 1.00 0.00 57 ASP A N 20
ATOM 33790 C CA . ASP A 1 57 ? 5.523 -11.912 4.179 1.00 0.00 57 ASP A CA 20
ATOM 33791 C C . ASP A 1 57 ? 5.731 -12.986 3.100 1.00 0.00 57 ASP A C 20
ATOM 33792 O O . ASP A 1 57 ? 6.871 -13.297 2.755 1.00 0.00 57 ASP A O 20
ATOM 33801 N N . PRO A 1 58 ? 4.650 -13.571 2.542 1.00 0.00 58 PRO A N 20
ATOM 33802 C CA . PRO A 1 58 ? 4.776 -14.633 1.537 1.00 0.00 58 PRO A CA 20
ATOM 33803 C C . PRO A 1 58 ? 5.245 -14.117 0.176 1.00 0.00 58 PRO A C 20
ATOM 33804 O O . PRO A 1 58 ? 5.695 -14.893 -0.666 1.00 0.00 58 PRO A O 20
ATOM 33815 N N . ILE A 1 59 ? 5.159 -12.808 -0.035 1.00 0.00 59 ILE A N 20
ATOM 33816 C CA . ILE A 1 59 ? 5.504 -12.226 -1.328 1.00 0.00 59 ILE A CA 20
ATOM 33817 C C . ILE A 1 59 ? 7.016 -12.116 -1.486 1.00 0.00 59 ILE A C 20
ATOM 33818 O O . ILE A 1 59 ? 7.533 -12.200 -2.598 1.00 0.00 59 ILE A O 20
ATOM 33834 N N . TRP A 1 60 ? 7.727 -11.957 -0.371 1.00 0.00 60 TRP A N 20
ATOM 33835 C CA . TRP A 1 60 ? 9.183 -11.808 -0.402 1.00 0.00 60 TRP A CA 20
ATOM 33836 C C . TRP A 1 60 ? 9.859 -12.998 -1.086 1.00 0.00 60 TRP A C 20
ATOM 33837 O O . TRP A 1 60 ? 10.897 -12.849 -1.732 1.00 0.00 60 TRP A O 20
ATOM 33858 N N . GLU A 1 61 ? 9.269 -14.175 -0.935 1.00 0.00 61 GLU A N 20
ATOM 33859 C CA . GLU A 1 61 ? 9.818 -15.385 -1.505 1.00 0.00 61 GLU A CA 20
ATOM 33860 C C . GLU A 1 61 ? 9.530 -15.484 -3.000 1.00 0.00 61 GLU A C 20
ATOM 33861 O O . GLU A 1 61 ? 10.337 -16.018 -3.763 1.00 0.00 61 GLU A O 20
ATOM 33873 N N . GLN A 1 62 ? 8.387 -14.956 -3.409 1.00 0.00 62 GLN A N 20
ATOM 33874 C CA . GLN A 1 62 ? 7.944 -15.066 -4.791 1.00 0.00 62 GLN A CA 20
ATOM 33875 C C . GLN A 1 62 ? 8.420 -13.886 -5.628 1.00 0.00 62 GLN A C 20
ATOM 33876 O O . GLN A 1 62 ? 9.102 -14.062 -6.638 1.00 0.00 62 GLN A O 20
ATOM 33890 N N . LYS A 1 63 ? 8.065 -12.683 -5.195 1.00 0.00 63 LYS A N 20
ATOM 33891 C CA . LYS A 1 63 ? 8.371 -11.468 -5.941 1.00 0.00 63 LYS A CA 20
ATOM 33892 C C . LYS A 1 63 ? 8.761 -10.343 -4.983 1.00 0.00 63 LYS A C 20
ATOM 33893 O O . LYS A 1 63 ? 7.940 -9.487 -4.650 1.00 0.00 63 LYS A O 20
ATOM 33912 N N . PRO A 1 64 ? 10.022 -10.342 -4.513 1.00 0.00 64 PRO A N 20
ATOM 33913 C CA . PRO A 1 64 ? 10.496 -9.389 -3.499 1.00 0.00 64 PRO A CA 20
ATOM 33914 C C . PRO A 1 64 ? 10.370 -7.934 -3.942 1.00 0.00 64 PRO A C 20
ATOM 33915 O O . PRO A 1 64 ? 9.930 -7.075 -3.172 1.00 0.00 64 PRO A O 20
ATOM 33926 N N . GLU A 1 65 ? 10.751 -7.661 -5.184 1.00 0.00 65 GLU A N 20
ATOM 33927 C CA . GLU A 1 65 ? 10.678 -6.326 -5.735 1.00 0.00 65 GLU A CA 20
ATOM 33928 C C . GLU A 1 65 ? 9.233 -5.841 -5.781 1.00 0.00 65 GLU A C 20
ATOM 33929 O O . GLU A 1 65 ? 8.939 -4.687 -5.474 1.00 0.00 65 GLU A O 20
ATOM 33941 N N . THR A 1 66 ? 8.334 -6.744 -6.142 1.00 0.00 66 THR A N 20
ATOM 33942 C CA . THR A 1 66 ? 6.919 -6.427 -6.219 1.00 0.00 66 THR A CA 20
ATOM 33943 C C . THR A 1 66 ? 6.366 -6.116 -4.831 1.00 0.00 66 THR A C 20
ATOM 33944 O O . THR A 1 66 ? 5.523 -5.235 -4.669 1.00 0.00 66 THR A O 20
ATOM 33955 N N . ALA A 1 67 ? 6.868 -6.830 -3.831 1.00 0.00 67 ALA A N 20
ATOM 33956 C CA . ALA A 1 67 ? 6.462 -6.610 -2.452 1.00 0.00 67 ALA A CA 20
ATOM 33957 C C . ALA A 1 67 ? 6.854 -5.211 -1.986 1.00 0.00 67 ALA A C 20
ATOM 33958 O O . ALA A 1 67 ? 6.068 -4.520 -1.336 1.00 0.00 67 ALA A O 20
ATOM 33965 N N . SER A 1 68 ? 8.062 -4.787 -2.330 1.00 0.00 68 SER A N 20
ATOM 33966 C CA . SER A 1 68 ? 8.524 -3.459 -1.961 1.00 0.00 68 SER A CA 20
ATOM 33967 C C . SER A 1 68 ? 7.749 -2.397 -2.739 1.00 0.00 68 SER A C 20
ATOM 33968 O O . SER A 1 68 ? 7.369 -1.364 -2.186 1.00 0.00 68 SER A O 20
ATOM 33976 N N . ARG A 1 69 ? 7.491 -2.668 -4.016 1.00 0.00 69 ARG A N 20
ATOM 33977 C CA . ARG A 1 69 ? 6.687 -1.780 -4.834 1.00 0.00 69 ARG A CA 20
ATOM 33978 C C . ARG A 1 69 ? 5.275 -1.668 -4.264 1.00 0.00 69 ARG A C 20
ATOM 33979 O O . ARG A 1 69 ? 4.652 -0.609 -4.322 1.00 0.00 69 ARG A O 20
ATOM 34000 N N . LEU A 1 70 ? 4.771 -2.771 -3.717 1.00 0.00 70 LEU A N 20
ATOM 34001 C CA . LEU A 1 70 ? 3.462 -2.779 -3.079 1.00 0.00 70 LEU A CA 20
ATOM 34002 C C . LEU A 1 70 ? 3.457 -1.852 -1.870 1.00 0.00 70 LEU A C 20
ATOM 34003 O O . LEU A 1 70 ? 2.484 -1.135 -1.636 1.00 0.00 70 LEU A O 20
ATOM 34019 N N . ARG A 1 71 ? 4.559 -1.853 -1.122 1.00 0.00 71 ARG A N 20
ATOM 34020 C CA . ARG A 1 71 ? 4.707 -0.967 0.019 1.00 0.00 71 ARG A CA 20
ATOM 34021 C C . ARG A 1 71 ? 4.591 0.481 -0.424 1.00 0.00 71 ARG A C 20
ATOM 34022 O O . ARG A 1 71 ? 3.955 1.284 0.244 1.00 0.00 71 ARG A O 20
ATOM 34043 N N . GLY A 1 72 ? 5.206 0.798 -1.559 1.00 0.00 72 GLY A N 20
ATOM 34044 C CA . GLY A 1 72 ? 5.143 2.143 -2.096 1.00 0.00 72 GLY A CA 20
ATOM 34045 C C . GLY A 1 72 ? 3.721 2.569 -2.397 1.00 0.00 72 GLY A C 20
ATOM 34046 O O . GLY A 1 72 ? 3.352 3.727 -2.188 1.00 0.00 72 GLY A O 20
ATOM 34050 N N . ARG A 1 73 ? 2.917 1.630 -2.888 1.00 0.00 73 ARG A N 20
ATOM 34051 C CA . ARG A 1 73 ? 1.507 1.884 -3.130 1.00 0.00 73 ARG A CA 20
ATOM 34052 C C . ARG A 1 73 ? 0.785 2.178 -1.816 1.00 0.00 73 ARG A C 20
ATOM 34053 O O . ARG A 1 73 ? 0.097 3.188 -1.693 1.00 0.00 73 ARG A O 20
ATOM 34074 N N . ILE A 1 74 ? 0.985 1.310 -0.830 1.00 0.00 74 ILE A N 20
ATOM 34075 C CA . ILE A 1 74 ? 0.314 1.440 0.463 1.00 0.00 74 ILE A CA 20
ATOM 34076 C C . ILE A 1 74 ? 0.789 2.691 1.200 1.00 0.00 74 ILE A C 20
ATOM 34077 O O . ILE A 1 74 ? -0.019 3.442 1.744 1.00 0.00 74 ILE A O 20
ATOM 34093 N N . GLU A 1 75 ? 2.099 2.917 1.188 1.00 0.00 75 GLU A N 20
ATOM 34094 C CA . GLU A 1 75 ? 2.707 4.075 1.841 1.00 0.00 75 GLU A CA 20
ATOM 34095 C C . GLU A 1 75 ? 2.085 5.371 1.339 1.00 0.00 75 GLU A C 20
ATOM 34096 O O . GLU A 1 75 ? 1.690 6.229 2.128 1.00 0.00 75 GLU A O 20
ATOM 34108 N N . SER A 1 76 ? 1.975 5.492 0.026 1.00 0.00 76 SER A N 20
ATOM 34109 C CA . SER A 1 76 ? 1.425 6.692 -0.586 1.00 0.00 76 SER A CA 20
ATOM 34110 C C . SER A 1 76 ? -0.056 6.861 -0.244 1.00 0.00 76 SER A C 20
ATOM 34111 O O . SER A 1 76 ? -0.528 7.980 -0.026 1.00 0.00 76 SER A O 20
ATOM 34119 N N . VAL A 1 77 ? -0.781 5.748 -0.179 1.00 0.00 77 VAL A N 20
ATOM 34120 C CA . VAL A 1 77 ? -2.200 5.782 0.156 1.00 0.00 77 VAL A CA 20
ATOM 34121 C C . VAL A 1 77 ? -2.400 6.144 1.627 1.00 0.00 77 VAL A C 20
ATOM 34122 O O . VAL A 1 77 ? -3.243 6.977 1.958 1.00 0.00 77 VAL A O 20
ATOM 34135 N N . LEU A 1 78 ? -1.608 5.535 2.506 1.00 0.00 78 LEU A N 20
ATOM 34136 C CA . LEU A 1 78 ? -1.706 5.809 3.938 1.00 0.00 78 LEU A CA 20
ATOM 34137 C C . LEU A 1 78 ? -1.336 7.259 4.237 1.00 0.00 78 LEU A C 20
ATOM 34138 O O . LEU A 1 78 ? -1.960 7.902 5.081 1.00 0.00 78 LEU A O 20
ATOM 34154 N N . ASP A 1 79 ? -0.330 7.769 3.535 1.00 0.00 79 ASP A N 20
ATOM 34155 C CA . ASP A 1 79 ? 0.061 9.172 3.661 1.00 0.00 79 ASP A CA 20
ATOM 34156 C C . ASP A 1 79 ? -1.089 10.081 3.244 1.00 0.00 79 ASP A C 20
ATOM 34157 O O . ASP A 1 79 ? -1.437 11.029 3.949 1.00 0.00 79 ASP A O 20
ATOM 34166 N N . TRP A 1 80 ? -1.692 9.763 2.105 1.00 0.00 80 TRP A N 20
ATOM 34167 C CA . TRP A 1 80 ? -2.829 10.518 1.598 1.00 0.00 80 TRP A CA 20
ATOM 34168 C C . TRP A 1 80 ? -3.987 10.457 2.592 1.00 0.00 80 TRP A C 20
ATOM 34169 O O . TRP A 1 80 ? -4.581 11.480 2.933 1.00 0.00 80 TRP A O 20
ATOM 34190 N N . ALA A 1 81 ? -4.284 9.255 3.073 1.00 0.00 81 ALA A N 20
ATOM 34191 C CA . ALA A 1 81 ? -5.356 9.048 4.039 1.00 0.00 81 ALA A CA 20
ATOM 34192 C C . ALA A 1 81 ? -5.099 9.825 5.328 1.00 0.00 81 ALA A C 20
ATOM 34193 O O . ALA A 1 81 ? -6.035 10.258 5.997 1.00 0.00 81 ALA A O 20
ATOM 34200 N N . THR A 1 82 ? -3.830 10.000 5.667 1.00 0.00 82 THR A N 20
ATOM 34201 C CA . THR A 1 82 ? -3.450 10.778 6.837 1.00 0.00 82 THR A CA 20
ATOM 34202 C C . THR A 1 82 ? -3.825 12.247 6.651 1.00 0.00 82 THR A C 20
ATOM 34203 O O . THR A 1 82 ? -4.472 12.848 7.512 1.00 0.00 82 THR A O 20
ATOM 34214 N N . VAL A 1 83 ? -3.447 12.803 5.506 1.00 0.00 83 VAL A N 20
ATOM 34215 C CA . VAL A 1 83 ? -3.726 14.203 5.197 1.00 0.00 83 VAL A CA 20
ATOM 34216 C C . VAL A 1 83 ? -5.228 14.434 5.029 1.00 0.00 83 VAL A C 20
ATOM 34217 O O . VAL A 1 83 ? -5.743 15.504 5.347 1.00 0.00 83 VAL A O 20
ATOM 34230 N N . ARG A 1 84 ? -5.924 13.419 4.534 1.00 0.00 84 ARG A N 20
ATOM 34231 C CA . ARG A 1 84 ? -7.368 13.503 4.343 1.00 0.00 84 ARG A CA 20
ATOM 34232 C C . ARG A 1 84 ? -8.109 13.252 5.654 1.00 0.00 84 ARG A C 20
ATOM 34233 O O . ARG A 1 84 ? -9.312 13.485 5.752 1.00 0.00 84 ARG A O 20
ATOM 34254 N N . GLY A 1 85 ? -7.384 12.777 6.659 1.00 0.00 85 GLY A N 20
ATOM 34255 C CA . GLY A 1 85 ? -7.966 12.576 7.973 1.00 0.00 85 GLY A CA 20
ATOM 34256 C C . GLY A 1 85 ? -8.800 11.315 8.070 1.00 0.00 85 GLY A C 20
ATOM 34257 O O . GLY A 1 85 ? -9.815 11.287 8.765 1.00 0.00 85 GLY A O 20
ATOM 34261 N N . TYR A 1 86 ? -8.375 10.268 7.377 1.00 0.00 86 TYR A N 20
ATOM 34262 C CA . TYR A 1 86 ? -9.074 8.991 7.427 1.00 0.00 86 TYR A CA 20
ATOM 34263 C C . TYR A 1 86 ? -8.422 8.062 8.443 1.00 0.00 86 TYR A C 20
ATOM 34264 O O . TYR A 1 86 ? -9.034 7.098 8.900 1.00 0.00 86 TYR A O 20
ATOM 34282 N N . ARG A 1 87 ? -7.177 8.365 8.794 1.00 0.00 87 ARG A N 20
ATOM 34283 C CA . ARG A 1 87 ? -6.436 7.568 9.764 1.00 0.00 87 ARG A CA 20
ATOM 34284 C C . ARG A 1 87 ? -5.379 8.416 10.458 1.00 0.00 87 ARG A C 20
ATOM 34285 O O . ARG A 1 87 ? -5.211 9.595 10.135 1.00 0.00 87 ARG A O 20
ATOM 34306 N N . GLU A 1 88 ? -4.686 7.819 11.420 1.00 0.00 88 GLU A N 20
ATOM 34307 C CA . GLU A 1 88 ? -3.622 8.504 12.145 1.00 0.00 88 GLU A CA 20
ATOM 34308 C C . GLU A 1 88 ? -2.374 8.662 11.279 1.00 0.00 88 GLU A C 20
ATOM 34309 O O . GLU A 1 88 ? -2.261 8.046 10.217 1.00 0.00 88 GLU A O 20
ATOM 34321 N N . GLY A 1 89 ? -1.428 9.463 11.763 1.00 0.00 89 GLY A N 20
ATOM 34322 C CA . GLY A 1 89 ? -0.292 9.866 10.954 1.00 0.00 89 GLY A CA 20
ATOM 34323 C C . GLY A 1 89 ? 0.868 8.896 10.981 1.00 0.00 89 GLY A C 20
ATOM 34324 O O . GLY A 1 89 ? 1.986 9.252 10.606 1.00 0.00 89 GLY A O 20
ATOM 34328 N N . ASP A 1 90 ? 0.614 7.684 11.430 1.00 0.00 90 ASP A N 20
ATOM 34329 C CA . ASP A 1 90 ? 1.644 6.657 11.430 1.00 0.00 90 ASP A CA 20
ATOM 34330 C C . ASP A 1 90 ? 1.483 5.763 10.214 1.00 0.00 90 ASP A C 20
ATOM 34331 O O . ASP A 1 90 ? 0.372 5.325 9.892 1.00 0.00 90 ASP A O 20
ATOM 34340 N N . ASN A 1 91 ? 2.593 5.503 9.543 1.00 0.00 91 ASN A N 20
ATOM 34341 C CA . ASN A 1 91 ? 2.587 4.747 8.294 1.00 0.00 91 ASN A CA 20
ATOM 34342 C C . ASN A 1 91 ? 3.357 3.439 8.456 1.00 0.00 91 ASN A C 20
ATOM 34343 O O . ASN A 1 91 ? 4.570 3.394 8.248 1.00 0.00 91 ASN A O 20
ATOM 34354 N N . PRO A 1 92 ? 2.663 2.368 8.872 1.00 0.00 92 PRO A N 20
ATOM 34355 C CA . PRO A 1 92 ? 3.278 1.062 9.141 1.00 0.00 92 PRO A CA 20
ATOM 34356 C C . PRO A 1 92 ? 3.801 0.365 7.882 1.00 0.00 92 PRO A C 20
ATOM 34357 O O . PRO A 1 92 ? 4.402 -0.707 7.966 1.00 0.00 92 PRO A O 20
ATOM 34368 N N . ALA A 1 93 ? 3.572 0.966 6.718 1.00 0.00 93 ALA A N 20
ATOM 34369 C CA . ALA A 1 93 ? 4.042 0.390 5.463 1.00 0.00 93 ALA A CA 20
ATOM 34370 C C . ALA A 1 93 ? 5.503 0.750 5.226 1.00 0.00 93 ALA A C 20
ATOM 34371 O O . ALA A 1 93 ? 6.176 0.166 4.371 1.00 0.00 93 ALA A O 20
ATOM 34378 N N . ARG A 1 94 ? 5.989 1.716 5.993 1.00 0.00 94 ARG A N 20
ATOM 34379 C CA . ARG A 1 94 ? 7.375 2.129 5.908 1.00 0.00 94 ARG A CA 20
ATOM 34380 C C . ARG A 1 94 ? 8.144 1.613 7.115 1.00 0.00 94 ARG A C 20
ATOM 34381 O O . ARG A 1 94 ? 7.707 1.755 8.258 1.00 0.00 94 ARG A O 20
ATOM 34402 N N . TRP A 1 95 ? 9.284 1.015 6.843 1.00 0.00 95 TRP A N 20
ATOM 34403 C CA . TRP A 1 95 ? 10.121 0.426 7.877 1.00 0.00 95 TRP A CA 20
ATOM 34404 C C . TRP A 1 95 ? 11.471 1.118 7.948 1.00 0.00 95 TRP A C 20
ATOM 34405 O O . TRP A 1 95 ? 11.990 1.599 6.940 1.00 0.00 95 TRP A O 20
ATOM 34426 N N . ARG A 1 96 ? 12.032 1.174 9.143 1.00 0.00 96 ARG A N 20
ATOM 34427 C CA . ARG A 1 96 ? 13.363 1.705 9.332 1.00 0.00 96 ARG A CA 20
ATOM 34428 C C . ARG A 1 96 ? 14.334 0.551 9.563 1.00 0.00 96 ARG A C 20
ATOM 34429 O O . ARG A 1 96 ? 15.546 0.687 9.389 1.00 0.00 96 ARG A O 20
ATOM 34450 N N . GLY A 1 97 ? 13.781 -0.588 9.960 1.00 0.00 97 GLY A N 20
ATOM 34451 C CA . GLY A 1 97 ? 14.575 -1.782 10.140 1.00 0.00 97 GLY A CA 20
ATOM 34452 C C . GLY A 1 97 ? 13.986 -2.970 9.403 1.00 0.00 97 GLY A C 20
ATOM 34453 O O . GLY A 1 97 ? 14.325 -3.210 8.243 1.00 0.00 97 GLY A O 20
ATOM 34457 N N . TYR A 1 98 ? 13.086 -3.685 10.079 1.00 0.00 98 TYR A N 20
ATOM 34458 C CA . TYR A 1 98 ? 12.424 -4.880 9.542 1.00 0.00 98 TYR A CA 20
ATOM 34459 C C . TYR A 1 98 ? 13.421 -5.997 9.199 1.00 0.00 98 TYR A C 20
ATOM 34460 O O . TYR A 1 98 ? 13.513 -6.993 9.917 1.00 0.00 98 TYR A O 20
ATOM 34478 N N . LEU A 1 99 ? 14.165 -5.821 8.108 1.00 0.00 99 LEU A N 20
ATOM 34479 C CA . LEU A 1 99 ? 15.093 -6.842 7.626 1.00 0.00 99 LEU A CA 20
ATOM 34480 C C . LEU A 1 99 ? 16.249 -7.036 8.599 1.00 0.00 99 LEU A C 20
ATOM 34481 O O . LEU A 1 99 ? 16.745 -8.153 8.761 1.00 0.00 99 LEU A O 20
ATOM 34497 N N . GLU A 1 100 ? 16.674 -5.937 9.224 1.00 0.00 100 GLU A N 20
ATOM 34498 C CA . GLU A 1 100 ? 17.736 -5.947 10.235 1.00 0.00 100 GLU A CA 20
ATOM 34499 C C . GLU A 1 100 ? 19.116 -6.202 9.620 1.00 0.00 100 GLU A C 20
ATOM 34500 O O . GLU A 1 100 ? 19.973 -5.322 9.631 1.00 0.00 100 GLU A O 20
ATOM 34512 N N . HIS A 1 101 ? 19.324 -7.398 9.080 1.00 0.00 101 HIS A N 20
ATOM 34513 C CA . HIS A 1 101 ? 20.627 -7.784 8.544 1.00 0.00 101 HIS A CA 20
ATOM 34514 C C . HIS A 1 101 ? 20.960 -6.963 7.300 1.00 0.00 101 HIS A C 20
ATOM 34515 O O . HIS A 1 101 ? 20.354 -7.137 6.243 1.00 0.00 101 HIS A O 20
ATOM 34530 N N . HIS A 1 102 ? 21.926 -6.064 7.442 1.00 0.00 102 HIS A N 20
ATOM 34531 C CA . HIS A 1 102 ? 22.285 -5.143 6.367 1.00 0.00 102 HIS A CA 20
ATOM 34532 C C . HIS A 1 102 ? 23.431 -5.684 5.524 1.00 0.00 102 HIS A C 20
ATOM 34533 O O . HIS A 1 102 ? 24.374 -6.283 6.043 1.00 0.00 102 HIS A O 20
ATOM 34548 N N . HIS A 1 103 ? 23.325 -5.486 4.219 1.00 0.00 103 HIS A N 20
ATOM 34549 C CA . HIS A 1 103 ? 24.403 -5.802 3.294 1.00 0.00 103 HIS A CA 20
ATOM 34550 C C . HIS A 1 103 ? 24.809 -4.556 2.525 1.00 0.00 103 HIS A C 20
ATOM 34551 O O . HIS A 1 103 ? 24.035 -4.043 1.716 1.00 0.00 103 HIS A O 20
ATOM 34566 N N . HIS A 1 104 ? 26.009 -4.060 2.779 1.00 0.00 104 HIS A N 20
ATOM 34567 C CA . HIS A 1 104 ? 26.512 -2.916 2.040 1.00 0.00 104 HIS A CA 20
ATOM 34568 C C . HIS A 1 104 ? 27.250 -3.411 0.805 1.00 0.00 104 HIS A C 20
ATOM 34569 O O . HIS A 1 104 ? 28.475 -3.547 0.801 1.00 0.00 104 HIS A O 20
ATOM 34584 N N . HIS A 1 105 ? 26.485 -3.723 -0.223 1.00 0.00 105 HIS A N 20
ATOM 34585 C CA . HIS A 1 105 ? 27.035 -4.271 -1.447 1.00 0.00 105 HIS A CA 20
ATOM 34586 C C . HIS A 1 105 ? 26.661 -3.368 -2.613 1.00 0.00 105 HIS A C 20
ATOM 34587 O O . HIS A 1 105 ? 25.536 -2.870 -2.669 1.00 0.00 105 HIS A O 20
ATOM 34602 N N . HIS A 1 106 ? 27.610 -3.176 -3.527 1.00 0.00 106 HIS A N 20
ATOM 34603 C CA . HIS A 1 106 ? 27.505 -2.205 -4.625 1.00 0.00 106 HIS A CA 20
ATOM 34604 C C . HIS A 1 106 ? 26.973 -0.858 -4.124 1.00 0.00 106 HIS A C 20
ATOM 34605 O O . HIS A 1 106 ? 25.951 -0.368 -4.644 1.00 0.00 106 HIS A O 20
#

InterPro domains:
  IPR002104 Integrase, catalytic domain [PF00589] (238-375)
  IPR002104 Integrase, catalytic domain [PS51898] (214-387)
  IPR010998 Integrase/recombinase, N-terminal [G3DSA:1.10.150.130] (104-186)
  IPR011010 DNA breaking-rejoining enzyme, catalytic core [SSF56349] (102-387)
  IPR013762 Integrase-like, catalytic domain superfamily [G3DSA:1.10.443.10] (216-388)
  IPR025166 Integrase, DNA-binding domain [PF13356] (8-89)
  IPR038488 Integrase, DNA-binding domain superfamily [G3DSA:3.30.160.390] (7-103)
  IPR044068 Core-binding (CB) domain [PS51900] (102-183)
  IPR050808 Phage Integrase [PTHR30629] (5-393)
  IPR053876 Phage integrase, central domain [PF22022] (104-198)

Radius of gyration: 13.74 Å; Cα contacts (8 Å, |Δi|>4): 104; chains: 1; bounding box: 37×29×32 Å

Solvent-accessible surface area: 7039 Å² total; per-residue (Å²): 93,33,0,55,86,0,3,34,52,23,10,142,55,53,85,113,88,44,147,137,58,143,118,6,51,90,40,58,64,25,6,120,77,69,1,13,112,58,1,2,97,72,37,0,96,104,5,66,45,126,36,1,89,131,14,5,99,72,5,82,158,111,105,61,140,38,0,61,188,1,40,33,58,1,32,45,0,0,55,34,0,31,121,139,40,58,32,92,68,80,11,21,0,83,70,254,25,93,85,102,183,170,132,68,156,213

Nearest PDB structures (foldseek):
  2khv-assembly1_A  TM=9.158E-01  e=8.055E-15  Nitrosospira multiformis ATCC 25196
  2kj9-assembly1_A  TM=7.810E-01  e=1.013E-03  Pectobacterium atrosepticum
  1z19-assembly1_B-2  TM=8.625E-01  e=3.321E-03  Lambdavirus lambda
  1z19-assembly1_A-2  TM=8.552E-01  e=3.935E-03  Lambdavirus lambda
  2oxo-assembly1_A  TM=8.560E-01  e=8.684E-03  Bacteriophage sp.

Secondary structure (DSSP, 8-state):
-BHHHHHHHHHHTTGGGGTTSTHHHHHHHHHHHHTHHHHTTSBSSS--HHHHHHHHHHHHHH-HHHHHHHHHHHHHHHHHHHHHTSS-S--TTS-SSTTTTTT---

Sequence (106 aa):
MTFSECAALYIKAHRSSWKNTKHADQWTNTIKTYCGPVIGPLSVQDVDTKLIMKVLDPIWEQKPETASRLRGRIESVLDWATVRGYREGDNPARWRGYLEHHHHHHMTFSECAALYIKAHRSSWKNTKHADQWTNTIKTYCGPVIGPLSVQDVDTKLIMKVLDPIWEQKPETASRLRGRIESVLDWATVRGYREGDNPARWRGYLEHHHHHHMTFSECAALYIKAHRSSWKNTKHADQWTNTIKTYCGPVIGPLSVQDVDTKLIMKVLDPIWEQKPETASRLRGRIESVLDWATVRGYREGDNPARWRGYLEHHHHHHMTFSECAALYIKAHRSSWKNTKHADQWTNTIKTYCGPVIGPLSVQDVDTKLIMKVLDPIWEQKPETASRLRGRIESVLDWATVRGYREGDNPARWRGYLEHHHHHHMTFSECAALYIKAHRSSWKNTKHADQWTNTIKTYCGPVIGPLSVQDVDTKLIMKVLDPIWEQKPETASRLRGRIESVLDWATVRGYREGDNPARWRGYLEHHHHHHMTFSECAALYIKAHRSSWKNTKHADQWTNTIKTYCGPVIGPLSVQDVDTKLIMKVLDPIWEQKPETASRLRGRIESVLDWATVRGYREGDNPARWRGYLEHHHHHHMTFSECAALYIKAHRSSWKNTKHADQWTNTIKTYCGPVIGPLSVQDVDTKLIMKVLDPIWEQKPETASRLRGRIESVLDWATVRGYREGDNPARWRGYLEHHHHHHMTFSECAALYIKAHRSSWKNTKHADQWTNTIKTYCGPVIGPLSVQDVDTKLIMKVLDPIWEQKPETASRLRGRIESVLDWATVRGYREGDNPARWRGYLEHHHHHHMTFSECAALYIKAHRSSWKNTKHADQWTNTIKTYCGPVIGPLSVQDVDTKLIMKVLDPIWEQKPETASRLRGRIESVLDWATVRGYREGDNPARWRGYLEHHHHHHMTFSECAALYIKAHRSSWKNTKHADQWTNTIKTYCGPVIGPLSVQDVDTKLIMKVLDPIWEQKPETASRLRGRIESVLDWATVRGYREGDNPARWRGYLEHHHHHHMTFSECAALYIKAHRSSWKNTKHADQWTNTIKTYCGPVIGPLSVQDVDTKLIMKVLDPIWEQKPETASRLRGRIESVLDWATVRGYREGDNPARWRGYLEHHHHHHMTFSECAALYIKAHRSSWKNTKHADQWTNTIKTYCGPVIGPLSVQDVDTKLIMKVLDPIWEQKPETASRLRGRIESVLDWATVRGYREGDNPARWRGYLEHHHHHHMTFSECAALYIKAHRSSWKNTKHADQWTNTIKTYCGPVIGPLSVQDVDTKLIMKVLDPIWEQKPETASRLRGRIESVLDWATVRGYREGDNPARWRGYLEHHHHHHMTFSECAALYIKAHRSSWKNTKHADQWTNTIKTYCGPVIGPLSVQDVDTKLIMKVLDPIWEQKPETASRLRGRIESVLDWATVRGYREGDNPARWRGYLEHHHHHHMTFSECAALYIKAHRSSWKNTKHADQWTNTIKTYCGPVIGPLSVQDVDTKLIMKVLDPIWEQKPETASRLRGRIESVLDWATVRGYREGDNPARWRGYLEHHHHHHMTFSECAALYIKAHRSSWKNTKHADQWTNTIKTYCGPVIGPLSVQDVDTKLIMKVLDPIWEQKPETASRLRGRIESVLDWATVRGYREGDNPARWRGYLEHHHHHHMTFSECAALYIKAHRSSWKNTKHADQWTNTIKTYCGPVIGPLSVQDVDTKLIMKVLDPIWEQKPETASRLRGRIESVLDWATVRGYREGDNPARWRGYLEHHHHHHMTFSECAALYIKAHRSSWKNTKHADQWTNTIKTYCGPVIGPLSVQDVDTKLIMKVLDPIWEQKPETASRLRGRIESVLDWATVRGYREGDNPARWRGYLEHHHHHHMTFSECAALYIKAHRSSWKNTKHADQWTNTIKTYCGPVIGPLSVQDVDTKLIMKVLDPIWEQKPETASRLRGRIESVLDWATVRGYREGDNPARWRGYLEHHHHHHMTFSECAALYIKAHRSSWKNTKHADQWTNTIKTYCGPVIGPLSVQDVDTKLIMKVLDPIWEQKPETASRLRGRIESVLDWATVRGYREGDNPARWRGYLEHHHHHH

Organism: Nitrosospira multiformis (strain ATCC 25196 / NCIMB 11849 / C 71) (NCBI:txid323848)

CATH classification: 1.10.150.130